Protein 3U4J (pdb70)

B-factor: mean 17.66, std 8.0, range [3.59, 61.53]

Secondary structure (DSSP, 8-state):
--TTEE---TT-GGGG---B---BTTB----TT--EEEEE-TTSTT-EEEEEE---HHHHHHHHHHHHHHHHTSSTT--HHHHHH--HHHHHHHHTHHHHHHHHHHHH---HHHHHHHHHHHHHHHHHHHHHHTT--EEEE--S-TTEEEEEEEEE--EEEEE--SSSHHHHHHHHHHHHHHTT-EEEEE--TT--HHHHHHHHHHHHHTPPTTSEEE---SSTTHHHHHHH-TT---EEES-HHHHHHHHHHHHTTT---EEE----EEEEE-TTS-HHHHHHHHHHHHHGGGG--TT-EEEEEEEGGGTTT--HHHHHHHH--EE-TTSTT-SB----HHHHHHHHHHHHHHHHTT-EEEE--SEE-TTTS-EE--EEEES-----TTTS---SSEEEEEEESSHHHHHHHHH-SS--SEEEEE-SBHHHHHHHHHHS--SEEEES--S---TTS-B--SGGGEES-BSTTHHHHHTEEEEEEEEESS-PPPS--/-TTEE---TT-GGGS--EE---BTTB----TT--EEEEE-TTSSS-EEEEEE---HHHHHHHHHHHHHHHHTSSTT--HHHHHH--HHHHHHHHTHHHHHHHHIIIII--HHHHHHHHHHHHHHHHHHHHHHTT--EEEE--S-TTEEEEEEEEE--EEEEE--SSSHHHHHHHHHHHHHHTT-EEEEE--TT--HHHHHHHHHHHHHTPPTTSEEE--SSHHHHHHHHHH-TT---EEES-HHHHHHHHHHHHTTT---EEE----EEEEE-TTS-HHHHHHHHHHHHHGGGG--TT-EEEEEEETTTTTT--HHHHHHHHS-EE-TTSTT-SB----HHHHHHHHHHHHHHHHTT-EEEE---EE---S-EE--EEEES-----TTTS---SSEEEEEEESSHHHHHHHHH-SS--SEEEEE-SBHHHHHHHHHHS--SEEEES--S---TTS-B--SGGGEES-BSTTHHHHHTEEEEEEEEESS-PPPS--/--TTEE---TT-GGGT---B---BTTB----TT--EEEEE-TTSTT-EEEEEE---HHHHHHHHHHHHHHHHTSSTT--HHHHHH--HHHHHHHHTHHHHHHHHHHHH---HHHHHHHHHHHHHHHHHHHHHHTT--EEEE--S-TTEEEEEEEEE--EEEEE--SSSHHHHHHHHHHHHHHTT-EEEEE--TT--HHHHHHHHHHHHHTPPTTSEEE---SSTTHHHHHHH-TT---EEES-HHHHHHHHHHHHTTT---EEE----EEEEE-TTS-HHHHHHHHHHHHHGGGG--TT-EEEEEEETTTTTT--HHHHHHHH--EE-TT-TT-SB----HHHHHHHHHHHHHHHHHT-EEEE--SEE-TTT--EE--EEEES-----TTTS---SSEEEEEEESSHHHHHHHHH-SS--SEEEEE-SBHHHHHHHHHHS--SEEEES--S---TTS-B--SGGGEES-BSTTHHHHHTEEEEEEEEESS-PPPS--/-TTEE---TT-GGGG--EE---BTTB----TT--EEEEE-TTSTT-EEEEEE---HHHHHHHHHHHHHHHHTSSS---HHHHHH--HHHHHHHHTHHHHHHHHHHHH---HHHHHHHHHHHHHHHHHHHHHHTT--EEEE--S-TTEEEEEEEEE--EEEEE--SSSHHHHHHHHHHHHHHTT-EEEEE--TT--HHHHHHHHHHHHTTPPTTSEEE--S-HHHHHHHHHH-TT---EEES-HHHHHHHHHHHHTTT---EEE----EEEEE-TTS-HHHHHHHHHHHHHGGGG--TT-EEEEEEEGGGTTT--HHHHHHHHS-EE-TTSTT-SB----HHHHHHHHHHHHHHHHHT-EEEE--SEESTTTS-EE--EEEES-----TTTS---SSEEEEEEESSHHHHHHHHHSSS--SEEEEE-SBHHHHHHHHHHS--SEEEES--S---TTS-B--SGGGEES-BSTTHHHHHTEEEEEEEEESS-PPPS--

Foldseek 3Di:
DAPLEDFADPPPCLLVDEEEAAAALRDGHAAPVNAKAWAAFQQFPPRTHYMYHAHDLVNLVRLLVLLLCCQPPNCLQVALLVLLQLLLLLVVLVVCLQVLLSLLCRLQQAASLVSSVLSNQLSQLLNQLSVCLRVDAWDWDCPPDVQWIKTKDKAFLAEEEEEEESLRFSNSCSLALSLQSSRRYAYEYEYALRRCVSVSVSLVSSSVSPPGGSRYHYDYHHCPPNLLSLLAPPSHLYEYEEALVSQVVSVVSNVVVPRDYWYFHAFAAAEEEEPAFPLLLVLVQLQCQQQQSQNLDRQRNQEYEYAPVCVVVVVNNVVCLSNAREGHSHDNRHRHTFHDPVLLVLLLVVLVVCVVVPWAKDWFSDFDPVVGRGGGGQTETEPDDCPDSNADRSSGNYHYYDYDHDLVVVQCSRQPYQWAFEYEYGHPDPCSQVVSQVSHQHFHYYYSHGDDDHLQDWGHTDGSRIDFITGHSRNSVSRIDMDMDIDGNDDDDDPPD/DVLEDAADQVDVLLQDADEAAAALRDGDAAPVNAKAWAAFFQFFRRTRYMYHAHDLVNLVRLLVLQLCCQPPNCQQVALLVLLQLLLLLVVLVVCLQVLLSLLCRQAQAASLVSSVLSNQLSVLLNQLSVCLRVDAWDKDCPPDVQWIKTKGKAFLEEEEEEEESLRFSNSCSQALSLRSSRSYAYEYEYALRRCVSVSVSLVSSSVSPPGGSRYHYDYHHCPPNLVSQLAPPSHLYEYEEALVSQVVSVVSNVVVPRAYWYFHAFQAAEEEEPAFPLLLVLVQLQCQLQQSQNQDRQRNQEYEYAPPCVVVNVNNVVCLVNARDGHSHDSRHRHTFHDPVLLVLLLVVLVVCVVVPWAKDDWSDFDDDTRTHGGQTETEPDDCPDSNADRNSGSYHYYDYDHDLVVSQVSLQSYQWAFEYEYGHPDPCSQVVSQVRHQHFHYYYSHGDDDHLQDWGHTPGSRIDFITGHVRNNVSRIDIDMDIDGNPDDDDPPD/DAPLEDFADLPDPLLVDQDEAAAAQRDGHAAPVNAKFWAAFQQFPPRTRYMYHAHALVNLVRLLVLQLCCQPPNCQQVALLVLLQLLLLLVVLVVCLQVLLSLLCRLLQAASLVSSVLSNQLSVLLNQLSVVLRVDAWDKDCPPDVQWIKTKGKAFLEEEEEEEESLRFSNVCSLALSLQSSRSYAYEYEYALRRCVSVSVSLVSSSVSPPGGSRYHYDYHHCPPNLVSLLAPPSHLYEYEEALVSQVVSVVSNVVVPRAYWYFHAFQAAEEEEPQFPLLLVLVQLQCQQQQSQLLDRQRNQEYEYAPPCVVVVVNNVVCLNNQREGHSHDNSHRHTFHDPVLLVLLLVLLVVCVVVPWAKPDFSDFDPVVGRGHGGQTETEPDDCPDSNADRSSGNYHYYDYDHDLVVVLVSRQSYQWAFEYEYGHPDPCSQVVSQVSHQHFHYYYSHGDDDHLQDWGHTDGSRIDFITGHSRNNVSRIDIDMDIDRNPDDDDPPD/DVQEDQADLPPPLLVQQDEAAAAQLDGHAAPVNAKFWAAFQQFPPRTRYMYHAHFLVNLVRLLVLQLCCQPPNCQQVALLVLLQLLQLLVVLVVCLQVLLSLLCRLQQAQSLVSSVLSNQLSVLLNVLSVVLRVDAWDKDPPPDVQWIKTKGKAFLEEEEEEEERLRFSNSCSQALSLQSSLSYAYEYEYALRRCVSVSVSQVSCVVSPDGGSRYHYDYHHCPSNLLSLLAPPSHLYEYEEALVSQVVSVVSNVVPPRQYWYFHAFAAAEEEEPQFPLLLVLVQLQCQQQQSQNLDRQRNQEYEYAPVCVVVNVNNVVCLVNAREGHSHDNRHRHTFHDPVLLVLLLVLLVVCVVVPWAKDDFSDFDPVVGRGGGGQTETEPDDCPDSNEDRSSGNYHYYDYDHDLVVVLVSSQSYQWAFEYEYGHPDPCSRVVSQVSHQHFHYYYSHGDDDHLQDWGHTPGSRIDFITGHSRNSVSRIDMDIDIGGNPDDDDPPD

CATH classification: 3.40.605.10 (+1 more: 3.40.309.10)

InterPro domains:
  IPR015590 Aldehyde dehydrogenase domain [PF00171] (32-491)
  IPR016161 Aldehyde/histidinol dehydrogenase [SSF53720] (18-495)
  IPR016162 Aldehyde dehydrogenase, N-terminal [G3DSA:3.40.605.10] (35-488)
  IPR016163 Aldehyde dehydrogenase, C-terminal [G3DSA:3.40.309.10] (271-461)

Sequence (1985 aa):
VLSNFIAPDSNDPRLRIKSRYQLVDGKSVDAASGSTIDRVSPGHAGEVVGTWPEASADDVRKAVAAARKAFDAGPWPRSGAERSRLFKVADLILARQEELALIESLEVGKPIAQARGEIGFCADLWSYAAGQARALEGQTHNNIGDDRLGLVLREPVGVVGIITPWNFPFIIASERVPWAIGSGCTVVLKPSEFTSGTSIRLAELAREAGIPDGVFNVVTGYGDPAGQVLAEDPNVDVAFTGSVRVGTKLGEIAARTVKRVGLELGGKGPQIVFADADLDAAADGIAYGVYHNAGQCCISGSRLLVQEGIRDALERLLDISRKVAFGDPLNERTKIGAISEAHAEKVHSYVTAGITSGAELLLGGERIGREAGLYYAPTVFAGVTPDSIAREEIFGPVLSTLTFKTADEAVALANATEFGLSASVWSTNLETALQTIRRIRAGRCWINSVIDGTPELPIGGYKKSGLGRELGRYGFDEYSQFKGVHVTLGRPAPWFTLSNFIAPDSNDPRLRIKSRYQLVDGKSVDAASGSTIDRVSPGHAGEVVGTWPEASADDVRKAVAAARKAFDAGPWPRSGAERSRLFKVADLILARQEELALIESLEVGKPIAQARGEIGFCADLWSYAAGQARALEGQTHNNIGDDRLGLVLREPVGVVGIITPWNFPFIIASERVPWAIGSGCTVVLKPSEFTSGTSIRLAELAREAGIPDGVFNVVTGYGDPAGQVLAEDPNVDVAFTGSVRVGTKLGEIAARTVKRVGLELGGKGPQIVFADADLDAAADGIAYGVYHNAGQCCISGSRLLVQEGIRDALERLLDISRKVAFGDPLNERTKIGAISEAHAEKVHSYVTAGITSGAELLLGGERIGEAGLYYAPTVFAGVTPDSIAREEIFGPVLSTLTFKTADEAVALANATEFGLSASVWSTNLETALQTIRRIRAGRCWINSVIDGTPELPIGGYKKSGLGRELGRYGFDEYSQFKGVHVTLGRPAPWFTVLSNFIAPDSNDPRLRIKSRYQLVDGKSVDAASGSTIDRVSPGHAGEVVGTWPEASADDVRKAVAAARKAFDAGPWPRSGAERSRLFKVADLILARQEELALIESLEVGKPIAQARGEIGFCADLWSYAAGQARALEGQTHNNIGDDRLGLVLREPVGVVGIITPWNFPFIIASERVPWAIGSGCTVVLKPSEFTSGTSIRLAELAREAGIPDGVFNVVTGYGDPAGQVLAEDPNVDVAFTGSVRVGTKLGEIAARTVKRVGLELGGKGPQIVFADADLDAAADGIAYGVYHNAGQCCISGSRLLVQEGIRDALERLLDISRKVAFGDPLNERTKIGAISEAHAEKVHSYVTAGITSGAELLLGGERIGREAGLYYAPTVFAGVTPDSIAREEIFGPVLSTLTFKTADEAVALANATEFGLSASVWSTNLETALQTIRRIRAGRCWINSVIDGTPELPIGGYKKSGLGRELGRYGFDEYSQFKGVHVTLGRPAPWFTLSNFIAPDSNDPRLRIKSRYQLVDGKSVDAASGSTIDRVSPGHAGEVVGTWPEASADDVRKAVAAARKAFDAGPWPRSGAERSRLFKVADLILARQEELALIESLEVGKPIAQARGEIGFCADLWSYAAGQARALEGQTHNNIGDDRLGLVLREPVGVVGIITPWNFPFIIASERVPWAIGSGCTVVLKPSEFTSGTSIRLAELAREAGIPDGVFNVVTGYGDPAGQVLAEDPNVDVAFTGSVRVGTKLGEIAARTVKRVGLELGGKGPQIVFADADLDAAADGIAYGVYHNAGQCCISGSRLLVQEGIRDALERLLDISRKVAFGDPLNERTKIGAISEAHAEKVHSYVTAGITSGAELLLGGERIGREAGLYYAPTVFAGVTPDSIAREEIFGPVLSTLTFKTADEAVALANATEFGLSASVWSTNLETALQTIRRIRAGRCWINSVIDGTPELPIGGYKKSGLGRELGRYGFDEYSQFKGVHVTLGRPAPWFT

Radius of gyration: 36.22 Å; Cα contacts (8 Å, |Δi|>4): 5319; chains: 4; bounding box: 94×92×91 Å

Nearest PDB structures (foldseek):
  3rh9-assembly1_B  TM=9.260E-01  e=1.132E-53  Marinobacter nauticus VT8
  1t90-assembly1_D  TM=9.434E-01  e=5.433E-50  Bacillus subtilis
  8xxq-assembly1_B  TM=9.456E-01  e=5.340E-47  Homo sapiens
  9izv-assembly1_A  TM=9.362E-01  e=1.291E-44  Homo sapiens
  9izx-assembly1_A  TM=9.366E-01  e=1.862E-44  Homo sapiens

Solvent-accessible surface area: 60909 Å² total

Structure (mmCIF, N/CA/C/O backbone):
data_3U4J
#
_entry.id   3U4J
#
_cell.length_a   79.108
_cell.length_b   176.660
_cell.length_c   83.662
_cell.angle_alpha   90.00
_cell.angle_beta   98.49
_cell.angle_gamma   90.00
#
_symmetry.space_group_name_H-M   'P 1 21 1'
#
loop_
_entity.id
_entity.type
_entity.pdbx_description
1 polymer 'NAD-dependent aldehyde dehydrogenase'
2 non-polymer 'CALCIUM ION'
3 water water
#
loop_
_atom_site.group_PDB
_atom_site.id
_atom_site.type_symbol
_atom_site.label_atom_id
_atom_site.label_alt_id
_atom_site.label_comp_id
_atom_site.label_asym_id
_atom_site.label_entity_id
_atom_site.label_seq_id
_atom_site.pdbx_PDB_ins_code
_atom_site.Cartn_x
_atom_site.Cartn_y
_atom_site.Cartn_z
_atom_site.occupancy
_atom_site.B_iso_or_equiv
_atom_site.auth_seq_id
_atom_site.auth_comp_id
_atom_site.auth_asym_id
_atom_site.auth_atom_id
_atom_site.pdbx_PDB_model_num
ATOM 1 N N . VAL A 1 2 ? 39.777 -30.491 25.530 1.00 31.73 0 VAL A N 1
ATOM 2 C CA . VAL A 1 2 ? 40.385 -30.951 24.255 1.00 31.29 0 VAL A CA 1
ATOM 3 C C . VAL A 1 2 ? 41.141 -29.786 23.604 1.00 30.36 0 VAL A C 1
ATOM 4 O O . VAL A 1 2 ? 40.693 -28.629 23.674 1.00 30.96 0 VAL A O 1
ATOM 16 N N . LEU A 1 4 ? 42.138 -28.042 20.175 1.00 20.50 2 LEU A N 1
ATOM 17 C CA . LEU A 1 4 ? 41.789 -27.972 18.767 1.00 18.81 2 LEU A CA 1
ATOM 18 C C . LEU A 1 4 ? 43.003 -27.532 17.968 1.00 18.10 2 LEU A C 1
ATOM 19 O O . LEU A 1 4 ? 43.743 -26.627 18.370 1.00 17.34 2 LEU A O 1
ATOM 24 N N . SER A 1 5 ? 43.221 -28.180 16.834 1.00 17.35 3 SER A N 1
ATOM 25 C CA . SER A 1 5 ? 44.398 -27.867 16.037 1.00 17.24 3 SER A CA 1
ATOM 26 C C . SER A 1 5 ? 44.226 -26.571 15.226 1.00 17.01 3 SER A C 1
ATOM 27 O O . SER A 1 5 ? 45.183 -26.099 14.629 1.00 16.97 3 SER A O 1
ATOM 30 N N . ASN A 1 6 ? 43.009 -26.016 15.196 1.00 16.53 4 ASN A N 1
ATOM 31 C CA . ASN A 1 6 ? 42.773 -24.711 14.565 1.00 15.79 4 ASN A CA 1
ATOM 32 C C . ASN A 1 6 ? 42.924 -23.537 15.549 1.00 16.04 4 ASN A C 1
ATOM 33 O O . ASN A 1 6 ? 42.790 -22.377 15.153 1.00 15.33 4 ASN A O 1
ATOM 38 N N . PHE A 1 7 ? 43.230 -23.853 16.812 1.00 15.48 5 PHE A N 1
ATOM 39 C CA . PHE A 1 7 ? 43.468 -22.852 17.837 1.00 15.54 5 PHE A CA 1
ATOM 40 C C . PHE A 1 7 ? 44.886 -22.302 17.706 1.00 16.02 5 PHE A C 1
ATOM 41 O O . PHE A 1 7 ? 45.835 -23.079 17.651 1.00 15.48 5 PHE A O 1
ATOM 49 N N . ILE A 1 8 ? 45.031 -20.972 17.647 1.00 15.57 6 ILE A N 1
ATOM 50 C CA . ILE A 1 8 ? 46.353 -20.348 17.611 1.00 15.67 6 ILE A CA 1
ATOM 51 C C . ILE A 1 8 ? 46.645 -19.806 19.021 1.00 16.36 6 ILE A C 1
ATOM 52 O O . ILE A 1 8 ? 46.016 -18.833 19.488 1.00 15.51 6 ILE A O 1
ATOM 57 N N . ALA A 1 9 ? 47.562 -20.456 19.726 1.00 16.95 7 ALA A N 1
ATOM 58 C CA . ALA A 1 9 ? 47.797 -20.085 21.125 1.00 17.61 7 ALA A CA 1
ATOM 59 C C . ALA A 1 9 ? 48.433 -18.691 21.150 1.00 18.49 7 ALA A C 1
ATOM 60 O O . ALA A 1 9 ? 49.281 -18.405 20.326 1.00 18.92 7 ALA A O 1
ATOM 62 N N . PRO A 1 10 ? 47.988 -17.814 22.072 1.00 19.58 8 PRO A N 1
ATOM 63 C CA . PRO A 1 10 ? 48.605 -16.501 22.200 1.00 20.28 8 PRO A CA 1
ATOM 64 C C . PRO A 1 10 ? 50.113 -16.646 22.377 1.00 21.51 8 PRO A C 1
ATOM 65 O O . PRO A 1 10 ? 50.579 -17.536 23.093 1.00 21.33 8 PRO A O 1
ATOM 69 N N . ASP A 1 11 ? 50.870 -15.792 21.712 1.00 22.25 9 ASP A N 1
ATOM 70 C CA . ASP A 1 11 ? 52.322 -15.769 21.894 1.00 23.14 9 ASP A CA 1
ATOM 71 C C . ASP A 1 11 ? 52.649 -14.632 22.865 1.00 22.65 9 ASP A C 1
ATOM 72 O O . ASP A 1 11 ? 52.603 -13.461 22.491 1.00 21.79 9 ASP A O 1
ATOM 77 N N . SER A 1 12 ? 52.968 -14.976 24.108 1.00 22.29 10 SER A N 1
ATOM 78 C CA . SER A 1 12 ? 53.292 -13.955 25.110 1.00 23.74 10 SER A CA 1
ATOM 79 C C . SER A 1 12 ? 54.656 -13.259 24.893 1.00 23.02 10 SER A C 1
ATOM 80 O O . SER A 1 12 ? 54.974 -12.271 25.570 1.00 23.62 10 SER A O 1
ATOM 83 N N . ASN A 1 13 ? 55.450 -13.751 23.948 1.00 22.39 11 ASN A N 1
ATOM 84 C CA . ASN A 1 13 ? 56.672 -13.058 23.553 1.00 22.44 11 ASN A CA 1
ATOM 85 C C . ASN A 1 13 ? 56.497 -11.992 22.467 1.00 20.87 11 ASN A C 1
ATOM 86 O O . ASN A 1 13 ? 57.469 -11.354 22.055 1.00 21.01 11 ASN A O 1
ATOM 91 N N . ASP A 1 14 ? 55.273 -11.797 21.995 1.00 18.80 12 ASP A N 1
ATOM 92 C CA . ASP A 1 14 ? 55.046 -10.771 20.990 1.00 16.78 12 ASP A CA 1
ATOM 93 C C . ASP A 1 14 ? 55.394 -9.400 21.589 1.00 15.50 12 ASP A C 1
ATOM 94 O O . ASP A 1 14 ? 54.796 -8.985 22.575 1.00 14.04 12 ASP A O 1
ATOM 99 N N . PRO A 1 15 ? 56.346 -8.687 20.968 1.00 14.77 13 PRO A N 1
ATOM 100 C CA . PRO A 1 15 ? 56.813 -7.386 21.480 1.00 15.12 13 PRO A CA 1
ATOM 101 C C . PRO A 1 15 ? 55.699 -6.331 21.610 1.00 14.88 13 PRO A C 1
ATOM 102 O O . PRO A 1 15 ? 55.817 -5.404 22.424 1.00 15.13 13 PRO A O 1
ATOM 106 N N . ARG A 1 16 ? 54.625 -6.466 20.832 1.00 13.95 14 ARG A N 1
ATOM 107 C CA . ARG A 1 16 ? 53.496 -5.528 20.926 1.00 13.41 14 ARG A CA 1
ATOM 108 C C . ARG A 1 16 ? 52.814 -5.621 22.296 1.00 13.22 14 ARG A C 1
ATOM 109 O O . ARG A 1 16 ? 52.159 -4.673 22.730 1.00 12.53 14 ARG A O 1
ATOM 117 N N . LEU A 1 17 ? 53.005 -6.738 22.995 1.00 12.64 15 LEU A N 1
ATOM 118 C CA . LEU A 1 17 ? 52.471 -6.843 24.357 1.00 13.29 15 LEU A CA 1
ATOM 119 C C . LEU A 1 17 ? 53.284 -6.029 25.393 1.00 13.19 15 LEU A C 1
ATOM 120 O O . LEU A 1 17 ? 52.876 -5.897 26.546 1.00 13.10 15 LEU A O 1
ATOM 125 N N . ARG A 1 18 ? 54.411 -5.457 24.976 1.00 12.68 16 ARG A N 1
ATOM 126 C CA . ARG A 1 18 ? 55.185 -4.559 25.865 1.00 11.98 16 ARG A CA 1
ATOM 127 C C . ARG A 1 18 ? 54.496 -3.213 26.029 1.00 12.51 16 ARG A C 1
ATOM 128 O O . ARG A 1 18 ? 54.690 -2.526 27.033 1.00 12.28 16 ARG A O 1
ATOM 136 N N . ILE A 1 19 ? 53.712 -2.821 25.027 1.00 12.73 17 ILE A N 1
ATOM 137 C CA . ILE A 1 19 ? 53.168 -1.466 24.977 1.00 13.40 17 ILE A CA 1
ATOM 138 C C . ILE A 1 19 ? 52.208 -1.182 26.128 1.00 14.34 17 ILE A C 1
ATOM 139 O O . ILE A 1 19 ? 51.206 -1.864 26.293 1.00 13.57 17 ILE A O 1
ATOM 144 N N . LYS A 1 20 ? 52.513 -0.150 26.913 1.00 14.71 18 LYS A N 1
ATOM 145 C CA . LYS A 1 20 ? 51.552 0.332 27.902 1.00 15.43 18 LYS A CA 1
ATOM 146 C C . LYS A 1 20 ? 50.949 1.599 27.355 1.00 15.02 18 LYS A C 1
ATOM 147 O O . LYS A 1 20 ? 51.664 2.418 26.789 1.00 16.14 18 LYS A O 1
ATOM 153 N N . SER A 1 21 ? 49.639 1.766 27.506 1.00 14.02 19 SER A N 1
ATOM 154 C CA . SER A 1 21 ? 48.959 2.929 26.970 1.00 14.18 19 SER A CA 1
ATOM 155 C C . SER A 1 21 ? 48.077 3.617 28.008 1.00 14.22 19 SER A C 1
ATOM 156 O O . SER A 1 21 ? 47.139 3.019 28.534 1.00 13.91 19 SER A O 1
ATOM 159 N N . ARG A 1 22 ? 48.376 4.876 28.301 1.00 14.10 20 ARG A N 1
ATOM 160 C CA . ARG A 1 22 ? 47.579 5.657 29.259 1.00 15.65 20 ARG A CA 1
ATOM 161 C C . ARG A 1 22 ? 46.900 6.752 28.459 1.00 15.11 20 ARG A C 1
ATOM 162 O O . ARG A 1 22 ? 47.572 7.514 27.762 1.00 15.20 20 ARG A O 1
ATOM 170 N N . TYR A 1 23 ? 45.572 6.803 28.524 1.00 13.07 21 TYR A N 1
ATOM 171 C CA . TYR A 1 23 ? 44.807 7.761 27.730 1.00 11.98 21 TYR A CA 1
ATOM 172 C C . TYR A 1 23 ? 44.102 8.761 28.613 1.00 12.41 21 TYR A C 1
ATOM 173 O O . TYR A 1 23 ? 43.812 8.471 29.772 1.00 12.19 21 TYR A O 1
ATOM 182 N N . GLN A 1 24 ? 43.799 9.925 28.043 1.00 11.70 22 GLN A N 1
ATOM 183 C CA . GLN A 1 24 ? 43.035 10.947 28.737 1.00 11.56 22 GLN A CA 1
ATOM 184 C C . GLN A 1 24 ? 41.719 11.259 28.020 1.00 11.54 22 GLN A C 1
ATOM 185 O O . GLN A 1 24 ? 41.604 11.091 26.785 1.00 11.43 22 GLN A O 1
ATOM 199 N N . LEU A 1 26 ? 38.902 13.872 26.513 1.00 9.40 24 LEU A N 1
ATOM 200 C CA . LEU A 1 26 ? 39.157 15.062 25.731 1.00 10.55 24 LEU A CA 1
ATOM 201 C C . LEU A 1 26 ? 37.926 15.932 25.782 1.00 10.60 24 LEU A C 1
ATOM 202 O O . LEU A 1 26 ? 36.891 15.571 25.270 1.00 10.13 24 LEU A O 1
ATOM 207 N N . VAL A 1 27 ? 38.055 17.092 26.427 1.00 10.02 25 VAL A N 1
ATOM 208 C CA . VAL A 1 27 ? 36.944 17.986 26.671 1.00 9.60 25 VAL A CA 1
ATOM 209 C C . VAL A 1 27 ? 37.340 19.418 26.336 1.00 9.80 25 VAL A C 1
ATOM 210 O O . VAL A 1 27 ? 38.346 19.920 26.844 1.00 9.69 25 VAL A O 1
ATOM 214 N N . ASP A 1 28 ? 36.555 20.064 25.482 1.00 9.69 26 ASP A N 1
ATOM 215 C CA . ASP A 1 28 ? 36.765 21.460 25.074 1.00 11.60 26 ASP A CA 1
ATOM 216 C C . ASP A 1 28 ? 38.169 21.617 24.513 1.00 11.20 26 ASP A C 1
ATOM 217 O O . ASP A 1 28 ? 38.859 22.605 24.791 1.00 10.86 26 ASP A O 1
ATOM 222 N N . GLY A 1 29 ? 38.606 20.600 23.780 1.00 10.68 27 GLY A N 1
ATOM 223 C CA . GLY A 1 29 ? 39.889 20.638 23.096 1.00 10.82 27 GLY A CA 1
ATOM 224 C C . GLY A 1 29 ? 41.085 20.272 23.935 1.00 10.83 27 GLY A C 1
ATOM 225 O O . GLY A 1 29 ? 42.200 20.271 23.399 1.00 10.21 27 GLY A O 1
ATOM 226 N N . LYS A 1 30 ? 40.866 19.965 25.234 1.00 11.08 28 LYS A N 1
ATOM 227 C CA . LYS A 1 30 ? 41.962 19.653 26.192 1.00 12.01 28 LYS A CA 1
ATOM 228 C C . LYS A 1 30 ? 41.931 18.202 26.627 1.00 11.72 28 LYS A C 1
ATOM 229 O O . LYS A 1 30 ? 40.878 17.672 26.942 1.00 11.09 28 LYS A O 1
ATOM 235 N N . SER A 1 31 ? 43.096 17.571 26.684 1.00 12.38 29 SER A N 1
ATOM 236 C CA . SER A 1 31 ? 43.204 16.239 27.260 1.00 13.41 29 SER A CA 1
ATOM 237 C C . SER A 1 31 ? 43.225 16.345 28.797 1.00 13.69 29 SER A C 1
ATOM 238 O O . SER A 1 31 ? 44.033 17.078 29.372 1.00 13.91 29 SER A O 1
ATOM 241 N N . VAL A 1 32 ? 42.321 15.638 29.459 1.00 12.91 30 VAL A N 1
ATOM 242 C CA . VAL A 1 32 ? 42.124 15.834 30.895 1.00 13.06 30 VAL A CA 1
ATOM 243 C C . VAL A 1 32 ? 41.928 14.500 31.607 1.00 13.29 30 VAL A C 1
ATOM 244 O O . VAL A 1 32 ? 41.460 13.532 31.002 1.00 12.56 30 VAL A O 1
ATOM 248 N N . ASP A 1 33 ? 42.290 14.473 32.892 1.00 13.41 31 ASP A N 1
ATOM 249 C CA . ASP A 1 33 ? 42.014 13.343 33.761 1.00 14.08 31 ASP A CA 1
ATOM 250 C C . ASP A 1 33 ? 40.627 13.535 34.348 1.00 13.56 31 ASP A C 1
ATOM 251 O O . ASP A 1 33 ? 40.029 14.597 34.201 1.00 13.26 31 ASP A O 1
ATOM 256 N N . ALA A 1 34 ? 40.104 12.505 35.006 1.00 13.59 32 ALA A N 1
ATOM 257 C CA . ALA A 1 34 ? 38.976 12.716 35.900 1.00 13.82 32 ALA A CA 1
ATOM 258 C C . ALA A 1 34 ? 39.436 13.623 37.035 1.00 13.68 32 ALA A C 1
ATOM 259 O O . ALA A 1 34 ? 40.595 13.554 37.469 1.00 13.03 32 ALA A O 1
ATOM 261 N N . ALA A 1 35 ? 38.534 14.469 37.530 1.00 14.37 33 ALA A N 1
ATOM 262 C CA . ALA A 1 35 ? 38.890 15.346 38.669 1.00 14.75 33 ALA A CA 1
ATOM 263 C C . ALA A 1 35 ? 39.486 14.527 39.819 1.00 14.45 33 ALA A C 1
ATOM 264 O O . ALA A 1 35 ? 40.438 14.980 40.499 1.00 13.67 33 ALA A O 1
ATOM 266 N N . SER A 1 36 ? 38.956 13.317 40.015 1.00 13.33 34 SER A N 1
ATOM 267 C CA . SER A 1 36 ? 39.420 12.433 41.103 1.00 13.21 34 SER A CA 1
ATOM 268 C C . SER A 1 36 ? 40.763 11.751 40.839 1.00 13.11 34 SER A C 1
ATOM 269 O O . SER A 1 36 ? 41.354 11.161 41.762 1.00 12.35 34 SER A O 1
ATOM 272 N N . GLY A 1 37 ? 41.209 11.769 39.579 1.00 11.91 35 GLY A N 1
ATOM 273 C CA . GLY A 1 37 ? 42.390 11.006 39.175 1.00 11.78 35 GLY A CA 1
ATOM 274 C C . GLY A 1 37 ? 42.132 9.516 39.067 1.00 12.11 35 GLY A C 1
ATOM 275 O O . GLY A 1 37 ? 43.066 8.748 38.820 1.00 11.15 35 GLY A O 1
ATOM 276 N N . SER A 1 38 ? 40.880 9.086 39.281 1.00 12.04 36 SER A N 1
ATOM 277 C CA . SER A 1 38 ? 40.594 7.640 39.240 1.00 13.28 36 SER A CA 1
ATOM 278 C C . SER A 1 38 ? 40.653 7.153 37.773 1.00 12.55 36 SER A C 1
ATOM 279 O O . SER A 1 38 ? 40.357 7.916 36.851 1.00 11.82 36 SER A O 1
ATOM 282 N N . THR A 1 39 ? 41.098 5.922 37.577 1.00 12.33 37 THR A N 1
ATOM 283 C CA . THR A 1 39 ? 41.245 5.346 36.236 1.00 13.12 37 THR A CA 1
ATOM 284 C C . THR A 1 39 ? 40.733 3.906 36.212 1.00 13.32 37 THR A C 1
ATOM 285 O O . THR A 1 39 ? 40.449 3.310 37.269 1.00 13.07 37 THR A O 1
ATOM 289 N N . ILE A 1 40 ? 40.601 3.364 35.002 1.00 12.65 38 ILE A N 1
ATOM 290 C CA . ILE A 1 40 ? 40.126 1.995 34.765 1.00 13.26 38 ILE A CA 1
ATOM 291 C C . ILE A 1 40 ? 41.166 1.359 33.882 1.00 12.68 38 ILE A C 1
ATOM 292 O O . ILE A 1 40 ? 41.633 1.991 32.947 1.00 12.28 38 ILE A O 1
ATOM 297 N N . ASP A 1 41 ? 41.556 0.136 34.186 1.00 13.04 39 ASP A N 1
ATOM 298 C CA . ASP A 1 41 ? 42.501 -0.584 33.341 1.00 14.11 39 ASP A CA 1
ATOM 299 C C . ASP A 1 41 ? 41.737 -1.554 32.433 1.00 13.19 39 ASP A C 1
ATOM 300 O O . ASP A 1 41 ? 40.679 -2.071 32.811 1.00 12.14 39 ASP A O 1
ATOM 305 N N . ARG A 1 42 ? 42.309 -1.820 31.265 1.00 11.59 40 ARG A N 1
ATOM 306 C CA . ARG A 1 42 ? 41.839 -2.878 30.376 1.00 11.63 40 ARG A CA 1
ATOM 307 C C . ARG A 1 42 ? 42.928 -3.944 30.228 1.00 11.21 40 ARG A C 1
ATOM 308 O O . ARG A 1 42 ? 44.028 -3.656 29.766 1.00 11.49 40 ARG A O 1
ATOM 316 N N . VAL A 1 43 ? 42.602 -5.173 30.595 1.00 11.19 41 VAL A N 1
ATOM 317 C CA . VAL A 1 43 ? 43.476 -6.310 30.387 1.00 11.08 41 VAL A CA 1
ATOM 318 C C . VAL A 1 43 ? 43.093 -6.896 29.043 1.00 11.29 41 VAL A C 1
ATOM 319 O O . VAL A 1 43 ? 41.902 -7.020 28.739 1.00 11.33 41 VAL A O 1
ATOM 323 N N . SER A 1 44 ? 44.085 -7.247 28.226 1.00 11.66 42 SER A N 1
ATOM 324 C CA . SER A 1 44 ? 43.804 -7.832 26.917 1.00 11.65 42 SER A CA 1
ATOM 325 C C . SER A 1 44 ? 43.033 -9.124 27.099 1.00 11.88 42 SER A C 1
ATOM 326 O O . SER A 1 44 ? 43.447 -9.986 27.888 1.00 12.07 42 SER A O 1
ATOM 329 N N . PRO A 1 45 ? 41.901 -9.270 26.390 1.00 12.06 43 PRO A N 1
ATOM 330 C CA . PRO A 1 45 ? 41.151 -10.514 26.619 1.00 11.98 43 PRO A CA 1
ATOM 331 C C . PRO A 1 45 ? 41.817 -11.691 25.916 1.00 11.98 43 PRO A C 1
ATOM 332 O O . PRO A 1 45 ? 41.568 -12.837 26.276 1.00 12.44 43 PRO A O 1
ATOM 336 N N . GLY A 1 46 ? 42.667 -11.409 24.930 1.00 11.48 44 GLY A N 1
ATOM 337 C CA . GLY A 1 46 ? 43.366 -12.457 24.203 1.00 11.93 44 GLY A CA 1
ATOM 338 C C . GLY A 1 46 ? 44.602 -12.990 24.925 1.00 13.06 44 GLY A C 1
ATOM 339 O O . GLY A 1 46 ? 45.083 -14.081 24.601 1.00 13.09 44 GLY A O 1
ATOM 340 N N . HIS A 1 47 ? 45.084 -12.235 25.922 1.00 13.26 45 HIS A N 1
ATOM 341 C CA . HIS A 1 47 ? 46.404 -12.447 26.518 1.00 14.47 45 HIS A CA 1
ATOM 342 C C . HIS A 1 47 ? 46.361 -12.228 28.039 1.00 15.03 45 HIS A C 1
ATOM 343 O O . HIS A 1 47 ? 46.521 -11.094 28.521 1.00 14.27 45 HIS A O 1
ATOM 350 N N . ALA A 1 48 ? 46.124 -13.290 28.797 1.00 14.93 46 ALA A N 1
ATOM 351 C CA . ALA A 1 48 ? 45.939 -13.131 30.257 1.00 15.79 46 ALA A CA 1
ATOM 352 C C . ALA A 1 48 ? 46.963 -12.207 30.932 1.00 15.14 46 ALA A C 1
ATOM 353 O O . ALA A 1 48 ? 48.142 -12.311 30.676 1.00 13.90 46 ALA A O 1
ATOM 355 N N . GLY A 1 49 ? 46.486 -11.287 31.774 1.00 15.47 47 GLY A N 1
ATOM 356 C CA . GLY A 1 49 ? 47.374 -10.464 32.604 1.00 16.51 47 GLY A CA 1
ATOM 357 C C . GLY A 1 49 ? 48.089 -9.304 31.919 1.00 16.97 47 GLY A C 1
ATOM 358 O O . GLY A 1 49 ? 48.805 -8.544 32.583 1.00 17.22 47 GLY A O 1
ATOM 359 N N . GLU A 1 50 ? 47.923 -9.153 30.602 1.00 15.46 48 GLU A N 1
ATOM 360 C CA . GLU A 1 50 ? 48.547 -8.018 29.908 1.00 14.71 48 GLU A CA 1
ATOM 361 C C . GLU A 1 50 ? 47.651 -6.784 29.994 1.00 13.82 48 GLU A C 1
ATOM 362 O O . GLU A 1 50 ? 46.526 -6.793 29.507 1.00 12.79 48 GLU A O 1
ATOM 368 N N . VAL A 1 51 ? 48.159 -5.721 30.606 1.00 12.87 49 VAL A N 1
ATOM 369 C CA . VAL A 1 51 ? 47.381 -4.493 30.761 1.00 12.60 49 VAL A CA 1
ATOM 370 C C . VAL A 1 51 ? 47.673 -3.623 29.530 1.00 11.60 49 VAL A C 1
ATOM 371 O O . VAL A 1 51 ? 48.812 -3.184 29.330 1.00 10.40 49 VAL A O 1
ATOM 375 N N . VAL A 1 52 ? 46.644 -3.396 28.714 1.00 10.88 50 VAL A N 1
ATOM 376 C CA . VAL A 1 52 ? 46.841 -2.768 27.393 1.00 10.80 50 VAL A CA 1
ATOM 377 C C . VAL A 1 52 ? 46.289 -1.367 27.271 1.00 10.71 50 VAL A C 1
ATOM 378 O O . VAL A 1 52 ? 46.579 -0.676 26.289 1.00 12.54 50 VAL A O 1
ATOM 382 N N . GLY A 1 53 ? 45.480 -0.942 28.233 1.00 10.14 51 GLY A N 1
ATOM 383 C CA . GLY A 1 53 ? 45.036 0.434 28.256 1.00 10.80 51 GLY A CA 1
ATOM 384 C C . GLY A 1 53 ? 44.554 0.875 29.623 1.00 11.06 51 GLY A C 1
ATOM 385 O O . GLY A 1 53 ? 44.092 0.058 30.420 1.00 11.02 51 GLY A O 1
ATOM 386 N N . THR A 1 54 ? 44.663 2.168 29.887 1.00 12.06 52 THR A N 1
ATOM 387 C CA . THR A 1 54 ? 43.988 2.775 31.034 1.00 12.26 52 THR A CA 1
ATOM 388 C C . THR A 1 54 ? 43.495 4.163 30.712 1.00 11.67 52 THR A C 1
ATOM 389 O O . THR A 1 54 ? 44.136 4.914 29.976 1.00 10.61 52 THR A O 1
ATOM 393 N N . TRP A 1 55 ? 42.308 4.469 31.223 1.00 10.47 53 TRP A N 1
ATOM 394 C CA . TRP A 1 55 ? 41.657 5.732 30.952 1.00 10.36 53 TRP A CA 1
ATOM 395 C C . TRP A 1 55 ? 40.907 6.169 32.195 1.00 10.54 53 TRP A C 1
ATOM 396 O O . TRP A 1 55 ? 40.670 5.340 33.087 1.00 9.80 53 TRP A O 1
ATOM 407 N N . PRO A 1 56 ? 40.469 7.438 32.237 1.00 9.77 54 PRO A N 1
ATOM 408 C CA . PRO A 1 56 ? 39.838 7.921 33.448 1.00 10.63 54 PRO A CA 1
ATOM 409 C C . PRO A 1 56 ? 38.529 7.220 33.755 1.00 12.25 54 PRO A C 1
ATOM 410 O O . PRO A 1 56 ? 37.844 6.687 32.842 1.00 10.97 54 PRO A O 1
ATOM 414 N N . GLU A 1 57 ? 38.204 7.207 35.045 1.00 11.46 55 GLU A N 1
ATOM 415 C CA . GLU A 1 57 ? 36.900 6.784 35.486 1.00 12.92 55 GLU A CA 1
ATOM 416 C C . GLU A 1 57 ? 36.149 8.071 35.747 1.00 13.06 55 GLU A C 1
ATOM 417 O O . GLU A 1 57 ? 36.350 8.692 36.796 1.00 12.18 55 GLU A O 1
ATOM 423 N N . ALA A 1 58 ? 35.299 8.493 34.806 1.00 12.05 56 ALA A N 1
ATOM 424 C CA . ALA A 1 58 ? 34.649 9.797 34.945 1.00 12.45 56 ALA A CA 1
ATOM 425 C C . ALA A 1 58 ? 33.600 9.786 36.055 1.00 12.86 56 ALA A C 1
ATOM 426 O O . ALA A 1 58 ? 32.890 8.799 36.241 1.00 12.07 56 ALA A O 1
ATOM 428 N N . SER A 1 59 ? 33.533 10.904 36.770 1.00 12.50 57 SER A N 1
ATOM 429 C CA . SER A 1 59 ? 32.455 11.195 37.698 1.00 12.86 57 SER A CA 1
ATOM 430 C C . SER A 1 59 ? 31.319 11.853 36.904 1.00 12.88 57 SER A C 1
ATOM 431 O O . SER A 1 59 ? 31.535 12.331 35.775 1.00 11.88 57 SER A O 1
ATOM 434 N N . ALA A 1 60 ? 30.129 11.913 37.503 1.00 12.55 58 ALA A N 1
ATOM 435 C CA . ALA A 1 60 ? 28.997 12.643 36.908 1.00 13.49 58 ALA A CA 1
ATOM 436 C C . ALA A 1 60 ? 29.381 14.075 36.554 1.00 14.12 58 ALA A C 1
ATOM 437 O O . ALA A 1 60 ? 29.003 14.587 35.496 1.00 12.97 58 ALA A O 1
ATOM 439 N N . ASP A 1 61 ? 30.148 14.725 37.427 1.00 13.98 59 ASP A N 1
ATOM 440 C CA . ASP A 1 61 ? 30.585 16.091 37.145 1.00 14.17 59 ASP A CA 1
ATOM 441 C C . ASP A 1 61 ? 31.563 16.203 35.969 1.00 13.14 59 ASP A C 1
ATOM 442 O O . ASP A 1 61 ? 31.536 17.195 35.247 1.00 12.41 59 ASP A O 1
ATOM 447 N N . ASP A 1 62 ? 32.452 15.228 35.814 1.00 11.90 60 ASP A N 1
ATOM 448 C CA . ASP A 1 62 ? 33.356 15.198 34.650 1.00 12.53 60 ASP A CA 1
ATOM 449 C C . ASP A 1 62 ? 32.523 15.175 33.350 1.00 12.32 60 ASP A C 1
ATOM 450 O O . ASP A 1 62 ? 32.825 15.907 32.411 1.00 12.73 60 ASP A O 1
ATOM 455 N N . VAL A 1 63 ? 31.459 14.368 33.334 1.00 12.14 61 VAL A N 1
ATOM 456 C CA . VAL A 1 63 ? 30.600 14.230 32.156 1.00 12.09 61 VAL A CA 1
ATOM 457 C C . VAL A 1 63 ? 29.829 15.506 31.865 1.00 12.51 61 VAL A C 1
ATOM 458 O O . VAL A 1 63 ? 29.739 15.916 30.710 1.00 12.07 61 VAL A O 1
ATOM 462 N N . ARG A 1 64 ? 29.324 16.174 32.907 1.00 12.61 62 ARG A N 1
ATOM 463 C CA . ARG A 1 64 ? 28.622 17.444 32.713 1.00 13.08 62 ARG A CA 1
ATOM 464 C C . ARG A 1 64 ? 29.526 18.520 32.134 1.00 12.40 62 ARG A C 1
ATOM 465 O O . ARG A 1 64 ? 29.068 19.328 31.323 1.00 12.63 62 ARG A O 1
ATOM 473 N N . LYS A 1 65 ? 30.800 18.528 32.535 1.00 12.07 63 LYS A N 1
ATOM 474 C CA . LYS A 1 65 ? 31.802 19.409 31.910 1.00 11.71 63 LYS A CA 1
ATOM 475 C C . LYS A 1 65 ? 31.927 19.205 30.387 1.00 10.77 63 LYS A C 1
ATOM 476 O O . LYS A 1 65 ? 32.069 20.168 29.642 1.00 9.91 63 LYS A O 1
ATOM 482 N N . ALA A 1 66 ? 31.959 17.953 29.951 1.00 10.11 64 ALA A N 1
ATOM 483 C CA . ALA A 1 66 ? 31.987 17.634 28.515 1.00 10.25 64 ALA A CA 1
ATOM 484 C C . ALA A 1 66 ? 30.728 18.133 27.798 1.00 9.39 64 ALA A C 1
ATOM 485 O O . ALA A 1 66 ? 30.812 18.742 26.723 1.00 9.78 64 ALA A O 1
ATOM 487 N N . VAL A 1 67 ? 29.570 17.863 28.404 1.00 9.75 65 VAL A N 1
ATOM 488 C CA . VAL A 1 67 ? 28.288 18.386 27.940 1.00 9.56 65 VAL A CA 1
ATOM 489 C C . VAL A 1 67 ? 28.323 19.903 27.849 1.00 9.80 65 VAL A C 1
ATOM 490 O O . VAL A 1 67 ? 27.866 20.483 26.849 1.00 9.47 65 VAL A O 1
ATOM 494 N N . ALA A 1 68 ? 28.875 20.568 28.874 1.00 10.35 66 ALA A N 1
ATOM 495 C CA . ALA A 1 68 ? 28.940 22.029 28.829 1.00 10.69 66 ALA A CA 1
ATOM 496 C C . ALA A 1 68 ? 29.857 22.500 27.686 1.00 10.67 66 ALA A C 1
ATOM 497 O O . ALA A 1 68 ? 29.597 23.530 27.108 1.00 11.77 66 ALA A O 1
ATOM 499 N N . ALA A 1 69 ? 30.909 21.752 27.363 1.00 10.21 67 ALA A N 1
ATOM 500 C CA . ALA A 1 69 ? 31.812 22.144 26.247 1.00 10.45 67 ALA A CA 1
ATOM 501 C C . ALA A 1 69 ? 31.097 21.998 24.893 1.00 10.48 67 ALA A C 1
ATOM 502 O O . ALA A 1 69 ? 31.210 22.861 24.033 1.00 10.34 67 ALA A O 1
ATOM 504 N N . ALA A 1 70 ? 30.331 20.922 24.733 1.00 9.81 68 ALA A N 1
ATOM 505 C CA . ALA A 1 70 ? 29.532 20.717 23.513 1.00 9.81 68 ALA A CA 1
ATOM 506 C C . ALA A 1 70 ? 28.466 21.776 23.395 1.00 9.41 68 ALA A C 1
ATOM 507 O O . ALA A 1 70 ? 28.198 22.266 22.316 1.00 8.99 68 ALA A O 1
ATOM 509 N N . ARG A 1 71 ? 27.830 22.096 24.521 1.00 10.09 69 ARG A N 1
ATOM 510 C CA . ARG A 1 71 ? 26.837 23.176 24.584 1.00 11.01 69 ARG A CA 1
ATOM 511 C C . ARG A 1 71 ? 27.414 24.524 24.106 1.00 10.38 69 ARG A C 1
ATOM 512 O O . ARG A 1 71 ? 26.820 25.219 23.263 1.00 10.76 69 ARG A O 1
ATOM 520 N N . LYS A 1 72 ? 28.569 24.881 24.648 1.00 11.49 70 LYS A N 1
ATOM 521 C CA . LYS A 1 72 ? 29.251 26.121 24.269 1.00 11.84 70 LYS A CA 1
ATOM 522 C C . LYS A 1 72 ? 29.656 26.050 22.799 1.00 11.00 70 LYS A C 1
ATOM 523 O O . LYS A 1 72 ? 29.413 26.996 22.045 1.00 11.61 70 LYS A O 1
ATOM 529 N N . ALA A 1 73 ? 30.211 24.910 22.371 1.00 10.21 71 ALA A N 1
ATOM 530 C CA . ALA A 1 73 ? 30.610 24.753 20.957 1.00 9.78 71 ALA A CA 1
ATOM 531 C C . ALA A 1 73 ? 29.450 24.970 19.998 1.00 8.76 71 ALA A C 1
ATOM 532 O O . ALA A 1 73 ? 29.620 25.593 18.968 1.00 10.02 71 ALA A O 1
ATOM 534 N N . PHE A 1 74 ? 28.275 24.456 20.348 1.00 9.38 72 PHE A N 1
ATOM 535 C CA . PHE A 1 74 ? 27.092 24.604 19.527 1.00 9.91 72 PHE A CA 1
ATOM 536 C C . PHE A 1 74 ? 26.445 26.001 19.588 1.00 11.94 72 PHE A C 1
ATOM 537 O O . PHE A 1 74 ? 26.074 26.574 18.542 1.00 11.01 72 PHE A O 1
ATOM 545 N N . ASP A 1 75 ? 26.291 26.515 20.808 1.00 12.74 73 ASP A N 1
ATOM 546 C CA . ASP A 1 75 ? 25.620 27.810 21.025 1.00 14.50 73 ASP A CA 1
ATOM 547 C C . ASP A 1 75 ? 26.449 29.037 20.646 1.00 14.60 73 ASP A C 1
ATOM 548 O O . ASP A 1 75 ? 25.900 30.029 20.160 1.00 14.62 73 ASP A O 1
ATOM 553 N N . ALA A 1 76 ? 27.758 28.984 20.865 1.00 15.36 74 ALA A N 1
ATOM 554 C CA . ALA A 1 76 ? 28.595 30.169 20.648 1.00 15.11 74 ALA A CA 1
ATOM 555 C C . ALA A 1 76 ? 29.741 29.948 19.666 1.00 15.74 74 ALA A C 1
ATOM 556 O O . ALA A 1 76 ? 30.267 30.923 19.102 1.00 15.11 74 ALA A O 1
ATOM 558 N N . GLY A 1 77 ? 30.130 28.684 19.445 1.00 14.41 75 GLY A N 1
ATOM 559 C CA . GLY A 1 77 ? 31.334 28.410 18.651 1.00 13.79 75 GLY A CA 1
ATOM 560 C C . GLY A 1 77 ? 31.018 28.444 17.165 1.00 13.58 75 GLY A C 1
ATOM 561 O O . GLY A 1 77 ? 29.862 28.575 16.781 1.00 13.68 75 GLY A O 1
ATOM 562 N N . PRO A 1 78 ? 32.048 28.340 16.313 1.00 13.55 76 PRO A N 1
ATOM 563 C CA . PRO A 1 78 ? 31.847 28.510 14.876 1.00 13.69 76 PRO A CA 1
ATOM 564 C C . PRO A 1 78 ? 31.276 27.280 14.113 1.00 13.26 76 PRO A C 1
ATOM 565 O O . PRO A 1 78 ? 30.731 27.447 13.025 1.00 13.00 76 PRO A O 1
ATOM 569 N N . TRP A 1 79 ? 31.374 26.073 14.678 1.00 12.87 77 TRP A N 1
ATOM 570 C CA . TRP A 1 79 ? 31.056 24.836 13.923 1.00 12.44 77 TRP A CA 1
ATOM 571 C C . TRP A 1 79 ? 29.694 24.839 13.226 1.00 13.25 77 TRP A C 1
ATOM 572 O O . TRP A 1 79 ? 29.637 24.648 12.004 1.00 13.48 77 TRP A O 1
ATOM 583 N N . PRO A 1 80 ? 28.588 25.074 13.973 1.00 14.24 78 PRO A N 1
ATOM 584 C CA . PRO A 1 80 ? 27.334 24.992 13.252 1.00 14.72 78 PRO A CA 1
ATOM 585 C C . PRO A 1 80 ? 27.117 26.145 12.301 1.00 14.70 78 PRO A C 1
ATOM 586 O O . PRO A 1 80 ? 26.295 26.011 11.415 1.00 14.34 78 PRO A O 1
ATOM 590 N N . ARG A 1 81 ? 27.854 27.250 12.474 1.00 14.63 79 ARG A N 1
ATOM 591 C CA . ARG A 1 81 ? 27.743 28.431 11.603 1.00 15.56 79 ARG A CA 1
ATOM 592 C C . ARG A 1 81 ? 28.657 28.348 10.354 1.00 15.34 79 ARG A C 1
ATOM 593 O O . ARG A 1 81 ? 28.526 29.148 9.421 1.00 15.48 79 ARG A O 1
ATOM 609 N N . SER A 1 83 ? 30.085 26.711 6.742 1.00 13.31 81 SER A N 1
ATOM 610 C CA . SER A 1 83 ? 29.388 26.101 5.589 1.00 12.68 81 SER A CA 1
ATOM 611 C C . SER A 1 83 ? 29.531 24.585 5.710 1.00 12.59 81 SER A C 1
ATOM 612 O O . SER A 1 83 ? 30.431 24.095 6.425 1.00 12.68 81 SER A O 1
ATOM 615 N N . GLY A 1 84 ? 28.659 23.849 5.032 1.00 11.75 82 GLY A N 1
ATOM 616 C CA . GLY A 1 84 ? 28.828 22.418 4.873 1.00 11.53 82 GLY A CA 1
ATOM 617 C C . GLY A 1 84 ? 30.206 22.093 4.298 1.00 11.47 82 GLY A C 1
ATOM 618 O O . GLY A 1 84 ? 30.888 21.176 4.763 1.00 11.76 82 GLY A O 1
ATOM 619 N N . ALA A 1 85 ? 30.640 22.863 3.312 1.00 10.55 83 ALA A N 1
ATOM 620 C CA . ALA A 1 85 ? 31.960 22.688 2.696 1.00 10.39 83 ALA A CA 1
ATOM 621 C C . ALA A 1 85 ? 33.115 22.795 3.722 1.00 10.32 83 ALA A C 1
ATOM 622 O O . ALA A 1 85 ? 34.087 22.048 3.656 1.00 8.18 83 ALA A O 1
ATOM 624 N N . GLU A 1 86 ? 33.016 23.760 4.639 1.00 9.73 84 GLU A N 1
ATOM 625 C CA . GLU A 1 86 ? 34.026 23.931 5.682 1.00 10.62 84 GLU A CA 1
ATOM 626 C C . GLU A 1 86 ? 34.079 22.730 6.628 1.00 9.74 84 GLU A C 1
ATOM 627 O O . GLU A 1 86 ? 35.154 22.243 6.999 1.00 9.41 84 GLU A O 1
ATOM 633 N N . ARG A 1 87 ? 32.912 22.235 7.000 1.00 8.75 85 ARG A N 1
ATOM 634 C CA . ARG A 1 87 ? 32.855 21.077 7.891 1.00 8.67 85 ARG A CA 1
ATOM 635 C C . ARG A 1 87 ? 33.392 19.860 7.171 1.00 9.39 85 ARG A C 1
ATOM 636 O O . ARG A 1 87 ? 34.121 19.084 7.748 1.00 9.03 85 ARG A O 1
ATOM 644 N N . SER A 1 88 ? 33.025 19.726 5.893 1.00 9.56 86 SER A N 1
ATOM 645 C CA . SER A 1 88 ? 33.449 18.606 5.052 1.00 10.33 86 SER A CA 1
ATOM 646 C C . SER A 1 88 ? 34.982 18.512 4.949 1.00 9.47 86 SER A C 1
ATOM 647 O O . SER A 1 88 ? 35.555 17.430 5.101 1.00 8.39 86 SER A O 1
ATOM 650 N N . ARG A 1 89 ? 35.632 19.632 4.653 1.00 8.66 87 ARG A N 1
ATOM 651 C CA . ARG A 1 89 ? 37.099 19.671 4.556 1.00 9.25 87 ARG A CA 1
ATOM 652 C C . ARG A 1 89 ? 37.771 19.171 5.842 1.00 8.98 87 ARG A C 1
ATOM 653 O O . ARG A 1 89 ? 38.736 18.418 5.781 1.00 9.21 87 ARG A O 1
ATOM 661 N N . LEU A 1 90 ? 37.258 19.585 6.998 1.00 9.54 88 LEU A N 1
ATOM 662 C CA . LEU A 1 90 ? 37.828 19.144 8.260 1.00 9.55 88 LEU A CA 1
ATOM 663 C C . LEU A 1 90 ? 37.611 17.647 8.478 1.00 9.11 88 LEU A C 1
ATOM 664 O O . LEU A 1 90 ? 38.499 16.954 8.966 1.00 9.59 88 LEU A O 1
ATOM 677 N N . PHE A 1 92 ? 37.250 15.402 6.079 1.00 9.75 90 PHE A N 1
ATOM 678 C CA . PHE A 1 92 ? 38.152 14.650 5.153 1.00 9.39 90 PHE A CA 1
ATOM 679 C C . PHE A 1 92 ? 39.558 14.527 5.745 1.00 9.80 90 PHE A C 1
ATOM 680 O O . PHE A 1 92 ? 40.244 13.489 5.580 1.00 9.63 90 PHE A O 1
ATOM 688 N N . LYS A 1 93 ? 39.997 15.587 6.436 1.00 9.52 91 LYS A N 1
ATOM 689 C CA . LYS A 1 93 ? 41.295 15.553 7.122 1.00 9.44 91 LYS A CA 1
ATOM 690 C C . LYS A 1 93 ? 41.341 14.464 8.181 1.00 9.11 91 LYS A C 1
ATOM 691 O O . LYS A 1 93 ? 42.361 13.802 8.330 1.00 9.09 91 LYS A O 1
ATOM 697 N N . VAL A 1 94 ? 40.247 14.290 8.927 1.00 8.74 92 VAL A N 1
ATOM 698 C CA . VAL A 1 94 ? 40.134 13.155 9.860 1.00 7.89 92 VAL A CA 1
ATOM 699 C C . VAL A 1 94 ? 40.228 11.811 9.119 1.00 8.23 92 VAL A C 1
ATOM 700 O O . VAL A 1 94 ? 40.960 10.920 9.541 1.00 8.39 92 VAL A O 1
ATOM 704 N N . ALA A 1 95 ? 39.448 11.637 8.054 1.00 8.68 93 ALA A N 1
ATOM 705 C CA . ALA A 1 95 ? 39.529 10.398 7.263 1.00 8.73 93 ALA A CA 1
ATOM 706 C C . ALA A 1 95 ? 40.963 10.122 6.795 1.00 9.84 93 ALA A C 1
ATOM 707 O O . ALA A 1 95 ? 41.459 8.978 6.916 1.00 10.00 93 ALA A O 1
ATOM 709 N N . ASP A 1 96 ? 41.649 11.162 6.311 1.00 9.29 94 ASP A N 1
ATOM 710 C CA . ASP A 1 96 ? 43.093 11.038 5.965 1.00 10.39 94 ASP A CA 1
ATOM 711 C C . ASP A 1 96 ? 43.964 10.616 7.135 1.00 9.33 94 ASP A C 1
ATOM 712 O O . ASP A 1 96 ? 44.860 9.814 6.959 1.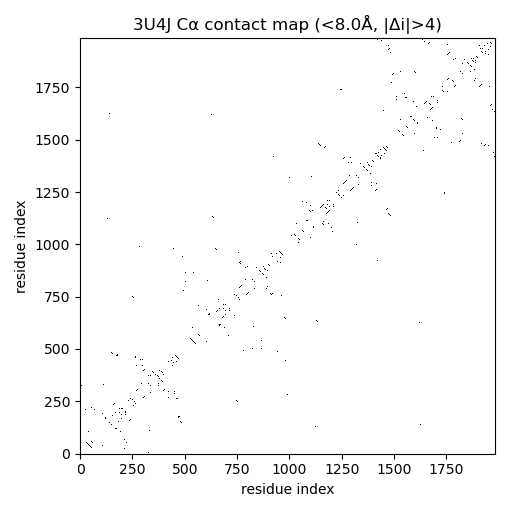00 8.51 94 ASP A O 1
ATOM 717 N N . LEU A 1 97 ? 43.744 11.205 8.309 1.00 8.54 95 LEU A N 1
ATOM 718 C CA . LEU A 1 97 ? 44.507 10.806 9.503 1.00 8.82 95 LEU A CA 1
ATOM 719 C C . LEU A 1 97 ? 44.276 9.367 9.929 1.00 8.95 95 LEU A C 1
ATOM 720 O O . LEU A 1 97 ? 45.208 8.700 10.378 1.00 9.62 95 LEU A O 1
ATOM 725 N N . ILE A 1 98 ? 43.025 8.914 9.841 1.00 8.83 96 ILE A N 1
ATOM 726 C CA . ILE A 1 98 ? 42.688 7.510 10.142 1.00 9.00 96 ILE A CA 1
ATOM 727 C C . ILE A 1 98 ? 43.552 6.543 9.304 1.00 9.95 96 ILE A C 1
ATOM 728 O O . ILE A 1 98 ? 44.161 5.605 9.839 1.00 9.91 96 ILE A O 1
ATOM 733 N N . LEU A 1 99 ? 43.644 6.804 8.002 1.00 9.45 97 LEU A N 1
ATOM 734 C CA . LEU A 1 99 ? 44.542 6.051 7.148 1.00 10.95 97 LEU A CA 1
ATOM 735 C C . LEU A 1 99 ? 46.001 6.185 7.521 1.00 11.71 97 LEU A C 1
ATOM 736 O O . LEU A 1 99 ? 46.714 5.192 7.565 1.00 11.74 97 LEU A O 1
ATOM 741 N N . ALA A 1 100 ? 46.452 7.408 7.795 1.00 12.52 98 ALA A N 1
ATOM 742 C CA . ALA A 1 100 ? 47.850 7.622 8.180 1.00 13.19 98 ALA A CA 1
ATOM 743 C C . ALA A 1 100 ? 48.171 6.849 9.488 1.00 13.33 98 ALA A C 1
ATOM 744 O O . ALA A 1 100 ? 49.295 6.373 9.689 1.00 13.57 98 ALA A O 1
ATOM 746 N N . ARG A 1 101 ? 47.187 6.710 10.371 1.00 12.51 99 ARG A N 1
ATOM 747 C CA . ARG A 1 101 ? 47.416 5.999 11.631 1.00 12.60 99 ARG A CA 1
ATOM 748 C C . ARG A 1 101 ? 46.794 4.598 11.630 1.00 12.52 99 ARG A C 1
ATOM 749 O O . ARG A 1 101 ? 46.461 4.051 12.700 1.00 11.39 99 ARG A O 1
ATOM 757 N N . GLN A 1 102 ? 46.642 4.009 10.444 1.00 11.91 100 GLN A N 1
ATOM 758 C CA . GLN A 1 102 ? 45.871 2.759 10.351 1.00 11.82 100 GLN A CA 1
ATOM 759 C C . GLN A 1 102 ? 46.443 1.621 11.213 1.00 11.62 100 GLN A C 1
ATOM 760 O O . GLN A 1 102 ? 45.686 0.960 11.922 1.00 11.33 100 GLN A O 1
ATOM 766 N N . GLU A 1 103 ? 47.751 1.389 11.134 1.00 11.12 101 GLU A N 1
ATOM 767 C CA . GLU A 1 103 ? 48.369 0.264 11.859 1.00 12.17 101 GLU A CA 1
ATOM 768 C C . GLU A 1 103 ? 48.319 0.458 13.382 1.00 11.54 101 GLU A C 1
ATOM 769 O O . GLU A 1 103 ? 48.037 -0.495 14.126 1.00 10.15 101 GLU A O 1
ATOM 775 N N . GLU A 1 104 ? 48.585 1.691 13.820 1.00 12.11 102 GLU A N 1
ATOM 776 C CA . GLU A 1 104 ? 48.433 2.087 15.228 1.00 12.90 102 GLU A CA 1
ATOM 777 C C . GLU A 1 104 ? 47.008 1.790 15.715 1.00 12.10 102 GLU A C 1
ATOM 778 O O . GLU A 1 104 ? 46.815 1.199 16.782 1.00 12.18 102 GLU A O 1
ATOM 784 N N . LEU A 1 105 ? 46.012 2.231 14.955 1.00 10.38 103 LEU A N 1
ATOM 785 C CA . LEU A 1 105 ? 44.633 2.102 15.427 1.00 9.93 103 LEU A CA 1
ATOM 786 C C . LEU A 1 105 ? 44.175 0.642 15.440 1.00 9.43 103 LEU A C 1
ATOM 787 O O . LEU A 1 105 ? 43.425 0.220 16.326 1.00 9.10 103 LEU A O 1
ATOM 792 N N . ALA A 1 106 ? 44.650 -0.127 14.468 1.00 9.82 104 ALA A N 1
ATOM 793 C CA . ALA A 1 106 ? 44.207 -1.513 14.308 1.00 9.61 104 ALA A CA 1
ATOM 794 C C . ALA A 1 106 ? 44.719 -2.291 15.505 1.00 9.80 104 ALA A C 1
ATOM 795 O O . ALA A 1 106 ? 44.003 -3.153 16.068 1.00 9.17 104 ALA A O 1
ATOM 797 N N . LEU A 1 107 ? 45.968 -1.990 15.882 1.00 9.57 105 LEU A N 1
ATOM 798 C CA . LEU A 1 107 ? 46.591 -2.647 17.038 1.00 10.14 105 LEU A CA 1
ATOM 799 C C . LEU A 1 107 ? 45.853 -2.350 18.361 1.00 10.58 105 LEU A C 1
ATOM 800 O O . LEU A 1 107 ? 45.602 -3.261 19.164 1.00 11.04 105 LEU A O 1
ATOM 805 N N . ILE A 1 108 ? 45.502 -1.086 18.586 1.00 11.21 106 ILE A N 1
ATOM 806 C CA . ILE A 1 108 ? 44.706 -0.714 19.765 1.00 11.90 106 ILE A CA 1
ATOM 807 C C . ILE A 1 108 ? 43.414 -1.569 19.815 1.00 12.37 106 ILE A C 1
ATOM 808 O O . ILE A 1 108 ? 43.141 -2.218 20.824 1.00 11.86 106 ILE A O 1
ATOM 813 N N . GLU A 1 109 ? 42.658 -1.598 18.706 1.00 13.00 107 GLU A N 1
ATOM 814 C CA . GLU A 1 109 ? 41.370 -2.289 18.662 1.00 13.84 107 GLU A CA 1
ATOM 815 C C . GLU A 1 109 ? 41.585 -3.753 18.962 1.00 12.88 107 GLU A C 1
ATOM 816 O O . GLU A 1 109 ? 40.812 -4.353 19.692 1.00 12.69 107 GLU A O 1
ATOM 822 N N . SER A 1 110 ? 42.622 -4.328 18.364 1.00 12.19 108 SER A N 1
ATOM 823 C CA . SER A 1 110 ? 42.922 -5.755 18.532 1.00 12.24 108 SER A CA 1
ATOM 824 C C . SER A 1 110 ? 43.201 -6.091 20.001 1.00 11.87 108 SER A C 1
ATOM 825 O O . SER A 1 110 ? 42.632 -7.045 20.578 1.00 10.88 108 SER A O 1
ATOM 828 N N . LEU A 1 111 ? 44.088 -5.304 20.599 1.00 10.88 109 LEU A N 1
ATOM 829 C CA . LEU A 1 111 ? 44.477 -5.524 21.986 1.00 10.74 109 LEU A CA 1
ATOM 830 C C . LEU A 1 111 ? 43.317 -5.343 22.974 1.00 10.14 109 LEU A C 1
ATOM 831 O O . LEU A 1 111 ? 43.177 -6.119 23.912 1.00 10.10 109 LEU A O 1
ATOM 836 N N . GLU A 1 112 ? 42.507 -4.296 22.783 1.00 9.41 110 GLU A N 1
ATOM 837 C CA . GLU A 1 112 ? 41.460 -3.976 23.741 1.00 9.46 110 GLU A CA 1
ATOM 838 C C . GLU A 1 112 ? 40.221 -4.828 23.528 1.00 9.40 110 GLU A C 1
ATOM 839 O O . GLU A 1 112 ? 39.560 -5.201 24.492 1.00 10.29 110 GLU A O 1
ATOM 845 N N . VAL A 1 113 ? 39.895 -5.113 22.273 1.00 9.15 111 VAL A N 1
ATOM 846 C CA . VAL A 1 113 ? 38.673 -5.841 21.977 1.00 10.07 111 VAL A CA 1
ATOM 847 C C . VAL A 1 113 ? 38.923 -7.366 21.907 1.00 10.19 111 VAL A C 1
ATOM 848 O O . VAL A 1 113 ? 38.011 -8.118 22.152 1.00 11.45 111 VAL A O 1
ATOM 852 N N . GLY A 1 114 ? 40.135 -7.805 21.577 1.00 10.60 112 GLY A N 1
ATOM 853 C CA . GLY A 1 114 ? 40.378 -9.225 21.262 1.00 10.89 112 GLY A CA 1
ATOM 854 C C . GLY A 1 114 ? 40.034 -9.567 19.819 1.00 11.61 112 GLY A C 1
ATOM 855 O O . GLY A 1 114 ? 39.852 -10.722 19.471 1.00 11.74 112 GLY A O 1
ATOM 856 N N . LYS A 1 115 ? 39.953 -8.538 18.986 1.00 10.73 113 LYS A N 1
ATOM 857 C CA . LYS A 1 115 ? 39.602 -8.646 17.582 1.00 11.36 113 LYS A CA 1
ATOM 858 C C . LYS A 1 115 ? 40.843 -9.075 16.816 1.00 10.28 113 LYS A C 1
ATOM 859 O O . LYS A 1 115 ? 41.926 -8.522 17.036 1.00 9.64 113 LYS A O 1
ATOM 865 N N . PRO A 1 116 ? 40.707 -10.070 15.921 1.00 9.68 114 PRO A N 1
ATOM 866 C CA . PRO A 1 116 ? 41.839 -10.457 15.076 1.00 9.84 114 PRO A CA 1
ATOM 867 C C . PRO A 1 116 ? 42.422 -9.237 14.346 1.00 9.83 114 PRO A C 1
ATOM 868 O O . PRO A 1 116 ? 41.666 -8.429 13.809 1.00 9.36 114 PRO A O 1
ATOM 872 N N . ILE A 1 117 ? 43.751 -9.130 14.325 1.00 10.23 115 ILE A N 1
ATOM 873 C CA . ILE A 1 117 ? 44.436 -7.943 13.787 1.00 10.61 115 ILE A CA 1
ATOM 874 C C . ILE A 1 117 ? 44.139 -7.660 12.295 1.00 10.47 115 ILE A C 1
ATOM 875 O O . ILE A 1 117 ? 44.001 -6.502 11.877 1.00 10.92 115 ILE A O 1
ATOM 880 N N . ALA A 1 118 ? 43.993 -8.720 11.514 1.00 10.84 116 ALA A N 1
ATOM 881 C CA . ALA A 1 118 ? 43.650 -8.554 10.107 1.00 10.76 116 ALA A CA 1
ATOM 882 C C . ALA A 1 118 ? 42.236 -7.991 9.977 1.00 10.43 116 ALA A C 1
ATOM 883 O O . ALA A 1 118 ? 41.997 -7.146 9.124 1.00 9.95 116 ALA A O 1
ATOM 885 N N . GLN A 1 119 ? 41.303 -8.458 10.810 1.00 9.83 117 GLN A N 1
ATOM 886 C CA . GLN A 1 119 ? 39.956 -7.888 10.825 1.00 10.02 117 GLN A CA 1
ATOM 887 C C . GLN A 1 119 ? 39.994 -6.428 11.313 1.00 9.95 117 GLN A C 1
ATOM 888 O O . GLN A 1 119 ? 39.366 -5.547 10.714 1.00 10.02 117 GLN A O 1
ATOM 894 N N . ALA A 1 120 ? 40.714 -6.185 12.407 1.00 9.68 118 ALA A N 1
ATOM 895 C CA . ALA A 1 120 ? 40.828 -4.824 12.944 1.00 9.70 118 ALA A CA 1
ATOM 896 C C . ALA A 1 120 ? 41.362 -3.888 11.869 1.00 9.75 118 ALA A C 1
ATOM 897 O O . ALA A 1 120 ? 40.818 -2.824 11.678 1.00 10.67 118 ALA A O 1
ATOM 899 N N . ARG A 1 121 ? 42.394 -4.309 11.148 1.00 9.78 119 ARG A N 1
ATOM 900 C CA . ARG A 1 121 ? 43.004 -3.464 10.122 1.00 10.39 119 ARG A CA 1
ATOM 901 C C . ARG A 1 121 ? 41.975 -3.105 9.045 1.00 10.93 119 ARG A C 1
ATOM 902 O O . ARG A 1 121 ? 41.878 -1.940 8.656 1.00 11.78 119 ARG A O 1
ATOM 910 N N . GLY A 1 122 ? 41.206 -4.101 8.589 1.00 10.48 120 GLY A N 1
ATOM 911 C CA . GLY A 1 122 ? 40.117 -3.864 7.607 1.00 11.51 120 GLY A CA 1
ATOM 912 C C . GLY A 1 122 ? 39.040 -2.924 8.144 1.00 11.17 120 GLY A C 1
ATOM 913 O O . GLY A 1 122 ? 38.517 -2.069 7.408 1.00 10.51 120 GLY A O 1
ATOM 914 N N . GLU A 1 123 ? 38.691 -3.076 9.417 1.00 10.08 121 GLU A N 1
ATOM 915 C CA . GLU A 1 123 ? 37.749 -2.134 10.042 1.00 10.93 121 GLU A CA 1
ATOM 916 C C . GLU A 1 123 ? 38.202 -0.669 10.086 1.00 10.26 121 GLU A C 1
ATOM 917 O O . GLU A 1 123 ? 37.393 0.236 9.862 1.00 11.06 121 GLU A O 1
ATOM 923 N N . ILE A 1 124 ? 39.468 -0.439 10.415 1.00 9.45 122 ILE A N 1
ATOM 924 C CA . ILE A 1 124 ? 39.998 0.928 10.449 1.00 9.18 122 ILE A CA 1
ATOM 925 C C . ILE A 1 124 ? 39.885 1.541 9.055 1.00 9.65 122 ILE A C 1
ATOM 926 O O . ILE A 1 124 ? 39.468 2.676 8.916 1.00 8.82 122 ILE A O 1
ATOM 931 N N . GLY A 1 125 ? 40.262 0.777 8.024 1.00 9.72 123 GLY A N 1
ATOM 932 C CA . GLY A 1 125 ? 40.094 1.220 6.628 1.00 10.12 123 GLY A CA 1
ATOM 933 C C . GLY A 1 125 ? 38.654 1.541 6.277 1.00 10.39 123 GLY A C 1
ATOM 934 O O . GLY A 1 125 ? 38.357 2.548 5.621 1.00 9.26 123 GLY A O 1
ATOM 935 N N . PHE A 1 126 ? 37.744 0.675 6.694 1.00 10.25 124 PHE A N 1
ATOM 936 C CA . PHE A 1 126 ? 36.322 0.943 6.532 1.00 11.26 124 PHE A CA 1
ATOM 937 C C . PHE A 1 126 ? 35.868 2.230 7.254 1.00 10.45 124 PHE A C 1
ATOM 938 O O . PHE A 1 126 ? 35.089 3.017 6.725 1.00 8.75 124 PHE A O 1
ATOM 946 N N . CYS A 1 127 ? 36.381 2.452 8.455 1.00 9.82 125 CYS A N 1
ATOM 947 C CA . CYS A 1 127 ? 36.049 3.678 9.189 1.00 9.23 125 CYS A CA 1
ATOM 948 C C . CYS A 1 127 ? 36.540 4.914 8.464 1.00 9.29 125 CYS A C 1
ATOM 949 O O . CYS A 1 127 ? 35.850 5.939 8.463 1.00 8.27 125 CYS A O 1
ATOM 952 N N . ALA A 1 128 ? 37.733 4.834 7.858 1.00 8.50 126 ALA A N 1
ATOM 953 C CA . ALA A 1 128 ? 38.185 5.969 7.070 1.00 8.16 126 ALA A CA 1
ATOM 954 C C . ALA A 1 128 ? 37.176 6.224 5.932 1.00 8.33 126 ALA A C 1
ATOM 955 O O . ALA A 1 128 ? 36.892 7.381 5.601 1.00 8.11 126 ALA A O 1
ATOM 957 N N . ASP A 1 129 ? 36.628 5.150 5.354 1.00 7.91 127 ASP A N 1
ATOM 958 C CA . ASP A 1 129 ? 35.640 5.283 4.264 1.00 7.78 127 ASP A CA 1
ATOM 959 C C . ASP A 1 129 ? 34.312 5.856 4.775 1.00 7.58 127 ASP A C 1
ATOM 960 O O . ASP A 1 129 ? 33.655 6.641 4.074 1.00 7.57 127 ASP A O 1
ATOM 965 N N . LEU A 1 130 ? 33.913 5.476 5.998 1.00 6.86 128 LEU A N 1
ATOM 966 C CA . LEU A 1 130 ? 32.727 6.065 6.605 1.00 7.24 128 LEU A CA 1
ATOM 967 C C . LEU A 1 130 ? 32.873 7.561 6.767 1.00 7.26 128 LEU A C 1
ATOM 968 O O . LEU A 1 130 ? 31.947 8.308 6.438 1.00 6.68 128 LEU A O 1
ATOM 973 N N . TRP A 1 131 ? 34.028 7.978 7.272 1.00 6.83 129 TRP A N 1
ATOM 974 C CA . TRP A 1 131 ? 34.291 9.398 7.487 1.00 7.39 129 TRP A CA 1
ATOM 975 C C . TRP A 1 131 ? 34.298 10.080 6.114 1.00 8.01 129 TRP A C 1
ATOM 976 O O . TRP A 1 131 ? 33.732 11.153 5.978 1.00 8.86 129 TRP A O 1
ATOM 987 N N . SER A 1 132 ? 34.895 9.453 5.089 1.00 8.29 130 SER A N 1
ATOM 988 C CA . SER A 1 132 ? 34.925 10.087 3.761 1.00 8.70 130 SER A CA 1
ATOM 989 C C . SER A 1 132 ? 33.553 10.216 3.136 1.00 7.66 130 SER A C 1
ATOM 990 O O . SER A 1 132 ? 33.235 11.247 2.568 1.00 6.97 130 SER A O 1
ATOM 993 N N . TYR A 1 133 ? 32.767 9.151 3.197 1.00 7.13 131 TYR A N 1
ATOM 994 C CA . TYR A 1 133 ? 31.398 9.187 2.684 1.00 6.58 131 TYR A CA 1
ATOM 995 C C . TYR A 1 133 ? 30.594 10.318 3.336 1.00 6.98 131 TYR A C 1
ATOM 996 O O . TYR A 1 133 ? 29.887 11.082 2.655 1.00 5.72 131 TYR A O 1
ATOM 1005 N N . ALA A 1 134 ? 30.670 10.401 4.667 1.00 6.91 132 ALA A N 1
ATOM 1006 C CA . ALA A 1 134 ? 29.874 11.393 5.427 1.00 6.51 132 ALA A CA 1
ATOM 1007 C C . ALA A 1 134 ? 30.344 12.799 5.121 1.00 6.50 132 ALA A C 1
ATOM 1008 O O . ALA A 1 134 ? 29.538 13.719 4.952 1.00 6.70 132 ALA A O 1
ATOM 1010 N N . ALA A 1 135 ? 31.663 12.964 5.014 1.00 6.69 133 ALA A N 1
ATOM 1011 C CA . ALA A 1 135 ? 32.223 14.280 4.650 1.00 7.52 133 ALA A CA 1
ATOM 1012 C C . ALA A 1 135 ? 31.708 14.722 3.290 1.00 8.61 133 ALA A C 1
ATOM 1013 O O . ALA A 1 135 ? 31.396 15.891 3.094 1.00 9.95 133 ALA A O 1
ATOM 1015 N N . GLY A 1 136 ? 31.643 13.797 2.339 1.00 8.51 134 GLY A N 1
ATOM 1016 C CA . GLY A 1 136 ? 31.131 14.122 0.984 1.00 9.60 134 GLY A CA 1
ATOM 1017 C C . GLY A 1 136 ? 29.687 14.597 1.044 1.00 10.33 134 GLY A C 1
ATOM 1018 O O . GLY A 1 136 ? 29.334 15.608 0.426 1.00 11.91 134 GLY A O 1
ATOM 1019 N N . GLN A 1 137 ? 28.851 13.881 1.805 1.00 9.10 135 GLN A N 1
ATOM 1020 C CA . GLN A 1 137 ? 27.422 14.181 1.883 1.00 9.33 135 GLN A CA 1
ATOM 1021 C C . GLN A 1 137 ? 27.089 15.401 2.727 1.00 9.04 135 GLN A C 1
ATOM 1022 O O . GLN A 1 137 ? 26.090 16.064 2.452 1.00 9.59 135 GLN A O 1
ATOM 1028 N N . ALA A 1 138 ? 27.917 15.682 3.733 1.00 8.73 136 ALA A N 1
ATOM 1029 C CA . ALA A 1 138 ? 27.667 16.754 4.691 1.00 10.14 136 ALA A CA 1
ATOM 1030 C C . ALA A 1 138 ? 27.474 18.102 4.010 1.00 10.81 136 ALA A C 1
ATOM 1031 O O . ALA A 1 138 ? 26.649 18.893 4.449 1.00 10.73 136 ALA A O 1
ATOM 1033 N N . ARG A 1 139 ? 28.200 18.353 2.926 1.00 10.27 137 ARG A N 1
ATOM 1034 C CA . ARG A 1 139 ? 28.077 19.658 2.263 1.00 11.37 137 ARG A CA 1
ATOM 1035 C C . ARG A 1 139 ? 26.844 19.796 1.344 1.00 11.13 137 ARG A C 1
ATOM 1036 O O . ARG A 1 139 ? 26.458 20.905 0.970 1.00 10.76 137 ARG A O 1
ATOM 1044 N N . ALA A 1 140 ? 26.202 18.682 1.027 1.00 9.90 138 ALA A N 1
ATOM 1045 C CA . ALA A 1 140 ? 25.071 18.720 0.093 1.00 10.63 138 ALA A CA 1
ATOM 1046 C C . ALA A 1 140 ? 23.688 18.573 0.756 1.00 10.41 138 ALA A C 1
ATOM 1047 O O . ALA A 1 140 ? 22.692 18.393 0.064 1.00 10.15 138 ALA A O 1
ATOM 1049 N N . LEU A 1 141 ? 23.637 18.616 2.083 1.00 9.76 139 LEU A N 1
ATOM 1050 C CA . LEU A 1 141 ? 22.398 18.419 2.807 1.00 10.39 139 LEU A CA 1
ATOM 1051 C C . LEU A 1 141 ? 21.433 19.543 2.487 1.00 10.60 139 LEU A C 1
ATOM 1052 O O . LEU A 1 141 ? 21.814 20.715 2.461 1.00 11.80 139 LEU A O 1
ATOM 1057 N N . GLU A 1 142 ? 20.180 19.196 2.258 1.00 9.61 140 GLU A N 1
ATOM 1058 C CA . GLU A 1 142 ? 19.233 20.191 1.786 1.00 10.81 140 GLU A CA 1
ATOM 1059 C C . GLU A 1 142 ? 17.902 20.116 2.532 1.00 10.03 140 GLU A C 1
ATOM 1060 O O . GLU A 1 142 ? 17.638 19.155 3.275 1.00 9.73 140 GLU A O 1
ATOM 1066 N N . GLY A 1 143 ? 17.089 21.150 2.345 1.00 9.54 141 GLY A N 1
ATOM 1067 C CA . GLY A 1 143 ? 15.661 21.118 2.666 1.00 8.62 141 GLY A CA 1
ATOM 1068 C C . GLY A 1 143 ? 14.918 21.413 1.374 1.00 8.98 141 GLY A C 1
ATOM 1069 O O . GLY A 1 143 ? 15.474 21.222 0.282 1.00 8.25 141 GLY A O 1
ATOM 1070 N N . GLN A 1 144 ? 13.686 21.918 1.482 1.00 8.60 142 GLN A N 1
ATOM 1071 C CA . GLN A 1 144 ? 12.847 22.100 0.322 1.00 9.06 142 GLN A CA 1
ATOM 1072 C C . GLN A 1 144 ? 12.296 23.493 0.229 1.00 9.72 142 GLN A C 1
ATOM 1073 O O . GLN A 1 144 ? 12.115 24.174 1.261 1.00 9.86 142 GLN A O 1
ATOM 1079 N N . THR A 1 145 ? 12.003 23.895 -1.011 1.00 10.02 143 THR A N 1
ATOM 1080 C CA . THR A 1 145 ? 11.196 25.092 -1.302 1.00 10.61 143 THR A CA 1
ATOM 1081 C C . THR A 1 145 ? 9.852 24.659 -1.868 1.00 11.03 143 THR A C 1
ATOM 1082 O O . THR A 1 145 ? 9.747 23.663 -2.590 1.00 10.30 143 THR A O 1
ATOM 1086 N N . HIS A 1 146 ? 8.825 25.421 -1.532 1.00 11.08 144 HIS A N 1
ATOM 1087 C CA . HIS A 1 146 ? 7.509 25.186 -2.056 1.00 11.21 144 HIS A CA 1
ATOM 1088 C C . HIS A 1 146 ? 7.089 26.511 -2.680 1.00 11.52 144 HIS A C 1
ATOM 1089 O O . HIS A 1 146 ? 6.720 27.453 -1.985 1.00 12.13 144 HIS A O 1
ATOM 1096 N N . ASN A 1 147 ? 7.230 26.585 -3.993 1.00 12.39 145 ASN A N 1
ATOM 1097 C CA . ASN A 1 147 ? 7.085 27.816 -4.759 1.00 12.73 145 ASN A CA 1
ATOM 1098 C C . ASN A 1 147 ? 5.688 27.879 -5.347 1.00 14.26 145 ASN A C 1
ATOM 1099 O O . ASN A 1 147 ? 5.410 28.730 -6.192 1.00 14.12 145 ASN A O 1
ATOM 1104 N N . ASN A 1 148 ? 4.818 26.962 -4.906 1.00 14.37 146 ASN A N 1
ATOM 1105 C CA . ASN A 1 148 ? 3.499 26.796 -5.494 1.00 15.86 146 ASN A CA 1
ATOM 1106 C C . ASN A 1 148 ? 2.382 26.822 -4.445 1.00 16.02 146 ASN A C 1
ATOM 1107 O O . ASN A 1 148 ? 1.378 26.141 -4.600 1.00 15.57 146 ASN A O 1
ATOM 1112 N N . ILE A 1 149 ? 2.583 27.564 -3.356 1.00 16.21 147 ILE A N 1
ATOM 1113 C CA . ILE A 1 149 ? 1.538 27.705 -2.319 1.00 16.71 147 ILE A CA 1
ATOM 1114 C C . ILE A 1 149 ? 0.920 29.124 -2.267 1.00 18.08 147 ILE A C 1
ATOM 1115 O O . ILE A 1 149 ? 0.570 29.638 -1.173 1.00 18.69 147 ILE A O 1
ATOM 1120 N N . GLY A 1 150 ? 0.779 29.739 -3.437 1.00 18.87 148 GLY A N 1
ATOM 1121 C CA . GLY A 1 150 ? 0.177 31.089 -3.563 1.00 20.67 148 GLY A CA 1
ATOM 1122 C C . GLY A 1 150 ? 1.218 32.120 -3.983 1.00 21.82 148 GLY A C 1
ATOM 1123 O O . GLY A 1 150 ? 2.345 32.100 -3.481 1.00 21.94 148 GLY A O 1
ATOM 1124 N N . ASP A 1 151 ? 0.862 33.022 -4.895 1.00 22.81 149 ASP A N 1
ATOM 1125 C CA . ASP A 1 151 ? 1.824 34.039 -5.371 1.00 24.34 149 ASP A CA 1
ATOM 1126 C C . ASP A 1 151 ? 2.361 34.919 -4.239 1.00 24.12 149 ASP A C 1
ATOM 1127 O O . ASP A 1 151 ? 3.487 35.411 -4.317 1.00 24.61 149 ASP A O 1
ATOM 1132 N N . ASP A 1 152 ? 1.565 35.085 -3.188 1.00 24.26 150 ASP A N 1
ATOM 1133 C CA . ASP A 1 152 ? 1.928 35.924 -2.041 1.00 24.78 150 ASP A CA 1
ATOM 1134 C C . ASP A 1 152 ? 2.760 35.235 -0.967 1.00 22.78 150 ASP A C 1
ATOM 1135 O O . ASP A 1 152 ? 3.202 35.896 -0.021 1.00 22.33 150 ASP A O 1
ATOM 1140 N N . ARG A 1 153 ? 2.958 33.918 -1.102 1.00 20.46 151 ARG A N 1
ATOM 1141 C CA . ARG A 1 153 ? 3.719 33.136 -0.125 1.00 19.30 151 ARG A CA 1
ATOM 1142 C C . ARG A 1 153 ? 4.878 32.322 -0.721 1.00 18.29 151 ARG A C 1
ATOM 1143 O O . ARG A 1 153 ? 4.918 32.030 -1.913 1.00 17.34 151 ARG A O 1
ATOM 1151 N N . LEU A 1 154 ? 5.799 31.930 0.150 1.00 17.14 152 LEU A N 1
ATOM 1152 C CA . LEU A 1 154 ? 6.864 31.011 -0.225 1.00 16.13 152 LEU A CA 1
ATOM 1153 C C . LEU A 1 154 ? 7.025 30.048 0.939 1.00 15.38 152 LEU A C 1
ATOM 1154 O O . LEU A 1 154 ? 7.098 30.469 2.085 1.00 15.90 152 LEU A O 1
ATOM 1159 N N . GLY A 1 155 ? 7.039 28.754 0.662 1.00 13.88 153 GLY A N 1
ATOM 1160 C CA . GLY A 1 155 ? 7.278 27.779 1.722 1.00 12.62 153 GLY A CA 1
ATOM 1161 C C . GLY A 1 155 ? 8.746 27.380 1.735 1.00 12.27 153 GLY A C 1
ATOM 1162 O O . GLY A 1 155 ? 9.344 27.130 0.684 1.00 11.85 153 GLY A O 1
ATOM 1163 N N . LEU A 1 156 ? 9.334 27.358 2.916 1.00 11.98 154 LEU A N 1
ATOM 1164 C CA . LEU A 1 156 ? 10.699 26.903 3.078 1.00 12.88 154 LEU A CA 1
ATOM 1165 C C . LEU A 1 156 ? 10.701 25.828 4.133 1.00 13.46 154 LEU A C 1
ATOM 1166 O O . LEU A 1 156 ? 9.988 25.918 5.138 1.00 15.63 154 LEU A O 1
ATOM 1171 N N . VAL A 1 157 ? 11.469 24.782 3.877 1.00 12.70 155 VAL A N 1
ATOM 1172 C CA . VAL A 1 157 ? 11.791 23.827 4.903 1.00 11.39 155 VAL A CA 1
ATOM 1173 C C . VAL A 1 157 ? 13.301 23.914 5.062 1.00 11.32 155 VAL A C 1
ATOM 1174 O O . VAL A 1 157 ? 14.055 23.601 4.126 1.00 11.17 155 VAL A O 1
ATOM 1178 N N . LEU A 1 158 ? 13.736 24.360 6.247 1.00 10.41 156 LEU A N 1
ATOM 1179 C CA . LEU A 1 158 ? 15.161 24.492 6.531 1.00 9.89 156 LEU A CA 1
ATOM 1180 C C . LEU A 1 158 ? 15.681 23.327 7.382 1.00 9.60 156 LEU A C 1
ATOM 1181 O O . LEU A 1 158 ? 15.083 22.964 8.386 1.00 9.40 156 LEU A O 1
ATOM 1186 N N . ARG A 1 159 ? 16.799 22.754 6.956 1.00 8.81 157 ARG A N 1
ATOM 1187 C CA . ARG A 1 159 ? 17.491 21.752 7.728 1.00 9.05 157 ARG A CA 1
ATOM 1188 C C . ARG A 1 159 ? 18.484 22.406 8.684 1.00 9.41 157 ARG A C 1
ATOM 1189 O O . ARG A 1 159 ? 19.290 23.256 8.281 1.00 10.21 157 ARG A O 1
ATOM 1197 N N . GLU A 1 160 ? 18.411 22.009 9.951 1.00 9.29 158 GLU A N 1
ATOM 1198 C CA . GLU A 1 160 ? 19.248 22.564 11.015 1.00 10.97 158 GLU A CA 1
ATOM 1199 C C . GLU A 1 160 ? 19.737 21.399 11.873 1.00 10.38 158 GLU A C 1
ATOM 1200 O O . GLU A 1 160 ? 19.158 20.300 11.826 1.00 11.11 158 GLU A O 1
ATOM 1206 N N . PRO A 1 161 ? 20.828 21.601 12.622 1.00 10.83 159 PRO A N 1
ATOM 1207 C CA . PRO A 1 161 ? 21.298 20.496 13.449 1.00 10.61 159 PRO A CA 1
ATOM 1208 C C . PRO A 1 161 ? 20.417 20.300 14.684 1.00 11.52 159 PRO A C 1
ATOM 1209 O O . PRO A 1 161 ? 19.817 21.277 15.157 1.00 10.58 159 PRO A O 1
ATOM 1213 N N . VAL A 1 162 ? 20.340 19.066 15.191 1.00 11.41 160 VAL A N 1
ATOM 1214 C CA . VAL A 1 162 ? 19.623 18.801 16.449 1.00 13.56 160 VAL A CA 1
ATOM 1215 C C . VAL A 1 162 ? 20.306 19.515 17.655 1.00 13.10 160 VAL A C 1
ATOM 1216 O O . VAL A 1 162 ? 19.623 19.958 18.561 1.00 13.58 160 VAL A O 1
ATOM 1220 N N . GLY A 1 163 ? 21.633 19.633 17.648 1.00 12.60 161 GLY A N 1
ATOM 1221 C CA . GLY A 1 163 ? 22.366 20.361 18.724 1.00 11.62 161 GLY A CA 1
ATOM 1222 C C . GLY A 1 163 ? 23.407 19.484 19.398 1.00 10.83 161 GLY A C 1
ATOM 1223 O O . GLY A 1 163 ? 24.321 19.007 18.749 1.00 10.79 161 GLY A O 1
ATOM 1224 N N . VAL A 1 164 ? 23.265 19.251 20.703 1.00 10.63 162 VAL A N 1
ATOM 1225 C CA . VAL A 1 164 ? 24.233 18.453 21.453 1.00 9.06 162 VAL A CA 1
ATOM 1226 C C . VAL A 1 164 ? 23.747 17.031 21.533 1.00 9.87 162 VAL A C 1
ATOM 1227 O O . VAL A 1 164 ? 22.650 16.760 22.050 1.00 9.61 162 VAL A O 1
ATOM 1231 N N . VAL A 1 165 ? 24.603 16.112 21.082 1.00 10.16 163 VAL A N 1
ATOM 1232 C CA . VAL A 1 165 ? 24.275 14.718 21.011 1.00 9.14 163 VAL A CA 1
ATOM 1233 C C . VAL A 1 165 ? 25.209 13.910 21.905 1.00 9.75 163 VAL A C 1
ATOM 1234 O O . VAL A 1 165 ? 26.432 13.940 21.733 1.00 9.99 163 VAL A O 1
ATOM 1238 N N . GLY A 1 166 ? 24.642 13.147 22.823 1.00 9.16 164 GLY A N 1
ATOM 1239 C CA . GLY A 1 166 ? 25.433 12.146 23.552 1.00 9.50 164 GLY A CA 1
ATOM 1240 C C . GLY A 1 166 ? 25.463 10.822 22.809 1.00 10.52 164 GLY A C 1
ATOM 1241 O O . GLY A 1 166 ? 24.417 10.250 22.522 1.00 11.84 164 GLY A O 1
ATOM 1242 N N . ILE A 1 167 ? 26.662 10.324 22.523 1.00 10.40 165 ILE A N 1
ATOM 1243 C CA . ILE A 1 167 ? 26.837 9.092 21.765 1.00 9.78 165 ILE A CA 1
ATOM 1244 C C . ILE A 1 167 ? 27.493 8.013 22.633 1.00 9.80 165 ILE A C 1
ATOM 1245 O O . ILE A 1 167 ? 28.616 8.173 23.063 1.00 10.79 165 ILE A O 1
ATOM 1250 N N . ILE A 1 168 ? 26.781 6.924 22.886 1.00 9.69 166 ILE A N 1
ATOM 1251 C CA . ILE A 1 168 ? 27.252 5.830 23.756 1.00 10.13 166 ILE A CA 1
ATOM 1252 C C . ILE A 1 168 ? 27.474 4.618 22.890 1.00 10.03 166 ILE A C 1
ATOM 1253 O O . ILE A 1 168 ? 26.556 4.183 22.167 1.00 11.01 166 ILE A O 1
ATOM 1258 N N . THR A 1 169 ? 28.690 4.084 22.926 1.00 9.97 167 THR A N 1
ATOM 1259 C CA . THR A 1 169 ? 29.077 3.019 22.001 1.00 10.43 167 THR A CA 1
ATOM 1260 C C . THR A 1 169 ? 29.494 1.736 22.733 1.00 10.25 167 THR A C 1
ATOM 1261 O O . THR A 1 169 ? 29.932 1.805 23.886 1.00 10.86 167 THR A O 1
ATOM 1265 N N . PRO A 1 170 ? 29.323 0.563 22.089 1.00 10.53 168 PRO A N 1
ATOM 1266 C CA . PRO A 1 170 ? 29.589 -0.735 22.743 1.00 10.12 168 PRO A CA 1
ATOM 1267 C C . PRO A 1 170 ? 31.004 -1.236 22.543 1.00 10.77 168 PRO A C 1
ATOM 1268 O O . PRO A 1 170 ? 31.780 -0.632 21.785 1.00 10.88 168 PRO A O 1
ATOM 1272 N N . TRP A 1 171 ? 31.335 -2.343 23.216 1.00 10.43 169 TRP A N 1
ATOM 1273 C CA . TRP A 1 171 ? 32.696 -2.887 23.194 1.00 10.04 169 TRP A CA 1
ATOM 1274 C C . TRP A 1 171 ? 32.996 -3.777 21.984 1.00 9.84 169 TRP A C 1
ATOM 1275 O O . TRP A 1 171 ? 34.142 -4.128 21.743 1.00 10.06 169 TRP A O 1
ATOM 1286 N N . ASN A 1 172 ? 31.983 -4.132 21.214 1.00 10.01 170 ASN A N 1
ATOM 1287 C CA . ASN A 1 172 ? 32.224 -5.090 20.139 1.00 9.99 170 ASN A CA 1
ATOM 1288 C C . ASN A 1 172 ? 32.817 -4.489 18.870 1.00 9.87 170 ASN A C 1
ATOM 1289 O O . ASN A 1 172 ? 33.645 -5.134 18.220 1.00 10.10 170 ASN A O 1
ATOM 1294 N N . PHE A 1 173 ? 32.387 -3.281 18.522 1.00 9.05 171 PHE A N 1
ATOM 1295 C CA . PHE A 1 173 ? 32.925 -2.570 17.344 1.00 9.60 171 PHE A CA 1
ATOM 1296 C C . PHE A 1 173 ? 33.133 -1.091 17.688 1.00 9.58 171 PHE A C 1
ATOM 1297 O O . PHE A 1 173 ? 32.422 -0.223 17.175 1.00 9.71 171 PHE A O 1
ATOM 1305 N N . PRO A 1 174 ? 34.085 -0.799 18.569 1.00 9.81 172 PRO A N 1
ATOM 1306 C CA . PRO A 1 174 ? 34.126 0.572 19.086 1.00 9.78 172 PRO A CA 1
ATOM 1307 C C . PRO A 1 174 ? 34.425 1.594 18.008 1.00 9.82 172 PRO A C 1
ATOM 1308 O O . PRO A 1 174 ? 33.733 2.617 17.948 1.00 10.37 172 PRO A O 1
ATOM 1312 N N . PHE A 1 175 ? 35.407 1.324 17.151 1.00 9.36 173 PHE A N 1
ATOM 1313 C CA . PHE A 1 175 ? 35.808 2.344 16.194 1.00 9.89 173 PHE A CA 1
ATOM 1314 C C . PHE A 1 175 ? 34.735 2.492 15.125 1.00 9.42 173 PHE A C 1
ATOM 1315 O O . PHE A 1 175 ? 34.413 3.612 14.676 1.00 9.63 173 PHE A O 1
ATOM 1323 N N . ILE A 1 176 ? 34.189 1.349 14.705 1.00 9.42 174 ILE A N 1
ATOM 1324 C CA . ILE A 1 176 ? 33.152 1.344 13.678 1.00 9.19 174 ILE A CA 1
ATOM 1325 C C . ILE A 1 176 ? 31.945 2.138 14.100 1.00 8.17 174 ILE A C 1
ATOM 1326 O O . ILE A 1 176 ? 31.454 2.992 13.347 1.00 8.88 174 ILE A O 1
ATOM 1331 N N . ILE A 1 177 ? 31.452 1.870 15.305 1.00 7.40 175 ILE A N 1
ATOM 1332 C CA . ILE A 1 177 ? 30.219 2.504 15.743 1.00 7.34 175 ILE A CA 1
ATOM 1333 C C . ILE A 1 177 ? 30.431 4.002 15.941 1.00 7.68 175 ILE A C 1
ATOM 1334 O O . ILE A 1 177 ? 29.560 4.799 15.591 1.00 7.28 175 ILE A O 1
ATOM 1339 N N . ALA A 1 178 ? 31.587 4.389 16.472 1.00 6.91 176 ALA A N 1
ATOM 1340 C CA . ALA A 1 178 ? 31.893 5.830 16.567 1.00 8.12 176 ALA A CA 1
ATOM 1341 C C . ALA A 1 178 ? 31.832 6.465 15.159 1.00 7.85 176 ALA A C 1
ATOM 1342 O O . ALA A 1 178 ? 31.223 7.545 14.964 1.00 7.01 176 ALA A O 1
ATOM 1344 N N . SER A 1 179 ? 32.431 5.759 14.193 1.00 7.96 177 SER A N 1
ATOM 1345 C CA . SER A 1 179 ? 32.530 6.221 12.825 1.00 8.51 177 SER A CA 1
ATOM 1346 C C . SER A 1 179 ? 31.203 6.159 12.044 1.00 9.11 177 SER A C 1
ATOM 1347 O O . SER A 1 179 ? 31.059 6.847 11.033 1.00 9.21 177 SER A O 1
ATOM 1350 N N . GLU A 1 180 ? 30.246 5.344 12.503 1.00 9.68 178 GLU A N 1
ATOM 1351 C CA . GLU A 1 180 ? 28.872 5.348 11.938 1.00 9.63 178 GLU A CA 1
ATOM 1352 C C . GLU A 1 180 ? 27.980 6.422 12.572 1.00 9.42 178 GLU A C 1
ATOM 1353 O O . GLU A 1 180 ? 26.864 6.634 12.125 1.00 10.42 178 GLU A O 1
ATOM 1359 N N . ARG A 1 181 ? 28.433 7.055 13.647 1.00 8.88 179 ARG A N 1
ATOM 1360 C CA . ARG A 1 181 ? 27.575 8.014 14.393 1.00 7.96 179 ARG A CA 1
ATOM 1361 C C . ARG A 1 181 ? 28.157 9.426 14.373 1.00 7.79 179 ARG A C 1
ATOM 1362 O O . ARG A 1 181 ? 27.494 10.355 13.937 1.00 8.47 179 ARG A O 1
ATOM 1370 N N . VAL A 1 182 ? 29.379 9.582 14.877 1.00 7.60 180 VAL A N 1
ATOM 1371 C CA . VAL A 1 182 ? 29.997 10.906 15.002 1.00 6.72 180 VAL A CA 1
ATOM 1372 C C . VAL A 1 182 ? 29.989 11.710 13.684 1.00 7.01 180 VAL A C 1
ATOM 1373 O O . VAL A 1 182 ? 29.560 12.857 13.678 1.00 6.61 180 VAL A O 1
ATOM 1377 N N . PRO A 1 183 ? 30.445 11.110 12.561 1.00 7.85 181 PRO A N 1
ATOM 1378 C CA . PRO A 1 183 ? 30.530 11.952 11.338 1.00 7.93 181 PRO A CA 1
ATOM 1379 C C . PRO A 1 183 ? 29.166 12.445 10.843 1.00 8.06 181 PRO A C 1
ATOM 1380 O O . PRO A 1 183 ? 29.066 13.557 10.346 1.00 8.29 181 PRO A O 1
ATOM 1384 N N . TRP A 1 184 ? 28.121 11.633 10.994 1.00 8.04 182 TRP A N 1
ATOM 1385 C CA . TRP A 1 184 ? 26.793 12.030 10.608 1.00 8.32 182 TRP A CA 1
ATOM 1386 C C . TRP A 1 184 ? 26.247 13.145 11.497 1.00 9.01 182 TRP A C 1
ATOM 1387 O O . TRP A 1 184 ? 25.574 14.078 11.012 1.00 9.51 182 TRP A O 1
ATOM 1398 N N . ALA A 1 185 ? 26.556 13.050 12.785 1.00 8.30 183 ALA A N 1
ATOM 1399 C CA . ALA A 1 185 ? 26.128 14.045 13.763 1.00 8.31 183 ALA A CA 1
ATOM 1400 C C . ALA A 1 185 ? 26.864 15.384 13.576 1.00 7.43 183 ALA A C 1
ATOM 1401 O O . ALA A 1 185 ? 26.246 16.418 13.360 1.00 8.48 183 ALA A O 1
ATOM 1403 N N . ILE A 1 186 ? 28.191 15.382 13.623 1.00 7.46 184 ILE A N 1
ATOM 1404 C CA . ILE A 1 186 ? 28.915 16.671 13.471 1.00 7.06 184 ILE A CA 1
ATOM 1405 C C . ILE A 1 186 ? 28.822 17.190 12.030 1.00 7.82 184 ILE A C 1
ATOM 1406 O O . ILE A 1 186 ? 28.871 18.389 11.796 1.00 7.81 184 ILE A O 1
ATOM 1411 N N . GLY A 1 187 ? 28.669 16.281 11.068 1.00 8.77 185 GLY A N 1
ATOM 1412 C CA . GLY A 1 187 ? 28.411 16.672 9.673 1.00 9.34 185 GLY A CA 1
ATOM 1413 C C . GLY A 1 187 ? 27.088 17.396 9.515 1.00 10.26 185 GLY A C 1
ATOM 1414 O O . GLY A 1 187 ? 26.964 18.275 8.680 1.00 10.76 185 GLY A O 1
ATOM 1415 N N . SER A 1 188 ? 26.110 17.051 10.352 1.00 10.26 186 SER A N 1
ATOM 1416 C CA . SER A 1 188 ? 24.855 17.792 10.434 1.00 10.73 186 SER A CA 1
ATOM 1417 C C . SER A 1 188 ? 24.957 19.139 11.160 1.00 11.04 186 SER A C 1
ATOM 1418 O O . SER A 1 188 ? 23.976 19.901 11.160 1.00 11.60 186 SER A O 1
ATOM 1421 N N . GLY A 1 189 ? 26.119 19.439 11.751 1.00 10.72 187 GLY A N 1
ATOM 1422 C CA . GLY A 1 189 ? 26.327 20.712 12.498 1.00 9.70 187 GLY A CA 1
ATOM 1423 C C . GLY A 1 189 ? 26.210 20.536 14.018 1.00 9.75 187 GLY A C 1
ATOM 1424 O O . GLY A 1 189 ? 26.289 21.518 14.766 1.00 9.08 187 GLY A O 1
ATOM 1425 N N . CYS A 1 190 ? 26.028 19.288 14.485 1.00 8.78 188 CYS A N 1
ATOM 1426 C CA . CYS A 1 190 ? 25.889 19.004 15.920 1.00 8.81 188 CYS A CA 1
ATOM 1427 C C . CYS A 1 190 ? 27.251 19.002 16.568 1.00 8.71 188 CYS A C 1
ATOM 1428 O O . CYS A 1 190 ? 28.257 18.899 15.884 1.00 8.68 188 CYS A O 1
ATOM 1431 N N . THR A 1 191 ? 27.274 19.098 17.899 1.00 8.48 189 THR A N 1
ATOM 1432 C CA . THR A 1 191 ? 28.486 18.848 18.675 1.00 9.08 189 THR A CA 1
ATOM 1433 C C . THR A 1 191 ? 28.165 17.622 19.503 1.00 9.13 189 THR A C 1
ATOM 1434 O O . THR A 1 191 ? 26.984 17.321 19.732 1.00 9.63 189 THR A O 1
ATOM 1438 N N . VAL A 1 192 ? 29.193 16.899 19.937 1.00 9.10 190 VAL A N 1
ATOM 1439 C CA . VAL A 1 192 ? 28.950 15.594 20.536 1.00 8.66 190 VAL A CA 1
ATOM 1440 C C . VAL A 1 192 ? 29.778 15.320 21.791 1.00 8.44 190 VAL A C 1
ATOM 1441 O O . VAL A 1 192 ? 30.879 15.864 21.963 1.00 8.18 190 VAL A O 1
ATOM 1445 N N . VAL A 1 193 ? 29.238 14.460 22.646 1.00 7.68 191 VAL A N 1
ATOM 1446 C CA . VAL A 1 193 ? 30.013 13.841 23.694 1.00 7.58 191 VAL A CA 1
ATOM 1447 C C . VAL A 1 193 ? 29.944 12.345 23.462 1.00 7.39 191 VAL A C 1
ATOM 1448 O O . VAL A 1 193 ? 28.855 11.748 23.480 1.00 7.80 191 VAL A O 1
ATOM 1452 N N . LEU A 1 194 ? 31.110 11.758 23.234 1.00 7.10 192 LEU A N 1
ATOM 1453 C CA . LEU A 1 194 ? 31.248 10.344 22.911 1.00 8.51 192 LEU A CA 1
ATOM 1454 C C . LEU A 1 194 ? 31.632 9.603 24.177 1.00 9.32 192 LEU A C 1
ATOM 1455 O O . LEU A 1 194 ? 32.619 9.962 24.822 1.00 10.10 192 LEU A O 1
ATOM 1460 N N . LYS A 1 195 ? 30.851 8.572 24.513 1.00 9.09 193 LYS A N 1
ATOM 1461 C CA . LYS A 1 195 ? 31.128 7.694 25.641 1.00 10.10 193 LYS A CA 1
ATOM 1462 C C . LYS A 1 195 ? 31.341 6.237 25.183 1.00 9.61 193 LYS A C 1
ATOM 1463 O O . LYS A 1 195 ? 30.366 5.524 24.919 1.00 10.78 193 LYS A O 1
ATOM 1469 N N . PRO A 1 196 ? 32.602 5.800 25.034 1.00 10.24 194 PRO A N 1
ATOM 1470 C CA . PRO A 1 196 ? 32.786 4.403 24.616 1.00 9.47 194 PRO A CA 1
ATOM 1471 C C . PRO A 1 196 ? 32.751 3.456 25.817 1.00 10.16 194 PRO A C 1
ATOM 1472 O O . PRO A 1 196 ? 32.708 3.906 26.980 1.00 9.23 194 PRO A O 1
ATOM 1476 N N . SER A 1 197 ? 32.761 2.157 25.537 1.00 9.52 195 SER A N 1
ATOM 1477 C CA . SER A 1 197 ? 32.741 1.167 26.591 1.00 10.26 195 SER A CA 1
ATOM 1478 C C . SER A 1 197 ? 33.965 1.271 27.503 1.00 9.54 195 SER A C 1
ATOM 1479 O O . SER A 1 197 ? 35.070 1.539 27.053 1.00 9.01 195 SER A O 1
ATOM 1482 N N . GLU A 1 198 ? 33.739 1.017 28.788 1.00 10.17 196 GLU A N 1
ATOM 1483 C CA . GLU A 1 198 ? 34.799 0.866 29.801 1.00 10.73 196 GLU A CA 1
ATOM 1484 C C . GLU A 1 198 ? 35.884 -0.114 29.400 1.00 10.70 196 GLU A C 1
ATOM 1485 O O . GLU A 1 198 ? 37.026 0.005 29.864 1.00 10.93 196 GLU A O 1
ATOM 1491 N N . PHE A 1 199 ? 35.534 -1.123 28.600 1.00 9.40 197 PHE A N 1
ATOM 1492 C CA . PHE A 1 199 ? 36.536 -2.070 28.088 1.00 10.40 197 PHE A CA 1
ATOM 1493 C C . PHE A 1 199 ? 37.398 -1.587 26.913 1.00 9.46 197 PHE A C 1
ATOM 1494 O O . PHE A 1 199 ? 38.448 -2.172 26.657 1.00 9.33 197 PHE A O 1
ATOM 1502 N N . THR A 1 200 ? 36.939 -0.586 26.172 1.00 8.85 198 THR A N 1
ATOM 1503 C CA . THR A 1 200 ? 37.488 -0.348 24.821 1.00 9.45 198 THR A CA 1
ATOM 1504 C C . THR A 1 200 ? 37.481 1.137 24.467 1.00 10.10 198 THR A C 1
ATOM 1505 O O . THR A 1 200 ? 36.836 1.566 23.512 1.00 11.24 198 THR A O 1
ATOM 1509 N N . SER A 1 201 ? 38.196 1.930 25.242 1.00 9.84 199 SER A N 1
ATOM 1510 C CA . SER A 1 201 ? 38.133 3.361 25.041 1.00 9.63 199 SER A CA 1
ATOM 1511 C C . SER A 1 201 ? 39.261 3.929 24.188 1.00 9.71 199 SER A C 1
ATOM 1512 O O . SER A 1 201 ? 39.195 5.069 23.784 1.00 10.16 199 SER A O 1
ATOM 1515 N N . GLY A 1 202 ? 40.279 3.131 23.909 1.00 9.96 200 GLY A N 1
ATOM 1516 C CA . GLY A 1 202 ? 41.504 3.635 23.300 1.00 10.14 200 GLY A CA 1
ATOM 1517 C C . GLY A 1 202 ? 41.295 4.193 21.904 1.00 10.18 200 GLY A C 1
ATOM 1518 O O . GLY A 1 202 ? 41.697 5.329 21.619 1.00 9.93 200 GLY A O 1
ATOM 1519 N N . THR A 1 203 ? 40.659 3.430 21.013 1.00 10.37 201 THR A N 1
ATOM 1520 C CA . THR A 1 203 ? 40.480 3.996 19.651 1.00 11.01 201 THR A CA 1
ATOM 1521 C C . THR A 1 203 ? 39.544 5.212 19.608 1.00 10.26 201 THR A C 1
ATOM 1522 O O . THR A 1 203 ? 39.718 6.087 18.749 1.00 10.65 201 THR A O 1
ATOM 1526 N N . SER A 1 204 ? 38.582 5.296 20.536 1.00 8.88 202 SER A N 1
ATOM 1527 C CA . SER A 1 204 ? 37.649 6.427 20.562 1.00 8.71 202 SER A CA 1
ATOM 1528 C C . SER A 1 204 ? 38.278 7.734 21.039 1.00 8.89 202 SER A C 1
ATOM 1529 O O . SER A 1 204 ? 37.929 8.803 20.571 1.00 9.03 202 SER A O 1
ATOM 1532 N N . ILE A 1 205 ? 39.197 7.634 21.989 1.00 9.55 203 ILE A N 1
ATOM 1533 C CA . ILE A 1 205 ? 39.939 8.783 22.460 1.00 8.66 203 ILE A CA 1
ATOM 1534 C C . ILE A 1 205 ? 40.886 9.191 21.331 1.00 9.10 203 ILE A C 1
ATOM 1535 O O . ILE A 1 205 ? 41.004 10.381 21.006 1.00 8.36 203 ILE A O 1
ATOM 1540 N N . ARG A 1 206 ? 41.545 8.211 20.721 1.00 9.05 204 ARG A N 1
ATOM 1541 C CA . ARG A 1 206 ? 42.386 8.534 19.560 1.00 9.49 204 ARG A CA 1
ATOM 1542 C C . ARG A 1 206 ? 41.585 9.229 18.450 1.00 9.01 204 ARG A C 1
ATOM 1543 O O . ARG A 1 206 ? 42.079 10.171 17.831 1.00 8.48 204 ARG A O 1
ATOM 1551 N N . LEU A 1 207 ? 40.350 8.789 18.212 1.00 9.23 205 LEU A N 1
ATOM 1552 C CA . LEU A 1 207 ? 39.538 9.415 17.147 1.00 8.72 205 LEU A CA 1
ATOM 1553 C C . LEU A 1 207 ? 39.273 10.888 17.474 1.00 8.65 205 LEU A C 1
ATOM 1554 O O . LEU A 1 207 ? 39.358 11.744 16.582 1.00 8.25 205 LEU A O 1
ATOM 1559 N N . ALA A 1 208 ? 38.965 11.180 18.746 1.00 8.05 206 ALA A N 1
ATOM 1560 C CA . ALA A 1 208 ? 38.748 12.574 19.172 1.00 8.28 206 ALA A CA 1
ATOM 1561 C C . ALA A 1 208 ? 40.040 13.382 19.036 1.00 7.81 206 ALA A C 1
ATOM 1562 O O . ALA A 1 208 ? 40.002 14.577 18.724 1.00 8.69 206 ALA A O 1
ATOM 1564 N N . GLU A 1 209 ? 41.165 12.726 19.294 1.00 8.16 207 GLU A N 1
ATOM 1565 C CA . GLU A 1 209 ? 42.473 13.377 19.165 1.00 9.26 207 GLU A CA 1
ATOM 1566 C C . GLU A 1 209 ? 42.791 13.660 17.697 1.00 9.22 207 GLU A C 1
ATOM 1567 O O . GLU A 1 209 ? 43.352 14.705 17.368 1.00 9.75 207 GLU A O 1
ATOM 1573 N N . LEU A 1 210 ? 42.409 12.743 16.813 1.00 9.15 208 LEU A N 1
ATOM 1574 C CA . LEU A 1 210 ? 42.544 13.008 15.359 1.00 9.46 208 LEU A CA 1
ATOM 1575 C C . LEU A 1 210 ? 41.670 14.175 14.900 1.00 8.98 208 LEU A C 1
ATOM 1576 O O . LEU A 1 210 ? 42.118 15.006 14.096 1.00 9.01 208 LEU A O 1
ATOM 1581 N N . ALA A 1 211 ? 40.434 14.254 15.397 1.00 8.44 209 ALA A N 1
ATOM 1582 C CA . ALA A 1 211 ? 39.589 15.419 15.100 1.00 8.87 209 ALA A CA 1
ATOM 1583 C C . ALA A 1 211 ? 40.256 16.724 15.555 1.00 8.71 209 ALA A C 1
ATOM 1584 O O . ALA A 1 211 ? 40.241 17.753 14.834 1.00 9.41 209 ALA A O 1
ATOM 1586 N N . ARG A 1 212 ? 40.854 16.695 16.739 1.00 8.61 210 ARG A N 1
ATOM 1587 C CA . ARG A 1 212 ? 41.582 17.890 17.230 1.00 9.17 210 ARG A CA 1
ATOM 1588 C C . ARG A 1 212 ? 42.764 18.180 16.297 1.00 9.83 210 ARG A C 1
ATOM 1589 O O . ARG A 1 212 ? 42.997 19.321 15.897 1.00 9.20 210 ARG A O 1
ATOM 1597 N N . GLU A 1 213 ? 43.502 17.133 15.936 1.00 10.33 211 GLU A N 1
ATOM 1598 C CA . GLU A 1 213 ? 44.670 17.282 15.034 1.00 11.88 211 GLU A CA 1
ATOM 1599 C C . GLU A 1 213 ? 44.287 17.864 13.646 1.00 11.70 211 GLU A C 1
ATOM 1600 O O . GLU A 1 213 ? 45.043 18.652 13.060 1.00 11.11 211 GLU A O 1
ATOM 1606 N N . ALA A 1 214 ? 43.113 17.483 13.143 1.00 11.33 212 ALA A N 1
ATOM 1607 C CA . ALA A 1 214 ? 42.590 17.977 11.864 1.00 11.90 212 ALA A CA 1
ATOM 1608 C C . ALA A 1 214 ? 42.176 19.447 11.930 1.00 12.87 212 ALA A C 1
ATOM 1609 O O . ALA A 1 214 ? 41.982 20.066 10.888 1.00 13.65 212 ALA A O 1
ATOM 1611 N N . GLY A 1 215 ? 41.987 19.982 13.137 1.00 12.75 213 GLY A N 1
ATOM 1612 C CA . GLY A 1 215 ? 41.578 21.384 13.309 1.00 13.11 213 GLY A CA 1
ATOM 1613 C C . GLY A 1 215 ? 40.092 21.569 13.602 1.00 12.70 213 GLY A C 1
ATOM 1614 O O . GLY A 1 215 ? 39.560 22.661 13.453 1.00 12.09 213 GLY A O 1
ATOM 1615 N N . ILE A 1 216 ? 39.398 20.500 13.981 1.00 12.45 214 ILE A N 1
ATOM 1616 C CA . ILE A 1 216 ? 37.980 20.635 14.344 1.00 12.81 214 ILE A CA 1
ATOM 1617 C C . ILE A 1 216 ? 37.926 21.467 15.615 1.00 13.07 214 ILE A C 1
ATOM 1618 O O . ILE A 1 216 ? 38.710 21.209 16.541 1.00 15.39 214 ILE A O 1
ATOM 1623 N N . PRO A 1 217 ? 37.055 22.498 15.649 1.00 12.54 215 PRO A N 1
ATOM 1624 C CA . PRO A 1 217 ? 36.990 23.444 16.769 1.00 12.71 215 PRO A CA 1
ATOM 1625 C C . PRO A 1 217 ? 36.770 22.753 18.109 1.00 12.05 215 PRO A C 1
ATOM 1626 O O . PRO A 1 217 ? 36.066 21.745 18.192 1.00 12.42 215 PRO A O 1
ATOM 1630 N N . ASP A 1 218 ? 37.428 23.282 19.125 1.00 12.01 216 ASP A N 1
ATOM 1631 C CA . ASP A 1 218 ? 37.321 22.820 20.504 1.00 11.31 216 ASP A CA 1
ATOM 1632 C C . ASP A 1 218 ? 35.846 22.625 20.900 1.00 10.26 216 ASP A C 1
ATOM 1633 O O . ASP A 1 218 ? 34.999 23.482 20.590 1.00 10.21 216 ASP A O 1
ATOM 1638 N N . GLY A 1 219 ? 35.538 21.497 21.541 1.00 9.25 217 GLY A N 1
ATOM 1639 C CA . GLY A 1 219 ? 34.189 21.275 22.092 1.00 8.76 217 GLY A CA 1
ATOM 1640 C C . GLY A 1 219 ? 33.214 20.642 21.110 1.00 8.51 217 GLY A C 1
ATOM 1641 O O . GLY A 1 219 ? 32.128 20.220 21.499 1.00 8.25 217 GLY A O 1
ATOM 1642 N N . VAL A 1 220 ? 33.589 20.579 19.829 1.00 8.92 218 VAL A N 1
ATOM 1643 C CA . VAL A 1 220 ? 32.720 19.907 18.825 1.00 8.34 218 VAL A CA 1
ATOM 1644 C C . VAL A 1 220 ? 32.687 18.401 19.075 1.00 8.60 218 VAL A C 1
ATOM 1645 O O . VAL A 1 220 ? 31.639 17.771 18.967 1.00 8.52 218 VAL A O 1
ATOM 1649 N N . PHE A 1 221 ? 33.836 17.829 19.407 1.00 8.41 219 PHE A N 1
ATOM 1650 C CA . PHE A 1 221 ? 33.957 16.377 19.548 1.00 8.71 219 PHE A CA 1
ATOM 1651 C C . PHE A 1 221 ? 34.717 16.129 20.855 1.00 8.44 219 PHE A C 1
ATOM 1652 O O . PHE A 1 221 ? 35.934 16.324 20.936 1.00 9.62 219 PHE A O 1
ATOM 1660 N N . ASN A 1 222 ? 33.977 15.719 21.884 1.00 8.57 220 ASN A N 1
ATOM 1661 C CA . ASN A 1 222 ? 34.525 15.483 23.222 1.00 8.13 220 ASN A CA 1
ATOM 1662 C C . ASN A 1 222 ? 34.382 13.998 23.508 1.00 8.49 220 ASN A C 1
ATOM 1663 O O . ASN A 1 222 ? 33.452 13.363 22.992 1.00 7.08 220 ASN A O 1
ATOM 1668 N N . VAL A 1 223 ? 35.266 13.449 24.341 1.00 8.24 221 VAL A N 1
ATOM 1669 C CA . VAL A 1 223 ? 35.151 12.043 24.712 1.00 9.55 221 VAL A CA 1
ATOM 1670 C C . VAL A 1 223 ? 35.326 11.907 26.225 1.00 9.61 221 VAL A C 1
ATOM 1671 O O . VAL A 1 223 ? 36.266 12.465 26.783 1.00 8.53 221 VAL A O 1
ATOM 1675 N N . VAL A 1 224 ? 34.447 11.113 26.842 1.00 9.55 222 VAL A N 1
ATOM 1676 C CA . VAL A 1 224 ? 34.522 10.808 28.266 1.00 10.06 222 VAL A CA 1
ATOM 1677 C C . VAL A 1 224 ? 34.552 9.289 28.417 1.00 10.25 222 VAL A C 1
ATOM 1678 O O . VAL A 1 224 ? 34.024 8.559 27.569 1.00 10.47 222 VAL A O 1
ATOM 1682 N N . THR A 1 225 ? 35.195 8.820 29.481 1.00 10.43 223 THR A N 1
ATOM 1683 C CA . THR A 1 225 ? 35.360 7.395 29.715 1.00 10.20 223 THR A CA 1
ATOM 1684 C C . THR A 1 225 ? 34.939 7.062 31.151 1.00 11.10 223 THR A C 1
ATOM 1685 O O . THR A 1 225 ? 34.949 7.929 32.050 1.00 10.02 223 THR A O 1
ATOM 1689 N N . GLY A 1 226 ? 34.577 5.812 31.369 1.00 10.95 224 GLY A N 1
ATOM 1690 C CA . GLY A 1 226 ? 34.077 5.433 32.673 1.00 12.23 224 GLY A CA 1
ATOM 1691 C C . GLY A 1 226 ? 33.178 4.220 32.592 1.00 13.14 224 GLY A C 1
ATOM 1692 O O . GLY A 1 226 ? 33.063 3.568 31.527 1.00 12.20 224 GLY A O 1
ATOM 1693 N N . TYR A 1 227 ? 32.519 3.915 33.709 1.00 13.16 225 TYR A N 1
ATOM 1694 C CA . TYR A 1 227 ? 31.588 2.795 33.695 1.00 14.32 225 TYR A CA 1
ATOM 1695 C C . TYR A 1 227 ? 30.297 3.191 32.986 1.00 13.89 225 TYR A C 1
ATOM 1696 O O . TYR A 1 227 ? 30.164 4.350 32.531 1.00 13.29 225 TYR A O 1
ATOM 1705 N N . GLY A 1 228 ? 29.354 2.251 32.874 1.00 14.59 226 GLY A N 1
ATOM 1706 C CA . GLY A 1 228 ? 28.069 2.545 32.218 1.00 16.36 226 GLY A CA 1
ATOM 1707 C C . GLY A 1 228 ? 27.390 3.763 32.844 1.00 18.19 226 GLY A C 1
ATOM 1708 O O . GLY A 1 228 ? 26.918 4.671 32.149 1.00 18.28 226 GLY A O 1
ATOM 1709 N N . ASP A 1 229 ? 27.342 3.785 34.173 1.00 18.54 227 ASP A N 1
ATOM 1710 C CA . ASP A 1 229 ? 26.892 4.969 34.897 1.00 19.51 227 ASP A CA 1
ATOM 1711 C C . ASP A 1 229 ? 28.082 5.470 35.715 1.00 19.38 227 ASP A C 1
ATOM 1712 O O . ASP A 1 229 ? 28.984 4.690 36.037 1.00 19.51 227 ASP A O 1
ATOM 1717 N N . PRO A 1 230 ? 28.109 6.767 36.048 1.00 18.38 228 PRO A N 1
ATOM 1718 C CA . PRO A 1 230 ? 27.182 7.881 35.794 1.00 17.77 228 PRO A CA 1
ATOM 1719 C C . PRO A 1 230 ? 27.019 8.374 34.341 1.00 16.95 228 PRO A C 1
ATOM 1720 O O . PRO A 1 230 ? 26.020 9.026 34.052 1.00 16.71 228 PRO A O 1
ATOM 1724 N N . ALA A 1 231 ? 27.981 8.112 33.450 1.00 16.34 229 ALA A N 1
ATOM 1725 C CA . ALA A 1 231 ? 27.926 8.710 32.094 1.00 15.49 229 ALA A CA 1
ATOM 1726 C C . ALA A 1 231 ? 26.548 8.573 31.416 1.00 15.02 229 ALA A C 1
ATOM 1727 O O . ALA A 1 231 ? 25.967 9.559 30.953 1.00 14.47 229 ALA A O 1
ATOM 1729 N N . GLY A 1 232 ? 26.031 7.347 31.386 1.00 14.64 230 GLY A N 1
ATOM 1730 C CA . GLY A 1 232 ? 24.776 7.044 30.720 1.00 15.26 230 GLY A CA 1
ATOM 1731 C C . GLY A 1 232 ? 23.589 7.816 31.270 1.00 15.89 230 GLY A C 1
ATOM 1732 O O . GLY A 1 232 ? 22.864 8.452 30.513 1.00 15.46 230 GLY A O 1
ATOM 1733 N N . GLN A 1 233 ? 23.404 7.775 32.583 1.00 16.49 231 GLN A N 1
ATOM 1734 C CA . GLN A 1 233 ? 22.368 8.586 33.249 1.00 18.16 231 GLN A CA 1
ATOM 1735 C C . GLN A 1 233 ? 22.532 10.082 32.995 1.00 17.09 231 GLN A C 1
ATOM 1736 O O . GLN A 1 233 ? 21.556 10.764 32.704 1.00 16.55 231 GLN A O 1
ATOM 1742 N N . VAL A 1 234 ? 23.755 10.595 33.097 1.00 16.76 232 VAL A N 1
ATOM 1743 C CA . VAL A 1 234 ? 23.965 12.024 32.862 1.00 15.55 232 VAL A CA 1
ATOM 1744 C C . VAL A 1 234 ? 23.566 12.414 31.438 1.00 15.20 232 VAL A C 1
ATOM 1745 O O . VAL A 1 234 ? 22.805 13.356 31.259 1.00 15.28 232 VAL A O 1
ATOM 1749 N N . LEU A 1 235 ? 24.058 11.681 30.439 1.00 14.37 233 LEU A N 1
ATOM 1750 C CA . LEU A 1 235 ? 23.714 11.992 29.036 1.00 13.54 233 LEU A CA 1
ATOM 1751 C C . LEU A 1 235 ? 22.205 11.925 28.780 1.00 14.18 233 LEU A C 1
ATOM 1752 O O . LEU A 1 235 ? 21.652 12.775 28.076 1.00 13.17 233 LEU A O 1
ATOM 1757 N N . ALA A 1 236 ? 21.530 10.955 29.405 1.00 14.15 234 ALA A N 1
ATOM 1758 C CA . ALA A 1 236 ? 20.093 10.819 29.196 1.00 14.81 234 ALA A CA 1
ATOM 1759 C C . ALA A 1 236 ? 19.227 11.793 30.023 1.00 16.16 234 ALA A C 1
ATOM 1760 O O . ALA A 1 236 ? 18.073 12.097 29.635 1.00 15.66 234 ALA A O 1
ATOM 1762 N N . GLU A 1 237 ? 19.759 12.305 31.140 1.00 16.37 235 GLU A N 1
ATOM 1763 C CA . GLU A 1 237 ? 18.979 13.310 31.896 1.00 18.08 235 GLU A CA 1
ATOM 1764 C C . GLU A 1 237 ? 19.409 14.780 31.780 1.00 17.64 235 GLU A C 1
ATOM 1765 O O . GLU A 1 237 ? 18.594 15.664 32.026 1.00 17.88 235 GLU A O 1
ATOM 1771 N N . ASP A 1 238 ? 20.643 15.064 31.360 1.00 17.18 236 ASP A N 1
ATOM 1772 C CA . ASP A 1 238 ? 21.118 16.447 31.399 1.00 18.20 236 ASP A CA 1
ATOM 1773 C C . ASP A 1 238 ? 20.285 17.357 30.471 1.00 17.88 236 ASP A C 1
ATOM 1774 O O . ASP A 1 238 ? 20.110 17.034 29.307 1.00 18.61 236 ASP A O 1
ATOM 1779 N N . PRO A 1 239 ? 19.779 18.495 30.978 1.00 17.73 237 PRO A N 1
ATOM 1780 C CA . PRO A 1 239 ? 18.987 19.429 30.152 1.00 17.52 237 PRO A CA 1
ATOM 1781 C C . PRO A 1 239 ? 19.725 20.033 28.952 1.00 16.59 237 PRO A C 1
ATOM 1782 O O . PRO A 1 239 ? 19.071 20.519 28.028 1.00 16.70 237 PRO A O 1
ATOM 1786 N N . ASN A 1 240 ? 21.054 20.032 28.970 1.00 15.30 238 ASN A N 1
ATOM 1787 C CA . ASN A 1 240 ? 21.806 20.608 27.870 1.00 15.01 238 ASN A CA 1
ATOM 1788 C C . ASN A 1 240 ? 22.151 19.567 26.772 1.00 14.03 238 ASN A C 1
ATOM 1789 O O . ASN A 1 240 ? 22.821 19.892 25.810 1.00 13.12 238 ASN A O 1
ATOM 1794 N N . VAL A 1 241 ? 21.707 18.327 26.946 1.00 12.91 239 VAL A N 1
ATOM 1795 C CA . VAL A 1 241 ? 21.792 17.313 25.884 1.00 12.07 239 VAL A CA 1
ATOM 1796 C C . VAL A 1 241 ? 20.476 17.297 25.094 1.00 12.00 239 VAL A C 1
ATOM 1797 O O . VAL A 1 241 ? 19.385 17.311 25.688 1.00 11.87 239 VAL A O 1
ATOM 1801 N N . ASP A 1 242 ? 20.576 17.310 23.764 1.00 11.32 240 ASP A N 1
ATOM 1802 C CA . ASP A 1 242 ? 19.398 17.352 22.879 1.00 12.02 240 ASP A CA 1
ATOM 1803 C C . ASP A 1 242 ? 18.971 15.968 22.381 1.00 11.58 240 ASP A C 1
ATOM 1804 O O . ASP A 1 242 ? 17.825 15.758 22.033 1.00 12.45 240 ASP A O 1
ATOM 1817 N N . VAL A 1 244 ? 20.222 11.498 22.652 1.00 10.53 242 VAL A N 1
ATOM 1818 C CA . VAL A 1 244 ? 21.121 10.383 22.987 1.00 11.33 242 VAL A CA 1
ATOM 1819 C C . VAL A 1 244 ? 21.063 9.346 21.881 1.00 10.84 242 VAL A C 1
ATOM 1820 O O . VAL A 1 244 ? 19.966 8.916 21.477 1.00 10.00 242 VAL A O 1
ATOM 1824 N N . ALA A 1 245 ? 22.233 8.964 21.391 1.00 9.64 243 ALA A N 1
ATOM 1825 C CA . ALA A 1 245 ? 22.361 7.938 20.362 1.00 9.40 243 ALA A CA 1
ATOM 1826 C C . ALA A 1 245 ? 23.090 6.793 21.040 1.00 9.19 243 ALA A C 1
ATOM 1827 O O . ALA A 1 245 ? 24.287 6.899 21.296 1.00 10.28 243 ALA A O 1
ATOM 1829 N N . PHE A 1 246 ? 22.371 5.718 21.328 1.00 8.32 244 PHE A N 1
ATOM 1830 C CA . PHE A 1 246 ? 22.902 4.587 22.090 1.00 8.74 244 PHE A CA 1
ATOM 1831 C C . PHE A 1 246 ? 22.981 3.353 21.209 1.00 9.07 244 PHE A C 1
ATOM 1832 O O . PHE A 1 246 ? 22.049 3.068 20.426 1.00 9.85 244 PHE A O 1
ATOM 1840 N N . THR A 1 247 ? 24.070 2.609 21.346 1.00 9.60 245 THR A N 1
ATOM 1841 C CA . THR A 1 247 ? 24.222 1.340 20.699 1.00 9.93 245 THR A CA 1
ATOM 1842 C C . THR A 1 247 ? 24.674 0.323 21.748 1.00 10.37 245 THR A C 1
ATOM 1843 O O . THR A 1 247 ? 25.680 0.531 22.431 1.00 9.17 245 THR A O 1
ATOM 1847 N N . GLY A 1 248 ? 23.917 -0.759 21.895 1.00 11.02 246 GLY A N 1
ATOM 1848 C CA . GLY A 1 248 ? 24.248 -1.787 22.896 1.00 12.17 246 GLY A CA 1
ATOM 1849 C C . GLY A 1 248 ? 23.069 -2.711 23.114 1.00 13.48 246 GLY A C 1
ATOM 1850 O O . GLY A 1 248 ? 22.287 -2.931 22.193 1.00 12.66 246 GLY A O 1
ATOM 1851 N N . SER A 1 249 ? 22.932 -3.265 24.320 1.00 14.40 247 SER A N 1
ATOM 1852 C CA . SER A 1 249 ? 21.892 -4.261 24.551 1.00 15.63 247 SER A CA 1
ATOM 1853 C C . SER A 1 249 ? 20.526 -3.600 24.676 1.00 16.04 247 SER A C 1
ATOM 1854 O O . SER A 1 249 ? 20.404 -2.467 25.158 1.00 15.89 247 SER A O 1
ATOM 1857 N N . VAL A 1 250 ? 19.492 -4.354 24.305 1.00 17.17 248 VAL A N 1
ATOM 1858 C CA . VAL A 1 250 ? 18.108 -3.939 24.541 1.00 18.71 248 VAL A CA 1
ATOM 1859 C C . VAL A 1 250 ? 17.875 -3.526 26.000 1.00 18.51 248 VAL A C 1
ATOM 1860 O O . VAL A 1 250 ? 17.245 -2.508 26.251 1.00 18.89 248 VAL A O 1
ATOM 1864 N N . ARG A 1 251 ? 18.392 -4.286 26.973 1.00 19.81 249 ARG A N 1
ATOM 1865 C CA . ARG A 1 251 ? 18.108 -3.948 28.393 1.00 20.65 249 ARG A CA 1
ATOM 1866 C C . ARG A 1 251 ? 18.610 -2.564 28.780 1.00 19.33 249 ARG A C 1
ATOM 1867 O O . ARG A 1 251 ? 17.915 -1.833 29.466 1.00 19.73 249 ARG A O 1
ATOM 1875 N N . VAL A 1 252 ? 19.822 -2.219 28.346 1.00 18.40 250 VAL A N 1
ATOM 1876 C CA . VAL A 1 252 ? 20.409 -0.906 28.635 1.00 17.13 250 VAL A CA 1
ATOM 1877 C C . VAL A 1 252 ? 19.746 0.202 27.812 1.00 16.83 250 VAL A C 1
ATOM 1878 O O . VAL A 1 252 ? 19.467 1.291 28.339 1.00 15.82 250 VAL A O 1
ATOM 1882 N N . GLY A 1 253 ? 19.465 -0.070 26.533 1.00 16.40 251 GLY A N 1
ATOM 1883 C CA . GLY A 1 253 ? 18.792 0.923 25.688 1.00 16.95 251 GLY A CA 1
ATOM 1884 C C . GLY A 1 253 ? 17.391 1.306 26.156 1.00 17.44 251 GLY A C 1
ATOM 1885 O O . GLY A 1 253 ? 17.004 2.474 26.112 1.00 18.24 251 GLY A O 1
ATOM 1886 N N . THR A 1 254 ? 16.618 0.319 26.592 1.00 17.54 252 THR A N 1
ATOM 1887 C CA . THR A 1 254 ? 15.271 0.575 27.067 1.00 18.13 252 THR A CA 1
ATOM 1888 C C . THR A 1 254 ? 15.354 1.478 28.312 1.00 18.30 252 THR A C 1
ATOM 1889 O O . THR A 1 254 ? 14.639 2.477 28.403 1.00 18.83 252 THR A O 1
ATOM 1893 N N . LYS A 1 255 ? 16.253 1.152 29.234 1.00 17.57 253 LYS A N 1
ATOM 1894 C CA . LYS A 1 255 ? 16.431 1.976 30.432 1.00 18.57 253 LYS A CA 1
ATOM 1895 C C . LYS A 1 255 ? 16.814 3.415 30.090 1.00 17.55 253 LYS A C 1
ATOM 1896 O O . LYS A 1 255 ? 16.235 4.353 30.632 1.00 16.80 253 LYS A O 1
ATOM 1902 N N . LEU A 1 256 ? 17.793 3.595 29.194 1.00 17.13 254 LEU A N 1
ATOM 1903 C CA . LEU A 1 256 ? 18.170 4.953 28.766 1.00 17.38 254 LEU A CA 1
ATOM 1904 C C . LEU A 1 256 ? 17.069 5.654 28.028 1.00 16.25 254 LEU A C 1
ATOM 1905 O O . LEU A 1 256 ? 16.900 6.846 28.183 1.00 16.34 254 LEU A O 1
ATOM 1910 N N . GLY A 1 257 ? 16.331 4.895 27.222 1.00 16.57 255 GLY A N 1
ATOM 1911 C CA . GLY A 1 257 ? 15.147 5.395 26.540 1.00 16.30 255 GLY A CA 1
ATOM 1912 C C . GLY A 1 257 ? 14.114 5.932 27.529 1.00 16.42 255 GLY A C 1
ATOM 1913 O O . GLY A 1 257 ? 13.623 7.043 27.372 1.00 15.42 255 GLY A O 1
ATOM 1914 N N . GLU A 1 258 ? 13.802 5.170 28.574 1.00 17.09 256 GLU A N 1
ATOM 1915 C CA . GLU A 1 258 ? 12.780 5.653 29.523 1.00 18.02 256 GLU A CA 1
ATOM 1916 C C . GLU A 1 258 ? 13.227 6.950 30.198 1.00 17.96 256 GLU A C 1
ATOM 1917 O O . GLU A 1 258 ? 12.428 7.881 30.363 1.00 18.62 256 GLU A O 1
ATOM 1923 N N . ILE A 1 259 ? 14.501 7.009 30.580 1.00 17.34 257 ILE A N 1
ATOM 1924 C CA . ILE A 1 259 ? 15.035 8.207 31.260 1.00 17.29 257 ILE A CA 1
ATOM 1925 C C . ILE A 1 259 ? 14.955 9.416 30.340 1.00 15.96 257 ILE A C 1
ATOM 1926 O O . ILE A 1 259 ? 14.458 10.486 30.723 1.00 14.97 257 ILE A O 1
ATOM 1931 N N . ALA A 1 260 ? 15.423 9.225 29.101 1.00 15.16 258 ALA A N 1
ATOM 1932 C CA . ALA A 1 260 ? 15.372 10.283 28.083 1.00 14.56 258 ALA A CA 1
ATOM 1933 C C . ALA A 1 260 ? 13.973 10.752 27.786 1.00 13.84 258 ALA A C 1
ATOM 1934 O O . ALA A 1 260 ? 13.756 11.940 27.520 1.00 14.30 258 ALA A O 1
ATOM 1936 N N . ALA A 1 261 ? 13.006 9.845 27.813 1.00 14.74 259 ALA A N 1
ATOM 1937 C CA . ALA A 1 261 ? 11.626 10.264 27.529 1.00 15.04 259 ALA A CA 1
ATOM 1938 C C . ALA A 1 261 ? 11.104 11.248 28.594 1.00 15.88 259 ALA A C 1
ATOM 1939 O O . ALA A 1 261 ? 10.224 12.070 28.317 1.00 15.10 259 ALA A O 1
ATOM 1941 N N . ARG A 1 262 ? 11.669 11.178 29.801 1.00 16.58 260 ARG A N 1
ATOM 1942 C CA . ARG A 1 262 ? 11.242 12.111 30.868 1.00 18.16 260 ARG A CA 1
ATOM 1943 C C . ARG A 1 262 ? 11.442 13.553 30.475 1.00 18.43 260 ARG A C 1
ATOM 1944 O O . ARG A 1 262 ? 10.742 14.430 30.957 1.00 19.35 260 ARG A O 1
ATOM 1952 N N . THR A 1 263 ? 12.367 13.829 29.573 1.00 17.94 261 THR A N 1
ATOM 1953 C CA . THR A 1 263 ? 12.538 15.226 29.202 1.00 18.30 261 THR A CA 1
ATOM 1954 C C . THR A 1 263 ? 12.332 15.491 27.725 1.00 17.45 261 THR A C 1
ATOM 1955 O O . THR A 1 263 ? 12.790 16.509 27.213 1.00 17.57 261 THR A O 1
ATOM 1959 N N . VAL A 1 264 ? 11.596 14.601 27.048 1.00 17.13 262 VAL A N 1
ATOM 1960 C CA . VAL A 1 264 ? 11.346 14.737 25.589 1.00 17.24 262 VAL A CA 1
ATOM 1961 C C . VAL A 1 264 ? 12.674 14.768 24.800 1.00 17.07 262 VAL A C 1
ATOM 1962 O O . VAL A 1 264 ? 12.825 15.477 23.811 1.00 17.30 262 VAL A O 1
ATOM 1966 N N . LYS A 1 265 ? 13.648 13.993 25.255 1.00 17.29 263 LYS A N 1
ATOM 1967 C CA . LYS A 1 265 ? 14.975 14.036 24.653 1.00 17.22 263 LYS A CA 1
ATOM 1968 C C . LYS A 1 265 ? 14.935 13.085 23.469 1.00 17.05 263 LYS A C 1
ATOM 1969 O O . LYS A 1 265 ? 14.443 11.981 23.638 1.00 17.99 263 LYS A O 1
ATOM 1975 N N . ARG A 1 266 ? 15.395 13.493 22.277 1.00 17.20 264 ARG A N 1
ATOM 1976 C CA . ARG A 1 266 ? 15.391 12.563 21.133 1.00 16.96 264 ARG A CA 1
ATOM 1977 C C . ARG A 1 266 ? 16.321 11.370 21.420 1.00 16.38 264 ARG A C 1
ATOM 1978 O O . ARG A 1 266 ? 17.329 11.511 22.091 1.00 15.23 264 ARG A O 1
ATOM 1986 N N . VAL A 1 267 ? 15.966 10.190 20.916 1.00 15.95 265 VAL A N 1
ATOM 1987 C CA . VAL A 1 267 ? 16.784 9.002 21.126 1.00 15.50 265 VAL A CA 1
ATOM 1988 C C . VAL A 1 267 ? 16.942 8.240 19.803 1.00 14.45 265 VAL A C 1
ATOM 1989 O O . VAL A 1 267 ? 15.968 8.029 19.107 1.00 15.29 265 VAL A O 1
ATOM 1993 N N . GLY A 1 268 ? 18.161 7.871 19.446 1.00 12.71 266 GLY A N 1
ATOM 1994 C CA . GLY A 1 268 ? 18.395 6.853 18.412 1.00 12.10 266 GLY A CA 1
ATOM 1995 C C . GLY A 1 268 ? 18.926 5.607 19.129 1.00 11.32 266 GLY A C 1
ATOM 1996 O O . GLY A 1 268 ? 19.813 5.720 19.952 1.00 11.85 266 GLY A O 1
ATOM 1997 N N . LEU A 1 269 ? 18.364 4.438 18.838 1.00 10.43 267 LEU A N 1
ATOM 1998 C CA . LEU A 1 269 ? 18.793 3.188 19.464 1.00 10.00 267 LEU A CA 1
ATOM 1999 C C . LEU A 1 269 ? 19.164 2.147 18.411 1.00 10.18 267 LEU A C 1
ATOM 2000 O O . LEU A 1 269 ? 18.458 1.969 17.399 1.00 9.28 267 LEU A O 1
ATOM 2005 N N . GLU A 1 270 ? 20.291 1.477 18.625 1.00 11.00 268 GLU A N 1
ATOM 2006 C CA . GLU A 1 270 ? 20.727 0.385 17.736 1.00 10.97 268 GLU A CA 1
ATOM 2007 C C . GLU A 1 270 ? 21.073 -0.740 18.667 1.00 10.99 268 GLU A C 1
ATOM 2008 O O . GLU A 1 270 ? 22.050 -0.651 19.422 1.00 10.31 268 GLU A O 1
ATOM 2014 N N . LEU A 1 271 ? 20.220 -1.762 18.675 1.00 10.82 269 LEU A N 1
ATOM 2015 C CA . LEU A 1 271 ? 20.200 -2.741 19.753 1.00 11.83 269 LEU A CA 1
ATOM 2016 C C . LEU A 1 271 ? 20.531 -4.137 19.223 1.00 12.91 269 LEU A C 1
ATOM 2017 O O . LEU A 1 271 ? 20.994 -4.268 18.092 1.00 12.11 269 LEU A O 1
ATOM 2022 N N . GLY A 1 272 ? 20.324 -5.165 20.048 1.00 13.19 270 GLY A N 1
ATOM 2023 C CA . GLY A 1 272 ? 20.721 -6.505 19.684 1.00 13.19 270 GLY A CA 1
ATOM 2024 C C . GLY A 1 272 ? 19.726 -7.131 18.721 1.00 13.61 270 GLY A C 1
ATOM 2025 O O . GLY A 1 272 ? 18.737 -6.507 18.315 1.00 12.56 270 GLY A O 1
ATOM 2026 N N . GLY A 1 273 ? 19.993 -8.380 18.363 1.00 13.68 271 GLY A N 1
ATOM 2027 C CA . GLY A 1 273 ? 19.109 -9.094 17.460 1.00 13.43 271 GLY A CA 1
ATOM 2028 C C . GLY A 1 273 ? 19.223 -10.600 17.610 1.00 12.94 271 GLY A C 1
ATOM 2029 O O . GLY A 1 273 ? 20.036 -11.119 18.395 1.00 12.81 271 GLY A O 1
ATOM 2030 N N . LYS A 1 274 ? 18.387 -11.298 16.850 1.00 11.73 272 LYS A N 1
ATOM 2031 C CA . LYS A 1 274 ? 18.528 -12.730 16.689 1.00 11.46 272 LYS A CA 1
ATOM 2032 C C . LYS A 1 274 ? 18.361 -13.067 15.196 1.00 11.20 272 LYS A C 1
ATOM 2033 O O . LYS A 1 274 ? 17.418 -13.735 14.772 1.00 11.55 272 LYS A O 1
ATOM 2039 N N . GLY A 1 275 ? 19.300 -12.583 14.403 1.00 11.18 273 GLY A N 1
ATOM 2040 C CA . GLY A 1 275 ? 19.122 -12.573 12.973 1.00 11.13 273 GLY A CA 1
ATOM 2041 C C . GLY A 1 275 ? 19.202 -13.966 12.371 1.00 11.37 273 GLY A C 1
ATOM 2042 O O . GLY A 1 275 ? 20.093 -14.752 12.699 1.00 11.71 273 GLY A O 1
ATOM 2043 N N . PRO A 1 276 ? 18.265 -14.276 11.476 1.00 10.97 274 PRO A N 1
ATOM 2044 C CA . PRO A 1 276 ? 18.285 -15.553 10.781 1.00 10.40 274 PRO A CA 1
ATOM 2045 C C . PRO A 1 276 ? 18.987 -15.458 9.430 1.00 10.35 274 PRO A C 1
ATOM 2046 O O . PRO A 1 276 ? 18.924 -14.423 8.770 1.00 11.29 274 PRO A O 1
ATOM 2050 N N . GLN A 1 277 ? 19.677 -16.517 9.023 1.00 9.64 275 GLN A N 1
ATOM 2051 C CA . GLN A 1 277 ? 19.988 -16.722 7.620 1.00 9.95 275 GLN A CA 1
ATOM 2052 C C . GLN A 1 277 ? 19.114 -17.871 7.095 1.00 10.54 275 GLN A C 1
ATOM 2053 O O . GLN A 1 277 ? 19.090 -18.961 7.682 1.00 9.86 275 GLN A O 1
ATOM 2059 N N . ILE A 1 278 ? 18.429 -17.627 5.984 1.00 10.49 276 ILE A N 1
ATOM 2060 C CA . ILE A 1 278 ? 17.508 -18.612 5.408 1.00 10.66 276 ILE A CA 1
ATOM 2061 C C . ILE A 1 278 ? 18.184 -19.120 4.163 1.00 10.57 276 ILE A C 1
ATOM 2062 O O . ILE A 1 278 ? 18.530 -18.322 3.290 1.00 10.05 276 ILE A O 1
ATOM 2067 N N . VAL A 1 279 ? 18.385 -20.439 4.108 1.00 9.55 277 VAL A N 1
ATOM 2068 C CA . VAL A 1 279 ? 19.044 -21.085 3.003 1.00 9.30 277 VAL A CA 1
ATOM 2069 C C . VAL A 1 279 ? 18.052 -22.037 2.332 1.00 9.84 277 VAL A C 1
ATOM 2070 O O . VAL A 1 279 ? 17.621 -23.065 2.905 1.00 8.87 277 VAL A O 1
ATOM 2074 N N . PHE A 1 280 ? 17.672 -21.646 1.119 1.00 10.41 278 PHE A N 1
ATOM 2075 C CA . PHE A 1 280 ? 16.758 -22.434 0.314 1.00 11.66 278 PHE A CA 1
ATOM 2076 C C . PHE A 1 280 ? 17.500 -23.487 -0.441 1.00 12.09 278 PHE A C 1
ATOM 2077 O O . PHE A 1 280 ? 18.698 -23.343 -0.724 1.00 11.88 278 PHE A O 1
ATOM 2085 N N . ALA A 1 281 ? 16.763 -24.546 -0.777 1.00 14.02 279 ALA A N 1
ATOM 2086 C CA . ALA A 1 281 ? 17.302 -25.692 -1.493 1.00 14.77 279 ALA A CA 1
ATOM 2087 C C . ALA A 1 281 ? 18.018 -25.311 -2.785 1.00 15.70 279 ALA A C 1
ATOM 2088 O O . ALA A 1 281 ? 18.954 -25.995 -3.203 1.00 16.13 279 ALA A O 1
ATOM 2090 N N . ASP A 1 282 ? 17.627 -24.200 -3.407 1.00 16.11 280 ASP A N 1
ATOM 2091 C CA . ASP A 1 282 ? 18.256 -23.797 -4.665 1.00 16.47 280 ASP A CA 1
ATOM 2092 C C . ASP A 1 282 ? 19.402 -22.796 -4.485 1.00 16.29 280 ASP A C 1
ATOM 2093 O O . ASP A 1 282 ? 19.829 -22.161 -5.450 1.00 16.59 280 ASP A O 1
ATOM 2098 N N . ALA A 1 283 ? 19.906 -22.647 -3.261 1.00 15.91 281 ALA A N 1
ATOM 2099 C CA . ALA A 1 283 ? 21.048 -21.760 -3.028 1.00 15.57 281 ALA A CA 1
ATOM 2100 C C . ALA A 1 283 ? 22.352 -22.319 -3.633 1.00 15.64 281 ALA A C 1
ATOM 2101 O O . ALA A 1 283 ? 22.453 -23.529 -3.920 1.00 15.58 281 ALA A O 1
ATOM 2103 N N . ASP A 1 284 ? 23.324 -21.441 -3.862 1.00 14.91 282 ASP A N 1
ATOM 2104 C CA . ASP A 1 284 ? 24.695 -21.862 -4.138 1.00 15.84 282 ASP A CA 1
ATOM 2105 C C . ASP A 1 284 ? 25.237 -22.392 -2.800 1.00 16.06 282 ASP A C 1
ATOM 2106 O O . ASP A 1 284 ? 25.486 -21.633 -1.849 1.00 14.96 282 ASP A O 1
ATOM 2111 N N . LEU A 1 285 ? 25.376 -23.708 -2.707 1.00 16.20 283 LEU A N 1
ATOM 2112 C CA . LEU A 1 285 ? 25.680 -24.343 -1.436 1.00 17.07 283 LEU A CA 1
ATOM 2113 C C . LEU A 1 285 ? 27.046 -23.966 -0.854 1.00 15.96 283 LEU A C 1
ATOM 2114 O O . LEU A 1 285 ? 27.148 -23.723 0.346 1.00 15.81 283 LEU A O 1
ATOM 2119 N N . ASP A 1 286 ? 28.083 -23.917 -1.685 1.00 15.03 284 ASP A N 1
ATOM 2120 C CA . ASP A 1 286 ? 29.419 -23.565 -1.177 1.00 15.78 284 ASP A CA 1
ATOM 2121 C C . ASP A 1 286 ? 29.434 -22.136 -0.651 1.00 14.29 284 ASP A C 1
ATOM 2122 O O . ASP A 1 286 ? 30.031 -21.861 0.393 1.00 13.94 284 ASP A O 1
ATOM 2127 N N . ALA A 1 287 ? 28.782 -21.232 -1.383 1.00 12.80 285 ALA A N 1
ATOM 2128 C CA . ALA A 1 287 ? 28.702 -19.834 -0.965 1.00 11.96 285 ALA A CA 1
ATOM 2129 C C . ALA A 1 287 ? 27.879 -19.668 0.318 1.00 11.31 285 ALA A C 1
ATOM 2130 O O . ALA A 1 287 ? 28.276 -18.940 1.235 1.00 10.00 285 ALA A O 1
ATOM 2132 N N . ALA A 1 288 ? 26.726 -20.335 0.368 1.00 11.42 286 ALA A N 1
ATOM 2133 C CA . ALA A 1 288 ? 25.844 -20.299 1.523 1.00 10.98 286 ALA A CA 1
ATOM 2134 C C . ALA A 1 288 ? 26.560 -20.842 2.761 1.00 11.64 286 ALA A C 1
ATOM 2135 O O . ALA A 1 288 ? 26.483 -20.249 3.834 1.00 11.51 286 ALA A O 1
ATOM 2137 N N . ALA A 1 289 ? 27.272 -21.958 2.609 1.00 11.65 287 ALA A N 1
ATOM 2138 C CA . ALA A 1 289 ? 28.004 -22.568 3.732 1.00 11.26 287 ALA A CA 1
ATOM 2139 C C . ALA A 1 289 ? 29.058 -21.606 4.333 1.00 11.29 287 ALA A C 1
ATOM 2140 O O . ALA A 1 289 ? 29.154 -21.466 5.542 1.00 11.21 287 ALA A O 1
ATOM 2142 N N . ASP A 1 290 ? 29.814 -20.938 3.463 1.00 11.42 288 ASP A N 1
ATOM 2143 C CA . ASP A 1 290 ? 30.825 -19.965 3.861 1.00 11.59 288 ASP A CA 1
ATOM 2144 C C . ASP A 1 290 ? 30.166 -18.764 4.549 1.00 11.11 288 ASP A C 1
ATOM 2145 O O . ASP A 1 290 ? 30.641 -18.280 5.579 1.00 10.30 288 ASP A O 1
ATOM 2150 N N . GLY A 1 291 ? 29.057 -18.299 3.982 1.00 10.49 289 GLY A N 1
ATOM 2151 C CA . GLY A 1 291 ? 28.310 -17.181 4.544 1.00 10.08 289 GLY A CA 1
ATOM 2152 C C . GLY A 1 291 ? 27.683 -17.499 5.895 1.00 10.29 289 GLY A C 1
ATOM 2153 O O . GLY A 1 291 ? 27.553 -16.613 6.749 1.00 9.62 289 GLY A O 1
ATOM 2154 N N . ILE A 1 292 ? 27.267 -18.758 6.094 1.00 9.90 290 ILE A N 1
ATOM 2155 C CA . ILE A 1 292 ? 26.781 -19.184 7.403 1.00 10.10 290 ILE A CA 1
ATOM 2156 C C . ILE A 1 292 ? 27.898 -19.116 8.461 1.00 10.17 290 ILE A C 1
ATOM 2157 O O . ILE A 1 292 ? 27.704 -18.561 9.543 1.00 10.31 290 ILE A O 1
ATOM 2162 N N . ALA A 1 293 ? 29.057 -19.683 8.128 1.00 10.79 291 ALA A N 1
ATOM 2163 C CA . ALA A 1 293 ? 30.234 -19.629 8.990 1.00 10.33 291 ALA A CA 1
ATOM 2164 C C . ALA A 1 293 ? 30.580 -18.158 9.308 1.00 11.11 291 ALA A C 1
ATOM 2165 O O . ALA A 1 293 ? 30.741 -17.782 10.467 1.00 11.08 291 ALA A O 1
ATOM 2167 N N . TYR A 1 294 ? 30.731 -17.342 8.262 1.00 10.72 292 TYR A N 1
ATOM 2168 C CA . TYR A 1 294 ? 31.018 -15.914 8.434 1.00 10.49 292 TYR A CA 1
ATOM 2169 C C . TYR A 1 294 ? 29.978 -15.239 9.335 1.00 10.10 292 TYR A C 1
ATOM 2170 O O . TYR A 1 294 ? 30.323 -14.493 10.239 1.00 11.60 292 TYR A O 1
ATOM 2179 N N . GLY A 1 295 ? 28.703 -15.529 9.105 1.00 9.90 293 GLY A N 1
ATOM 2180 C CA . GLY A 1 295 ? 27.614 -14.856 9.814 1.00 9.46 293 GLY A CA 1
ATOM 2181 C C . GLY A 1 295 ? 27.646 -15.073 11.307 1.00 9.83 293 GLY A C 1
ATOM 2182 O O . GLY A 1 295 ? 27.308 -14.164 12.072 1.00 9.87 293 GLY A O 1
ATOM 2183 N N . VAL A 1 296 ? 28.034 -16.279 11.728 1.00 9.37 294 VAL A N 1
ATOM 2184 C CA . VAL A 1 296 ? 28.002 -16.617 13.160 1.00 10.62 294 VAL A CA 1
ATOM 2185 C C . VAL A 1 296 ? 29.358 -16.417 13.850 1.00 10.81 294 VAL A C 1
ATOM 2186 O O . VAL A 1 296 ? 29.409 -16.071 15.038 1.00 12.02 294 VAL A O 1
ATOM 2190 N N . TYR A 1 297 ? 30.442 -16.593 13.097 1.00 10.32 295 TYR A N 1
ATOM 2191 C CA . TYR A 1 297 ? 31.789 -16.471 13.666 1.00 10.36 295 TYR A CA 1
ATOM 2192 C C . TYR A 1 297 ? 32.422 -15.078 13.601 1.00 10.16 295 TYR A C 1
ATOM 2193 O O . TYR A 1 297 ? 33.397 -14.800 14.310 1.00 11.00 295 TYR A O 1
ATOM 2202 N N . HIS A 1 298 ? 31.903 -14.223 12.733 1.00 9.47 296 HIS A N 1
ATOM 2203 C CA . HIS A 1 298 ? 32.408 -12.869 12.618 1.00 9.73 296 HIS A CA 1
ATOM 2204 C C . HIS A 1 298 ? 32.417 -12.223 13.997 1.00 9.21 296 HIS A C 1
ATOM 2205 O O . HIS A 1 298 ? 31.413 -12.257 14.717 1.00 9.43 296 HIS A O 1
ATOM 2212 N N . ASN A 1 299 ? 33.557 -11.644 14.356 1.00 9.41 297 ASN A N 1
ATOM 2213 C CA . ASN A 1 299 ? 33.732 -11.034 15.661 1.00 9.57 297 ASN A CA 1
ATOM 2214 C C . ASN A 1 299 ? 33.456 -11.994 16.810 1.00 10.14 297 ASN A C 1
ATOM 2215 O O . ASN A 1 299 ? 33.039 -11.582 17.892 1.00 10.65 297 ASN A O 1
ATOM 2220 N N . ALA A 1 300 ? 33.664 -13.283 16.559 1.00 10.88 298 ALA A N 1
ATOM 2221 C CA . ALA A 1 300 ? 33.408 -14.327 17.548 1.00 10.11 298 ALA A CA 1
ATOM 2222 C C . ALA A 1 300 ? 31.921 -14.346 17.955 1.00 10.38 298 ALA A C 1
ATOM 2223 O O . ALA A 1 300 ? 31.569 -14.715 19.080 1.00 10.13 298 ALA A O 1
ATOM 2225 N N . GLY A 1 301 ? 31.057 -13.965 17.003 1.00 9.23 299 GLY A N 1
ATOM 2226 C CA . GLY A 1 301 ? 29.619 -13.888 17.218 1.00 8.91 299 GLY A CA 1
ATOM 2227 C C . GLY A 1 301 ? 29.162 -12.777 18.138 1.00 9.56 299 GLY A C 1
ATOM 2228 O O . GLY A 1 301 ? 27.978 -12.719 18.476 1.00 9.25 299 GLY A O 1
ATOM 2229 N N . GLN A 1 302 ? 30.093 -11.905 18.554 1.00 9.13 300 GLN A N 1
ATOM 2230 C CA . GLN A 1 302 ? 29.754 -10.770 19.399 1.00 8.94 300 GLN A CA 1
ATOM 2231 C C . GLN A 1 302 ? 29.347 -9.632 18.442 1.00 10.46 300 GLN A C 1
ATOM 2232 O O . GLN A 1 302 ? 30.118 -8.692 18.183 1.00 9.66 300 GLN A O 1
ATOM 2238 N N . CYS A 1 303 ? 28.130 -9.736 17.918 1.00 9.90 301 CYS A N 1
ATOM 2239 C CA . CYS A 1 303 ? 27.740 -8.920 16.752 1.00 10.84 301 CYS A CA 1
ATOM 2240 C C . CYS A 1 303 ? 26.227 -8.905 16.663 1.00 10.86 301 CYS A C 1
ATOM 2241 O O . CYS A 1 303 ? 25.577 -9.967 16.601 1.00 9.61 301 CYS A O 1
ATOM 2244 N N . CYS A 1 304 ? 25.658 -7.698 16.675 1.00 10.61 302 CYS A N 1
ATOM 2245 C CA . CYS A 1 304 ? 24.208 -7.527 16.632 1.00 11.56 302 CYS A CA 1
ATOM 2246 C C . CYS A 1 304 ? 23.566 -8.037 15.324 1.00 11.26 302 CYS A C 1
ATOM 2247 O O . CYS A 1 304 ? 22.409 -8.459 15.331 1.00 11.33 302 CYS A O 1
ATOM 2250 N N . ILE A 1 305 ? 24.320 -7.979 14.226 1.00 10.40 303 ILE A N 1
ATOM 2251 C CA . ILE A 1 305 ? 23.862 -8.476 12.915 1.00 10.47 303 ILE A CA 1
ATOM 2252 C C . ILE A 1 305 ? 24.363 -9.906 12.610 1.00 11.03 303 ILE A C 1
ATOM 2253 O O . ILE A 1 305 ? 24.392 -10.329 11.464 1.00 10.34 303 ILE A O 1
ATOM 2258 N N . SER A 1 306 ? 24.776 -10.626 13.652 1.00 11.87 304 SER A N 1
ATOM 2259 C CA . SER A 1 306 ? 25.213 -12.010 13.525 1.00 12.78 304 SER A CA 1
ATOM 2260 C C . SER A 1 306 ? 24.070 -12.858 12.967 1.00 12.84 304 SER A C 1
ATOM 2261 O O . SER A 1 306 ? 22.899 -12.644 13.319 1.00 11.83 304 SER A O 1
ATOM 2264 N N . GLY A 1 307 ? 24.412 -13.799 12.089 1.00 13.00 305 GLY A N 1
ATOM 2265 C CA . GLY A 1 307 ? 23.481 -14.846 11.702 1.00 12.72 305 GLY A CA 1
ATOM 2266 C C . GLY A 1 307 ? 23.510 -15.945 12.765 1.00 12.44 305 GLY A C 1
ATOM 2267 O O . GLY A 1 307 ? 24.168 -16.982 12.598 1.00 12.74 305 GLY A O 1
ATOM 2268 N N . SER A 1 308 ? 22.787 -15.718 13.848 1.00 12.11 306 SER A N 1
ATOM 2269 C CA . SER A 1 308 ? 22.815 -16.606 15.001 1.00 12.31 306 SER A CA 1
ATOM 2270 C C . SER A 1 308 ? 21.812 -17.773 14.862 1.00 12.81 306 SER A C 1
ATOM 2271 O O . SER A 1 308 ? 21.916 -18.774 15.576 1.00 12.51 306 SER A O 1
ATOM 2274 N N . ARG A 1 309 ? 20.854 -17.626 13.941 1.00 12.30 307 ARG A N 1
ATOM 2275 C CA . ARG A 1 309 ? 19.939 -18.703 13.561 1.00 12.54 307 ARG A CA 1
ATOM 2276 C C . ARG A 1 309 ? 20.137 -19.084 12.104 1.00 13.04 307 ARG A C 1
ATOM 2277 O O . ARG A 1 309 ? 20.112 -18.222 11.201 1.00 13.79 307 ARG A O 1
ATOM 2285 N N . LEU A 1 310 ? 20.351 -20.371 11.859 1.00 12.80 308 LEU A N 1
ATOM 2286 C CA . LEU A 1 310 ? 20.303 -20.904 10.503 1.00 11.90 308 LEU A CA 1
ATOM 2287 C C . LEU A 1 310 ? 18.935 -21.577 10.299 1.00 12.46 308 LEU A C 1
ATOM 2288 O O . LEU A 1 310 ? 18.574 -22.506 11.043 1.00 12.41 308 LEU A O 1
ATOM 2293 N N . LEU A 1 311 ? 18.173 -21.102 9.310 1.00 12.27 309 LEU A N 1
ATOM 2294 C CA . LEU A 1 311 ? 16.903 -21.739 8.924 1.00 12.65 309 LEU A CA 1
ATOM 2295 C C . LEU A 1 311 ? 17.165 -22.347 7.560 1.00 13.08 309 LEU A C 1
ATOM 2296 O O . LEU A 1 311 ? 17.370 -21.627 6.583 1.00 12.25 309 LEU A O 1
ATOM 2301 N N . VAL A 1 312 ? 17.202 -23.677 7.503 1.00 13.34 310 VAL A N 1
ATOM 2302 C CA . VAL A 1 312 ? 17.638 -24.375 6.295 1.00 13.65 310 VAL A CA 1
ATOM 2303 C C . VAL A 1 312 ? 16.528 -25.273 5.757 1.00 14.44 310 VAL A C 1
ATOM 2304 O O . VAL A 1 312 ? 15.828 -25.952 6.524 1.00 14.53 310 VAL A O 1
ATOM 2308 N N . GLN A 1 313 ? 16.319 -25.208 4.442 1.00 14.49 311 GLN A N 1
ATOM 2309 C CA . GLN A 1 313 ? 15.312 -26.031 3.790 1.00 15.52 311 GLN A CA 1
ATOM 2310 C C . GLN A 1 313 ? 15.720 -27.497 3.897 1.00 15.95 311 GLN A C 1
ATOM 2311 O O . GLN A 1 313 ? 16.901 -27.851 3.744 1.00 15.65 311 GLN A O 1
ATOM 2317 N N . GLU A 1 314 ? 14.730 -28.334 4.189 1.00 17.63 312 GLU A N 1
ATOM 2318 C CA . GLU A 1 314 ? 14.945 -29.741 4.524 1.00 19.43 312 GLU A CA 1
ATOM 2319 C C . GLU A 1 314 ? 15.876 -30.476 3.581 1.00 19.49 312 GLU A C 1
ATOM 2320 O O . GLU A 1 314 ? 16.822 -31.131 4.027 1.00 19.84 312 GLU A O 1
ATOM 2326 N N . GLY A 1 315 ? 15.627 -30.321 2.287 1.00 19.42 313 GLY A N 1
ATOM 2327 C CA . GLY A 1 315 ? 16.378 -31.027 1.248 1.00 20.02 313 GLY A CA 1
ATOM 2328 C C . GLY A 1 315 ? 17.875 -30.807 1.218 1.00 20.12 313 GLY A C 1
ATOM 2329 O O . GLY A 1 315 ? 18.620 -31.663 0.747 1.00 19.70 313 GLY A O 1
ATOM 2330 N N . ILE A 1 316 ? 18.336 -29.666 1.727 1.00 19.86 314 ILE A N 1
ATOM 2331 C CA . ILE A 1 316 ? 19.765 -29.371 1.638 1.00 19.83 314 ILE A CA 1
ATOM 2332 C C . ILE A 1 316 ? 20.423 -29.278 2.990 1.00 18.87 314 ILE A C 1
ATOM 2333 O O . ILE A 1 316 ? 21.593 -28.925 3.078 1.00 19.30 314 ILE A O 1
ATOM 2338 N N . ARG A 1 317 ? 19.673 -29.612 4.033 1.00 18.63 315 ARG A N 1
ATOM 2339 C CA . ARG A 1 317 ? 20.174 -29.561 5.383 1.00 18.26 315 ARG A CA 1
ATOM 2340 C C . ARG A 1 317 ? 21.494 -30.301 5.507 1.00 17.99 315 ARG A C 1
ATOM 2341 O O . ARG A 1 317 ? 22.448 -29.728 5.991 1.00 17.21 315 ARG A O 1
ATOM 2349 N N . ASP A 1 318 ? 21.553 -31.560 5.057 1.00 17.89 316 ASP A N 1
ATOM 2350 C CA . ASP A 1 318 ? 22.750 -32.376 5.278 1.00 17.86 316 ASP A CA 1
ATOM 2351 C C . ASP A 1 318 ? 23.919 -31.882 4.441 1.00 16.85 316 ASP A C 1
ATOM 2352 O O . ASP A 1 318 ? 25.047 -31.817 4.927 1.00 16.18 316 ASP A O 1
ATOM 2357 N N . ALA A 1 319 ? 23.659 -31.498 3.192 1.00 15.83 317 ALA A N 1
ATOM 2358 C CA . ALA A 1 319 ? 24.749 -31.032 2.347 1.00 16.04 317 ALA A CA 1
ATOM 2359 C C . ALA A 1 319 ? 25.354 -29.727 2.888 1.00 15.73 317 ALA A C 1
ATOM 2360 O O . ALA A 1 319 ? 26.572 -29.514 2.799 1.00 15.76 317 ALA A O 1
ATOM 2362 N N . LEU A 1 320 ? 24.505 -28.879 3.471 1.00 14.79 318 LEU A N 1
ATOM 2363 C CA . LEU A 1 320 ? 24.955 -27.570 3.954 1.00 14.61 318 LEU A CA 1
ATOM 2364 C C . LEU A 1 320 ? 25.738 -27.765 5.250 1.00 14.40 318 LEU A C 1
ATOM 2365 O O . LEU A 1 320 ? 26.820 -27.224 5.386 1.00 13.38 318 LEU A O 1
ATOM 2378 N N . GLU A 1 322 ? 27.366 -30.436 6.347 1.00 18.70 320 GLU A N 1
ATOM 2379 C CA . GLU A 1 322 ? 28.667 -31.057 6.017 1.00 20.25 320 GLU A CA 1
ATOM 2380 C C . GLU A 1 322 ? 29.715 -30.003 5.593 1.00 19.18 320 GLU A C 1
ATOM 2381 O O . GLU A 1 322 ? 30.881 -30.057 5.992 1.00 18.80 320 GLU A O 1
ATOM 2387 N N . ARG A 1 323 ? 29.297 -29.042 4.775 1.00 18.57 321 ARG A N 1
ATOM 2388 C CA . ARG A 1 323 ? 30.198 -27.970 4.320 1.00 18.25 321 ARG A CA 1
ATOM 2389 C C . ARG A 1 323 ? 30.513 -26.980 5.456 1.00 16.73 321 ARG A C 1
ATOM 2390 O O . ARG A 1 323 ? 31.668 -26.572 5.636 1.00 16.05 321 ARG A O 1
ATOM 2398 N N . LEU A 1 324 ? 29.483 -26.628 6.222 1.00 15.29 322 LEU A N 1
ATOM 2399 C CA . LEU A 1 324 ? 29.631 -25.711 7.359 1.00 14.85 322 LEU A CA 1
ATOM 2400 C C . LEU A 1 324 ? 30.576 -26.276 8.423 1.00 15.34 322 LEU A C 1
ATOM 2401 O O . LEU A 1 324 ? 31.446 -25.578 8.920 1.00 14.32 322 LEU A O 1
ATOM 2406 N N . LEU A 1 325 ? 30.418 -27.556 8.748 1.00 15.13 323 LEU A N 1
ATOM 2407 C CA . LEU A 1 325 ? 31.275 -28.178 9.754 1.00 16.07 323 LEU A CA 1
ATOM 2408 C C . LEU A 1 325 ? 32.713 -28.330 9.290 1.00 15.72 323 LEU A C 1
ATOM 2409 O O . LEU A 1 325 ? 33.649 -28.183 10.083 1.00 15.63 323 LEU A O 1
ATOM 2414 N N . ASP A 1 326 ? 32.901 -28.585 8.004 1.00 16.10 324 ASP A N 1
ATOM 2415 C CA . ASP A 1 326 ? 34.253 -28.641 7.463 1.00 17.21 324 ASP A CA 1
ATOM 2416 C C . ASP A 1 326 ? 34.977 -27.299 7.623 1.00 16.56 324 ASP A C 1
ATOM 2417 O O . ASP A 1 326 ? 36.151 -27.255 8.025 1.00 16.12 324 ASP A O 1
ATOM 2422 N N . ILE A 1 327 ? 34.284 -26.200 7.317 1.00 15.59 325 ILE A N 1
ATOM 2423 C CA . ILE A 1 327 ? 34.876 -24.870 7.519 1.00 14.91 325 ILE A CA 1
ATOM 2424 C C . ILE A 1 327 ? 35.147 -24.665 9.013 1.00 14.12 325 ILE A C 1
ATOM 2425 O O . ILE A 1 327 ? 36.226 -24.214 9.401 1.00 13.41 325 ILE A O 1
ATOM 2430 N N . SER A 1 328 ? 34.196 -25.066 9.841 1.00 13.52 326 SER A N 1
ATOM 2431 C CA . SER A 1 328 ? 34.270 -24.762 11.250 1.00 15.02 326 SER A CA 1
ATOM 2432 C C . SER A 1 328 ? 35.433 -25.493 11.941 1.00 15.57 326 SER A C 1
ATOM 2433 O O . SER A 1 328 ? 36.018 -24.967 12.893 1.00 15.41 326 SER A O 1
ATOM 2436 N N . ARG A 1 329 ? 35.784 -26.676 11.428 1.00 15.87 327 ARG A N 1
ATOM 2437 C CA . ARG A 1 329 ? 36.918 -27.463 11.969 1.00 17.21 327 ARG A CA 1
ATOM 2438 C C . ARG A 1 329 ? 38.268 -26.845 11.611 1.00 16.71 327 ARG A C 1
ATOM 2439 O O . ARG A 1 329 ? 39.262 -27.097 12.300 1.00 17.00 327 ARG A O 1
ATOM 2447 N N . LYS A 1 330 ? 38.320 -26.120 10.495 1.00 15.91 328 LYS A N 1
ATOM 2448 C CA . LYS A 1 330 ? 39.584 -25.617 9.963 1.00 16.88 328 LYS A CA 1
ATOM 2449 C C . LYS A 1 330 ? 39.841 -24.158 10.324 1.00 16.57 328 LYS A C 1
ATOM 2450 O O . LYS A 1 330 ? 40.990 -23.757 10.474 1.00 17.25 328 LYS A O 1
ATOM 2456 N N . VAL A 1 331 ? 38.780 -23.362 10.434 1.00 15.73 329 VAL A N 1
ATOM 2457 C CA . VAL A 1 331 ? 38.927 -21.914 10.644 1.00 15.16 329 VAL A CA 1
ATOM 2458 C C . VAL A 1 331 ? 39.794 -21.529 11.862 1.00 14.27 329 VAL A C 1
ATOM 2459 O O . VAL A 1 331 ? 39.580 -22.005 12.994 1.00 13.72 329 VAL A O 1
ATOM 2463 N N . ALA A 1 332 ? 40.769 -20.656 11.624 1.00 13.72 330 ALA A N 1
ATOM 2464 C CA . ALA A 1 332 ? 41.751 -20.303 12.658 1.00 14.12 330 ALA A CA 1
ATOM 2465 C C . ALA A 1 332 ? 41.175 -19.328 13.683 1.00 14.03 330 ALA A C 1
ATOM 2466 O O . ALA A 1 332 ? 40.638 -18.259 13.329 1.00 14.02 330 ALA A O 1
ATOM 2468 N N . PHE A 1 333 ? 41.259 -19.719 14.950 1.00 13.15 331 PHE A N 1
ATOM 2469 C CA . PHE A 1 333 ? 40.800 -18.874 16.054 1.00 13.02 331 PHE A CA 1
ATOM 2470 C C . PHE A 1 333 ? 41.853 -18.846 17.145 1.00 13.16 331 PHE A C 1
ATOM 2471 O O . PHE A 1 333 ? 42.669 -19.781 17.254 1.00 13.26 331 PHE A O 1
ATOM 2479 N N . GLY A 1 334 ? 41.866 -17.767 17.920 1.00 13.00 332 GLY A N 1
ATOM 2480 C CA . GLY A 1 334 ? 42.872 -17.603 18.973 1.00 12.94 332 GLY A CA 1
ATOM 2481 C C . GLY A 1 334 ? 43.582 -16.259 18.933 1.00 12.30 332 GLY A C 1
ATOM 2482 O O . GLY A 1 334 ? 42.958 -15.224 18.724 1.00 11.22 332 GLY A O 1
ATOM 2483 N N . ASP A 1 335 ? 44.898 -16.307 19.093 1.00 12.18 333 ASP A N 1
ATOM 2484 C CA . ASP A 1 335 ? 45.730 -15.125 19.242 1.00 12.72 333 ASP A CA 1
ATOM 2485 C C . ASP A 1 335 ? 45.319 -13.963 18.313 1.00 11.92 333 ASP A C 1
ATOM 2486 O O . ASP A 1 335 ? 45.589 -14.017 17.111 1.00 11.83 333 ASP A O 1
ATOM 2491 N N . PRO A 1 336 ? 44.688 -12.912 18.876 1.00 11.31 334 PRO A N 1
ATOM 2492 C CA . PRO A 1 336 ? 44.289 -11.780 18.026 1.00 11.24 334 PRO A CA 1
ATOM 2493 C C . PRO A 1 336 ? 45.444 -11.096 17.298 1.00 10.85 334 PRO A C 1
ATOM 2494 O O . PRO A 1 336 ? 45.211 -10.440 16.289 1.00 10.72 334 PRO A O 1
ATOM 2498 N N . LEU A 1 337 ? 46.679 -11.261 17.776 1.00 10.79 335 LEU A N 1
ATOM 2499 C CA . LEU A 1 337 ? 47.832 -10.589 17.172 1.00 10.35 335 LEU A CA 1
ATOM 2500 C C . LEU A 1 337 ? 48.402 -11.362 16.000 1.00 11.09 335 LEU A C 1
ATOM 2501 O O . LEU A 1 337 ? 49.265 -10.847 15.284 1.00 10.15 335 LEU A O 1
ATOM 2506 N N . ASN A 1 338 ? 47.934 -12.601 15.809 1.00 10.23 336 ASN A N 1
ATOM 2507 C CA . ASN A 1 338 ? 48.388 -13.398 14.660 1.00 11.58 336 ASN A CA 1
ATOM 2508 C C . ASN A 1 338 ? 47.605 -13.040 13.400 1.00 11.12 336 ASN A C 1
ATOM 2509 O O . ASN A 1 338 ? 46.379 -12.998 13.422 1.00 11.24 336 ASN A O 1
ATOM 2514 N N . GLU A 1 339 ? 48.315 -12.795 12.306 1.00 11.89 337 GLU A N 1
ATOM 2515 C CA . GLU A 1 339 ? 47.697 -12.385 11.032 1.00 13.23 337 GLU A CA 1
ATOM 2516 C C . GLU A 1 339 ? 46.790 -13.464 10.427 1.00 13.65 337 GLU A C 1
ATOM 2517 O O . GLU A 1 339 ? 45.905 -13.146 9.650 1.00 13.05 337 GLU A O 1
ATOM 2523 N N . ARG A 1 340 ? 47.017 -14.727 10.797 1.00 13.89 338 ARG A N 1
ATOM 2524 C CA . ARG A 1 340 ? 46.215 -15.857 10.299 1.00 14.49 338 ARG A CA 1
ATOM 2525 C C . ARG A 1 340 ? 44.884 -16.014 11.031 1.00 14.14 338 ARG A C 1
ATOM 2526 O O . ARG A 1 340 ? 43.963 -16.655 10.526 1.00 14.33 338 ARG A O 1
ATOM 2534 N N . THR A 1 341 ? 44.769 -15.424 12.218 1.00 13.19 339 THR A N 1
ATOM 2535 C CA . THR A 1 341 ? 43.569 -15.601 13.044 1.00 12.25 339 THR A CA 1
ATOM 2536 C C . THR A 1 341 ? 42.327 -14.998 12.380 1.00 12.10 339 THR A C 1
ATOM 2537 O O . THR A 1 341 ? 42.369 -13.853 11.901 1.00 11.06 339 THR A O 1
ATOM 2541 N N . LYS A 1 342 ? 41.235 -15.753 12.375 1.00 10.73 340 LYS A N 1
ATOM 2542 C CA . LYS A 1 342 ? 39.979 -15.293 11.773 1.00 11.71 340 LYS A CA 1
ATOM 2543 C C . LYS A 1 342 ? 38.943 -14.987 12.846 1.00 10.73 340 LYS A C 1
ATOM 2544 O O . LYS A 1 342 ? 38.009 -14.235 12.613 1.00 10.67 340 LYS A O 1
ATOM 2550 N N . ILE A 1 343 ? 39.100 -15.611 14.010 1.00 9.96 341 ILE A N 1
ATOM 2551 C CA . ILE A 1 343 ? 38.165 -15.481 15.115 1.00 9.99 341 ILE A CA 1
ATOM 2552 C C . ILE A 1 343 ? 38.985 -15.260 16.392 1.00 10.40 341 ILE A C 1
ATOM 2553 O O . ILE A 1 343 ? 39.899 -16.015 16.672 1.00 9.91 341 ILE A O 1
ATOM 2558 N N . GLY A 1 344 ? 38.663 -14.209 17.142 1.00 10.49 342 GLY A N 1
ATOM 2559 C CA . GLY A 1 344 ? 39.445 -13.843 18.327 1.00 11.40 342 GLY A CA 1
ATOM 2560 C C . GLY A 1 344 ? 38.808 -14.190 19.662 1.00 12.41 342 GLY A C 1
ATOM 2561 O O . GLY A 1 344 ? 38.216 -15.264 19.825 1.00 12.30 342 GLY A O 1
ATOM 2562 N N . ALA A 1 345 ? 38.948 -13.284 20.624 1.00 12.82 343 ALA A N 1
ATOM 2563 C CA . ALA A 1 345 ? 38.673 -13.606 22.022 1.00 13.35 343 ALA A CA 1
ATOM 2564 C C . ALA A 1 345 ? 37.281 -13.155 22.427 1.00 13.25 343 ALA A C 1
ATOM 2565 O O . ALA A 1 345 ? 36.700 -12.274 21.775 1.00 13.15 343 ALA A O 1
ATOM 2575 N N . ILE A 1 347 ? 35.088 -10.970 24.997 1.00 12.92 345 ILE A N 1
ATOM 2576 C CA . ILE A 1 347 ? 35.431 -9.658 25.564 1.00 12.34 345 ILE A CA 1
ATOM 2577 C C . ILE A 1 347 ? 35.817 -9.707 27.070 1.00 12.75 345 ILE A C 1
ATOM 2578 O O . ILE A 1 347 ? 36.685 -8.937 27.525 1.00 11.83 345 ILE A O 1
ATOM 2583 N N . SER A 1 348 ? 35.179 -10.605 27.831 1.00 11.82 346 SER A N 1
ATOM 2584 C CA . SER A 1 348 ? 35.419 -10.650 29.269 1.00 13.16 346 SER A CA 1
ATOM 2585 C C . SER A 1 348 ? 35.117 -12.039 29.825 1.00 13.54 346 SER A C 1
ATOM 2586 O O . SER A 1 348 ? 34.503 -12.870 29.146 1.00 12.49 346 SER A O 1
ATOM 2589 N N . GLU A 1 349 ? 35.581 -12.298 31.044 1.00 13.80 347 GLU A N 1
ATOM 2590 C CA . GLU A 1 349 ? 35.273 -13.583 31.684 1.00 15.21 347 GLU A CA 1
ATOM 2591 C C . GLU A 1 349 ? 33.761 -13.662 31.952 1.00 15.01 347 GLU A C 1
ATOM 2592 O O . GLU A 1 349 ? 33.155 -14.708 31.737 1.00 15.11 347 GLU A O 1
ATOM 2598 N N . ALA A 1 350 ? 33.152 -12.557 32.387 1.00 14.68 348 ALA A N 1
ATOM 2599 C CA . ALA A 1 350 ? 31.692 -12.537 32.623 1.00 15.28 348 ALA A CA 1
ATOM 2600 C C . ALA A 1 350 ? 30.940 -12.854 31.323 1.00 15.30 348 ALA A C 1
ATOM 2601 O O . ALA A 1 350 ? 29.985 -13.652 31.320 1.00 14.96 348 ALA A O 1
ATOM 2603 N N . HIS A 1 351 ? 31.403 -12.290 30.205 1.00 14.41 349 HIS A N 1
ATOM 2604 C CA . HIS A 1 351 ? 30.729 -12.573 28.939 1.00 13.83 349 HIS A CA 1
ATOM 2605 C C . HIS A 1 351 ? 30.902 -14.029 28.508 1.00 13.96 349 HIS A C 1
ATOM 2606 O O . HIS A 1 351 ? 29.935 -14.656 28.090 1.00 13.50 349 HIS A O 1
ATOM 2613 N N . ALA A 1 352 ? 32.129 -14.552 28.608 1.00 13.68 350 ALA A N 1
ATOM 2614 C CA . ALA A 1 352 ? 32.393 -15.958 28.279 1.00 14.76 350 ALA A CA 1
ATOM 2615 C C . ALA A 1 352 ? 31.501 -16.918 29.106 1.00 14.86 350 ALA A C 1
ATOM 2616 O O . ALA A 1 352 ? 30.972 -17.888 28.571 1.00 14.64 350 ALA A O 1
ATOM 2618 N N . GLU A 1 353 ? 31.344 -16.636 30.396 1.00 15.05 351 GLU A N 1
ATOM 2619 C CA . GLU A 1 353 ? 30.482 -17.451 31.275 1.00 16.44 351 GLU A CA 1
ATOM 2620 C C . GLU A 1 353 ? 29.012 -17.403 30.831 1.00 15.54 351 GLU A C 1
ATOM 2621 O O . GLU A 1 353 ? 28.343 -18.432 30.788 1.00 14.80 351 GLU A O 1
ATOM 2627 N N . LYS A 1 354 ? 28.535 -16.215 30.466 1.00 14.57 352 LYS A N 1
ATOM 2628 C CA . LYS A 1 354 ? 27.186 -16.071 29.945 1.00 14.91 352 LYS A CA 1
ATOM 2629 C C . LYS A 1 354 ? 26.993 -16.874 28.652 1.00 13.83 352 LYS A C 1
ATOM 2630 O O . LYS A 1 354 ? 26.006 -17.620 28.526 1.00 13.44 352 LYS A O 1
ATOM 2636 N N . VAL A 1 355 ? 27.944 -16.756 27.719 1.00 12.49 353 VAL A N 1
ATOM 2637 C CA . VAL A 1 355 ? 27.906 -17.574 26.496 1.00 12.44 353 VAL A CA 1
ATOM 2638 C C . VAL A 1 355 ? 27.847 -19.075 26.835 1.00 13.69 353 VAL A C 1
ATOM 2639 O O . VAL A 1 355 ? 27.025 -19.808 26.272 1.00 14.16 353 VAL A O 1
ATOM 2643 N N . HIS A 1 356 ? 28.701 -19.525 27.758 1.00 14.36 354 HIS A N 1
ATOM 2644 C CA . HIS A 1 356 ? 28.682 -20.939 28.171 1.00 15.02 354 HIS A CA 1
ATOM 2645 C C . HIS A 1 356 ? 27.356 -21.332 28.841 1.00 15.73 354 HIS A C 1
ATOM 2646 O O . HIS A 1 356 ? 26.847 -22.429 28.619 1.00 14.94 354 HIS A O 1
ATOM 2653 N N . SER A 1 357 ? 26.800 -20.423 29.643 1.00 15.85 355 SER A N 1
ATOM 2654 C CA . SER A 1 357 ? 25.481 -20.628 30.234 1.00 16.54 355 SER A CA 1
ATOM 2655 C C . SER A 1 357 ? 24.391 -20.903 29.186 1.00 15.79 355 SER A C 1
ATOM 2656 O O . SER A 1 357 ? 23.514 -21.743 29.386 1.00 15.78 355 SER A O 1
ATOM 2659 N N . TYR A 1 358 ? 24.405 -20.164 28.080 1.00 14.72 356 TYR A N 1
ATOM 2660 C CA . TYR A 1 358 ? 23.459 -20.423 27.019 1.00 14.00 356 TYR A CA 1
ATOM 2661 C C . TYR A 1 358 ? 23.681 -21.792 26.340 1.00 13.64 356 TYR A C 1
ATOM 2662 O O . TYR A 1 358 ? 22.719 -22.506 26.022 1.00 12.69 356 TYR A O 1
ATOM 2671 N N . VAL A 1 359 ? 24.941 -22.146 26.103 1.00 13.70 357 VAL A N 1
ATOM 2672 C CA . VAL A 1 359 ? 25.264 -23.458 25.522 1.00 14.90 357 VAL A CA 1
ATOM 2673 C C . VAL A 1 359 ? 24.794 -24.560 26.479 1.00 16.04 357 VAL A C 1
ATOM 2674 O O . VAL A 1 359 ? 24.191 -25.545 26.047 1.00 16.54 357 VAL A O 1
ATOM 2678 N N . THR A 1 360 ? 25.021 -24.386 27.781 1.00 16.61 358 THR A N 1
ATOM 2679 C CA . THR A 1 360 ? 24.548 -25.425 28.698 1.00 17.86 358 THR A CA 1
ATOM 2680 C C . THR A 1 360 ? 23.008 -25.493 28.744 1.00 17.74 358 THR A C 1
ATOM 2681 O O . THR A 1 360 ? 22.433 -26.583 28.761 1.00 17.59 358 THR A O 1
ATOM 2685 N N . ALA A 1 361 ? 22.350 -24.340 28.669 1.00 17.44 359 ALA A N 1
ATOM 2686 C CA . ALA A 1 361 ? 20.896 -24.324 28.512 1.00 17.64 359 ALA A CA 1
ATOM 2687 C C . ALA A 1 361 ? 20.419 -25.040 27.239 1.00 17.51 359 ALA A C 1
ATOM 2688 O O . ALA A 1 361 ? 19.415 -25.776 27.272 1.00 17.59 359 ALA A O 1
ATOM 2690 N N . GLY A 1 362 ? 21.119 -24.826 26.127 1.00 16.89 360 GLY A N 1
ATOM 2691 C CA . GLY A 1 362 ? 20.789 -25.506 24.867 1.00 16.74 360 GLY A CA 1
ATOM 2692 C C . GLY A 1 362 ? 20.838 -27.026 24.977 1.00 16.50 360 GLY A C 1
ATOM 2693 O O . GLY A 1 362 ? 19.966 -27.717 24.473 1.00 16.12 360 GLY A O 1
ATOM 2694 N N . ILE A 1 363 ? 21.871 -27.544 25.622 1.00 16.90 361 ILE A N 1
ATOM 2695 C CA . ILE A 1 363 ? 22.005 -28.993 25.848 1.00 18.02 361 ILE A CA 1
ATOM 2696 C C . ILE A 1 363 ? 20.835 -29.508 26.716 1.00 18.46 361 ILE A C 1
ATOM 2697 O O . ILE A 1 363 ? 20.222 -30.545 26.406 1.00 19.00 361 ILE A O 1
ATOM 2702 N N . THR A 1 364 ? 20.498 -28.777 27.775 1.00 18.59 362 THR A N 1
ATOM 2703 C CA . THR A 1 364 ? 19.426 -29.238 28.666 1.00 19.66 362 THR A CA 1
ATOM 2704 C C . THR A 1 364 ? 18.058 -29.197 27.974 1.00 19.31 362 THR A C 1
ATOM 2705 O O . THR A 1 364 ? 17.171 -29.991 28.298 1.00 18.37 362 THR A O 1
ATOM 2709 N N . SER A 1 365 ? 17.906 -28.294 26.998 1.00 18.60 363 SER A N 1
ATOM 2710 C CA . SER A 1 365 ? 16.693 -28.191 26.203 1.00 18.70 363 SER A CA 1
ATOM 2711 C C . SER A 1 365 ? 16.545 -29.385 25.259 1.00 19.05 363 SER A C 1
ATOM 2712 O O . SER A 1 365 ? 15.479 -29.604 24.731 1.00 19.50 363 SER A O 1
ATOM 2715 N N . GLY A 1 366 ? 17.625 -30.121 25.016 1.00 19.16 364 GLY A N 1
ATOM 2716 C CA . GLY A 1 366 ? 17.591 -31.273 24.101 1.00 19.25 364 GLY A CA 1
ATOM 2717 C C . GLY A 1 366 ? 18.109 -31.006 22.699 1.00 19.03 364 GLY A C 1
ATOM 2718 O O . GLY A 1 366 ? 17.907 -31.808 21.801 1.00 18.12 364 GLY A O 1
ATOM 2719 N N . ALA A 1 367 ? 18.757 -29.859 22.498 1.00 19.11 365 ALA A N 1
ATOM 2720 C CA . ALA A 1 367 ? 19.325 -29.534 21.196 1.00 18.42 365 ALA A CA 1
ATOM 2721 C C . ALA A 1 367 ? 20.570 -30.383 20.981 1.00 18.49 365 ALA A C 1
ATOM 2722 O O . ALA A 1 367 ? 21.245 -30.752 21.923 1.00 17.94 365 ALA A O 1
ATOM 2724 N N . GLU A 1 368 ? 20.892 -30.682 19.738 1.00 18.65 366 GLU A N 1
ATOM 2725 C CA . GLU A 1 368 ? 22.011 -31.586 19.487 1.00 19.77 366 GLU A CA 1
ATOM 2726 C C . GLU A 1 368 ? 23.303 -30.796 19.243 1.00 18.84 366 GLU A C 1
ATOM 2727 O O . GLU A 1 368 ? 23.397 -30.041 18.260 1.00 18.92 366 GLU A O 1
ATOM 2733 N N . LEU A 1 369 ? 24.275 -30.954 20.145 1.00 18.09 367 LEU A N 1
ATOM 2734 C CA . LEU A 1 369 ? 25.546 -30.251 20.056 1.00 17.50 367 LEU A CA 1
ATOM 2735 C C . LEU A 1 369 ? 26.382 -30.951 19.001 1.00 17.34 367 LEU A C 1
ATOM 2736 O O . LEU A 1 369 ? 26.770 -32.109 19.189 1.00 16.71 367 LEU A O 1
ATOM 2741 N N . LEU A 1 370 ? 26.704 -30.248 17.922 1.00 15.78 368 LEU A N 1
ATOM 2742 C CA . LEU A 1 370 ? 27.486 -30.857 16.841 1.00 15.78 368 LEU A CA 1
ATOM 2743 C C . LEU A 1 370 ? 28.970 -30.516 16.909 1.00 15.74 368 LEU A C 1
ATOM 2744 O O . LEU A 1 370 ? 29.807 -31.240 16.363 1.00 15.52 368 LEU A O 1
ATOM 2749 N N . LEU A 1 371 ? 29.299 -29.432 17.616 1.00 15.91 369 LEU A N 1
ATOM 2750 C CA . LEU A 1 371 ? 30.635 -28.853 17.541 1.00 15.67 369 LEU A CA 1
ATOM 2751 C C . LEU A 1 371 ? 30.795 -27.864 18.683 1.00 15.02 369 LEU A C 1
ATOM 2752 O O . LEU A 1 371 ? 29.855 -27.152 19.013 1.00 14.11 369 LEU A O 1
ATOM 2757 N N . GLY A 1 372 ? 31.977 -27.842 19.292 1.00 14.53 370 GLY A N 1
ATOM 2758 C CA . GLY A 1 372 ? 32.342 -26.788 20.226 1.00 14.28 370 GLY A CA 1
ATOM 2759 C C . GLY A 1 372 ? 31.729 -26.923 21.601 1.00 14.30 370 GLY A C 1
ATOM 2760 O O . GLY A 1 372 ? 31.694 -28.006 22.155 1.00 13.95 370 GLY A O 1
ATOM 2761 N N . GLY A 1 373 ? 31.281 -25.810 22.169 1.00 14.08 371 GLY A N 1
ATOM 2762 C CA . GLY A 1 373 ? 30.544 -25.856 23.419 1.00 15.07 371 GLY A CA 1
ATOM 2763 C C . GLY A 1 373 ? 31.416 -25.859 24.673 1.00 16.40 371 GLY A C 1
ATOM 2764 O O . GLY A 1 373 ? 30.946 -26.261 25.745 1.00 15.43 371 GLY A O 1
ATOM 2765 N N . GLU A 1 374 ? 32.676 -25.423 24.552 1.00 17.51 372 GLU A N 1
ATOM 2766 C CA . GLU A 1 374 ? 33.542 -25.188 25.740 1.00 19.73 372 GLU A CA 1
ATOM 2767 C C . GLU A 1 374 ? 34.543 -24.073 25.489 1.00 19.95 372 GLU A C 1
ATOM 2768 O O . GLU A 1 374 ? 34.833 -23.738 24.344 1.00 19.12 372 GLU A O 1
ATOM 2774 N N . ARG A 1 375 ? 35.079 -23.534 26.582 1.00 21.24 373 ARG A N 1
ATOM 2775 C CA . ARG A 1 375 ? 36.247 -22.656 26.564 1.00 22.75 373 ARG A CA 1
ATOM 2776 C C . ARG A 1 375 ? 37.485 -23.380 26.077 1.00 23.65 373 ARG A C 1
ATOM 2777 O O . ARG A 1 375 ? 37.616 -24.584 26.266 1.00 23.87 373 ARG A O 1
ATOM 2785 N N . ILE A 1 376 ? 38.381 -22.650 25.421 1.00 24.26 374 ILE A N 1
ATOM 2786 C CA . ILE A 1 376 ? 39.632 -23.224 24.917 1.00 25.31 374 ILE A CA 1
ATOM 2787 C C . ILE A 1 376 ? 40.775 -22.350 25.441 1.00 25.11 374 ILE A C 1
ATOM 2788 O O . ILE A 1 376 ? 40.594 -21.131 25.600 1.00 25.20 374 ILE A O 1
ATOM 2793 N N . GLY A 1 377 ? 41.927 -22.962 25.734 1.00 25.22 375 GLY A N 1
ATOM 2794 C CA . GLY A 1 377 ? 43.118 -22.221 26.202 1.00 25.33 375 GLY A CA 1
ATOM 2795 C C . GLY A 1 377 ? 42.843 -21.361 27.427 1.00 25.42 375 GLY A C 1
ATOM 2796 O O . GLY A 1 377 ? 43.200 -20.173 27.479 1.00 24.53 375 GLY A O 1
ATOM 2797 N N . ARG A 1 378 ? 42.202 -21.969 28.416 1.00 25.96 376 ARG A N 1
ATOM 2798 C CA . ARG A 1 378 ? 41.772 -21.258 29.624 1.00 27.23 376 ARG A CA 1
ATOM 2799 C C . ARG A 1 378 ? 42.871 -20.475 30.330 1.00 27.36 376 ARG A C 1
ATOM 2800 O O . ARG A 1 378 ? 42.589 -19.423 30.910 1.00 27.45 376 ARG A O 1
ATOM 2808 N N . GLU A 1 379 ? 44.110 -20.974 30.297 1.00 27.95 377 GLU A N 1
ATOM 2809 C CA . GLU A 1 379 ? 45.221 -20.288 30.998 1.00 28.33 377 GLU A CA 1
ATOM 2810 C C . GLU A 1 379 ? 45.750 -19.083 30.218 1.00 27.06 377 GLU A C 1
ATOM 2811 O O . GLU A 1 379 ? 46.246 -18.121 30.817 1.00 27.04 377 GLU A O 1
ATOM 2817 N N . ALA A 1 380 ? 45.620 -19.136 28.891 1.00 25.04 378 ALA A N 1
ATOM 2818 C CA . ALA A 1 380 ? 46.243 -18.148 28.000 1.00 23.46 378 ALA A CA 1
ATOM 2819 C C . ALA A 1 380 ? 45.374 -16.902 27.685 1.00 22.07 378 ALA A C 1
ATOM 2820 O O . ALA A 1 380 ? 45.901 -15.835 27.379 1.00 20.99 378 ALA A O 1
ATOM 2822 N N . GLY A 1 381 ? 44.055 -17.046 27.755 1.00 20.70 379 GLY A N 1
ATOM 2823 C CA . GLY A 1 381 ? 43.146 -15.912 27.569 1.00 19.29 379 GLY A CA 1
ATOM 2824 C C . GLY A 1 381 ? 41.703 -16.361 27.498 1.00 18.66 379 GLY A C 1
ATOM 2825 O O . GLY A 1 381 ? 41.361 -17.470 27.938 1.00 17.69 379 GLY A O 1
ATOM 2826 N N . LEU A 1 382 ? 40.854 -15.508 26.935 1.00 17.60 380 LEU A N 1
ATOM 2827 C CA . LEU A 1 382 ? 39.417 -15.784 26.878 1.00 17.48 380 LEU A CA 1
ATOM 2828 C C . LEU A 1 382 ? 39.003 -16.232 25.476 1.00 17.66 380 LEU A C 1
ATOM 2829 O O . LEU A 1 382 ? 38.887 -15.415 24.545 1.00 17.59 380 LEU A O 1
ATOM 2834 N N . TYR A 1 383 ? 38.815 -17.535 25.312 1.00 16.97 381 TYR A N 1
ATOM 2835 C CA . TYR A 1 383 ? 38.443 -18.068 24.009 1.00 16.62 381 TYR A CA 1
ATOM 2836 C C . TYR A 1 383 ? 37.324 -19.088 24.137 1.00 17.16 381 TYR A C 1
ATOM 2837 O O . TYR A 1 383 ? 37.369 -19.962 25.024 1.00 17.24 381 TYR A O 1
ATOM 2846 N N . TYR A 1 384 ? 36.344 -18.990 23.238 1.00 15.74 382 TYR A N 1
ATOM 2847 C CA . TYR A 1 384 ? 35.234 -19.932 23.215 1.00 13.96 382 TYR A CA 1
ATOM 2848 C C . TYR A 1 384 ? 35.230 -20.658 21.877 1.00 13.58 382 TYR A C 1
ATOM 2849 O O . TYR A 1 384 ? 35.410 -20.038 20.838 1.00 13.22 382 TYR A O 1
ATOM 2858 N N . ALA A 1 385 ? 35.065 -21.980 21.898 1.00 12.41 383 ALA A N 1
ATOM 2859 C CA . ALA A 1 385 ? 35.145 -22.756 20.668 1.00 12.28 383 ALA A CA 1
ATOM 2860 C C . ALA A 1 385 ? 33.980 -22.449 19.711 1.00 11.61 383 ALA A C 1
ATOM 2861 O O . ALA A 1 385 ? 32.875 -22.208 20.159 1.00 12.13 383 ALA A O 1
ATOM 2863 N N . PRO A 1 386 ? 34.234 -22.456 18.390 1.00 12.40 384 PRO A N 1
ATOM 2864 C CA . PRO A 1 386 ? 33.127 -22.393 17.449 1.00 12.40 384 PRO A CA 1
ATOM 2865 C C . PRO A 1 386 ? 32.109 -23.493 17.759 1.00 12.24 384 PRO A C 1
ATOM 2866 O O . PRO A 1 386 ? 32.480 -24.683 17.898 1.00 12.37 384 PRO A O 1
ATOM 2870 N N . THR A 1 387 ? 30.849 -23.090 17.856 1.00 12.27 385 THR A N 1
ATOM 2871 C CA . THR A 1 387 ? 29.796 -23.960 18.365 1.00 12.52 385 THR A CA 1
ATOM 2872 C C . THR A 1 387 ? 28.592 -24.005 17.439 1.00 12.88 385 THR A C 1
ATOM 2873 O O . THR A 1 387 ? 28.113 -22.958 16.971 1.00 12.61 385 THR A O 1
ATOM 2877 N N . VAL A 1 388 ? 28.105 -25.220 17.174 1.00 12.96 386 VAL A N 1
ATOM 2878 C CA . VAL A 1 388 ? 26.917 -25.425 16.341 1.00 12.35 386 VAL A CA 1
ATOM 2879 C C . VAL A 1 388 ? 25.913 -26.364 17.032 1.00 13.51 386 VAL A C 1
ATOM 2880 O O . VAL A 1 388 ? 26.286 -27.450 17.490 1.00 13.47 386 VAL A O 1
ATOM 2884 N N . PHE A 1 389 ? 24.660 -25.920 17.131 1.00 13.78 387 PHE A N 1
ATOM 2885 C CA . PHE A 1 389 ? 23.540 -26.763 17.578 1.00 15.00 387 PHE A CA 1
ATOM 2886 C C . PHE A 1 389 ? 22.619 -27.109 16.413 1.00 16.19 387 PHE A C 1
ATOM 2887 O O . PHE A 1 389 ? 22.312 -26.251 15.564 1.00 16.45 387 PHE A O 1
ATOM 2895 N N . ALA A 1 390 ? 22.175 -28.362 16.379 1.00 16.94 388 ALA A N 1
ATOM 2896 C CA . ALA A 1 390 ? 21.198 -28.814 15.408 1.00 17.90 388 ALA A CA 1
ATOM 2897 C C . ALA A 1 390 ? 19.937 -29.193 16.167 1.00 19.16 388 ALA A C 1
ATOM 2898 O O . ALA A 1 390 ? 19.958 -29.306 17.394 1.00 19.08 388 ALA A O 1
ATOM 2900 N N . GLY A 1 391 ? 18.827 -29.370 15.449 1.00 19.79 389 GLY A N 1
ATOM 2901 C CA . GLY A 1 391 ? 17.578 -29.806 16.101 1.00 20.33 389 GLY A CA 1
ATOM 2902 C C . GLY A 1 391 ? 16.984 -28.760 17.023 1.00 20.41 389 GLY A C 1
ATOM 2903 O O . GLY A 1 391 ? 16.289 -29.076 17.990 1.00 20.70 389 GLY A O 1
ATOM 2904 N N . VAL A 1 392 ? 17.251 -27.495 16.733 1.00 20.74 390 VAL A N 1
ATOM 2905 C CA . VAL A 1 392 ? 16.758 -26.434 17.591 1.00 20.43 390 VAL A CA 1
ATOM 2906 C C . VAL A 1 392 ? 15.291 -26.164 17.216 1.00 21.70 390 VAL A C 1
ATOM 2907 O O . VAL A 1 392 ? 14.923 -26.186 16.039 1.00 22.62 390 VAL A O 1
ATOM 2911 N N . THR A 1 393 ? 14.446 -25.978 18.219 1.00 21.36 391 THR A N 1
ATOM 2912 C CA . THR A 1 393 ? 13.045 -25.686 17.986 1.00 21.99 391 THR A CA 1
ATOM 2913 C C . THR A 1 393 ? 12.800 -24.297 18.592 1.00 22.67 391 THR A C 1
ATOM 2914 O O . THR A 1 393 ? 13.528 -23.895 19.513 1.00 22.56 391 THR A O 1
ATOM 2918 N N . PRO A 1 394 ? 11.797 -23.548 18.075 1.00 23.71 392 PRO A N 1
ATOM 2919 C CA . PRO A 1 394 ? 11.719 -22.105 18.407 1.00 24.59 392 PRO A CA 1
ATOM 2920 C C . PRO A 1 394 ? 11.328 -21.745 19.845 1.00 25.57 392 PRO A C 1
ATOM 2921 O O . PRO A 1 394 ? 11.452 -20.588 20.229 1.00 26.39 392 PRO A O 1
ATOM 2925 N N . ASP A 1 395 ? 10.891 -22.722 20.643 1.00 25.95 393 ASP A N 1
ATOM 2926 C CA . ASP A 1 395 ? 10.601 -22.481 22.064 1.00 26.31 393 ASP A CA 1
ATOM 2927 C C . ASP A 1 395 ? 11.858 -22.460 22.948 1.00 25.60 393 ASP A C 1
ATOM 2928 O O . ASP A 1 395 ? 11.785 -22.069 24.112 1.00 25.82 393 ASP A O 1
ATOM 2941 N N . SER A 1 397 ? 15.334 -21.407 24.664 1.00 20.92 395 SER A N 1
ATOM 2942 C CA . SER A 1 397 ? 16.052 -20.172 24.960 1.00 20.20 395 SER A CA 1
ATOM 2943 C C . SER A 1 397 ? 17.173 -19.877 23.940 1.00 19.68 395 SER A C 1
ATOM 2944 O O . SER A 1 397 ? 17.394 -18.713 23.610 1.00 20.43 395 SER A O 1
ATOM 2947 N N . ILE A 1 398 ? 17.862 -20.902 23.426 1.00 18.71 396 ILE A N 1
ATOM 2948 C CA . ILE A 1 398 ? 18.918 -20.646 22.421 1.00 17.88 396 ILE A CA 1
ATOM 2949 C C . ILE A 1 398 ? 18.395 -20.229 21.025 1.00 17.81 396 ILE A C 1
ATOM 2950 O O . ILE A 1 398 ? 19.156 -19.659 20.228 1.00 18.12 396 ILE A O 1
ATOM 2955 N N . ALA A 1 399 ? 17.130 -20.528 20.721 1.00 16.95 397 ALA A N 1
ATOM 2956 C CA . ALA A 1 399 ? 16.498 -19.989 19.509 1.00 17.36 397 ALA A CA 1
ATOM 2957 C C . ALA A 1 399 ? 16.058 -18.544 19.725 1.00 17.50 397 ALA A C 1
ATOM 2958 O O . ALA A 1 399 ? 15.985 -17.782 18.790 1.00 18.06 397 ALA A O 1
ATOM 2960 N N . ARG A 1 400 ? 15.774 -18.167 20.961 1.00 17.98 398 ARG A N 1
ATOM 2961 C CA . ARG A 1 400 ? 15.098 -16.899 21.210 1.00 18.51 398 ARG A CA 1
ATOM 2962 C C . ARG A 1 400 ? 16.008 -15.748 21.675 1.00 17.72 398 ARG A C 1
ATOM 2963 O O . ARG A 1 400 ? 15.840 -14.592 21.242 1.00 16.96 398 ARG A O 1
ATOM 2971 N N . GLU A 1 401 ? 16.937 -16.050 22.584 1.00 16.23 399 GLU A N 1
ATOM 2972 C CA . GLU A 1 401 ? 17.723 -15.003 23.238 1.00 15.80 399 GLU A CA 1
ATOM 2973 C C . GLU A 1 401 ? 19.056 -14.775 22.526 1.00 14.63 399 GLU A C 1
ATOM 2974 O O . GLU A 1 401 ? 19.626 -15.697 21.940 1.00 12.88 399 GLU A O 1
ATOM 2980 N N . GLU A 1 402 ? 19.546 -13.537 22.594 1.00 14.37 400 GLU A N 1
ATOM 2981 C CA . GLU A 1 402 ? 20.781 -13.180 21.946 1.00 14.16 400 GLU A CA 1
ATOM 2982 C C . GLU A 1 402 ? 21.935 -13.689 22.788 1.00 14.54 400 GLU A C 1
ATOM 2983 O O . GLU A 1 402 ? 22.143 -13.231 23.907 1.00 14.05 400 GLU A O 1
ATOM 2989 N N . ILE A 1 403 ? 22.674 -14.651 22.242 1.00 13.65 401 ILE A N 1
ATOM 2990 C CA . ILE A 1 403 ? 23.788 -15.253 22.956 1.00 13.16 401 ILE A CA 1
ATOM 2991 C C . ILE A 1 403 ? 25.058 -14.398 22.854 1.00 12.69 401 ILE A C 1
ATOM 2992 O O . ILE A 1 403 ? 25.811 -14.276 23.825 1.00 12.52 401 ILE A O 1
ATOM 2997 N N . PHE A 1 404 ? 25.301 -13.799 21.682 1.00 12.69 402 PHE A N 1
ATOM 2998 C CA . PHE A 1 404 ? 26.477 -12.921 21.491 1.00 12.06 402 PHE A CA 1
ATOM 2999 C C . PHE A 1 404 ? 27.837 -13.652 21.651 1.00 11.95 402 PHE A C 1
ATOM 3000 O O . PHE A 1 404 ? 28.831 -13.100 22.160 1.00 12.64 402 PHE A O 1
ATOM 3008 N N . GLY A 1 405 ? 27.873 -14.898 21.209 1.00 12.05 403 GLY A N 1
ATOM 3009 C CA . GLY A 1 405 ? 29.104 -15.701 21.136 1.00 11.40 403 GLY A CA 1
ATOM 3010 C C . GLY A 1 405 ? 29.064 -16.530 19.851 1.00 11.53 403 GLY A C 1
ATOM 3011 O O . GLY A 1 405 ? 28.102 -16.442 19.099 1.00 10.78 403 GLY A O 1
ATOM 3012 N N . PRO A 1 406 ? 30.099 -17.352 19.588 1.00 11.40 404 PRO A N 1
ATOM 3013 C CA . PRO A 1 406 ? 30.148 -18.055 18.306 1.00 11.37 404 PRO A CA 1
ATOM 3014 C C . PRO A 1 406 ? 29.302 -19.329 18.321 1.00 11.65 404 PRO A C 1
ATOM 3015 O O . PRO A 1 406 ? 29.833 -20.431 18.158 1.00 12.95 404 PRO A O 1
ATOM 3019 N N . VAL A 1 407 ? 28.003 -19.158 18.529 1.00 11.94 405 VAL A N 1
ATOM 3020 C CA . VAL A 1 407 ? 27.087 -20.260 18.757 1.00 12.09 405 VAL A CA 1
ATOM 3021 C C . VAL A 1 407 ? 25.927 -20.165 17.765 1.00 12.42 405 VAL A C 1
ATOM 3022 O O . VAL A 1 407 ? 25.105 -19.239 17.847 1.00 11.92 405 VAL A O 1
ATOM 3026 N N . LEU A 1 408 ? 25.859 -21.126 16.849 1.00 12.59 406 LEU A N 1
ATOM 3027 C CA . LEU A 1 408 ? 24.774 -21.210 15.869 1.00 12.11 406 LEU A CA 1
ATOM 3028 C C . LEU A 1 408 ? 23.656 -22.152 16.289 1.00 12.97 406 LEU A C 1
ATOM 3029 O O . LEU A 1 408 ? 23.929 -23.264 16.767 1.00 13.20 406 LEU A O 1
ATOM 3034 N N . SER A 1 409 ? 22.410 -21.704 16.109 1.00 12.19 407 SER A N 1
ATOM 3035 C CA . SER A 1 409 ? 21.223 -22.540 16.276 1.00 12.57 407 SER A CA 1
ATOM 3036 C C . SER A 1 409 ? 20.618 -22.839 14.907 1.00 12.77 407 SER A C 1
ATOM 3037 O O . SER A 1 409 ? 20.278 -21.909 14.145 1.00 11.37 407 SER A O 1
ATOM 3040 N N . THR A 1 410 ? 20.514 -24.135 14.598 1.00 12.75 408 THR A N 1
ATOM 3041 C CA . THR A 1 410 ? 19.974 -24.597 13.316 1.00 13.42 408 THR A CA 1
ATOM 3042 C C . THR A 1 410 ? 18.564 -25.169 13.478 1.00 14.26 408 THR A C 1
ATOM 3043 O O . THR A 1 410 ? 18.299 -25.993 14.388 1.00 14.18 408 THR A O 1
ATOM 3047 N N . LEU A 1 411 ? 17.660 -24.693 12.620 1.00 14.62 409 LEU A N 1
ATOM 3048 C CA . LEU A 1 411 ? 16.288 -25.175 12.516 1.00 16.35 409 LEU A CA 1
ATOM 3049 C C . LEU A 1 411 ? 15.994 -25.427 11.027 1.00 16.86 409 LEU A C 1
ATOM 3050 O O . LEU A 1 411 ? 16.568 -24.756 10.152 1.00 16.26 409 LEU A O 1
ATOM 3055 N N . THR A 1 412 ? 15.127 -26.393 10.724 1.00 16.87 410 THR A N 1
ATOM 3056 C CA . THR A 1 412 ? 14.809 -26.703 9.326 1.00 16.96 410 THR A CA 1
ATOM 3057 C C . THR A 1 412 ? 13.406 -26.208 8.992 1.00 16.61 410 THR A C 1
ATOM 3058 O O . THR A 1 412 ? 12.588 -25.983 9.884 1.00 17.50 410 THR A O 1
ATOM 3062 N N . PHE A 1 413 ? 13.121 -26.037 7.702 1.00 15.65 411 PHE A N 1
ATOM 3063 C CA . PHE A 1 413 ? 11.783 -25.673 7.274 1.00 15.38 411 PHE A CA 1
ATOM 3064 C C . PHE A 1 413 ? 11.525 -26.355 5.941 1.00 15.45 411 PHE A C 1
ATOM 3065 O O . PHE A 1 413 ? 12.453 -26.786 5.265 1.00 15.16 411 PHE A O 1
ATOM 3073 N N . LYS A 1 414 ? 10.260 -26.446 5.563 1.00 16.56 412 LYS A N 1
ATOM 3074 C CA . LYS A 1 414 ? 9.897 -27.023 4.264 1.00 17.55 412 LYS A CA 1
ATOM 3075 C C . LYS A 1 414 ? 9.545 -25.969 3.218 1.00 16.59 412 LYS A C 1
ATOM 3076 O O . LYS A 1 414 ? 9.942 -26.114 2.062 1.00 16.02 412 LYS A O 1
ATOM 3082 N N . THR A 1 415 ? 8.815 -24.913 3.602 1.00 15.93 413 THR A N 1
ATOM 3083 C CA . THR A 1 415 ? 8.319 -23.942 2.590 1.00 16.28 413 THR A CA 1
ATOM 3084 C C . THR A 1 415 ? 8.779 -22.511 2.853 1.00 15.69 413 THR A C 1
ATOM 3085 O O . THR A 1 415 ? 9.079 -22.151 3.978 1.00 15.48 413 THR A O 1
ATOM 3089 N N . ALA A 1 416 ? 8.795 -21.678 1.821 1.00 15.68 414 ALA A N 1
ATOM 3090 C CA . ALA A 1 416 ? 9.119 -20.265 2.046 1.00 15.54 414 ALA A CA 1
ATOM 3091 C C . ALA A 1 416 ? 8.185 -19.640 3.100 1.00 15.76 414 ALA A C 1
ATOM 3092 O O . ALA A 1 416 ? 8.658 -18.920 3.990 1.00 15.49 414 ALA A O 1
ATOM 3094 N N . ASP A 1 417 ? 6.877 -19.917 3.021 1.00 15.50 415 ASP A N 1
ATOM 3095 C CA . ASP A 1 417 ? 5.936 -19.378 4.005 1.00 16.04 415 ASP A CA 1
ATOM 3096 C C . ASP A 1 417 ? 6.357 -19.753 5.440 1.00 16.13 415 ASP A C 1
ATOM 3097 O O . ASP A 1 417 ? 6.320 -18.897 6.334 1.00 16.30 415 ASP A O 1
ATOM 3102 N N . GLU A 1 418 ? 6.781 -21.004 5.655 1.00 15.25 416 GLU A N 1
ATOM 3103 C CA . GLU A 1 418 ? 7.259 -21.424 6.976 1.00 15.66 416 GLU A CA 1
ATOM 3104 C C . GLU A 1 418 ? 8.522 -20.654 7.386 1.00 14.25 416 GLU A C 1
ATOM 3105 O O . GLU A 1 418 ? 8.674 -20.267 8.541 1.00 13.71 416 GLU A O 1
ATOM 3111 N N . ALA A 1 419 ? 9.436 -20.499 6.439 1.00 13.22 417 ALA A N 1
ATOM 3112 C CA . ALA A 1 419 ? 10.711 -19.837 6.691 1.00 13.43 417 ALA A CA 1
ATOM 3113 C C . ALA A 1 419 ? 10.463 -18.409 7.128 1.00 12.80 417 ALA A C 1
ATOM 3114 O O . ALA A 1 419 ? 11.137 -17.907 8.023 1.00 12.81 417 ALA A O 1
ATOM 3116 N N . VAL A 1 420 ? 9.498 -17.752 6.483 1.00 12.76 418 VAL A N 1
ATOM 3117 C CA . VAL A 1 420 ? 9.134 -16.380 6.871 1.00 11.87 418 VAL A CA 1
ATOM 3118 C C . VAL A 1 420 ? 8.576 -16.335 8.295 1.00 12.38 418 VAL A C 1
ATOM 3119 O O . VAL A 1 420 ? 9.009 -15.503 9.125 1.00 12.16 418 VAL A O 1
ATOM 3123 N N . ALA A 1 421 ? 7.636 -17.229 8.601 1.00 12.15 419 ALA A N 1
ATOM 3124 C CA . ALA A 1 421 ? 7.059 -17.249 9.942 1.00 12.70 419 ALA A CA 1
ATOM 3125 C C . ALA A 1 421 ? 8.137 -17.533 11.011 1.00 12.43 419 ALA A C 1
ATOM 3126 O O . ALA A 1 421 ? 8.158 -16.903 12.071 1.00 13.29 419 ALA A O 1
ATOM 3128 N N . LEU A 1 422 ? 9.040 -18.466 10.740 1.00 12.31 420 LEU A N 1
ATOM 3129 C CA . LEU A 1 422 ? 10.141 -18.740 11.692 1.00 12.33 420 LEU A CA 1
ATOM 3130 C C . LEU A 1 422 ? 11.060 -17.526 11.864 1.00 11.84 420 LEU A C 1
ATOM 3131 O O . LEU A 1 422 ? 11.413 -17.139 13.006 1.00 12.06 420 LEU A O 1
ATOM 3136 N N . ALA A 1 423 ? 11.441 -16.920 10.741 1.00 11.13 421 ALA A N 1
ATOM 3137 C CA . ALA A 1 423 ? 12.310 -15.750 10.758 1.00 12.16 421 ALA A CA 1
ATOM 3138 C C . ALA A 1 423 ? 11.710 -14.635 11.603 1.00 12.91 421 ALA A C 1
ATOM 3139 O O . ALA A 1 423 ? 12.422 -14.017 12.399 1.00 14.09 421 ALA A O 1
ATOM 3141 N N . ASN A 1 424 ? 10.401 -14.413 11.454 1.00 12.82 422 ASN A N 1
ATOM 3142 C CA . ASN A 1 424 ? 9.666 -13.345 12.164 1.00 12.80 422 ASN A CA 1
ATOM 3143 C C . ASN A 1 424 ? 9.207 -13.631 13.607 1.00 13.28 422 ASN A C 1
ATOM 3144 O O . ASN A 1 424 ? 8.711 -12.733 14.288 1.00 13.09 422 ASN A O 1
ATOM 3149 N N . ALA A 1 425 ? 9.370 -14.878 14.054 1.00 14.89 423 ALA A N 1
ATOM 3150 C CA . ALA A 1 425 ? 8.923 -15.328 15.372 1.00 15.83 423 ALA A CA 1
ATOM 3151 C C . ALA A 1 425 ? 9.949 -14.892 16.404 1.00 17.02 423 ALA A C 1
ATOM 3152 O O . ALA A 1 425 ? 10.480 -15.709 17.148 1.00 18.02 423 ALA A O 1
ATOM 3154 N N . THR A 1 426 ? 10.224 -13.594 16.447 1.00 17.06 424 THR A N 1
ATOM 3155 C CA . THR A 1 426 ? 11.221 -13.055 17.347 1.00 16.40 424 THR A CA 1
ATOM 3156 C C . THR A 1 426 ? 10.714 -11.694 17.792 1.00 15.99 424 THR A C 1
ATOM 3157 O O . THR A 1 426 ? 9.938 -11.049 17.073 1.00 14.85 424 THR A O 1
ATOM 3161 N N . GLU A 1 427 ? 11.122 -11.244 18.979 1.00 15.62 425 GLU A N 1
ATOM 3162 C CA . GLU A 1 427 ? 10.875 -9.845 19.344 1.00 15.37 425 GLU A CA 1
ATOM 3163 C C . GLU A 1 427 ? 11.869 -8.873 18.670 1.00 14.32 425 GLU A C 1
ATOM 3164 O O . GLU A 1 427 ? 11.671 -7.655 18.691 1.00 13.06 425 GLU A O 1
ATOM 3170 N N . PHE A 1 428 ? 12.929 -9.429 18.083 1.00 13.42 426 PHE A N 1
ATOM 3171 C CA . PHE A 1 428 ? 14.006 -8.655 17.456 1.00 13.53 426 PHE A CA 1
ATOM 3172 C C . PHE A 1 428 ? 13.690 -8.407 15.985 1.00 12.42 426 PHE A C 1
ATOM 3173 O O . PHE A 1 428 ? 12.746 -8.986 15.440 1.00 12.83 426 PHE A O 1
ATOM 3181 N N . GLY A 1 429 ? 14.514 -7.593 15.333 1.00 10.86 427 GLY A N 1
ATOM 3182 C CA . GLY A 1 429 ? 14.247 -7.238 13.940 1.00 9.23 427 GLY A CA 1
ATOM 3183 C C . GLY A 1 429 ? 15.401 -6.477 13.331 1.00 9.39 427 GLY A C 1
ATOM 3184 O O . GLY A 1 429 ? 15.189 -5.524 12.561 1.00 8.13 427 GLY A O 1
ATOM 3185 N N . LEU A 1 430 ? 16.621 -6.890 13.646 1.00 8.53 428 LEU A N 1
ATOM 3186 C CA . LEU A 1 430 ? 17.770 -6.116 13.182 1.00 9.52 428 LEU A CA 1
ATOM 3187 C C . LEU A 1 430 ? 18.214 -6.541 11.785 1.00 10.37 428 LEU A C 1
ATOM 3188 O O . LEU A 1 430 ? 18.245 -5.716 10.865 1.00 10.35 428 LEU A O 1
ATOM 3193 N N . SER A 1 431 ? 18.568 -7.816 11.628 1.00 10.06 429 SER A N 1
ATOM 3194 C CA . SER A 1 431 ? 19.098 -8.267 10.360 1.00 10.53 429 SER A CA 1
ATOM 3195 C C . SER A 1 431 ? 18.516 -9.605 9.888 1.00 10.25 429 SER A C 1
ATOM 3196 O O . SER A 1 431 ? 17.888 -10.328 10.662 1.00 10.84 429 SER A O 1
ATOM 3199 N N . ALA A 1 432 ? 18.767 -9.945 8.623 1.00 10.16 430 ALA A N 1
ATOM 3200 C CA . ALA A 1 432 ? 18.358 -11.241 8.066 1.00 8.69 430 ALA A CA 1
ATOM 3201 C C . ALA A 1 432 ? 19.034 -11.404 6.724 1.00 8.53 430 ALA A C 1
ATOM 3202 O O . ALA A 1 432 ? 19.269 -10.419 6.030 1.00 6.61 430 ALA A O 1
ATOM 3204 N N . SER A 1 433 ? 19.368 -12.644 6.373 1.00 7.89 431 SER A N 1
ATOM 3205 C CA . SER A 1 433 ? 19.860 -12.963 5.050 1.00 8.60 431 SER A CA 1
ATOM 3206 C C . SER A 1 433 ? 19.004 -14.052 4.429 1.00 9.31 431 SER A C 1
ATOM 3207 O O . SER A 1 433 ? 18.589 -14.971 5.126 1.00 9.16 431 SER A O 1
ATOM 3210 N N . VAL A 1 434 ? 18.807 -13.965 3.114 1.00 8.99 432 VAL A N 1
ATOM 3211 C CA . VAL A 1 434 ? 18.163 -15.017 2.317 1.00 9.40 432 VAL A CA 1
ATOM 3212 C C . VAL A 1 434 ? 19.159 -15.491 1.258 1.00 9.17 432 VAL A C 1
ATOM 3213 O O . VAL A 1 434 ? 19.756 -14.667 0.530 1.00 8.69 432 VAL A O 1
ATOM 3217 N N . TRP A 1 435 ? 19.384 -16.808 1.220 1.00 9.20 433 TRP A N 1
ATOM 3218 C CA . TRP A 1 435 ? 20.208 -17.437 0.182 1.00 9.31 433 TRP A CA 1
ATOM 3219 C C . TRP A 1 435 ? 19.344 -18.270 -0.772 1.00 9.63 433 TRP A C 1
ATOM 3220 O O . TRP A 1 435 ? 18.715 -19.239 -0.351 1.00 9.09 433 TRP A O 1
ATOM 3231 N N . SER A 1 436 ? 19.294 -17.870 -2.048 1.00 9.84 434 SER A N 1
ATOM 3232 C CA . SER A 1 436 ? 18.457 -18.526 -3.063 1.00 9.80 434 SER A CA 1
ATOM 3233 C C . SER A 1 436 ? 18.876 -18.009 -4.431 1.00 10.64 434 SER A C 1
ATOM 3234 O O . SER A 1 436 ? 19.338 -16.868 -4.544 1.00 11.12 434 SER A O 1
ATOM 3237 N N . THR A 1 437 ? 18.741 -18.835 -5.474 1.00 10.57 435 THR A N 1
ATOM 3238 C CA . THR A 1 437 ? 19.049 -18.383 -6.842 1.00 10.89 435 THR A CA 1
ATOM 3239 C C . THR A 1 437 ? 17.746 -18.019 -7.563 1.00 11.04 435 THR A C 1
ATOM 3240 O O . THR A 1 437 ? 17.755 -17.670 -8.748 1.00 10.96 435 THR A O 1
ATOM 3244 N N . ASN A 1 438 ? 16.623 -18.093 -6.845 1.00 10.84 436 ASN A N 1
ATOM 3245 C CA . ASN A 1 438 ? 15.299 -17.903 -7.435 1.00 11.51 436 ASN A CA 1
ATOM 3246 C C . ASN A 1 438 ? 14.824 -16.463 -7.245 1.00 11.83 436 ASN A C 1
ATOM 3247 O O . ASN A 1 438 ? 14.721 -16.007 -6.105 1.00 11.46 436 ASN A O 1
ATOM 3252 N N . LEU A 1 439 ? 14.498 -15.768 -8.336 1.00 11.65 437 LEU A N 1
ATOM 3253 C CA . LEU A 1 439 ? 14.059 -14.370 -8.239 1.00 11.84 437 LEU A CA 1
ATOM 3254 C C . LEU A 1 439 ? 12.906 -14.148 -7.246 1.00 12.06 437 LEU A C 1
ATOM 3255 O O . LEU A 1 439 ? 12.977 -13.286 -6.374 1.00 12.20 437 LEU A O 1
ATOM 3260 N N . GLU A 1 440 ? 11.833 -14.908 -7.404 1.00 12.29 438 GLU A N 1
ATOM 3261 C CA . GLU A 1 440 ? 10.642 -14.735 -6.588 1.00 12.65 438 GLU A CA 1
ATOM 3262 C C . GLU A 1 440 ? 10.926 -15.048 -5.133 1.00 13.01 438 GLU A C 1
ATOM 3263 O O . GLU A 1 440 ? 10.572 -14.270 -4.247 1.00 13.14 438 GLU A O 1
ATOM 3269 N N . THR A 1 441 ? 11.543 -16.189 -4.861 1.00 12.71 439 THR A N 1
ATOM 3270 C CA . THR A 1 441 ? 11.689 -16.540 -3.450 1.00 12.79 439 THR A CA 1
ATOM 3271 C C . THR A 1 441 ? 12.705 -15.662 -2.720 1.00 11.98 439 THR A C 1
ATOM 3272 O O . THR A 1 441 ? 12.452 -15.310 -1.590 1.00 11.19 439 THR A O 1
ATOM 3276 N N . ALA A 1 442 ? 13.801 -15.264 -3.378 1.00 11.19 440 ALA A N 1
ATOM 3277 C CA . ALA A 1 442 ? 14.742 -14.317 -2.759 1.00 11.66 440 ALA A CA 1
ATOM 3278 C C . ALA A 1 442 ? 14.095 -12.976 -2.411 1.00 11.35 440 ALA A C 1
ATOM 3279 O O . ALA A 1 442 ? 14.144 -12.542 -1.247 1.00 10.06 440 ALA A O 1
ATOM 3281 N N . LEU A 1 443 ? 13.477 -12.331 -3.406 1.00 11.66 441 LEU A N 1
ATOM 3282 C CA . LEU A 1 443 ? 12.864 -11.013 -3.183 1.00 12.07 441 LEU A CA 1
ATOM 3283 C C . LEU A 1 443 ? 11.580 -11.035 -2.346 1.00 12.58 441 LEU A C 1
ATOM 3284 O O . LEU A 1 443 ? 11.390 -10.144 -1.495 1.00 11.48 441 LEU A O 1
ATOM 3289 N N . GLN A 1 444 ? 10.689 -12.015 -2.573 1.00 12.17 442 GLN A N 1
ATOM 3290 C CA . GLN A 1 444 ? 9.476 -12.088 -1.745 1.00 12.12 442 GLN A CA 1
ATOM 3291 C C . GLN A 1 444 ? 9.790 -12.453 -0.296 1.00 12.13 442 GLN A C 1
ATOM 3292 O O . GLN A 1 444 ? 9.164 -11.927 0.621 1.00 12.08 442 GLN A O 1
ATOM 3298 N N . THR A 1 445 ? 10.789 -13.303 -0.080 1.00 11.73 443 THR A N 1
ATOM 3299 C CA . THR A 1 445 ? 11.158 -13.646 1.288 1.00 10.80 443 THR A CA 1
ATOM 3300 C C . THR A 1 445 ? 11.736 -12.413 1.990 1.00 11.00 443 THR A C 1
ATOM 3301 O O . THR A 1 445 ? 11.342 -12.114 3.096 1.00 10.61 443 THR A O 1
ATOM 3305 N N . ILE A 1 446 ? 12.638 -11.687 1.326 1.00 10.97 444 ILE A N 1
ATOM 3306 C CA . ILE A 1 446 ? 13.252 -10.513 1.937 1.00 11.50 444 ILE A CA 1
ATOM 3307 C C . ILE A 1 446 ? 12.243 -9.366 2.201 1.00 10.81 444 ILE A C 1
ATOM 3308 O O . ILE A 1 446 ? 12.323 -8.688 3.227 1.00 10.10 444 ILE A O 1
ATOM 3313 N N . ARG A 1 447 ? 11.263 -9.189 1.311 1.00 10.71 445 ARG A N 1
ATOM 3314 C CA . ARG A 1 447 ? 10.180 -8.227 1.521 1.00 10.52 445 ARG A CA 1
ATOM 3315 C C . ARG A 1 447 ? 9.265 -8.583 2.686 1.00 10.76 445 ARG A C 1
ATOM 3316 O O . ARG A 1 447 ? 8.639 -7.686 3.274 1.00 10.56 445 ARG A O 1
ATOM 3324 N N . ARG A 1 448 ? 9.173 -9.869 3.009 1.00 9.98 446 ARG A N 1
ATOM 3325 C CA . ARG A 1 448 ? 8.275 -10.315 4.083 1.00 11.32 446 ARG A CA 1
ATOM 3326 C C . ARG A 1 448 ? 8.937 -10.442 5.458 1.00 10.79 446 ARG A C 1
ATOM 3327 O O . ARG A 1 448 ? 8.243 -10.578 6.451 1.00 11.62 446 ARG A O 1
ATOM 3335 N N . ILE A 1 449 ? 10.263 -10.401 5.516 1.00 10.06 447 ILE A N 1
ATOM 3336 C CA . ILE A 1 449 ? 10.960 -10.521 6.815 1.00 9.82 447 ILE A CA 1
ATOM 3337 C C . ILE A 1 449 ? 11.027 -9.134 7.470 1.00 10.62 447 ILE A C 1
ATOM 3338 O O . ILE A 1 449 ? 11.413 -8.158 6.819 1.00 10.22 447 ILE A O 1
ATOM 3343 N N . ARG A 1 450 ? 10.610 -9.051 8.738 1.00 10.58 448 ARG A N 1
ATOM 3344 C CA . ARG A 1 450 ? 10.553 -7.768 9.452 1.00 11.46 448 ARG A CA 1
ATOM 3345 C C . ARG A 1 450 ? 11.882 -7.412 10.111 1.00 11.19 448 ARG A C 1
ATOM 3346 O O . ARG A 1 450 ? 12.048 -7.540 11.322 1.00 11.73 448 ARG A O 1
ATOM 3354 N N . ALA A 1 451 ? 12.841 -7.001 9.287 1.00 11.22 449 ALA A N 1
ATOM 3355 C CA . ALA A 1 451 ? 14.178 -6.651 9.756 1.00 10.94 449 ALA A CA 1
ATOM 3356 C C . ALA A 1 451 ? 14.704 -5.509 8.888 1.00 10.54 449 ALA A C 1
ATOM 3357 O O . ALA A 1 451 ? 14.388 -5.446 7.703 1.00 10.52 449 ALA A O 1
ATOM 3359 N N . GLY A 1 452 ? 15.469 -4.601 9.490 1.00 10.18 450 GLY A N 1
ATOM 3360 C CA . GLY A 1 452 ? 15.933 -3.373 8.801 1.00 9.36 450 GLY A CA 1
ATOM 3361 C C . GLY A 1 452 ? 17.175 -3.510 7.959 1.00 9.05 450 GLY A C 1
ATOM 3362 O O . GLY A 1 452 ? 17.370 -2.737 7.018 1.00 9.14 450 GLY A O 1
ATOM 3363 N N . ARG A 1 453 ? 18.028 -4.483 8.285 1.00 8.67 451 ARG A N 1
ATOM 3364 C CA . ARG A 1 453 ? 19.299 -4.667 7.589 1.00 8.80 451 ARG A CA 1
ATOM 3365 C C . ARG A 1 453 ? 19.225 -6.050 6.957 1.00 9.11 451 ARG A C 1
ATOM 3366 O O . ARG A 1 453 ? 19.309 -7.068 7.667 1.00 8.43 451 ARG A O 1
ATOM 3374 N N . CYS A 1 454 ? 19.009 -6.088 5.640 1.00 8.45 452 CYS A N 1
ATOM 3375 C CA . CYS A 1 454 ? 18.758 -7.350 4.965 1.00 7.84 452 CYS A CA 1
ATOM 3376 C C . CYS A 1 454 ? 19.810 -7.607 3.928 1.00 7.57 452 CYS A C 1
ATOM 3377 O O . CYS A 1 454 ? 20.408 -6.657 3.405 1.00 7.22 452 CYS A O 1
ATOM 3380 N N . TRP A 1 455 ? 20.045 -8.893 3.643 1.00 5.95 453 TRP A N 1
ATOM 3381 C CA . TRP A 1 455 ? 21.019 -9.291 2.650 1.00 7.17 453 TRP A CA 1
ATOM 3382 C C . TRP A 1 455 ? 20.417 -10.434 1.821 1.00 7.41 453 TRP A C 1
ATOM 3383 O O . TRP A 1 455 ? 19.682 -11.275 2.362 1.00 6.47 453 TRP A O 1
ATOM 3394 N N . ILE A 1 456 ? 20.723 -10.445 0.528 1.00 7.47 454 ILE A N 1
ATOM 3395 C CA . ILE A 1 456 ? 20.433 -11.617 -0.302 1.00 7.99 454 ILE A CA 1
ATOM 3396 C C . ILE A 1 456 ? 21.761 -12.208 -0.760 1.00 8.72 454 ILE A C 1
ATOM 3397 O O . ILE A 1 456 ? 22.607 -11.473 -1.283 1.00 8.58 454 ILE A O 1
ATOM 3402 N N . ASN A 1 457 ? 21.966 -13.513 -0.539 1.00 8.63 455 ASN A N 1
ATOM 3403 C CA . ASN A 1 457 ? 23.194 -14.196 -0.998 1.00 9.69 455 ASN A CA 1
ATOM 3404 C C . ASN A 1 457 ? 24.482 -13.559 -0.472 1.00 9.44 455 ASN A C 1
ATOM 3405 O O . ASN A 1 457 ? 25.513 -13.471 -1.173 1.00 10.32 455 ASN A O 1
ATOM 3410 N N . SER A 1 458 ? 24.401 -13.071 0.756 1.00 8.49 456 SER A N 1
ATOM 3411 C CA . SER A 1 458 ? 25.507 -12.370 1.367 1.00 7.34 456 SER A CA 1
ATOM 3412 C C . SER A 1 458 ? 25.169 -12.188 2.846 1.00 7.29 456 SER A C 1
ATOM 3413 O O . SER A 1 458 ? 24.063 -12.509 3.292 1.00 7.06 456 SER A O 1
ATOM 3416 N N . VAL A 1 459 ? 26.125 -11.696 3.623 1.00 7.45 457 VAL A N 1
ATOM 3417 C CA . VAL A 1 459 ? 25.903 -11.484 5.053 1.00 8.13 457 VAL A CA 1
ATOM 3418 C C . VAL A 1 459 ? 27.001 -10.534 5.549 1.00 7.92 457 VAL A C 1
ATOM 3419 O O . VAL A 1 459 ? 28.078 -10.447 4.938 1.00 8.72 457 VAL A O 1
ATOM 3423 N N . ILE A 1 460 ? 26.697 -9.815 6.623 1.00 9.56 458 ILE A N 1
ATOM 3424 C CA . ILE A 1 460 ? 27.638 -8.926 7.349 1.00 9.54 458 ILE A CA 1
ATOM 3425 C C . ILE A 1 460 ? 28.029 -7.658 6.561 1.00 9.60 458 ILE A C 1
ATOM 3426 O O . ILE A 1 460 ? 27.882 -6.532 7.075 1.00 7.59 458 ILE A O 1
ATOM 3431 N N . ASP A 1 461 ? 28.521 -7.842 5.342 1.00 9.37 459 ASP A N 1
ATOM 3432 C CA . ASP A 1 461 ? 29.197 -6.768 4.627 1.00 11.58 459 ASP A CA 1
ATOM 3433 C C . ASP A 1 461 ? 28.215 -5.761 4.000 1.00 12.55 459 ASP A C 1
ATOM 3434 O O . ASP A 1 461 ? 27.369 -6.121 3.172 1.00 12.37 459 ASP A O 1
ATOM 3439 N N . GLY A 1 462 ? 28.321 -4.509 4.441 1.00 12.11 460 GLY A N 1
ATOM 3440 C CA . GLY A 1 462 ? 27.465 -3.445 3.958 1.00 12.29 460 GLY A CA 1
ATOM 3441 C C . GLY A 1 462 ? 28.302 -2.293 3.425 1.00 12.96 460 GLY A C 1
ATOM 3442 O O . GLY A 1 462 ? 29.536 -2.384 3.325 1.00 12.51 460 GLY A O 1
ATOM 3443 N N . THR A 1 463 ? 27.630 -1.186 3.118 1.00 12.73 461 THR A N 1
ATOM 3444 C CA . THR A 1 463 ? 28.264 -0.011 2.511 1.00 12.15 461 THR A CA 1
ATOM 3445 C C . THR A 1 463 ? 27.878 1.263 3.271 1.00 11.64 461 THR A C 1
ATOM 3446 O O . THR A 1 463 ? 26.828 1.300 3.910 1.00 12.75 461 THR A O 1
ATOM 3450 N N . PRO A 1 464 ? 28.711 2.319 3.215 1.00 10.25 462 PRO A N 1
ATOM 3451 C CA . PRO A 1 464 ? 28.252 3.562 3.851 1.00 9.69 462 PRO A CA 1
ATOM 3452 C C . PRO A 1 464 ? 27.017 4.161 3.182 1.00 9.13 462 PRO A C 1
ATOM 3453 O O . PRO A 1 464 ? 26.299 4.961 3.820 1.00 8.52 462 PRO A O 1
ATOM 3457 N N . GLU A 1 465 ? 26.787 3.788 1.909 1.00 7.98 463 GLU A N 1
ATOM 3458 C CA . GLU A 1 465 ? 25.740 4.379 1.045 1.00 8.90 463 GLU A CA 1
ATOM 3459 C C . GLU A 1 465 ? 24.330 4.028 1.482 1.00 8.55 463 GLU A C 1
ATOM 3460 O O . GLU A 1 465 ? 23.394 4.791 1.236 1.00 8.64 463 GLU A O 1
ATOM 3466 N N . LEU A 1 466 ? 24.171 2.879 2.145 1.00 7.60 464 LEU A N 1
ATOM 3467 C CA . LEU A 1 466 ? 22.854 2.422 2.561 1.00 8.12 464 LEU A CA 1
ATOM 3468 C C . LEU A 1 466 ? 22.591 2.601 4.059 1.00 8.45 464 LEU A C 1
ATOM 3469 O O . LEU A 1 466 ? 23.534 2.453 4.862 1.00 9.01 464 LEU A O 1
ATOM 3474 N N . PRO A 1 467 ? 21.311 2.869 4.439 1.00 8.73 465 PRO A N 1
ATOM 3475 C CA . PRO A 1 467 ? 20.883 3.055 5.840 1.00 8.79 465 PRO A CA 1
ATOM 3476 C C . PRO A 1 467 ? 20.879 1.750 6.626 1.00 9.52 465 PRO A C 1
ATOM 3477 O O . PRO A 1 467 ? 20.695 0.664 6.050 1.00 9.01 465 PRO A O 1
ATOM 3481 N N . ILE A 1 468 ? 21.088 1.877 7.936 1.00 8.45 466 ILE A N 1
ATOM 3482 C CA . ILE A 1 468 ? 21.065 0.733 8.840 1.00 8.45 466 ILE A CA 1
ATOM 3483 C C . ILE A 1 468 ? 20.147 1.043 10.027 1.00 8.97 466 ILE A C 1
ATOM 3484 O O . ILE A 1 468 ? 20.059 2.191 10.512 1.00 8.19 466 ILE A O 1
ATOM 3489 N N . GLY A 1 469 ? 19.490 0.006 10.533 1.00 8.93 467 GLY A N 1
ATOM 3490 C CA . GLY A 1 469 ? 18.744 0.160 11.782 1.00 9.09 467 GLY A CA 1
ATOM 3491 C C . GLY A 1 469 ? 17.788 -1.018 11.889 1.00 8.97 467 GLY A C 1
ATOM 3492 O O . GLY A 1 469 ? 17.751 -1.835 10.982 1.00 9.14 467 GLY A O 1
ATOM 3493 N N . GLY A 1 470 ? 17.021 -1.095 12.976 1.00 8.66 468 GLY A N 1
ATOM 3494 C CA . GLY A 1 470 ? 16.156 -2.261 13.211 1.00 8.20 468 GLY A CA 1
ATOM 3495 C C . GLY A 1 470 ? 14.657 -2.017 13.201 1.00 8.39 468 GLY A C 1
ATOM 3496 O O . GLY A 1 470 ? 14.184 -0.872 13.251 1.00 7.78 468 GLY A O 1
ATOM 3497 N N . TYR A 1 471 ? 13.916 -3.111 13.097 1.00 8.43 469 TYR A N 1
ATOM 3498 C CA . TYR A 1 471 ? 12.476 -3.103 13.334 1.00 9.23 469 TYR A CA 1
ATOM 3499 C C . TYR A 1 471 ? 12.310 -3.585 14.756 1.00 9.62 469 TYR A C 1
ATOM 3500 O O . TYR A 1 471 ? 13.275 -4.105 15.343 1.00 9.56 469 TYR A O 1
ATOM 3509 N N . LYS A 1 472 ? 11.093 -3.446 15.294 1.00 9.92 470 LYS A N 1
ATOM 3510 C CA . LYS A 1 472 ? 10.684 -4.087 16.547 1.00 10.75 470 LYS A CA 1
ATOM 3511 C C . LYS A 1 472 ? 11.620 -3.672 17.682 1.00 10.10 470 LYS A C 1
ATOM 3512 O O . LYS A 1 472 ? 11.957 -2.505 17.776 1.00 10.21 470 LYS A O 1
ATOM 3518 N N . LYS A 1 473 ? 12.091 -4.606 18.507 1.00 10.52 471 LYS A N 1
ATOM 3519 C CA . LYS A 1 473 ? 12.928 -4.206 19.641 1.00 11.50 471 LYS A CA 1
ATOM 3520 C C . LYS A 1 473 ? 14.419 -4.011 19.316 1.00 11.69 471 LYS A C 1
ATOM 3521 O O . LYS A 1 473 ? 15.224 -3.780 20.244 1.00 12.50 471 LYS A O 1
ATOM 3527 N N . SER A 1 474 ? 14.784 -4.079 18.032 1.00 10.38 472 SER A N 1
ATOM 3528 C CA . SER A 1 474 ? 16.184 -3.938 17.629 1.00 10.56 472 SER A CA 1
ATOM 3529 C C . SER A 1 474 ? 16.663 -2.513 17.415 1.00 10.55 472 SER A C 1
ATOM 3530 O O . SER A 1 474 ? 17.873 -2.272 17.244 1.00 10.56 472 SER A O 1
ATOM 3533 N N . GLY A 1 475 ? 15.748 -1.550 17.428 1.00 10.03 473 GLY A N 1
ATOM 3534 C CA . GLY A 1 475 ? 16.230 -0.174 17.415 1.00 10.70 473 GLY A CA 1
ATOM 3535 C C . GLY A 1 475 ? 15.176 0.845 17.113 1.00 10.48 473 GLY A C 1
ATOM 3536 O O . GLY A 1 475 ? 14.014 0.485 16.884 1.00 10.62 473 GLY A O 1
ATOM 3537 N N . LEU A 1 476 ? 15.594 2.108 17.147 1.00 9.39 474 LEU A N 1
ATOM 3538 C CA . LEU A 1 476 ? 14.776 3.257 16.773 1.00 10.88 474 LEU A CA 1
ATOM 3539 C C . LEU A 1 476 ? 15.636 4.197 15.963 1.00 10.42 474 LEU A C 1
ATOM 3540 O O . LEU A 1 476 ? 16.724 4.572 16.400 1.00 9.93 474 LEU A O 1
ATOM 3545 N N . GLY A 1 477 ? 15.154 4.586 14.785 1.00 10.52 475 GLY A N 1
ATOM 3546 C CA . GLY A 1 477 ? 15.938 5.498 13.932 1.00 10.85 475 GLY A CA 1
ATOM 3547 C C . GLY A 1 477 ? 16.699 4.761 12.834 1.00 11.43 475 GLY A C 1
ATOM 3548 O O . GLY A 1 477 ? 16.750 3.529 12.814 1.00 10.95 475 GLY A O 1
ATOM 3549 N N . ARG A 1 478 ? 17.303 5.526 11.918 1.00 11.19 476 ARG A N 1
ATOM 3550 C CA . ARG A 1 478 ? 18.183 4.960 10.892 1.00 11.04 476 ARG A CA 1
ATOM 3551 C C . ARG A 1 478 ? 19.489 5.720 10.815 1.00 10.91 476 ARG A C 1
ATOM 3552 O O . ARG A 1 478 ? 19.502 6.945 10.897 1.00 12.75 476 ARG A O 1
ATOM 3560 N N . GLU A 1 479 ? 20.581 4.989 10.659 1.00 10.11 477 GLU A N 1
ATOM 3561 C CA . GLU A 1 479 ? 21.909 5.568 10.580 1.00 9.67 477 GLU A CA 1
ATOM 3562 C C . GLU A 1 479 ? 22.448 5.362 9.164 1.00 8.94 477 GLU A C 1
ATOM 3563 O O . GLU A 1 479 ? 21.871 4.585 8.386 1.00 8.15 477 GLU A O 1
ATOM 3569 N N . LEU A 1 480 ? 23.538 6.065 8.850 1.00 8.32 478 LEU A N 1
ATOM 3570 C CA . LEU A 1 480 ? 24.317 5.874 7.635 1.00 8.63 478 LEU A CA 1
ATOM 3571 C C . LEU A 1 480 ? 23.584 6.394 6.399 1.00 8.58 478 LEU A C 1
ATOM 3572 O O . LEU A 1 480 ? 22.464 6.884 6.501 1.00 7.19 478 LEU A O 1
ATOM 3577 N N . GLY A 1 481 ? 24.240 6.292 5.249 1.00 8.78 479 GLY A N 1
ATOM 3578 C CA . GLY A 1 481 ? 23.714 6.865 4.004 1.00 9.56 479 GLY A CA 1
ATOM 3579 C C . GLY A 1 481 ? 23.284 8.315 4.184 1.00 10.22 479 GLY A C 1
ATOM 3580 O O . GLY A 1 481 ? 23.930 9.064 4.909 1.00 9.24 479 GLY A O 1
ATOM 3581 N N . ARG A 1 482 ? 22.176 8.681 3.539 1.00 10.18 480 ARG A N 1
ATOM 3582 C CA . ARG A 1 482 ? 21.536 9.982 3.727 1.00 11.41 480 ARG A CA 1
ATOM 3583 C C . ARG A 1 482 ? 20.656 9.968 4.974 1.00 10.95 480 ARG A C 1
ATOM 3584 O O . ARG A 1 482 ? 20.323 11.011 5.495 1.00 10.19 480 ARG A O 1
ATOM 3592 N N . TYR A 1 483 ? 20.273 8.779 5.438 1.00 9.75 481 TYR A N 1
ATOM 3593 C CA . TYR A 1 483 ? 19.315 8.687 6.542 1.00 10.05 481 TYR A CA 1
ATOM 3594 C C . TYR A 1 483 ? 19.887 9.203 7.856 1.00 9.85 481 TYR A C 1
ATOM 3595 O O . TYR A 1 483 ? 19.164 9.865 8.635 1.00 9.38 481 TYR A O 1
ATOM 3604 N N . GLY A 1 484 ? 21.173 8.912 8.104 1.00 8.40 482 GLY A N 1
ATOM 3605 C CA . GLY A 1 484 ? 21.767 9.311 9.373 1.00 9.12 482 GLY A CA 1
ATOM 3606 C C . GLY A 1 484 ? 21.757 10.824 9.530 1.00 9.33 482 GLY A C 1
ATOM 3607 O O . GLY A 1 484 ? 21.636 11.333 10.651 1.00 9.55 482 GLY A O 1
ATOM 3608 N N . PHE A 1 485 ? 21.851 11.571 8.429 1.00 8.88 483 PHE A N 1
ATOM 3609 C CA . PHE A 1 485 ? 21.833 13.034 8.582 1.00 10.27 483 PHE A CA 1
ATOM 3610 C C . PHE A 1 485 ? 20.489 13.531 9.076 1.00 11.14 483 PHE A C 1
ATOM 3611 O O . PHE A 1 485 ? 20.432 14.513 9.825 1.00 12.51 483 PHE A O 1
ATOM 3619 N N . ASP A 1 486 ? 19.418 12.849 8.679 1.00 11.99 484 ASP A N 1
ATOM 3620 C CA . ASP A 1 486 ? 18.079 13.196 9.136 1.00 12.92 484 ASP A CA 1
ATOM 3621 C C . ASP A 1 486 ? 17.934 12.884 10.631 1.00 13.14 484 ASP A C 1
ATOM 3622 O O . ASP A 1 486 ? 17.261 13.623 11.353 1.00 13.40 484 ASP A O 1
ATOM 3627 N N . GLU A 1 487 ? 18.579 11.809 11.099 1.00 13.78 485 GLU A N 1
ATOM 3628 C CA . GLU A 1 487 ? 18.604 11.476 12.533 1.00 13.87 485 GLU A CA 1
ATOM 3629 C C . GLU A 1 487 ? 19.171 12.582 13.423 1.00 12.88 485 GLU A C 1
ATOM 3630 O O . GLU A 1 487 ? 18.742 12.718 14.579 1.00 12.59 485 GLU A O 1
ATOM 3636 N N . TYR A 1 488 ? 20.137 13.346 12.900 1.00 11.40 486 TYR A N 1
ATOM 3637 C CA . TYR A 1 488 ? 20.806 14.428 13.659 1.00 11.42 486 TYR A CA 1
ATOM 3638 C C . TYR A 1 488 ? 20.454 15.819 13.175 1.00 11.36 486 TYR A C 1
ATOM 3639 O O . TYR A 1 488 ? 21.160 16.770 13.473 1.00 11.73 486 TYR A O 1
ATOM 3648 N N . SER A 1 489 ? 19.350 15.922 12.445 1.00 10.72 487 SER A N 1
ATOM 3649 C CA . SER A 1 489 ? 18.834 17.195 11.948 1.00 11.45 487 SER A CA 1
ATOM 3650 C C . SER A 1 489 ? 17.467 17.479 12.545 1.00 12.04 487 SER A C 1
ATOM 3651 O O . SER A 1 489 ? 16.757 16.549 12.942 1.00 12.45 487 SER A O 1
ATOM 3654 N N . GLN A 1 490 ? 17.123 18.765 12.646 1.00 12.25 488 GLN A N 1
ATOM 3655 C CA . GLN A 1 490 ? 15.746 19.198 12.855 1.00 12.57 488 GLN A CA 1
ATOM 3656 C C . GLN A 1 490 ? 15.303 19.852 11.555 1.00 12.40 488 GLN A C 1
ATOM 3657 O O . GLN A 1 490 ? 16.111 20.460 10.839 1.00 13.16 488 GLN A O 1
ATOM 3663 N N . PHE A 1 491 ? 14.028 19.742 11.242 1.00 12.48 489 PHE A N 1
ATOM 3664 C CA . PHE A 1 491 ? 13.468 20.428 10.086 1.00 11.71 489 PHE A CA 1
ATOM 3665 C C . PHE A 1 491 ? 12.513 21.540 10.519 1.00 11.70 489 PHE A C 1
ATOM 3666 O O . PHE A 1 491 ? 11.607 21.314 11.324 1.00 12.45 489 PHE A O 1
ATOM 3674 N N . LYS A 1 492 ? 12.737 22.726 9.967 1.00 11.14 490 LYS A N 1
ATOM 3675 C CA . LYS A 1 492 ? 11.966 23.909 10.297 1.00 11.97 490 LYS A CA 1
ATOM 3676 C C . LYS A 1 492 ? 11.113 24.283 9.098 1.00 11.74 490 LYS A C 1
ATOM 3677 O O . LYS A 1 492 ? 11.639 24.631 8.033 1.00 11.18 490 LYS A O 1
ATOM 3683 N N . GLY A 1 493 ? 9.790 24.180 9.269 1.00 11.83 491 GLY A N 1
ATOM 3684 C CA . GLY A 1 493 ? 8.856 24.591 8.244 1.00 12.42 491 GLY A CA 1
ATOM 3685 C C . GLY A 1 493 ? 8.525 26.068 8.348 1.00 13.97 491 GLY A C 1
ATOM 3686 O O . GLY A 1 493 ? 8.017 26.505 9.385 1.00 15.70 491 GLY A O 1
ATOM 3687 N N . VAL A 1 494 ? 8.762 26.840 7.278 1.00 13.84 492 VAL A N 1
ATOM 3688 C CA . VAL A 1 494 ? 8.530 28.289 7.320 1.00 13.11 492 VAL A CA 1
ATOM 3689 C C . VAL A 1 494 ? 7.524 28.669 6.251 1.00 13.56 492 VAL A C 1
ATOM 3690 O O . VAL A 1 494 ? 7.762 28.442 5.063 1.00 14.28 492 VAL A O 1
ATOM 3694 N N . HIS A 1 495 ? 6.399 29.228 6.686 1.00 12.58 493 HIS A N 1
ATOM 3695 C CA . HIS A 1 495 ? 5.459 29.868 5.793 1.00 13.27 493 HIS A CA 1
ATOM 3696 C C . HIS A 1 495 ? 5.786 31.370 5.741 1.00 13.69 493 HIS A C 1
ATOM 3697 O O . HIS A 1 495 ? 5.609 32.086 6.726 1.00 13.48 493 HIS A O 1
ATOM 3704 N N . VAL A 1 496 ? 6.282 31.808 4.594 1.00 14.36 494 VAL A N 1
ATOM 3705 C CA . VAL A 1 496 ? 6.715 33.170 4.376 1.00 15.81 494 VAL A CA 1
ATOM 3706 C C . VAL A 1 496 ? 5.650 33.923 3.614 1.00 16.16 494 VAL A C 1
ATOM 3707 O O . VAL A 1 496 ? 5.372 33.614 2.465 1.00 16.15 494 VAL A O 1
ATOM 3711 N N . THR A 1 497 ? 5.019 34.887 4.266 1.00 17.26 495 THR A N 1
ATOM 3712 C CA . THR A 1 497 ? 4.172 35.820 3.541 1.00 17.46 495 THR A CA 1
ATOM 3713 C C . THR A 1 497 ? 4.971 37.051 3.124 1.00 18.49 495 THR A C 1
ATOM 3714 O O . THR A 1 497 ? 5.604 37.715 3.948 1.00 17.45 495 THR A O 1
ATOM 3718 N N . LEU A 1 498 ? 4.945 37.311 1.824 1.00 20.00 496 LEU A N 1
ATOM 3719 C CA . LEU A 1 498 ? 5.579 38.482 1.244 1.00 22.66 496 LEU A CA 1
ATOM 3720 C C . LEU A 1 498 ? 4.487 39.546 1.129 1.00 23.85 496 LEU A C 1
ATOM 3721 O O . LEU A 1 498 ? 3.484 39.383 0.389 1.00 25.03 496 LEU A O 1
ATOM 3726 N N . GLY A 1 499 ? 4.675 40.607 1.903 1.00 25.10 497 GLY A N 1
ATOM 3727 C CA . GLY A 1 499 ? 3.668 41.640 2.055 1.00 26.33 497 GLY A CA 1
ATOM 3728 C C . GLY A 1 499 ? 2.811 41.324 3.260 1.00 27.06 497 GLY A C 1
ATOM 3729 O O . GLY A 1 499 ? 3.324 40.986 4.336 1.00 27.42 497 GLY A O 1
ATOM 3730 N N . ARG A 1 500 ? 1.500 41.411 3.071 1.00 27.61 498 ARG A N 1
ATOM 3731 C CA . ARG A 1 500 ? 0.552 41.288 4.170 1.00 28.29 498 ARG A CA 1
ATOM 3732 C C . ARG A 1 500 ? -0.400 40.127 3.915 1.00 28.43 498 ARG A C 1
ATOM 3733 O O . ARG A 1 500 ? -0.901 39.977 2.802 1.00 28.47 498 ARG A O 1
ATOM 3735 N N . PRO A 1 501 ? -0.667 39.306 4.943 1.00 29.08 499 PRO A N 1
ATOM 3736 C CA . PRO A 1 501 ? -1.734 38.328 4.758 1.00 29.71 499 PRO A CA 1
ATOM 3737 C C . PRO A 1 501 ? -3.109 39.041 4.765 1.00 31.00 499 PRO A C 1
ATOM 3738 O O . PRO A 1 501 ? -3.171 40.248 5.009 1.00 30.14 499 PRO A O 1
ATOM 3742 N N . ALA A 1 502 ? -4.186 38.311 4.481 1.00 31.78 500 ALA A N 1
ATOM 3743 C CA . ALA A 1 502 ? -5.536 38.867 4.616 1.00 32.42 500 ALA A CA 1
ATOM 3744 C C . ALA A 1 502 ? -5.877 39.007 6.102 1.00 32.59 500 ALA A C 1
ATOM 3745 O O . ALA A 1 502 ? -5.589 38.099 6.883 1.00 32.68 500 ALA A O 1
ATOM 3747 N N . PRO A 1 503 ? -6.490 40.144 6.506 1.00 32.88 501 PRO A N 1
ATOM 3748 C CA . PRO A 1 503 ? -6.763 40.330 7.932 1.00 32.93 501 PRO A CA 1
ATOM 3749 C C . PRO A 1 503 ? -7.746 39.298 8.491 1.00 33.00 501 PRO A C 1
ATOM 3750 O O . PRO A 1 503 ? -8.728 38.938 7.835 1.00 32.77 501 PRO A O 1
ATOM 3754 N N . TRP A 1 504 ? -7.456 38.833 9.691 1.00 32.62 502 TRP A N 1
ATOM 3755 C CA . TRP A 1 504 ? -8.386 38.039 10.467 1.00 34.06 502 TRP A CA 1
ATOM 3756 C C . TRP A 1 504 ? -9.619 38.875 10.896 1.00 34.93 502 TRP A C 1
ATOM 3757 O O . TRP A 1 504 ? -10.763 38.444 10.731 1.00 34.38 502 TRP A O 1
ATOM 3768 N N . PHE A 1 505 ? -9.370 40.069 11.441 1.00 36.13 503 PHE A N 1
ATOM 3769 C CA . PHE A 1 505 ? -10.437 40.920 11.972 1.00 37.55 503 PHE A CA 1
ATOM 3770 C C . PHE A 1 505 ? -11.020 41.836 10.900 1.00 38.42 503 PHE A C 1
ATOM 3771 O O . PHE A 1 505 ? -10.302 42.653 10.309 1.00 38.54 503 PHE A O 1
ATOM 3779 N N . THR A 1 506 ? -12.315 41.686 10.630 1.00 39.44 504 THR A N 1
ATOM 3780 C CA . THR A 1 506 ? -13.011 42.647 9.765 1.00 40.70 504 THR A CA 1
ATOM 3781 C C . THR A 1 506 ? -13.957 43.543 10.587 1.00 40.88 504 THR A C 1
ATOM 3782 O O . THR A 1 506 ? -15.154 43.280 10.702 1.00 41.08 504 THR A O 1
ATOM 3786 N N . LEU B 1 4 ? -19.124 43.679 28.984 1.00 49.26 2 LEU B N 1
ATOM 3787 C CA . LEU B 1 4 ? -18.308 44.086 27.800 1.00 49.17 2 LEU B CA 1
ATOM 3788 C C . LEU B 1 4 ? -19.166 43.952 26.551 1.00 48.95 2 LEU B C 1
ATOM 3789 O O . LEU B 1 4 ? -19.775 42.907 26.322 1.00 49.29 2 LEU B O 1
ATOM 3794 N N . SER B 1 5 ? -19.214 45.013 25.749 1.00 48.50 3 SER B N 1
ATOM 3795 C CA . SER B 1 5 ? -20.118 45.085 24.595 1.00 48.13 3 SER B CA 1
ATOM 3796 C C . SER B 1 5 ? -19.727 44.196 23.395 1.00 47.77 3 SER B C 1
ATOM 3797 O O . SER B 1 5 ? -20.469 44.119 22.410 1.00 47.70 3 SER B O 1
ATOM 3800 N N . ASN B 1 6 ? -18.570 43.541 23.470 1.00 47.14 4 ASN B N 1
ATOM 3801 C CA . ASN B 1 6 ? -18.111 42.664 22.379 1.00 46.45 4 ASN B CA 1
ATOM 3802 C C . ASN B 1 6 ? -18.528 41.210 22.608 1.00 45.99 4 ASN B C 1
ATOM 3803 O O . ASN B 1 6 ? -18.357 40.352 21.732 1.00 45.67 4 ASN B O 1
ATOM 3808 N N . PHE B 1 7 ? -19.072 40.961 23.796 1.00 45.30 5 PHE B N 1
ATOM 3809 C CA . PHE B 1 7 ? -19.540 39.649 24.209 1.00 44.89 5 PHE B CA 1
ATOM 3810 C C . PHE B 1 7 ? -20.854 39.323 23.510 1.00 44.59 5 PHE B C 1
ATOM 3811 O O . PHE B 1 7 ? -21.747 40.171 23.415 1.00 44.36 5 PHE B O 1
ATOM 3819 N N . ILE B 1 8 ? -20.945 38.109 22.979 1.00 43.88 6 ILE B N 1
ATOM 3820 C CA . ILE B 1 8 ? -22.194 37.613 22.434 1.00 43.56 6 ILE B CA 1
ATOM 3821 C C . ILE B 1 8 ? -22.707 36.586 23.442 1.00 43.24 6 ILE B C 1
ATOM 3822 O O . ILE B 1 8 ? -22.145 35.498 23.567 1.00 43.25 6 ILE B O 1
ATOM 3827 N N . ALA B 1 9 ? -23.749 36.966 24.190 1.00 42.58 7 ALA B N 1
ATOM 3828 C CA . ALA B 1 9 ? -24.380 36.097 25.197 1.00 41.84 7 ALA B CA 1
ATOM 3829 C C . ALA B 1 9 ? -24.908 34.793 24.575 1.00 41.41 7 ALA B C 1
ATOM 3830 O O . ALA B 1 9 ? -25.542 34.834 23.524 1.00 40.97 7 ALA B O 1
ATOM 3832 N N . PRO B 1 10 ? -24.648 33.635 25.213 1.00 41.46 8 PRO B N 1
ATOM 3833 C CA . PRO B 1 10 ? -25.163 32.385 24.627 1.00 41.88 8 PRO B CA 1
ATOM 3834 C C . PRO B 1 10 ? -26.685 32.314 24.684 1.00 42.50 8 PRO B C 1
ATOM 3835 O O . PRO B 1 10 ? -27.279 32.652 25.707 1.00 42.72 8 PRO B O 1
ATOM 3839 N N . ASP B 1 11 ? -27.295 31.913 23.571 1.00 43.05 9 ASP B N 1
ATOM 3840 C CA . ASP B 1 11 ? -28.742 31.770 23.460 1.00 43.33 9 ASP B CA 1
ATOM 3841 C C . ASP B 1 11 ? -29.146 30.390 23.994 1.00 43.30 9 ASP B C 1
ATOM 3842 O O . ASP B 1 11 ? -28.916 29.363 23.341 1.00 43.32 9 ASP B O 1
ATOM 3847 N N . SER B 1 12 ? -29.737 30.379 25.186 1.00 42.95 10 SER B N 1
ATOM 3848 C CA . SER B 1 12 ? -30.185 29.152 25.852 1.00 42.68 10 SER B CA 1
ATOM 3849 C C . SER B 1 12 ? -31.192 28.355 25.044 1.00 41.86 10 SER B C 1
ATOM 3850 O O . SER B 1 12 ? -31.319 27.140 25.229 1.00 41.82 10 SER B O 1
ATOM 3853 N N . ASN B 1 13 ? -31.912 29.044 24.164 1.00 40.92 11 ASN B N 1
ATOM 3854 C CA . ASN B 1 13 ? -33.028 28.444 23.430 1.00 40.10 11 ASN B CA 1
ATOM 3855 C C . ASN B 1 13 ? -32.691 27.917 22.051 1.00 38.85 11 ASN B C 1
ATOM 3856 O O . ASN B 1 13 ? -33.556 27.325 21.400 1.00 38.80 11 ASN B O 1
ATOM 3861 N N . ASP B 1 14 ? -31.453 28.127 21.600 1.00 37.11 12 ASP B N 1
ATOM 3862 C CA . ASP B 1 14 ? -31.045 27.632 20.290 1.00 35.59 12 ASP B CA 1
ATOM 3863 C C . ASP B 1 14 ? -31.423 26.152 20.209 1.00 34.21 12 ASP B C 1
ATOM 3864 O O . ASP B 1 14 ? -31.037 25.375 21.074 1.00 33.66 12 ASP B O 1
ATOM 3869 N N . PRO B 1 15 ? -32.211 25.775 19.187 1.00 33.58 13 PRO B N 1
ATOM 3870 C CA . PRO B 1 15 ? -32.735 24.401 19.111 1.00 33.37 13 PRO B CA 1
ATOM 3871 C C . PRO B 1 15 ? -31.646 23.334 18.955 1.00 32.79 13 PRO B C 1
ATOM 3872 O O . PRO B 1 15 ? -31.818 22.207 19.428 1.00 32.30 13 PRO B O 1
ATOM 3876 N N . ARG B 1 16 ? -30.530 23.673 18.309 1.00 31.82 14 ARG B N 1
ATOM 3877 C CA . ARG B 1 16 ? -29.503 22.654 18.087 1.00 31.49 14 ARG B CA 1
ATOM 3878 C C . ARG B 1 16 ? -28.796 22.200 19.372 1.00 30.27 14 ARG B C 1
ATOM 3879 O O . ARG B 1 16 ? -28.138 21.166 19.371 1.00 29.92 14 ARG B O 1
ATOM 3887 N N . LEU B 1 17 ? -28.972 22.938 20.471 1.00 29.34 15 LEU B N 1
ATOM 3888 C CA . LEU B 1 17 ? -28.517 22.465 21.788 1.00 29.12 15 LEU B CA 1
ATOM 3889 C C . LEU B 1 17 ? -29.330 21.292 22.358 1.00 29.00 15 LEU B C 1
ATOM 3890 O O . LEU B 1 17 ? -28.878 20.607 23.280 1.00 28.66 15 LEU B O 1
ATOM 3895 N N . ARG B 1 18 ? -30.540 21.100 21.845 1.00 28.39 16 ARG B N 1
ATOM 3896 C CA . ARG B 1 18 ? -31.454 20.086 22.372 1.00 28.98 16 ARG B CA 1
ATOM 3897 C C . ARG B 1 18 ? -31.265 18.753 21.657 1.00 28.68 16 ARG B C 1
ATOM 3898 O O . ARG B 1 18 ? -31.750 17.719 22.108 1.00 28.41 16 ARG B O 1
ATOM 3906 N N . ILE B 1 19 ? -30.574 18.780 20.525 1.00 29.24 17 ILE B N 1
ATOM 3907 C CA . ILE B 1 19 ? -30.471 17.587 19.683 1.00 29.47 17 ILE B CA 1
ATOM 3908 C C . ILE B 1 19 ? -29.259 16.819 20.144 1.00 29.45 17 ILE B C 1
ATOM 3909 O O . ILE B 1 19 ? -28.161 17.100 19.670 1.00 29.81 17 ILE B O 1
ATOM 3914 N N . LYS B 1 20 ? -29.448 15.863 21.060 1.00 28.62 18 LYS B N 1
ATOM 3915 C CA . LYS B 1 20 ? -28.321 15.095 21.609 1.00 28.22 18 LYS B CA 1
ATOM 3916 C C . LYS B 1 20 ? -27.891 14.055 20.583 1.00 26.86 18 LYS B C 1
ATOM 3917 O O . LYS B 1 20 ? -28.692 13.657 19.739 1.00 26.80 18 LYS B O 1
ATOM 3923 N N . SER B 1 21 ? -26.630 13.636 20.645 1.00 24.16 19 SER B N 1
ATOM 3924 C CA . SER B 1 21 ? -26.152 12.574 19.783 1.00 21.77 19 SER B CA 1
ATOM 3925 C C . SER B 1 21 ? -25.470 11.540 20.645 1.00 19.93 19 SER B C 1
ATOM 3926 O O . SER B 1 21 ? -24.803 11.876 21.620 1.00 19.07 19 SER B O 1
ATOM 3929 N N . ARG B 1 22 ? -25.649 10.276 20.291 1.00 18.24 20 ARG B N 1
ATOM 3930 C CA . ARG B 1 22 ? -24.957 9.203 20.979 1.00 17.76 20 ARG B CA 1
ATOM 3931 C C . ARG B 1 22 ? -24.083 8.488 19.971 1.00 17.01 20 ARG B C 1
ATOM 3932 O O . ARG B 1 22 ? -24.500 8.267 18.822 1.00 16.94 20 ARG B O 1
ATOM 3940 N N . TYR B 1 23 ? -22.887 8.094 20.399 1.00 15.41 21 TYR B N 1
ATOM 3941 C CA . TYR B 1 23 ? -21.936 7.501 19.475 1.00 14.13 21 TYR B CA 1
ATOM 3942 C C . TYR B 1 23 ? -21.494 6.167 20.003 1.00 14.23 21 TYR B C 1
ATOM 3943 O O . TYR B 1 23 ? -21.584 5.925 21.207 1.00 14.94 21 TYR B O 1
ATOM 3952 N N . GLN B 1 24 ? -21.030 5.294 19.115 1.00 13.49 22 GLN B N 1
ATOM 3953 C CA . GLN B 1 24 ? -20.421 4.026 19.545 1.00 13.13 22 GLN B CA 1
ATOM 3954 C C . GLN B 1 24 ? -18.977 3.945 19.030 1.00 13.11 22 GLN B C 1
ATOM 3955 O O . GLN B 1 24 ? -18.607 4.628 18.052 1.00 12.67 22 GLN B O 1
ATOM 3969 N N . LEU B 1 26 ? -15.826 1.927 17.216 1.00 12.88 24 LEU B N 1
ATOM 3970 C CA . LEU B 1 26 ? -15.851 1.195 15.961 1.00 12.60 24 LEU B CA 1
ATOM 3971 C C . LEU B 1 26 ? -14.609 0.331 15.889 1.00 12.51 24 LEU B C 1
ATOM 3972 O O . LEU B 1 26 ? -13.470 0.835 15.917 1.00 11.25 24 LEU B O 1
ATOM 3977 N N . VAL B 1 27 ? -14.835 -0.987 15.848 1.00 11.65 25 VAL B N 1
ATOM 3978 C CA . VAL B 1 27 ? -13.751 -1.949 15.996 1.00 11.48 25 VAL B CA 1
ATOM 3979 C C . VAL B 1 27 ? -14.010 -3.071 15.002 1.00 12.42 25 VAL B C 1
ATOM 3980 O O . VAL B 1 27 ? -15.080 -3.697 15.045 1.00 10.33 25 VAL B O 1
ATOM 3984 N N . ASP B 1 28 ? -13.038 -3.313 14.120 1.00 11.50 26 ASP B N 1
ATOM 3985 C CA . ASP B 1 28 ? -13.123 -4.339 13.077 1.00 13.18 26 ASP B CA 1
ATOM 3986 C C . ASP B 1 28 ? -14.380 -4.130 12.220 1.00 13.57 26 ASP B C 1
ATOM 3987 O O . ASP B 1 28 ? -15.096 -5.086 11.864 1.00 13.12 26 ASP B O 1
ATOM 3992 N N . GLY B 1 29 ? -14.677 -2.861 11.938 1.00 13.85 27 GLY B N 1
ATOM 3993 C CA . GLY B 1 29 ? -15.834 -2.528 11.111 1.00 14.21 27 GLY B CA 1
ATOM 3994 C C . GLY B 1 29 ? -17.160 -2.488 11.854 1.00 13.55 27 GLY B C 1
ATOM 3995 O O . GLY B 1 29 ? -18.147 -2.039 11.297 1.00 13.78 27 GLY B O 1
ATOM 3996 N N . LYS B 1 30 ? -17.191 -2.939 13.111 1.00 13.52 28 LYS B N 1
ATOM 3997 C CA . LYS B 1 30 ? -18.464 -3.018 13.841 1.00 14.16 28 LYS B CA 1
ATOM 3998 C C . LYS B 1 30 ? -18.631 -1.854 14.817 1.00 13.56 28 LYS B C 1
ATOM 3999 O O . LYS B 1 30 ? -17.692 -1.538 15.536 1.00 14.74 28 LYS B O 1
ATOM 4005 N N . SER B 1 31 ? -19.816 -1.255 14.877 1.00 12.96 29 SER B N 1
ATOM 4006 C CA . SER B 1 31 ? -20.111 -0.209 15.884 1.00 12.97 29 SER B CA 1
ATOM 4007 C C . SER B 1 31 ? -20.569 -0.883 17.169 1.00 12.83 29 SER B C 1
ATOM 4008 O O . SER B 1 31 ? -21.555 -1.632 17.178 1.00 12.08 29 SER B O 1
ATOM 4011 N N . VAL B 1 32 ? -19.839 -0.638 18.257 1.00 12.23 30 VAL B N 1
ATOM 4012 C CA . VAL B 1 32 ? -20.077 -1.360 19.497 1.00 12.17 30 VAL B CA 1
ATOM 4013 C C . VAL B 1 32 ? -19.956 -0.430 20.702 1.00 13.07 30 VAL B C 1
ATOM 4014 O O . VAL B 1 32 ? -19.216 0.559 20.660 1.00 12.17 30 VAL B O 1
ATOM 4018 N N . ASP B 1 33 ? -20.710 -0.757 21.755 1.00 13.16 31 ASP B N 1
ATOM 4019 C CA . ASP B 1 33 ? -20.554 -0.156 23.080 1.00 14.08 31 ASP B CA 1
ATOM 4020 C C . ASP B 1 33 ? -19.465 -0.901 23.865 1.00 13.87 31 ASP B C 1
ATOM 4021 O O . ASP B 1 33 ? -18.994 -1.937 23.426 1.00 13.14 31 ASP B O 1
ATOM 4026 N N . ALA B 1 34 ? -19.035 -0.358 25.002 1.00 14.44 32 ALA B N 1
ATOM 4027 C CA . ALA B 1 34 ? -18.070 -1.069 25.862 1.00 15.34 32 ALA B CA 1
ATOM 4028 C C . ALA B 1 34 ? -18.650 -2.405 26.326 1.00 15.26 32 ALA B C 1
ATOM 4029 O O . ALA B 1 34 ? -19.844 -2.526 26.443 1.00 15.36 32 ALA B O 1
ATOM 4031 N N . ALA B 1 35 ? -17.813 -3.401 26.577 1.00 16.07 33 ALA B N 1
ATOM 4032 C CA . ALA B 1 35 ? -18.316 -4.660 27.106 1.00 17.31 33 ALA B CA 1
ATOM 4033 C C . ALA B 1 35 ? -19.177 -4.453 28.365 1.00 17.66 33 ALA B C 1
ATOM 4034 O O . ALA B 1 35 ? -20.138 -5.182 28.574 1.00 18.18 33 ALA B O 1
ATOM 4036 N N . SER B 1 36 ? -18.864 -3.433 29.161 1.00 17.14 34 SER B N 1
ATOM 4037 C CA . SER B 1 36 ? -19.568 -3.168 30.414 1.00 16.88 34 SER B CA 1
ATOM 4038 C C . SER B 1 36 ? -20.840 -2.344 30.244 1.00 17.11 34 SER B C 1
ATOM 4039 O O . SER B 1 36 ? -21.634 -2.226 31.181 1.00 16.72 34 SER B O 1
ATOM 4042 N N . GLY B 1 37 ? -20.999 -1.719 29.075 1.00 16.27 35 GLY B N 1
ATOM 4043 C CA . GLY B 1 37 ? -22.159 -0.890 28.801 1.00 16.20 35 GLY B CA 1
ATOM 4044 C C . GLY B 1 37 ? -22.041 0.518 29.349 1.00 16.41 35 GLY B C 1
ATOM 4045 O O . GLY B 1 37 ? -22.931 1.339 29.171 1.00 16.29 35 GLY B O 1
ATOM 4046 N N . SER B 1 38 ? -20.937 0.802 30.028 1.00 16.64 36 SER B N 1
ATOM 4047 C CA . SER B 1 38 ? -20.732 2.121 30.632 1.00 16.62 36 SER B CA 1
ATOM 4048 C C . SER B 1 38 ? -20.464 3.208 29.576 1.00 16.70 36 SER B C 1
ATOM 4049 O O . SER B 1 38 ? -19.835 2.947 28.549 1.00 15.42 36 SER B O 1
ATOM 4052 N N . THR B 1 39 ? -20.950 4.419 29.832 1.00 17.08 37 THR B N 1
ATOM 4053 C CA . THR B 1 39 ? -20.805 5.534 28.907 1.00 18.49 37 THR B CA 1
ATOM 4054 C C . THR B 1 39 ? -20.389 6.795 29.672 1.00 19.79 37 THR B C 1
ATOM 4055 O O . THR B 1 39 ? -20.524 6.855 30.910 1.00 20.51 37 THR B O 1
ATOM 4059 N N . ILE B 1 40 ? -19.912 7.780 28.918 1.00 20.33 38 ILE B N 1
ATOM 4060 C CA . ILE B 1 40 ? -19.424 9.068 29.402 1.00 21.82 38 ILE B CA 1
ATOM 4061 C C . ILE B 1 40 ? -20.164 10.134 28.626 1.00 21.76 38 ILE B C 1
ATOM 4062 O O . ILE B 1 40 ? -20.280 10.009 27.407 1.00 22.53 38 ILE B O 1
ATOM 4067 N N . ASP B 1 41 ? -20.645 11.183 29.293 1.00 21.59 39 ASP B N 1
ATOM 4068 C CA . ASP B 1 41 ? -21.324 12.289 28.602 1.00 22.51 39 ASP B CA 1
ATOM 4069 C C . ASP B 1 41 ? -20.389 13.483 28.437 1.00 21.79 39 ASP B C 1
ATOM 4070 O O . ASP B 1 41 ? -19.434 13.635 29.174 1.00 21.46 39 ASP B O 1
ATOM 4075 N N . ARG B 1 42 ? -20.709 14.335 27.480 1.00 22.15 40 ARG B N 1
ATOM 4076 C CA . ARG B 1 42 ? -20.039 15.604 27.309 1.00 22.14 40 ARG B CA 1
ATOM 4077 C C . ARG B 1 42 ? -21.054 16.731 27.397 1.00 22.17 40 ARG B C 1
ATOM 4078 O O . ARG B 1 42 ? -22.040 16.746 26.669 1.00 21.93 40 ARG B O 1
ATOM 4086 N N . VAL B 1 43 ? -20.796 17.672 28.295 1.00 23.66 41 VAL B N 1
ATOM 4087 C CA . VAL B 1 43 ? -21.616 18.862 28.455 1.00 25.10 41 VAL B CA 1
ATOM 4088 C C . VAL B 1 43 ? -20.998 19.964 27.607 1.00 26.03 41 VAL B C 1
ATOM 4089 O O . VAL B 1 43 ? -19.783 20.160 27.652 1.00 26.14 41 VAL B O 1
ATOM 4093 N N . SER B 1 44 ? -21.823 20.659 26.823 1.00 27.36 42 SER B N 1
ATOM 4094 C CA . SER B 1 44 ? -21.353 21.707 25.911 1.00 28.95 42 SER B CA 1
ATOM 4095 C C . SER B 1 44 ? -20.929 22.993 26.614 1.00 29.85 42 SER B C 1
ATOM 4096 O O . SER B 1 44 ? -21.795 23.729 27.106 1.00 30.13 42 SER B O 1
ATOM 4099 N N . PRO B 1 45 ? -19.609 23.310 26.590 1.00 30.37 43 PRO B N 1
ATOM 4100 C CA . PRO B 1 45 ? -19.021 24.264 27.537 1.00 30.58 43 PRO B CA 1
ATOM 4101 C C . PRO B 1 45 ? -19.451 25.709 27.342 1.00 31.12 43 PRO B C 1
ATOM 4102 O O . PRO B 1 45 ? -19.250 26.530 28.238 1.00 31.39 43 PRO B O 1
ATOM 4106 N N . GLY B 1 46 ? -20.029 26.033 26.198 1.00 31.38 44 GLY B N 1
ATOM 4107 C CA . GLY B 1 46 ? -20.482 27.396 25.978 1.00 32.71 44 GLY B CA 1
ATOM 4108 C C . GLY B 1 46 ? -21.909 27.650 26.430 1.00 33.35 44 GLY B C 1
ATOM 4109 O O . GLY B 1 46 ? -22.457 28.723 26.188 1.00 33.23 44 GLY B O 1
ATOM 4110 N N . HIS B 1 47 ? -22.502 26.658 27.093 1.00 34.43 45 HIS B N 1
ATOM 4111 C CA . HIS B 1 47 ? -23.942 26.639 27.345 1.00 35.02 45 HIS B CA 1
ATOM 4112 C C . HIS B 1 47 ? -24.325 25.993 28.672 1.00 35.86 45 HIS B C 1
ATOM 4113 O O . HIS B 1 47 ? -23.581 25.177 29.227 1.00 35.58 45 HIS B O 1
ATOM 4120 N N . ALA B 1 48 ? -25.503 26.386 29.169 1.00 37.04 46 ALA B N 1
ATOM 4121 C CA . ALA B 1 48 ? -26.164 25.740 30.311 1.00 37.22 46 ALA B CA 1
ATOM 4122 C C . ALA B 1 48 ? -25.999 24.236 30.197 1.00 36.83 46 ALA B C 1
ATOM 4123 O O . ALA B 1 48 ? -26.132 23.703 29.107 1.00 38.37 46 ALA B O 1
ATOM 4125 N N . GLY B 1 49 ? -25.688 23.562 31.294 1.00 36.09 47 GLY B N 1
ATOM 4126 C CA . GLY B 1 49 ? -25.444 22.112 31.289 1.00 35.25 47 GLY B CA 1
ATOM 4127 C C . GLY B 1 49 ? -26.238 21.244 30.317 1.00 34.19 47 GLY B C 1
ATOM 4128 O O . GLY B 1 49 ? -26.926 20.325 30.743 1.00 34.16 47 GLY B O 1
ATOM 4129 N N . GLU B 1 50 ? -26.131 21.547 29.019 1.00 33.16 48 GLU B N 1
ATOM 4130 C CA . GLU B 1 50 ? -26.748 20.796 27.927 1.00 32.49 48 GLU B CA 1
ATOM 4131 C C . GLU B 1 50 ? -25.810 19.671 27.513 1.00 31.21 48 GLU B C 1
ATOM 4132 O O . GLU B 1 50 ? -24.706 19.956 27.051 1.00 31.08 48 GLU B O 1
ATOM 4138 N N . VAL B 1 51 ? -26.229 18.414 27.674 1.00 29.03 49 VAL B N 1
ATOM 4139 C CA . VAL B 1 51 ? -25.423 17.275 27.220 1.00 27.41 49 VAL B CA 1
ATOM 4140 C C . VAL B 1 51 ? -25.514 17.214 25.701 1.00 26.18 49 VAL B C 1
ATOM 4141 O O . VAL B 1 51 ? -26.617 17.141 25.155 1.00 25.32 49 VAL B O 1
ATOM 4145 N N . VAL B 1 52 ? -24.367 17.242 25.018 1.00 24.75 50 VAL B N 1
ATOM 4146 C CA . VAL B 1 52 ? -24.374 17.170 23.542 1.00 23.42 50 VAL B CA 1
ATOM 4147 C C . VAL B 1 52 ? -23.744 15.886 22.945 1.00 22.17 50 VAL B C 1
ATOM 4148 O O . VAL B 1 52 ? -23.871 15.610 21.742 1.00 22.21 50 VAL B O 1
ATOM 4152 N N . GLY B 1 53 ? -23.106 15.082 23.780 1.00 20.98 51 GLY B N 1
ATOM 4153 C CA . GLY B 1 53 ? -22.548 13.834 23.271 1.00 19.35 51 GLY B CA 1
ATOM 4154 C C . GLY B 1 53 ? -22.472 12.770 24.319 1.00 18.32 51 GLY B C 1
ATOM 4155 O O . GLY B 1 53 ? -22.314 13.069 25.502 1.00 18.32 51 GLY B O 1
ATOM 4156 N N . THR B 1 54 ? -22.594 11.521 23.893 1.00 16.86 52 THR B N 1
ATOM 4157 C CA . THR B 1 54 ? -22.229 10.415 24.758 1.00 16.87 52 THR B CA 1
ATOM 4158 C C . THR B 1 54 ? -21.610 9.267 23.987 1.00 16.25 52 THR B C 1
ATOM 4159 O O . THR B 1 54 ? -21.979 8.978 22.848 1.00 16.52 52 THR B O 1
ATOM 4163 N N . TRP B 1 55 ? -20.620 8.652 24.611 1.00 15.85 53 TRP B N 1
ATOM 4164 C CA . TRP B 1 55 ? -19.844 7.585 23.991 1.00 14.80 53 TRP B CA 1
ATOM 4165 C C . TRP B 1 55 ? -19.396 6.629 25.061 1.00 14.79 53 TRP B C 1
ATOM 4166 O O . TRP B 1 55 ? -19.475 6.954 26.252 1.00 14.47 53 TRP B O 1
ATOM 4177 N N . PRO B 1 56 ? -18.919 5.440 24.656 1.00 14.67 54 PRO B N 1
ATOM 4178 C CA . PRO B 1 56 ? -18.510 4.426 25.623 1.00 14.75 54 PRO B CA 1
ATOM 4179 C C . PRO B 1 56 ? -17.277 4.806 26.460 1.00 15.04 54 PRO B C 1
ATOM 4180 O O . PRO B 1 56 ? -16.435 5.591 26.003 1.00 15.95 54 PRO B O 1
ATOM 4184 N N . GLU B 1 57 ? -17.254 4.303 27.693 1.00 14.51 55 GLU B N 1
ATOM 4185 C CA . GLU B 1 57 ? -16.085 4.215 28.555 1.00 14.94 55 GLU B CA 1
ATOM 4186 C C . GLU B 1 57 ? -15.465 2.832 28.385 1.00 14.09 55 GLU B C 1
ATOM 4187 O O . GLU B 1 57 ? -15.907 1.860 29.012 1.00 13.08 55 GLU B O 1
ATOM 4193 N N . ALA B 1 58 ? -14.419 2.738 27.562 1.00 13.87 56 ALA B N 1
ATOM 4194 C CA . ALA B 1 58 ? -13.792 1.447 27.277 1.00 14.23 56 ALA B CA 1
ATOM 4195 C C . ALA B 1 58 ? -13.051 0.849 28.470 1.00 14.67 56 ALA B C 1
ATOM 4196 O O . ALA B 1 58 ? -12.460 1.575 29.248 1.00 15.36 56 ALA B O 1
ATOM 4198 N N . SER B 1 59 ? -13.063 -0.473 28.578 1.00 15.25 57 SER B N 1
ATOM 4199 C CA . SER B 1 59 ? -12.098 -1.183 29.414 1.00 16.17 57 SER B CA 1
ATOM 4200 C C . SER B 1 59 ? -10.769 -1.421 28.652 1.00 16.72 57 SER B C 1
ATOM 4201 O O . SER B 1 59 ? -10.696 -1.251 27.424 1.00 16.55 57 SER B O 1
ATOM 4204 N N . ALA B 1 60 ? -9.740 -1.852 29.382 1.00 16.53 58 ALA B N 1
ATOM 4205 C CA . ALA B 1 60 ? -8.494 -2.329 28.783 1.00 16.91 58 ALA B CA 1
ATOM 4206 C C . ALA B 1 60 ? -8.754 -3.415 27.740 1.00 17.45 58 ALA B C 1
ATOM 4207 O O . ALA B 1 60 ? -8.167 -3.359 26.642 1.00 15.82 58 ALA B O 1
ATOM 4209 N N . ASP B 1 61 ? -9.635 -4.380 28.051 1.00 17.35 59 ASP B N 1
ATOM 4210 C CA . ASP B 1 61 ? -9.924 -5.445 27.079 1.00 18.98 59 ASP B CA 1
ATOM 4211 C C . ASP B 1 61 ? -10.584 -4.928 25.777 1.00 18.16 59 ASP B C 1
ATOM 4212 O O . ASP B 1 61 ? -10.330 -5.475 24.695 1.00 18.24 59 ASP B O 1
ATOM 4217 N N . ASP B 1 62 ? -11.455 -3.921 25.899 1.00 17.13 60 ASP B N 1
ATOM 4218 C CA . ASP B 1 62 ? -12.070 -3.267 24.749 1.00 16.53 60 ASP B CA 1
ATOM 4219 C C . ASP B 1 62 ? -10.949 -2.695 23.846 1.00 16.15 60 ASP B C 1
ATOM 4220 O O . ASP B 1 62 ? -10.945 -2.922 22.627 1.00 15.92 60 ASP B O 1
ATOM 4225 N N . VAL B 1 63 ? -9.978 -2.001 24.449 1.00 14.55 61 VAL B N 1
ATOM 4226 C CA . VAL B 1 63 ? -8.858 -1.416 23.683 1.00 13.88 61 VAL B CA 1
ATOM 4227 C C . VAL B 1 63 ? -7.943 -2.480 23.058 1.00 13.82 61 VAL B C 1
ATOM 4228 O O . VAL B 1 63 ? -7.560 -2.366 21.892 1.00 12.79 61 VAL B O 1
ATOM 4232 N N . ARG B 1 64 ? -7.635 -3.529 23.807 1.00 14.02 62 ARG B N 1
ATOM 4233 C CA . ARG B 1 64 ? -6.918 -4.685 23.272 1.00 15.60 62 ARG B CA 1
ATOM 4234 C C . ARG B 1 64 ? -7.597 -5.344 22.057 1.00 15.28 62 ARG B C 1
ATOM 4235 O O . ARG B 1 64 ? -6.920 -5.775 21.125 1.00 15.32 62 ARG B O 1
ATOM 4243 N N . LYS B 1 65 ? -8.919 -5.426 22.080 1.00 15.31 63 LYS B N 1
ATOM 4244 C CA . LYS B 1 65 ? -9.689 -5.932 20.935 1.00 15.50 63 LYS B CA 1
ATOM 4245 C C . LYS B 1 65 ? -9.553 -5.030 19.704 1.00 13.65 63 LYS B C 1
ATOM 4246 O O . LYS B 1 65 ? -9.464 -5.529 18.571 1.00 13.22 63 LYS B O 1
ATOM 4252 N N . ALA B 1 66 ? -9.579 -3.719 19.926 1.00 12.08 64 ALA B N 1
ATOM 4253 C CA . ALA B 1 66 ? -9.333 -2.763 18.847 1.00 11.38 64 ALA B CA 1
ATOM 4254 C C . ALA B 1 66 ? -7.906 -2.925 18.279 1.00 10.93 64 ALA B C 1
ATOM 4255 O O . ALA B 1 66 ? -7.704 -2.976 17.059 1.00 10.85 64 ALA B O 1
ATOM 4257 N N . VAL B 1 67 ? -6.928 -3.057 19.168 1.00 10.46 65 VAL B N 1
ATOM 4258 C CA . VAL B 1 67 ? -5.573 -3.390 18.749 1.00 11.11 65 VAL B CA 1
ATOM 4259 C C . VAL B 1 67 ? -5.502 -4.737 17.993 1.00 11.98 65 VAL B C 1
ATOM 4260 O O . VAL B 1 67 ? -4.850 -4.826 16.935 1.00 10.02 65 VAL B O 1
ATOM 4264 N N . ALA B 1 68 ? -6.193 -5.759 18.518 1.00 11.89 66 ALA B N 1
ATOM 4265 C CA . ALA B 1 68 ? -6.221 -7.069 17.859 1.00 13.16 66 ALA B CA 1
ATOM 4266 C C . ALA B 1 68 ? -6.817 -6.922 16.437 1.00 13.55 66 ALA B C 1
ATOM 4267 O O . ALA B 1 68 ? -6.331 -7.555 15.506 1.00 14.62 66 ALA B O 1
ATOM 4269 N N . ALA B 1 69 ? -7.841 -6.084 16.280 1.00 12.71 67 ALA B N 1
ATOM 4270 C CA . ALA B 1 69 ? -8.477 -5.891 14.964 1.00 12.89 67 ALA B CA 1
ATOM 4271 C C . ALA B 1 69 ? -7.487 -5.219 13.991 1.00 12.54 67 ALA B C 1
ATOM 4272 O O . ALA B 1 69 ? -7.335 -5.660 12.868 1.00 11.77 67 ALA B O 1
ATOM 4274 N N . ALA B 1 70 ? -6.814 -4.168 14.451 1.00 12.36 68 ALA B N 1
ATOM 4275 C CA . ALA B 1 70 ? -5.769 -3.502 13.672 1.00 12.12 68 ALA B CA 1
ATOM 4276 C C . ALA B 1 70 ? -4.637 -4.481 13.312 1.00 12.33 68 ALA B C 1
ATOM 4277 O O . ALA B 1 70 ? -4.117 -4.469 12.190 1.00 11.97 68 ALA B O 1
ATOM 4279 N N . ARG B 1 71 ? -4.273 -5.333 14.272 1.00 12.35 69 ARG B N 1
ATOM 4280 C CA . ARG B 1 71 ? -3.177 -6.283 14.108 1.00 13.05 69 ARG B CA 1
ATOM 4281 C C . ARG B 1 71 ? -3.509 -7.284 12.989 1.00 12.72 69 ARG B C 1
ATOM 4282 O O . ARG B 1 71 ? -2.677 -7.550 12.126 1.00 12.46 69 ARG B O 1
ATOM 4290 N N . LYS B 1 72 ? -4.724 -7.828 13.026 1.00 13.20 70 LYS B N 1
ATOM 4291 C CA . LYS B 1 72 ? -5.206 -8.769 12.017 1.00 13.64 70 LYS B CA 1
ATOM 4292 C C . LYS B 1 72 ? -5.340 -8.081 10.643 1.00 12.72 70 LYS B C 1
ATOM 4293 O O . LYS B 1 72 ? -4.922 -8.645 9.628 1.00 11.93 70 LYS B O 1
ATOM 4299 N N . ALA B 1 73 ? -5.914 -6.869 10.629 1.00 11.17 71 ALA B N 1
ATOM 4300 C CA . ALA B 1 73 ? -5.981 -6.061 9.415 1.00 11.89 71 ALA B CA 1
ATOM 4301 C C . ALA B 1 73 ? -4.599 -5.839 8.782 1.00 11.41 71 ALA B C 1
ATOM 4302 O O . ALA B 1 73 ? -4.486 -5.791 7.558 1.00 12.97 71 ALA B O 1
ATOM 4304 N N . PHE B 1 74 ? -3.562 -5.691 9.605 1.00 11.13 72 PHE B N 1
ATOM 4305 C CA . PHE B 1 74 ? -2.216 -5.488 9.076 1.00 11.51 72 PHE B CA 1
ATOM 4306 C C . PHE B 1 74 ? -1.536 -6.796 8.689 1.00 12.11 72 PHE B C 1
ATOM 4307 O O . PHE B 1 74 ? -0.886 -6.883 7.635 1.00 12.31 72 PHE B O 1
ATOM 4315 N N . ASP B 1 75 ? -1.645 -7.796 9.548 1.00 11.93 73 ASP B N 1
ATOM 4316 C CA . ASP B 1 75 ? -0.904 -9.027 9.311 1.00 13.78 73 ASP B CA 1
ATOM 4317 C C . ASP B 1 75 ? -1.545 -9.910 8.241 1.00 13.48 73 ASP B C 1
ATOM 4318 O O . ASP B 1 75 ? -0.845 -10.601 7.523 1.00 14.68 73 ASP B O 1
ATOM 4323 N N . ALA B 1 76 ? -2.874 -9.886 8.156 1.00 14.00 74 ALA B N 1
ATOM 4324 C CA . ALA B 1 76 ? -3.643 -10.829 7.340 1.00 13.72 74 ALA B CA 1
ATOM 4325 C C . ALA B 1 76 ? -4.571 -10.151 6.322 1.00 13.56 74 ALA B C 1
ATOM 4326 O O . ALA B 1 76 ? -5.002 -10.775 5.353 1.00 14.23 74 ALA B O 1
ATOM 4328 N N . GLY B 1 77 ? -4.896 -8.887 6.533 1.00 12.30 75 GLY B N 1
ATOM 4329 C CA . GLY B 1 77 ? -5.909 -8.239 5.706 1.00 12.86 75 GLY B CA 1
ATOM 4330 C C . GLY B 1 77 ? -5.354 -7.599 4.449 1.00 12.45 75 GLY B C 1
ATOM 4331 O O . GLY B 1 77 ? -4.143 -7.516 4.285 1.00 12.49 75 GLY B O 1
ATOM 4332 N N . PRO B 1 78 ? -6.245 -7.113 3.570 1.00 12.98 76 PRO B N 1
ATOM 4333 C CA . PRO B 1 78 ? -5.798 -6.610 2.278 1.00 13.60 76 PRO B CA 1
ATOM 4334 C C . PRO B 1 78 ? -5.078 -5.247 2.328 1.00 13.62 76 PRO B C 1
ATOM 4335 O O . PRO B 1 78 ? -4.288 -4.953 1.422 1.00 13.78 76 PRO B O 1
ATOM 4339 N N . TRP B 1 79 ? -5.285 -4.450 3.375 1.00 12.70 77 TRP B N 1
ATOM 4340 C CA . TRP B 1 79 ? -4.856 -3.021 3.313 1.00 12.84 77 TRP B CA 1
ATOM 4341 C C . TRP B 1 79 ? -3.382 -2.782 2.963 1.00 13.05 77 TRP B C 1
ATOM 4342 O O . TRP B 1 79 ? -3.094 -1.995 2.056 1.00 13.22 77 TRP B O 1
ATOM 4353 N N . PRO B 1 80 ? -2.447 -3.435 3.681 1.00 14.01 78 PRO B N 1
ATOM 4354 C CA . PRO B 1 80 ? -1.055 -3.146 3.333 1.00 14.62 78 PRO B CA 1
ATOM 4355 C C . PRO B 1 80 ? -0.582 -3.770 2.015 1.00 15.63 78 PRO B C 1
ATOM 4356 O O . PRO B 1 80 ? 0.397 -3.301 1.436 1.00 15.84 78 PRO B O 1
ATOM 4360 N N . ARG B 1 81 ? -1.305 -4.770 1.533 1.00 16.09 79 ARG B N 1
ATOM 4361 C CA . ARG B 1 81 ? -0.953 -5.480 0.295 1.00 16.77 79 ARG B CA 1
ATOM 4362 C C . ARG B 1 81 ? -1.561 -4.807 -0.935 1.00 16.58 79 ARG B C 1
ATOM 4363 O O . ARG B 1 81 ? -1.136 -5.058 -2.073 1.00 16.36 79 ARG B O 1
ATOM 4379 N N . SER B 1 83 ? -2.192 -1.787 -3.598 1.00 15.08 81 SER B N 1
ATOM 4380 C CA . SER B 1 83 ? -1.289 -0.820 -4.208 1.00 13.90 81 SER B CA 1
ATOM 4381 C C . SER B 1 83 ? -1.510 0.540 -3.531 1.00 13.79 81 SER B C 1
ATOM 4382 O O . SER B 1 83 ? -2.565 0.793 -2.918 1.00 13.32 81 SER B O 1
ATOM 4385 N N . GLY B 1 84 ? -0.514 1.414 -3.641 1.00 12.63 82 GLY B N 1
ATOM 4386 C CA . GLY B 1 84 ? -0.688 2.812 -3.238 1.00 11.98 82 GLY B CA 1
ATOM 4387 C C . GLY B 1 84 ? -1.938 3.417 -3.855 1.00 11.80 82 GLY B C 1
ATOM 4388 O O . GLY B 1 84 ? -2.716 4.081 -3.165 1.00 11.98 82 GLY B O 1
ATOM 4389 N N . ALA B 1 85 ? -2.138 3.183 -5.154 1.00 11.49 83 ALA B N 1
ATOM 4390 C CA . ALA B 1 85 ? -3.279 3.733 -5.884 1.00 11.35 83 ALA B CA 1
ATOM 4391 C C . ALA B 1 85 ? -4.603 3.296 -5.269 1.00 11.98 83 ALA B C 1
ATOM 4392 O O . ALA B 1 85 ? -5.557 4.067 -5.219 1.00 11.20 83 ALA B O 1
ATOM 4394 N N . GLU B 1 86 ? -4.665 2.049 -4.805 1.00 11.79 84 GLU B N 1
ATOM 4395 C CA . GLU B 1 86 ? -5.914 1.514 -4.283 1.00 12.10 84 GLU B CA 1
ATOM 4396 C C . GLU B 1 86 ? -6.267 2.168 -2.943 1.00 11.32 84 GLU B C 1
ATOM 4397 O O . GLU B 1 86 ? -7.402 2.564 -2.719 1.00 10.82 84 GLU B O 1
ATOM 4403 N N . ARG B 1 87 ? -5.270 2.317 -2.083 1.00 10.53 85 ARG B N 1
ATOM 4404 C CA . ARG B 1 87 ? -5.455 3.021 -0.814 1.00 10.72 85 ARG B CA 1
ATOM 4405 C C . ARG B 1 87 ? -5.876 4.467 -1.059 1.00 10.53 85 ARG B C 1
ATOM 4406 O O . ARG B 1 87 ? -6.770 5.004 -0.390 1.00 10.80 85 ARG B O 1
ATOM 4414 N N . SER B 1 88 ? -5.207 5.087 -2.018 1.00 10.03 86 SER B N 1
ATOM 4415 C CA . SER B 1 88 ? -5.444 6.467 -2.342 1.00 11.12 86 SER B CA 1
ATOM 4416 C C . SER B 1 88 ? -6.905 6.729 -2.782 1.00 10.60 86 SER B C 1
ATOM 4417 O O . SER B 1 88 ? -7.525 7.705 -2.347 1.00 9.22 86 SER B O 1
ATOM 4420 N N . ARG B 1 89 ? -7.464 5.831 -3.605 1.00 10.36 87 ARG B N 1
ATOM 4421 C CA . ARG B 1 89 ? -8.845 5.981 -4.093 1.00 11.45 87 ARG B CA 1
ATOM 4422 C C . ARG B 1 89 ? -9.821 5.966 -2.937 1.00 11.51 87 ARG B C 1
ATOM 4423 O O . ARG B 1 89 ? -10.779 6.740 -2.917 1.00 11.12 87 ARG B O 1
ATOM 4431 N N . LEU B 1 90 ? -9.558 5.100 -1.960 1.00 11.54 88 LEU B N 1
ATOM 4432 C CA . LEU B 1 90 ? -10.436 4.988 -0.786 1.00 12.72 88 LEU B CA 1
ATOM 4433 C C . LEU B 1 90 ? -10.349 6.233 0.099 1.00 12.65 88 LEU B C 1
ATOM 4434 O O . LEU B 1 90 ? -11.362 6.717 0.609 1.00 12.96 88 LEU B O 1
ATOM 4447 N N . PHE B 1 92 ? -9.512 9.284 -0.962 1.00 12.45 90 PHE B N 1
ATOM 4448 C CA . PHE B 1 92 ? -10.217 10.380 -1.612 1.00 12.48 90 PHE B CA 1
ATOM 4449 C C . PHE B 1 92 ? -11.736 10.265 -1.349 1.00 12.48 90 PHE B C 1
ATOM 4450 O O . PHE B 1 92 ? -12.423 11.263 -1.211 1.00 12.87 90 PHE B O 1
ATOM 4458 N N . LYS B 1 93 ? -12.266 9.058 -1.281 1.00 12.85 91 LYS B N 1
ATOM 4459 C CA . LYS B 1 93 ? -13.709 8.923 -0.961 1.00 13.71 91 LYS B CA 1
ATOM 4460 C C . LYS B 1 93 ? -14.033 9.458 0.427 1.00 13.41 91 LYS B C 1
ATOM 4461 O O . LYS B 1 93 ? -15.108 10.018 0.641 1.00 13.56 91 LYS B O 1
ATOM 4467 N N . VAL B 1 94 ? -13.119 9.264 1.376 1.00 13.01 92 VAL B N 1
ATOM 4468 C CA . VAL B 1 94 ? -13.309 9.840 2.717 1.00 12.57 92 VAL B CA 1
ATOM 4469 C C . VAL B 1 94 ? -13.250 11.365 2.620 1.00 12.92 92 VAL B C 1
ATOM 4470 O O . VAL B 1 94 ? -14.054 12.044 3.247 1.00 13.34 92 VAL B O 1
ATOM 4474 N N . ALA B 1 95 ? -12.299 11.896 1.858 1.00 12.77 93 ALA B N 1
ATOM 4475 C CA . ALA B 1 95 ? -12.234 13.351 1.670 1.00 14.46 93 ALA B CA 1
ATOM 4476 C C . ALA B 1 95 ? -13.558 13.905 1.158 1.00 14.82 93 ALA B C 1
ATOM 4477 O O . ALA B 1 95 ? -14.056 14.868 1.712 1.00 15.29 93 ALA B O 1
ATOM 4479 N N . ASP B 1 96 ? -14.110 13.295 0.111 1.00 15.35 94 ASP B N 1
ATOM 4480 C CA . ASP B 1 96 ? -15.427 13.674 -0.409 1.00 17.23 94 ASP B CA 1
ATOM 4481 C C . ASP B 1 96 ? -16.538 13.597 0.636 1.00 17.12 94 ASP B C 1
ATOM 4482 O O . ASP B 1 96 ? -17.378 14.500 0.710 1.00 17.23 94 ASP B O 1
ATOM 4487 N N . LEU B 1 97 ? -16.546 12.527 1.432 1.00 16.73 95 LEU B N 1
ATOM 4488 C CA . LEU B 1 97 ? -17.589 12.358 2.444 1.00 17.24 95 LEU B CA 1
ATOM 4489 C C . LEU B 1 97 ? -17.490 13.460 3.499 1.00 17.12 95 LEU B C 1
ATOM 4490 O O . LEU B 1 97 ? -18.499 13.945 3.997 1.00 17.76 95 LEU B O 1
ATOM 4495 N N . ILE B 1 98 ? -16.270 13.880 3.815 1.00 17.05 96 ILE B N 1
ATOM 4496 C CA . ILE B 1 98 ? -16.080 14.919 4.823 1.00 16.90 96 ILE B CA 1
ATOM 4497 C C . ILE B 1 98 ? -16.774 16.218 4.367 1.00 18.15 96 ILE B C 1
ATOM 4498 O O . ILE B 1 98 ? -17.484 16.880 5.158 1.00 17.58 96 ILE B O 1
ATOM 4503 N N . LEU B 1 99 ? -16.588 16.553 3.090 1.00 18.91 97 LEU B N 1
ATOM 4504 C CA . LEU B 1 99 ? -17.205 17.741 2.498 1.00 20.67 97 LEU B CA 1
ATOM 4505 C C . LEU B 1 99 ? -18.716 17.597 2.426 1.00 21.64 97 LEU B C 1
ATOM 4506 O O . LEU B 1 99 ? -19.441 18.544 2.705 1.00 22.13 97 LEU B O 1
ATOM 4511 N N . ALA B 1 100 ? -19.176 16.411 2.039 1.00 22.32 98 ALA B N 1
ATOM 4512 C CA . ALA B 1 100 ? -20.608 16.125 1.977 1.00 22.90 98 ALA B CA 1
ATOM 4513 C C . ALA B 1 100 ? -21.288 16.320 3.346 1.00 23.24 98 ALA B C 1
ATOM 4514 O O . ALA B 1 100 ? -22.441 16.754 3.412 1.00 23.80 98 ALA B O 1
ATOM 4516 N N . ARG B 1 101 ? -20.569 16.024 4.431 1.00 22.85 99 ARG B N 1
ATOM 4517 C CA . ARG B 1 101 ? -21.117 16.146 5.794 1.00 22.78 99 ARG B CA 1
ATOM 4518 C C . ARG B 1 101 ? -20.565 17.375 6.549 1.00 22.56 99 ARG B C 1
ATOM 4519 O O . ARG B 1 101 ? -20.524 17.392 7.791 1.00 21.37 99 ARG B O 1
ATOM 4527 N N . GLN B 1 102 ? -20.153 18.405 5.807 1.00 22.44 100 GLN B N 1
ATOM 4528 C CA . GLN B 1 102 ? -19.405 19.493 6.432 1.00 22.79 100 GLN B CA 1
ATOM 4529 C C . GLN B 1 102 ? -20.152 20.156 7.593 1.00 22.65 100 GLN B C 1
ATOM 4530 O O . GLN B 1 102 ? -19.567 20.373 8.651 1.00 21.52 100 GLN B O 1
ATOM 4536 N N . GLU B 1 103 ? -21.428 20.476 7.375 1.00 22.90 101 GLU B N 1
ATOM 4537 C CA . GLU B 1 103 ? -22.204 21.211 8.369 1.00 23.66 101 GLU B CA 1
ATOM 4538 C C . GLU B 1 103 ? -22.481 20.349 9.586 1.00 22.97 101 GLU B C 1
ATOM 4539 O O . GLU B 1 103 ? -22.347 20.816 10.703 1.00 22.10 101 GLU B O 1
ATOM 4545 N N . GLU B 1 104 ? -22.822 19.074 9.364 1.00 22.96 102 GLU B N 1
ATOM 4546 C CA . GLU B 1 104 ? -23.019 18.125 10.470 1.00 22.62 102 GLU B CA 1
ATOM 4547 C C . GLU B 1 104 ? -21.765 18.047 11.338 1.00 21.98 102 GLU B C 1
ATOM 4548 O O . GLU B 1 104 ? -21.845 18.079 12.577 1.00 20.62 102 GLU B O 1
ATOM 4554 N N . LEU B 1 105 ? -20.599 17.922 10.683 1.00 20.91 103 LEU B N 1
ATOM 4555 C CA . LEU B 1 105 ? -19.338 17.805 11.428 1.00 19.56 103 LEU B CA 1
ATOM 4556 C C . LEU B 1 105 ? -18.949 19.101 12.140 1.00 19.05 103 LEU B C 1
ATOM 4557 O O . LEU B 1 105 ? -18.453 19.065 13.258 1.00 19.07 103 LEU B O 1
ATOM 4562 N N . ALA B 1 106 ? -19.164 20.242 11.488 1.00 19.43 104 ALA B N 1
ATOM 4563 C CA . ALA B 1 106 ? -18.824 21.541 12.095 1.00 19.64 104 ALA B CA 1
ATOM 4564 C C . ALA B 1 106 ? -19.632 21.794 13.372 1.00 19.81 104 ALA B C 1
ATOM 4565 O O . ALA B 1 106 ? -19.127 22.334 14.354 1.00 18.82 104 ALA B O 1
ATOM 4567 N N . LEU B 1 107 ? -20.890 21.370 13.351 1.00 20.14 105 LEU B N 1
ATOM 4568 C CA . LEU B 1 107 ? -21.767 21.538 14.509 1.00 20.32 105 LEU B CA 1
ATOM 4569 C C . LEU B 1 107 ? -21.314 20.652 15.656 1.00 20.56 105 LEU B C 1
ATOM 4570 O O . LEU B 1 107 ? -21.205 21.124 16.792 1.00 20.92 105 LEU B O 1
ATOM 4575 N N . ILE B 1 108 ? -21.009 19.380 15.379 1.00 20.33 106 ILE B N 1
ATOM 4576 C CA . ILE B 1 108 ? -20.483 18.533 16.440 1.00 20.25 106 ILE B CA 1
ATOM 4577 C C . ILE B 1 108 ? -19.241 19.170 17.092 1.00 20.70 106 ILE B C 1
ATOM 4578 O O . ILE B 1 108 ? -19.197 19.290 18.319 1.00 19.97 106 ILE B O 1
ATOM 4583 N N . GLU B 1 109 ? -18.246 19.586 16.282 1.00 20.88 107 GLU B N 1
ATOM 4584 C CA . GLU B 1 109 ? -17.012 20.218 16.812 1.00 21.64 107 GLU B CA 1
ATOM 4585 C C . GLU B 1 109 ? -17.333 21.460 17.645 1.00 21.20 107 GLU B C 1
ATOM 4586 O O . GLU B 1 109 ? -16.756 21.669 18.719 1.00 20.79 107 GLU B O 1
ATOM 4592 N N . SER B 1 110 ? -18.258 22.278 17.145 1.00 21.59 108 SER B N 1
ATOM 4593 C CA . SER B 1 110 ? -18.658 23.504 17.850 1.00 21.59 108 SER B CA 1
ATOM 4594 C C . SER B 1 110 ? -19.235 23.149 19.219 1.00 21.60 108 SER B C 1
ATOM 4595 O O . SER B 1 110 ? -18.715 23.571 20.253 1.00 21.51 108 SER B O 1
ATOM 4598 N N . LEU B 1 111 ? -20.255 22.296 19.218 1.00 21.33 109 LEU B N 1
ATOM 4599 C CA . LEU B 1 111 ? -20.928 21.876 20.449 1.00 21.53 109 LEU B CA 1
ATOM 4600 C C . LEU B 1 111 ? -20.035 21.225 21.492 1.00 21.23 109 LEU B C 1
ATOM 4601 O O . LEU B 1 111 ? -20.175 21.535 22.667 1.00 21.38 109 LEU B O 1
ATOM 4606 N N . GLU B 1 112 ? -19.119 20.334 21.084 1.00 21.03 110 GLU B N 1
ATOM 4607 C CA . GLU B 1 112 ? -18.291 19.574 22.047 1.00 20.75 110 GLU B CA 1
ATOM 4608 C C . GLU B 1 112 ? -17.060 20.300 22.578 1.00 20.93 110 GLU B C 1
ATOM 4609 O O . GLU B 1 112 ? -16.690 20.132 23.739 1.00 20.67 110 GLU B O 1
ATOM 4615 N N . VAL B 1 113 ? -16.375 21.050 21.719 1.00 22.01 111 VAL B N 1
ATOM 4616 C CA . VAL B 1 113 ? -15.180 21.778 22.190 1.00 22.61 111 VAL B CA 1
ATOM 4617 C C . VAL B 1 113 ? -15.425 23.250 22.574 1.00 22.88 111 VAL B C 1
ATOM 4618 O O . VAL B 1 113 ? -14.638 23.818 23.311 1.00 23.55 111 VAL B O 1
ATOM 4622 N N . GLY B 1 114 ? -16.529 23.835 22.130 1.00 24.03 112 GLY B N 1
ATOM 4623 C CA . GLY B 1 114 ? -16.839 25.247 22.461 1.00 24.98 112 GLY B CA 1
ATOM 4624 C C . GLY B 1 114 ? -16.218 26.198 21.450 1.00 26.03 112 GLY B C 1
ATOM 4625 O O . GLY B 1 114 ? -15.879 27.339 21.757 1.00 26.24 112 GLY B O 1
ATOM 4626 N N . LYS B 1 115 ? -16.090 25.704 20.229 1.00 26.16 113 LYS B N 1
ATOM 4627 C CA . LYS B 1 115 ? -15.360 26.352 19.164 1.00 26.11 113 LYS B CA 1
ATOM 4628 C C . LYS B 1 115 ? -16.370 27.056 18.301 1.00 25.83 113 LYS B C 1
ATOM 4629 O O . LYS B 1 115 ? -17.380 26.453 17.941 1.00 25.48 113 LYS B O 1
ATOM 4635 N N . PRO B 1 116 ? -16.108 28.339 17.948 1.00 25.51 114 PRO B N 1
ATOM 4636 C CA . PRO B 1 116 ? -17.054 29.073 17.126 1.00 25.23 114 PRO B CA 1
ATOM 4637 C C . PRO B 1 116 ? -17.369 28.338 15.835 1.00 25.72 114 PRO B C 1
ATOM 4638 O O . PRO B 1 116 ? -16.461 27.800 15.175 1.00 25.90 114 PRO B O 1
ATOM 4642 N N . ILE B 1 117 ? -18.645 28.329 15.475 1.00 25.25 115 ILE B N 1
ATOM 4643 C CA . ILE B 1 117 ? -19.133 27.539 14.345 1.00 25.29 115 ILE B CA 1
ATOM 4644 C C . ILE B 1 117 ? -18.534 27.929 12.972 1.00 24.88 115 ILE B C 1
ATOM 4645 O O . ILE B 1 117 ? -18.368 27.079 12.098 1.00 24.73 115 ILE B O 1
ATOM 4650 N N . ALA B 1 118 ? -18.251 29.213 12.776 1.00 24.18 116 ALA B N 1
ATOM 4651 C CA . ALA B 1 118 ? -17.565 29.668 11.561 1.00 24.00 116 ALA B CA 1
ATOM 4652 C C . ALA B 1 118 ? -16.127 29.097 11.476 1.00 23.30 116 ALA B C 1
ATOM 4653 O O . ALA B 1 118 ? -15.678 28.655 10.408 1.00 23.75 116 ALA B O 1
ATOM 4655 N N . GLN B 1 119 ? -15.422 29.104 12.598 1.00 22.93 117 GLN B N 1
ATOM 4656 C CA . GLN B 1 119 ? -14.113 28.469 12.696 1.00 23.17 117 GLN B CA 1
ATOM 4657 C C . GLN B 1 119 ? -14.233 26.955 12.441 1.00 23.51 117 GLN B C 1
ATOM 4658 O O . GLN B 1 119 ? -13.533 26.423 11.579 1.00 23.00 117 GLN B O 1
ATOM 4664 N N . ALA B 1 120 ? -15.142 26.281 13.150 1.00 23.04 118 ALA B N 1
ATOM 4665 C CA . ALA B 1 120 ? -15.346 24.851 12.939 1.00 23.54 118 ALA B CA 1
ATOM 4666 C C . ALA B 1 120 ? -15.633 24.511 11.472 1.00 24.31 118 ALA B C 1
ATOM 4667 O O . ALA B 1 120 ? -15.052 23.557 10.946 1.00 24.29 118 ALA B O 1
ATOM 4669 N N . ARG B 1 121 ? -16.480 25.303 10.807 1.00 23.97 119 ARG B N 1
ATOM 4670 C CA . ARG B 1 121 ? -16.795 25.089 9.396 1.00 24.43 119 ARG B CA 1
ATOM 4671 C C . ARG B 1 121 ? -15.525 25.062 8.536 1.00 24.30 119 ARG B C 1
ATOM 4672 O O . ARG B 1 121 ? -15.327 24.140 7.748 1.00 23.51 119 ARG B O 1
ATOM 4680 N N . GLY B 1 122 ? -14.688 26.092 8.704 1.00 23.83 120 GLY B N 1
ATOM 4681 C CA . GLY B 1 122 ? -13.398 26.206 8.011 1.00 22.67 120 GLY B CA 1
ATOM 4682 C C . GLY B 1 122 ? -12.488 25.023 8.323 1.00 21.87 120 GLY B C 1
ATOM 4683 O O . GLY B 1 122 ? -11.943 24.416 7.396 1.00 22.03 120 GLY B O 1
ATOM 4684 N N . GLU B 1 123 ? -12.343 24.696 9.612 1.00 20.72 121 GLU B N 1
ATOM 4685 C CA . GLU B 1 123 ? -11.597 23.515 10.072 1.00 20.34 121 GLU B CA 1
ATOM 4686 C C . GLU B 1 123 ? -11.964 22.216 9.355 1.00 20.02 121 GLU B C 1
ATOM 4687 O O . GLU B 1 123 ? -11.073 21.518 8.869 1.00 19.20 121 GLU B O 1
ATOM 4693 N N . ILE B 1 124 ? -13.262 21.883 9.302 1.00 18.88 122 ILE B N 1
ATOM 4694 C CA . ILE B 1 124 ? -13.708 20.667 8.602 1.00 18.24 122 ILE B CA 1
ATOM 4695 C C . ILE B 1 124 ? -13.325 20.726 7.132 1.00 18.68 122 ILE B C 1
ATOM 4696 O O . ILE B 1 124 ? -12.915 19.706 6.558 1.00 18.62 122 ILE B O 1
ATOM 4701 N N . GLY B 1 125 ? -13.463 21.910 6.534 1.00 18.14 123 GLY B N 1
ATOM 4702 C CA . GLY B 1 125 ? -13.075 22.136 5.149 1.00 18.18 123 GLY B CA 1
ATOM 4703 C C . GLY B 1 125 ? -11.600 21.809 4.969 1.00 18.56 123 GLY B C 1
ATOM 4704 O O . GLY B 1 125 ? -11.206 21.118 4.020 1.00 18.62 123 GLY B O 1
ATOM 4705 N N . PHE B 1 126 ? -10.797 22.285 5.913 1.00 17.88 124 PHE B N 1
ATOM 4706 C CA . PHE B 1 126 ? -9.363 22.060 5.906 1.00 18.08 124 PHE B CA 1
ATOM 4707 C C . PHE B 1 126 ? -9.028 20.561 6.056 1.00 17.35 124 PHE B C 1
ATOM 4708 O O . PHE B 1 126 ? -8.126 20.039 5.403 1.00 16.26 124 PHE B O 1
ATOM 4716 N N . CYS B 1 127 ? -9.771 19.870 6.909 1.00 16.53 125 CYS B N 1
ATOM 4717 C CA . CYS B 1 127 ? -9.591 18.429 7.081 1.00 16.28 125 CYS B CA 1
ATOM 4718 C C . CYS B 1 127 ? -9.838 17.619 5.821 1.00 15.90 125 CYS B C 1
ATOM 4719 O O . CYS B 1 127 ? -9.109 16.641 5.568 1.00 15.49 125 CYS B O 1
ATOM 4722 N N . ALA B 1 128 ? -10.838 18.025 5.028 1.00 15.09 126 ALA B N 1
ATOM 4723 C CA . ALA B 1 128 ? -11.083 17.390 3.737 1.00 15.32 126 ALA B CA 1
ATOM 4724 C C . ALA B 1 128 ? -9.852 17.573 2.857 1.00 15.71 126 ALA B C 1
ATOM 4725 O O . ALA B 1 128 ? -9.500 16.672 2.098 1.00 15.04 126 ALA B O 1
ATOM 4727 N N . ASP B 1 129 ? -9.208 18.739 2.960 1.00 15.38 127 ASP B N 1
ATOM 4728 C CA . ASP B 1 129 ? -8.013 19.016 2.169 1.00 15.27 127 ASP B CA 1
ATOM 4729 C C . ASP B 1 129 ? -6.800 18.223 2.646 1.00 15.02 127 ASP B C 1
ATOM 4730 O O . ASP B 1 129 ? -5.974 17.786 1.824 1.00 14.87 127 ASP B O 1
ATOM 4735 N N . LEU B 1 130 ? -6.665 18.070 3.965 1.00 13.71 128 LEU B N 1
ATOM 4736 C CA . LEU B 1 130 ? -5.621 17.234 4.533 1.00 12.91 128 LEU B CA 1
ATOM 4737 C C . LEU B 1 130 ? -5.736 15.790 4.012 1.00 12.30 128 LEU B C 1
ATOM 4738 O O . LEU B 1 130 ? -4.750 15.223 3.539 1.00 11.03 128 LEU B O 1
ATOM 4743 N N . TRP B 1 131 ? -6.937 15.220 4.085 1.00 11.48 129 TRP B N 1
ATOM 4744 C CA . TRP B 1 131 ? -7.174 13.873 3.531 1.00 11.74 129 TRP B CA 1
ATOM 4745 C C . TRP B 1 131 ? -6.851 13.816 2.023 1.00 11.77 129 TRP B C 1
ATOM 4746 O O . TRP B 1 131 ? -6.245 12.840 1.566 1.00 11.00 129 TRP B O 1
ATOM 4757 N N . SER B 1 132 ? -7.263 14.836 1.258 1.00 11.77 130 SER B N 1
ATOM 4758 C CA . SER B 1 132 ? -6.965 14.861 -0.186 1.00 12.60 130 SER B CA 1
ATOM 4759 C C . SER B 1 132 ? -5.473 14.919 -0.481 1.00 11.56 130 SER B C 1
ATOM 4760 O O . SER B 1 132 ? -4.990 14.203 -1.351 1.00 11.79 130 SER B O 1
ATOM 4763 N N . TYR B 1 133 ? -4.760 15.809 0.207 1.00 11.26 131 TYR B N 1
ATOM 4764 C CA . TYR B 1 133 ? -3.311 15.912 0.033 1.00 10.21 131 TYR B CA 1
ATOM 4765 C C . TYR B 1 133 ? -2.662 14.550 0.316 1.00 10.30 131 TYR B C 1
ATOM 4766 O O . TYR B 1 133 ? -1.919 14.010 -0.514 1.00 8.79 131 TYR B O 1
ATOM 4775 N N . ALA B 1 134 ? -2.956 14.007 1.494 1.00 10.10 132 ALA B N 1
ATOM 4776 C CA . ALA B 1 134 ? -2.407 12.730 1.929 1.00 10.38 132 ALA B CA 1
ATOM 4777 C C . ALA B 1 134 ? -2.715 11.607 0.930 1.00 10.52 132 ALA B C 1
ATOM 4778 O O . ALA B 1 134 ? -1.822 10.817 0.597 1.00 10.80 132 ALA B O 1
ATOM 4780 N N . ALA B 1 135 ? -3.968 11.545 0.463 1.00 10.28 133 ALA B N 1
ATOM 4781 C CA . ALA B 1 135 ? -4.379 10.553 -0.540 1.00 12.08 133 ALA B CA 1
ATOM 4782 C C . ALA B 1 135 ? -3.589 10.649 -1.848 1.00 12.36 133 ALA B C 1
ATOM 4783 O O . ALA B 1 135 ? -3.210 9.642 -2.429 1.00 12.78 133 ALA B O 1
ATOM 4785 N N . GLY B 1 136 ? -3.337 11.876 -2.301 1.00 12.89 134 GLY B N 1
ATOM 4786 C CA . GLY B 1 136 ? -2.499 12.111 -3.476 1.00 13.15 134 GLY B CA 1
ATOM 4787 C C . GLY B 1 136 ? -1.077 11.616 -3.267 1.00 14.15 134 GLY B C 1
ATOM 4788 O O . GLY B 1 136 ? -0.469 11.022 -4.174 1.00 14.37 134 GLY B O 1
ATOM 4789 N N . GLN B 1 137 ? -0.538 11.843 -2.072 1.00 13.39 135 GLN B N 1
ATOM 4790 C CA . GLN B 1 137 ? 0.863 11.528 -1.832 1.00 13.76 135 GLN B CA 1
ATOM 4791 C C . GLN B 1 137 ? 1.126 10.061 -1.534 1.00 13.25 135 GLN B C 1
ATOM 4792 O O . GLN B 1 137 ? 2.207 9.543 -1.850 1.00 13.80 135 GLN B O 1
ATOM 4798 N N . ALA B 1 138 ? 0.123 9.392 -0.970 1.00 12.93 136 ALA B N 1
ATOM 4799 C CA . ALA B 1 138 ? 0.257 7.990 -0.533 1.00 12.91 136 ALA B CA 1
ATOM 4800 C C . ALA B 1 138 ? 0.682 7.066 -1.651 1.00 12.39 136 ALA B C 1
ATOM 4801 O O . ALA B 1 138 ? 1.442 6.131 -1.412 1.00 12.22 136 ALA B O 1
ATOM 4803 N N . ARG B 1 139 ? 0.213 7.317 -2.867 1.00 12.03 137 ARG B N 1
ATOM 4804 C CA . ARG B 1 139 ? 0.570 6.426 -3.978 1.00 11.76 137 ARG B CA 1
ATOM 4805 C C . ARG B 1 139 ? 1.949 6.641 -4.572 1.00 12.03 137 ARG B C 1
ATOM 4806 O O . ARG B 1 139 ? 2.458 5.792 -5.308 1.00 12.53 137 ARG B O 1
ATOM 4814 N N . ALA B 1 140 ? 2.590 7.745 -4.212 1.00 11.65 138 ALA B N 1
ATOM 4815 C CA . ALA B 1 140 ? 3.903 8.074 -4.758 1.00 11.55 138 ALA B CA 1
ATOM 4816 C C . ALA B 1 140 ? 5.086 7.796 -3.809 1.00 11.39 138 ALA B C 1
ATOM 4817 O O . ALA B 1 140 ? 6.238 8.098 -4.157 1.00 12.13 138 ALA B O 1
ATOM 4819 N N . LEU B 1 141 ? 4.823 7.190 -2.648 1.00 11.02 139 LEU B N 1
ATOM 4820 C CA . LEU B 1 141 ? 5.878 6.915 -1.666 1.00 10.27 139 LEU B CA 1
ATOM 4821 C C . LEU B 1 141 ? 6.917 5.940 -2.223 1.00 10.22 139 LEU B C 1
ATOM 4822 O O . LEU B 1 141 ? 6.567 4.901 -2.768 1.00 10.14 139 LEU B O 1
ATOM 4827 N N . GLU B 1 142 ? 8.183 6.287 -2.063 1.00 9.76 140 GLU B N 1
ATOM 4828 C CA . GLU B 1 142 ? 9.279 5.564 -2.694 1.00 10.13 140 GLU B CA 1
ATOM 4829 C C . GLU B 1 142 ? 10.404 5.260 -1.696 1.00 9.47 140 GLU B C 1
ATOM 4830 O O . GLU B 1 142 ? 10.449 5.815 -0.558 1.00 9.13 140 GLU B O 1
ATOM 4836 N N . GLY B 1 143 ? 11.298 4.361 -2.107 1.00 8.25 141 GLY B N 1
ATOM 4837 C CA . GLY B 1 143 ? 12.572 4.155 -1.451 1.00 6.48 141 GLY B CA 1
ATOM 4838 C C . GLY B 1 143 ? 13.632 4.417 -2.516 1.00 6.50 141 GLY B C 1
ATOM 4839 O O . GLY B 1 143 ? 13.355 5.098 -3.496 1.00 5.49 141 GLY B O 1
ATOM 4840 N N . GLN B 1 144 ? 14.824 3.850 -2.346 1.00 6.24 142 GLN B N 1
ATOM 4841 C CA . GLN B 1 144 ? 15.949 4.113 -3.253 1.00 6.36 142 GLN B CA 1
ATOM 4842 C C . GLN B 1 144 ? 16.561 2.846 -3.820 1.00 7.24 142 GLN B C 1
ATOM 4843 O O . GLN B 1 144 ? 16.490 1.778 -3.187 1.00 7.20 142 GLN B O 1
ATOM 4849 N N . THR B 1 145 ? 17.145 2.970 -5.016 1.00 7.41 143 THR B N 1
ATOM 4850 C CA . THR B 1 145 ? 18.030 1.951 -5.580 1.00 7.60 143 THR B CA 1
ATOM 4851 C C . THR B 1 145 ? 19.422 2.522 -5.583 1.00 7.71 143 THR B C 1
ATOM 4852 O O . THR B 1 145 ? 19.604 3.726 -5.798 1.00 7.40 143 THR B O 1
ATOM 4856 N N . HIS B 1 146 ? 20.396 1.653 -5.311 1.00 7.88 144 HIS B N 1
ATOM 4857 C CA . HIS B 1 146 ? 21.810 1.998 -5.419 1.00 9.12 144 HIS B CA 1
ATOM 4858 C C . HIS B 1 146 ? 22.408 1.048 -6.420 1.00 9.57 144 HIS B C 1
ATOM 4859 O O . HIS B 1 146 ? 22.655 -0.099 -6.099 1.00 10.29 144 HIS B O 1
ATOM 4866 N N . ASN B 1 147 ? 22.616 1.546 -7.638 1.00 10.03 145 ASN B N 1
ATOM 4867 C CA . ASN B 1 147 ? 22.968 0.726 -8.795 1.00 10.04 145 ASN B CA 1
ATOM 4868 C C . ASN B 1 147 ? 24.464 0.796 -9.030 1.00 10.49 145 ASN B C 1
ATOM 4869 O O . ASN B 1 147 ? 24.967 0.252 -10.020 1.00 10.42 145 ASN B O 1
ATOM 4874 N N . ASN B 1 148 ? 25.167 1.439 -8.093 1.00 10.51 146 ASN B N 1
ATOM 4875 C CA . ASN B 1 148 ? 26.579 1.742 -8.214 1.00 10.79 146 ASN B CA 1
ATOM 4876 C C . ASN B 1 148 ? 27.407 1.243 -7.012 1.00 10.65 146 ASN B C 1
ATOM 4877 O O . ASN B 1 148 ? 28.390 1.875 -6.598 1.00 9.65 146 ASN B O 1
ATOM 4882 N N . ILE B 1 149 ? 27.030 0.090 -6.459 1.00 10.97 147 ILE B N 1
ATOM 4883 C CA . ILE B 1 149 ? 27.812 -0.463 -5.356 1.00 11.20 147 ILE B CA 1
ATOM 4884 C C . ILE B 1 149 ? 28.551 -1.754 -5.740 1.00 12.05 147 ILE B C 1
ATOM 4885 O O . ILE B 1 149 ? 28.772 -2.637 -4.893 1.00 11.78 147 ILE B O 1
ATOM 4890 N N . GLY B 1 150 ? 28.974 -1.819 -6.995 1.00 13.15 148 GLY B N 1
ATOM 4891 C CA . GLY B 1 150 ? 29.683 -3.001 -7.547 1.00 15.10 148 GLY B CA 1
ATOM 4892 C C . GLY B 1 150 ? 28.818 -3.706 -8.588 1.00 15.81 148 GLY B C 1
ATOM 4893 O O . GLY B 1 150 ? 27.588 -3.760 -8.446 1.00 16.14 148 GLY B O 1
ATOM 4894 N N . ASP B 1 151 ? 29.440 -4.238 -9.642 1.00 15.70 149 ASP B N 1
ATOM 4895 C CA . ASP B 1 151 ? 28.674 -4.918 -10.693 1.00 16.57 149 ASP B CA 1
ATOM 4896 C C . ASP B 1 151 ? 27.916 -6.171 -10.202 1.00 16.31 149 ASP B C 1
ATOM 4897 O O . ASP B 1 151 ? 26.890 -6.536 -10.768 1.00 17.01 149 ASP B O 1
ATOM 4902 N N . ASP B 1 152 ? 28.381 -6.794 -9.129 1.00 15.97 150 ASP B N 1
ATOM 4903 C CA . ASP B 1 152 ? 27.759 -8.025 -8.664 1.00 16.93 150 ASP B CA 1
ATOM 4904 C C . ASP B 1 152 ? 26.710 -7.796 -7.574 1.00 15.21 150 ASP B C 1
ATOM 4905 O O . ASP B 1 152 ? 26.203 -8.744 -6.973 1.00 14.40 150 ASP B O 1
ATOM 4910 N N . ARG B 1 153 ? 26.362 -6.536 -7.339 1.00 13.80 151 ARG B N 1
ATOM 4911 C CA . ARG B 1 153 ? 25.527 -6.189 -6.206 1.00 13.31 151 ARG B CA 1
ATOM 4912 C C . ARG B 1 153 ? 24.506 -5.123 -6.580 1.00 13.01 151 ARG B C 1
ATOM 4913 O O . ARG B 1 153 ? 24.727 -4.338 -7.505 1.00 13.52 151 ARG B O 1
ATOM 4921 N N . LEU B 1 154 ? 23.386 -5.104 -5.875 1.00 12.24 152 LEU B N 1
ATOM 4922 C CA . LEU B 1 154 ? 22.372 -4.077 -6.083 1.00 12.18 152 LEU B CA 1
ATOM 4923 C C . LEU B 1 154 ? 21.868 -3.694 -4.706 1.00 11.43 152 LEU B C 1
ATOM 4924 O O . LEU B 1 154 ? 21.535 -4.565 -3.905 1.00 11.36 152 LEU B O 1
ATOM 4929 N N . GLY B 1 155 ? 21.884 -2.399 -4.405 1.00 10.95 153 GLY B N 1
ATOM 4930 C CA . GLY B 1 155 ? 21.364 -1.931 -3.129 1.00 9.77 153 GLY B CA 1
ATOM 4931 C C . GLY B 1 155 ? 19.932 -1.503 -3.280 1.00 9.24 153 GLY B C 1
ATOM 4932 O O . GLY B 1 155 ? 19.596 -0.771 -4.183 1.00 9.48 153 GLY B O 1
ATOM 4933 N N . LEU B 1 156 ? 19.072 -1.971 -2.392 1.00 10.11 154 LEU B N 1
ATOM 4934 C CA . LEU B 1 156 ? 17.686 -1.535 -2.373 1.00 10.40 154 LEU B CA 1
ATOM 4935 C C . LEU B 1 156 ? 17.370 -0.962 -0.996 1.00 10.56 154 LEU B C 1
ATOM 4936 O O . LEU B 1 156 ? 17.833 -1.475 0.017 1.00 11.23 154 LEU B O 1
ATOM 4941 N N . VAL B 1 157 ? 16.590 0.109 -0.958 1.00 9.24 155 VAL B N 1
ATOM 4942 C CA . VAL B 1 157 ? 16.018 0.582 0.287 1.00 8.37 155 VAL B CA 1
ATOM 4943 C C . VAL B 1 157 ? 14.520 0.561 0.040 1.00 7.71 155 VAL B C 1
ATOM 4944 O O . VAL B 1 157 ? 14.007 1.275 -0.833 1.00 6.73 155 VAL B O 1
ATOM 4948 N N . LEU B 1 158 ? 13.828 -0.299 0.778 1.00 6.85 156 LEU B N 1
ATOM 4949 C CA . LEU B 1 158 ? 12.400 -0.493 0.580 1.00 7.36 156 LEU B CA 1
ATOM 4950 C C . LEU B 1 158 ? 11.624 0.172 1.681 1.00 8.05 156 LEU B C 1
ATOM 4951 O O . LEU B 1 158 ? 11.939 -0.024 2.855 1.00 8.72 156 LEU B O 1
ATOM 4956 N N . ARG B 1 159 ? 10.586 0.907 1.308 1.00 7.70 157 ARG B N 1
ATOM 4957 C CA . ARG B 1 159 ? 9.741 1.595 2.280 1.00 8.60 157 ARG B CA 1
ATOM 4958 C C . ARG B 1 159 ? 8.614 0.630 2.617 1.00 8.77 157 ARG B C 1
ATOM 4959 O O . ARG B 1 159 ? 7.997 0.059 1.718 1.00 9.58 157 ARG B O 1
ATOM 4967 N N . GLU B 1 160 ? 8.353 0.443 3.901 1.00 9.12 158 GLU B N 1
ATOM 4968 C CA . GLU B 1 160 ? 7.255 -0.435 4.360 1.00 10.48 158 GLU B CA 1
ATOM 4969 C C . GLU B 1 160 ? 6.500 0.289 5.457 1.00 10.34 158 GLU B C 1
ATOM 4970 O O . GLU B 1 160 ? 7.067 1.182 6.076 1.00 9.59 158 GLU B O 1
ATOM 4976 N N . PRO B 1 161 ? 5.236 -0.119 5.737 1.00 11.05 159 PRO B N 1
ATOM 4977 C CA . PRO B 1 161 ? 4.515 0.455 6.891 1.00 11.60 159 PRO B CA 1
ATOM 4978 C C . PRO B 1 161 ? 5.138 0.077 8.220 1.00 12.46 159 PRO B C 1
ATOM 4979 O O . PRO B 1 161 ? 5.741 -0.979 8.343 1.00 12.47 159 PRO B O 1
ATOM 4983 N N . VAL B 1 162 ? 4.989 0.939 9.218 1.00 12.31 160 VAL B N 1
ATOM 4984 C CA . VAL B 1 162 ? 5.464 0.592 10.558 1.00 13.44 160 VAL B CA 1
ATOM 4985 C C . VAL B 1 162 ? 4.557 -0.484 11.198 1.00 12.40 160 VAL B C 1
ATOM 4986 O O . VAL B 1 162 ? 5.017 -1.289 11.994 1.00 12.19 160 VAL B O 1
ATOM 4990 N N . GLY B 1 163 ? 3.290 -0.529 10.803 1.00 12.41 161 GLY B N 1
ATOM 4991 C CA . GLY B 1 163 ? 2.370 -1.588 11.294 1.00 10.93 161 GLY B CA 1
ATOM 4992 C C . GLY B 1 163 ? 1.176 -1.001 12.019 1.00 10.52 161 GLY B C 1
ATOM 4993 O O . GLY B 1 163 ? 0.418 -0.220 11.436 1.00 9.69 161 GLY B O 1
ATOM 4994 N N . VAL B 1 164 ? 1.003 -1.359 13.290 1.00 8.89 162 VAL B N 1
ATOM 4995 C CA . VAL B 1 164 ? -0.178 -0.920 14.029 1.00 8.59 162 VAL B CA 1
ATOM 4996 C C . VAL B 1 164 ? 0.192 0.355 14.796 1.00 8.78 162 VAL B C 1
ATOM 4997 O O . VAL B 1 164 ? 1.143 0.357 15.574 1.00 8.36 162 VAL B O 1
ATOM 5001 N N . VAL B 1 165 ? -0.548 1.432 14.565 1.00 9.43 163 VAL B N 1
ATOM 5002 C CA . VAL B 1 165 ? -0.265 2.708 15.235 1.00 9.78 163 VAL B CA 1
ATOM 5003 C C . VAL B 1 165 ? -1.411 3.124 16.161 1.00 9.90 163 VAL B C 1
ATOM 5004 O O . VAL B 1 165 ? -2.557 3.227 15.720 1.00 10.12 163 VAL B O 1
ATOM 5008 N N . GLY B 1 166 ? -1.112 3.356 17.440 1.00 10.34 164 GLY B N 1
ATOM 5009 C CA . GLY B 1 166 ? -2.079 3.990 18.365 1.00 10.88 164 GLY B CA 1
ATOM 5010 C C . GLY B 1 166 ? -1.959 5.504 18.255 1.00 11.74 164 GLY B C 1
ATOM 5011 O O . GLY B 1 166 ? -0.863 6.045 18.378 1.00 12.48 164 GLY B O 1
ATOM 5012 N N . ILE B 1 167 ? -3.072 6.172 17.977 1.00 11.12 165 ILE B N 1
ATOM 5013 C CA . ILE B 1 167 ? -3.123 7.603 17.790 1.00 11.28 165 ILE B CA 1
ATOM 5014 C C . ILE B 1 167 ? -4.040 8.198 18.862 1.00 12.07 165 ILE B C 1
ATOM 5015 O O . ILE B 1 167 ? -5.236 7.879 18.906 1.00 11.79 165 ILE B O 1
ATOM 5020 N N . ILE B 1 168 ? -3.461 9.056 19.715 1.00 11.94 166 ILE B N 1
ATOM 5021 C CA . ILE B 1 168 ? -4.156 9.668 20.852 1.00 12.62 166 ILE B CA 1
ATOM 5022 C C . ILE B 1 168 ? -4.221 11.168 20.586 1.00 12.81 166 ILE B C 1
ATOM 5023 O O . ILE B 1 168 ? -3.176 11.799 20.368 1.00 12.65 166 ILE B O 1
ATOM 5028 N N . THR B 1 169 ? -5.436 11.729 20.577 1.00 12.88 167 THR B N 1
ATOM 5029 C CA . THR B 1 169 ? -5.643 13.114 20.161 1.00 13.85 167 THR B CA 1
ATOM 5030 C C . THR B 1 169 ? -6.266 13.998 21.272 1.00 14.15 167 THR B C 1
ATOM 5031 O O . THR B 1 169 ? -6.895 13.491 22.197 1.00 14.65 167 THR B O 1
ATOM 5035 N N . PRO B 1 170 ? -6.070 15.321 21.181 1.00 14.98 168 PRO B N 1
ATOM 5036 C CA . PRO B 1 170 ? -6.455 16.200 22.295 1.00 14.72 168 PRO B CA 1
ATOM 5037 C C . PRO B 1 170 ? -7.824 16.844 22.097 1.00 15.30 168 PRO B C 1
ATOM 5038 O O . PRO B 1 170 ? -8.399 16.759 21.010 1.00 15.00 168 PRO B O 1
ATOM 5042 N N . TRP B 1 171 ? -8.332 17.502 23.145 1.00 15.90 169 TRP B N 1
ATOM 5043 C CA . TRP B 1 171 ? -9.636 18.175 23.090 1.00 16.33 169 TRP B CA 1
ATOM 5044 C C . TRP B 1 171 ? -9.684 19.483 22.282 1.00 17.28 169 TRP B C 1
ATOM 5045 O O . TRP B 1 171 ? -10.766 19.946 21.863 1.00 16.63 169 TRP B O 1
ATOM 5056 N N . ASN B 1 172 ? -8.529 20.092 22.023 1.00 18.20 170 ASN B N 1
ATOM 5057 C CA . ASN B 1 172 ? -8.560 21.422 21.381 1.00 18.27 170 ASN B CA 1
ATOM 5058 C C . ASN B 1 172 ? -8.790 21.482 19.864 1.00 18.17 170 ASN B C 1
ATOM 5059 O O . ASN B 1 172 ? -9.415 22.424 19.382 1.00 17.72 170 ASN B O 1
ATOM 5064 N N . PHE B 1 173 ? -8.268 20.501 19.113 1.00 17.95 171 PHE B N 1
ATOM 5065 C CA . PHE B 1 173 ? -8.539 20.393 17.676 1.00 16.89 171 PHE B CA 1
ATOM 5066 C C . PHE B 1 173 ? -8.786 18.911 17.285 1.00 17.21 171 PHE B C 1
ATOM 5067 O O . PHE B 1 173 ? -7.977 18.312 16.566 1.00 15.88 171 PHE B O 1
ATOM 5075 N N . PRO B 1 174 ? -9.919 18.333 17.724 1.00 16.18 172 PRO B N 1
ATOM 5076 C CA . PRO B 1 174 ? -10.078 16.868 17.623 1.00 15.94 172 PRO B CA 1
ATOM 5077 C C . PRO B 1 174 ? -10.031 16.359 16.176 1.00 15.49 172 PRO B C 1
ATOM 5078 O O . PRO B 1 174 ? -9.287 15.423 15.890 1.00 15.42 172 PRO B O 1
ATOM 5082 N N . PHE B 1 175 ? -10.776 17.003 15.283 1.00 14.53 173 PHE B N 1
ATOM 5083 C CA . PHE B 1 175 ? -10.914 16.557 13.908 1.00 14.79 173 PHE B CA 1
ATOM 5084 C C . PHE B 1 175 ? -9.649 16.849 13.091 1.00 14.77 173 PHE B C 1
ATOM 5085 O O . PHE B 1 175 ? -9.237 16.025 12.278 1.00 13.79 173 PHE B O 1
ATOM 5093 N N . ILE B 1 176 ? -9.068 18.038 13.295 1.00 15.18 174 ILE B N 1
ATOM 5094 C CA . ILE B 1 176 ? -7.832 18.416 12.588 1.00 15.89 174 ILE B CA 1
ATOM 5095 C C . ILE B 1 176 ? -6.674 17.471 12.880 1.00 15.19 174 ILE B C 1
ATOM 5096 O O . ILE B 1 176 ? -5.984 17.046 11.962 1.00 15.17 174 ILE B O 1
ATOM 5101 N N . ILE B 1 177 ? -6.454 17.177 14.152 1.00 15.45 175 ILE B N 1
ATOM 5102 C CA . ILE B 1 177 ? -5.348 16.316 14.563 1.00 16.01 175 ILE B CA 1
ATOM 5103 C C . ILE B 1 177 ? -5.551 14.847 14.166 1.00 15.43 175 ILE B C 1
ATOM 5104 O O . ILE B 1 177 ? -4.595 14.163 13.764 1.00 15.00 175 ILE B O 1
ATOM 5109 N N . ALA B 1 178 ? -6.788 14.368 14.230 1.00 14.93 176 ALA B N 1
ATOM 5110 C CA . ALA B 1 178 ? -7.060 13.062 13.609 1.00 14.31 176 ALA B CA 1
ATOM 5111 C C . ALA B 1 178 ? -6.731 13.137 12.105 1.00 13.61 176 ALA B C 1
ATOM 5112 O O . ALA B 1 178 ? -6.165 12.199 11.533 1.00 14.12 176 ALA B O 1
ATOM 5114 N N . SER B 1 179 ? -7.098 14.242 11.468 1.00 12.74 177 SER B N 1
ATOM 5115 C CA . SER B 1 179 ? -6.894 14.375 10.027 1.00 12.55 177 SER B CA 1
ATOM 5116 C C . SER B 1 179 ? -5.430 14.676 9.642 1.00 12.06 177 SER B C 1
ATOM 5117 O O . SER B 1 179 ? -5.060 14.533 8.477 1.00 12.61 177 SER B O 1
ATOM 5120 N N . GLU B 1 180 ? -4.625 15.093 10.622 1.00 12.27 178 GLU B N 1
ATOM 5121 C CA . GLU B 1 180 ? -3.174 15.280 10.446 1.00 12.24 178 GLU B CA 1
ATOM 5122 C C . GLU B 1 180 ? -2.386 13.995 10.701 1.00 12.35 178 GLU B C 1
ATOM 5123 O O . GLU B 1 180 ? -1.184 13.969 10.426 1.00 13.40 178 GLU B O 1
ATOM 5129 N N . ARG B 1 181 ? -3.022 12.966 11.278 1.00 12.07 179 ARG B N 1
ATOM 5130 C CA . ARG B 1 181 ? -2.311 11.750 11.679 1.00 11.61 179 ARG B CA 1
ATOM 5131 C C . ARG B 1 181 ? -2.823 10.524 10.925 1.00 12.22 179 ARG B C 1
ATOM 5132 O O . ARG B 1 181 ? -2.051 9.815 10.288 1.00 13.10 179 ARG B O 1
ATOM 5140 N N . VAL B 1 182 ? -4.124 10.265 11.021 1.00 10.96 180 VAL B N 1
ATOM 5141 C CA . VAL B 1 182 ? -4.678 9.065 10.417 1.00 10.62 180 VAL B CA 1
ATOM 5142 C C . VAL B 1 182 ? -4.340 8.919 8.919 1.00 9.45 180 VAL B C 1
ATOM 5143 O O . VAL B 1 182 ? -3.914 7.838 8.504 1.00 9.85 180 VAL B O 1
ATOM 5147 N N . PRO B 1 183 ? -4.541 9.976 8.111 1.00 9.47 181 PRO B N 1
ATOM 5148 C CA . PRO B 1 183 ? -4.316 9.761 6.683 1.00 10.35 181 PRO B CA 1
ATOM 5149 C C . PRO B 1 183 ? -2.863 9.437 6.328 1.00 10.42 181 PRO B C 1
ATOM 5150 O O . PRO B 1 183 ? -2.639 8.630 5.434 1.00 10.82 181 PRO B O 1
ATOM 5154 N N . TRP B 1 184 ? -1.897 10.037 7.035 1.00 10.05 182 TRP B N 1
ATOM 5155 C CA . TRP B 1 184 ? -0.466 9.749 6.812 1.00 9.33 182 TRP B CA 1
ATOM 5156 C C . TRP B 1 184 ? -0.136 8.331 7.294 1.00 9.15 182 TRP B C 1
ATOM 5157 O O . TRP B 1 184 ? 0.643 7.616 6.650 1.00 8.42 182 TRP B O 1
ATOM 5168 N N . ALA B 1 185 ? -0.754 7.896 8.394 1.00 8.54 183 ALA B N 1
ATOM 5169 C CA . ALA B 1 185 ? -0.534 6.504 8.842 1.00 8.49 183 ALA B CA 1
ATOM 5170 C C . ALA B 1 185 ? -1.156 5.442 7.907 1.00 8.14 183 ALA B C 1
ATOM 5171 O O . ALA B 1 185 ? -0.440 4.551 7.394 1.00 9.17 183 ALA B O 1
ATOM 5173 N N . ILE B 1 186 ? -2.472 5.497 7.689 1.00 7.12 184 ILE B N 1
ATOM 5174 C CA . ILE B 1 186 ? -3.089 4.499 6.805 1.00 7.60 184 ILE B CA 1
ATOM 5175 C C . ILE B 1 186 ? -2.566 4.629 5.376 1.00 8.43 184 ILE B C 1
ATOM 5176 O O . ILE B 1 186 ? -2.451 3.631 4.685 1.00 8.79 184 ILE B O 1
ATOM 5181 N N . GLY B 1 187 ? -2.215 5.847 4.956 1.00 8.70 185 GLY B N 1
ATOM 5182 C CA . GLY B 1 187 ? -1.612 6.064 3.635 1.00 10.21 185 GLY B CA 1
ATOM 5183 C C . GLY B 1 187 ? -0.292 5.337 3.476 1.00 11.79 185 GLY B C 1
ATOM 5184 O O . GLY B 1 187 ? 0.049 4.883 2.376 1.00 12.69 185 GLY B O 1
ATOM 5185 N N . SER B 1 188 ? 0.428 5.156 4.586 1.00 12.39 186 SER B N 1
ATOM 5186 C CA . SER B 1 188 ? 1.698 4.440 4.573 1.00 13.26 186 SER B CA 1
ATOM 5187 C C . SER B 1 188 ? 1.493 2.916 4.584 1.00 13.27 186 SER B C 1
ATOM 5188 O O . SER B 1 188 ? 2.461 2.167 4.488 1.00 15.54 186 SER B O 1
ATOM 5191 N N . GLY B 1 189 ? 0.249 2.449 4.682 1.00 12.32 187 GLY B N 1
ATOM 5192 C CA . GLY B 1 189 ? 0.003 1.010 4.747 1.00 10.62 187 GLY B CA 1
ATOM 5193 C C . GLY B 1 189 ? -0.273 0.555 6.183 1.00 10.70 187 GLY B C 1
ATOM 5194 O O . GLY B 1 189 ? -0.461 -0.639 6.417 1.00 9.62 187 GLY B O 1
ATOM 5195 N N . CYS B 1 190 ? -0.305 1.507 7.132 1.00 9.36 188 CYS B N 1
ATOM 5196 C CA . CYS B 1 190 ? -0.514 1.174 8.548 1.00 9.61 188 CYS B CA 1
ATOM 5197 C C . CYS B 1 190 ? -1.977 0.921 8.827 1.00 9.59 188 CYS B C 1
ATOM 5198 O O . CYS B 1 190 ? -2.817 1.253 8.018 1.00 10.12 188 CYS B O 1
ATOM 5201 N N . THR B 1 191 ? -2.258 0.300 9.968 1.00 9.63 189 THR B N 1
ATOM 5202 C CA . THR B 1 191 ? -3.618 0.242 10.517 1.00 9.46 189 THR B CA 1
ATOM 5203 C C . THR B 1 191 ? -3.589 0.973 11.847 1.00 9.93 189 THR B C 1
ATOM 5204 O O . THR B 1 191 ? -2.535 1.106 12.478 1.00 10.64 189 THR B O 1
ATOM 5208 N N . VAL B 1 192 ? -4.749 1.440 12.284 1.00 10.44 190 VAL B N 1
ATOM 5209 C CA . VAL B 1 192 ? -4.786 2.439 13.340 1.00 11.43 190 VAL B CA 1
ATOM 5210 C C . VAL B 1 192 ? -5.824 2.164 14.425 1.00 10.93 190 VAL B C 1
ATOM 5211 O O . VAL B 1 192 ? -6.887 1.667 14.125 1.00 10.76 190 VAL B O 1
ATOM 5215 N N . VAL B 1 193 ? -5.503 2.501 15.681 1.00 12.12 191 VAL B N 1
ATOM 5216 C CA . VAL B 1 193 ? -6.519 2.634 16.736 1.00 11.36 191 VAL B CA 1
ATOM 5217 C C . VAL B 1 193 ? -6.475 4.089 17.202 1.00 11.34 191 VAL B C 1
ATOM 5218 O O . VAL B 1 193 ? -5.474 4.542 17.766 1.00 10.80 191 VAL B O 1
ATOM 5222 N N . LEU B 1 194 ? -7.564 4.806 16.949 1.00 11.54 192 LEU B N 1
ATOM 5223 C CA . LEU B 1 194 ? -7.671 6.207 17.281 1.00 11.83 192 LEU B CA 1
ATOM 5224 C C . LEU B 1 194 ? -8.349 6.344 18.649 1.00 12.48 192 LEU B C 1
ATOM 5225 O O . LEU B 1 194 ? -9.397 5.724 18.907 1.00 11.48 192 LEU B O 1
ATOM 5230 N N . LYS B 1 195 ? -7.730 7.137 19.530 1.00 12.78 193 LYS B N 1
ATOM 5231 C CA . LYS B 1 195 ? -8.300 7.419 20.835 1.00 13.07 193 LYS B CA 1
ATOM 5232 C C . LYS B 1 195 ? -8.422 8.927 21.027 1.00 12.86 193 LYS B C 1
ATOM 5233 O O . LYS B 1 195 ? -7.415 9.608 21.306 1.00 12.54 193 LYS B O 1
ATOM 5239 N N . PRO B 1 196 ? -9.645 9.462 20.867 1.00 12.82 194 PRO B N 1
ATOM 5240 C CA . PRO B 1 196 ? -9.830 10.904 21.043 1.00 13.28 194 PRO B CA 1
ATOM 5241 C C . PRO B 1 196 ? -10.077 11.244 22.513 1.00 13.38 194 PRO B C 1
ATOM 5242 O O . PRO B 1 196 ? -10.292 10.337 23.333 1.00 13.07 194 PRO B O 1
ATOM 5246 N N . SER B 1 197 ? -10.029 12.532 22.852 1.00 13.51 195 SER B N 1
ATOM 5247 C CA . SER B 1 197 ? -10.225 12.928 24.225 1.00 14.17 195 SER B CA 1
ATOM 5248 C C . SER B 1 197 ? -11.644 12.526 24.669 1.00 14.48 195 SER B C 1
ATOM 5249 O O . SER B 1 197 ? -12.575 12.506 23.866 1.00 14.07 195 SER B O 1
ATOM 5252 N N . GLU B 1 198 ? -11.773 12.177 25.941 1.00 15.74 196 GLU B N 1
ATOM 5253 C CA . GLU B 1 198 ? -13.079 11.952 26.597 1.00 17.92 196 GLU B CA 1
ATOM 5254 C C . GLU B 1 198 ? -14.079 13.118 26.418 1.00 18.22 196 GLU B C 1
ATOM 5255 O O . GLU B 1 198 ? -15.305 12.930 26.491 1.00 18.35 196 GLU B O 1
ATOM 5261 N N . PHE B 1 199 ? -13.567 14.327 26.174 1.00 19.41 197 PHE B N 1
ATOM 5262 C CA . PHE B 1 199 ? -14.426 15.484 26.020 1.00 19.52 197 PHE B CA 1
ATOM 5263 C C . PHE B 1 199 ? -14.998 15.625 24.615 1.00 19.67 197 PHE B C 1
ATOM 5264 O O . PHE B 1 199 ? -16.019 16.317 24.420 1.00 19.68 197 PHE B O 1
ATOM 5272 N N . THR B 1 200 ? -14.323 15.030 23.626 1.00 18.59 198 THR B N 1
ATOM 5273 C CA . THR B 1 200 ? -14.520 15.453 22.240 1.00 17.88 198 THR B CA 1
ATOM 5274 C C . THR B 1 200 ? -14.357 14.302 21.247 1.00 18.02 198 THR B C 1
ATOM 5275 O O . THR B 1 200 ? -13.510 14.370 20.326 1.00 18.45 198 THR B O 1
ATOM 5279 N N . SER B 1 201 ? -15.165 13.259 21.425 1.00 17.08 199 SER B N 1
ATOM 5280 C CA . SER B 1 201 ? -15.040 12.020 20.652 1.00 16.03 199 SER B CA 1
ATOM 5281 C C . SER B 1 201 ? -15.956 11.965 19.417 1.00 15.98 199 SER B C 1
ATOM 5282 O O . SER B 1 201 ? -15.774 11.104 18.565 1.00 15.76 199 SER B O 1
ATOM 5285 N N . GLY B 1 202 ? -16.908 12.900 19.315 1.00 15.57 200 GLY B N 1
ATOM 5286 C CA . GLY B 1 202 ? -17.945 12.835 18.300 1.00 15.29 200 GLY B CA 1
ATOM 5287 C C . GLY B 1 202 ? -17.443 12.817 16.863 1.00 15.66 200 GLY B C 1
ATOM 5288 O O . GLY B 1 202 ? -17.780 11.914 16.090 1.00 14.11 200 GLY B O 1
ATOM 5289 N N . THR B 1 203 ? -16.655 13.832 16.494 1.00 15.70 201 THR B N 1
ATOM 5290 C CA . THR B 1 203 ? -16.151 13.928 15.109 1.00 16.12 201 THR B CA 1
ATOM 5291 C C . THR B 1 203 ? -15.174 12.783 14.757 1.00 15.47 201 THR B C 1
ATOM 5292 O O . THR B 1 203 ? -15.122 12.357 13.611 1.00 15.29 201 THR B O 1
ATOM 5296 N N . SER B 1 204 ? -14.425 12.288 15.744 1.00 14.77 202 SER B N 1
ATOM 5297 C CA . SER B 1 204 ? -13.506 11.180 15.504 1.00 14.50 202 SER B CA 1
ATOM 5298 C C . SER B 1 204 ? -14.243 9.872 15.207 1.00 14.10 202 SER B C 1
ATOM 5299 O O . SER B 1 204 ? -13.832 9.086 14.349 1.00 13.20 202 SER B O 1
ATOM 5302 N N . ILE B 1 205 ? -15.342 9.644 15.912 1.00 13.42 203 ILE B N 1
ATOM 5303 C CA . ILE B 1 205 ? -16.138 8.479 15.623 1.00 12.81 203 ILE B CA 1
ATOM 5304 C C . ILE B 1 205 ? -16.742 8.625 14.233 1.00 12.48 203 ILE B C 1
ATOM 5305 O O . ILE B 1 205 ? -16.688 7.683 13.425 1.00 12.91 203 ILE B O 1
ATOM 5310 N N . ARG B 1 206 ? -17.268 9.804 13.932 1.00 12.28 204 ARG B N 1
ATOM 5311 C CA . ARG B 1 206 ? -17.881 10.010 12.620 1.00 13.00 204 ARG B CA 1
ATOM 5312 C C . ARG B 1 206 ? -16.832 9.782 11.533 1.00 12.70 204 ARG B C 1
ATOM 5313 O O . ARG B 1 206 ? -17.143 9.252 10.476 1.00 12.96 204 ARG B O 1
ATOM 5321 N N . LEU B 1 207 ? -15.587 10.160 11.815 1.00 12.66 205 LEU B N 1
ATOM 5322 C CA . LEU B 1 207 ? -14.505 10.024 10.816 1.00 11.65 205 LEU B CA 1
ATOM 5323 C C . LEU B 1 207 ? -14.232 8.555 10.519 1.00 11.12 205 LEU B C 1
ATOM 5324 O O . LEU B 1 207 ? -14.043 8.183 9.366 1.00 11.96 205 LEU B O 1
ATOM 5329 N N . ALA B 1 208 ? -14.206 7.728 11.557 1.00 10.17 206 ALA B N 1
ATOM 5330 C CA . ALA B 1 208 ? -14.048 6.297 11.390 1.00 10.25 206 ALA B CA 1
ATOM 5331 C C . ALA B 1 208 ? -15.238 5.670 10.645 1.00 10.63 206 ALA B C 1
ATOM 5332 O O . ALA B 1 208 ? -15.075 4.690 9.924 1.00 10.58 206 ALA B O 1
ATOM 5334 N N . GLU B 1 209 ? -16.434 6.202 10.860 1.00 10.96 207 GLU B N 1
ATOM 5335 C CA . GLU B 1 209 ? -17.624 5.691 10.167 1.00 11.25 207 GLU B CA 1
ATOM 5336 C C . GLU B 1 209 ? -17.625 6.109 8.685 1.00 11.33 207 GLU B C 1
ATOM 5337 O O . GLU B 1 209 ? -18.104 5.360 7.832 1.00 10.57 207 GLU B O 1
ATOM 5343 N N . LEU B 1 210 ? -17.082 7.287 8.394 1.00 11.62 208 LEU B N 1
ATOM 5344 C CA . LEU B 1 210 ? -16.911 7.731 7.000 1.00 13.48 208 LEU B CA 1
ATOM 5345 C C . LEU B 1 210 ? -15.944 6.829 6.246 1.00 13.86 208 LEU B C 1
ATOM 5346 O O . LEU B 1 210 ? -16.188 6.481 5.080 1.00 15.32 208 LEU B O 1
ATOM 5351 N N . ALA B 1 211 ? -14.852 6.456 6.903 1.00 13.17 209 ALA B N 1
ATOM 5352 C CA . ALA B 1 211 ? -13.886 5.504 6.331 1.00 12.94 209 ALA B CA 1
ATOM 5353 C C . ALA B 1 211 ? -14.565 4.143 6.088 1.00 12.94 209 ALA B C 1
ATOM 5354 O O . ALA B 1 211 ? -14.366 3.500 5.039 1.00 12.39 209 ALA B O 1
ATOM 5356 N N . ARG B 1 212 ? -15.382 3.702 7.044 1.00 12.26 210 ARG B N 1
ATOM 5357 C CA . ARG B 1 212 ? -16.160 2.485 6.803 1.00 12.76 210 ARG B CA 1
ATOM 5358 C C . ARG B 1 212 ? -17.078 2.651 5.585 1.00 12.96 210 ARG B C 1
ATOM 5359 O O . ARG B 1 212 ? -17.131 1.775 4.708 1.00 13.57 210 ARG B O 1
ATOM 5367 N N . GLU B 1 213 ? -17.768 3.781 5.516 1.00 14.29 211 GLU B N 1
ATOM 5368 C CA . GLU B 1 213 ? -18.727 4.073 4.445 1.00 15.84 211 GLU B CA 1
ATOM 5369 C C . GLU B 1 213 ? -18.020 4.174 3.097 1.00 16.04 211 GLU B C 1
ATOM 5370 O O . GLU B 1 213 ? -18.554 3.744 2.071 1.00 16.00 211 GLU B O 1
ATOM 5376 N N . ALA B 1 214 ? -16.809 4.719 3.115 1.00 15.69 212 ALA B N 1
ATOM 5377 C CA . ALA B 1 214 ? -15.984 4.839 1.913 1.00 16.01 212 ALA B CA 1
ATOM 5378 C C . ALA B 1 214 ? -15.522 3.494 1.381 1.00 15.66 212 ALA B C 1
ATOM 5379 O O . ALA B 1 214 ? -15.119 3.391 0.212 1.00 16.06 212 ALA B O 1
ATOM 5381 N N . GLY B 1 215 ? -15.530 2.476 2.245 1.00 15.09 213 GLY B N 1
ATOM 5382 C CA . GLY B 1 215 ? -15.109 1.135 1.852 1.00 14.22 213 GLY B CA 1
ATOM 5383 C C . GLY B 1 215 ? -13.718 0.715 2.328 1.00 14.23 213 GLY B C 1
ATOM 5384 O O . GLY B 1 215 ? -13.171 -0.281 1.851 1.00 13.67 213 GLY B O 1
ATOM 5385 N N . ILE B 1 216 ? -13.132 1.458 3.262 1.00 13.46 214 ILE B N 1
ATOM 5386 C CA . ILE B 1 216 ? -11.850 1.039 3.851 1.00 14.12 214 ILE B CA 1
ATOM 5387 C C . ILE B 1 216 ? -12.041 -0.316 4.594 1.00 14.06 214 ILE B C 1
ATOM 5388 O O . ILE B 1 216 ? -13.032 -0.502 5.310 1.00 14.67 214 ILE B O 1
ATOM 5393 N N . PRO B 1 217 ? -11.128 -1.281 4.381 1.00 13.42 215 PRO B N 1
ATOM 5394 C CA . PRO B 1 217 ? -11.305 -2.598 5.000 1.00 12.56 215 PRO B CA 1
ATOM 5395 C C . PRO B 1 217 ? -11.461 -2.562 6.531 1.00 12.48 215 PRO B C 1
ATOM 5396 O O . PRO B 1 217 ? -10.861 -1.733 7.215 1.00 11.47 215 PRO B O 1
ATOM 5400 N N . ASP B 1 218 ? -12.264 -3.485 7.044 1.00 12.25 216 ASP B N 1
ATOM 5401 C CA . ASP B 1 218 ? -12.483 -3.625 8.468 1.00 12.61 216 ASP B CA 1
ATOM 5402 C C . ASP B 1 218 ? -11.142 -3.728 9.202 1.00 12.46 216 ASP B C 1
ATOM 5403 O O . ASP B 1 218 ? -10.235 -4.446 8.758 1.00 12.99 216 ASP B O 1
ATOM 5408 N N . GLY B 1 219 ? -11.024 -3.022 10.322 1.00 11.86 217 GLY B N 1
ATOM 5409 C CA . GLY B 1 219 ? -9.834 -3.146 11.166 1.00 11.74 217 GLY B CA 1
ATOM 5410 C C . GLY B 1 219 ? -8.698 -2.213 10.788 1.00 11.21 217 GLY B C 1
ATOM 5411 O O . GLY B 1 219 ? -7.742 -2.063 11.543 1.00 11.07 217 GLY B O 1
ATOM 5412 N N . VAL B 1 220 ? -8.779 -1.579 9.615 1.00 11.29 218 VAL B N 1
ATOM 5413 C CA . VAL B 1 220 ? -7.765 -0.565 9.238 1.00 10.31 218 VAL B CA 1
ATOM 5414 C C . VAL B 1 220 ? -7.863 0.702 10.117 1.00 10.79 218 VAL B C 1
ATOM 5415 O O . VAL B 1 220 ? -6.842 1.279 10.520 1.00 10.13 218 VAL B O 1
ATOM 5419 N N . PHE B 1 221 ? -9.086 1.132 10.406 1.00 10.13 219 PHE B N 1
ATOM 5420 C CA . PHE B 1 221 ? -9.277 2.384 11.128 1.00 10.26 219 PHE B CA 1
ATOM 5421 C C . PHE B 1 221 ? -10.312 2.062 12.210 1.00 10.87 219 PHE B C 1
ATOM 5422 O O . PHE B 1 221 ? -11.503 1.940 11.924 1.00 11.00 219 PHE B O 1
ATOM 5430 N N . ASN B 1 222 ? -9.821 1.881 13.440 1.00 10.23 220 ASN B N 1
ATOM 5431 C CA . ASN B 1 222 ? -10.647 1.599 14.599 1.00 10.04 220 ASN B CA 1
ATOM 5432 C C . ASN B 1 222 ? -10.673 2.846 15.492 1.00 10.96 220 ASN B C 1
ATOM 5433 O O . ASN B 1 222 ? -9.736 3.648 15.453 1.00 11.23 220 ASN B O 1
ATOM 5438 N N . VAL B 1 223 ? -11.745 3.026 16.269 1.00 10.44 221 VAL B N 1
ATOM 5439 C CA . VAL B 1 223 ? -11.817 4.147 17.215 1.00 11.51 221 VAL B CA 1
ATOM 5440 C C . VAL B 1 223 ? -12.382 3.648 18.533 1.00 11.47 221 VAL B C 1
ATOM 5441 O O . VAL B 1 223 ? -13.421 2.979 18.555 1.00 10.70 221 VAL B O 1
ATOM 5445 N N . VAL B 1 224 ? -11.680 3.983 19.615 1.00 11.02 222 VAL B N 1
ATOM 5446 C CA . VAL B 1 224 ? -12.083 3.605 20.958 1.00 11.98 222 VAL B CA 1
ATOM 5447 C C . VAL B 1 224 ? -12.212 4.875 21.798 1.00 12.77 222 VAL B C 1
ATOM 5448 O O . VAL B 1 224 ? -11.588 5.901 21.502 1.00 12.39 222 VAL B O 1
ATOM 5452 N N . THR B 1 225 ? -13.038 4.815 22.835 1.00 13.10 223 THR B N 1
ATOM 5453 C CA . THR B 1 225 ? -13.324 6.031 23.618 1.00 13.59 223 THR B CA 1
ATOM 5454 C C . THR B 1 225 ? -13.317 5.742 25.107 1.00 13.43 223 THR B C 1
ATOM 5455 O O . THR B 1 225 ? -13.440 4.591 25.539 1.00 11.99 223 THR B O 1
ATOM 5459 N N . GLY B 1 226 ? -13.169 6.802 25.890 1.00 14.09 224 GLY B N 1
ATOM 5460 C CA . GLY B 1 226 ? -13.035 6.656 27.332 1.00 15.64 224 GLY B CA 1
ATOM 5461 C C . GLY B 1 226 ? -12.110 7.696 27.935 1.00 16.93 224 GLY B C 1
ATOM 5462 O O . GLY B 1 226 ? -11.786 8.712 27.296 1.00 16.19 224 GLY B O 1
ATOM 5463 N N . TYR B 1 227 ? -11.692 7.444 29.173 1.00 18.77 225 TYR B N 1
ATOM 5464 C CA . TYR B 1 227 ? -10.770 8.347 29.859 1.00 20.89 225 TYR B CA 1
ATOM 5465 C C . TYR B 1 227 ? -9.330 8.100 29.388 1.00 22.01 225 TYR B C 1
ATOM 5466 O O . TYR B 1 227 ? -9.085 7.163 28.612 1.00 22.27 225 TYR B O 1
ATOM 5475 N N . GLY B 1 228 ? -8.391 8.932 29.856 1.00 22.57 226 GLY B N 1
ATOM 5476 C CA . GLY B 1 228 ? -6.951 8.760 29.576 1.00 22.61 226 GLY B CA 1
ATOM 5477 C C . GLY B 1 228 ? -6.490 7.327 29.669 1.00 23.13 226 GLY B C 1
ATOM 5478 O O . GLY B 1 228 ? -5.940 6.774 28.703 1.00 23.29 226 GLY B O 1
ATOM 5479 N N . ASP B 1 229 ? -6.712 6.729 30.837 1.00 22.91 227 ASP B N 1
ATOM 5480 C CA . ASP B 1 229 ? -6.467 5.313 31.080 1.00 24.00 227 ASP B CA 1
ATOM 5481 C C . ASP B 1 229 ? -7.807 4.594 31.270 1.00 23.50 227 ASP B C 1
ATOM 5482 O O . ASP B 1 229 ? -8.766 5.190 31.750 1.00 24.06 227 ASP B O 1
ATOM 5487 N N . PRO B 1 230 ? -7.883 3.310 30.911 1.00 23.58 228 PRO B N 1
ATOM 5488 C CA . PRO B 1 230 ? -6.802 2.447 30.478 1.00 22.89 228 PRO B CA 1
ATOM 5489 C C . PRO B 1 230 ? -6.323 2.617 28.996 1.00 22.81 228 PRO B C 1
ATOM 5490 O O . PRO B 1 230 ? -5.256 2.098 28.678 1.00 22.72 228 PRO B O 1
ATOM 5494 N N . ALA B 1 231 ? -7.051 3.319 28.119 1.00 22.25 229 ALA B N 1
ATOM 5495 C CA . ALA B 1 231 ? -6.627 3.337 26.690 1.00 22.61 229 ALA B CA 1
ATOM 5496 C C . ALA B 1 231 ? -5.150 3.738 26.481 1.00 23.30 229 ALA B C 1
ATOM 5497 O O . ALA B 1 231 ? -4.393 3.005 25.835 1.00 23.42 229 ALA B O 1
ATOM 5499 N N . GLY B 1 232 ? -4.763 4.893 27.025 1.00 23.10 230 GLY B N 1
ATOM 5500 C CA . GLY B 1 232 ? -3.372 5.334 27.051 1.00 24.01 230 GLY B CA 1
ATOM 5501 C C . GLY B 1 232 ? -2.364 4.275 27.449 1.00 24.09 230 GLY B C 1
ATOM 5502 O O . GLY B 1 232 ? -1.410 4.011 26.704 1.00 24.36 230 GLY B O 1
ATOM 5503 N N . GLN B 1 233 ? -2.569 3.640 28.605 1.00 24.18 231 GLN B N 1
ATOM 5504 C CA . GLN B 1 233 ? -1.640 2.599 29.046 1.00 24.34 231 GLN B CA 1
ATOM 5505 C C . GLN B 1 233 ? -1.596 1.404 28.093 1.00 22.53 231 GLN B C 1
ATOM 5506 O O . GLN B 1 233 ? -0.521 0.897 27.795 1.00 22.18 231 GLN B O 1
ATOM 5512 N N . VAL B 1 234 ? -2.761 0.960 27.622 1.00 20.50 232 VAL B N 1
ATOM 5513 C CA . VAL B 1 234 ? -2.829 -0.196 26.736 1.00 18.54 232 VAL B CA 1
ATOM 5514 C C . VAL B 1 234 ? -2.041 0.076 25.437 1.00 17.27 232 VAL B C 1
ATOM 5515 O O . VAL B 1 234 ? -1.266 -0.765 24.986 1.00 17.30 232 VAL B O 1
ATOM 5519 N N . LEU B 1 235 ? -2.254 1.247 24.851 1.00 15.78 233 LEU B N 1
ATOM 5520 C CA . LEU B 1 235 ? -1.608 1.604 23.579 1.00 15.79 233 LEU B CA 1
ATOM 5521 C C . LEU B 1 235 ? -0.077 1.697 23.702 1.00 16.38 233 LEU B C 1
ATOM 5522 O O . LEU B 1 235 ? 0.654 1.297 22.774 1.00 16.90 233 LEU B O 1
ATOM 5527 N N . ALA B 1 236 ? 0.395 2.191 24.852 1.00 15.47 234 ALA B N 1
ATOM 5528 C CA . ALA B 1 236 ? 1.821 2.295 25.143 1.00 15.40 234 ALA B CA 1
ATOM 5529 C C . ALA B 1 236 ? 2.475 0.986 25.583 1.00 15.71 234 ALA B C 1
ATOM 5530 O O . ALA B 1 236 ? 3.701 0.847 25.482 1.00 15.61 234 ALA B O 1
ATOM 5532 N N . GLU B 1 237 ? 1.674 0.037 26.063 1.00 16.49 235 GLU B N 1
ATOM 5533 C CA . GLU B 1 237 ? 2.184 -1.227 26.590 1.00 17.53 235 GLU B CA 1
ATOM 5534 C C . GLU B 1 237 ? 1.946 -2.455 25.708 1.00 17.47 235 GLU B C 1
ATOM 5535 O O . GLU B 1 237 ? 2.726 -3.406 25.757 1.00 17.39 235 GLU B O 1
ATOM 5541 N N . ASP B 1 238 ? 0.861 -2.464 24.932 1.00 16.79 236 ASP B N 1
ATOM 5542 C CA . ASP B 1 238 ? 0.477 -3.673 24.178 1.00 16.73 236 ASP B CA 1
ATOM 5543 C C . ASP B 1 238 ? 1.594 -4.046 23.202 1.00 16.24 236 ASP B C 1
ATOM 5544 O O . ASP B 1 238 ? 2.002 -3.206 22.407 1.00 16.48 236 ASP B O 1
ATOM 5549 N N . PRO B 1 239 ? 2.110 -5.295 23.272 1.00 15.97 237 PRO B N 1
ATOM 5550 C CA . PRO B 1 239 ? 3.125 -5.694 22.286 1.00 15.64 237 PRO B CA 1
ATOM 5551 C C . PRO B 1 239 ? 2.620 -5.720 20.830 1.00 15.07 237 PRO B C 1
ATOM 5552 O O . PRO B 1 239 ? 3.435 -5.792 19.921 1.00 15.17 237 PRO B O 1
ATOM 5556 N N . ASN B 1 240 ? 1.306 -5.708 20.614 1.00 14.09 238 ASN B N 1
ATOM 5557 C CA . ASN B 1 240 ? 0.778 -5.695 19.250 1.00 13.89 238 ASN B CA 1
ATOM 5558 C C . ASN B 1 240 ? 0.770 -4.312 18.633 1.00 12.86 238 ASN B C 1
ATOM 5559 O O . ASN B 1 240 ? 0.521 -4.175 17.438 1.00 13.58 238 ASN B O 1
ATOM 5564 N N . VAL B 1 241 ? 1.010 -3.289 19.445 1.00 11.59 239 VAL B N 1
ATOM 5565 C CA . VAL B 1 241 ? 1.118 -1.932 18.922 1.00 10.38 239 VAL B CA 1
ATOM 5566 C C . VAL B 1 241 ? 2.582 -1.633 18.563 1.00 10.65 239 VAL B C 1
ATOM 5567 O O . VAL B 1 241 ? 3.487 -1.934 19.349 1.00 9.28 239 VAL B O 1
ATOM 5571 N N . ASP B 1 242 ? 2.811 -1.068 17.373 1.00 10.27 240 ASP B N 1
ATOM 5572 C CA . ASP B 1 242 ? 4.169 -0.802 16.915 1.00 11.03 240 ASP B CA 1
ATOM 5573 C C . ASP B 1 242 ? 4.623 0.635 17.173 1.00 11.44 240 ASP B C 1
ATOM 5574 O O . ASP B 1 242 ? 5.835 0.917 17.252 1.00 11.63 240 ASP B O 1
ATOM 5587 N N . VAL B 1 244 ? 3.124 4.627 19.048 1.00 12.07 242 VAL B N 1
ATOM 5588 C CA . VAL B 1 244 ? 2.118 5.553 19.607 1.00 13.23 242 VAL B CA 1
ATOM 5589 C C . VAL B 1 244 ? 2.411 6.956 19.083 1.00 13.58 242 VAL B C 1
ATOM 5590 O O . VAL B 1 244 ? 3.543 7.422 19.191 1.00 13.54 242 VAL B O 1
ATOM 5594 N N . ALA B 1 245 ? 1.397 7.604 18.496 1.00 12.87 243 ALA B N 1
ATOM 5595 C CA . ALA B 1 245 ? 1.462 9.000 18.049 1.00 12.98 243 ALA B CA 1
ATOM 5596 C C . ALA B 1 245 ? 0.576 9.808 18.968 1.00 14.09 243 ALA B C 1
ATOM 5597 O O . ALA B 1 245 ? -0.660 9.707 18.893 1.00 14.29 243 ALA B O 1
ATOM 5599 N N . PHE B 1 246 ? 1.192 10.634 19.799 1.00 14.51 244 PHE B N 1
ATOM 5600 C CA . PHE B 1 246 ? 0.458 11.362 20.834 1.00 14.52 244 PHE B CA 1
ATOM 5601 C C . PHE B 1 246 ? 0.493 12.861 20.575 1.00 14.83 244 PHE B C 1
ATOM 5602 O O . PHE B 1 246 ? 1.531 13.421 20.196 1.00 14.88 244 PHE B O 1
ATOM 5610 N N . THR B 1 247 ? -0.646 13.508 20.788 1.00 14.70 245 THR B N 1
ATOM 5611 C CA . THR B 1 247 ? -0.722 14.956 20.773 1.00 15.15 245 THR B CA 1
ATOM 5612 C C . THR B 1 247 ? -1.486 15.455 22.000 1.00 16.03 245 THR B C 1
ATOM 5613 O O . THR B 1 247 ? -2.554 14.934 22.345 1.00 14.54 245 THR B O 1
ATOM 5617 N N . GLY B 1 248 ? -0.925 16.469 22.651 1.00 16.90 246 GLY B N 1
ATOM 5618 C CA . GLY B 1 248 ? -1.495 16.986 23.906 1.00 17.99 246 GLY B CA 1
ATOM 5619 C C . GLY B 1 248 ? -0.392 17.633 24.724 1.00 18.28 246 GLY B C 1
ATOM 5620 O O . GLY B 1 248 ? 0.505 18.265 24.162 1.00 17.49 246 GLY B O 1
ATOM 5621 N N . SER B 1 249 ? -0.427 17.445 26.040 1.00 18.94 247 SER B N 1
ATOM 5622 C CA . SER B 1 249 ? 0.477 18.205 26.907 1.00 20.39 247 SER B CA 1
ATOM 5623 C C . SER B 1 249 ? 1.810 17.492 27.150 1.00 20.54 247 SER B C 1
ATOM 5624 O O . SER B 1 249 ? 1.896 16.248 27.124 1.00 20.90 247 SER B O 1
ATOM 5627 N N . VAL B 1 250 ? 2.836 18.289 27.432 1.00 21.08 248 VAL B N 1
ATOM 5628 C CA . VAL B 1 250 ? 4.161 17.769 27.733 1.00 20.84 248 VAL B CA 1
ATOM 5629 C C . VAL B 1 250 ? 4.059 16.756 28.863 1.00 21.26 248 VAL B C 1
ATOM 5630 O O . VAL B 1 250 ? 4.647 15.679 28.781 1.00 20.71 248 VAL B O 1
ATOM 5634 N N . ARG B 1 251 ? 3.266 17.070 29.896 1.00 21.59 249 ARG B N 1
ATOM 5635 C CA . ARG B 1 251 ? 3.154 16.185 31.069 1.00 21.98 249 ARG B CA 1
ATOM 5636 C C . ARG B 1 251 ? 2.646 14.773 30.715 1.00 21.46 249 ARG B C 1
ATOM 5637 O O . ARG B 1 251 ? 3.149 13.759 31.220 1.00 21.36 249 ARG B O 1
ATOM 5645 N N . VAL B 1 252 ? 1.620 14.718 29.873 1.00 21.23 250 VAL B N 1
ATOM 5646 C CA . VAL B 1 252 ? 1.013 13.431 29.498 1.00 21.67 250 VAL B CA 1
ATOM 5647 C C . VAL B 1 252 ? 1.908 12.746 28.445 1.00 20.94 250 VAL B C 1
ATOM 5648 O O . VAL B 1 252 ? 2.168 11.544 28.524 1.00 21.12 250 VAL B O 1
ATOM 5652 N N . GLY B 1 253 ? 2.414 13.548 27.517 1.00 21.31 251 GLY B N 1
ATOM 5653 C CA . GLY B 1 253 ? 3.361 13.086 26.503 1.00 21.93 251 GLY B CA 1
ATOM 5654 C C . GLY B 1 253 ? 4.593 12.419 27.078 1.00 22.25 251 GLY B C 1
ATOM 5655 O O . GLY B 1 253 ? 4.970 11.319 26.638 1.00 22.41 251 GLY B O 1
ATOM 5656 N N . THR B 1 254 ? 5.233 13.055 28.067 1.00 21.91 252 THR B N 1
ATOM 5657 C CA . THR B 1 254 ? 6.465 12.462 28.637 1.00 21.96 252 THR B CA 1
ATOM 5658 C C . THR B 1 254 ? 6.180 11.141 29.330 1.00 21.24 252 THR B C 1
ATOM 5659 O O . THR B 1 254 ? 6.966 10.193 29.200 1.00 20.56 252 THR B O 1
ATOM 5663 N N . LYS B 1 255 ? 5.055 11.063 30.048 1.00 20.41 253 LYS B N 1
ATOM 5664 C CA . LYS B 1 255 ? 4.684 9.806 30.712 1.00 20.65 253 LYS B CA 1
ATOM 5665 C C . LYS B 1 255 ? 4.451 8.654 29.707 1.00 18.80 253 LYS B C 1
ATOM 5666 O O . LYS B 1 255 ? 4.923 7.551 29.905 1.00 19.09 253 LYS B O 1
ATOM 5672 N N . LEU B 1 256 ? 3.749 8.928 28.621 1.00 18.41 254 LEU B N 1
ATOM 5673 C CA . LEU B 1 256 ? 3.494 7.903 27.607 1.00 18.60 254 LEU B CA 1
ATOM 5674 C C . LEU B 1 256 ? 4.774 7.478 26.928 1.00 17.21 254 LEU B C 1
ATOM 5675 O O . LEU B 1 256 ? 4.973 6.292 26.668 1.00 16.60 254 LEU B O 1
ATOM 5680 N N . GLY B 1 257 ? 5.634 8.458 26.658 1.00 17.04 255 GLY B N 1
ATOM 5681 C CA . GLY B 1 257 ? 6.971 8.227 26.108 1.00 16.33 255 GLY B CA 1
ATOM 5682 C C . GLY B 1 257 ? 7.796 7.328 26.997 1.00 16.39 255 GLY B C 1
ATOM 5683 O O . GLY B 1 257 ? 8.496 6.456 26.514 1.00 16.26 255 GLY B O 1
ATOM 5684 N N . GLU B 1 258 ? 7.716 7.515 28.310 1.00 16.95 256 GLU B N 1
ATOM 5685 C CA . GLU B 1 258 ? 8.453 6.633 29.217 1.00 17.85 256 GLU B CA 1
ATOM 5686 C C . GLU B 1 258 ? 7.950 5.211 29.195 1.00 17.48 256 GLU B C 1
ATOM 5687 O O . GLU B 1 258 ? 8.745 4.266 29.154 1.00 17.37 256 GLU B O 1
ATOM 5693 N N . ILE B 1 259 ? 6.632 5.053 29.274 1.00 17.01 257 ILE B N 1
ATOM 5694 C CA . ILE B 1 259 ? 6.029 3.727 29.175 1.00 16.76 257 ILE B CA 1
ATOM 5695 C C . ILE B 1 259 ? 6.397 3.054 27.836 1.00 16.19 257 ILE B C 1
ATOM 5696 O O . ILE B 1 259 ? 6.820 1.898 27.818 1.00 15.49 257 ILE B O 1
ATOM 5701 N N . ALA B 1 260 ? 6.249 3.799 26.732 1.00 15.62 258 ALA B N 1
ATOM 5702 C CA . ALA B 1 260 ? 6.568 3.283 25.397 1.00 15.77 258 ALA B CA 1
ATOM 5703 C C . ALA B 1 260 ? 8.034 2.810 25.290 1.00 15.28 258 ALA B C 1
ATOM 5704 O O . ALA B 1 260 ? 8.316 1.769 24.694 1.00 15.53 258 ALA B O 1
ATOM 5706 N N . ALA B 1 261 ? 8.955 3.575 25.874 1.00 15.41 259 ALA B N 1
ATOM 5707 C CA . ALA B 1 261 ? 10.392 3.219 25.867 1.00 15.71 259 ALA B CA 1
ATOM 5708 C C . ALA B 1 261 ? 10.668 1.855 26.478 1.00 16.40 259 ALA B C 1
ATOM 5709 O O . ALA B 1 261 ? 11.605 1.171 26.070 1.00 16.01 259 ALA B O 1
ATOM 5711 N N . ARG B 1 262 ? 9.849 1.418 27.428 1.00 16.92 260 ARG B N 1
ATOM 5712 C CA . ARG B 1 262 ? 10.132 0.123 28.077 1.00 17.89 260 ARG B CA 1
ATOM 5713 C C . ARG B 1 262 ? 10.106 -1.058 27.123 1.00 17.39 260 ARG B C 1
ATOM 5714 O O . ARG B 1 262 ? 10.706 -2.099 27.403 1.00 17.77 260 ARG B O 1
ATOM 5722 N N . THR B 1 263 ? 9.379 -0.925 26.017 1.00 16.42 261 THR B N 1
ATOM 5723 C CA . THR B 1 263 ? 9.351 -1.993 25.041 1.00 15.43 261 THR B CA 1
ATOM 5724 C C . THR B 1 263 ? 9.835 -1.524 23.676 1.00 15.05 261 THR B C 1
ATOM 5725 O O . THR B 1 263 ? 9.502 -2.119 22.645 1.00 14.61 261 THR B O 1
ATOM 5729 N N . VAL B 1 264 ? 10.642 -0.465 23.678 1.00 15.24 262 VAL B N 1
ATOM 5730 C CA . VAL B 1 264 ? 11.267 0.063 22.456 1.00 15.23 262 VAL B CA 1
ATOM 5731 C C . VAL B 1 264 ? 10.194 0.441 21.440 1.00 15.37 262 VAL B C 1
ATOM 5732 O O . VAL B 1 264 ? 10.348 0.201 20.256 1.00 15.68 262 VAL B O 1
ATOM 5736 N N . LYS B 1 265 ? 9.097 1.023 21.904 1.00 15.57 263 LYS B N 1
ATOM 5737 C CA . LYS B 1 265 ? 7.978 1.316 21.030 1.00 16.27 263 LYS B CA 1
ATOM 5738 C C . LYS B 1 265 ? 8.245 2.678 20.400 1.00 16.49 263 LYS B C 1
ATOM 5739 O O . LYS B 1 265 ? 8.540 3.635 21.118 1.00 17.47 263 LYS B O 1
ATOM 5745 N N . ARG B 1 266 ? 8.165 2.768 19.073 1.00 16.26 264 ARG B N 1
ATOM 5746 C CA . ARG B 1 266 ? 8.314 4.048 18.381 1.00 16.67 264 ARG B CA 1
ATOM 5747 C C . ARG B 1 266 ? 7.269 5.007 18.920 1.00 15.95 264 ARG B C 1
ATOM 5748 O O . ARG B 1 266 ? 6.148 4.613 19.218 1.00 14.99 264 ARG B O 1
ATOM 5756 N N . VAL B 1 267 ? 7.646 6.269 19.047 1.00 16.47 265 VAL B N 1
ATOM 5757 C CA . VAL B 1 267 ? 6.772 7.287 19.597 1.00 16.92 265 VAL B CA 1
ATOM 5758 C C . VAL B 1 267 ? 6.884 8.541 18.745 1.00 16.62 265 VAL B C 1
ATOM 5759 O O . VAL B 1 267 ? 7.982 8.922 18.373 1.00 17.43 265 VAL B O 1
ATOM 5763 N N . GLY B 1 268 ? 5.750 9.157 18.404 1.00 15.78 266 GLY B N 1
ATOM 5764 C CA . GLY B 1 268 ? 5.742 10.485 17.812 1.00 15.85 266 GLY B CA 1
ATOM 5765 C C . GLY B 1 268 ? 4.991 11.381 18.789 1.00 16.64 266 GLY B C 1
ATOM 5766 O O . GLY B 1 268 ? 3.954 10.980 19.320 1.00 17.38 266 GLY B O 1
ATOM 5767 N N . LEU B 1 269 ? 5.520 12.569 19.051 1.00 15.65 267 LEU B N 1
ATOM 5768 C CA . LEU B 1 269 ? 4.967 13.449 20.082 1.00 16.12 267 LEU B CA 1
ATOM 5769 C C . LEU B 1 269 ? 4.775 14.841 19.516 1.00 16.01 267 LEU B C 1
ATOM 5770 O O . LEU B 1 269 ? 5.664 15.383 18.887 1.00 15.83 267 LEU B O 1
ATOM 5775 N N . GLU B 1 270 ? 3.587 15.403 19.716 1.00 16.72 268 GLU B N 1
ATOM 5776 C CA . GLU B 1 270 ? 3.302 16.781 19.329 1.00 17.43 268 GLU B CA 1
ATOM 5777 C C . GLU B 1 270 ? 2.698 17.465 20.545 1.00 17.86 268 GLU B C 1
ATOM 5778 O O . GLU B 1 270 ? 1.546 17.203 20.901 1.00 17.54 268 GLU B O 1
ATOM 5784 N N . LEU B 1 271 ? 3.487 18.328 21.179 1.00 17.81 269 LEU B N 1
ATOM 5785 C CA . LEU B 1 271 ? 3.193 18.776 22.538 1.00 18.12 269 LEU B CA 1
ATOM 5786 C C . LEU B 1 271 ? 2.946 20.277 22.612 1.00 18.96 269 LEU B C 1
ATOM 5787 O O . LEU B 1 271 ? 2.714 20.925 21.592 1.00 18.87 269 LEU B O 1
ATOM 5792 N N . GLY B 1 272 ? 2.995 20.832 23.818 1.00 19.59 270 GLY B N 1
ATOM 5793 C CA . GLY B 1 272 ? 2.721 22.251 23.981 1.00 20.71 270 GLY B CA 1
ATOM 5794 C C . GLY B 1 272 ? 3.841 23.174 23.506 1.00 21.03 270 GLY B C 1
ATOM 5795 O O . GLY B 1 272 ? 4.907 22.723 23.074 1.00 20.26 270 GLY B O 1
ATOM 5796 N N . GLY B 1 273 ? 3.584 24.479 23.603 1.00 21.32 271 GLY B N 1
ATOM 5797 C CA . GLY B 1 273 ? 4.567 25.490 23.257 1.00 21.48 271 GLY B CA 1
ATOM 5798 C C . GLY B 1 273 ? 4.369 26.790 24.021 1.00 22.13 271 GLY B C 1
ATOM 5799 O O . GLY B 1 273 ? 3.393 26.948 24.778 1.00 21.77 271 GLY B O 1
ATOM 5800 N N . LYS B 1 274 ? 5.323 27.705 23.843 1.00 21.67 272 LYS B N 1
ATOM 5801 C CA . LYS B 1 274 ? 5.167 29.096 24.287 1.00 21.46 272 LYS B CA 1
ATOM 5802 C C . LYS B 1 274 ? 5.650 29.960 23.123 1.00 20.92 272 LYS B C 1
ATOM 5803 O O . LYS B 1 274 ? 6.703 30.610 23.207 1.00 21.58 272 LYS B O 1
ATOM 5809 N N . GLY B 1 275 ? 4.887 29.937 22.032 1.00 19.91 273 GLY B N 1
ATOM 5810 C CA . GLY B 1 275 ? 5.275 30.597 20.779 1.00 19.63 273 GLY B CA 1
ATOM 5811 C C . GLY B 1 275 ? 5.393 32.117 20.847 1.00 19.61 273 GLY B C 1
ATOM 5812 O O . GLY B 1 275 ? 4.465 32.795 21.295 1.00 19.22 273 GLY B O 1
ATOM 5813 N N . PRO B 1 276 ? 6.545 32.665 20.413 1.00 19.55 274 PRO B N 1
ATOM 5814 C CA . PRO B 1 276 ? 6.640 34.119 20.373 1.00 19.18 274 PRO B CA 1
ATOM 5815 C C . PRO B 1 276 ? 6.355 34.660 18.996 1.00 19.52 274 PRO B C 1
ATOM 5816 O O . PRO B 1 276 ? 6.642 33.993 17.994 1.00 19.83 274 PRO B O 1
ATOM 5820 N N . GLN B 1 277 ? 5.767 35.844 18.932 1.00 19.64 275 GLN B N 1
ATOM 5821 C CA . GLN B 1 277 ? 5.716 36.603 17.692 1.00 19.90 275 GLN B CA 1
ATOM 5822 C C . GLN B 1 277 ? 6.629 37.803 17.892 1.00 20.09 275 GLN B C 1
ATOM 5823 O O . GLN B 1 277 ? 6.535 38.480 18.919 1.00 20.75 275 GLN B O 1
ATOM 5829 N N . ILE B 1 278 ? 7.510 38.044 16.924 1.00 19.61 276 ILE B N 1
ATOM 5830 C CA . ILE B 1 278 ? 8.533 39.076 17.049 1.00 19.28 276 ILE B CA 1
ATOM 5831 C C . ILE B 1 278 ? 8.146 40.162 16.066 1.00 19.13 276 ILE B C 1
ATOM 5832 O O . ILE B 1 278 ? 8.000 39.904 14.869 1.00 17.70 276 ILE B O 1
ATOM 5837 N N . VAL B 1 279 ? 7.933 41.374 16.579 1.00 18.92 277 VAL B N 1
ATOM 5838 C CA . VAL B 1 279 ? 7.519 42.462 15.719 1.00 19.54 277 VAL B CA 1
ATOM 5839 C C . VAL B 1 279 ? 8.605 43.549 15.702 1.00 19.81 277 VAL B C 1
ATOM 5840 O O . VAL B 1 279 ? 8.895 44.171 16.740 1.00 19.37 277 VAL B O 1
ATOM 5844 N N . PHE B 1 280 ? 9.204 43.758 14.529 1.00 19.93 278 PHE B N 1
ATOM 5845 C CA . PHE B 1 280 ? 10.249 44.781 14.362 1.00 20.34 278 PHE B CA 1
ATOM 5846 C C . PHE B 1 280 ? 9.675 46.118 13.895 1.00 20.81 278 PHE B C 1
ATOM 5847 O O . PHE B 1 280 ? 8.566 46.186 13.346 1.00 20.81 278 PHE B O 1
ATOM 5855 N N . ALA B 1 281 ? 10.466 47.178 14.066 1.00 21.85 279 ALA B N 1
ATOM 5856 C CA . ALA B 1 281 ? 9.982 48.541 13.853 1.00 22.20 279 ALA B CA 1
ATOM 5857 C C . ALA B 1 281 ? 9.592 48.796 12.420 1.00 22.57 279 ALA B C 1
ATOM 5858 O O . ALA B 1 281 ? 8.781 49.664 12.150 1.00 22.89 279 ALA B O 1
ATOM 5860 N N . ASP B 1 282 ? 10.154 48.021 11.494 1.00 22.80 280 ASP B N 1
ATOM 5861 C CA . ASP B 1 282 ? 9.840 48.181 10.087 1.00 23.26 280 ASP B CA 1
ATOM 5862 C C . ASP B 1 282 ? 8.705 47.278 9.574 1.00 23.53 280 ASP B C 1
ATOM 5863 O O . ASP B 1 282 ? 8.493 47.194 8.370 1.00 23.50 280 ASP B O 1
ATOM 5868 N N . ALA B 1 283 ? 8.005 46.595 10.478 1.00 23.62 281 ALA B N 1
ATOM 5869 C CA . ALA B 1 283 ? 6.896 45.710 10.100 1.00 24.01 281 ALA B CA 1
ATOM 5870 C C . ALA B 1 283 ? 5.679 46.497 9.601 1.00 25.02 281 ALA B C 1
ATOM 5871 O O . ALA B 1 283 ? 5.521 47.688 9.905 1.00 23.86 281 ALA B O 1
ATOM 5873 N N . ASP B 1 284 ? 4.822 45.841 8.825 1.00 25.59 282 ASP B N 1
ATOM 5874 C CA . ASP B 1 284 ? 3.524 46.431 8.503 1.00 27.45 282 ASP B CA 1
ATOM 5875 C C . ASP B 1 284 ? 2.692 46.462 9.788 1.00 27.44 282 ASP B C 1
ATOM 5876 O O . ASP B 1 284 ? 2.307 45.420 10.343 1.00 27.50 282 ASP B O 1
ATOM 5881 N N . LEU B 1 285 ? 2.446 47.671 10.285 1.00 27.22 283 LEU B N 1
ATOM 5882 C CA . LEU B 1 285 ? 1.907 47.835 11.626 1.00 27.28 283 LEU B CA 1
ATOM 5883 C C . LEU B 1 285 ? 0.487 47.278 11.750 1.00 26.34 283 LEU B C 1
ATOM 5884 O O . LEU B 1 285 ? 0.151 46.606 12.738 1.00 25.58 283 LEU B O 1
ATOM 5889 N N . ASP B 1 286 ? -0.336 47.560 10.746 1.00 25.64 284 ASP B N 1
ATOM 5890 C CA . ASP B 1 286 ? -1.727 47.107 10.726 1.00 25.84 284 ASP B CA 1
ATOM 5891 C C . ASP B 1 286 ? -1.830 45.584 10.613 1.00 25.70 284 ASP B C 1
ATOM 5892 O O . ASP B 1 286 ? -2.479 44.949 11.441 1.00 25.27 284 ASP B O 1
ATOM 5897 N N . ALA B 1 287 ? -1.160 45.001 9.611 1.00 25.68 285 ALA B N 1
ATOM 5898 C CA . ALA B 1 287 ? -1.113 43.538 9.484 1.00 24.94 285 ALA B CA 1
ATOM 5899 C C . ALA B 1 287 ? -0.565 42.874 10.743 1.00 24.31 285 ALA B C 1
ATOM 5900 O O . ALA B 1 287 ? -1.163 41.938 11.255 1.00 24.12 285 ALA B O 1
ATOM 5902 N N . ALA B 1 288 ? 0.530 43.387 11.300 1.00 24.27 286 ALA B N 1
ATOM 5903 C CA . ALA B 1 288 ? 1.100 42.771 12.506 1.00 23.33 286 ALA B CA 1
ATOM 5904 C C . ALA B 1 288 ? 0.177 42.820 13.722 1.00 23.47 286 ALA B C 1
ATOM 5905 O O . ALA B 1 288 ? 0.088 41.845 14.495 1.00 21.87 286 ALA B O 1
ATOM 5907 N N . ALA B 1 289 ? -0.475 43.968 13.915 1.00 23.05 287 ALA B N 1
ATOM 5908 C CA . ALA B 1 289 ? -1.413 44.117 15.022 1.00 23.72 287 ALA B CA 1
ATOM 5909 C C . ALA B 1 289 ? -2.532 43.075 14.907 1.00 23.28 287 ALA B C 1
ATOM 5910 O O . ALA B 1 289 ? -2.826 42.379 15.868 1.00 22.61 287 ALA B O 1
ATOM 5912 N N . ASP B 1 290 ? -3.128 42.980 13.717 1.00 23.89 288 ASP B N 1
ATOM 5913 C CA . ASP B 1 290 ? -4.142 41.975 13.412 1.00 24.69 288 ASP B CA 1
ATOM 5914 C C . ASP B 1 290 ? -3.591 40.546 13.608 1.00 24.62 288 ASP B C 1
ATOM 5915 O O . ASP B 1 290 ? -4.285 39.655 14.120 1.00 24.08 288 ASP B O 1
ATOM 5920 N N . GLY B 1 291 ? -2.341 40.340 13.187 1.00 23.91 289 GLY B N 1
ATOM 5921 C CA . GLY B 1 291 ? -1.659 39.075 13.398 1.00 23.60 289 GLY B CA 1
ATOM 5922 C C . GLY B 1 291 ? -1.462 38.738 14.868 1.00 22.52 289 GLY B C 1
ATOM 5923 O O . GLY B 1 291 ? -1.638 37.599 15.266 1.00 22.86 289 GLY B O 1
ATOM 5924 N N . ILE B 1 292 ? -1.132 39.719 15.700 1.00 21.70 290 ILE B N 1
ATOM 5925 C CA . ILE B 1 292 ? -0.952 39.426 17.140 1.00 21.08 290 ILE B CA 1
ATOM 5926 C C . ILE B 1 292 ? -2.262 38.966 17.820 1.00 21.22 290 ILE B C 1
ATOM 5927 O O . ILE B 1 292 ? -2.261 38.033 18.645 1.00 20.83 290 ILE B O 1
ATOM 5932 N N . ALA B 1 293 ? -3.360 39.641 17.487 1.00 20.73 291 ALA B N 1
ATOM 5933 C CA . ALA B 1 293 ? -4.679 39.300 18.024 1.00 21.03 291 ALA B CA 1
ATOM 5934 C C . ALA B 1 293 ? -5.073 37.878 17.595 1.00 20.93 291 ALA B C 1
ATOM 5935 O O . ALA B 1 293 ? -5.405 37.053 18.442 1.00 21.76 291 ALA B O 1
ATOM 5937 N N . TYR B 1 294 ? -5.022 37.618 16.287 1.00 21.42 292 TYR B N 1
ATOM 5938 C CA . TYR B 1 294 ? -5.195 36.253 15.727 1.00 21.83 292 TYR B CA 1
ATOM 5939 C C . TYR B 1 294 ? -4.375 35.220 16.481 1.00 21.41 292 TYR B C 1
ATOM 5940 O O . TYR B 1 294 ? -4.903 34.240 17.022 1.00 21.51 292 TYR B O 1
ATOM 5949 N N . GLY B 1 295 ? -3.072 35.464 16.524 1.00 21.92 293 GLY B N 1
ATOM 5950 C CA . GLY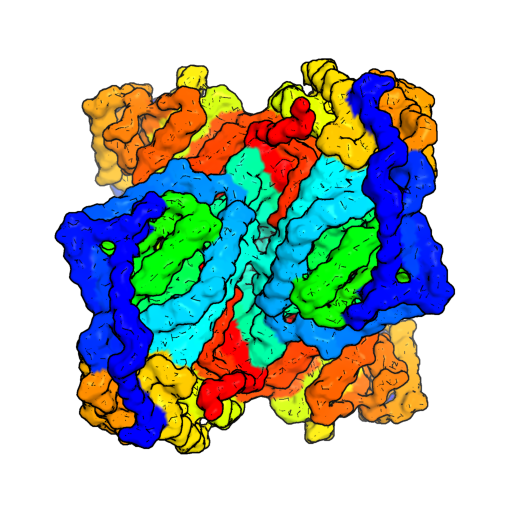 B 1 295 ? -2.118 34.580 17.176 1.00 21.83 293 GLY B CA 1
ATOM 5951 C C . GLY B 1 295 ? -2.500 34.134 18.562 1.00 21.91 293 GLY B C 1
ATOM 5952 O O . GLY B 1 295 ? -2.412 32.933 18.866 1.00 22.54 293 GLY B O 1
ATOM 5953 N N . VAL B 1 296 ? -2.946 35.071 19.403 1.00 21.65 294 VAL B N 1
ATOM 5954 C CA . VAL B 1 296 ? -3.245 34.749 20.807 1.00 21.71 294 VAL B CA 1
ATOM 5955 C C . VAL B 1 296 ? -4.700 34.305 21.088 1.00 21.77 294 VAL B C 1
ATOM 5956 O O . VAL B 1 296 ? -4.945 33.552 22.046 1.00 21.50 294 VAL B O 1
ATOM 5960 N N . TYR B 1 297 ? -5.632 34.765 20.249 1.00 22.75 295 TYR B N 1
ATOM 5961 C CA . TYR B 1 297 ? -7.093 34.563 20.419 1.00 23.12 295 TYR B CA 1
ATOM 5962 C C . TYR B 1 297 ? -7.701 33.401 19.600 1.00 23.86 295 TYR B C 1
ATOM 5963 O O . TYR B 1 297 ? -8.782 32.895 19.942 1.00 24.46 295 TYR B O 1
ATOM 5972 N N . HIS B 1 298 ? -7.053 33.012 18.499 1.00 23.51 296 HIS B N 1
ATOM 5973 C CA . HIS B 1 298 ? -7.457 31.795 17.767 1.00 23.46 296 HIS B CA 1
ATOM 5974 C C . HIS B 1 298 ? -7.699 30.655 18.750 1.00 22.31 296 HIS B C 1
ATOM 5975 O O . HIS B 1 298 ? -6.849 30.355 19.571 1.00 22.16 296 HIS B O 1
ATOM 5982 N N . ASN B 1 299 ? -8.873 30.037 18.659 1.00 22.58 297 ASN B N 1
ATOM 5983 C CA . ASN B 1 299 ? -9.274 28.927 19.534 1.00 21.97 297 ASN B CA 1
ATOM 5984 C C . ASN B 1 299 ? -9.241 29.301 21.008 1.00 22.26 297 ASN B C 1
ATOM 5985 O O . ASN B 1 299 ? -8.930 28.476 21.868 1.00 21.62 297 ASN B O 1
ATOM 5990 N N . ALA B 1 300 ? -9.569 30.558 21.300 1.00 22.90 298 ALA B N 1
ATOM 5991 C CA . ALA B 1 300 ? -9.528 31.073 22.685 1.00 23.33 298 ALA B CA 1
ATOM 5992 C C . ALA B 1 300 ? -8.166 30.871 23.355 1.00 23.09 298 ALA B C 1
ATOM 5993 O O . ALA B 1 300 ? -8.079 30.686 24.573 1.00 23.17 298 ALA B O 1
ATOM 5995 N N . GLY B 1 301 ? -7.092 30.882 22.564 1.00 23.07 299 GLY B N 1
ATOM 5996 C CA . GLY B 1 301 ? -5.765 30.679 23.146 1.00 23.05 299 GLY B CA 1
ATOM 5997 C C . GLY B 1 301 ? -5.445 29.245 23.494 1.00 23.15 299 GLY B C 1
ATOM 5998 O O . GLY B 1 301 ? -4.339 28.962 23.958 1.00 23.84 299 GLY B O 1
ATOM 5999 N N . GLN B 1 302 ? -6.397 28.336 23.263 1.00 22.67 300 GLN B N 1
ATOM 6000 C CA . GLN B 1 302 ? -6.213 26.920 23.576 1.00 22.60 300 GLN B CA 1
ATOM 6001 C C . GLN B 1 302 ? -5.550 26.242 22.380 1.00 22.41 300 GLN B C 1
ATOM 6002 O O . GLN B 1 302 ? -6.159 25.394 21.692 1.00 21.32 300 GLN B O 1
ATOM 6008 N N . CYS B 1 303 ? -4.293 26.617 22.139 1.00 21.60 301 CYS B N 1
ATOM 6009 C CA . CYS B 1 303 ? -3.616 26.245 20.893 1.00 21.58 301 CYS B CA 1
ATOM 6010 C C . CYS B 1 303 ? -2.112 26.145 21.133 1.00 21.46 301 CYS B C 1
ATOM 6011 O O . CYS B 1 303 ? -1.511 27.048 21.722 1.00 19.85 301 CYS B O 1
ATOM 6014 N N . CYS B 1 304 ? -1.508 25.032 20.711 1.00 21.22 302 CYS B N 1
ATOM 6015 C CA . CYS B 1 304 ? -0.081 24.808 20.987 1.00 21.79 302 CYS B CA 1
ATOM 6016 C C . CYS B 1 304 ? 0.792 25.771 20.188 1.00 20.53 302 CYS B C 1
ATOM 6017 O O . CYS B 1 304 ? 1.874 26.130 20.643 1.00 20.88 302 CYS B O 1
ATOM 6020 N N . ILE B 1 305 ? 0.300 26.179 19.019 1.00 19.82 303 ILE B N 1
ATOM 6021 C CA . ILE B 1 305 ? 0.994 27.142 18.146 1.00 19.96 303 ILE B CA 1
ATOM 6022 C C . ILE B 1 305 ? 0.532 28.604 18.365 1.00 20.29 303 ILE B C 1
ATOM 6023 O O . ILE B 1 305 ? 0.743 29.462 17.524 1.00 19.71 303 ILE B O 1
ATOM 6028 N N . SER B 1 306 ? -0.096 28.869 19.515 1.00 21.17 304 SER B N 1
ATOM 6029 C CA . SER B 1 306 ? -0.527 30.221 19.870 1.00 21.86 304 SER B CA 1
ATOM 6030 C C . SER B 1 306 ? 0.671 31.172 19.937 1.00 21.91 304 SER B C 1
ATOM 6031 O O . SER B 1 306 ? 1.716 30.809 20.458 1.00 21.31 304 SER B O 1
ATOM 6034 N N . GLY B 1 307 ? 0.521 32.384 19.416 1.00 22.59 305 GLY B N 1
ATOM 6035 C CA . GLY B 1 307 ? 1.481 33.445 19.735 1.00 23.05 305 GL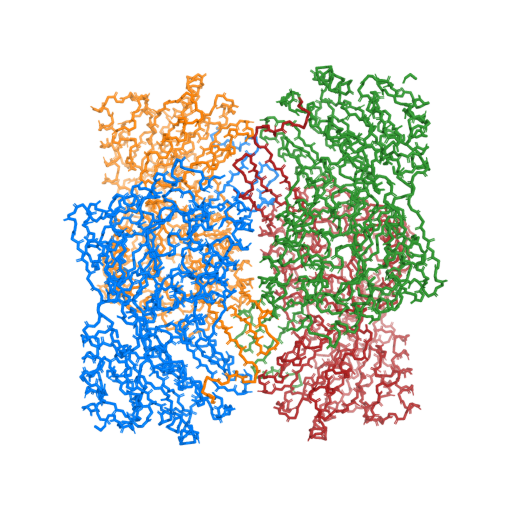Y B CA 1
ATOM 6036 C C . GLY B 1 307 ? 1.226 33.959 21.157 1.00 23.66 305 GLY B C 1
ATOM 6037 O O . GLY B 1 307 ? 0.633 35.024 21.330 1.00 24.46 305 GLY B O 1
ATOM 6038 N N . SER B 1 308 ? 1.688 33.221 22.164 1.00 23.29 306 SER B N 1
ATOM 6039 C CA . SER B 1 308 ? 1.405 33.537 23.563 1.00 23.53 306 SER B CA 1
ATOM 6040 C C . SER B 1 308 ? 2.345 34.609 24.163 1.00 23.87 306 SER B C 1
ATOM 6041 O O . SER B 1 308 ? 2.021 35.238 25.189 1.00 24.18 306 SER B O 1
ATOM 6044 N N . ARG B 1 309 ? 3.497 34.810 23.523 1.00 23.12 307 ARG B N 1
ATOM 6045 C CA . ARG B 1 309 ? 4.422 35.906 23.862 1.00 22.71 307 ARG B CA 1
ATOM 6046 C C . ARG B 1 309 ? 4.538 36.891 22.706 1.00 22.68 307 ARG B C 1
ATOM 6047 O O . ARG B 1 309 ? 4.760 36.488 21.558 1.00 23.00 307 ARG B O 1
ATOM 6055 N N . LEU B 1 310 ? 4.363 38.177 22.989 1.00 22.12 308 LEU B N 1
ATOM 6056 C CA . LEU B 1 310 ? 4.635 39.211 22.003 1.00 21.99 308 LEU B CA 1
ATOM 6057 C C . LEU B 1 310 ? 5.989 39.838 22.307 1.00 22.52 308 LEU B C 1
ATOM 6058 O O . LEU B 1 310 ? 6.227 40.307 23.437 1.00 22.56 308 LEU B O 1
ATOM 6063 N N . LEU B 1 311 ? 6.871 39.833 21.312 1.00 21.91 309 LEU B N 1
ATOM 6064 C CA . LEU B 1 311 ? 8.187 40.448 21.446 1.00 21.90 309 LEU B CA 1
ATOM 6065 C C . LEU B 1 311 ? 8.212 41.624 20.500 1.00 21.66 309 LEU B C 1
ATOM 6066 O O . LEU B 1 311 ? 8.214 41.459 19.280 1.00 20.97 309 LEU B O 1
ATOM 6071 N N . VAL B 1 312 ? 8.147 42.826 21.064 1.00 21.90 310 VAL B N 1
ATOM 6072 C CA . VAL B 1 312 ? 7.974 44.032 20.249 1.00 22.41 310 VAL B CA 1
ATOM 6073 C C . VAL B 1 312 ? 9.178 44.965 20.374 1.00 22.99 310 VAL B C 1
ATOM 6074 O O . VAL B 1 312 ? 9.694 45.165 21.476 1.00 22.63 310 VAL B O 1
ATOM 6078 N N . GLN B 1 313 ? 9.626 45.514 19.243 1.00 23.75 311 GLN B N 1
ATOM 6079 C CA . GLN B 1 313 ? 10.799 46.393 19.245 1.00 24.94 311 GLN B CA 1
ATOM 6080 C C . GLN B 1 313 ? 10.371 47.732 19.867 1.00 26.08 311 GLN B C 1
ATOM 6081 O O . GLN B 1 313 ? 9.339 48.292 19.479 1.00 24.94 311 GLN B O 1
ATOM 6087 N N . GLU B 1 314 ? 11.138 48.198 20.856 1.00 28.09 312 GLU B N 1
ATOM 6088 C CA . GLU B 1 314 ? 10.948 49.534 21.456 1.00 30.40 312 GLU B CA 1
ATOM 6089 C C . GLU B 1 314 ? 10.752 50.561 20.353 1.00 31.31 312 GLU B C 1
ATOM 6090 O O . GLU B 1 314 ? 11.609 50.709 19.484 1.00 32.90 312 GLU B O 1
ATOM 6096 N N . GLY B 1 315 ? 9.643 51.277 20.351 1.00 32.19 313 GLY B N 1
ATOM 6097 C CA . GLY B 1 315 ? 9.537 52.361 19.369 1.00 32.65 313 GLY B CA 1
ATOM 6098 C C . GLY B 1 315 ? 8.500 52.134 18.294 1.00 32.70 313 GLY B C 1
ATOM 6099 O O . GLY B 1 315 ? 8.177 53.043 17.532 1.00 32.51 313 GLY B O 1
ATOM 6100 N N . ILE B 1 316 ? 7.997 50.907 18.214 1.00 32.67 314 ILE B N 1
ATOM 6101 C CA . ILE B 1 316 ? 6.712 50.687 17.578 1.00 32.87 314 ILE B CA 1
ATOM 6102 C C . ILE B 1 316 ? 5.787 50.064 18.607 1.00 32.75 314 ILE B C 1
ATOM 6103 O O . ILE B 1 316 ? 4.634 49.763 18.319 1.00 32.95 314 ILE B O 1
ATOM 6108 N N . ARG B 1 317 ? 6.312 49.896 19.812 1.00 32.50 315 ARG B N 1
ATOM 6109 C CA . ARG B 1 317 ? 5.572 49.328 20.913 1.00 32.77 315 ARG B CA 1
ATOM 6110 C C . ARG B 1 317 ? 4.209 50.008 21.107 1.00 32.81 315 ARG B C 1
ATOM 6111 O O . ARG B 1 317 ? 3.183 49.331 21.165 1.00 32.18 315 ARG B O 1
ATOM 6119 N N . ASP B 1 318 ? 4.213 51.339 21.191 1.00 32.73 316 ASP B N 1
ATOM 6120 C CA . ASP B 1 318 ? 3.014 52.103 21.512 1.00 32.89 316 ASP B CA 1
ATOM 6121 C C . ASP B 1 318 ? 2.033 52.151 20.351 1.00 32.97 316 ASP B C 1
ATOM 6122 O O . ASP B 1 318 ? 0.818 52.002 20.557 1.00 32.83 316 ASP B O 1
ATOM 6127 N N . ALA B 1 319 ? 2.543 52.339 19.134 1.00 32.80 317 ALA B N 1
ATOM 6128 C CA . ALA B 1 319 ? 1.680 52.286 17.965 1.00 33.58 317 ALA B CA 1
ATOM 6129 C C . ALA B 1 319 ? 1.081 50.883 17.772 1.00 33.89 317 ALA B C 1
ATOM 6130 O O . ALA B 1 319 ? -0.055 50.754 17.320 1.00 33.36 317 ALA B O 1
ATOM 6132 N N . LEU B 1 320 ? 1.833 49.845 18.143 1.00 34.36 318 LEU B N 1
ATOM 6133 C CA . LEU B 1 320 ? 1.332 48.461 18.042 1.00 35.10 318 LEU B CA 1
ATOM 6134 C C . LEU B 1 320 ? 0.286 48.160 19.105 1.00 35.83 318 LEU B C 1
ATOM 6135 O O . LEU B 1 320 ? -0.795 47.662 18.788 1.00 35.26 318 LEU B O 1
ATOM 6148 N N . GLU B 1 322 ? -1.636 50.090 20.712 1.00 39.48 320 GLU B N 1
ATOM 6149 C CA . GLU B 1 322 ? -2.856 50.852 20.462 1.00 39.91 320 GLU B CA 1
ATOM 6150 C C . GLU B 1 322 ? -3.772 50.111 19.496 1.00 39.58 320 GLU B C 1
ATOM 6151 O O . GLU B 1 322 ? -4.993 50.031 19.697 1.00 39.17 320 GLU B O 1
ATOM 6157 N N . ARG B 1 323 ? -3.162 49.600 18.430 1.00 39.00 321 ARG B N 1
ATOM 6158 C CA . ARG B 1 323 ? -3.873 48.903 17.386 1.00 38.76 321 ARG B CA 1
ATOM 6159 C C . ARG B 1 323 ? -4.416 47.597 17.933 1.00 37.86 321 ARG B C 1
ATOM 6160 O O . ARG B 1 323 ? -5.535 47.203 17.611 1.00 37.64 321 ARG B O 1
ATOM 6168 N N . LEU B 1 324 ? -3.620 46.949 18.779 1.00 37.13 322 LEU B N 1
ATOM 6169 C CA . LEU B 1 324 ? -3.964 45.651 19.326 1.00 36.39 322 LEU B CA 1
ATOM 6170 C C . LEU B 1 324 ? -5.145 45.765 20.279 1.00 36.10 322 LEU B C 1
ATOM 6171 O O . LEU B 1 324 ? -6.050 44.932 20.245 1.00 35.32 322 LEU B O 1
ATOM 6176 N N . LEU B 1 325 ? -5.130 46.802 21.116 1.00 35.74 323 LEU B N 1
ATOM 6177 C CA . LEU B 1 325 ? -6.207 47.030 22.080 1.00 35.38 323 LEU B CA 1
ATOM 6178 C C . LEU B 1 325 ? -7.514 47.405 21.391 1.00 35.18 323 LEU B C 1
ATOM 6179 O O . LEU B 1 325 ? -8.557 46.839 21.688 1.00 35.32 323 LEU B O 1
ATOM 6184 N N . ASP B 1 326 ? -7.455 48.325 20.440 1.00 35.39 324 ASP B N 1
ATOM 6185 C CA . ASP B 1 326 ? -8.603 48.580 19.582 1.00 35.73 324 ASP B CA 1
ATOM 6186 C C . ASP B 1 326 ? -9.226 47.255 19.073 1.00 35.63 324 ASP B C 1
ATOM 6187 O O . ASP B 1 326 ? -10.424 47.017 19.266 1.00 35.31 324 ASP B O 1
ATOM 6192 N N . ILE B 1 327 ? -8.413 46.382 18.462 1.00 34.80 325 ILE B N 1
ATOM 6193 C CA . ILE B 1 327 ? -8.895 45.062 18.015 1.00 34.51 325 ILE B CA 1
ATOM 6194 C C . ILE B 1 327 ? -9.428 44.210 19.179 1.00 34.12 325 ILE B C 1
ATOM 6195 O O . ILE B 1 327 ? -10.534 43.674 19.093 1.00 33.85 325 ILE B O 1
ATOM 6200 N N . SER B 1 328 ? -8.652 44.112 20.259 1.00 34.15 326 SER B N 1
ATOM 6201 C CA . SER B 1 328 ? -8.999 43.290 21.415 1.00 34.64 326 SER B CA 1
ATOM 6202 C C . SER B 1 328 ? -10.370 43.635 22.015 1.00 35.05 326 SER B C 1
ATOM 6203 O O . SER B 1 328 ? -11.069 42.768 22.563 1.00 34.63 326 SER B O 1
ATOM 6206 N N . ARG B 1 329 ? -10.745 44.903 21.904 1.00 34.98 327 ARG B N 1
ATOM 6207 C CA . ARG B 1 329 ? -11.975 45.383 22.507 1.00 35.47 327 ARG B CA 1
ATOM 6208 C C . ARG B 1 329 ? -13.168 45.193 21.574 1.00 34.97 327 ARG B C 1
ATOM 6209 O O . ARG B 1 329 ? -14.290 45.086 22.043 1.00 35.34 327 ARG B O 1
ATOM 6217 N N . LYS B 1 330 ? -12.928 45.149 20.262 1.00 34.35 328 LYS B N 1
ATOM 6218 C CA . LYS B 1 330 ? -14.010 45.027 19.276 1.00 34.11 328 LYS B CA 1
ATOM 6219 C C . LYS B 1 330 ? -14.329 43.576 18.861 1.00 33.55 328 LYS B C 1
ATOM 6220 O O . LYS B 1 330 ? -15.390 43.313 18.271 1.00 33.16 328 LYS B O 1
ATOM 6226 N N . VAL B 1 331 ? -13.416 42.649 19.160 1.00 32.29 329 VAL B N 1
ATOM 6227 C CA . VAL B 1 331 ? -13.532 41.280 18.644 1.00 31.35 329 VAL B CA 1
ATOM 6228 C C . VAL B 1 331 ? -14.667 40.511 19.327 1.00 30.95 329 VAL B C 1
ATOM 6229 O O . VAL B 1 331 ? -14.708 40.371 20.551 1.00 30.14 329 VAL B O 1
ATOM 6233 N N . ALA B 1 332 ? -15.584 40.018 18.504 1.00 31.50 330 ALA B N 1
ATOM 6234 C CA . ALA B 1 332 ? -16.756 39.321 19.008 1.00 31.53 330 ALA B CA 1
ATOM 6235 C C . ALA B 1 332 ? -16.332 38.004 19.626 1.00 31.65 330 ALA B C 1
ATOM 6236 O O . ALA B 1 332 ? -15.742 37.138 18.956 1.00 32.10 330 ALA B O 1
ATOM 6238 N N . PHE B 1 333 ? -16.585 37.874 20.918 1.00 31.05 331 PHE B N 1
ATOM 6239 C CA . PHE B 1 333 ? -16.425 36.601 21.569 1.00 31.46 331 PHE B CA 1
ATOM 6240 C C . PHE B 1 333 ? -17.710 36.161 22.257 1.00 32.10 331 PHE B C 1
ATOM 6241 O O . PHE B 1 333 ? -18.559 36.993 22.592 1.00 32.49 331 PHE B O 1
ATOM 6249 N N . GLY B 1 334 ? -17.860 34.852 22.441 1.00 32.17 332 GLY B N 1
ATOM 6250 C CA . GLY B 1 334 ? -18.987 34.316 23.201 1.00 31.92 332 GLY B CA 1
ATOM 6251 C C . GLY B 1 334 ? -19.594 33.091 22.555 1.00 31.79 332 GLY B C 1
ATOM 6252 O O . GLY B 1 334 ? -18.888 32.095 22.283 1.00 31.55 332 GLY B O 1
ATOM 6253 N N . ASP B 1 335 ? -20.900 33.182 22.305 1.00 30.58 333 ASP B N 1
ATOM 6254 C CA . ASP B 1 335 ? -21.718 32.071 21.812 1.00 30.06 333 ASP B CA 1
ATOM 6255 C C . ASP B 1 335 ? -21.098 31.342 20.620 1.00 28.65 333 ASP B C 1
ATOM 6256 O O . ASP B 1 335 ? -21.113 31.860 19.503 1.00 28.14 333 ASP B O 1
ATOM 6261 N N . PRO B 1 336 ? -20.591 30.116 20.846 1.00 28.05 334 PRO B N 1
ATOM 6262 C CA . PRO B 1 336 ? -19.989 29.384 19.728 1.00 28.08 334 PRO B CA 1
ATOM 6263 C C . PRO B 1 336 ? -20.966 29.155 18.579 1.00 27.96 334 PRO B C 1
ATOM 6264 O O . PRO B 1 336 ? -20.544 29.081 17.415 1.00 28.24 334 PRO B O 1
ATOM 6268 N N . LEU B 1 337 ? -22.263 29.084 18.885 1.00 27.72 335 LEU B N 1
ATOM 6269 C CA . LEU B 1 337 ? -23.265 28.856 17.831 1.00 27.53 335 LEU B CA 1
ATOM 6270 C C . LEU B 1 337 ? -23.596 30.077 16.984 1.00 27.72 335 LEU B C 1
ATOM 6271 O O . LEU B 1 337 ? -24.297 29.959 15.981 1.00 27.78 335 LEU B O 1
ATOM 6276 N N . ASN B 1 338 ? -23.082 31.247 17.359 1.00 28.36 336 ASN B N 1
ATOM 6277 C CA . ASN B 1 338 ? -23.333 32.451 16.566 1.00 28.96 336 ASN B CA 1
ATOM 6278 C C . ASN B 1 338 ? -22.346 32.594 15.405 1.00 29.65 336 ASN B C 1
ATOM 6279 O O . ASN B 1 338 ? -21.143 32.505 15.610 1.00 29.07 336 ASN B O 1
ATOM 6284 N N . GLU B 1 339 ? -22.858 32.846 14.199 1.00 31.14 337 GLU B N 1
ATOM 6285 C CA . GLU B 1 339 ? -22.020 32.934 12.990 1.00 32.84 337 GLU B CA 1
ATOM 6286 C C . GLU B 1 339 ? -21.023 34.092 13.037 1.00 33.68 337 GLU B C 1
ATOM 6287 O O . GLU B 1 339 ? -20.091 34.172 12.209 1.00 33.67 337 GLU B O 1
ATOM 6293 N N . ARG B 1 340 ? -21.233 34.983 14.005 1.00 34.00 338 ARG B N 1
ATOM 6294 C CA . ARG B 1 340 ? -20.447 36.195 14.135 1.00 34.14 338 ARG B CA 1
ATOM 6295 C C . ARG B 1 340 ? -19.311 36.036 15.132 1.00 33.30 338 ARG B C 1
ATOM 6296 O O . ARG B 1 340 ? -18.361 36.807 15.090 1.00 33.34 338 ARG B O 1
ATOM 6304 N N . THR B 1 341 ? -19.404 35.036 16.013 1.00 32.59 339 THR B N 1
ATOM 6305 C CA . THR B 1 341 ? -18.403 34.824 17.062 1.00 31.96 339 THR B CA 1
ATOM 6306 C C . THR B 1 341 ? -17.021 34.513 16.450 1.00 31.92 339 THR B C 1
ATOM 6307 O O . THR B 1 341 ? -16.926 33.757 15.474 1.00 31.12 339 THR B O 1
ATOM 6311 N N . LYS B 1 342 ? -15.977 35.130 17.012 1.00 31.44 340 LYS B N 1
ATOM 6312 C CA . LYS B 1 342 ? -14.597 34.891 16.579 1.00 31.52 340 LYS B CA 1
ATOM 6313 C C . LYS B 1 342 ? -13.852 34.113 17.648 1.00 30.56 340 LYS B C 1
ATOM 6314 O O . LYS B 1 342 ? -12.914 33.375 17.344 1.00 30.47 340 LYS B O 1
ATOM 6320 N N . ILE B 1 343 ? -14.261 34.292 18.902 1.00 30.17 341 ILE B N 1
ATOM 6321 C CA . ILE B 1 343 ? -13.641 33.619 20.030 1.00 29.49 341 ILE B CA 1
ATOM 6322 C C . ILE B 1 343 ? -14.682 32.852 20.855 1.00 30.53 341 ILE B C 1
ATOM 6323 O O . ILE B 1 343 ? -15.606 33.446 21.433 1.00 30.84 341 ILE B O 1
ATOM 6328 N N . GLY B 1 344 ? -14.518 31.534 20.926 1.00 30.46 342 GLY B N 1
ATOM 6329 C CA . GLY B 1 344 ? -15.472 30.670 21.620 1.00 30.60 342 GLY B CA 1
ATOM 6330 C C . GLY B 1 344 ? -15.292 30.555 23.118 1.00 30.66 342 GLY B C 1
ATOM 6331 O O . GLY B 1 344 ? -14.828 31.470 23.774 1.00 30.78 342 GLY B O 1
ATOM 6332 N N . ALA B 1 345 ? -15.660 29.401 23.653 1.00 31.01 343 ALA B N 1
ATOM 6333 C CA . ALA B 1 345 ? -15.670 29.168 25.083 1.00 31.15 343 ALA B CA 1
ATOM 6334 C C . ALA B 1 345 ? -14.442 28.398 25.516 1.00 31.38 343 ALA B C 1
ATOM 6335 O O . ALA B 1 345 ? -13.744 27.820 24.677 1.00 31.55 343 ALA B O 1
ATOM 6345 N N . ILE B 1 347 ? -12.638 25.181 27.584 1.00 31.86 345 ILE B N 1
ATOM 6346 C CA . ILE B 1 347 ? -12.969 23.743 27.429 1.00 31.68 345 ILE B CA 1
ATOM 6347 C C . ILE B 1 347 ? -13.704 23.123 28.619 1.00 32.51 345 ILE B C 1
ATOM 6348 O O . ILE B 1 347 ? -14.637 22.333 28.434 1.00 32.49 345 ILE B O 1
ATOM 6353 N N . SER B 1 348 ? -13.240 23.455 29.822 1.00 33.32 346 SER B N 1
ATOM 6354 C CA . SER B 1 348 ? -13.797 22.946 31.063 1.00 34.02 346 SER B CA 1
ATOM 6355 C C . SER B 1 348 ? -13.676 24.011 32.141 1.00 34.97 346 SER B C 1
ATOM 6356 O O . SER B 1 348 ? -13.001 25.038 31.949 1.00 34.50 346 SER B O 1
ATOM 6359 N N . GLU B 1 349 ? -14.330 23.744 33.271 1.00 35.57 347 GLU B N 1
ATOM 6360 C CA . GLU B 1 349 ? -14.326 24.613 34.450 1.00 36.79 347 GLU B CA 1
ATOM 6361 C C . GLU B 1 349 ? -12.939 24.578 35.070 1.00 36.63 347 GLU B C 1
ATOM 6362 O O . GLU B 1 349 ? -12.426 25.600 35.533 1.00 36.85 347 GLU B O 1
ATOM 6368 N N . ALA B 1 350 ? -12.344 23.386 35.071 1.00 36.51 348 ALA B N 1
ATOM 6369 C CA . ALA B 1 350 ? -11.010 23.175 35.600 1.00 36.41 348 ALA B CA 1
ATOM 6370 C C . ALA B 1 350 ? -9.957 23.885 34.745 1.00 36.66 348 ALA B C 1
ATOM 6371 O O . ALA B 1 350 ? -8.960 24.371 35.275 1.00 37.05 348 ALA B O 1
ATOM 6373 N N . HIS B 1 351 ? -10.189 23.960 33.434 1.00 36.59 349 HIS B N 1
ATOM 6374 C CA . HIS B 1 351 ? -9.262 24.654 32.543 1.00 36.83 349 HIS B CA 1
ATOM 6375 C C . HIS B 1 351 ? -9.444 26.172 32.568 1.00 36.94 349 HIS B C 1
ATOM 6376 O O . HIS B 1 351 ? -8.454 26.904 32.600 1.00 37.07 349 HIS B O 1
ATOM 6383 N N . ALA B 1 352 ? -10.694 26.634 32.528 1.00 36.64 350 ALA B N 1
ATOM 6384 C CA . ALA B 1 352 ? -11.011 28.060 32.624 1.00 36.86 350 ALA B CA 1
ATOM 6385 C C . ALA B 1 352 ? -10.415 28.684 33.874 1.00 37.20 350 ALA B C 1
ATOM 6386 O O . ALA B 1 352 ? -9.992 29.847 33.858 1.00 37.45 350 ALA B O 1
ATOM 6388 N N . GLU B 1 353 ? -10.379 27.895 34.945 1.00 37.41 351 GLU B N 1
ATOM 6389 C CA . GLU B 1 353 ? -9.835 28.318 36.224 1.00 37.81 351 GLU B CA 1
ATOM 6390 C C . GLU B 1 353 ? -8.313 28.339 36.211 1.00 38.06 351 GLU B C 1
ATOM 6391 O O . GLU B 1 353 ? -7.706 29.222 36.817 1.00 38.13 351 GLU B O 1
ATOM 6397 N N . LYS B 1 354 ? -7.708 27.363 35.532 1.00 37.77 352 LYS B N 1
ATOM 6398 C CA . LYS B 1 354 ? -6.254 27.305 35.346 1.00 37.84 352 LYS B CA 1
ATOM 6399 C C . LYS B 1 354 ? -5.738 28.567 34.640 1.00 37.05 352 LYS B C 1
ATOM 6400 O O . LYS B 1 354 ? -4.694 29.099 35.000 1.00 37.35 352 LYS B O 1
ATOM 6406 N N . VAL B 1 355 ? -6.487 29.035 33.645 1.00 37.11 353 VAL B N 1
ATOM 6407 C CA . VAL B 1 355 ? -6.169 30.254 32.903 1.00 37.02 353 VAL B CA 1
ATOM 6408 C C . VAL B 1 355 ? -6.220 31.495 33.792 1.00 37.72 353 VAL B C 1
ATOM 6409 O O . VAL B 1 355 ? -5.313 32.336 33.749 1.00 37.47 353 VAL B O 1
ATOM 6413 N N . HIS B 1 356 ? -7.271 31.601 34.603 1.00 37.88 354 HIS B N 1
ATOM 6414 C CA . HIS B 1 356 ? -7.429 32.757 35.485 1.00 38.01 354 HIS B CA 1
ATOM 6415 C C . HIS B 1 356 ? -6.380 32.771 36.586 1.00 37.75 354 HIS B C 1
ATOM 6416 O O . HIS B 1 356 ? -5.899 33.837 36.972 1.00 37.68 354 HIS B O 1
ATOM 6423 N N . SER B 1 357 ? -6.021 31.585 37.068 1.00 37.38 355 SER B N 1
ATOM 6424 C CA . SER B 1 357 ? -4.957 31.435 38.047 1.00 37.24 355 SER B CA 1
ATOM 6425 C C . SER B 1 357 ? -3.617 31.978 37.537 1.00 37.59 355 SER B C 1
ATOM 6426 O O . SER B 1 357 ? -2.862 32.599 38.299 1.00 37.32 355 SER B O 1
ATOM 6429 N N . TYR B 1 358 ? -3.317 31.734 36.259 1.00 37.27 356 TYR B N 1
ATOM 6430 C CA . TYR B 1 358 ? -2.103 32.289 35.663 1.00 37.23 356 TYR B CA 1
ATOM 6431 C C . TYR B 1 358 ? -2.207 33.805 35.575 1.00 37.01 356 TYR B C 1
ATOM 6432 O O . TYR B 1 358 ? -1.231 34.496 35.816 1.00 36.73 356 TYR B O 1
ATOM 6441 N N . VAL B 1 359 ? -3.395 34.303 35.237 1.00 37.59 357 VAL B N 1
ATOM 6442 C CA . VAL B 1 359 ? -3.648 35.744 35.154 1.00 38.36 357 VAL B CA 1
ATOM 6443 C C . VAL B 1 359 ? -3.424 36.434 36.509 1.00 38.86 357 VAL B C 1
ATOM 6444 O O . VAL B 1 359 ? -2.812 37.508 36.561 1.00 38.20 357 VAL B O 1
ATOM 6448 N N . THR B 1 360 ? -3.894 35.814 37.594 1.00 39.17 358 THR B N 1
ATOM 6449 C CA . THR B 1 360 ? -3.715 36.426 38.904 1.00 39.71 358 THR B CA 1
ATOM 6450 C C . THR B 1 360 ? -2.251 36.313 39.312 1.00 39.81 358 THR B C 1
ATOM 6451 O O . THR B 1 360 ? -1.718 37.241 39.903 1.00 39.29 358 THR B O 1
ATOM 6455 N N . ALA B 1 361 ? -1.600 35.200 38.959 1.00 40.02 359 ALA B N 1
ATOM 6456 C CA . ALA B 1 361 ? -0.162 35.034 39.233 1.00 40.16 359 ALA B CA 1
ATOM 6457 C C . ALA B 1 361 ? 0.715 36.013 38.433 1.00 40.31 359 ALA B C 1
ATOM 6458 O O . ALA B 1 361 ? 1.790 36.408 38.892 1.00 41.05 359 ALA B O 1
ATOM 6460 N N . GLY B 1 362 ? 0.248 36.403 37.250 1.00 40.26 360 GLY B N 1
ATOM 6461 C CA . GLY B 1 362 ? 0.896 37.442 36.461 1.00 40.16 360 GLY B CA 1
ATOM 6462 C C . GLY B 1 362 ? 0.752 38.824 37.079 1.00 40.18 360 GLY B C 1
ATOM 6463 O O . GLY B 1 362 ? 1.653 39.654 36.966 1.00 40.02 360 GLY B O 1
ATOM 6464 N N . ILE B 1 363 ? -0.388 39.072 37.723 1.00 40.25 361 ILE B N 1
ATOM 6465 C CA . ILE B 1 363 ? -0.635 40.337 38.430 1.00 40.25 361 ILE B CA 1
ATOM 6466 C C . ILE B 1 363 ? 0.284 40.465 39.643 1.00 40.32 361 ILE B C 1
ATOM 6467 O O . ILE B 1 363 ? 0.907 41.514 39.832 1.00 40.14 361 ILE B O 1
ATOM 6472 N N . THR B 1 364 ? 0.398 39.396 40.434 1.00 40.50 362 THR B N 1
ATOM 6473 C CA . THR B 1 364 ? 1.189 39.452 41.670 1.00 40.94 362 THR B CA 1
ATOM 6474 C C . THR B 1 364 ? 2.695 39.397 41.403 1.00 41.01 362 THR B C 1
ATOM 6475 O O . THR B 1 364 ? 3.502 39.667 42.299 1.00 40.87 362 THR B O 1
ATOM 6479 N N . SER B 1 365 ? 3.057 39.034 40.172 1.00 40.97 363 SER B N 1
ATOM 6480 C CA . SER B 1 365 ? 4.442 39.058 39.717 1.00 40.90 363 SER B CA 1
ATOM 6481 C C . SER B 1 365 ? 4.885 40.474 39.385 1.00 40.73 363 SER B C 1
ATOM 6482 O O . SER B 1 365 ? 6.085 40.750 39.309 1.00 40.69 363 SER B O 1
ATOM 6485 N N . GLY B 1 366 ? 3.912 41.351 39.155 1.00 40.63 364 GLY B N 1
ATOM 6486 C CA . GLY B 1 366 ? 4.183 42.753 38.884 1.00 40.58 364 GLY B CA 1
ATOM 6487 C C . GLY B 1 366 ? 3.797 43.191 37.490 1.00 40.74 364 GLY B C 1
ATOM 6488 O O . GLY B 1 366 ? 3.950 44.363 37.153 1.00 41.07 364 GLY B O 1
ATOM 6489 N N . ALA B 1 367 ? 3.286 42.267 36.675 1.00 40.61 365 ALA B N 1
ATOM 6490 C CA . ALA B 1 367 ? 2.934 42.579 35.284 1.00 40.53 365 ALA B CA 1
ATOM 6491 C C . ALA B 1 367 ? 1.741 43.537 35.166 1.00 40.41 365 ALA B C 1
ATOM 6492 O O . ALA B 1 367 ? 0.869 43.549 36.018 1.00 40.95 365 ALA B O 1
ATOM 6494 N N . GLU B 1 368 ? 1.715 44.337 34.107 1.00 40.53 366 GLU B N 1
ATOM 6495 C CA . GLU B 1 368 ? 0.699 45.371 33.908 1.00 40.75 366 GLU B CA 1
ATOM 6496 C C . GLU B 1 368 ? -0.497 44.856 33.091 1.00 40.68 366 GLU B C 1
ATOM 6497 O O . GLU B 1 368 ? -0.372 44.621 31.883 1.00 40.35 366 GLU B O 1
ATOM 6503 N N . LEU B 1 369 ? -1.657 44.709 33.736 1.00 40.44 367 LEU B N 1
ATOM 6504 C CA . LEU B 1 369 ? -2.858 44.201 33.059 1.00 40.01 367 LEU B CA 1
ATOM 6505 C C . LEU B 1 369 ? -3.548 45.301 32.276 1.00 39.87 367 LEU B C 1
ATOM 6506 O O . LEU B 1 369 ? -4.120 46.214 32.854 1.00 39.81 367 LEU B O 1
ATOM 6511 N N . LEU B 1 370 ? -3.516 45.213 30.959 1.00 39.52 368 LEU B N 1
ATOM 6512 C CA . LEU B 1 370 ? -4.069 46.279 30.142 1.00 39.81 368 LEU B CA 1
ATOM 6513 C C . LEU B 1 370 ? -5.523 46.069 29.715 1.00 39.95 368 LEU B C 1
ATOM 6514 O O . LEU B 1 370 ? -6.198 47.028 29.335 1.00 39.66 368 LEU B O 1
ATOM 6519 N N . LEU B 1 371 ? -5.992 44.822 29.777 1.00 40.19 369 LEU B N 1
ATOM 6520 C CA . LEU B 1 371 ? -7.310 44.443 29.261 1.00 40.45 369 LEU B CA 1
ATOM 6521 C C . LEU B 1 371 ? -7.633 43.044 29.741 1.00 40.61 369 LEU B C 1
ATOM 6522 O O . LEU B 1 371 ? -6.734 42.220 29.875 1.00 40.38 369 LEU B O 1
ATOM 6527 N N . GLY B 1 372 ? -8.911 42.787 30.016 1.00 40.71 370 GLY B N 1
ATOM 6528 C CA . GLY B 1 372 ? -9.373 41.450 30.386 1.00 40.70 370 GLY B CA 1
ATOM 6529 C C . GLY B 1 372 ? -8.977 41.011 31.778 1.00 40.75 370 GLY B C 1
ATOM 6530 O O . GLY B 1 372 ? -9.037 41.792 32.713 1.00 41.06 370 GLY B O 1
ATOM 6531 N N . GLY B 1 373 ? -8.586 39.752 31.924 1.00 40.80 371 GLY B N 1
ATOM 6532 C CA . GLY B 1 373 ? -8.243 39.208 33.238 1.00 41.65 371 GLY B CA 1
ATOM 6533 C C . GLY B 1 373 ? -9.422 38.693 34.063 1.00 42.48 371 GLY B C 1
ATOM 6534 O O . GLY B 1 373 ? -9.239 38.268 35.206 1.00 42.05 371 GLY B O 1
ATOM 6535 N N . GLU B 1 374 ? -10.623 38.718 33.478 1.00 43.42 372 GLU B N 1
ATOM 6536 C CA . GLU B 1 374 ? -11.850 38.247 34.152 1.00 44.76 372 GLU B CA 1
ATOM 6537 C C . GLU B 1 374 ? -12.566 37.069 33.467 1.00 44.49 372 GLU B C 1
ATOM 6538 O O . GLU B 1 374 ? -12.663 37.023 32.238 1.00 44.04 372 GLU B O 1
ATOM 6544 N N . ARG B 1 375 ? -13.063 36.132 34.284 1.00 44.99 373 ARG B N 1
ATOM 6545 C CA . ARG B 1 375 ? -14.083 35.167 33.858 1.00 45.10 373 ARG B CA 1
ATOM 6546 C C . ARG B 1 375 ? -15.352 35.922 33.485 1.00 45.39 373 ARG B C 1
ATOM 6547 O O . ARG B 1 375 ? -15.680 36.930 34.108 1.00 45.47 373 ARG B O 1
ATOM 6555 N N . ILE B 1 376 ? -16.066 35.437 32.473 1.00 45.68 374 ILE B N 1
ATOM 6556 C CA . ILE B 1 376 ? -17.338 36.036 32.061 1.00 46.03 374 ILE B CA 1
ATOM 6557 C C . ILE B 1 376 ? -18.463 34.981 31.967 1.00 46.22 374 ILE B C 1
ATOM 6558 O O . ILE B 1 376 ? -18.241 33.861 31.499 1.00 45.91 374 ILE B O 1
ATOM 6563 N N . GLY B 1 377 ? -19.662 35.353 32.423 1.00 46.64 375 GLY B N 1
ATOM 6564 C CA . GLY B 1 377 ? -20.795 34.433 32.496 1.00 46.46 375 GLY B CA 1
ATOM 6565 C C . GLY B 1 377 ? -21.019 34.037 33.941 1.00 46.90 375 GLY B C 1
ATOM 6566 O O . GLY B 1 377 ? -20.570 32.981 34.394 1.00 46.90 375 GLY B O 1
ATOM 6567 N N . GLU B 1 379 ? -24.143 33.756 33.561 1.00 56.92 377 GLU B N 1
ATOM 6568 C CA . GLU B 1 379 ? -23.851 32.627 34.450 1.00 57.04 377 GLU B CA 1
ATOM 6569 C C . GLU B 1 379 ? -23.816 31.260 33.757 1.00 56.75 377 GLU B C 1
ATOM 6570 O O . GLU B 1 379 ? -23.322 30.290 34.339 1.00 57.15 377 GLU B O 1
ATOM 6576 N N . ALA B 1 380 ? -24.320 31.195 32.522 1.00 55.88 378 ALA B N 1
ATOM 6577 C CA . ALA B 1 380 ? -24.485 29.932 31.798 1.00 54.98 378 ALA B CA 1
ATOM 6578 C C . ALA B 1 380 ? -23.464 29.718 30.666 1.00 54.30 378 ALA B C 1
ATOM 6579 O O . ALA B 1 380 ? -23.790 29.872 29.479 1.00 54.65 378 ALA B O 1
ATOM 6581 N N . GLY B 1 381 ? -22.238 29.353 31.040 1.00 52.98 379 GLY B N 1
ATOM 6582 C CA . GLY B 1 381 ? -21.164 29.093 30.077 1.00 51.45 379 GLY B CA 1
ATOM 6583 C C . GLY B 1 381 ? -19.779 29.476 30.578 1.00 50.40 379 GLY B C 1
ATOM 6584 O O . GLY B 1 381 ? -19.628 30.428 31.358 1.00 50.46 379 GLY B O 1
ATOM 6585 N N . LEU B 1 382 ? -18.763 28.742 30.117 1.00 48.76 380 LEU B N 1
ATOM 6586 C CA . LEU B 1 382 ? -17.380 28.991 30.529 1.00 46.96 380 LEU B CA 1
ATOM 6587 C C . LEU B 1 382 ? -16.672 29.887 29.511 1.00 45.77 380 LEU B C 1
ATOM 6588 O O . LEU B 1 382 ? -16.469 29.513 28.351 1.00 45.68 380 LEU B O 1
ATOM 6593 N N . TYR B 1 383 ? -16.311 31.084 29.951 1.00 44.10 381 TYR B N 1
ATOM 6594 C CA . TYR B 1 383 ? -15.735 32.090 29.064 1.00 42.52 381 TYR B CA 1
ATOM 6595 C C . TYR B 1 383 ? -14.612 32.874 29.734 1.00 41.62 381 TYR B C 1
ATOM 6596 O O . TYR B 1 383 ? -14.519 32.933 30.969 1.00 41.00 381 TYR B O 1
ATOM 6605 N N . TYR B 1 384 ? -13.752 33.462 28.904 1.00 40.17 382 TYR B N 1
ATOM 6606 C CA . TYR B 1 384 ? -12.688 34.323 29.400 1.00 38.57 382 TYR B CA 1
ATOM 6607 C C . TYR B 1 384 ? -12.483 35.495 28.476 1.00 37.76 382 TYR B C 1
ATOM 6608 O O . TYR B 1 384 ? -12.467 35.334 27.258 1.00 37.72 382 TYR B O 1
ATOM 6617 N N . ALA B 1 385 ? -12.347 36.680 29.065 1.00 36.49 383 ALA B N 1
ATOM 6618 C CA . ALA B 1 385 ? -12.163 37.909 28.293 1.00 35.63 383 ALA B CA 1
ATOM 6619 C C . ALA B 1 385 ? -10.782 37.948 27.638 1.00 34.60 383 ALA B C 1
ATOM 6620 O O . ALA B 1 385 ? -9.811 37.472 28.223 1.00 33.71 383 ALA B O 1
ATOM 6622 N N . PRO B 1 386 ? -10.700 38.520 26.427 1.00 34.51 384 PRO B N 1
ATOM 6623 C CA . PRO B 1 386 ? -9.413 38.810 25.797 1.00 34.51 384 PRO B CA 1
ATOM 6624 C C . PRO B 1 386 ? -8.528 39.565 26.774 1.00 34.43 384 PRO B C 1
ATOM 6625 O O . PRO B 1 386 ? -8.936 40.601 27.295 1.00 34.45 384 PRO B O 1
ATOM 6629 N N . THR B 1 387 ? -7.340 39.025 27.024 1.00 34.16 385 THR B N 1
ATOM 6630 C CA . THR B 1 387 ? -6.461 39.466 28.100 1.00 34.10 385 THR B CA 1
ATOM 6631 C C . THR B 1 387 ? -5.069 39.841 27.557 1.00 34.23 385 THR B C 1
ATOM 6632 O O . THR B 1 387 ? -4.426 39.028 26.869 1.00 33.65 385 THR B O 1
ATOM 6636 N N . VAL B 1 388 ? -4.620 41.065 27.861 1.00 33.76 386 VAL B N 1
ATOM 6637 C CA . VAL B 1 388 ? -3.299 41.557 27.439 1.00 33.31 386 VAL B CA 1
ATOM 6638 C C . VAL B 1 388 ? -2.505 42.082 28.638 1.00 34.08 386 VAL B C 1
ATOM 6639 O O . VAL B 1 388 ? -2.967 42.971 29.363 1.00 34.50 386 VAL B O 1
ATOM 6643 N N . PHE B 1 389 ? -1.323 41.511 28.849 1.00 34.23 387 PHE B N 1
ATOM 6644 C CA . PHE B 1 389 ? -0.368 41.971 29.854 1.00 34.36 387 PHE B CA 1
ATOM 6645 C C . PHE B 1 389 ? 0.773 42.754 29.187 1.00 34.97 387 PHE B C 1
ATOM 6646 O O . PHE B 1 389 ? 1.209 42.416 28.072 1.00 35.07 387 PHE B O 1
ATOM 6654 N N . ALA B 1 390 ? 1.266 43.779 29.879 1.00 34.90 388 ALA B N 1
ATOM 6655 C CA . ALA B 1 390 ? 2.467 44.506 29.467 1.00 34.83 388 ALA B CA 1
ATOM 6656 C C . ALA B 1 390 ? 3.530 44.378 30.556 1.00 34.89 388 ALA B C 1
ATOM 6657 O O . ALA B 1 390 ? 3.235 43.936 31.665 1.00 34.41 388 ALA B O 1
ATOM 6659 N N . GLY B 1 391 ? 4.771 44.747 30.240 1.00 34.84 389 GLY B N 1
ATOM 6660 C CA . GLY B 1 391 ? 5.836 44.764 31.243 1.00 34.92 389 GLY B CA 1
ATOM 6661 C C . GLY B 1 391 ? 6.261 43.406 31.770 1.00 34.94 389 GLY B C 1
ATOM 6662 O O . GLY B 1 391 ? 6.849 43.302 32.842 1.00 34.70 389 GLY B O 1
ATOM 6663 N N . VAL B 1 392 ? 5.981 42.355 31.009 1.00 35.21 390 VAL B N 1
ATOM 6664 C CA . VAL B 1 392 ? 6.340 41.004 31.422 1.00 34.99 390 VAL B CA 1
ATOM 6665 C C . VAL B 1 392 ? 7.860 40.842 31.282 1.00 35.52 390 VAL B C 1
ATOM 6666 O O . VAL B 1 392 ? 8.460 41.407 30.369 1.00 35.43 390 VAL B O 1
ATOM 6670 N N . THR B 1 393 ? 8.474 40.110 32.210 1.00 35.73 391 THR B N 1
ATOM 6671 C CA . THR B 1 393 ? 9.912 39.869 32.198 1.00 36.13 391 THR B CA 1
ATOM 6672 C C . THR B 1 393 ? 10.169 38.356 32.124 1.00 36.59 391 THR B C 1
ATOM 6673 O O . THR B 1 393 ? 9.392 37.574 32.693 1.00 36.35 391 THR B O 1
ATOM 6677 N N . PRO B 1 394 ? 11.259 37.940 31.435 1.00 37.05 392 PRO B N 1
ATOM 6678 C CA . PRO B 1 394 ? 11.553 36.519 31.160 1.00 37.51 392 PRO B CA 1
ATOM 6679 C C . PRO B 1 394 ? 11.284 35.568 32.323 1.00 38.11 392 PRO B C 1
ATOM 6680 O O . PRO B 1 394 ? 10.843 34.437 32.110 1.00 38.49 392 PRO B O 1
ATOM 6684 N N . ASP B 1 395 ? 11.538 36.018 33.544 1.00 38.58 393 ASP B N 1
ATOM 6685 C CA . ASP B 1 395 ? 11.453 35.128 34.695 1.00 38.86 393 ASP B CA 1
ATOM 6686 C C . ASP B 1 395 ? 10.025 34.866 35.214 1.00 38.44 393 ASP B C 1
ATOM 6687 O O . ASP B 1 395 ? 9.808 33.916 35.961 1.00 37.95 393 ASP B O 1
ATOM 6700 N N . SER B 1 397 ? 6.174 33.689 35.626 1.00 36.69 395 SER B N 1
ATOM 6701 C CA . SER B 1 397 ? 5.529 32.426 35.264 1.00 35.67 395 SER B CA 1
ATOM 6702 C C . SER B 1 397 ? 4.737 32.556 33.962 1.00 35.11 395 SER B C 1
ATOM 6703 O O . SER B 1 397 ? 4.822 31.667 33.111 1.00 35.45 395 SER B O 1
ATOM 6706 N N . ILE B 1 398 ? 4.022 33.670 33.778 1.00 34.07 396 ILE B N 1
ATOM 6707 C CA . ILE B 1 398 ? 3.254 33.884 32.550 1.00 33.47 396 ILE B CA 1
ATOM 6708 C C . ILE B 1 398 ? 4.123 34.022 31.286 1.00 33.18 396 ILE B C 1
ATOM 6709 O O . ILE B 1 398 ? 3.596 34.001 30.166 1.00 33.26 396 ILE B O 1
ATOM 6714 N N . ALA B 1 399 ? 5.434 34.187 31.476 1.00 32.96 397 ALA B N 1
ATOM 6715 C CA . ALA B 1 399 ? 6.395 34.264 30.361 1.00 32.81 397 ALA B CA 1
ATOM 6716 C C . ALA B 1 399 ? 6.960 32.887 29.986 1.00 32.30 397 ALA B C 1
ATOM 6717 O O . ALA B 1 399 ? 7.315 32.660 28.834 1.00 32.43 397 ALA B O 1
ATOM 6719 N N . ARG B 1 400 ? 7.057 32.000 30.975 1.00 32.36 398 ARG B N 1
ATOM 6720 C CA . ARG B 1 400 ? 7.644 30.667 30.829 1.00 33.01 398 ARG B CA 1
ATOM 6721 C C . ARG B 1 400 ? 6.612 29.576 30.502 1.00 32.71 398 ARG B C 1
ATOM 6722 O O . ARG B 1 400 ? 6.889 28.665 29.701 1.00 32.07 398 ARG B O 1
ATOM 6730 N N . GLU B 1 401 ? 5.447 29.652 31.151 1.00 31.69 399 GLU B N 1
ATOM 6731 C CA . GLU B 1 401 ? 4.508 28.521 31.185 1.00 31.28 399 GLU B CA 1
ATOM 6732 C C . GLU B 1 401 ? 3.348 28.662 30.202 1.00 30.21 399 GLU B C 1
ATOM 6733 O O . GLU B 1 401 ? 2.912 29.776 29.880 1.00 29.62 399 GLU B O 1
ATOM 6739 N N . GLU B 1 402 ? 2.875 27.516 29.710 1.00 29.15 400 GLU B N 1
ATOM 6740 C CA . GLU B 1 402 ? 1.817 27.486 28.712 1.00 28.52 400 GLU B CA 1
ATOM 6741 C C . GLU B 1 402 ? 0.472 27.752 29.407 1.00 29.05 400 GLU B C 1
ATOM 6742 O O . GLU B 1 402 ? 0.037 26.958 30.242 1.00 29.36 400 GLU B O 1
ATOM 6748 N N . ILE B 1 403 ? -0.168 28.867 29.065 1.00 29.15 401 ILE B N 1
ATOM 6749 C CA . ILE B 1 403 ? -1.431 29.261 29.696 1.00 29.62 401 ILE B CA 1
ATOM 6750 C C . ILE B 1 403 ? -2.633 28.601 29.006 1.00 29.85 401 ILE B C 1
ATOM 6751 O O . ILE B 1 403 ? -3.546 28.111 29.678 1.00 30.28 401 ILE B O 1
ATOM 6756 N N . PHE B 1 404 ? -2.626 28.594 27.675 1.00 29.41 402 PHE B N 1
ATOM 6757 C CA . PHE B 1 404 ? -3.655 27.910 26.891 1.00 29.63 402 PHE B CA 1
ATOM 6758 C C . PHE B 1 404 ? -5.007 28.636 27.057 1.00 29.83 402 PHE B C 1
ATOM 6759 O O . PHE B 1 404 ? -6.060 28.029 26.961 1.00 29.65 402 PHE B O 1
ATOM 6767 N N . GLY B 1 405 ? -4.952 29.943 27.310 1.00 29.95 403 GLY B N 1
ATOM 6768 C CA . GLY B 1 405 ? -6.131 30.805 27.333 1.00 29.86 403 GLY B CA 1
ATOM 6769 C C . GLY B 1 405 ? -5.823 32.052 26.537 1.00 29.60 403 GLY B C 1
ATOM 6770 O O . GLY B 1 405 ? -4.701 32.210 26.088 1.00 29.96 403 GLY B O 1
ATOM 6771 N N . PRO B 1 406 ? -6.805 32.955 26.358 1.00 29.24 404 PRO B N 1
ATOM 6772 C CA . PRO B 1 406 ? -6.596 34.090 25.470 1.00 28.83 404 PRO B CA 1
ATOM 6773 C C . PRO B 1 406 ? -5.803 35.198 26.161 1.00 28.95 404 PRO B C 1
ATOM 6774 O O . PRO B 1 406 ? -6.287 36.343 26.308 1.00 29.15 404 PRO B O 1
ATOM 6778 N N . VAL B 1 407 ? -4.586 34.849 26.568 1.00 28.67 405 VAL B N 1
ATOM 6779 C CA . VAL B 1 407 ? -3.761 35.680 27.441 1.00 28.55 405 VAL B CA 1
ATOM 6780 C C . VAL B 1 407 ? -2.381 35.959 26.812 1.00 28.70 405 VAL B C 1
ATOM 6781 O O . VAL B 1 407 ? -1.534 35.056 26.723 1.00 27.98 405 VAL B O 1
ATOM 6785 N N . LEU B 1 408 ? -2.177 37.211 26.395 1.00 28.32 406 LEU B N 1
ATOM 6786 C CA . LEU B 1 408 ? -0.906 37.681 25.825 1.00 28.77 406 LEU B CA 1
ATOM 6787 C C . LEU B 1 408 ? 0.096 38.267 26.821 1.00 29.20 406 LEU B C 1
ATOM 6788 O O . LEU B 1 408 ? -0.245 39.162 27.614 1.00 30.03 406 LEU B O 1
ATOM 6793 N N . SER B 1 409 ? 1.332 37.772 26.766 1.00 29.22 407 SER B N 1
ATOM 6794 C CA . SER B 1 409 ? 2.453 38.333 27.528 1.00 29.30 407 SER B CA 1
ATOM 6795 C C . SER B 1 409 ? 3.327 39.183 26.606 1.00 29.70 407 SER B C 1
ATOM 6796 O O . SER B 1 409 ? 3.941 38.653 25.662 1.00 29.11 407 SER B O 1
ATOM 6799 N N . THR B 1 410 ? 3.392 40.489 26.884 1.00 29.74 408 THR B N 1
ATOM 6800 C CA . THR B 1 410 ? 4.163 41.431 26.070 1.00 30.20 408 THR B CA 1
ATOM 6801 C C . THR B 1 410 ? 5.511 41.788 26.716 1.00 30.20 408 THR B C 1
ATOM 6802 O O . THR B 1 410 ? 5.567 42.196 27.875 1.00 30.45 408 THR B O 1
ATOM 6806 N N . LEU B 1 411 ? 6.586 41.619 25.951 1.00 30.02 409 LEU B N 1
ATOM 6807 C CA . LEU B 1 411 ? 7.958 41.964 26.360 1.00 29.76 409 LEU B CA 1
ATOM 6808 C C . LEU B 1 411 ? 8.584 42.831 25.252 1.00 29.08 409 LEU B C 1
ATOM 6809 O O . LEU B 1 411 ? 8.251 42.675 24.067 1.00 28.99 409 LEU B O 1
ATOM 6814 N N . THR B 1 412 ? 9.462 43.764 25.616 1.00 28.24 410 THR B N 1
ATOM 6815 C CA . THR B 1 412 ? 10.093 44.633 24.598 1.00 26.68 410 THR B CA 1
ATOM 6816 C C . THR B 1 412 ? 11.546 44.234 24.349 1.00 24.83 410 THR B C 1
ATOM 6817 O O . THR B 1 412 ? 12.146 43.518 25.147 1.00 24.10 410 THR B O 1
ATOM 6821 N N . PHE B 1 413 ? 12.097 44.676 23.221 1.00 23.78 411 PHE B N 1
ATOM 6822 C CA . PHE B 1 413 ? 13.509 44.419 22.924 1.00 22.89 411 PHE B CA 1
ATOM 6823 C C . PHE B 1 413 ? 14.068 45.581 22.114 1.00 22.64 411 PHE B C 1
ATOM 6824 O O . PHE B 1 413 ? 13.316 46.343 21.501 1.00 22.36 411 PHE B O 1
ATOM 6832 N N . LYS B 1 414 ? 15.389 45.683 22.085 1.00 22.67 412 LYS B N 1
ATOM 6833 C CA . LYS B 1 414 ? 16.051 46.735 21.332 1.00 23.25 412 LYS B CA 1
ATOM 6834 C C . LYS B 1 414 ? 16.591 46.260 19.978 1.00 22.23 412 LYS B C 1
ATOM 6835 O O . LYS B 1 414 ? 16.405 46.926 18.966 1.00 22.04 412 LYS B O 1
ATOM 6841 N N . THR B 1 415 ? 17.286 45.125 19.978 1.00 21.58 413 THR B N 1
ATOM 6842 C CA . THR B 1 415 ? 17.979 44.649 18.777 1.00 21.85 413 THR B CA 1
ATOM 6843 C C . THR B 1 415 ? 17.448 43.285 18.347 1.00 21.48 413 THR B C 1
ATOM 6844 O O . THR B 1 415 ? 16.911 42.533 19.169 1.00 20.29 413 THR B O 1
ATOM 6848 N N . ALA B 1 416 ? 17.629 42.975 17.065 1.00 21.08 414 ALA B N 1
ATOM 6849 C CA . ALA B 1 416 ? 17.384 41.613 16.562 1.00 20.86 414 ALA B CA 1
ATOM 6850 C C . ALA B 1 416 ? 18.074 40.533 17.402 1.00 20.44 414 ALA B C 1
ATOM 6851 O O . ALA B 1 416 ? 17.468 39.495 17.672 1.00 20.50 414 ALA B O 1
ATOM 6853 N N . ASP B 1 417 ? 19.321 40.770 17.826 1.00 20.24 415 ASP B N 1
ATOM 6854 C CA . ASP B 1 417 ? 20.045 39.794 18.664 1.00 19.70 415 ASP B CA 1
ATOM 6855 C C . ASP B 1 417 ? 19.324 39.521 20.001 1.00 19.43 415 ASP B C 1
ATOM 6856 O O . ASP B 1 417 ? 19.276 38.376 20.465 1.00 18.24 415 ASP B O 1
ATOM 6861 N N . GLU B 1 418 ? 18.772 40.560 20.625 1.00 18.53 416 GLU B N 1
ATOM 6862 C CA . GLU B 1 418 ? 18.012 40.350 21.861 1.00 19.54 416 GLU B CA 1
ATOM 6863 C C . GLU B 1 418 ? 16.682 39.652 21.579 1.00 18.39 416 GLU B C 1
ATOM 6864 O O . GLU B 1 418 ? 16.242 38.844 22.372 1.00 18.38 416 GLU B O 1
ATOM 6870 N N . ALA B 1 419 ? 16.032 40.008 20.474 1.00 18.67 417 ALA B N 1
ATOM 6871 C CA . ALA B 1 419 ? 14.765 39.371 20.096 1.00 19.03 417 ALA B CA 1
ATOM 6872 C C . ALA B 1 419 ? 14.931 37.841 20.012 1.00 18.86 417 ALA B C 1
ATOM 6873 O O . ALA B 1 419 ? 14.061 37.075 20.477 1.00 19.01 417 ALA B O 1
ATOM 6875 N N . VAL B 1 420 ? 16.062 37.408 19.445 1.00 18.39 418 VAL B N 1
ATOM 6876 C CA . VAL B 1 420 ? 16.369 35.979 19.290 1.00 17.66 418 VAL B CA 1
ATOM 6877 C C . VAL B 1 420 ? 16.593 35.292 20.631 1.00 17.83 418 VAL B C 1
ATOM 6878 O O . VAL B 1 420 ? 16.017 34.217 20.887 1.00 16.60 418 VAL B O 1
ATOM 6882 N N . ALA B 1 421 ? 17.446 35.892 21.478 1.00 17.52 419 ALA B N 1
ATOM 6883 C CA . ALA B 1 421 ? 17.743 35.346 22.801 1.00 18.01 419 ALA B CA 1
ATOM 6884 C C . ALA B 1 421 ? 16.446 35.235 23.621 1.00 18.10 419 ALA B C 1
ATOM 6885 O O . ALA B 1 421 ? 16.208 34.221 24.276 1.00 17.75 419 ALA B O 1
ATOM 6887 N N . LEU B 1 422 ? 15.608 36.272 23.570 1.00 18.81 420 LEU B N 1
ATOM 6888 C CA . LEU B 1 422 ? 14.305 36.241 24.258 1.00 19.73 420 LEU B CA 1
ATOM 6889 C C . LEU B 1 422 ? 13.390 35.134 23.682 1.00 19.52 420 LEU B C 1
ATOM 6890 O O . LEU B 1 422 ? 12.771 34.394 24.439 1.00 19.79 420 LEU B O 1
ATOM 6895 N N . ALA B 1 423 ? 13.333 35.011 22.359 1.00 18.52 421 ALA B N 1
ATOM 6896 C CA . ALA B 1 423 ? 12.521 33.972 21.712 1.00 18.10 421 ALA B CA 1
ATOM 6897 C C . ALA B 1 423 ? 12.959 32.570 22.093 1.00 18.27 421 ALA B C 1
ATOM 6898 O O . ALA B 1 423 ? 12.112 31.712 22.345 1.00 18.75 421 ALA B O 1
ATOM 6900 N N . ASN B 1 424 ? 14.269 32.354 22.193 1.00 17.78 422 ASN B N 1
ATOM 6901 C CA . ASN B 1 424 ? 14.835 31.053 22.562 1.00 18.53 422 ASN B CA 1
ATOM 6902 C C . ASN B 1 424 ? 14.929 30.733 24.051 1.00 19.28 422 ASN B C 1
ATOM 6903 O O . ASN B 1 424 ? 15.243 29.604 24.403 1.00 18.16 422 ASN B O 1
ATOM 6908 N N . ALA B 1 425 ? 14.652 31.705 24.926 1.00 20.59 423 ALA B N 1
ATOM 6909 C CA . ALA B 1 425 ? 14.736 31.451 26.380 1.00 22.18 423 ALA B CA 1
ATOM 6910 C C . ALA B 1 425 ? 13.472 30.733 26.910 1.00 23.08 423 ALA B C 1
ATOM 6911 O O . ALA B 1 425 ? 12.716 31.276 27.722 1.00 23.35 423 ALA B O 1
ATOM 6913 N N . THR B 1 426 ? 13.260 29.513 26.415 1.00 23.25 424 THR B N 1
ATOM 6914 C CA . THR B 1 426 ? 12.095 28.687 26.729 1.00 22.96 424 THR B CA 1
ATOM 6915 C C . THR B 1 426 ? 12.524 27.228 26.642 1.00 23.26 424 THR B C 1
ATOM 6916 O O . THR B 1 426 ? 13.515 26.908 25.960 1.00 22.53 424 THR B O 1
ATOM 6920 N N . GLU B 1 427 ? 11.820 26.339 27.343 1.00 22.82 425 GLU B N 1
ATOM 6921 C CA . GLU B 1 427 ? 12.079 24.915 27.169 1.00 23.17 425 GLU B CA 1
ATOM 6922 C C . GLU B 1 427 ? 11.337 24.383 25.938 1.00 21.81 425 GLU B C 1
ATOM 6923 O O . GLU B 1 427 ? 11.584 23.261 25.506 1.00 21.15 425 GLU B O 1
ATOM 6929 N N . PHE B 1 428 ? 10.411 25.187 25.417 1.00 20.81 426 PHE B N 1
ATOM 6930 C CA . PHE B 1 428 ? 9.579 24.806 24.285 1.00 21.16 426 PHE B CA 1
ATOM 6931 C C . PHE B 1 428 ? 10.254 25.228 22.979 1.00 20.83 426 PHE B C 1
ATOM 6932 O O . PHE B 1 428 ? 11.241 25.980 22.987 1.00 20.83 426 PHE B O 1
ATOM 6940 N N . GLY B 1 429 ? 9.696 24.773 21.865 1.00 19.86 427 GLY B N 1
ATOM 6941 C CA . GLY B 1 429 ? 10.191 25.166 20.552 1.00 19.27 427 GLY B CA 1
ATOM 6942 C C . GLY B 1 429 ? 9.242 24.720 19.472 1.00 19.06 427 GLY B C 1
ATOM 6943 O O . GLY B 1 429 ? 9.659 24.131 18.485 1.00 18.01 427 GLY B O 1
ATOM 6944 N N . LEU B 1 430 ? 7.952 24.998 19.659 1.00 19.42 428 LEU B N 1
ATOM 6945 C CA . LEU B 1 430 ? 6.963 24.598 18.674 1.00 19.21 428 LEU B CA 1
ATOM 6946 C C . LEU B 1 430 ? 6.804 25.575 17.531 1.00 19.30 428 LEU B C 1
ATOM 6947 O O . LEU B 1 430 ? 6.930 25.183 16.384 1.00 19.78 428 LEU B O 1
ATOM 6952 N N . SER B 1 431 ? 6.499 26.834 17.830 1.00 18.92 429 SER B N 1
ATOM 6953 C CA . SER B 1 431 ? 6.242 27.825 16.787 1.00 18.17 429 SER B CA 1
ATOM 6954 C C . SER B 1 431 ? 6.913 29.173 17.048 1.00 17.50 429 SER B C 1
ATOM 6955 O O . SER B 1 431 ? 7.368 29.433 18.166 1.00 17.85 429 SER B O 1
ATOM 6958 N N . ALA B 1 432 ? 6.939 30.018 16.016 1.00 16.60 430 ALA B N 1
ATOM 6959 C CA . ALA B 1 432 ? 7.434 31.407 16.129 1.00 16.33 430 ALA B CA 1
ATOM 6960 C C . ALA B 1 432 ? 7.033 32.155 14.878 1.00 16.35 430 ALA B C 1
ATOM 6961 O O . ALA B 1 432 ? 6.982 31.559 13.808 1.00 16.87 430 ALA B O 1
ATOM 6963 N N . SER B 1 433 ? 6.696 33.440 15.002 1.00 16.00 431 SER B N 1
ATOM 6964 C CA . SER B 1 433 ? 6.473 34.304 13.839 1.00 15.99 431 SER B CA 1
ATOM 6965 C C . SER B 1 433 ? 7.394 35.505 13.911 1.00 15.74 431 SER B C 1
ATOM 6966 O O . SER B 1 433 ? 7.678 35.992 14.997 1.00 14.98 431 SER B O 1
ATOM 6969 N N . VAL B 1 434 ? 7.847 35.967 12.745 1.00 15.86 432 VAL B N 1
ATOM 6970 C CA . VAL B 1 434 ? 8.603 37.222 12.636 1.00 16.01 432 VAL B CA 1
ATOM 6971 C C . VAL B 1 434 ? 7.886 38.162 11.682 1.00 16.08 432 VAL B C 1
ATOM 6972 O O . VAL B 1 434 ? 7.565 37.783 10.554 1.00 16.29 432 VAL B O 1
ATOM 6976 N N . TRP B 1 435 ? 7.640 39.382 12.156 1.00 15.69 433 TRP B N 1
ATOM 6977 C CA . TRP B 1 435 ? 7.053 40.446 11.349 1.00 16.81 433 TRP B CA 1
ATOM 6978 C C . TRP B 1 435 ? 8.107 41.526 11.053 1.00 16.75 433 TRP B C 1
ATOM 6979 O O . TRP B 1 435 ? 8.627 42.140 11.970 1.00 17.55 433 TRP B O 1
ATOM 6990 N N . SER B 1 436 ? 8.407 41.729 9.773 1.00 17.43 434 SER B N 1
ATOM 6991 C CA . SER B 1 436 ? 9.420 42.683 9.300 1.00 17.00 434 SER B CA 1
ATOM 6992 C C . SER B 1 436 ? 9.347 42.768 7.792 1.00 17.36 434 SER B C 1
ATOM 6993 O O . SER B 1 436 ? 8.975 41.796 7.114 1.00 17.72 434 SER B O 1
ATOM 6996 N N . THR B 1 437 ? 9.676 43.938 7.253 1.00 16.69 435 THR B N 1
ATOM 6997 C CA . THR B 1 437 ? 9.718 44.115 5.829 1.00 16.88 435 THR B CA 1
ATOM 6998 C C . THR B 1 437 ? 11.163 44.038 5.364 1.00 15.74 435 THR B C 1
ATOM 6999 O O . THR B 1 437 ? 11.430 44.202 4.190 1.00 16.20 435 THR B O 1
ATOM 7003 N N . ASN B 1 438 ? 12.077 43.782 6.286 1.00 15.49 436 ASN B N 1
ATOM 7004 C CA . ASN B 1 438 ? 13.512 43.722 5.998 1.00 15.89 436 ASN B CA 1
ATOM 7005 C C . ASN B 1 438 ? 13.966 42.290 5.641 1.00 15.65 436 ASN B C 1
ATOM 7006 O O . ASN B 1 438 ? 13.812 41.382 6.438 1.00 15.48 436 ASN B O 1
ATOM 7011 N N . LEU B 1 439 ? 14.543 42.115 4.454 1.00 15.53 437 LEU B N 1
ATOM 7012 C CA . LEU B 1 439 ? 15.004 40.786 4.004 1.00 15.11 437 LEU B CA 1
ATOM 7013 C C . LEU B 1 439 ? 15.891 40.067 5.026 1.00 14.97 437 LEU B C 1
ATOM 7014 O O . LEU B 1 439 ? 15.587 38.933 5.439 1.00 14.90 437 LEU B O 1
ATOM 7019 N N . GLU B 1 440 ? 16.966 40.743 5.440 1.00 14.42 438 GLU B N 1
ATOM 7020 C CA . GLU B 1 440 ? 17.940 40.214 6.374 1.00 15.37 438 GLU B CA 1
ATOM 7021 C C . GLU B 1 440 ? 17.361 39.978 7.757 1.00 15.30 438 GLU B C 1
ATOM 7022 O O . GLU B 1 440 ? 17.611 38.926 8.359 1.00 15.12 438 GLU B O 1
ATOM 7028 N N . THR B 1 441 ? 16.588 40.944 8.264 1.00 14.96 439 THR B N 1
ATOM 7029 C CA . THR B 1 441 ? 15.958 40.785 9.569 1.00 14.94 439 THR B CA 1
ATOM 7030 C C . THR B 1 441 ? 14.972 39.640 9.593 1.00 13.67 439 THR B C 1
ATOM 7031 O O . THR B 1 441 ? 15.034 38.821 10.473 1.00 14.26 439 THR B O 1
ATOM 7035 N N . ALA B 1 442 ? 14.074 39.579 8.617 1.00 14.25 440 ALA B N 1
ATOM 7036 C CA . ALA B 1 442 ? 13.045 38.540 8.602 1.00 14.50 440 ALA B CA 1
ATOM 7037 C C . ALA B 1 442 ? 13.689 37.162 8.520 1.00 14.85 440 ALA B C 1
ATOM 7038 O O . ALA B 1 442 ? 13.419 36.296 9.345 1.00 15.25 440 ALA B O 1
ATOM 7040 N N . LEU B 1 443 ? 14.560 36.971 7.537 1.00 14.76 441 LEU B N 1
ATOM 7041 C CA . LEU B 1 443 ? 15.177 35.658 7.334 1.00 15.24 441 LEU B CA 1
ATOM 7042 C C . LEU B 1 443 ? 16.213 35.234 8.375 1.00 15.11 441 LEU B C 1
ATOM 7043 O O . LEU B 1 443 ? 16.187 34.076 8.793 1.00 15.68 441 LEU B O 1
ATOM 7048 N N . GLN B 1 444 ? 17.122 36.129 8.790 1.00 15.26 442 GLN B N 1
ATOM 7049 C CA . GLN B 1 444 ? 18.117 35.754 9.812 1.00 14.94 442 GLN B CA 1
ATOM 7050 C C . GLN B 1 444 ? 17.461 35.491 11.147 1.00 14.59 442 GLN B C 1
ATOM 7051 O O . GLN B 1 444 ? 17.821 34.524 11.825 1.00 14.55 442 GLN B O 1
ATOM 7057 N N . THR B 1 445 ? 16.462 36.300 11.504 1.00 13.68 443 THR B N 1
ATOM 7058 C CA . THR B 1 445 ? 15.773 36.066 12.759 1.00 13.82 443 THR B CA 1
ATOM 7059 C C . THR B 1 445 ? 15.031 34.716 12.730 1.00 13.67 443 THR B C 1
ATOM 7060 O O . THR B 1 445 ? 15.105 33.977 13.674 1.00 13.20 443 THR B O 1
ATOM 7064 N N . ILE B 1 446 ? 14.355 34.389 11.635 1.00 14.33 444 ILE B N 1
ATOM 7065 C CA . ILE B 1 446 ? 13.650 33.100 11.569 1.00 14.87 444 ILE B CA 1
ATOM 7066 C C . ILE B 1 446 ? 14.634 31.918 11.589 1.00 15.13 444 ILE B C 1
ATOM 7067 O O . ILE B 1 446 ? 14.381 30.908 12.263 1.00 15.97 444 ILE B O 1
ATOM 7072 N N . ARG B 1 447 ? 15.763 32.056 10.889 1.00 14.96 445 ARG B N 1
ATOM 7073 C CA . ARG B 1 447 ? 16.803 31.001 10.879 1.00 15.37 445 ARG B CA 1
ATOM 7074 C C . ARG B 1 447 ? 17.396 30.774 12.258 1.00 15.17 445 ARG B C 1
ATOM 7075 O O . ARG B 1 447 ? 17.855 29.681 12.563 1.00 15.25 445 ARG B O 1
ATOM 7083 N N . ARG B 1 448 ? 17.382 31.801 13.108 1.00 14.25 446 ARG B N 1
ATOM 7084 C CA . ARG B 1 448 ? 18.026 31.655 14.410 1.00 14.67 446 ARG B CA 1
ATOM 7085 C C . ARG B 1 448 ? 17.116 31.209 15.566 1.00 14.28 446 ARG B C 1
ATOM 7086 O O . ARG B 1 448 ? 17.588 30.907 16.643 1.00 13.69 446 ARG B O 1
ATOM 7094 N N . ILE B 1 449 ? 15.814 31.164 15.331 1.00 14.46 447 ILE B N 1
ATOM 7095 C CA . ILE B 1 449 ? 14.890 30.737 16.380 1.00 13.94 447 ILE B CA 1
ATOM 7096 C C . ILE B 1 449 ? 14.759 29.229 16.359 1.00 14.39 447 ILE B C 1
ATOM 7097 O O . ILE B 1 449 ? 14.522 28.644 15.298 1.00 14.68 447 ILE B O 1
ATOM 7102 N N . ARG B 1 450 ? 14.906 28.605 17.523 1.00 13.97 448 ARG B N 1
ATOM 7103 C CA . ARG B 1 450 ? 14.812 27.169 17.601 1.00 15.07 448 ARG B CA 1
ATOM 7104 C C . ARG B 1 450 ? 13.361 26.743 17.785 1.00 13.97 448 ARG B C 1
ATOM 7105 O O . ARG B 1 450 ? 12.928 26.414 18.881 1.00 13.95 448 ARG B O 1
ATOM 7113 N N . ALA B 1 451 ? 12.615 26.798 16.686 1.00 13.71 449 ALA B N 1
ATOM 7114 C CA . ALA B 1 451 ? 11.203 26.403 16.655 1.00 14.51 449 ALA B CA 1
ATOM 7115 C C . ALA B 1 451 ? 10.894 25.664 15.337 1.00 14.41 449 ALA B C 1
ATOM 7116 O O . ALA B 1 451 ? 11.480 25.970 14.310 1.00 14.53 449 ALA B O 1
ATOM 7118 N N . GLY B 1 452 ? 9.980 24.696 15.376 1.00 14.59 450 GLY B N 1
ATOM 7119 C CA . GLY B 1 452 ? 9.734 23.818 14.220 1.00 14.01 450 GLY B CA 1
ATOM 7120 C C . GLY B 1 452 ? 8.741 24.344 13.214 1.00 14.15 450 GLY B C 1
ATOM 7121 O O . GLY B 1 452 ? 8.810 24.011 12.029 1.00 13.71 450 GLY B O 1
ATOM 7122 N N . ARG B 1 453 ? 7.795 25.157 13.682 1.00 13.76 451 ARG B N 1
ATOM 7123 C CA . ARG B 1 453 ? 6.758 25.685 12.829 1.00 14.16 451 ARG B CA 1
ATOM 7124 C C . ARG B 1 453 ? 6.869 27.208 12.850 1.00 14.35 451 ARG B C 1
ATOM 7125 O O . ARG B 1 453 ? 6.516 27.838 13.836 1.00 14.14 451 ARG B O 1
ATOM 7133 N N . CYS B 1 454 ? 7.380 27.789 11.772 1.00 14.29 452 CYS B N 1
ATOM 7134 C CA . CYS B 1 454 ? 7.709 29.213 11.729 1.00 14.02 452 CYS B CA 1
ATOM 7135 C C . CYS B 1 454 ? 6.939 29.956 10.648 1.00 13.79 452 CYS B C 1
ATOM 7136 O O . CYS B 1 454 ? 6.529 29.368 9.659 1.00 13.49 452 CYS B O 1
ATOM 7139 N N . TRP B 1 455 ? 6.774 31.259 10.854 1.00 13.32 453 TRP B N 1
ATOM 7140 C CA . TRP B 1 455 ? 6.030 32.123 9.982 1.00 13.34 453 TRP B CA 1
ATOM 7141 C C . TRP B 1 455 ? 6.756 33.443 9.836 1.00 14.12 453 TRP B C 1
ATOM 7142 O O . TRP B 1 455 ? 7.327 33.976 10.802 1.00 14.61 453 TRP B O 1
ATOM 7153 N N . ILE B 1 456 ? 6.694 34.001 8.640 1.00 14.50 454 ILE B N 1
ATOM 7154 C CA . ILE B 1 456 ? 7.132 35.374 8.446 1.00 14.55 454 ILE B CA 1
ATOM 7155 C C . ILE B 1 456 ? 5.901 36.170 8.007 1.00 14.50 454 ILE B C 1
ATOM 7156 O O . ILE B 1 456 ? 5.191 35.751 7.107 1.00 14.15 454 ILE B O 1
ATOM 7161 N N . ASN B 1 457 ? 5.653 37.307 8.666 1.00 15.23 455 ASN B N 1
ATOM 7162 C CA . ASN B 1 457 ? 4.528 38.183 8.343 1.00 15.23 455 ASN B CA 1
ATOM 7163 C C . ASN B 1 457 ? 3.190 37.415 8.259 1.00 15.99 455 ASN B C 1
ATOM 7164 O O . ASN B 1 457 ? 2.362 37.677 7.407 1.00 16.49 455 ASN B O 1
ATOM 7169 N N . SER B 1 458 ? 3.010 36.468 9.162 1.00 16.67 456 SER B N 1
ATOM 7170 C CA . SER B 1 458 ? 1.815 35.644 9.200 1.00 16.79 456 SER B CA 1
ATOM 7171 C C . SER B 1 458 ? 1.862 34.888 10.498 1.00 16.64 456 SER B C 1
ATOM 7172 O O . SER B 1 458 ? 2.849 34.964 11.225 1.00 17.06 456 SER B O 1
ATOM 7175 N N . VAL B 1 459 ? 0.789 34.152 10.795 1.00 16.74 457 VAL B N 1
ATOM 7176 C CA . VAL B 1 459 ? 0.663 33.386 12.030 1.00 16.07 457 VAL B CA 1
ATOM 7177 C C . VAL B 1 459 ? -0.454 32.355 11.779 1.00 15.62 457 VAL B C 1
ATOM 7178 O O . VAL B 1 459 ? -1.272 32.545 10.880 1.00 14.76 457 VAL B O 1
ATOM 7182 N N . ILE B 1 460 ? -0.431 31.261 12.536 1.00 15.62 458 ILE B N 1
ATOM 7183 C CA . ILE B 1 460 ? -1.469 30.204 12.524 1.00 16.30 458 ILE B CA 1
ATOM 7184 C C . ILE B 1 460 ? -1.654 29.397 11.225 1.00 16.89 458 ILE B C 1
ATOM 7185 O O . ILE B 1 460 ? -1.609 28.172 11.269 1.00 16.65 458 ILE B O 1
ATOM 7190 N N . ASP B 1 461 ? -1.879 30.071 10.099 1.00 17.39 459 ASP B N 1
ATOM 7191 C CA . ASP B 1 461 ? -2.331 29.413 8.874 1.00 18.52 459 ASP B CA 1
ATOM 7192 C C . ASP B 1 461 ? -1.204 28.692 8.132 1.00 18.58 459 ASP B C 1
ATOM 7193 O O . ASP B 1 461 ? -0.242 29.306 7.718 1.00 17.36 459 ASP B O 1
ATOM 7198 N N . GLY B 1 462 ? -1.326 27.372 8.020 1.00 19.05 460 GLY B N 1
ATOM 7199 C CA . GLY B 1 462 ? -0.327 26.568 7.331 1.00 19.40 460 GLY B CA 1
ATOM 7200 C C . GLY B 1 462 ? -0.955 25.809 6.183 1.00 19.81 460 GLY B C 1
ATOM 7201 O O . GLY B 1 462 ? -2.112 26.061 5.806 1.00 20.08 460 GLY B O 1
ATOM 7202 N N . THR B 1 463 ? -0.195 24.871 5.630 1.00 18.91 461 THR B N 1
ATOM 7203 C CA . THR B 1 463 ? -0.600 24.118 4.447 1.00 18.50 461 THR B CA 1
ATOM 7204 C C . THR B 1 463 ? -0.357 22.631 4.701 1.00 17.91 461 THR B C 1
ATOM 7205 O O . THR B 1 463 ? 0.529 22.272 5.491 1.00 18.16 461 THR B O 1
ATOM 7209 N N . PRO B 1 464 ? -1.132 21.750 4.038 1.00 17.11 462 PRO B N 1
ATOM 7210 C CA . PRO B 1 464 ? -0.796 20.323 4.113 1.00 16.15 462 PRO B CA 1
ATOM 7211 C C . PRO B 1 464 ? 0.573 20.002 3.498 1.00 15.74 462 PRO B C 1
ATOM 7212 O O . PRO B 1 464 ? 1.182 19.012 3.884 1.00 15.42 462 PRO B O 1
ATOM 7216 N N . GLU B 1 465 ? 1.050 20.850 2.581 1.00 14.81 463 GLU B N 1
ATOM 7217 C CA . GLU B 1 465 ? 2.274 20.595 1.812 1.00 14.72 463 GLU B CA 1
ATOM 7218 C C . GLU B 1 465 ? 3.537 20.627 2.666 1.00 14.52 463 GLU B C 1
ATOM 7219 O O . GLU B 1 465 ? 4.535 19.988 2.316 1.00 13.65 463 GLU B O 1
ATOM 7225 N N . LEU B 1 466 ? 3.487 21.377 3.774 1.00 13.67 464 LEU B N 1
ATOM 7226 C CA . LEU B 1 466 ? 4.658 21.594 4.627 1.00 14.03 464 LEU B CA 1
ATOM 7227 C C . LEU B 1 466 ? 4.622 20.826 5.962 1.00 13.91 464 LEU B C 1
ATOM 7228 O O . LEU B 1 466 ? 3.556 20.704 6.580 1.00 13.92 464 LEU B O 1
ATOM 7233 N N . PRO B 1 467 ? 5.793 20.314 6.411 1.00 13.56 465 PRO B N 1
ATOM 7234 C CA . PRO B 1 467 ? 5.876 19.525 7.646 1.00 13.53 465 PRO B CA 1
ATOM 7235 C C . PRO B 1 467 ? 5.703 20.374 8.913 1.00 13.77 465 PRO B C 1
ATOM 7236 O O . PRO B 1 467 ? 5.972 21.573 8.894 1.00 12.84 465 PRO B O 1
ATOM 7240 N N . ILE B 1 468 ? 5.271 19.734 9.996 1.00 13.56 466 ILE B N 1
ATOM 7241 C CA . ILE B 1 468 ? 5.053 20.412 11.257 1.00 13.86 466 ILE B CA 1
ATOM 7242 C C . ILE B 1 468 ? 5.662 19.574 12.342 1.00 14.06 466 ILE B C 1
ATOM 7243 O O . ILE B 1 468 ? 5.705 18.338 12.252 1.00 15.16 466 ILE B O 1
ATOM 7248 N N . GLY B 1 469 ? 6.113 20.235 13.396 1.00 14.15 467 GLY B N 1
ATOM 7249 C CA . GLY B 1 469 ? 6.537 19.535 14.599 1.00 13.73 467 GLY B CA 1
ATOM 7250 C C . GLY B 1 469 ? 7.409 20.483 15.398 1.00 13.99 467 GLY B C 1
ATOM 7251 O O . GLY B 1 469 ? 7.622 21.612 14.988 1.00 14.46 467 GLY B O 1
ATOM 7252 N N . GLY B 1 470 ? 7.904 20.019 16.533 1.00 14.11 468 GLY B N 1
ATOM 7253 C CA . GLY B 1 470 ? 8.591 20.887 17.464 1.00 14.63 468 GLY B CA 1
ATOM 7254 C C . GLY B 1 470 ? 10.067 20.620 17.648 1.00 15.13 468 GLY B C 1
ATOM 7255 O O . GLY B 1 470 ? 10.572 19.516 17.355 1.00 14.34 468 GLY B O 1
ATOM 7256 N N . TYR B 1 471 ? 10.757 21.656 18.119 1.00 14.52 469 TYR B N 1
ATOM 7257 C CA . TYR B 1 471 ? 12.070 21.501 18.721 1.00 15.59 469 TYR B CA 1
ATOM 7258 C C . TYR B 1 471 ? 11.890 21.349 20.223 1.00 15.72 469 TYR B C 1
ATOM 7259 O O . TYR B 1 471 ? 10.790 21.601 20.748 1.00 16.21 469 TYR B O 1
ATOM 7268 N N . LYS B 1 472 ? 12.983 20.964 20.892 1.00 15.39 470 LYS B N 1
ATOM 7269 C CA . LYS B 1 472 ? 13.128 20.925 22.343 1.00 16.13 470 LYS B CA 1
ATOM 7270 C C . LYS B 1 472 ? 11.987 20.129 22.993 1.00 16.05 470 LYS B C 1
ATOM 7271 O O . LYS B 1 472 ? 11.718 19.004 22.555 1.00 15.28 470 LYS B O 1
ATOM 7277 N N . LYS B 1 473 ? 11.299 20.672 23.999 1.00 15.38 471 LYS B N 1
ATOM 7278 C CA . LYS B 1 473 ? 10.237 19.852 24.619 1.00 15.76 471 LYS B CA 1
ATOM 7279 C C . LYS B 1 473 ? 8.885 19.881 23.902 1.00 15.39 471 LYS B C 1
ATOM 7280 O O . LYS B 1 473 ? 7.906 19.344 24.417 1.00 16.78 471 LYS B O 1
ATOM 7286 N N . SER B 1 474 ? 8.810 20.512 22.734 1.00 13.91 472 SER B N 1
ATOM 7287 C CA . SER B 1 474 ? 7.537 20.638 22.025 1.00 13.38 472 SER B CA 1
ATOM 7288 C C . SER B 1 474 ? 7.207 19.451 21.108 1.00 13.59 472 SER B C 1
ATOM 7289 O O . SER B 1 474 ? 6.109 19.364 20.558 1.00 13.24 472 SER B O 1
ATOM 7292 N N . GLY B 1 475 ? 8.139 18.540 20.928 1.00 14.42 473 GLY B N 1
ATOM 7293 C CA . GLY B 1 475 ? 7.748 17.292 20.295 1.00 14.91 473 GLY B CA 1
ATOM 7294 C C . GLY B 1 475 ? 8.890 16.465 19.783 1.00 14.97 473 GLY B C 1
ATOM 7295 O O . GLY B 1 475 ? 10.063 16.832 19.965 1.00 13.78 473 GLY B O 1
ATOM 7296 N N . LEU B 1 476 ? 8.515 15.329 19.186 1.00 14.98 474 LEU B N 1
ATOM 7297 C CA . LEU B 1 476 ? 9.447 14.400 18.554 1.00 15.35 474 LEU B CA 1
ATOM 7298 C C . LEU B 1 476 ? 8.799 13.933 17.254 1.00 15.63 474 LEU B C 1
ATOM 7299 O O . LEU B 1 476 ? 7.620 13.499 17.242 1.00 14.13 474 LEU B O 1
ATOM 7304 N N . GLY B 1 477 ? 9.547 14.083 16.158 1.00 14.37 475 GLY B N 1
ATOM 7305 C CA . GLY B 1 477 ? 9.084 13.655 14.833 1.00 14.24 475 GLY B CA 1
ATOM 7306 C C . GLY B 1 477 ? 8.517 14.804 14.027 1.00 14.30 475 GLY B C 1
ATOM 7307 O O . GLY B 1 477 ? 8.414 15.947 14.525 1.00 14.16 475 GLY B O 1
ATOM 7308 N N . ARG B 1 478 ? 8.150 14.513 12.781 1.00 13.94 476 ARG B N 1
ATOM 7309 C CA . ARG B 1 478 ? 7.545 15.507 11.892 1.00 13.87 476 ARG B CA 1
ATOM 7310 C C . ARG B 1 478 ? 6.320 14.945 11.209 1.00 14.38 476 ARG B C 1
ATOM 7311 O O . ARG B 1 478 ? 6.377 13.859 10.625 1.00 15.29 476 ARG B O 1
ATOM 7319 N N . GLU B 1 479 ? 5.217 15.678 11.284 1.00 13.46 477 GLU B N 1
ATOM 7320 C CA . GLU B 1 479 ? 3.981 15.286 10.603 1.00 13.45 477 GLU B CA 1
ATOM 7321 C C . GLU B 1 479 ? 3.766 16.081 9.316 1.00 12.83 477 GLU B C 1
ATOM 7322 O O . GLU B 1 479 ? 4.476 17.047 9.052 1.00 12.57 477 GLU B O 1
ATOM 7328 N N . LEU B 1 480 ? 2.755 15.684 8.544 1.00 12.79 478 LEU B N 1
ATOM 7329 C CA . LEU B 1 480 ? 2.324 16.388 7.316 1.00 13.08 478 LEU B CA 1
ATOM 7330 C C . LEU B 1 480 ? 3.364 16.401 6.202 1.00 12.90 478 LEU B C 1
ATOM 7331 O O . LEU B 1 480 ? 4.493 15.895 6.352 1.00 12.48 478 LEU B O 1
ATOM 7336 N N . GLY B 1 481 ? 2.971 17.016 5.093 1.00 12.62 479 GLY B N 1
ATOM 7337 C CA . GLY B 1 481 ? 3.791 17.043 3.886 1.00 12.57 479 GLY B CA 1
ATOM 7338 C C . GLY B 1 481 ? 4.215 15.638 3.472 1.00 13.18 479 GLY B C 1
ATOM 7339 O O . GLY B 1 481 ? 3.453 14.674 3.633 1.00 12.84 479 GLY B O 1
ATOM 7340 N N . ARG B 1 482 ? 5.433 15.535 2.943 1.00 12.65 480 ARG B N 1
ATOM 7341 C CA . ARG B 1 482 ? 6.069 14.247 2.725 1.00 13.35 480 ARG B CA 1
ATOM 7342 C C . ARG B 1 482 ? 6.662 13.659 3.998 1.00 12.94 480 ARG B C 1
ATOM 7343 O O . ARG B 1 482 ? 6.896 12.449 4.071 1.00 12.44 480 ARG B O 1
ATOM 7351 N N . TYR B 1 483 ? 6.874 14.497 5.019 1.00 11.73 481 TYR B N 1
ATOM 7352 C CA . TYR B 1 483 ? 7.536 14.043 6.228 1.00 11.08 481 TYR B CA 1
ATOM 7353 C C . TYR B 1 483 ? 6.700 13.081 7.034 1.00 9.97 481 TYR B C 1
ATOM 7354 O O . TYR B 1 483 ? 7.239 12.186 7.651 1.00 10.13 481 TYR B O 1
ATOM 7363 N N . GLY B 1 484 ? 5.393 13.266 7.037 1.00 9.63 482 GLY B N 1
ATOM 7364 C CA . GLY B 1 484 ? 4.544 12.476 7.917 1.00 9.49 482 GLY B CA 1
ATOM 7365 C C . GLY B 1 484 ? 4.538 11.023 7.478 1.00 9.99 482 GLY B C 1
ATOM 7366 O O . GLY B 1 484 ? 4.362 10.127 8.291 1.00 10.88 482 GLY B O 1
ATOM 7367 N N . PHE B 1 485 ? 4.719 10.770 6.187 1.00 9.54 483 PHE B N 1
ATOM 7368 C CA . PHE B 1 485 ? 4.778 9.370 5.733 1.00 10.82 483 PHE B CA 1
ATOM 7369 C C . PHE B 1 485 ? 5.997 8.629 6.254 1.00 11.33 483 PHE B C 1
ATOM 7370 O O . PHE B 1 485 ? 5.907 7.449 6.571 1.00 11.93 483 PHE B O 1
ATOM 7378 N N . ASP B 1 486 ? 7.120 9.338 6.397 1.00 12.41 484 ASP B N 1
ATOM 7379 C CA . ASP B 1 486 ? 8.318 8.740 6.958 1.00 13.11 484 ASP B CA 1
ATOM 7380 C C . ASP B 1 486 ? 8.110 8.387 8.445 1.00 13.18 484 ASP B C 1
ATOM 7381 O O . ASP B 1 486 ? 8.591 7.353 8.919 1.00 13.36 484 ASP B O 1
ATOM 7386 N N . GLU B 1 487 ? 7.400 9.245 9.175 1.00 13.11 485 GLU B N 1
ATOM 7387 C CA . GLU B 1 487 ? 6.998 8.933 10.562 1.00 13.38 485 GLU B CA 1
ATOM 7388 C C . GLU B 1 487 ? 6.312 7.574 10.725 1.00 12.01 485 GLU B C 1
ATOM 7389 O O . GLU B 1 487 ? 6.461 6.965 11.785 1.00 11.49 485 GLU B O 1
ATOM 7395 N N . TYR B 1 488 ? 5.524 7.149 9.716 1.00 9.70 486 TYR B N 1
ATOM 7396 C CA . TYR B 1 488 ? 4.747 5.893 9.774 1.00 9.92 486 TYR B CA 1
ATOM 7397 C C . TYR B 1 488 ? 5.324 4.796 8.859 1.00 10.03 486 TYR B C 1
ATOM 7398 O O . TYR B 1 488 ? 4.668 3.799 8.611 1.00 9.88 486 TYR B O 1
ATOM 7407 N N . SER B 1 489 ? 6.551 4.998 8.376 1.00 10.00 487 SER B N 1
ATOM 7408 C CA . SER B 1 489 ? 7.245 3.987 7.566 1.00 10.53 487 SER B CA 1
ATOM 7409 C C . SER B 1 489 ? 8.461 3.389 8.273 1.00 10.63 487 SER B C 1
ATOM 7410 O O . SER B 1 489 ? 9.043 4.005 9.165 1.00 11.43 487 SER B O 1
ATOM 7413 N N . GLN B 1 490 ? 8.803 2.155 7.911 1.00 10.02 488 GLN B N 1
ATOM 7414 C CA . GLN B 1 490 ? 10.079 1.566 8.256 1.00 10.22 488 GLN B CA 1
ATOM 7415 C C . GLN B 1 490 ? 10.823 1.502 6.937 1.00 10.65 488 GLN B C 1
ATOM 7416 O O . GLN B 1 490 ? 10.200 1.280 5.879 1.00 10.36 488 GLN B O 1
ATOM 7422 N N . PHE B 1 491 ? 12.143 1.668 7.003 1.00 10.10 489 PHE B N 1
ATOM 7423 C CA . PHE B 1 491 ? 13.011 1.542 5.842 1.00 10.00 489 PHE B CA 1
ATOM 7424 C C . PHE B 1 491 ? 13.916 0.338 5.990 1.00 10.08 489 PHE B C 1
ATOM 7425 O O . PHE B 1 491 ? 14.541 0.113 7.047 1.00 10.26 489 PHE B O 1
ATOM 7433 N N . LYS B 1 492 ? 13.951 -0.464 4.937 1.00 9.03 490 LYS B N 1
ATOM 7434 C CA . LYS B 1 492 ? 14.680 -1.716 4.975 1.00 9.28 490 LYS B CA 1
ATOM 7435 C C . LYS B 1 492 ? 15.800 -1.617 3.956 1.00 9.28 490 LYS B C 1
ATOM 7436 O O . LYS B 1 492 ? 15.531 -1.424 2.763 1.00 8.31 490 LYS B O 1
ATOM 7442 N N . GLY B 1 493 ? 17.053 -1.651 4.426 1.00 8.92 491 GLY B N 1
ATOM 7443 C CA . GLY B 1 493 ? 18.189 -1.601 3.492 1.00 9.17 491 GLY B CA 1
ATOM 7444 C C . GLY B 1 493 ? 18.510 -3.011 3.049 1.00 9.55 491 GLY B C 1
ATOM 7445 O O . GLY B 1 493 ? 18.654 -3.885 3.899 1.00 11.43 491 GLY B O 1
ATOM 7446 N N . VAL B 1 494 ? 18.607 -3.261 1.740 1.00 8.55 492 VAL B N 1
ATOM 7447 C CA . VAL B 1 494 ? 18.941 -4.617 1.256 1.00 7.18 492 VAL B CA 1
ATOM 7448 C C . VAL B 1 494 ? 20.189 -4.577 0.388 1.00 7.85 492 VAL B C 1
ATOM 7449 O O . VAL B 1 494 ? 20.203 -3.896 -0.652 1.00 7.37 492 VAL B O 1
ATOM 7453 N N . HIS B 1 495 ? 21.233 -5.297 0.799 1.00 7.16 493 HIS B N 1
ATOM 7454 C CA . HIS B 1 495 ? 22.388 -5.504 -0.075 1.00 8.30 493 HIS B CA 1
ATOM 7455 C C . HIS B 1 495 ? 22.128 -6.819 -0.764 1.00 9.16 493 HIS B C 1
ATOM 7456 O O . HIS B 1 495 ? 22.108 -7.887 -0.109 1.00 7.98 493 HIS B O 1
ATOM 7463 N N . VAL B 1 496 ? 21.881 -6.729 -2.067 1.00 8.95 494 VAL B N 1
ATOM 7464 C CA . VAL B 1 496 ? 21.558 -7.908 -2.861 1.00 8.52 494 VAL B CA 1
ATOM 7465 C C . VAL B 1 496 ? 22.820 -8.291 -3.624 1.00 9.59 494 VAL B C 1
ATOM 7466 O O . VAL B 1 496 ? 23.339 -7.499 -4.425 1.00 9.12 494 VAL B O 1
ATOM 7470 N N . THR B 1 497 ? 23.324 -9.497 -3.388 1.00 8.80 495 THR B N 1
ATOM 7471 C CA . THR B 1 497 ? 24.389 -10.031 -4.224 1.00 10.17 495 THR B CA 1
ATOM 7472 C C . THR B 1 497 ? 23.764 -10.939 -5.289 1.00 11.93 495 THR B C 1
ATOM 7473 O O . THR B 1 497 ? 22.978 -11.835 -4.958 1.00 11.99 495 THR B O 1
ATOM 7477 N N . LEU B 1 498 ? 24.125 -10.687 -6.544 1.00 12.15 496 LEU B N 1
ATOM 7478 C CA . LEU B 1 498 ? 23.679 -11.475 -7.696 1.00 15.24 496 LEU B CA 1
ATOM 7479 C C . LEU B 1 498 ? 24.793 -12.473 -8.053 1.00 15.60 496 LEU B C 1
ATOM 7480 O O . LEU B 1 498 ? 25.902 -12.082 -8.488 1.00 17.76 496 LEU B O 1
ATOM 7485 N N . GLY B 1 499 ? 24.506 -13.748 -7.856 1.00 15.56 497 GLY B N 1
ATOM 7486 C CA . GLY B 1 499 ? 25.543 -14.769 -7.898 1.00 16.25 497 GLY B CA 1
ATOM 7487 C C . GLY B 1 499 ? 26.045 -14.982 -6.479 1.00 16.50 497 GLY B C 1
ATOM 7488 O O . GLY B 1 499 ? 25.246 -15.165 -5.554 1.00 16.20 497 GLY B O 1
ATOM 7489 N N . ARG B 1 500 ? 27.353 -14.903 -6.290 1.00 17.00 498 ARG B N 1
ATOM 7490 C CA . ARG B 1 500 ? 27.918 -15.235 -4.983 1.00 19.18 498 ARG B CA 1
ATOM 7491 C C . ARG B 1 500 ? 28.966 -14.222 -4.501 1.00 18.40 498 ARG B C 1
ATOM 7492 O O . ARG B 1 500 ? 29.722 -13.679 -5.303 1.00 17.42 498 ARG B O 1
ATOM 7500 N N . PRO B 1 501 ? 29.035 -13.993 -3.179 1.00 18.36 499 PRO B N 1
ATOM 7501 C CA . PRO B 1 501 ? 30.073 -13.092 -2.684 1.00 18.37 499 PRO B CA 1
ATOM 7502 C C . PRO B 1 501 ? 31.461 -13.782 -2.708 1.00 18.15 499 PRO B C 1
ATOM 7503 O O . PRO B 1 501 ? 31.542 -15.016 -2.844 1.00 16.90 499 PRO B O 1
ATOM 7507 N N . ALA B 1 502 ? 32.532 -13.001 -2.578 1.00 18.23 500 ALA B N 1
ATOM 7508 C CA . ALA B 1 502 ? 33.871 -13.569 -2.352 1.00 19.13 500 ALA B CA 1
ATOM 7509 C C . ALA B 1 502 ? 33.865 -14.322 -0.994 1.00 19.04 500 ALA B C 1
ATOM 7510 O O . ALA B 1 502 ? 33.241 -13.849 -0.040 1.00 18.88 500 ALA B O 1
ATOM 7512 N N . PRO B 1 503 ? 34.493 -15.524 -0.920 1.00 19.18 501 PRO B N 1
ATOM 7513 C CA . PRO B 1 503 ? 34.359 -16.299 0.333 1.00 18.72 501 PRO B CA 1
ATOM 7514 C C . PRO B 1 503 ? 35.115 -15.659 1.492 1.00 18.44 501 PRO B C 1
ATOM 7515 O O . PRO B 1 503 ? 36.155 -15.060 1.273 1.00 16.99 501 PRO B O 1
ATOM 7519 N N . TRP B 1 504 ? 34.569 -15.781 2.706 1.00 18.27 502 TRP B N 1
ATOM 7520 C CA . TRP B 1 504 ? 35.251 -15.364 3.923 1.00 18.83 502 TRP B CA 1
ATOM 7521 C C . TRP B 1 504 ? 36.383 -16.340 4.230 1.00 19.84 502 TRP B C 1
ATOM 7522 O O . TRP B 1 504 ? 37.509 -15.927 4.495 1.00 20.08 502 TRP B O 1
ATOM 7533 N N . PHE B 1 505 ? 36.086 -17.632 4.169 1.00 20.74 503 PHE B N 1
ATOM 7534 C CA . PHE B 1 505 ? 37.085 -18.659 4.444 1.00 22.68 503 PHE B CA 1
ATOM 7535 C C . PHE B 1 505 ? 37.836 -19.038 3.173 1.00 24.33 503 PHE B C 1
ATOM 7536 O O . PHE B 1 505 ? 37.246 -19.581 2.233 1.00 22.59 503 PHE B O 1
ATOM 7544 N N . THR B 1 506 ? 39.134 -18.739 3.149 1.00 26.54 504 THR B N 1
ATOM 7545 C CA . THR B 1 506 ? 39.953 -19.033 1.962 1.00 29.77 504 THR B CA 1
ATOM 7546 C C . THR B 1 506 ? 41.047 -20.045 2.278 1.00 30.85 504 THR B C 1
ATOM 7547 O O . THR B 1 506 ? 42.163 -19.911 1.761 1.00 32.60 504 THR B O 1
ATOM 7551 N N . VAL C 1 2 ? 44.675 57.867 -25.056 1.00 28.86 0 VAL C N 1
ATOM 7552 C CA . VAL C 1 2 ? 44.777 58.455 -23.694 1.00 28.04 0 VAL C CA 1
ATOM 7553 C C . VAL C 1 2 ? 45.248 57.369 -22.722 1.00 27.56 0 VAL C C 1
ATOM 7554 O O . VAL C 1 2 ? 44.615 56.315 -22.638 1.00 29.12 0 VA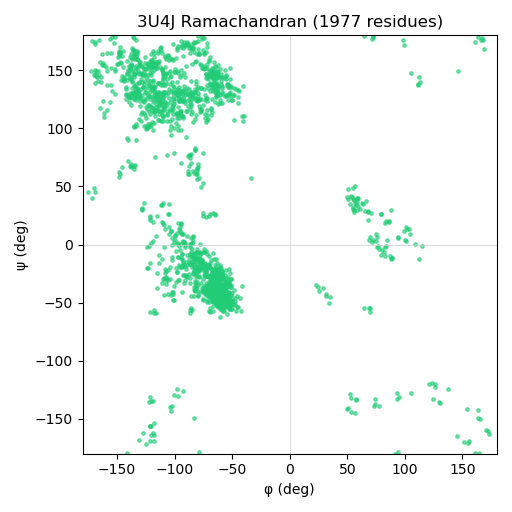L C O 1
ATOM 7566 N N . LEU C 1 4 ? 45.623 55.697 -19.079 1.00 18.84 2 LEU C N 1
ATOM 7567 C CA . LEU C 1 4 ? 44.931 55.695 -17.793 1.00 17.50 2 LEU C CA 1
ATOM 7568 C C . LEU C 1 4 ? 45.889 55.257 -16.706 1.00 16.72 2 LEU C C 1
ATOM 7569 O O . LEU C 1 4 ? 46.648 54.290 -16.886 1.00 16.62 2 LEU C O 1
ATOM 7574 N N . SER C 1 5 ? 45.843 55.939 -15.572 1.00 16.18 3 SER C N 1
ATOM 7575 C CA . SER C 1 5 ? 46.792 55.655 -14.499 1.00 16.25 3 SER C CA 1
ATOM 7576 C C . SER C 1 5 ? 46.497 54.320 -13.787 1.00 16.67 3 SER C C 1
ATOM 7577 O O . SER C 1 5 ? 47.380 53.770 -13.115 1.00 17.10 3 SER C O 1
ATOM 7580 N N . ASN C 1 6 ? 45.276 53.794 -13.934 1.00 15.51 4 ASN C N 1
ATOM 7581 C CA . ASN C 1 6 ? 44.972 52.466 -13.377 1.00 15.35 4 ASN C CA 1
ATOM 7582 C C . ASN C 1 6 ? 45.372 51.312 -14.316 1.00 15.49 4 ASN C C 1
ATOM 7583 O O . ASN C 1 6 ? 45.172 50.138 -13.981 1.00 15.34 4 ASN C O 1
ATOM 7588 N N . PHE C 1 7 ? 45.947 51.644 -15.478 1.00 15.30 5 PHE C N 1
ATOM 7589 C CA . PHE C 1 7 ? 46.461 50.633 -16.396 1.00 15.44 5 PHE C CA 1
ATOM 7590 C C . PHE C 1 7 ? 47.830 50.138 -15.931 1.00 16.03 5 PHE C C 1
ATOM 7591 O O . PHE C 1 7 ? 48.752 50.928 -15.728 1.00 15.57 5 PHE C O 1
ATOM 7599 N N . ILE C 1 8 ? 47.965 48.823 -15.752 1.00 15.41 6 ILE C N 1
ATOM 7600 C CA . ILE C 1 8 ? 49.261 48.239 -15.399 1.00 16.00 6 ILE C CA 1
ATOM 7601 C C . ILE C 1 8 ? 49.939 47.708 -16.655 1.00 16.97 6 ILE C C 1
ATOM 7602 O O . ILE C 1 8 ? 49.493 46.725 -17.261 1.00 16.18 6 ILE C O 1
ATOM 7607 N N . ALA C 1 9 ? 50.992 48.389 -17.080 1.00 17.54 7 ALA C N 1
ATOM 7608 C CA . ALA C 1 9 ? 51.633 48.035 -18.329 1.00 19.09 7 ALA C CA 1
ATOM 7609 C C . ALA C 1 9 ? 52.259 46.658 -18.191 1.00 19.52 7 ALA C C 1
ATOM 7610 O O . ALA C 1 9 ? 52.809 46.329 -17.136 1.00 19.37 7 ALA C O 1
ATOM 7612 N N . PRO C 1 10 ? 52.134 45.823 -19.233 1.00 20.99 8 PRO C N 1
ATOM 7613 C CA . PRO C 1 10 ? 52.796 44.518 -19.162 1.00 22.21 8 PRO C CA 1
ATOM 7614 C C . PRO C 1 10 ? 54.303 44.633 -19.355 1.00 23.83 8 PRO C C 1
ATOM 7615 O O . PRO C 1 10 ? 54.783 45.547 -20.041 1.00 24.08 8 PRO C O 1
ATOM 7619 N N . ASP C 1 11 ? 55.032 43.708 -18.750 1.00 25.39 9 ASP C N 1
ATOM 7620 C CA . ASP C 1 11 ? 56.478 43.657 -18.870 1.00 27.19 9 ASP C CA 1
ATOM 7621 C C . ASP C 1 11 ? 56.876 42.528 -19.815 1.00 27.83 9 ASP C C 1
ATOM 7622 O O . ASP C 1 11 ? 56.784 41.346 -19.451 1.00 26.77 9 ASP C O 1
ATOM 7627 N N . SER C 1 12 ? 57.312 42.908 -21.021 1.00 29.09 10 SER C N 1
ATOM 7628 C CA . SER C 1 12 ? 57.872 41.983 -22.023 1.00 31.06 10 SER C CA 1
ATOM 7629 C C . SER C 1 12 ? 58.976 41.082 -21.458 1.00 31.10 10 SER C C 1
ATOM 7630 O O . SER C 1 12 ? 59.165 39.963 -21.947 1.00 31.91 10 SER C O 1
ATOM 7633 N N . ASN C 1 13 ? 59.696 41.590 -20.454 1.00 31.33 11 ASN C N 1
ATOM 7634 C CA . ASN C 1 13 ? 60.861 40.925 -19.819 1.00 31.50 11 ASN C CA 1
ATOM 7635 C C . ASN C 1 13 ? 60.565 39.704 -18.953 1.00 30.25 11 ASN C C 1
ATOM 7636 O O . ASN C 1 13 ? 61.472 38.922 -18.658 1.00 29.85 11 ASN C O 1
ATOM 7641 N N . ASP C 1 14 ? 59.320 39.575 -18.497 1.00 28.35 12 ASP C N 1
ATOM 7642 C CA . ASP C 1 14 ? 59.002 38.601 -17.465 1.00 27.19 12 ASP C CA 1
ATOM 7643 C C . ASP C 1 14 ? 59.531 37.222 -17.859 1.00 26.71 12 ASP C C 1
ATOM 7644 O O . ASP C 1 14 ? 59.241 36.747 -18.951 1.00 26.03 12 ASP C O 1
ATOM 7649 N N . PRO C 1 15 ? 60.306 36.579 -16.960 1.00 26.60 13 PRO C N 1
ATOM 7650 C CA . PRO C 1 15 ? 60.900 35.278 -17.235 1.00 26.40 13 PRO C CA 1
ATOM 7651 C C . PRO C 1 15 ? 59.867 34.236 -17.639 1.00 25.86 13 PRO C C 1
ATOM 7652 O O . PRO C 1 15 ? 60.180 33.383 -18.457 1.00 25.64 13 PRO C O 1
ATOM 7656 N N . ARG C 1 16 ? 58.649 34.333 -17.088 1.00 25.23 14 ARG C N 1
ATOM 7657 C CA . ARG C 1 16 ? 57.602 33.330 -17.309 1.00 24.99 14 ARG C CA 1
ATOM 7658 C C . ARG C 1 16 ? 57.147 33.237 -18.777 1.00 25.62 14 ARG C C 1
ATOM 7659 O O . ARG C 1 16 ? 56.599 32.212 -19.175 1.00 25.13 14 ARG C O 1
ATOM 7667 N N . LEU C 1 17 ? 57.391 34.299 -19.553 1.00 25.70 15 LEU C N 1
ATOM 7668 C CA . LEU C 1 17 ? 57.115 34.349 -20.995 1.00 27.23 15 LEU C CA 1
ATOM 7669 C C . LEU C 1 17 ? 58.147 33.612 -21.858 1.00 28.73 15 LEU C C 1
ATOM 7670 O O . LEU C 1 17 ? 57.893 33.336 -23.036 1.00 29.13 15 LEU C O 1
ATOM 7675 N N . ARG C 1 18 ? 59.299 33.303 -21.269 1.00 30.58 16 ARG C N 1
ATOM 7676 C CA . ARG C 1 18 ? 60.414 32.686 -21.984 1.00 32.22 16 ARG C CA 1
ATOM 7677 C C . ARG C 1 18 ? 60.099 31.228 -22.304 1.00 32.70 16 ARG C C 1
ATOM 7678 O O . ARG C 1 18 ? 60.514 30.712 -23.349 1.00 32.94 16 ARG C O 1
ATOM 7686 N N . ILE C 1 19 ? 59.387 30.578 -21.376 1.00 33.16 17 ILE C N 1
ATOM 7687 C CA . ILE C 1 19 ? 58.942 29.186 -21.516 1.00 33.48 17 ILE C CA 1
ATOM 7688 C C . ILE C 1 19 ? 57.893 29.079 -22.622 1.00 32.42 17 ILE C C 1
ATOM 7689 O O . ILE C 1 19 ? 56.792 29.653 -22.534 1.00 33.11 17 ILE C O 1
ATOM 7694 N N . LYS C 1 20 ? 58.253 28.377 -23.688 1.00 30.61 18 LYS C N 1
ATOM 7695 C CA . LYS C 1 20 ? 57.319 28.176 -24.792 1.00 28.30 18 LYS C CA 1
ATOM 7696 C C . LYS C 1 20 ? 56.704 26.776 -24.676 1.00 26.26 18 LYS C C 1
ATOM 7697 O O . LYS C 1 20 ? 57.111 25.856 -25.387 1.00 25.85 18 LYS C O 1
ATOM 7703 N N . SER C 1 21 ? 55.724 26.633 -23.786 1.00 23.38 19 SER C N 1
ATOM 7704 C CA . SER C 1 21 ? 55.180 25.326 -23.427 1.00 21.53 19 SER C CA 1
ATOM 7705 C C . SER C 1 21 ? 54.531 24.636 -24.622 1.00 19.93 19 SER C C 1
ATOM 7706 O O . SER C 1 21 ? 53.729 25.243 -25.340 1.00 18.01 19 SER C O 1
ATOM 7709 N N . ARG C 1 22 ? 54.909 23.375 -24.829 1.00 18.21 20 ARG C N 1
ATOM 7710 C CA . ARG C 1 22 ? 54.332 22.545 -25.897 1.00 18.12 20 ARG C CA 1
ATOM 7711 C C . ARG C 1 22 ? 53.479 21.444 -25.280 1.00 16.46 20 ARG C C 1
ATOM 7712 O O . ARG C 1 22 ? 53.852 20.864 -24.252 1.00 15.37 20 ARG C O 1
ATOM 7720 N N . TYR C 1 23 ? 52.334 21.167 -25.896 1.00 13.95 21 TYR C N 1
ATOM 7721 C CA . TYR C 1 23 ? 51.380 20.203 -25.339 1.00 12.92 21 TYR C CA 1
ATOM 7722 C C . TYR C 1 23 ? 50.956 19.192 -26.377 1.00 12.17 21 TYR C C 1
ATOM 7723 O O . TYR C 1 23 ? 50.960 19.485 -27.562 1.00 10.98 21 TYR C O 1
ATOM 7732 N N . GLN C 1 24 ? 50.545 18.017 -25.917 1.00 12.10 22 GLN C N 1
ATOM 7733 C CA . GLN C 1 24 ? 50.025 16.983 -26.824 1.00 12.23 22 GLN C CA 1
ATOM 7734 C C . GLN C 1 24 ? 48.596 16.597 -26.434 1.00 12.31 22 GLN C C 1
ATOM 7735 O O . GLN C 1 24 ? 48.209 16.714 -25.272 1.00 10.90 22 GLN C O 1
ATOM 7749 N N . LEU C 1 26 ? 45.563 13.845 -25.569 1.00 10.93 24 LEU C N 1
ATOM 7750 C CA . LEU C 1 26 ? 45.614 12.678 -24.730 1.00 11.12 24 LEU C CA 1
ATOM 7751 C C . LEU C 1 26 ? 44.450 11.789 -25.106 1.00 11.89 24 LEU C C 1
ATOM 7752 O O . LEU C 1 26 ? 43.300 12.130 -24.872 1.00 11.26 24 LEU C O 1
ATOM 7757 N N . VAL C 1 27 ? 44.773 10.653 -25.731 1.00 11.87 25 VAL C N 1
ATOM 7758 C CA . VAL C 1 27 ? 43.767 9.745 -26.255 1.00 12.41 25 VAL C CA 1
ATOM 7759 C C . VAL C 1 27 ? 44.126 8.336 -25.834 1.00 12.61 25 VAL C C 1
ATOM 7760 O O . VAL C 1 27 ? 45.265 7.876 -26.075 1.00 11.46 25 VAL C O 1
ATOM 7764 N N . ASP C 1 28 ? 43.185 7.663 -25.169 1.00 12.80 26 ASP C N 1
ATOM 7765 C CA . ASP C 1 28 ? 43.418 6.304 -24.655 1.00 14.19 26 ASP C CA 1
ATOM 7766 C C . ASP C 1 28 ? 44.675 6.161 -23.783 1.00 14.44 26 ASP C C 1
ATOM 7767 O O . ASP C 1 28 ? 45.417 5.171 -23.892 1.00 13.85 26 ASP C O 1
ATOM 7772 N N . GLY C 1 29 ? 44.904 7.136 -22.912 1.00 12.71 27 GLY C N 1
ATOM 7773 C CA . GLY C 1 29 ? 46.054 7.093 -22.029 1.00 12.11 27 GLY C CA 1
ATOM 7774 C C . GLY C 1 29 ? 47.355 7.560 -22.664 1.00 12.02 27 GLY C C 1
ATOM 7775 O O . GLY C 1 29 ? 48.358 7.665 -21.976 1.00 11.77 27 GLY C O 1
ATOM 7776 N N . LYS C 1 30 ? 47.357 7.838 -23.970 1.00 11.89 28 LYS C N 1
ATOM 7777 C CA . LYS C 1 30 ? 48.615 8.182 -24.641 1.00 12.16 28 LYS C CA 1
ATOM 7778 C C . LYS C 1 30 ? 48.667 9.647 -25.011 1.00 11.92 28 LYS C C 1
ATOM 7779 O O . LYS C 1 30 ? 47.701 10.175 -25.529 1.00 12.06 28 LYS C O 1
ATOM 7785 N N . SER C 1 31 ? 49.809 10.294 -24.803 1.00 11.89 29 SER C N 1
ATOM 7786 C CA . SER C 1 31 ? 49.989 11.656 -25.31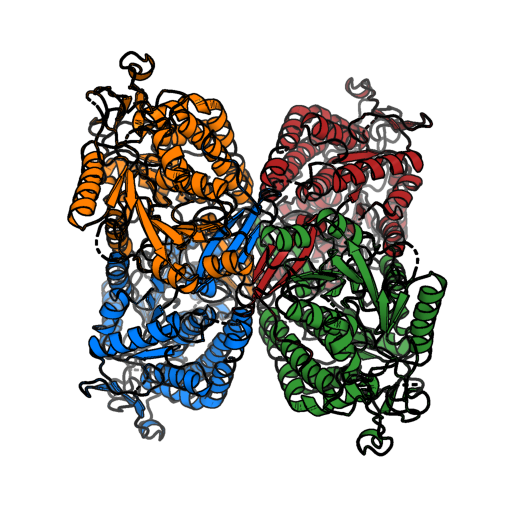4 1.00 12.61 29 SER C CA 1
ATOM 7787 C C . SER C 1 31 ? 50.391 11.563 -26.781 1.00 12.69 29 SER C C 1
ATOM 7788 O O . SER C 1 31 ? 51.376 10.897 -27.106 1.00 12.10 29 SER C O 1
ATOM 7791 N N . VAL C 1 32 ? 49.658 12.257 -27.649 1.00 12.11 30 VAL C N 1
ATOM 7792 C CA . VAL C 1 32 ? 49.774 12.065 -29.096 1.00 13.05 30 VAL C CA 1
ATOM 7793 C C . VAL C 1 32 ? 49.673 13.403 -29.829 1.00 13.39 30 VAL C C 1
ATOM 7794 O O . VAL C 1 32 ? 48.967 14.332 -29.375 1.00 12.18 30 VAL C O 1
ATOM 7798 N N . ASP C 1 33 ? 50.388 13.500 -30.951 1.00 13.40 31 ASP C N 1
ATOM 7799 C CA . ASP C 1 33 ? 50.256 14.639 -31.867 1.00 13.85 31 ASP C CA 1
ATOM 7800 C C . ASP C 1 33 ? 49.069 14.340 -32.772 1.00 13.91 31 ASP C C 1
ATOM 7801 O O . ASP C 1 33 ? 48.540 13.218 -32.759 1.00 13.65 31 ASP C O 1
ATOM 7806 N N . ALA C 1 34 ? 48.623 15.333 -33.531 1.00 12.78 32 ALA C N 1
ATOM 7807 C CA . ALA C 1 34 ? 47.715 15.068 -34.628 1.00 13.52 32 ALA C CA 1
ATOM 7808 C C . ALA C 1 34 ? 48.415 14.178 -35.653 1.00 13.71 32 ALA C C 1
ATOM 7809 O O . ALA C 1 34 ? 49.624 14.259 -35.799 1.00 13.59 32 ALA C O 1
ATOM 7811 N N . ALA C 1 35 ? 47.660 13.326 -36.358 1.00 14.36 33 ALA C N 1
ATOM 7812 C CA . ALA C 1 35 ? 48.258 12.488 -37.410 1.00 15.13 33 ALA C CA 1
ATOM 7813 C C . ALA C 1 35 ? 49.144 13.340 -38.337 1.00 15.39 33 ALA C C 1
ATOM 7814 O O . ALA C 1 35 ? 50.236 12.922 -38.737 1.00 15.63 33 ALA C O 1
ATOM 7816 N N . SER C 1 36 ? 48.686 14.553 -38.627 1.00 15.68 34 SER C N 1
ATOM 7817 C CA . SER C 1 36 ? 49.359 15.430 -39.590 1.00 16.33 34 SER C CA 1
ATOM 7818 C C . SER C 1 36 ? 50.620 16.059 -39.016 1.00 16.45 34 SER C C 1
ATOM 7819 O O . SER C 1 36 ? 51.456 16.545 -39.761 1.00 16.96 34 SER C O 1
ATOM 7822 N N . GLY C 1 37 ? 50.743 16.073 -37.689 1.00 16.11 35 GLY C N 1
ATOM 7823 C CA . GLY C 1 37 ? 51.783 16.855 -37.032 1.00 15.46 35 GLY C CA 1
ATOM 7824 C C . GLY C 1 37 ? 51.508 18.358 -36.975 1.00 15.08 35 GLY C C 1
ATOM 7825 O O . GLY C 1 37 ? 52.316 19.100 -36.408 1.00 14.51 35 GLY C O 1
ATOM 7826 N N . SER C 1 38 ? 50.396 18.822 -37.557 1.00 14.96 36 SER C N 1
ATOM 7827 C CA . SER C 1 38 ? 50.055 20.255 -37.494 1.00 15.52 36 SER C CA 1
ATOM 7828 C C . SER C 1 38 ? 49.725 20.751 -36.090 1.00 15.21 36 SER C C 1
ATOM 7829 O O . SER C 1 38 ? 49.129 20.042 -35.263 1.00 14.85 36 SER C O 1
ATOM 7832 N N . THR C 1 39 ? 50.101 21.990 -35.840 1.00 14.99 37 THR C N 1
ATOM 7833 C CA . THR C 1 39 ? 49.925 22.574 -34.521 1.00 14.55 37 THR C CA 1
ATOM 7834 C C . THR C 1 39 ? 49.328 23.964 -34.628 1.00 14.10 37 THR C C 1
ATOM 7835 O O . THR C 1 39 ? 49.383 24.595 -35.676 1.00 13.29 37 THR C O 1
ATOM 7839 N N . ILE C 1 40 ? 48.784 24.435 -33.510 1.00 13.74 38 ILE C N 1
ATOM 7840 C CA . ILE C 1 40 ? 48.279 25.795 -33.356 1.00 13.77 38 ILE C CA 1
ATOM 7841 C C . ILE C 1 40 ? 49.111 26.461 -32.265 1.00 14.11 38 ILE C C 1
ATOM 7842 O O . ILE C 1 40 ? 49.347 25.844 -31.206 1.00 14.65 38 ILE C O 1
ATOM 7847 N N . ASP C 1 41 ? 49.534 27.700 -32.490 1.00 13.85 39 ASP C N 1
ATOM 7848 C CA . ASP C 1 41 ? 50.208 28.474 -31.429 1.00 14.67 39 ASP C CA 1
ATOM 7849 C C . ASP C 1 41 ? 49.207 29.401 -30.760 1.00 14.23 39 ASP C C 1
ATOM 7850 O O . ASP C 1 41 ? 48.254 29.857 -31.390 1.00 14.25 39 ASP C O 1
ATOM 7855 N N . ARG C 1 42 ? 49.433 29.659 -29.481 1.00 13.79 40 ARG C N 1
ATOM 7856 C CA . ARG C 1 42 ? 48.704 30.702 -28.753 1.00 13.39 40 ARG C CA 1
ATOM 7857 C C . ARG C 1 42 ? 49.653 31.820 -28.354 1.00 13.29 40 ARG C C 1
ATOM 7858 O O . ARG C 1 42 ? 50.587 31.591 -27.597 1.00 13.85 40 ARG C O 1
ATOM 7866 N N . VAL C 1 43 ? 49.387 33.028 -28.829 1.00 13.86 41 VAL C N 1
ATOM 7867 C CA . VAL C 1 43 ? 50.133 34.207 -28.398 1.00 14.30 41 VAL C CA 1
ATOM 7868 C C . VAL C 1 43 ? 49.401 34.760 -27.180 1.00 14.11 41 VAL C C 1
ATOM 7869 O O . VAL C 1 43 ? 48.179 34.831 -27.175 1.00 13.47 41 VAL C O 1
ATOM 7873 N N . SER C 1 44 ? 50.144 35.105 -26.133 1.00 13.96 42 SER C N 1
ATOM 7874 C CA . SER C 1 44 ? 49.560 35.695 -24.949 1.00 14.29 42 SER C CA 1
ATOM 7875 C C . SER C 1 44 ? 48.847 36.981 -25.323 1.00 14.17 42 SER C C 1
ATOM 7876 O O . SER C 1 44 ? 49.476 37.887 -25.871 1.00 13.84 42 SER C O 1
ATOM 7879 N N . PRO C 1 45 ? 47.539 37.072 -25.033 1.00 14.34 43 PRO C N 1
ATOM 7880 C CA . PRO C 1 45 ? 46.841 38.330 -25.358 1.00 14.40 43 PRO C CA 1
ATOM 7881 C C . PRO C 1 45 ? 47.370 39.517 -24.557 1.00 14.43 43 PRO C C 1
ATOM 7882 O O . PRO C 1 45 ? 47.302 40.656 -25.019 1.00 14.43 43 PRO C O 1
ATOM 7886 N N . GLY C 1 46 ? 47.932 39.247 -23.388 1.00 14.79 44 GLY C N 1
ATOM 7887 C CA . GLY C 1 46 ? 48.448 40.312 -22.532 1.00 16.12 44 GLY C CA 1
ATOM 7888 C C . GLY C 1 46 ? 49.807 40.866 -22.970 1.00 17.28 44 GLY C C 1
ATOM 7889 O O . GLY C 1 46 ? 50.185 41.972 -22.561 1.00 16.93 44 GLY C O 1
ATOM 7890 N N . HIS C 1 47 ? 50.522 40.108 -23.810 1.00 17.56 45 HIS C N 1
ATOM 7891 C CA . HIS C 1 47 ? 51.929 40.372 -24.109 1.00 19.01 45 HIS C CA 1
ATOM 7892 C C . HIS C 1 47 ? 52.197 40.138 -25.595 1.00 19.69 45 HIS C C 1
ATOM 7893 O O . HIS C 1 47 ? 52.549 39.008 -26.016 1.00 20.21 45 HIS C O 1
ATOM 7900 N N . ALA C 1 48 ? 52.040 41.195 -26.384 1.00 20.39 46 ALA C N 1
ATOM 7901 C CA . ALA C 1 48 ? 52.151 41.100 -27.854 1.00 20.87 46 ALA C CA 1
ATOM 7902 C C . ALA C 1 48 ? 53.350 40.258 -28.332 1.00 20.58 46 ALA C C 1
ATOM 7903 O O . ALA C 1 48 ? 54.474 40.402 -27.846 1.00 20.43 46 ALA C O 1
ATOM 7905 N N . GLY C 1 49 ? 53.066 39.361 -29.271 1.00 20.62 47 GLY C N 1
ATOM 7906 C CA . GLY C 1 49 ? 54.063 38.518 -29.910 1.00 20.12 47 GLY C CA 1
ATOM 7907 C C . GLY C 1 49 ? 54.694 37.392 -29.116 1.00 19.86 47 GLY C C 1
ATOM 7908 O O . GLY C 1 49 ? 55.578 36.723 -29.633 1.00 20.45 47 GLY C O 1
ATOM 7909 N N . GLU C 1 50 ? 54.285 37.168 -27.869 1.00 18.71 48 GLU C N 1
ATOM 7910 C CA . GLU C 1 50 ? 54.905 36.083 -27.101 1.00 17.77 48 GLU C CA 1
ATOM 7911 C C . GLU C 1 50 ? 54.052 34.818 -27.216 1.00 16.59 48 GLU C C 1
ATOM 7912 O O . GLU C 1 50 ? 52.915 34.779 -26.719 1.00 14.84 48 GLU C O 1
ATOM 7918 N N . VAL C 1 51 ? 54.604 33.796 -27.871 1.00 15.37 49 VAL C N 1
ATOM 7919 C CA . VAL C 1 51 ? 53.960 32.488 -27.945 1.00 13.87 49 VAL C CA 1
ATOM 7920 C C . VAL C 1 51 ? 54.080 31.846 -26.569 1.00 13.50 49 VAL C C 1
ATOM 7921 O O . VAL C 1 51 ? 55.176 31.775 -26.010 1.00 14.15 49 VAL C O 1
ATOM 7925 N N . VAL C 1 52 ? 52.959 31.419 -25.996 1.00 12.20 50 VAL C N 1
ATOM 7926 C CA . VAL C 1 52 ? 52.976 30.831 -24.648 1.00 11.76 50 VAL C CA 1
ATOM 7927 C C . VAL C 1 52 ? 52.406 29.412 -24.619 1.00 12.72 50 VAL C C 1
ATOM 7928 O O . VAL C 1 52 ? 52.357 28.775 -23.557 1.00 13.90 50 VAL C O 1
ATOM 7932 N N . GLY C 1 53 ? 51.962 28.919 -25.769 1.00 12.26 51 GLY C N 1
ATOM 7933 C CA . GLY C 1 53 ? 51.389 27.576 -25.828 1.00 12.94 51 GLY C CA 1
ATOM 7934 C C . GLY C 1 53 ? 51.313 27.064 -27.253 1.00 12.27 51 GLY C C 1
ATOM 7935 O O . GLY C 1 53 ? 51.034 27.823 -28.191 1.00 12.54 51 GLY C O 1
ATOM 7936 N N . THR C 1 54 ? 51.620 25.793 -27.434 1.00 12.60 52 THR C N 1
ATOM 7937 C CA . THR C 1 54 ? 51.331 25.154 -28.718 1.00 12.76 52 THR C CA 1
ATOM 7938 C C . THR C 1 54 ? 50.736 23.767 -28.519 1.00 11.87 52 THR C C 1
ATOM 7939 O O . THR C 1 54 ? 51.144 23.031 -27.615 1.00 11.07 52 THR C O 1
ATOM 7943 N N . TRP C 1 55 ? 49.745 23.434 -29.339 1.00 10.29 53 TRP C N 1
ATOM 7944 C CA . TRP C 1 55 ? 49.082 22.130 -29.254 1.00 10.51 53 TRP C CA 1
ATOM 7945 C C . TRP C 1 55 ? 48.609 21.693 -30.649 1.00 9.88 53 TRP C C 1
ATOM 7946 O O . TRP C 1 55 ? 48.515 22.527 -31.555 1.00 9.08 53 TRP C O 1
ATOM 7957 N N . PRO C 1 56 ? 48.268 20.409 -30.797 1.00 9.92 54 PRO C N 1
ATOM 7958 C CA . PRO C 1 56 ? 47.905 19.852 -32.104 1.00 10.79 54 PRO C CA 1
ATOM 7959 C C . PRO C 1 56 ? 46.663 20.488 -32.724 1.00 11.73 54 PRO C C 1
ATOM 7960 O O . PRO C 1 56 ? 45.746 20.939 -32.014 1.00 11.91 54 PRO C O 1
ATOM 7964 N N . GLU C 1 57 ? 46.657 20.544 -34.051 1.00 12.16 55 GLU C N 1
ATOM 7965 C CA . GLU C 1 57 ? 45.461 20.868 -34.811 1.00 12.51 55 GLU C CA 1
ATOM 7966 C C . GLU C 1 57 ? 44.871 19.534 -35.239 1.00 12.46 55 GLU C C 1
ATOM 7967 O O . GLU C 1 57 ? 45.318 18.953 -36.236 1.00 13.11 55 GLU C O 1
ATOM 7973 N N . ALA C 1 58 ? 43.871 19.037 -34.511 1.00 12.19 56 ALA C N 1
ATOM 7974 C CA . ALA C 1 58 ? 43.292 17.700 -34.810 1.00 13.22 56 ALA C CA 1
ATOM 7975 C C . ALA C 1 58 ? 42.563 17.688 -36.153 1.00 13.21 56 ALA C C 1
ATOM 7976 O O . ALA C 1 58 ? 41.937 18.668 -36.499 1.00 12.82 56 ALA C O 1
ATOM 7978 N N . SER C 1 59 ? 42.638 16.577 -36.887 1.00 13.32 57 SER C N 1
ATOM 7979 C CA . SER C 1 59 ? 41.730 16.359 -38.029 1.00 14.23 57 SER C CA 1
ATOM 7980 C C . SER C 1 59 ? 40.472 15.665 -37.529 1.00 14.20 57 SER C C 1
ATOM 7981 O O . SER C 1 59 ? 40.415 15.224 -36.370 1.00 14.72 57 SER C O 1
ATOM 7984 N N . ALA C 1 60 ? 39.482 15.526 -38.411 1.00 14.17 58 ALA C N 1
ATOM 7985 C CA . ALA C 1 60 ? 38.282 14.767 -38.103 1.00 14.15 58 ALA C CA 1
ATOM 7986 C C . ALA C 1 60 ? 38.603 13.343 -37.622 1.00 14.50 58 ALA C C 1
ATOM 7987 O O . ALA C 1 60 ? 38.042 12.852 -36.633 1.00 13.87 58 ALA C O 1
ATOM 7989 N N . ASP C 1 61 ? 39.503 12.669 -38.328 1.00 14.58 59 ASP C N 1
ATOM 7990 C CA . ASP C 1 61 ? 39.918 11.309 -37.945 1.00 14.88 59 ASP C CA 1
ATOM 7991 C C . ASP C 1 61 ? 40.591 11.255 -36.560 1.00 13.88 59 ASP C C 1
ATOM 7992 O O . ASP C 1 61 ? 40.343 10.312 -35.814 1.00 12.77 59 ASP C O 1
ATOM 7997 N N . ASP C 1 62 ? 41.453 12.232 -36.237 1.00 13.07 60 ASP C N 1
ATOM 7998 C CA . ASP C 1 62 ? 42.038 12.336 -34.862 1.00 13.65 60 ASP C CA 1
ATOM 7999 C C . ASP C 1 62 ? 40.914 12.343 -33.812 1.00 12.13 60 ASP C C 1
ATOM 8000 O O . ASP C 1 62 ? 40.996 11.660 -32.789 1.00 12.75 60 ASP C O 1
ATOM 8005 N N . VAL C 1 63 ? 39.845 13.078 -34.099 1.00 11.98 61 VAL C N 1
ATOM 8006 C CA . VAL C 1 63 ? 38.732 13.197 -33.143 1.00 12.22 61 VAL C CA 1
ATOM 8007 C C . VAL C 1 63 ? 37.948 11.896 -33.024 1.00 12.81 61 VAL C C 1
ATOM 8008 O O . VAL C 1 63 ? 37.622 11.463 -31.923 1.00 12.75 61 VAL C O 1
ATOM 8012 N N . ARG C 1 64 ? 37.697 11.254 -34.165 1.00 13.19 62 ARG C N 1
ATOM 8013 C CA . ARG C 1 64 ? 37.027 9.955 -34.205 1.00 13.67 62 ARG C CA 1
ATOM 8014 C C . ARG C 1 64 ? 37.810 8.893 -33.433 1.00 13.19 62 ARG C C 1
ATOM 8015 O O . ARG C 1 64 ? 37.204 8.009 -32.820 1.00 13.39 62 ARG C O 1
ATOM 8023 N N . LYS C 1 65 ? 39.143 8.967 -33.472 1.00 12.36 63 LYS C N 1
ATOM 8024 C CA . LYS C 1 65 ? 39.981 8.086 -32.666 1.00 12.96 63 LYS C CA 1
ATOM 8025 C C . LYS C 1 65 ? 39.806 8.302 -31.150 1.00 11.80 63 LYS C C 1
ATOM 8026 O O . LYS C 1 65 ? 39.876 7.355 -30.373 1.00 10.51 63 LYS C O 1
ATOM 8032 N N . ALA C 1 66 ? 39.666 9.562 -30.741 1.00 10.27 64 ALA C N 1
ATOM 8033 C CA . ALA C 1 66 ? 39.370 9.894 -29.350 1.00 10.57 64 ALA C CA 1
ATOM 8034 C C . ALA C 1 66 ? 37.974 9.370 -28.963 1.00 10.66 64 ALA C C 1
ATOM 8035 O O . ALA C 1 66 ? 37.789 8.853 -27.871 1.00 10.45 64 ALA C O 1
ATOM 8037 N N . VAL C 1 67 ? 36.993 9.546 -29.855 1.00 10.10 65 VAL C N 1
ATOM 8038 C CA . VAL C 1 67 ? 35.664 8.967 -29.650 1.00 10.48 65 VAL C CA 1
ATOM 8039 C C . VAL C 1 67 ? 35.719 7.442 -29.510 1.00 10.83 65 VAL C C 1
ATOM 8040 O O . VAL C 1 67 ? 35.076 6.861 -28.621 1.00 11.81 65 VAL C O 1
ATOM 8044 N N . ALA C 1 68 ? 36.486 6.791 -30.376 1.00 11.41 66 ALA C N 1
ATOM 8045 C CA . ALA C 1 68 ? 36.681 5.340 -30.305 1.00 11.13 66 ALA C CA 1
ATOM 8046 C C . ALA C 1 68 ? 37.269 4.888 -28.950 1.00 11.97 66 ALA C C 1
ATOM 8047 O O . ALA C 1 68 ? 36.872 3.852 -28.415 1.00 11.24 66 ALA C O 1
ATOM 8049 N N . ALA C 1 69 ? 38.267 5.617 -28.445 1.00 11.25 67 ALA C N 1
ATOM 8050 C CA . ALA C 1 69 ? 38.862 5.300 -27.136 1.00 11.58 67 ALA C CA 1
ATOM 8051 C C . ALA C 1 69 ? 37.811 5.399 -26.002 1.00 11.71 67 ALA C C 1
ATOM 8052 O O . ALA C 1 69 ? 37.728 4.514 -25.158 1.00 11.07 67 ALA C O 1
ATOM 8054 N N . ALA C 1 70 ? 37.021 6.476 -26.009 1.00 11.34 68 ALA C N 1
ATOM 8055 C CA . ALA C 1 70 ? 35.951 6.667 -25.011 1.00 11.63 68 ALA C CA 1
ATOM 8056 C C . ALA C 1 70 ? 34.898 5.569 -25.134 1.00 11.27 68 ALA C C 1
ATOM 8057 O O . ALA C 1 70 ? 34.395 5.052 -24.124 1.00 10.02 68 ALA C O 1
ATOM 8059 N N . ARG C 1 71 ? 34.564 5.225 -26.381 1.00 11.44 69 ARG C N 1
ATOM 8060 C CA . ARG C 1 71 ? 33.592 4.157 -26.674 1.00 11.29 69 ARG C CA 1
ATOM 8061 C C . ARG C 1 71 ? 34.049 2.829 -26.059 1.00 11.73 69 ARG C C 1
ATOM 8062 O O . ARG C 1 71 ? 33.290 2.140 -25.334 1.00 11.88 69 ARG C O 1
ATOM 8070 N N . LYS C 1 72 ? 35.296 2.472 -26.335 1.00 11.64 70 LYS C N 1
ATOM 8071 C CA . LYS C 1 72 ? 35.877 1.257 -25.779 1.00 12.15 70 LYS C CA 1
ATOM 8072 C C . LYS C 1 72 ? 35.943 1.284 -24.246 1.00 11.73 70 LYS C C 1
ATOM 8073 O O . LYS C 1 72 ? 35.579 0.290 -23.568 1.00 11.37 70 LYS C O 1
ATOM 8079 N N . ALA C 1 73 ? 36.370 2.415 -23.690 1.00 10.56 71 ALA C N 1
ATOM 8080 C CA . ALA C 1 73 ? 36.430 2.521 -22.218 1.00 10.82 71 ALA C CA 1
ATOM 8081 C C . ALA C 1 73 ? 35.031 2.385 -21.623 1.00 10.65 71 ALA C C 1
ATOM 8082 O O . ALA C 1 73 ? 34.867 1.835 -20.547 1.00 11.97 71 ALA C O 1
ATOM 8084 N N . PHE C 1 74 ? 34.010 2.862 -22.323 1.00 10.99 72 PHE C N 1
ATOM 8085 C CA . PHE C 1 74 ? 32.656 2.683 -21.810 1.00 10.73 72 PHE C CA 1
ATOM 8086 C C . PHE C 1 74 ? 32.104 1.259 -21.998 1.00 12.12 72 PHE C C 1
ATOM 8087 O O . PHE C 1 74 ? 31.439 0.738 -21.100 1.00 11.50 72 PHE C O 1
ATOM 8095 N N . ASP C 1 75 ? 32.385 0.636 -23.147 1.00 12.31 73 ASP C N 1
ATOM 8096 C CA . ASP C 1 75 ? 31.732 -0.631 -23.502 1.00 13.91 73 ASP C CA 1
ATOM 8097 C C . ASP C 1 75 ? 32.459 -1.839 -22.948 1.00 13.57 73 ASP C C 1
ATOM 8098 O O . ASP C 1 75 ? 31.834 -2.829 -22.588 1.00 13.73 73 ASP C O 1
ATOM 8103 N N . ALA C 1 76 ? 33.777 -1.749 -22.859 1.00 14.23 74 ALA C N 1
ATOM 8104 C CA . ALA C 1 76 ? 34.596 -2.879 -22.423 1.00 14.80 74 ALA C CA 1
ATOM 8105 C C . ALA C 1 76 ? 35.439 -2.576 -21.195 1.00 14.25 74 ALA C C 1
ATOM 8106 O O . ALA C 1 76 ? 35.920 -3.484 -20.543 1.00 14.74 74 ALA C O 1
ATOM 8108 N N . GLY C 1 77 ? 35.599 -1.304 -20.863 1.00 13.58 75 GLY C N 1
ATOM 8109 C CA . GLY C 1 77 ? 36.502 -0.928 -19.787 1.00 13.35 75 GLY C CA 1
ATOM 8110 C C . GLY C 1 77 ? 35.914 -0.982 -18.388 1.00 13.11 75 GLY C C 1
ATOM 8111 O O . GLY C 1 77 ? 34.705 -1.127 -18.215 1.00 14.01 75 GLY C O 1
ATOM 8112 N N . PRO C 1 78 ? 36.775 -0.853 -17.373 1.00 13.29 76 PRO C N 1
ATOM 8113 C CA . PRO C 1 78 ? 36.322 -1.010 -15.987 1.00 13.22 76 PRO C CA 1
ATOM 8114 C C . PRO C 1 78 ? 35.495 0.167 -15.446 1.00 12.83 76 PRO C C 1
ATOM 8115 O O . PRO C 1 78 ? 34.684 -0.038 -14.551 1.00 12.19 76 PRO C O 1
ATOM 8119 N N . TRP C 1 79 ? 35.655 1.367 -16.021 1.00 11.54 77 TRP C N 1
ATOM 8120 C CA . TRP C 1 79 ? 35.117 2.584 -15.386 1.00 11.26 77 TRP C CA 1
ATOM 8121 C C . TRP C 1 79 ? 33.608 2.539 -15.056 1.00 11.17 77 TRP C C 1
ATOM 8122 O O . TRP C 1 79 ? 33.250 2.782 -13.901 1.00 10.57 77 TRP C O 1
ATOM 8133 N N . PRO C 1 80 ? 32.728 2.220 -16.040 1.00 12.16 78 PRO C N 1
ATOM 8134 C CA . PRO C 1 80 ? 31.308 2.239 -15.649 1.00 12.09 78 PRO C CA 1
ATOM 8135 C C . PRO C 1 80 ? 30.886 1.069 -14.770 1.00 12.81 78 PRO C C 1
ATOM 8136 O O . PRO C 1 80 ? 29.858 1.163 -14.115 1.00 12.01 78 PRO C O 1
ATOM 8140 N N . ARG C 1 81 ? 31.704 0.014 -14.718 1.00 13.35 79 ARG C N 1
ATOM 8141 C CA . ARG C 1 81 ? 31.446 -1.137 -13.827 1.00 15.02 79 ARG C CA 1
ATOM 8142 C C . ARG C 1 81 ? 32.037 -1.019 -12.413 1.00 14.77 79 ARG C C 1
ATOM 8143 O O . ARG C 1 81 ? 31.683 -1.801 -11.521 1.00 15.23 79 ARG C O 1
ATOM 8159 N N . SER C 1 83 ? 32.470 0.633 -8.651 1.00 12.95 81 SER C N 1
ATOM 8160 C CA . SER C 1 83 ? 31.492 1.191 -7.707 1.00 11.77 81 SER C CA 1
ATOM 8161 C C . SER C 1 83 ? 31.609 2.724 -7.753 1.00 11.65 81 SER C C 1
ATOM 8162 O O . SER C 1 83 ? 32.631 3.268 -8.200 1.00 11.80 81 SER C O 1
ATOM 8165 N N . GLY C 1 84 ? 30.575 3.413 -7.286 1.00 11.42 82 GLY C N 1
ATOM 8166 C CA . GLY C 1 84 ? 30.650 4.866 -7.136 1.00 11.12 82 GLY C CA 1
ATOM 8167 C C . GLY C 1 84 ? 31.822 5.252 -6.244 1.00 10.58 82 GLY C C 1
ATOM 8168 O O . GLY C 1 84 ? 32.532 6.242 -6.511 1.00 10.21 82 GLY C O 1
ATOM 8169 N N . ALA C 1 85 ? 32.035 4.474 -5.190 1.00 9.30 83 ALA C N 1
ATOM 8170 C CA . ALA C 1 85 ? 33.151 4.742 -4.259 1.00 8.76 83 ALA C CA 1
ATOM 8171 C C . ALA C 1 85 ? 34.505 4.712 -4.979 1.00 8.72 83 ALA C C 1
ATOM 8172 O O . ALA C 1 85 ? 35.383 5.542 -4.720 1.00 7.33 83 ALA C O 1
ATOM 8174 N N . GLU C 1 86 ? 34.681 3.735 -5.872 1.00 8.73 84 GLU C N 1
ATOM 8175 C CA . GLU C 1 86 ? 35.952 3.566 -6.588 1.00 9.80 84 GLU C CA 1
ATOM 8176 C C . GLU C 1 86 ? 36.197 4.760 -7.495 1.00 9.81 84 GLU C C 1
ATOM 8177 O O . GLU C 1 86 ? 37.308 5.325 -7.522 1.00 10.84 84 GLU C O 1
ATOM 8183 N N . ARG C 1 87 ? 35.150 5.155 -8.218 1.00 9.68 85 ARG C N 1
ATOM 8184 C CA . ARG C 1 87 ? 35.227 6.339 -9.123 1.00 9.04 85 ARG C CA 1
ATOM 8185 C C . ARG C 1 87 ? 35.519 7.578 -8.281 1.00 8.64 85 ARG C C 1
ATOM 8186 O O . ARG C 1 87 ? 36.392 8.374 -8.609 1.00 7.22 85 ARG C O 1
ATOM 8194 N N . SER C 1 88 ? 34.801 7.706 -7.157 1.00 8.19 86 SER C N 1
ATOM 8195 C CA . SER C 1 88 ? 34.999 8.831 -6.245 1.00 9.28 86 SER C CA 1
ATOM 8196 C C . SER C 1 88 ? 36.456 9.001 -5.719 1.00 9.03 86 SER C C 1
ATOM 8197 O O . SER C 1 88 ? 37.009 10.107 -5.750 1.00 8.38 86 SER C O 1
ATOM 8200 N N . ARG C 1 89 ? 37.085 7.917 -5.262 1.00 8.85 87 ARG C N 1
ATOM 8201 C CA . ARG C 1 89 ? 38.478 7.967 -4.804 1.00 9.19 87 ARG C CA 1
ATOM 8202 C C . ARG C 1 89 ? 39.457 8.482 -5.871 1.00 9.45 87 ARG C C 1
ATOM 8203 O O . ARG C 1 89 ? 40.360 9.262 -5.561 1.00 8.19 87 ARG C O 1
ATOM 8211 N N . LEU C 1 90 ? 39.283 8.018 -7.107 1.00 9.34 88 LEU C N 1
ATOM 8212 C CA . LEU C 1 90 ? 40.123 8.463 -8.208 1.00 10.32 88 LEU C CA 1
ATOM 8213 C C . LEU C 1 90 ? 39.902 9.960 -8.492 1.00 9.20 88 LEU C C 1
ATOM 8214 O O . LEU C 1 90 ? 40.847 10.672 -8.730 1.00 8.47 88 LEU C O 1
ATOM 8227 N N . PHE C 1 92 ? 38.812 12.257 -6.233 1.00 9.24 90 PHE C N 1
ATOM 8228 C CA . PHE C 1 92 ? 39.534 12.962 -5.145 1.00 9.65 90 PHE C CA 1
ATOM 8229 C C . PHE C 1 92 ? 41.035 13.093 -5.382 1.00 9.22 90 PHE C C 1
ATOM 8230 O O . PHE C 1 92 ? 41.657 14.129 -5.069 1.00 9.46 90 PHE C O 1
ATOM 8238 N N . LYS C 1 93 ? 41.648 12.042 -5.917 1.00 9.01 91 LYS C N 1
ATOM 8239 C CA . LYS C 1 93 ? 43.073 12.129 -6.248 1.00 8.87 91 LYS C CA 1
ATOM 8240 C C . LYS C 1 93 ? 43.357 13.234 -7.276 1.00 8.15 91 LYS C C 1
ATOM 8241 O O . LYS C 1 93 ? 44.363 13.928 -7.175 1.00 8.27 91 LYS C O 1
ATOM 8247 N N . VAL C 1 94 ? 42.462 13.405 -8.255 1.00 8.36 92 VAL C N 1
ATOM 8248 C CA . VAL C 1 94 ? 42.596 14.532 -9.225 1.00 7.37 92 VAL C CA 1
ATOM 8249 C C . VAL C 1 94 ? 42.482 15.889 -8.502 1.00 8.54 92 VAL C C 1
ATOM 8250 O O . VAL C 1 94 ? 43.267 16.802 -8.755 1.00 8.91 92 VAL C O 1
ATOM 8254 N N . ALA C 1 95 ? 41.498 16.019 -7.607 1.00 8.99 93 ALA C N 1
ATOM 8255 C CA . ALA C 1 95 ? 41.342 17.253 -6.827 1.00 9.70 93 ALA C CA 1
ATOM 8256 C C . ALA C 1 95 ? 42.640 17.600 -6.072 1.00 10.54 93 ALA C C 1
ATOM 8257 O O . ALA C 1 95 ? 43.114 18.733 -6.108 1.00 9.22 93 ALA C O 1
ATOM 8259 N N . ASP C 1 96 ? 43.221 16.600 -5.420 1.00 10.66 94 ASP C N 1
ATOM 8260 C CA . ASP C 1 96 ? 44.454 16.780 -4.710 1.00 12.42 94 ASP C CA 1
ATOM 8261 C C . ASP C 1 96 ? 45.584 17.145 -5.660 1.00 11.74 94 ASP C C 1
ATOM 8262 O O . ASP C 1 96 ? 46.445 17.938 -5.300 1.00 12.07 94 ASP C O 1
ATOM 8267 N N . LEU C 1 97 ? 45.619 16.556 -6.848 1.00 10.62 95 LEU C N 1
ATOM 8268 C CA . LEU C 1 97 ? 46.652 16.948 -7.794 1.00 10.94 95 LEU C CA 1
ATOM 8269 C C . LEU C 1 97 ? 46.491 18.383 -8.276 1.00 11.44 95 LEU C C 1
ATOM 8270 O O . LEU C 1 97 ? 47.493 19.055 -8.525 1.00 13.06 95 LEU C O 1
ATOM 8275 N N . ILE C 1 98 ? 45.249 18.837 -8.435 1.00 10.60 96 ILE C N 1
ATOM 8276 C CA . ILE C 1 98 ? 44.985 20.236 -8.845 1.00 10.46 96 ILE C CA 1
ATOM 8277 C C . ILE C 1 98 ? 45.601 21.207 -7.822 1.00 11.35 96 ILE C C 1
ATOM 8278 O O . ILE C 1 98 ? 46.365 22.113 -8.202 1.00 10.98 96 ILE C O 1
ATOM 8283 N N . LEU C 1 99 ? 45.318 20.984 -6.541 1.00 11.47 97 LEU C N 1
ATOM 8284 C CA . LEU C 1 99 ? 45.901 21.790 -5.464 1.00 13.85 97 LEU C CA 1
ATOM 8285 C C . LEU C 1 99 ? 47.428 21.752 -5.483 1.00 14.72 97 LEU C C 1
ATOM 8286 O O . LEU C 1 99 ? 48.079 22.806 -5.369 1.00 15.13 97 LEU C O 1
ATOM 8291 N N . ALA C 1 100 ? 47.980 20.550 -5.680 1.00 15.05 98 ALA C N 1
ATOM 8292 C CA . ALA C 1 100 ? 49.426 20.337 -5.740 1.00 15.80 98 ALA C CA 1
ATOM 8293 C C . ALA C 1 100 ? 50.084 21.104 -6.879 1.00 16.02 98 ALA C C 1
ATOM 8294 O O . ALA C 1 100 ? 51.258 21.471 -6.789 1.00 16.37 98 ALA C O 1
ATOM 8296 N N . ARG C 1 101 ? 49.337 21.331 -7.956 1.00 14.98 99 ARG C N 1
ATOM 8297 C CA . ARG C 1 101 ? 49.873 22.025 -9.128 1.00 14.12 99 ARG C CA 1
ATOM 8298 C C . ARG C 1 101 ? 49.254 23.408 -9.301 1.00 13.44 99 ARG C C 1
ATOM 8299 O O . ARG C 1 101 ? 49.305 23.974 -10.396 1.00 11.90 99 ARG C O 1
ATOM 8307 N N . GLN C 1 102 ? 48.660 23.948 -8.233 1.00 12.75 100 GLN C N 1
ATOM 8308 C CA . GLN C 1 102 ? 47.904 25.200 -8.350 1.00 13.38 100 GLN C CA 1
ATOM 8309 C C . GLN C 1 102 ? 48.650 26.334 -9.053 1.00 13.40 100 GLN C C 1
ATOM 8310 O O . GLN C 1 102 ? 48.083 26.952 -9.945 1.00 13.78 100 GLN C O 1
ATOM 8316 N N . GLU C 1 103 ? 49.896 26.607 -8.673 1.00 13.10 101 GLU C N 1
ATOM 8317 C CA . GLU C 1 103 ? 50.618 27.763 -9.248 1.00 14.56 101 GLU C CA 1
ATOM 8318 C C . GLU C 1 103 ? 50.951 27.549 -10.711 1.00 13.75 101 GLU C C 1
ATOM 8319 O O . GLU C 1 103 ? 50.844 28.458 -11.527 1.00 12.00 101 GLU C O 1
ATOM 8325 N N . GLU C 1 104 ? 51.356 26.325 -11.043 1.00 13.64 102 GLU C N 1
ATOM 8326 C CA . GLU C 1 104 ? 51.592 25.969 -12.435 1.00 13.66 102 GLU C CA 1
ATOM 8327 C C . GLU C 1 104 ? 50.323 26.162 -13.253 1.00 13.04 102 GLU C C 1
ATOM 8328 O O . GLU C 1 104 ? 50.375 26.732 -14.349 1.00 11.71 102 GLU C O 1
ATOM 8334 N N . LEU C 1 105 ? 49.187 25.658 -12.737 1.00 11.28 103 LEU C N 1
ATOM 8335 C CA . LEU C 1 105 ? 47.933 25.719 -13.490 1.00 10.43 103 LEU C CA 1
ATOM 8336 C C . LEU C 1 105 ? 47.454 27.154 -13.632 1.00 10.73 103 LEU C C 1
ATOM 8337 O O . LEU C 1 105 ? 46.943 27.542 -14.703 1.00 9.14 103 LEU C O 1
ATOM 8342 N N . ALA C 1 106 ? 47.637 27.944 -12.564 1.00 9.84 104 ALA C N 1
ATOM 8343 C CA . ALA C 1 106 ? 47.157 29.319 -12.565 1.00 10.04 104 ALA C CA 1
ATOM 8344 C C . ALA C 1 106 ? 47.951 30.123 -13.579 1.00 10.27 104 ALA C C 1
ATOM 8345 O O . ALA C 1 106 ? 47.388 30.971 -14.261 1.00 10.97 104 ALA C O 1
ATOM 8347 N N . LEU C 1 107 ? 49.253 29.853 -13.677 1.00 10.13 105 LEU C N 1
ATOM 8348 C CA . LEU C 1 107 ? 50.090 30.563 -14.638 1.00 10.14 105 LEU C CA 1
ATOM 8349 C C . LEU C 1 107 ? 49.683 30.256 -16.074 1.00 10.12 105 LEU C C 1
ATOM 8350 O O . LEU C 1 107 ? 49.606 31.155 -16.897 1.00 10.14 105 LEU C O 1
ATOM 8355 N N . ILE C 1 108 ? 49.396 28.990 -16.376 1.00 10.10 106 ILE C N 1
ATOM 8356 C CA . ILE C 1 108 ? 48.995 28.620 -17.727 1.00 10.16 106 ILE C CA 1
ATOM 8357 C C . ILE C 1 108 ? 47.715 29.378 -18.105 1.00 10.63 106 ILE C C 1
ATOM 8358 O O . ILE C 1 108 ? 47.660 29.964 -19.194 1.00 10.05 106 ILE C O 1
ATOM 8363 N N . GLU C 1 109 ? 46.725 29.388 -17.199 1.00 11.35 107 GLU C N 1
ATOM 8364 C CA . GLU C 1 109 ? 45.407 29.993 -17.450 1.00 13.16 107 GLU C CA 1
ATOM 8365 C C . GLU C 1 109 ? 45.596 31.478 -17.663 1.00 13.17 107 GLU C C 1
ATOM 8366 O O . GLU C 1 109 ? 45.009 32.061 -18.576 1.00 13.87 107 GLU C O 1
ATOM 8372 N N . SER C 1 110 ? 46.416 32.106 -16.815 1.00 12.85 108 SER C N 1
ATOM 8373 C CA . SER C 1 110 ? 46.713 33.538 -16.982 1.00 11.79 108 SER C CA 1
ATOM 8374 C C . SER C 1 110 ? 47.341 33.861 -18.351 1.00 11.57 108 SER C C 1
ATOM 8375 O O . SER C 1 110 ? 46.909 34.790 -19.034 1.00 11.08 108 SER C O 1
ATOM 8378 N N . LEU C 1 111 ? 48.360 33.099 -18.747 1.00 10.80 109 LEU C N 1
ATOM 8379 C CA . LEU C 1 111 ? 49.087 33.372 -19.981 1.00 11.19 109 LEU C CA 1
ATOM 8380 C C . LEU C 1 111 ? 48.221 33.143 -21.214 1.00 10.74 109 LEU C C 1
ATOM 8381 O O . LEU C 1 111 ? 48.292 33.918 -22.174 1.00 10.94 109 LEU C O 1
ATOM 8386 N N . GLU C 1 112 ? 47.388 32.099 -21.175 1.00 9.59 110 GLU C N 1
ATOM 8387 C CA . GLU C 1 112 ? 46.590 31.727 -22.344 1.00 10.40 110 GLU C CA 1
ATOM 8388 C C . GLU C 1 112 ? 45.300 32.524 -22.479 1.00 10.31 110 GLU C C 1
ATOM 8389 O O . GLU C 1 112 ? 44.903 32.889 -23.595 1.00 12.04 110 GLU C O 1
ATOM 8395 N N . VAL C 1 113 ? 44.643 32.792 -21.361 1.00 10.95 111 VAL C N 1
ATOM 8396 C CA . VAL C 1 113 ? 43.371 33.533 -21.391 1.00 10.77 111 VAL C CA 1
ATOM 8397 C C . VAL C 1 113 ? 43.576 35.059 -21.292 1.00 11.41 111 VAL C C 1
ATOM 8398 O O . VAL C 1 113 ? 42.753 35.833 -21.794 1.00 11.53 111 VAL C O 1
ATOM 8402 N N . GLY C 1 114 ? 44.665 35.482 -20.655 1.00 12.34 112 GLY C N 1
ATOM 8403 C CA . GLY C 1 114 ? 44.893 36.920 -20.328 1.00 12.50 112 GLY C CA 1
ATOM 8404 C C . GLY C 1 114 ? 44.218 37.269 -19.001 1.00 12.88 112 GLY C C 1
ATOM 8405 O O . GLY C 1 114 ? 43.927 38.429 -18.708 1.00 13.86 112 GLY C O 1
ATOM 8406 N N . LYS C 1 115 ? 43.951 36.238 -18.213 1.00 12.45 113 LYS C N 1
ATOM 8407 C CA . LYS C 1 115 ? 43.265 36.331 -16.929 1.00 13.11 113 LYS C CA 1
ATOM 8408 C C . LYS C 1 115 ? 44.247 36.854 -15.874 1.00 12.77 113 LYS C C 1
ATOM 8409 O O . LYS C 1 115 ? 45.361 36.361 -15.820 1.00 12.61 113 LYS C O 1
ATOM 8415 N N . PRO C 1 116 ? 43.847 37.832 -15.023 1.00 12.45 114 PRO C N 1
ATOM 8416 C CA . PRO C 1 116 ? 44.720 38.262 -13.922 1.00 12.23 114 PRO C CA 1
ATOM 8417 C C . PRO C 1 116 ? 45.183 37.039 -13.141 1.00 12.59 114 PRO C C 1
ATOM 8418 O O . PRO C 1 116 ? 44.361 36.168 -12.840 1.00 12.30 114 PRO C O 1
ATOM 8422 N N . ILE C 1 117 ? 46.467 36.976 -12.804 1.00 11.46 115 ILE C N 1
ATOM 8423 C CA . ILE C 1 117 ? 46.999 35.799 -12.127 1.00 12.27 115 ILE C CA 1
ATOM 8424 C C . ILE C 1 117 ? 46.335 35.499 -10.769 1.00 12.29 115 ILE C C 1
ATOM 8425 O O . ILE C 1 117 ? 46.095 34.320 -10.432 1.00 12.54 115 ILE C O 1
ATOM 8430 N N . ALA C 1 118 ? 46.011 36.540 -9.998 1.00 12.10 116 ALA C N 1
ATOM 8431 C CA . ALA C 1 118 ? 45.310 36.346 -8.716 1.00 11.27 116 ALA C CA 1
ATOM 8432 C C . ALA C 1 118 ? 43.916 35.743 -8.903 1.00 11.30 116 ALA C C 1
ATOM 8433 O O . ALA C 1 118 ? 43.495 34.897 -8.111 1.00 11.65 116 ALA C O 1
ATOM 8435 N N . GLN C 1 119 ? 43.203 36.170 -9.948 1.00 10.46 117 GLN C N 1
ATOM 8436 C CA . GLN C 1 119 ? 41.916 35.565 -10.297 1.00 10.31 117 GLN C CA 1
ATOM 8437 C C . GLN C 1 119 ? 42.102 34.095 -10.773 1.00 10.58 117 GLN C C 1
ATOM 8438 O O . GLN C 1 119 ? 41.379 33.198 -10.330 1.00 10.19 117 GLN C O 1
ATOM 8444 N N . ALA C 1 120 ? 43.062 33.864 -11.666 1.00 9.88 118 ALA C N 1
ATOM 8445 C CA . ALA C 1 120 ? 43.360 32.504 -12.102 1.00 10.13 118 ALA C CA 1
ATOM 8446 C C . ALA C 1 120 ? 43.719 31.601 -10.901 1.00 10.68 118 ALA C C 1
ATOM 8447 O O . ALA C 1 120 ? 43.194 30.483 -10.780 1.00 10.22 118 ALA C O 1
ATOM 8449 N N . ARG C 1 121 ? 44.582 32.083 -10.002 1.00 10.58 119 ARG C N 1
ATOM 8450 C CA . ARG C 1 121 ? 44.930 31.305 -8.813 1.00 11.38 119 ARG C CA 1
ATOM 8451 C C . ARG C 1 121 ? 43.657 30.848 -8.068 1.00 11.33 119 ARG C C 1
ATOM 8452 O O . ARG C 1 121 ? 43.539 29.665 -7.724 1.00 10.75 119 ARG C O 1
ATOM 8460 N N . GLY C 1 122 ? 42.731 31.789 -7.824 1.00 11.27 120 GLY C N 1
ATOM 8461 C CA . GLY C 1 122 ? 41.471 31.520 -7.099 1.00 10.83 120 GLY C CA 1
ATOM 8462 C C . GLY C 1 122 ? 40.595 30.537 -7.883 1.00 11.41 120 GLY C C 1
ATOM 8463 O O . GLY C 1 122 ? 40.023 29.600 -7.306 1.00 9.74 120 GLY C O 1
ATOM 8464 N N . GLU C 1 123 ? 40.501 30.742 -9.195 1.00 10.65 121 GLU C N 1
ATOM 8465 C CA . GLU C 1 123 ? 39.787 29.779 -10.044 1.00 12.07 121 GLU C CA 1
ATOM 8466 C C . GLU C 1 123 ? 40.306 28.347 -9.964 1.00 11.19 121 GLU C C 1
ATOM 8467 O O . GLU C 1 123 ? 39.511 27.426 -9.914 1.00 12.30 121 GLU C O 1
ATOM 8473 N N . ILE C 1 124 ? 41.621 28.163 -9.949 1.00 10.93 122 ILE C N 1
ATOM 8474 C CA . ILE C 1 124 ? 42.185 26.806 -9.865 1.00 10.87 122 ILE C CA 1
ATOM 8475 C C . ILE C 1 124 ? 41.775 26.159 -8.532 1.00 11.41 122 ILE C C 1
ATOM 8476 O O . ILE C 1 124 ? 41.461 24.965 -8.470 1.00 9.94 122 ILE C O 1
ATOM 8481 N N . GLY C 1 125 ? 41.808 26.953 -7.457 1.00 11.73 123 GLY C N 1
ATOM 8482 C CA . GLY C 1 125 ? 41.353 26.498 -6.127 1.00 11.63 123 GLY C CA 1
ATOM 8483 C C . GLY C 1 125 ? 39.886 26.106 -6.175 1.00 12.15 123 GLY C C 1
ATOM 8484 O O . GLY C 1 125 ? 39.488 25.058 -5.640 1.00 11.67 123 GLY C O 1
ATOM 8485 N N . PHE C 1 126 ? 39.070 26.938 -6.823 1.00 11.44 124 PHE C N 1
ATOM 8486 C CA . PHE C 1 126 ? 37.667 26.604 -7.000 1.00 12.32 124 PHE C CA 1
ATOM 8487 C C . PHE C 1 126 ? 37.455 25.297 -7.771 1.00 11.05 124 PHE C C 1
ATOM 8488 O O . PHE C 1 126 ? 36.525 24.554 -7.486 1.00 9.72 124 PHE C O 1
ATOM 8496 N N . CYS C 1 127 ? 38.283 25.053 -8.777 1.00 10.30 125 CYS C N 1
ATOM 8497 C CA . CYS C 1 127 ? 38.158 23.846 -9.589 1.00 10.73 125 CYS C CA 1
ATOM 8498 C C . CYS C 1 127 ? 38.470 22.597 -8.770 1.00 9.78 125 CYS C C 1
ATOM 8499 O O . CYS C 1 127 ? 37.834 21.572 -8.943 1.00 9.20 125 CYS C O 1
ATOM 8502 N N . ALA C 1 128 ? 39.454 22.681 -7.887 1.00 9.49 126 ALA C N 1
ATOM 8503 C CA . ALA C 1 128 ? 39.753 21.545 -7.002 1.00 9.45 126 ALA C CA 1
ATOM 8504 C C . ALA C 1 128 ? 38.529 21.293 -6.148 1.00 9.37 126 ALA C C 1
ATOM 8505 O O . ALA C 1 128 ? 38.189 20.147 -5.868 1.00 9.83 126 ALA C O 1
ATOM 8507 N N . ASP C 1 129 ? 37.828 22.367 -5.783 1.00 9.46 127 ASP C N 1
ATOM 8508 C CA . ASP C 1 129 ? 36.619 22.229 -4.991 1.00 9.61 127 ASP C CA 1
ATOM 8509 C C . ASP C 1 129 ? 35.463 21.631 -5.801 1.00 9.43 127 ASP C C 1
ATOM 8510 O O . ASP C 1 129 ? 34.670 20.859 -5.257 1.00 8.44 127 ASP C O 1
ATOM 8515 N N . LEU C 1 130 ? 35.360 22.005 -7.083 1.00 8.12 128 LEU C N 1
ATOM 8516 C CA . LEU C 1 130 ? 34.345 21.421 -7.962 1.00 7.92 128 LEU C CA 1
ATOM 8517 C C . LEU C 1 130 ? 34.544 19.926 -8.078 1.00 7.59 128 LEU C C 1
ATOM 8518 O O . LEU C 1 130 ? 33.593 19.168 -7.874 1.00 6.29 128 LEU C O 1
ATOM 8523 N N . TRP C 1 131 ? 35.787 19.513 -8.393 1.00 7.63 129 TRP C N 1
ATOM 8524 C CA . TRP C 1 131 ? 36.169 18.097 -8.380 1.00 6.99 129 TRP C CA 1
ATOM 8525 C C . TRP C 1 131 ? 35.851 17.389 -7.034 1.00 7.25 129 TRP C C 1
ATOM 8526 O O . TRP C 1 131 ? 35.280 16.300 -7.059 1.00 6.51 129 TRP C O 1
ATOM 8537 N N . SER C 1 132 ? 36.236 17.976 -5.891 1.00 7.17 130 SER C N 1
ATOM 8538 C CA . SER C 1 132 ? 35.890 17.384 -4.561 1.00 8.15 130 SER C CA 1
ATOM 8539 C C . SER C 1 132 ? 34.403 17.256 -4.319 1.00 6.86 130 SER C C 1
ATOM 8540 O O . SER C 1 132 ? 33.948 16.208 -3.849 1.00 7.30 130 SER C O 1
ATOM 8543 N N . TYR C 1 133 ? 33.636 18.299 -4.645 1.00 6.22 131 TYR C N 1
ATOM 8544 C CA . TYR C 1 133 ? 32.184 18.225 -4.482 1.00 5.28 131 TYR C CA 1
ATOM 8545 C C . TYR C 1 133 ? 31.612 17.045 -5.296 1.00 5.65 131 TYR C C 1
ATOM 8546 O O . TYR C 1 133 ? 30.861 16.196 -4.795 1.00 5.77 131 TYR C O 1
ATOM 8555 N N . ALA C 1 134 ? 32.003 16.986 -6.559 1.00 5.28 132 ALA C N 1
ATOM 8556 C CA . ALA C 1 134 ? 31.465 15.985 -7.481 1.00 6.14 132 ALA C CA 1
ATOM 8557 C C . ALA C 1 134 ? 31.861 14.569 -7.047 1.00 6.06 132 ALA C C 1
ATOM 8558 O O . ALA C 1 134 ? 31.048 13.667 -7.096 1.00 7.03 132 ALA C O 1
ATOM 8560 N N . ALA C 1 135 ? 33.112 14.402 -6.617 1.00 6.84 133 ALA C N 1
ATOM 8561 C CA . ALA C 1 135 ? 33.623 13.115 -6.154 1.00 8.09 133 ALA C CA 1
ATOM 8562 C C . ALA C 1 135 ? 32.800 12.601 -4.958 1.00 8.87 133 ALA C C 1
ATOM 8563 O O . ALA C 1 135 ? 32.438 11.429 -4.887 1.00 8.76 133 ALA C O 1
ATOM 8565 N N . GLY C 1 136 ? 32.477 13.501 -4.034 1.00 9.15 134 GLY C N 1
ATOM 8566 C CA . GLY C 1 136 ? 31.682 13.153 -2.849 1.00 9.57 134 GLY C CA 1
ATOM 8567 C C . GLY C 1 136 ? 30.249 12.778 -3.190 1.00 10.45 134 GLY C C 1
ATOM 8568 O O . GLY C 1 136 ? 29.684 11.890 -2.558 1.00 12.20 134 GLY C O 1
ATOM 8569 N N . GLN C 1 137 ? 29.658 13.432 -4.189 1.00 9.38 135 GLN C N 1
ATOM 8570 C CA . GLN C 1 137 ? 28.295 13.106 -4.635 1.00 10.39 135 GLN C CA 1
ATOM 8571 C C . GLN C 1 137 ? 28.202 11.906 -5.554 1.00 10.02 135 GLN C C 1
ATOM 8572 O O . GLN C 1 137 ? 27.204 11.205 -5.535 1.00 9.97 135 GLN C O 1
ATOM 8578 N N . ALA C 1 138 ? 29.233 11.675 -6.366 1.00 10.60 136 ALA C N 1
ATOM 8579 C CA . ALA C 1 138 ? 29.205 10.561 -7.338 1.00 10.56 136 ALA C CA 1
ATOM 8580 C C . ALA C 1 138 ? 28.904 9.207 -6.679 1.00 11.64 136 ALA C C 1
ATOM 8581 O O . ALA C 1 138 ? 28.256 8.353 -7.282 1.00 11.01 136 ALA C O 1
ATOM 8583 N N . ARG C 1 139 ? 29.375 8.989 -5.453 1.00 10.88 137 ARG C N 1
ATOM 8584 C CA . ARG C 1 139 ? 29.151 7.665 -4.849 1.00 10.74 137 ARG C CA 1
ATOM 8585 C C . ARG C 1 139 ? 27.765 7.497 -4.236 1.00 10.50 137 ARG C C 1
ATOM 8586 O O . ARG C 1 139 ? 27.383 6.394 -3.866 1.00 10.58 137 ARG C O 1
ATOM 8594 N N . ALA C 1 140 ? 27.024 8.595 -4.111 1.00 9.69 138 ALA C N 1
ATOM 8595 C CA . ALA C 1 140 ? 25.719 8.559 -3.464 1.00 9.65 138 ALA C CA 1
ATOM 8596 C C . ALA C 1 140 ? 24.580 8.565 -4.449 1.00 9.58 138 ALA C C 1
ATOM 8597 O O . ALA C 1 140 ? 23.413 8.579 -4.028 1.00 9.33 138 ALA C O 1
ATOM 8599 N N . LEU C 1 141 ? 24.893 8.614 -5.746 1.00 8.64 139 LEU C N 1
ATOM 8600 C CA . LEU C 1 141 ? 23.842 8.698 -6.778 1.00 9.62 139 LEU C CA 1
ATOM 8601 C C . LEU C 1 141 ? 22.876 7.517 -6.713 1.00 9.71 139 LEU C C 1
ATOM 8602 O O . LEU C 1 141 ? 23.299 6.361 -6.653 1.00 10.77 139 LEU C O 1
ATOM 8607 N N . GLU C 1 142 ? 21.587 7.811 -6.726 1.00 9.29 140 GLU C N 1
ATOM 8608 C CA . GLU C 1 142 ? 20.560 6.798 -6.467 1.00 10.37 140 GLU C CA 1
ATOM 8609 C C . GLU C 1 142 ? 19.423 6.852 -7.509 1.00 9.07 140 GLU C C 1
ATOM 8610 O O . GLU C 1 142 ? 19.294 7.833 -8.275 1.00 9.46 140 GLU C O 1
ATOM 8616 N N . GLY C 1 143 ? 18.631 5.781 -7.553 1.00 8.04 141 GLY C N 1
ATOM 8617 C CA . GLY C 1 143 ? 17.311 5.810 -8.184 1.00 6.28 141 GLY C CA 1
ATOM 8618 C C . GLY C 1 143 ? 16.236 5.510 -7.159 1.00 6.50 141 GLY C C 1
ATOM 8619 O O . GLY C 1 143 ? 16.443 5.752 -5.977 1.00 6.03 141 GLY C O 1
ATOM 8620 N N . GLN C 1 144 ? 15.084 4.968 -7.589 1.00 5.66 142 GLN C N 1
ATOM 8621 C CA . GLN C 1 144 ? 13.967 4.782 -6.667 1.00 6.53 142 GLN C CA 1
ATOM 8622 C C . GLN C 1 144 ? 13.489 3.353 -6.667 1.00 7.17 142 GLN C C 1
ATOM 8623 O O . GLN C 1 144 ? 13.648 2.653 -7.669 1.00 7.30 142 GLN C O 1
ATOM 8629 N N . THR C 1 145 ? 12.948 2.916 -5.530 1.00 7.10 143 THR C N 1
ATOM 8630 C CA . THR C 1 145 ? 12.097 1.731 -5.444 1.00 7.98 143 THR C CA 1
ATOM 8631 C C . THR C 1 145 ? 10.650 2.145 -5.217 1.00 8.32 143 THR C C 1
ATOM 8632 O O . THR C 1 145 ? 10.381 3.161 -4.534 1.00 8.23 143 THR C O 1
ATOM 8636 N N . HIS C 1 146 ? 9.736 1.343 -5.773 1.00 7.91 144 HIS C N 1
ATOM 8637 C CA . HIS C 1 146 ? 8.292 1.499 -5.600 1.00 8.14 144 HIS C CA 1
ATOM 8638 C C . HIS C 1 146 ? 7.782 0.161 -5.120 1.00 8.23 144 HIS C C 1
ATOM 8639 O O . HIS C 1 146 ? 7.639 -0.790 -5.892 1.00 7.37 144 HIS C O 1
ATOM 8646 N N . ASN C 1 147 ? 7.533 0.100 -3.821 1.00 8.18 145 ASN C N 1
ATOM 8647 C CA . ASN C 1 147 ? 7.272 -1.147 -3.117 1.00 8.92 145 ASN C CA 1
ATOM 8648 C C . ASN C 1 147 ? 5.786 -1.253 -2.853 1.00 9.75 145 ASN C C 1
ATOM 8649 O O . ASN C 1 147 ? 5.340 -2.118 -2.092 1.00 9.44 145 ASN C O 1
ATOM 8654 N N . ASN C 1 148 ? 5.017 -0.371 -3.501 1.00 9.72 146 ASN C N 1
ATOM 8655 C CA . ASN C 1 148 ? 3.584 -0.231 -3.217 1.00 11.67 146 ASN C CA 1
ATOM 8656 C C . ASN C 1 148 ? 2.771 -0.306 -4.500 1.00 11.52 146 ASN C C 1
ATOM 8657 O O . ASN C 1 148 ? 1.746 0.365 -4.633 1.00 11.39 146 ASN C O 1
ATOM 8662 N N . ILE C 1 149 ? 3.280 -1.044 -5.476 1.00 12.29 147 ILE C N 1
ATOM 8663 C CA . ILE C 1 149 ? 2.549 -1.167 -6.741 1.00 14.09 147 ILE C CA 1
ATOM 8664 C C . ILE C 1 149 ? 1.985 -2.569 -6.945 1.00 15.61 147 ILE C C 1
ATOM 8665 O O . ILE C 1 149 ? 1.898 -3.020 -8.073 1.00 17.01 147 ILE C O 1
ATOM 8670 N N . GLY C 1 150 ? 1.576 -3.225 -5.855 1.00 16.85 148 GLY C N 1
ATOM 8671 C CA . GLY C 1 150 ? 1.039 -4.603 -5.894 1.00 18.27 148 GLY C CA 1
ATOM 8672 C C . GLY C 1 150 ? 2.003 -5.595 -5.220 1.00 19.47 148 GLY C C 1
ATOM 8673 O O . GLY C 1 150 ? 3.222 -5.539 -5.432 1.00 19.20 148 GLY C O 1
ATOM 8674 N N . ASP C 1 151 ? 1.474 -6.512 -4.416 1.00 19.54 149 ASP C N 1
ATOM 8675 C CA . ASP C 1 151 ? 2.324 -7.490 -3.709 1.00 20.58 149 ASP C CA 1
ATOM 8676 C C . ASP C 1 151 ? 3.168 -8.370 -4.650 1.00 20.01 149 ASP C C 1
ATOM 8677 O O . ASP C 1 151 ? 4.245 -8.862 -4.276 1.00 20.01 149 ASP C O 1
ATOM 8682 N N . ASP C 1 152 ? 2.683 -8.541 -5.870 1.00 19.37 150 ASP C N 1
ATOM 8683 C CA . ASP C 1 152 ? 3.302 -9.434 -6.841 1.00 19.66 150 ASP C CA 1
ATOM 8684 C C . ASP C 1 152 ? 4.334 -8.696 -7.696 1.00 18.10 150 ASP C C 1
ATOM 8685 O O . ASP C 1 152 ? 5.002 -9.294 -8.532 1.00 18.09 150 ASP C O 1
ATOM 8690 N N . ARG C 1 153 ? 4.482 -7.397 -7.470 1.00 16.37 151 ARG C N 1
ATOM 8691 C CA . ARG C 1 153 ? 5.284 -6.577 -8.347 1.00 15.37 151 ARG C CA 1
ATOM 8692 C C . ARG C 1 153 ? 6.216 -5.672 -7.531 1.00 14.17 151 ARG C C 1
ATOM 8693 O O . ARG C 1 153 ? 5.917 -5.334 -6.384 1.00 13.46 151 ARG C O 1
ATOM 8701 N N . LEU C 1 154 ? 7.348 -5.307 -8.110 1.00 12.01 152 LEU C N 1
ATOM 8702 C CA . LEU C 1 154 ? 8.249 -4.346 -7.475 1.00 11.07 152 LEU C CA 1
ATOM 8703 C C . LEU C 1 154 ? 8.708 -3.370 -8.563 1.00 9.94 152 LEU C C 1
ATOM 8704 O O . LEU C 1 154 ? 9.153 -3.795 -9.637 1.00 10.55 152 LEU C O 1
ATOM 8709 N N . GLY C 1 155 ? 8.611 -2.073 -8.288 1.00 8.77 153 GLY C N 1
ATOM 8710 C CA . GLY C 1 155 ? 9.085 -1.089 -9.240 1.00 8.16 153 GLY C CA 1
ATOM 8711 C C . GLY C 1 155 ? 10.495 -0.634 -8.925 1.00 8.13 153 GLY C C 1
ATOM 8712 O O . GLY C 1 155 ? 10.795 -0.347 -7.790 1.00 8.97 153 GLY C O 1
ATOM 8713 N N . LEU C 1 156 ? 11.364 -0.603 -9.933 1.00 8.28 154 LEU C N 1
ATOM 8714 C CA . LEU C 1 156 ? 12.733 -0.109 -9.779 1.00 8.99 154 LEU C CA 1
ATOM 8715 C C . LEU C 1 156 ? 12.966 1.014 -10.778 1.00 9.29 154 LEU C C 1
ATOM 8716 O O . LEU C 1 156 ? 12.553 0.923 -11.932 1.00 10.38 154 LEU C O 1
ATOM 8721 N N . VAL C 1 157 ? 13.607 2.083 -10.356 1.00 8.96 155 VAL C N 1
ATOM 8722 C CA . VAL C 1 157 ? 14.156 3.027 -11.318 1.00 8.45 155 VAL C CA 1
ATOM 8723 C C . VAL C 1 157 ? 15.653 3.009 -11.111 1.00 8.24 155 VAL C C 1
ATOM 8724 O O . VAL C 1 157 ? 16.136 3.314 -10.020 1.00 7.55 155 VAL C O 1
ATOM 8728 N N . LEU C 1 158 ? 16.389 2.557 -12.122 1.00 7.94 156 LEU C N 1
ATOM 8729 C CA . LEU C 1 158 ? 17.839 2.424 -12.007 1.00 8.48 156 LEU C CA 1
ATOM 8730 C C . LEU C 1 158 ? 18.542 3.571 -12.735 1.00 8.69 156 LEU C C 1
ATOM 8731 O O . LEU C 1 158 ? 18.210 3.885 -13.872 1.00 9.09 156 LEU C O 1
ATOM 8736 N N . ARG C 1 159 ? 19.506 4.190 -12.066 1.00 8.24 157 ARG C N 1
ATOM 8737 C CA . ARG C 1 159 ? 20.297 5.251 -12.655 1.00 7.99 157 ARG C CA 1
ATOM 8738 C C . ARG C 1 159 ? 21.506 4.615 -13.351 1.00 8.38 157 ARG C C 1
ATOM 8739 O O . ARG C 1 159 ? 22.204 3.800 -12.754 1.00 8.39 157 ARG C O 1
ATOM 8747 N N . GLU C 1 160 ? 21.740 4.989 -14.612 1.00 7.98 158 GLU C N 1
ATOM 8748 C CA . GLU C 1 160 ? 22.890 4.481 -15.372 1.00 8.73 158 GLU C CA 1
ATOM 8749 C C . GLU C 1 160 ? 23.561 5.633 -16.108 1.00 8.24 158 GLU C C 1
ATOM 8750 O O . GLU C 1 160 ? 22.955 6.675 -16.294 1.00 8.58 158 GLU C O 1
ATOM 8756 N N . PRO C 1 161 ? 24.805 5.445 -16.566 1.00 9.15 159 PRO C N 1
ATOM 8757 C CA . PRO C 1 161 ? 25.451 6.509 -17.337 1.00 9.28 159 PRO C CA 1
ATOM 8758 C C . PRO C 1 161 ? 24.831 6.713 -18.718 1.00 9.99 159 PRO C C 1
ATOM 8759 O O . PRO C 1 161 ? 24.335 5.777 -19.320 1.00 9.30 159 PRO C O 1
ATOM 8763 N N . VAL C 1 162 ? 24.868 7.955 -19.186 1.00 10.69 160 VAL C N 1
ATOM 8764 C CA . VAL C 1 162 ? 24.555 8.327 -20.566 1.00 10.80 160 VAL C CA 1
ATOM 8765 C C . VAL C 1 162 ? 25.458 7.607 -21.569 1.00 10.64 160 VAL C C 1
ATOM 8766 O O . VAL C 1 162 ? 24.982 7.115 -22.594 1.00 10.51 160 VAL C O 1
ATOM 8770 N N . GLY C 1 163 ? 26.754 7.532 -21.283 1.00 10.58 161 GLY C N 1
ATOM 8771 C CA . GLY C 1 163 ? 27.683 6.809 -22.152 1.00 10.35 161 GLY C CA 1
ATOM 8772 C C . GLY C 1 163 ? 28.843 7.692 -22.559 1.00 10.90 161 GLY C C 1
ATOM 8773 O O . GLY C 1 163 ? 29.582 8.167 -21.700 1.00 11.05 161 GLY C O 1
ATOM 8774 N N . VAL C 1 164 ? 29.015 7.915 -23.862 1.00 9.40 162 VAL C N 1
ATOM 8775 C CA . VAL C 1 164 ? 30.153 8.699 -24.333 1.00 9.44 162 VAL C CA 1
ATOM 8776 C C . VAL C 1 164 ? 29.689 10.139 -24.523 1.00 8.79 162 VAL C C 1
ATOM 8777 O O . VAL C 1 164 ? 28.715 10.391 -25.230 1.00 8.52 162 VAL C O 1
ATOM 8781 N N . VAL C 1 165 ? 30.370 11.070 -23.868 1.00 8.57 163 VAL C N 1
ATOM 8782 C CA . VAL C 1 165 ? 29.938 12.460 -23.864 1.00 8.46 163 VAL C CA 1
ATOM 8783 C C . VAL C 1 165 ? 31.018 13.289 -24.504 1.00 8.81 163 VAL C C 1
ATOM 8784 O O . VAL C 1 165 ? 32.173 13.226 -24.094 1.00 9.63 163 VAL C O 1
ATOM 8788 N N . GLY C 1 166 ? 30.647 14.086 -25.497 1.00 8.14 164 GLY C N 1
ATOM 8789 C CA . GLY C 1 166 ? 31.581 15.072 -26.051 1.00 9.00 164 GLY C CA 1
ATOM 8790 C C . GLY C 1 166 ? 31.398 16.396 -25.332 1.00 9.06 164 GLY C C 1
ATOM 8791 O O . GLY C 1 166 ? 30.284 16.889 -25.211 1.00 10.27 164 GLY C O 1
ATOM 8792 N N . ILE C 1 167 ? 32.482 16.995 -24.860 1.00 9.14 165 ILE C N 1
ATOM 8793 C CA . ILE C 1 167 ? 32.356 18.201 -24.050 1.00 9.06 165 ILE C CA 1
ATOM 8794 C C . ILE C 1 167 ? 33.185 19.291 -24.712 1.00 9.75 165 ILE C C 1
ATOM 8795 O O . ILE C 1 167 ? 34.399 19.154 -24.804 1.00 10.98 165 ILE C O 1
ATOM 8800 N N . ILE C 1 168 ? 32.534 20.359 -25.169 1.00 8.96 166 ILE C N 1
ATOM 8801 C CA . ILE C 1 168 ? 33.221 21.453 -25.870 1.00 9.08 166 ILE C CA 1
ATOM 8802 C C . ILE C 1 168 ? 33.196 22.674 -24.937 1.00 8.70 166 ILE C C 1
ATOM 8803 O O . ILE C 1 168 ? 32.117 23.074 -24.468 1.00 9.87 166 ILE C O 1
ATOM 8808 N N . THR C 1 169 ? 34.367 23.215 -24.617 1.00 8.57 167 THR C N 1
ATOM 8809 C CA . THR C 1 169 ? 34.463 24.313 -23.634 1.00 8.68 167 THR C CA 1
ATOM 8810 C C . THR C 1 169 ? 34.985 25.578 -24.278 1.00 9.16 167 THR C C 1
ATOM 8811 O O . THR C 1 169 ? 35.666 25.516 -25.287 1.00 10.68 167 THR C O 1
ATOM 8815 N N . PRO C 1 170 ? 34.666 26.738 -23.704 1.00 10.13 168 PRO C N 1
ATOM 8816 C CA . PRO C 1 170 ? 35.042 28.024 -24.327 1.00 9.79 168 PRO C CA 1
ATOM 8817 C C . PRO C 1 170 ? 36.357 28.612 -23.802 1.00 10.47 168 PRO C C 1
ATOM 8818 O O . PRO C 1 170 ? 36.965 28.083 -22.849 1.00 9.91 168 PRO C O 1
ATOM 8822 N N . TRP C 1 171 ? 36.783 29.720 -24.413 1.00 10.08 169 TRP C N 1
ATOM 8823 C CA . TRP C 1 171 ? 38.058 30.338 -24.070 1.00 9.46 169 TRP C CA 1
ATOM 8824 C C . TRP C 1 171 ? 38.041 31.190 -22.804 1.00 9.22 169 TRP C C 1
ATOM 8825 O O . TRP C 1 171 ? 39.115 31.527 -22.321 1.00 8.43 169 TRP C O 1
ATOM 8836 N N . ASN C 1 172 ? 36.860 31.525 -22.272 1.00 9.28 170 ASN C N 1
ATOM 8837 C CA . ASN C 1 172 ? 36.783 32.523 -21.185 1.00 10.38 170 ASN C CA 1
ATOM 8838 C C . ASN C 1 172 ? 37.044 31.982 -19.783 1.00 10.77 170 ASN C C 1
ATOM 8839 O O . ASN C 1 172 ? 37.647 32.677 -18.964 1.00 10.70 170 ASN C O 1
ATOM 8844 N N . PHE C 1 173 ? 36.589 30.746 -19.528 1.00 10.27 171 PHE C N 1
ATOM 8845 C CA . PHE C 1 173 ? 36.873 30.027 -18.284 1.00 10.03 171 PHE C CA 1
ATOM 8846 C C . PHE C 1 173 ? 37.208 28.547 -18.603 1.00 10.05 171 PHE C C 1
ATOM 8847 O O . PHE C 1 173 ? 36.471 27.643 -18.225 1.00 11.16 171 PHE C O 1
ATOM 8855 N N . PRO C 1 174 ? 38.335 28.296 -19.282 1.00 9.79 172 PRO C N 1
ATOM 8856 C CA . PRO C 1 174 ? 38.704 26.957 -19.699 1.00 9.74 172 PRO C CA 1
ATOM 8857 C C . PRO C 1 174 ? 38.706 25.898 -18.590 1.00 9.92 172 PRO C C 1
ATOM 8858 O O . PRO C 1 174 ? 38.072 24.845 -18.741 1.00 10.97 172 PRO C O 1
ATOM 8862 N N . PHE C 1 175 ? 39.420 26.149 -17.511 1.00 8.81 173 PHE C N 1
ATOM 8863 C CA . PHE C 1 175 ? 39.622 25.138 -16.480 1.00 9.58 173 PHE C CA 1
ATOM 8864 C C . PHE C 1 175 ? 38.337 24.970 -15.672 1.00 9.30 173 PHE C C 1
ATOM 8865 O O . PHE C 1 175 ? 37.941 23.859 -15.313 1.00 8.70 173 PHE C O 1
ATOM 8873 N N . ILE C 1 176 ? 37.667 26.092 -15.428 1.00 8.81 174 ILE C N 1
ATOM 8874 C CA . ILE C 1 176 ? 36.434 26.098 -14.664 1.00 9.14 174 ILE C CA 1
ATOM 8875 C C . ILE C 1 176 ? 35.352 25.305 -15.368 1.00 8.76 174 ILE C C 1
ATOM 8876 O O . ILE C 1 176 ? 34.673 24.526 -14.739 1.00 8.49 174 ILE C O 1
ATOM 8881 N N . ILE C 1 177 ? 35.162 25.532 -16.667 1.00 8.68 175 ILE C N 1
ATOM 8882 C CA . ILE C 1 177 ? 34.059 24.885 -17.360 1.00 9.04 175 ILE C CA 1
ATOM 8883 C C . ILE C 1 177 ? 34.356 23.404 -17.529 1.00 8.89 175 ILE C C 1
ATOM 8884 O O . ILE C 1 177 ? 33.449 22.570 -17.382 1.00 8.10 175 ILE C O 1
ATOM 8889 N N . ALA C 1 178 ? 35.626 23.067 -17.771 1.00 7.47 176 ALA C N 1
ATOM 8890 C CA . ALA C 1 178 ? 36.010 21.649 -17.820 1.00 7.46 176 ALA C CA 1
ATOM 8891 C C . ALA C 1 178 ? 35.692 21.012 -16.456 1.00 8.24 176 ALA C C 1
ATOM 8892 O O . ALA C 1 178 ? 35.177 19.901 -16.407 1.00 7.39 176 ALA C O 1
ATOM 8894 N N . SER C 1 179 ? 35.983 21.723 -15.362 1.00 7.71 177 SER C N 1
ATOM 8895 C CA . SER C 1 179 ? 35.723 21.189 -14.014 1.00 8.75 177 SER C CA 1
ATOM 8896 C C . SER C 1 179 ? 34.231 21.206 -13.605 1.00 9.13 177 SER C C 1
ATOM 8897 O O . SER C 1 179 ? 33.850 20.527 -12.645 1.00 9.00 177 SER C O 1
ATOM 8900 N N . GLU C 1 180 ? 33.403 22.003 -14.298 1.00 9.35 178 GLU C N 1
ATOM 8901 C CA . GLU C 1 180 ? 31.945 21.965 -14.118 1.00 9.65 178 GLU C CA 1
ATOM 8902 C C . GLU C 1 180 ? 31.263 20.847 -14.926 1.00 9.79 178 GLU C C 1
ATOM 8903 O O . GLU C 1 180 ? 30.079 20.582 -14.726 1.00 10.98 178 GLU C O 1
ATOM 8909 N N . ARG C 1 181 ? 31.979 20.231 -15.869 1.00 9.56 179 ARG C N 1
ATOM 8910 C CA . ARG C 1 181 ? 31.359 19.261 -16.755 1.00 8.86 179 ARG C CA 1
ATOM 8911 C C . ARG C 1 181 ? 31.976 17.881 -16.535 1.00 9.03 179 ARG C C 1
ATOM 8912 O O . ARG C 1 181 ? 31.258 16.931 -16.213 1.00 8.99 179 ARG C O 1
ATOM 8920 N N . VAL C 1 182 ? 33.292 17.779 -16.725 1.00 8.71 180 VAL C N 1
ATOM 8921 C CA . VAL C 1 182 ? 33.964 16.474 -16.669 1.00 8.62 180 VAL C CA 1
ATOM 8922 C C . VAL C 1 182 ? 33.628 15.667 -15.382 1.00 8.13 180 VAL C C 1
ATOM 8923 O O . VAL C 1 182 ? 33.272 14.503 -15.504 1.00 8.88 180 VAL C O 1
ATOM 8927 N N . PRO C 1 183 ? 33.725 16.269 -14.167 1.00 8.28 181 PRO C N 1
ATOM 8928 C CA . PRO C 1 183 ? 33.549 15.416 -12.961 1.00 8.79 181 PRO C CA 1
ATOM 8929 C C . PRO C 1 183 ? 32.134 14.876 -12.834 1.00 8.44 181 PRO C C 1
ATOM 8930 O O . PRO C 1 183 ? 31.957 13.736 -12.408 1.00 8.40 181 PRO C O 1
ATOM 8934 N N . TRP C 1 184 ? 31.142 15.657 -13.278 1.00 7.88 182 TRP C N 1
ATOM 8935 C CA . TRP C 1 184 ? 29.764 15.211 -13.229 1.00 8.21 182 TRP C CA 1
ATOM 8936 C C . TRP C 1 184 ? 29.569 14.105 -14.252 1.00 8.14 182 TRP C C 1
ATOM 8937 O O . TRP C 1 184 ? 28.893 13.106 -13.964 1.00 9.08 182 TRP C O 1
ATOM 8948 N N . ALA C 1 185 ? 30.168 14.256 -15.434 1.00 7.28 183 ALA C N 1
ATOM 8949 C CA . ALA C 1 185 ? 30.004 13.209 -16.454 1.00 6.70 183 ALA C CA 1
ATOM 8950 C C . ALA C 1 185 ? 30.733 11.927 -16.051 1.00 6.21 183 ALA C C 1
ATOM 8951 O O . ALA C 1 185 ? 30.116 10.873 -16.052 1.00 7.32 183 ALA C O 1
ATOM 8953 N N . ILE C 1 186 ? 32.035 11.988 -15.752 1.00 5.76 184 ILE C N 1
ATOM 8954 C CA . ILE C 1 186 ? 32.733 10.755 -15.385 1.00 6.59 184 ILE C CA 1
ATOM 8955 C C . ILE C 1 186 ? 32.230 10.177 -14.035 1.00 7.21 184 ILE C C 1
ATOM 8956 O O . ILE C 1 186 ? 32.163 8.969 -13.884 1.00 7.51 184 ILE C O 1
ATOM 8961 N N . GLY C 1 187 ? 31.849 11.039 -13.094 1.00 8.08 185 GLY C N 1
ATOM 8962 C CA . GLY C 1 187 ? 31.270 10.573 -11.809 1.00 8.41 185 GLY C CA 1
ATOM 8963 C C . GLY C 1 187 ? 29.992 9.776 -12.019 1.00 9.73 185 GLY C C 1
ATOM 8964 O O . GLY C 1 187 ? 29.713 8.839 -11.268 1.00 10.46 185 GLY C O 1
ATOM 8965 N N . SER C 1 188 ? 29.236 10.105 -13.077 1.00 9.73 186 SER C N 1
ATOM 8966 C CA . SER C 1 188 ? 28.025 9.374 -13.431 1.00 9.21 186 SER C CA 1
ATOM 8967 C C . SER C 1 188 ? 28.346 8.057 -14.149 1.00 9.73 186 SER C C 1
ATOM 8968 O O . SER C 1 188 ? 27.423 7.323 -14.535 1.00 10.35 186 SER C O 1
ATOM 8971 N N . GLY C 1 189 ? 29.633 7.765 -14.333 1.00 9.18 187 GLY C N 1
ATOM 8972 C CA . GLY C 1 189 ? 30.063 6.543 -15.029 1.00 7.95 187 GLY C CA 1
ATOM 8973 C C . GLY C 1 189 ? 30.306 6.759 -16.531 1.00 7.88 187 GLY C C 1
ATOM 8974 O O . GLY C 1 189 ? 30.545 5.802 -17.263 1.00 8.02 187 GLY C O 1
ATOM 8975 N N . CYS C 1 190 ? 30.235 8.003 -16.999 1.00 8.04 188 CYS C N 1
ATOM 8976 C CA . CYS C 1 190 ? 30.408 8.268 -18.435 1.00 8.52 188 CYS C CA 1
ATOM 8977 C C . CYS C 1 190 ? 31.895 8.291 -18.800 1.00 8.18 188 CYS C C 1
ATOM 8978 O O . CYS C 1 190 ? 32.760 8.408 -17.931 1.00 7.33 188 CYS C O 1
ATOM 8981 N N . THR C 1 191 ? 32.186 8.196 -20.101 1.00 8.24 189 THR C N 1
ATOM 8982 C CA . THR C 1 191 ? 33.531 8.512 -20.591 1.00 8.17 189 THR C CA 1
ATOM 8983 C C . THR C 1 191 ? 33.395 9.705 -21.542 1.00 8.11 189 THR C C 1
ATOM 8984 O O . THR C 1 191 ? 32.317 9.955 -22.083 1.00 6.59 189 THR C O 1
ATOM 8988 N N . VAL C 1 192 ? 34.514 10.387 -21.787 1.00 8.77 190 VAL C N 1
ATOM 8989 C CA . VAL C 1 192 ? 34.484 11.760 -22.205 1.00 9.16 190 VAL C CA 1
ATOM 8990 C C . VAL C 1 192 ? 35.559 12.092 -23.262 1.00 8.52 190 VAL C C 1
ATOM 8991 O O . VAL C 1 192 ? 36.654 11.601 -23.202 1.00 8.99 190 VAL C O 1
ATOM 8995 N N . VAL C 1 193 ? 35.209 12.917 -24.234 1.00 7.93 191 VAL C N 1
ATOM 8996 C CA . VAL C 1 193 ? 36.198 13.560 -25.085 1.00 7.70 191 VAL C CA 1
ATOM 8997 C C . VAL C 1 193 ? 35.991 15.042 -24.896 1.00 7.15 191 VAL C C 1
ATOM 8998 O O . VAL C 1 193 ? 34.947 15.573 -25.237 1.00 7.76 191 VAL C O 1
ATOM 9002 N N . LEU C 1 194 ? 37.006 15.695 -24.344 1.00 7.40 192 LEU C N 1
ATOM 9003 C CA . LEU C 1 194 ? 36.953 17.091 -24.010 1.00 7.35 192 LEU C CA 1
ATOM 9004 C C . LEU C 1 194 ? 37.651 17.854 -25.148 1.00 7.94 192 LEU C C 1
ATOM 9005 O O . LEU C 1 194 ? 38.766 17.505 -25.535 1.00 6.74 192 LEU C O 1
ATOM 9010 N N . LYS C 1 195 ? 36.995 18.892 -25.661 1.00 7.78 193 LYS C N 1
ATOM 9011 C CA . LYS C 1 195 ? 37.563 19.709 -26.714 1.00 8.83 193 LYS C CA 1
ATOM 9012 C C . LYS C 1 195 ? 37.590 21.158 -26.229 1.00 8.85 193 LYS C C 1
ATOM 9013 O O . LYS C 1 195 ? 36.552 21.819 -26.182 1.00 9.44 193 LYS C O 1
ATOM 9019 N N . PRO C 1 196 ? 38.781 21.657 -25.840 1.00 9.30 194 PRO C N 1
ATOM 9020 C CA . PRO C 1 196 ? 38.803 23.030 -25.350 1.00 8.30 194 PRO C CA 1
ATOM 9021 C C . PRO C 1 196 ? 39.015 24.005 -26.496 1.00 8.98 194 PRO C C 1
ATOM 9022 O O . PRO C 1 196 ? 39.264 23.576 -27.625 1.00 8.23 194 PRO C O 1
ATOM 9026 N N . SER C 1 197 ? 38.888 25.302 -26.209 1.00 8.76 195 SER C N 1
ATOM 9027 C CA . SER C 1 197 ? 39.093 26.319 -27.245 1.00 9.67 195 SER C CA 1
ATOM 9028 C C . SER C 1 197 ? 40.518 26.243 -27.835 1.00 9.40 195 SER C C 1
ATOM 9029 O O . SER C 1 197 ? 41.496 25.986 -27.126 1.00 8.55 195 SER C O 1
ATOM 9032 N N . GLU C 1 198 ? 40.616 26.503 -29.133 1.00 10.31 196 GLU C N 1
ATOM 9033 C CA . GLU C 1 198 ? 41.915 26.655 -29.838 1.00 11.06 196 GLU C CA 1
ATOM 9034 C C . GLU C 1 198 ? 42.821 27.730 -29.206 1.00 10.84 196 GLU C C 1
ATOM 9035 O O . GLU C 1 198 ? 44.039 27.736 -29.431 1.00 10.70 196 GLU C O 1
ATOM 9041 N N . PHE C 1 199 ? 42.236 28.663 -28.464 1.00 9.96 197 PHE C N 1
ATOM 9042 C CA . PHE C 1 199 ? 43.048 29.691 -27.804 1.00 10.75 197 PHE C CA 1
ATOM 9043 C C . PHE C 1 199 ? 43.616 29.223 -26.466 1.00 10.80 197 PHE C C 1
ATOM 9044 O O . PHE C 1 199 ? 44.564 29.800 -25.992 1.00 10.57 197 PHE C O 1
ATOM 9052 N N . THR C 1 200 ? 42.977 28.248 -25.820 1.00 10.71 198 THR C N 1
ATOM 9053 C CA . THR C 1 200 ? 43.212 28.022 -24.397 1.00 11.82 198 THR C CA 1
ATOM 9054 C C . THR C 1 200 ? 43.121 26.528 -24.043 1.00 11.85 198 THR C C 1
ATOM 9055 O O . THR C 1 200 ? 42.198 26.105 -23.335 1.00 12.59 198 THR C O 1
ATOM 9059 N N . SER C 1 201 ? 44.064 25.737 -24.540 1.00 11.47 199 SER C N 1
ATOM 9060 C CA . SER C 1 201 ? 43.998 24.293 -24.373 1.00 11.24 199 SER C CA 1
ATOM 9061 C C . SER C 1 201 ? 44.926 23.779 -23.284 1.00 10.75 199 SER C C 1
ATOM 9062 O O . SER C 1 201 ? 44.819 22.616 -22.896 1.00 10.13 199 SER C O 1
ATOM 9065 N N . GLY C 1 202 ? 45.818 24.641 -22.785 1.00 10.61 200 GLY C N 1
ATOM 9066 C CA . GLY C 1 202 ? 46.899 24.187 -21.880 1.00 9.78 200 GLY C CA 1
ATOM 9067 C C . GLY C 1 202 ? 46.387 23.517 -20.604 1.00 10.40 200 GLY C C 1
ATOM 9068 O O . GLY C 1 202 ? 46.771 22.368 -20.267 1.00 10.62 200 GLY C O 1
ATOM 9069 N N . THR C 1 203 ? 45.523 24.217 -19.863 1.00 10.12 201 THR C N 1
ATOM 9070 C CA . THR C 1 203 ? 45.044 23.649 -18.589 1.00 10.56 201 THR C CA 1
ATOM 9071 C C . THR C 1 203 ? 44.149 22.446 -18.795 1.00 10.74 201 THR C C 1
ATOM 9072 O O . THR C 1 203 ? 44.081 21.577 -17.926 1.00 10.72 201 THR C O 1
ATOM 9076 N N . SER C 1 204 ? 43.466 22.380 -19.934 1.00 9.83 202 SER C N 1
ATOM 9077 C CA . SER C 1 204 ? 42.598 21.229 -20.185 1.00 9.82 202 SER C CA 1
ATOM 9078 C C . SER C 1 204 ? 43.414 19.983 -20.502 1.00 8.91 202 SER C C 1
ATOM 9079 O O . SER C 1 204 ? 43.059 18.912 -20.060 1.00 7.78 202 SER C O 1
ATOM 9082 N N . ILE C 1 205 ? 44.490 20.135 -21.283 1.00 8.76 203 ILE C N 1
ATOM 9083 C CA . ILE C 1 205 ? 45.449 19.026 -21.482 1.00 8.34 203 ILE C CA 1
ATOM 9084 C C . ILE C 1 205 ? 46.089 18.604 -20.136 1.00 8.23 203 ILE C C 1
ATOM 9085 O O . ILE C 1 205 ? 46.143 17.411 -19.801 1.00 7.29 203 ILE C O 1
ATOM 9090 N N . ARG C 1 206 ? 46.554 19.578 -19.359 1.00 7.54 204 ARG C N 1
ATOM 9091 C CA . ARG C 1 206 ? 47.081 19.259 -18.008 1.00 8.65 204 ARG C CA 1
ATOM 9092 C C . ARG C 1 206 ? 46.059 18.530 -17.124 1.00 8.65 204 ARG C C 1
ATOM 9093 O O . ARG C 1 206 ? 46.437 17.600 -16.397 1.00 8.95 204 ARG C O 1
ATOM 9101 N N . LEU C 1 207 ? 44.775 18.890 -17.229 1.00 7.69 205 LEU C N 1
ATOM 9102 C CA . LEU C 1 207 ? 43.744 18.224 -16.410 1.00 8.55 205 LEU C CA 1
ATOM 9103 C C . LEU C 1 207 ? 43.590 16.741 -16.777 1.00 8.18 205 LEU C C 1
ATOM 9104 O O . LEU C 1 207 ? 43.479 15.870 -15.890 1.00 8.19 205 LEU C O 1
ATOM 9109 N N . ALA C 1 208 ? 43.587 16.461 -18.075 1.00 7.17 206 ALA C N 1
ATOM 9110 C CA . ALA C 1 208 ? 43.570 15.069 -18.556 1.00 7.87 206 ALA C CA 1
ATOM 9111 C C . ALA C 1 208 ? 44.802 14.279 -18.114 1.00 7.57 206 ALA C C 1
ATOM 9112 O O . ALA C 1 208 ? 44.696 13.105 -17.755 1.00 7.94 206 ALA C O 1
ATOM 9114 N N . GLU C 1 209 ? 45.968 14.918 -18.165 1.00 8.83 207 GLU C N 1
ATOM 9115 C CA . GLU C 1 209 ? 47.218 14.315 -17.671 1.00 8.45 207 GLU C CA 1
ATOM 9116 C C . GLU C 1 209 ? 47.170 14.071 -16.142 1.00 8.73 207 GLU C C 1
ATOM 9117 O O . GLU C 1 209 ? 47.719 13.094 -15.628 1.00 7.54 207 GLU C O 1
ATOM 9123 N N . LEU C 1 210 ? 46.496 14.948 -15.408 1.00 8.55 208 LEU C N 1
ATOM 9124 C CA . LEU C 1 210 ? 46.299 14.687 -13.948 1.00 9.16 208 LEU C CA 1
ATOM 9125 C C . LEU C 1 210 ? 45.423 13.482 -13.714 1.00 8.45 208 LEU C C 1
ATOM 9126 O O . LEU C 1 210 ? 45.707 12.687 -12.836 1.00 9.31 208 LEU C O 1
ATOM 9131 N N . ALA C 1 211 ? 44.371 13.321 -14.506 1.00 9.06 209 ALA C N 1
ATOM 9132 C CA . ALA C 1 211 ? 43.501 12.141 -14.346 1.00 9.38 209 ALA C CA 1
ATOM 9133 C C . ALA C 1 211 ? 44.270 10.858 -14.652 1.00 9.64 209 ALA C C 1
ATOM 9134 O O . ALA C 1 211 ? 44.103 9.840 -13.956 1.00 10.58 209 ALA C O 1
ATOM 9136 N N . ARG C 1 212 ? 45.126 10.902 -15.673 1.00 10.12 210 ARG C N 1
ATOM 9137 C CA . ARG C 1 212 ? 45.995 9.754 -15.982 1.00 10.79 210 ARG C CA 1
ATOM 9138 C C . ARG C 1 212 ? 46.963 9.507 -14.827 1.00 10.76 210 ARG C C 1
ATOM 9139 O O . ARG C 1 212 ? 47.149 8.363 -14.429 1.00 10.35 210 ARG C O 1
ATOM 9147 N N . GLU C 1 213 ? 47.544 10.580 -14.296 1.00 10.36 211 GLU C N 1
ATOM 9148 C CA . GLU C 1 213 ? 48.456 10.504 -13.143 1.00 13.25 211 GLU C CA 1
ATOM 9149 C C . GLU C 1 213 ? 47.744 9.915 -11.898 1.00 13.46 211 GLU C C 1
ATOM 9150 O O . GLU C 1 213 ? 48.314 9.121 -11.155 1.00 13.69 211 GLU C O 1
ATOM 9156 N N . ALA C 1 214 ? 46.475 10.259 -11.722 1.00 12.90 212 ALA C N 1
ATOM 9157 C CA . ALA C 1 214 ? 45.699 9.736 -10.614 1.00 13.54 212 ALA C CA 1
ATOM 9158 C C . ALA C 1 214 ? 45.345 8.241 -10.736 1.00 14.24 212 ALA C C 1
ATOM 9159 O O . ALA C 1 214 ? 44.958 7.619 -9.741 1.00 13.77 212 ALA C O 1
ATOM 9161 N N . GLY C 1 215 ? 45.429 7.684 -11.950 1.00 13.58 213 GLY C N 1
ATOM 9162 C CA . GLY C 1 215 ? 45.092 6.277 -12.179 1.00 13.17 213 GLY C CA 1
ATOM 9163 C C . GLY C 1 215 ? 43.715 6.054 -12.795 1.00 13.00 213 GLY C C 1
ATOM 9164 O O . GLY C 1 215 ? 43.225 4.931 -12.825 1.00 13.14 213 GLY C O 1
ATOM 9165 N N . ILE C 1 216 ? 43.086 7.102 -13.312 1.00 12.15 214 ILE C N 1
ATOM 9166 C CA . ILE C 1 216 ? 41.819 6.929 -14.009 1.00 12.22 214 ILE C CA 1
ATOM 9167 C C . ILE C 1 216 ? 42.081 6.088 -15.278 1.00 13.02 214 ILE C C 1
ATOM 9168 O O . ILE C 1 216 ? 43.017 6.373 -16.018 1.00 14.22 214 ILE C O 1
ATOM 9173 N N . PRO C 1 217 ? 41.275 5.034 -15.510 1.00 12.78 215 PRO C N 1
ATOM 9174 C CA . PRO C 1 217 ? 41.571 4.119 -16.625 1.00 12.76 215 PRO C CA 1
ATOM 9175 C C . PRO C 1 217 ? 41.678 4.817 -17.986 1.00 12.36 215 PRO C C 1
ATOM 9176 O O . PRO C 1 217 ? 41.053 5.848 -18.214 1.00 11.47 215 PRO C O 1
ATOM 9180 N N . ASP C 1 218 ? 42.491 4.248 -18.868 1.00 12.50 216 ASP C N 1
ATOM 9181 C CA . ASP C 1 218 ? 42.667 4.767 -20.232 1.00 12.36 216 ASP C CA 1
ATOM 9182 C C . ASP C 1 218 ? 41.335 4.924 -20.985 1.00 11.73 216 ASP C C 1
ATOM 9183 O O . ASP C 1 218 ? 40.473 4.040 -20.946 1.00 11.85 216 ASP C O 1
ATOM 9188 N N . GLY C 1 219 ? 41.162 6.052 -21.676 1.00 10.66 217 GLY C N 1
ATOM 9189 C CA . GLY C 1 219 ? 39.977 6.245 -22.521 1.00 9.60 217 GLY C CA 1
ATOM 9190 C C . GLY C 1 219 ? 38.782 6.868 -21.798 1.00 9.25 217 GLY C C 1
ATOM 9191 O O . GLY C 1 219 ? 37.815 7.273 -22.432 1.00 8.13 217 GLY C O 1
ATOM 9192 N N . VAL C 1 220 ? 38.847 6.951 -20.467 1.00 8.24 218 VAL C N 1
ATOM 9193 C CA . VAL C 1 220 ? 37.761 7.609 -19.702 1.00 8.62 218 VAL C CA 1
ATOM 9194 C C . VAL C 1 220 ? 37.743 9.131 -19.956 1.00 8.90 218 VAL C C 1
ATOM 9195 O O . VAL C 1 220 ? 36.690 9.720 -20.096 1.00 8.78 218 VAL C O 1
ATOM 9199 N N . PHE C 1 221 ? 38.919 9.743 -20.020 1.00 8.33 219 PHE C N 1
ATOM 9200 C CA . PHE C 1 221 ? 39.038 11.199 -20.103 1.00 8.38 219 PHE C CA 1
ATOM 9201 C C . PHE C 1 221 ? 40.092 11.450 -21.182 1.00 8.18 219 PHE C C 1
ATOM 9202 O O . PHE C 1 221 ? 41.307 11.291 -20.977 1.00 8.19 219 PHE C O 1
ATOM 9210 N N . ASN C 1 222 ? 39.599 11.785 -22.362 1.00 7.80 220 ASN C N 1
ATOM 9211 C CA . ASN C 1 222 ? 40.449 12.072 -23.507 1.00 7.83 220 ASN C CA 1
ATOM 9212 C C . ASN C 1 222 ? 40.331 13.544 -23.809 1.00 8.36 220 ASN C C 1
ATOM 9213 O O . ASN C 1 222 ? 39.282 14.153 -23.533 1.00 8.92 220 ASN C O 1
ATOM 9218 N N . VAL C 1 223 ? 41.379 14.131 -24.374 1.00 7.81 221 VAL C N 1
ATOM 9219 C CA . VAL C 1 223 ? 41.282 15.537 -24.789 1.00 8.14 221 VAL C CA 1
ATOM 9220 C C . VAL C 1 223 ? 41.832 15.665 -26.190 1.00 7.94 221 VAL C C 1
ATOM 9221 O O . VAL C 1 223 ? 42.891 15.121 -26.478 1.00 7.90 221 VAL C O 1
ATOM 9225 N N . VAL C 1 224 ? 41.116 16.400 -27.042 1.00 8.20 222 VAL C N 1
ATOM 9226 C CA . VAL C 1 224 ? 41.596 16.727 -28.381 1.00 9.47 222 VAL C CA 1
ATOM 9227 C C . VAL C 1 224 ? 41.613 18.246 -28.544 1.00 10.36 222 VAL C C 1
ATOM 9228 O O . VAL C 1 224 ? 40.872 18.967 -27.857 1.00 9.89 222 VAL C O 1
ATOM 9232 N N . THR C 1 225 ? 42.470 18.730 -29.442 1.00 10.52 223 THR C N 1
ATOM 9233 C CA . THR C 1 225 ? 42.629 20.164 -29.614 1.00 9.87 223 THR C CA 1
ATOM 9234 C C . THR C 1 225 ? 42.542 20.512 -31.090 1.00 10.44 223 THR C C 1
ATOM 9235 O O . THR C 1 225 ? 42.758 19.656 -31.949 1.00 9.65 223 THR C O 1
ATOM 9239 N N . GLY C 1 226 ? 42.207 21.766 -31.378 1.00 10.45 224 GLY C N 1
ATOM 9240 C CA . GLY C 1 226 ? 42.030 22.188 -32.750 1.00 11.64 224 GLY C CA 1
ATOM 9241 C C . GLY C 1 226 ? 41.121 23.393 -32.864 1.00 11.89 224 GLY C C 1
ATOM 9242 O O . GLY C 1 226 ? 40.792 24.033 -31.857 1.00 12.07 224 GLY C O 1
ATOM 9243 N N . TYR C 1 227 ? 40.726 23.712 -34.096 1.00 12.94 225 TYR C N 1
ATOM 9244 C CA . TYR C 1 227 ? 39.763 24.783 -34.350 1.00 13.80 225 TYR C CA 1
ATOM 9245 C C . TYR C 1 227 ? 38.362 24.296 -34.008 1.00 14.53 225 TYR C C 1
ATOM 9246 O O . TYR C 1 227 ? 38.178 23.116 -33.671 1.00 14.18 225 TYR C O 1
ATOM 9255 N N . GLY C 1 228 ? 37.370 25.175 -34.130 1.00 15.10 226 GLY C N 1
ATOM 9256 C CA . GLY C 1 228 ? 35.991 24.825 -33.794 1.00 16.63 226 GLY C CA 1
ATOM 9257 C C . GLY C 1 228 ? 35.505 23.584 -34.518 1.00 17.66 226 GLY C C 1
ATOM 9258 O O . GLY C 1 228 ? 34.900 22.682 -33.912 1.00 17.18 226 GLY C O 1
ATOM 9259 N N . ASP C 1 229 ? 35.757 23.549 -35.828 1.00 17.66 227 ASP C N 1
ATOM 9260 C CA . ASP C 1 229 ? 35.520 22.366 -36.651 1.00 18.26 227 ASP C CA 1
ATOM 9261 C C . ASP C 1 229 ? 36.871 21.877 -37.193 1.00 17.38 227 ASP C C 1
ATOM 9262 O O . ASP C 1 229 ? 37.784 22.689 -37.359 1.00 17.26 227 ASP C O 1
ATOM 9267 N N . PRO C 1 230 ? 37.025 20.568 -37.463 1.00 17.02 228 PRO C N 1
ATOM 9268 C CA . PRO C 1 230 ? 36.012 19.501 -37.492 1.00 17.41 228 PRO C CA 1
ATOM 9269 C C . PRO C 1 230 ? 35.541 18.930 -36.141 1.00 17.54 228 PRO C C 1
ATOM 9270 O O . PRO C 1 230 ? 34.523 18.224 -36.132 1.00 18.16 228 PRO C O 1
ATOM 9274 N N . ALA C 1 231 ? 36.250 19.188 -35.035 1.00 16.49 229 ALA C N 1
ATOM 9275 C CA . ALA C 1 231 ? 35.878 18.561 -33.756 1.00 16.25 229 ALA C CA 1
ATOM 9276 C C . ALA C 1 231 ? 34.395 18.734 -33.412 1.00 16.26 229 ALA C C 1
ATOM 9277 O O . ALA C 1 231 ? 33.729 17.757 -33.034 1.00 15.44 229 ALA C O 1
ATOM 9279 N N . GLY C 1 232 ? 33.896 19.969 -33.522 1.00 15.69 230 GLY C N 1
ATOM 9280 C CA . GLY C 1 232 ? 32.491 20.292 -33.225 1.00 16.47 230 GLY C CA 1
ATOM 9281 C C . GLY C 1 232 ? 31.511 19.416 -34.009 1.00 17.69 230 GLY C C 1
ATOM 9282 O O . GLY C 1 232 ? 30.708 18.670 -33.424 1.00 17.10 230 GLY C O 1
ATOM 9283 N N . GLN C 1 233 ? 31.591 19.483 -35.339 1.00 17.86 231 GLN C N 1
ATOM 9284 C CA . GLN C 1 233 ? 30.823 18.591 -36.204 1.00 18.46 231 GLN C CA 1
ATOM 9285 C C . GLN C 1 233 ? 30.973 17.135 -35.895 1.00 17.23 231 GLN C C 1
ATOM 9286 O O . GLN C 1 233 ? 29.970 16.422 -35.859 1.00 17.56 231 GLN C O 1
ATOM 9292 N N . VAL C 1 234 ? 32.210 16.677 -35.697 1.00 16.11 232 VAL C N 1
ATOM 9293 C CA . VAL C 1 234 ? 32.444 15.248 -35.501 1.00 15.26 232 VAL C CA 1
ATOM 9294 C C . VAL C 1 234 ? 31.720 14.756 -34.252 1.00 15.15 232 VAL C C 1
ATOM 9295 O O . VAL C 1 234 ? 31.088 13.705 -34.279 1.00 15.14 232 VAL C O 1
ATOM 9299 N N . LEU C 1 235 ? 31.818 15.520 -33.163 1.00 14.33 233 LEU C N 1
ATOM 9300 C CA . LEU C 1 235 ? 31.230 15.110 -31.882 1.00 13.89 233 LEU C CA 1
ATOM 9301 C C . LEU C 1 235 ? 29.717 15.120 -31.977 1.00 14.95 233 LEU C C 1
ATOM 9302 O O . LEU C 1 235 ? 29.057 14.250 -31.410 1.00 15.53 233 LEU C O 1
ATOM 9307 N N . ALA C 1 236 ? 29.175 16.106 -32.705 1.00 14.80 234 ALA C N 1
ATOM 9308 C CA . ALA C 1 236 ? 27.756 16.226 -32.908 1.00 15.50 234 ALA C CA 1
ATOM 9309 C C . ALA C 1 236 ? 27.197 15.151 -33.864 1.00 16.02 234 ALA C C 1
ATOM 9310 O O . ALA C 1 236 ? 26.024 14.813 -33.793 1.00 16.43 234 ALA C O 1
ATOM 9312 N N . GLU C 1 237 ? 28.025 14.612 -34.751 1.00 16.99 235 GLU C N 1
ATOM 9313 C CA . GLU C 1 237 ? 27.509 13.650 -35.741 1.00 17.61 235 GLU C CA 1
ATOM 9314 C C . GLU C 1 237 ? 27.917 12.188 -35.509 1.00 17.05 235 GLU C C 1
ATOM 9315 O O . GLU C 1 237 ? 27.247 11.274 -35.996 1.00 16.10 235 GLU C O 1
ATOM 9321 N N . ASP C 1 238 ? 29.012 11.964 -34.788 1.00 16.48 236 ASP C N 1
ATOM 9322 C CA . ASP C 1 238 ? 29.549 10.616 -34.682 1.00 16.65 236 ASP C CA 1
ATOM 9323 C C . ASP C 1 238 ? 28.504 9.737 -34.003 1.00 16.49 236 ASP C C 1
ATOM 9324 O O . ASP C 1 238 ? 27.992 10.094 -32.945 1.00 16.97 236 ASP C O 1
ATOM 9329 N N . PRO C 1 239 ? 28.179 8.589 -34.613 1.00 16.44 237 PRO C N 1
ATOM 9330 C CA . PRO C 1 239 ? 27.228 7.639 -34.005 1.00 16.09 237 PRO C CA 1
ATOM 9331 C C . PRO C 1 239 ? 27.695 7.063 -32.666 1.00 14.98 237 PRO C C 1
ATOM 9332 O O . PRO C 1 239 ? 26.867 6.572 -31.908 1.00 14.23 237 PRO C O 1
ATOM 9336 N N . ASN C 1 240 ? 28.997 7.105 -32.390 1.00 14.08 238 ASN C N 1
ATOM 9337 C CA . ASN C 1 240 ? 29.539 6.566 -31.118 1.00 14.31 238 ASN C CA 1
ATOM 9338 C C . ASN C 1 240 ? 29.491 7.535 -29.923 1.00 12.99 238 ASN C C 1
ATOM 9339 O O . ASN C 1 240 ? 29.865 7.176 -28.817 1.00 13.37 238 ASN C O 1
ATOM 9344 N N . VAL C 1 241 ? 29.054 8.763 -30.174 1.00 12.52 239 VAL C N 1
ATOM 9345 C CA . VAL C 1 241 ? 28.858 9.785 -29.139 1.00 11.69 239 VAL C CA 1
ATOM 9346 C C . VAL C 1 241 ? 27.390 9.780 -28.735 1.00 11.14 239 VAL C C 1
ATOM 9347 O O . VAL C 1 241 ? 26.501 9.838 -29.586 1.00 11.42 239 VAL C O 1
ATOM 9351 N N . ASP C 1 242 ? 27.131 9.713 -27.440 1.00 10.06 240 ASP C N 1
ATOM 9352 C CA . ASP C 1 242 ? 25.766 9.646 -26.948 1.00 10.39 240 ASP C CA 1
ATOM 9353 C C . ASP C 1 242 ? 25.197 11.000 -26.585 1.00 9.94 240 ASP C C 1
ATOM 9354 O O . ASP C 1 242 ? 23.996 11.173 -26.551 1.00 9.13 240 ASP C O 1
ATOM 9367 N N . VAL C 1 244 ? 26.229 15.539 -26.472 1.00 10.01 242 VAL C N 1
ATOM 9368 C CA . VAL C 1 244 ? 27.168 16.652 -26.591 1.00 10.87 242 VAL C CA 1
ATOM 9369 C C . VAL C 1 244 ? 26.814 17.688 -25.544 1.00 10.63 242 VAL C C 1
ATOM 9370 O O . VAL C 1 244 ? 25.653 18.045 -25.407 1.00 10.22 242 VAL C O 1
ATOM 9374 N N . ALA C 1 245 ? 27.820 18.096 -24.771 1.00 10.57 243 ALA C N 1
ATOM 9375 C CA . ALA C 1 245 ? 27.694 19.128 -23.750 1.00 9.84 243 ALA C CA 1
ATOM 9376 C C . ALA C 1 245 ? 28.503 20.324 -24.257 1.00 10.05 243 ALA C C 1
ATOM 9377 O O . ALA C 1 245 ? 29.739 20.304 -24.236 1.00 10.06 243 ALA C O 1
ATOM 9379 N N . PHE C 1 246 ? 27.814 21.360 -24.696 1.00 9.53 244 PHE C N 1
ATOM 9380 C CA . PHE C 1 246 ? 28.470 22.495 -25.315 1.00 10.08 244 PHE C CA 1
ATOM 9381 C C . PHE C 1 246 ? 28.308 23.736 -24.462 1.00 10.62 244 PHE C C 1
ATOM 9382 O O . PHE C 1 246 ? 27.228 23.995 -23.924 1.00 10.34 244 PHE C O 1
ATOM 9390 N N . THR C 1 247 ? 29.385 24.506 -24.360 1.00 11.29 245 THR C N 1
ATOM 9391 C CA . THR C 1 247 ? 29.350 25.806 -23.691 1.00 11.57 245 THR C CA 1
ATOM 9392 C C . THR C 1 247 ? 30.007 26.816 -24.629 1.00 12.41 245 THR C C 1
ATOM 9393 O O . THR C 1 247 ? 31.124 26.599 -25.080 1.00 11.56 245 THR C O 1
ATOM 9397 N N . GLY C 1 248 ? 29.297 27.900 -24.934 1.00 13.17 246 GLY C N 1
ATOM 9398 C CA . GLY C 1 248 ? 29.826 28.916 -25.829 1.00 14.96 246 GLY C CA 1
ATOM 9399 C C . GLY C 1 248 ? 28.716 29.803 -26.329 1.00 16.37 246 GLY C C 1
ATOM 9400 O O . GLY C 1 248 ? 27.732 30.011 -25.628 1.00 16.90 246 GLY C O 1
ATOM 9401 N N . SER C 1 249 ? 28.859 30.320 -27.549 1.00 17.75 247 SER C N 1
ATOM 9402 C CA . SER C 1 249 ? 27.878 31.254 -28.084 1.00 18.72 247 SER C CA 1
ATOM 9403 C C . SER C 1 249 ? 26.572 30.594 -28.519 1.00 19.70 247 SER C C 1
ATOM 9404 O O . SER C 1 249 ? 26.545 29.411 -28.916 1.00 19.72 247 SER C O 1
ATOM 9407 N N . VAL C 1 250 ? 25.503 31.389 -28.478 1.00 20.19 248 VAL C N 1
ATOM 9408 C CA . VAL C 1 250 ? 24.204 30.940 -28.957 1.00 21.60 248 VAL C CA 1
ATOM 9409 C C . VAL C 1 250 ? 24.338 30.457 -30.398 1.00 21.94 248 VAL C C 1
ATOM 9410 O O . VAL C 1 250 ? 23.847 29.374 -30.735 1.00 21.98 248 VAL C O 1
ATOM 9414 N N . ARG C 1 251 ? 25.073 31.220 -31.223 1.00 23.18 249 ARG C N 1
ATOM 9415 C CA . ARG C 1 251 ? 25.261 30.916 -32.650 1.00 24.04 249 ARG C CA 1
ATOM 9416 C C . ARG C 1 251 ? 25.819 29.520 -32.915 1.00 22.93 249 ARG C C 1
ATOM 9417 O O . ARG C 1 251 ? 25.292 28.765 -33.741 1.00 22.19 249 ARG C O 1
ATOM 9425 N N . VAL C 1 252 ? 26.907 29.188 -32.234 1.00 21.92 250 VAL C N 1
ATOM 9426 C CA . VAL C 1 252 ? 27.538 27.879 -32.402 1.00 21.28 250 VAL C CA 1
ATOM 9427 C C . VAL C 1 252 ? 26.678 26.792 -31.735 1.00 20.59 250 VAL C C 1
ATOM 9428 O O . VAL C 1 252 ? 26.479 25.721 -32.297 1.00 20.87 250 VAL C O 1
ATOM 9432 N N . GLY C 1 253 ? 26.178 27.084 -30.543 1.00 20.61 251 GLY C N 1
ATOM 9433 C CA . GLY C 1 253 ? 25.321 26.146 -29.795 1.00 21.33 251 GLY C CA 1
ATOM 9434 C C . GLY C 1 253 ? 24.085 25.701 -30.565 1.00 21.50 251 GLY C C 1
ATOM 9435 O O . GLY C 1 253 ? 23.770 24.505 -30.605 1.00 21.64 251 GLY C O 1
ATOM 9436 N N . THR C 1 254 ? 23.392 26.650 -31.193 1.00 21.68 252 THR C N 1
ATOM 9437 C CA . THR C 1 254 ? 22.212 26.291 -31.985 1.00 22.21 252 THR C CA 1
ATOM 9438 C C . THR C 1 254 ? 22.619 25.390 -33.141 1.00 22.21 252 THR C C 1
ATOM 9439 O O . THR C 1 254 ? 21.956 24.381 -33.376 1.00 22.30 252 THR C O 1
ATOM 9443 N N . LYS C 1 255 ? 23.717 25.719 -33.839 1.00 21.91 253 LYS C N 1
ATOM 9444 C CA . LYS C 1 255 ? 24.181 24.898 -34.961 1.00 21.81 253 LYS C CA 1
ATOM 9445 C C . LYS C 1 255 ? 24.565 23.464 -34.575 1.00 21.33 253 LYS C C 1
ATOM 9446 O O . LYS C 1 255 ? 24.252 22.506 -35.288 1.00 20.79 253 LYS C O 1
ATOM 9452 N N . LEU C 1 256 ? 25.253 23.304 -33.453 1.00 20.69 254 LEU C N 1
ATOM 9453 C CA . LEU C 1 256 ? 25.601 21.953 -32.993 1.00 20.36 254 LEU C CA 1
ATOM 9454 C C . LEU C 1 256 ? 24.363 21.186 -32.520 1.00 19.56 254 LEU C C 1
ATOM 9455 O O . LEU C 1 256 ? 24.252 19.983 -32.718 1.00 19.96 254 LEU C O 1
ATOM 9460 N N . GLY C 1 257 ? 23.436 21.905 -31.903 1.00 19.57 255 GLY C N 1
ATOM 9461 C CA . GLY C 1 257 ? 22.159 21.343 -31.486 1.00 19.60 255 GLY C CA 1
ATOM 9462 C C . GLY C 1 257 ? 21.388 20.808 -32.678 1.00 19.48 255 GLY C C 1
ATOM 9463 O O . GLY C 1 257 ? 20.849 19.690 -32.630 1.00 18.72 255 GLY C O 1
ATOM 9464 N N . GLU C 1 258 ? 21.355 21.594 -33.755 1.00 19.46 256 GLU C N 1
ATOM 9465 C CA . GLU C 1 258 ? 20.687 21.170 -34.986 1.00 20.16 256 GLU C CA 1
ATOM 9466 C C . GLU C 1 258 ? 21.280 19.898 -35.534 1.00 19.54 256 GLU C C 1
ATOM 9467 O O . GLU C 1 258 ? 20.552 18.965 -35.905 1.00 19.74 256 GLU C O 1
ATOM 9473 N N . ILE C 1 259 ? 22.608 19.848 -35.590 1.00 18.86 257 ILE C N 1
ATOM 9474 C CA . ILE C 1 259 ? 23.292 18.678 -36.118 1.00 18.09 257 ILE C CA 1
ATOM 9475 C C . ILE C 1 259 ? 22.991 17.442 -35.269 1.00 17.67 257 ILE C C 1
ATOM 9476 O O . ILE C 1 259 ? 22.643 16.366 -35.792 1.00 17.22 257 ILE C O 1
ATOM 9481 N N . ALA C 1 260 ? 23.149 17.601 -33.958 1.00 17.07 258 ALA C N 1
ATOM 9482 C CA . ALA C 1 260 ? 22.925 16.516 -32.989 1.00 16.68 258 ALA C CA 1
ATOM 9483 C C . ALA C 1 260 ? 21.502 15.942 -33.063 1.00 16.51 258 ALA C C 1
ATOM 9484 O O . ALA C 1 260 ? 21.314 14.731 -32.966 1.00 16.88 258 ALA C O 1
ATOM 9486 N N . ALA C 1 261 ? 20.513 16.805 -33.256 1.00 17.28 259 ALA C N 1
ATOM 9487 C CA . ALA C 1 261 ? 19.102 16.376 -33.352 1.00 17.50 259 ALA C CA 1
ATOM 9488 C C . ALA C 1 261 ? 18.865 15.385 -34.489 1.00 18.05 259 ALA C C 1
ATOM 9489 O O . ALA C 1 261 ? 17.910 14.618 -34.449 1.00 17.97 259 ALA C O 1
ATOM 9491 N N . ARG C 1 262 ? 19.747 15.398 -35.491 1.00 18.15 260 ARG C N 1
ATOM 9492 C CA . ARG C 1 262 ? 19.622 14.500 -36.633 1.00 18.83 260 ARG C CA 1
ATOM 9493 C C . ARG C 1 262 ? 19.743 13.045 -36.251 1.00 18.59 260 ARG C C 1
ATOM 9494 O O . ARG C 1 262 ? 19.238 12.197 -36.964 1.00 18.20 260 ARG C O 1
ATOM 9502 N N . THR C 1 263 ? 20.446 12.754 -35.157 1.00 18.16 261 THR C N 1
ATOM 9503 C CA . THR C 1 263 ? 20.603 11.373 -34.705 1.00 17.50 261 THR C CA 1
ATOM 9504 C C . THR C 1 263 ? 20.072 11.168 -33.276 1.00 16.76 261 THR C C 1
ATOM 9505 O O . THR C 1 263 ? 20.435 10.199 -32.596 1.00 16.51 261 THR C O 1
ATOM 9509 N N . VAL C 1 264 ? 19.192 12.074 -32.850 1.00 16.86 262 VAL C N 1
ATOM 9510 C CA . VAL C 1 264 ? 18.531 12.013 -31.540 1.00 16.74 262 VAL C CA 1
ATOM 9511 C C . VAL C 1 264 ? 19.613 12.028 -30.443 1.00 17.05 262 VAL C C 1
ATOM 9512 O O . VAL C 1 264 ? 19.525 11.315 -29.449 1.00 15.83 262 VAL C O 1
ATOM 9516 N N . LYS C 1 265 ? 20.648 12.843 -30.639 1.00 16.06 263 LYS C N 1
ATOM 9517 C CA . LYS C 1 265 ? 21.745 12.876 -29.686 1.00 16.17 263 LYS C CA 1
ATOM 9518 C C . LYS C 1 265 ? 21.320 13.741 -28.483 1.00 15.77 263 LYS C C 1
ATOM 9519 O O . LYS C 1 265 ? 20.715 14.784 -28.674 1.00 17.11 263 LYS C O 1
ATOM 9525 N N . ARG C 1 266 ? 21.576 13.313 -27.251 1.00 15.75 264 ARG C N 1
ATOM 9526 C CA . ARG C 1 266 ? 21.315 14.231 -26.140 1.00 16.11 264 ARG C CA 1
ATOM 9527 C C . ARG C 1 266 ? 22.222 15.462 -26.247 1.00 15.54 264 ARG C C 1
ATOM 9528 O O . ARG C 1 266 ? 23.359 15.353 -26.672 1.00 14.48 264 ARG C O 1
ATOM 9536 N N . VAL C 1 267 ? 21.696 16.623 -25.877 1.00 15.83 265 VAL C N 1
ATOM 9537 C CA . VAL C 1 267 ? 22.449 17.860 -25.907 1.00 16.40 265 VAL C CA 1
ATOM 9538 C C . VAL C 1 267 ? 22.297 18.620 -24.578 1.00 15.72 265 VAL C C 1
ATOM 9539 O O . VAL C 1 267 ? 21.190 18.776 -24.075 1.00 16.85 265 VAL C O 1
ATOM 9543 N N . GLY C 1 268 ? 23.413 19.045 -23.993 1.00 14.31 266 GLY C N 1
ATOM 9544 C CA . GLY C 1 268 ? 23.409 20.076 -22.950 1.00 13.16 266 GLY C CA 1
ATOM 9545 C C . GLY C 1 268 ? 24.033 21.360 -23.499 1.00 12.77 266 GLY C C 1
ATOM 9546 O O . GLY C 1 268 ? 25.115 21.315 -24.103 1.00 13.04 266 GLY C O 1
ATOM 9547 N N . LEU C 1 269 ? 23.351 22.494 -23.332 1.00 11.33 267 LEU C N 1
ATOM 9548 C CA . LEU C 1 269 ? 23.879 23.781 -23.809 1.00 11.49 267 LEU C CA 1
ATOM 9549 C C . LEU C 1 269 ? 23.955 24.802 -22.705 1.00 12.34 267 LEU C C 1
ATOM 9550 O O . LEU C 1 269 ? 22.976 25.008 -21.953 1.00 11.59 267 LEU C O 1
ATOM 9555 N N . GLU C 1 270 ? 25.117 25.452 -22.603 1.00 12.25 268 GLU C N 1
ATOM 9556 C CA . GLU C 1 270 ? 25.273 26.583 -21.717 1.00 13.38 268 GLU C CA 1
ATOM 9557 C C . GLU C 1 270 ? 25.797 27.747 -22.540 1.00 13.16 268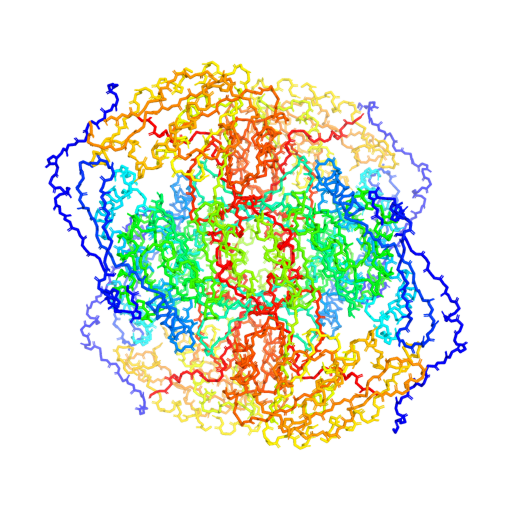 GLU C C 1
ATOM 9558 O O . GLU C 1 270 ? 26.927 27.733 -23.023 1.00 12.92 268 GLU C O 1
ATOM 9564 N N . LEU C 1 271 ? 24.954 28.750 -22.721 1.00 13.57 269 LEU C N 1
ATOM 9565 C CA . LEU C 1 271 ? 25.210 29.757 -23.746 1.00 13.73 269 LEU C CA 1
ATOM 9566 C C . LEU C 1 271 ? 25.332 31.172 -23.171 1.00 14.77 269 LEU C C 1
ATOM 9567 O O . LEU C 1 271 ? 25.563 31.345 -21.963 1.00 15.31 269 LEU C O 1
ATOM 9572 N N . GLY C 1 272 ? 25.232 32.183 -24.037 1.00 14.81 270 GLY C N 1
ATOM 9573 C CA . GLY C 1 272 ? 25.436 33.542 -23.590 1.00 14.83 270 GLY C CA 1
ATOM 9574 C C . GLY C 1 272 ? 24.215 34.116 -22.902 1.00 15.46 270 GLY C C 1
ATOM 9575 O O . GLY C 1 272 ? 23.164 33.442 -22.779 1.00 15.50 270 GLY C O 1
ATOM 9576 N N . GLY C 1 273 ? 24.341 35.366 -22.462 1.00 14.51 271 GLY C N 1
ATOM 9577 C CA . GLY C 1 273 ? 23.247 36.068 -21.860 1.00 15.59 271 GLY C CA 1
ATOM 9578 C C . GLY C 1 273 ? 23.362 37.580 -21.983 1.00 16.32 271 GLY C C 1
ATOM 9579 O O . GLY C 1 273 ? 24.312 38.114 -22.554 1.00 16.64 271 GLY C O 1
ATOM 9580 N N . LYS C 1 274 ? 22.365 38.275 -21.466 1.00 16.04 272 LYS C N 1
ATOM 9581 C CA . LYS C 1 274 ? 22.477 39.718 -21.310 1.00 15.46 272 LYS C CA 1
ATOM 9582 C C . LYS C 1 274 ? 21.907 39.998 -19.957 1.00 15.27 272 LYS C C 1
ATOM 9583 O O . LYS C 1 274 ? 20.836 40.597 -19.839 1.00 15.39 272 LYS C O 1
ATOM 9589 N N . GLY C 1 275 ? 22.620 39.523 -18.936 1.00 15.00 273 GLY C N 1
ATOM 9590 C CA . GLY C 1 275 ? 22.167 39.571 -17.547 1.00 15.46 273 GLY C CA 1
ATOM 9591 C C . GLY C 1 275 ? 22.006 40.979 -16.997 1.00 15.91 273 GLY C C 1
ATOM 9592 O O . GLY C 1 275 ? 22.913 41.822 -17.135 1.00 15.93 273 GLY C O 1
ATOM 9593 N N . PRO C 1 276 ? 20.839 41.254 -16.376 1.00 15.78 274 PRO C N 1
ATOM 9594 C CA . PRO C 1 276 ? 20.607 42.539 -15.717 1.00 15.33 274 PRO C CA 1
ATOM 9595 C C . PRO C 1 276 ? 20.907 42.455 -14.224 1.00 15.87 274 PRO C C 1
ATOM 9596 O O . PRO C 1 276 ? 20.683 41.398 -13.605 1.00 15.66 274 PRO C O 1
ATOM 9600 N N . GLN C 1 277 ? 21.444 43.537 -13.650 1.00 15.34 275 GLN C N 1
ATOM 9601 C CA . GLN C 1 277 ? 21.445 43.702 -12.205 1.00 14.96 275 GLN C CA 1
ATOM 9602 C C . GLN C 1 277 ? 20.481 44.829 -11.915 1.00 15.40 275 GLN C C 1
ATOM 9603 O O . GLN C 1 277 ? 20.599 45.924 -12.490 1.00 14.56 275 GLN C O 1
ATOM 9609 N N . ILE C 1 278 ? 19.540 44.556 -11.017 1.00 15.54 276 ILE C N 1
ATOM 9610 C CA . ILE C 1 278 ? 18.460 45.491 -10.704 1.00 15.73 276 ILE C CA 1
ATOM 9611 C C . ILE C 1 278 ? 18.787 46.060 -9.353 1.00 15.85 276 ILE C C 1
ATOM 9612 O O . ILE C 1 278 ? 18.902 45.317 -8.359 1.00 14.57 276 ILE C O 1
ATOM 9617 N N . VAL C 1 279 ? 18.940 47.379 -9.299 1.00 15.83 277 VAL C N 1
ATOM 9618 C CA . VAL C 1 279 ? 19.206 48.036 -8.020 1.00 15.68 277 VAL C CA 1
ATOM 9619 C C . VAL C 1 279 ? 18.016 48.935 -7.604 1.00 16.49 277 VAL C C 1
ATOM 9620 O O . VAL C 1 279 ? 17.718 49.940 -8.271 1.00 16.42 277 VAL C O 1
ATOM 9624 N N . PHE C 1 280 ? 17.361 48.559 -6.503 1.00 16.92 278 PHE C N 1
ATOM 9625 C CA . PHE C 1 280 ? 16.277 49.340 -5.904 1.00 17.13 278 PHE C CA 1
ATOM 9626 C C . PHE C 1 280 ? 16.810 50.468 -5.010 1.00 17.12 278 PHE C C 1
ATOM 9627 O O . PHE C 1 280 ? 17.934 50.408 -4.525 1.00 15.76 278 PHE C O 1
ATOM 9635 N N . ALA C 1 281 ? 15.983 51.491 -4.810 1.00 17.58 279 ALA C N 1
ATOM 9636 C CA . ALA C 1 281 ? 16.323 52.644 -3.963 1.00 18.02 279 ALA C CA 1
ATOM 9637 C C . ALA C 1 281 ? 16.727 52.290 -2.542 1.00 18.45 279 ALA C C 1
ATOM 9638 O O . ALA C 1 281 ? 17.517 53.009 -1.926 1.00 18.73 279 ALA C O 1
ATOM 9640 N N . ASP C 1 282 ? 16.209 51.177 -2.020 1.00 18.88 280 ASP C N 1
ATOM 9641 C CA . ASP C 1 282 ? 16.502 50.764 -0.649 1.00 19.45 280 ASP C CA 1
ATOM 9642 C C . ASP C 1 282 ? 17.705 49.802 -0.528 1.00 19.88 280 ASP C C 1
ATOM 9643 O O . ASP C 1 282 ? 17.957 49.271 0.560 1.00 19.69 280 ASP C O 1
ATOM 9648 N N . ALA C 1 283 ? 18.439 49.610 -1.630 1.00 19.26 281 ALA C N 1
ATOM 9649 C CA . ALA C 1 283 ? 19.645 48.774 -1.640 1.00 19.32 281 ALA C CA 1
ATOM 9650 C C . ALA C 1 283 ? 20.778 49.343 -0.784 1.00 19.98 281 ALA C C 1
ATOM 9651 O O . ALA C 1 283 ? 20.818 50.550 -0.513 1.00 18.88 281 ALA C O 1
ATOM 9653 N N . ASP C 1 284 ? 21.695 48.473 -0.353 1.00 19.72 282 ASP C N 1
ATOM 9654 C CA . ASP C 1 284 ? 22.941 48.928 0.263 1.00 20.36 282 ASP C CA 1
ATOM 9655 C C . ASP C 1 284 ? 23.795 49.493 -0.877 1.00 20.47 282 ASP C C 1
ATOM 9656 O O . ASP C 1 284 ? 24.356 48.746 -1.703 1.00 18.93 282 ASP C O 1
ATOM 9661 N N . LEU C 1 285 ? 23.869 50.829 -0.917 1.00 20.12 283 LEU C N 1
ATOM 9662 C CA . LEU C 1 285 ? 24.447 51.556 -2.044 1.00 20.20 283 LEU C CA 1
ATOM 9663 C C . LEU C 1 285 ? 25.922 51.242 -2.316 1.00 19.04 283 LEU C C 1
ATOM 9664 O O . LEU C 1 285 ? 26.312 51.070 -3.470 1.00 18.59 283 LEU C O 1
ATOM 9669 N N . ASP C 1 286 ? 26.736 51.171 -1.267 1.00 18.37 284 ASP C N 1
ATOM 9670 C CA . ASP C 1 286 ? 28.161 50.875 -1.448 1.00 18.35 284 ASP C CA 1
ATOM 9671 C C . ASP C 1 286 ? 28.359 49.428 -1.871 1.00 17.30 284 ASP C C 1
ATOM 9672 O O . ASP C 1 286 ? 29.211 49.147 -2.709 1.00 16.62 284 ASP C O 1
ATOM 9677 N N . ALA C 1 287 ? 27.588 48.510 -1.284 1.00 16.68 285 ALA C N 1
ATOM 9678 C CA . ALA C 1 287 ? 27.667 47.099 -1.712 1.00 16.32 285 AL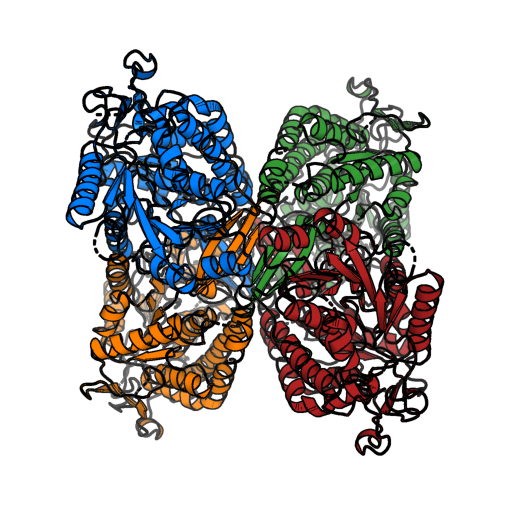A C CA 1
ATOM 9679 C C . ALA C 1 287 ? 27.182 46.943 -3.150 1.00 15.56 285 ALA C C 1
ATOM 9680 O O . ALA C 1 287 ? 27.820 46.245 -3.955 1.00 15.35 285 ALA C O 1
ATOM 9682 N N . ALA C 1 288 ? 26.068 47.603 -3.489 1.00 14.95 286 ALA C N 1
ATOM 9683 C CA . ALA C 1 288 ? 25.532 47.535 -4.849 1.00 14.36 286 ALA C CA 1
ATOM 9684 C C . ALA C 1 288 ? 26.518 48.046 -5.885 1.00 14.53 286 ALA C C 1
ATOM 9685 O O . ALA C 1 288 ? 26.690 47.421 -6.940 1.00 14.93 286 ALA C O 1
ATOM 9687 N N . ALA C 1 289 ? 27.183 49.163 -5.576 1.00 13.96 287 ALA C N 1
ATOM 9688 C CA . ALA C 1 289 ? 28.071 49.809 -6.550 1.00 14.08 287 ALA C CA 1
ATOM 9689 C C . ALA C 1 289 ? 29.258 48.905 -6.822 1.00 13.08 287 ALA C C 1
ATOM 9690 O O . ALA C 1 289 ? 29.684 48.758 -7.954 1.00 13.25 287 ALA C O 1
ATOM 9692 N N . ASP C 1 290 ? 29.777 48.307 -5.761 1.00 14.10 288 ASP C N 1
ATOM 9693 C CA . ASP C 1 290 ? 30.860 47.322 -5.861 1.00 14.54 288 ASP C CA 1
ATOM 9694 C C . ASP C 1 290 ? 30.412 46.117 -6.673 1.00 14.37 288 ASP C C 1
ATOM 9695 O O . ASP C 1 290 ? 31.140 45.659 -7.575 1.00 14.80 288 ASP C O 1
ATOM 9700 N N . GLY C 1 291 ? 29.190 45.646 -6.413 1.00 14.46 289 GLY C N 1
ATOM 9701 C CA . GLY C 1 291 ? 28.616 44.515 -7.162 1.00 13.37 289 GLY C CA 1
ATOM 9702 C C . GLY C 1 291 ? 28.433 44.843 -8.639 1.00 13.97 289 GLY C C 1
ATOM 9703 O O . GLY C 1 291 ? 28.684 43.989 -9.503 1.00 13.23 289 GLY C O 1
ATOM 9704 N N . ILE C 1 292 ? 28.027 46.084 -8.949 1.00 13.01 290 ILE C N 1
ATOM 9705 C CA . ILE C 1 292 ? 27.899 46.475 -10.356 1.00 13.08 290 ILE C CA 1
ATOM 9706 C C . ILE C 1 292 ? 29.252 46.429 -11.091 1.00 12.70 290 ILE C C 1
ATOM 9707 O O . ILE C 1 292 ? 29.348 45.897 -12.212 1.00 12.45 290 ILE C O 1
ATOM 9712 N N . ALA C 1 293 ? 30.285 46.962 -10.454 1.00 12.63 291 ALA C N 1
ATOM 9713 C CA . ALA C 1 293 ? 31.633 46.946 -11.032 1.00 12.56 291 ALA C CA 1
ATOM 9714 C C . ALA C 1 293 ? 32.124 45.504 -11.198 1.00 12.42 291 ALA C C 1
ATOM 9715 O O . ALA C 1 293 ? 32.643 45.107 -12.263 1.00 12.81 291 ALA C O 1
ATOM 9717 N N . TYR C 1 294 ? 31.961 44.720 -10.141 1.00 12.60 292 TYR C N 1
ATOM 9718 C CA . TYR C 1 294 ? 32.327 43.316 -10.202 1.00 12.74 292 TYR C CA 1
ATOM 9719 C C . TYR C 1 294 ? 31.567 42.643 -11.344 1.00 12.34 292 TYR C C 1
ATOM 9720 O O . TYR C 1 294 ? 32.159 41.962 -12.178 1.00 11.47 292 TYR C O 1
ATOM 9729 N N . GLY C 1 295 ? 30.259 42.880 -11.397 1.00 12.40 293 GLY C N 1
ATOM 9730 C CA . GLY C 1 295 ? 29.385 42.197 -12.328 1.00 12.62 293 GLY C CA 1
ATOM 9731 C C . GLY C 1 295 ? 29.817 42.397 -13.768 1.00 13.05 293 GLY C C 1
ATOM 9732 O O . GLY C 1 295 ? 29.794 41.446 -14.552 1.00 13.55 293 GLY C O 1
ATOM 9733 N N . VAL C 1 296 ? 30.222 43.621 -14.126 1.00 12.14 294 VAL C N 1
ATOM 9734 C CA . VAL C 1 296 ? 30.559 43.911 -15.528 1.00 12.38 294 VAL C CA 1
ATOM 9735 C C . VAL C 1 296 ? 32.050 43.704 -15.883 1.00 12.09 294 VAL C C 1
ATOM 9736 O O . VAL C 1 296 ? 32.373 43.327 -16.999 1.00 12.74 294 VAL C O 1
ATOM 9740 N N . TYR C 1 297 ? 32.947 43.954 -14.932 1.00 11.91 295 TYR C N 1
ATOM 9741 C CA . TYR C 1 297 ? 34.390 43.900 -15.211 1.00 11.85 295 TYR C CA 1
ATOM 9742 C C . TYR C 1 297 ? 35.035 42.538 -14.919 1.00 11.80 295 TYR C C 1
ATOM 9743 O O . TYR C 1 297 ? 36.151 42.262 -15.399 1.00 13.30 295 TYR C O 1
ATOM 9752 N N . HIS C 1 298 ? 34.370 41.693 -14.133 1.00 11.03 296 HIS C N 1
ATOM 9753 C CA . HIS C 1 298 ? 34.879 40.333 -13.898 1.00 10.82 296 HIS C CA 1
ATOM 9754 C C . HIS C 1 298 ? 35.219 39.690 -15.220 1.00 10.08 296 HIS C C 1
ATOM 9755 O O . HIS C 1 298 ? 34.382 39.666 -16.141 1.00 9.59 296 HIS C O 1
ATOM 9762 N N . ASN C 1 299 ? 36.437 39.167 -15.311 1.00 10.69 297 ASN C N 1
ATOM 9763 C CA . ASN C 1 299 ? 36.939 38.539 -16.527 1.00 10.83 297 ASN C CA 1
ATOM 9764 C C . ASN C 1 299 ? 36.918 39.497 -17.722 1.00 11.64 297 ASN C C 1
ATOM 9765 O O . ASN C 1 299 ? 36.809 39.061 -18.866 1.00 10.91 297 ASN C O 1
ATOM 9770 N N . ALA C 1 300 ? 37.060 40.802 -17.454 1.00 12.00 298 ALA C N 1
ATOM 9771 C CA . ALA C 1 300 ? 36.976 41.845 -18.503 1.00 11.53 298 ALA C CA 1
ATOM 9772 C C . ALA C 1 300 ? 35.624 41.820 -19.224 1.00 12.28 298 ALA C C 1
ATOM 9773 O O . ALA C 1 300 ? 35.543 42.102 -20.411 1.00 12.71 298 ALA C O 1
ATOM 9775 N N . GLY C 1 301 ? 34.553 41.473 -18.499 1.00 12.54 299 GLY C N 1
ATOM 9776 C CA . GLY C 1 301 ? 33.239 41.303 -19.122 1.00 12.22 299 GLY C CA 1
ATOM 9777 C C . GLY C 1 301 ? 33.068 40.117 -20.067 1.00 12.86 299 GLY C C 1
ATOM 9778 O O . GLY C 1 301 ? 32.019 39.976 -20.680 1.00 12.77 299 GLY C O 1
ATOM 9779 N N . GLN C 1 302 ? 34.096 39.277 -20.205 1.00 12.65 300 GLN C N 1
ATOM 9780 C CA . GLN C 1 302 ? 34.026 38.120 -21.094 1.00 12.57 300 GLN C CA 1
ATOM 9781 C C . GLN C 1 302 ? 33.400 36.956 -20.327 1.00 12.59 300 GLN C C 1
ATOM 9782 O O . GLN C 1 302 ? 34.089 35.995 -19.952 1.00 12.34 300 GLN C O 1
ATOM 9788 N N . CYS C 1 303 ? 32.103 37.084 -20.060 1.00 12.20 301 CYS C N 1
ATOM 9789 C CA . CYS C 1 303 ? 31.460 36.293 -19.020 1.00 12.60 301 CYS C CA 1
ATOM 9790 C C . CYS C 1 303 ? 29.967 36.163 -19.289 1.00 13.11 301 CYS C C 1
ATOM 9791 O O . CYS C 1 303 ? 29.267 37.174 -19.412 1.00 11.56 301 CYS C O 1
ATOM 9794 N N . CYS C 1 304 ? 29.486 34.922 -19.393 1.00 13.26 302 CYS C N 1
ATOM 9795 C CA . CYS C 1 304 ? 28.102 34.668 -19.766 1.00 15.17 302 CYS C CA 1
ATOM 9796 C C . CYS C 1 304 ? 27.126 35.164 -18.690 1.00 14.30 302 CYS C C 1
ATOM 9797 O O . CYS C 1 304 ? 26.016 35.608 -19.020 1.00 13.69 302 CYS C O 1
ATOM 9800 N N . ILE C 1 305 ? 27.583 35.144 -17.434 1.00 13.59 303 ILE C N 1
ATOM 9801 C CA . ILE C 1 305 ? 26.805 35.621 -16.284 1.00 13.85 303 ILE C CA 1
ATOM 9802 C C . ILE C 1 305 ? 27.134 37.073 -15.873 1.00 14.44 303 ILE C C 1
ATOM 9803 O O . ILE C 1 305 ? 26.760 37.524 -14.790 1.00 13.54 303 ILE C O 1
ATOM 9808 N N . SER C 1 306 ? 27.843 37.784 -16.744 1.00 14.61 304 SER C N 1
ATOM 9809 C CA . SER C 1 306 ? 28.172 39.181 -16.504 1.00 16.18 304 SER C CA 1
ATOM 9810 C C . SER C 1 306 ? 26.905 39.985 -16.247 1.00 15.93 304 SER C C 1
ATOM 9811 O O . SER C 1 306 ? 25.850 39.690 -16.827 1.00 15.64 304 SER C O 1
ATOM 9814 N N . GLY C 1 307 ? 27.008 40.975 -15.359 1.00 15.95 305 GLY C N 1
ATOM 9815 C CA . GLY C 1 307 ? 25.974 41.993 -15.233 1.00 16.00 305 GLY C CA 1
ATOM 9816 C C . GLY C 1 307 ? 26.170 43.070 -16.304 1.00 16.89 305 GLY C C 1
ATOM 9817 O O . GLY C 1 307 ? 26.753 44.134 -16.033 1.00 17.22 305 GLY C O 1
ATOM 9818 N N . SER C 1 308 ? 25.669 42.814 -17.513 1.00 16.39 306 SER C N 1
ATOM 9819 C CA . SER C 1 308 ? 25.938 43.704 -18.658 1.00 16.28 306 SER C CA 1
ATOM 9820 C C . SER C 1 308 ? 24.891 44.822 -18.768 1.00 16.55 306 SER C C 1
ATOM 9821 O O . SER C 1 308 ? 25.128 45.846 -19.423 1.00 17.16 306 SER C O 1
ATOM 9824 N N . ARG C 1 309 ? 23.746 44.638 -18.114 1.00 16.59 307 ARG C N 1
ATOM 9825 C CA . ARG C 1 309 ? 22.745 45.705 -18.016 1.00 16.11 307 ARG C CA 1
ATOM 9826 C C . ARG C 1 309 ? 22.535 46.084 -16.573 1.00 16.26 307 ARG C C 1
ATOM 9827 O O . ARG C 1 309 ? 22.307 45.220 -15.719 1.00 16.40 307 ARG C O 1
ATOM 9835 N N . LEU C 1 310 ? 22.629 47.378 -16.292 1.00 15.23 308 LEU C N 1
ATOM 9836 C CA . LEU C 1 310 ? 22.231 47.893 -15.000 1.00 15.54 308 LEU C CA 1
ATOM 9837 C C . LEU C 1 310 ? 20.835 48.517 -15.128 1.00 16.17 308 LEU C C 1
ATOM 9838 O O . LEU C 1 310 ? 20.611 49.415 -15.957 1.00 16.20 308 LEU C O 1
ATOM 9843 N N . LEU C 1 311 ? 19.901 48.034 -14.312 1.00 16.48 309 LEU C N 1
ATOM 9844 C CA . LEU C 1 311 ? 18.577 48.628 -14.210 1.00 17.28 309 LEU C CA 1
ATOM 9845 C C . LEU C 1 311 ? 18.528 49.246 -12.839 1.00 17.30 309 LEU C C 1
ATOM 9846 O O . LEU C 1 311 ? 18.559 48.536 -11.842 1.00 16.34 309 LEU C O 1
ATOM 9851 N N . VAL C 1 312 ? 18.500 50.585 -12.785 1.00 17.82 310 VAL C N 1
ATOM 9852 C CA . VAL C 1 312 ? 18.621 51.300 -11.510 1.00 18.40 310 VAL C CA 1
ATOM 9853 C C . VAL C 1 312 ? 17.395 52.156 -11.248 1.00 19.32 310 VAL C C 1
ATOM 9854 O O . VAL C 1 312 ? 16.904 52.838 -12.148 1.00 19.17 310 VAL C O 1
ATOM 9858 N N . GLN C 1 313 ? 16.894 52.103 -10.020 1.00 20.13 311 GLN C N 1
ATOM 9859 C CA . GLN C 1 313 ? 15.681 52.824 -9.687 1.00 21.47 311 GLN C CA 1
ATOM 9860 C C . GLN C 1 313 ? 16.012 54.332 -9.708 1.00 22.78 311 GLN C C 1
ATOM 9861 O O . GLN C 1 313 ? 17.035 54.767 -9.164 1.00 22.19 311 GLN C O 1
ATOM 9867 N N . GLU C 1 314 ? 15.157 55.102 -10.372 1.00 24.36 312 GLU C N 1
ATOM 9868 C CA . GLU C 1 314 ? 15.352 56.542 -10.547 1.00 26.23 312 GLU C CA 1
ATOM 9869 C C . GLU C 1 314 ? 15.697 57.203 -9.231 1.00 26.58 312 GLU C C 1
ATOM 9870 O O . GLU C 1 314 ? 15.072 56.925 -8.219 1.00 28.13 312 GLU C O 1
ATOM 9876 N N . GLY C 1 315 ? 16.689 58.071 -9.188 1.00 26.92 313 GLY C N 1
ATOM 9877 C CA . GLY C 1 315 ? 16.894 58.730 -7.895 1.00 27.64 313 GLY C CA 1
ATOM 9878 C C . GLY C 1 315 ? 17.556 57.923 -6.777 1.00 27.10 313 GLY C C 1
ATOM 9879 O O . GLY C 1 315 ? 17.638 58.385 -5.640 1.00 26.36 313 GLY C O 1
ATOM 9880 N N . ILE C 1 316 ? 18.021 56.712 -7.083 1.00 26.08 314 ILE C N 1
ATOM 9881 C CA . ILE C 1 316 ? 19.311 56.316 -6.508 1.00 25.61 314 ILE C CA 1
ATOM 9882 C C . ILE C 1 316 ? 20.325 56.283 -7.640 1.00 24.50 314 ILE C C 1
ATOM 9883 O O . ILE C 1 316 ? 21.499 56.022 -7.436 1.00 24.33 314 ILE C O 1
ATOM 9888 N N . ARG C 1 317 ? 19.836 56.567 -8.838 1.00 24.09 315 ARG C N 1
ATOM 9889 C CA . ARG C 1 317 ? 20.640 56.560 -10.030 1.00 24.42 315 ARG C CA 1
ATOM 9890 C C . ARG C 1 317 ? 21.942 57.376 -9.857 1.00 24.75 315 ARG C C 1
ATOM 9891 O O . ARG C 1 317 ? 23.034 56.848 -10.065 1.00 24.33 315 ARG C O 1
ATOM 9899 N N . ASP C 1 318 ? 21.830 58.649 -9.473 1.00 24.31 316 ASP C N 1
ATOM 9900 C CA . ASP C 1 318 ? 23.016 59.507 -9.369 1.00 24.46 316 ASP C CA 1
ATOM 9901 C C . ASP C 1 318 ? 23.960 59.034 -8.266 1.00 23.41 316 ASP C C 1
ATOM 9902 O O . ASP C 1 318 ? 25.172 58.993 -8.449 1.00 23.27 316 ASP C O 1
ATOM 9907 N N . ALA C 1 319 ? 23.408 58.673 -7.118 1.00 22.28 317 ALA C N 1
ATOM 9908 C CA . ALA C 1 319 ? 24.251 58.236 -6.030 1.00 21.72 317 ALA C CA 1
ATOM 9909 C C . ALA C 1 319 ? 24.980 56.890 -6.330 1.00 21.65 317 ALA C C 1
ATOM 9910 O O . ALA C 1 319 ? 26.148 56.705 -5.946 1.00 21.12 317 ALA C O 1
ATOM 9912 N N . LEU C 1 320 ? 24.306 55.979 -7.039 1.00 20.98 318 LEU C N 1
ATOM 9913 C CA . LEU C 1 320 ? 24.944 54.723 -7.478 1.00 20.67 318 LEU C CA 1
ATOM 9914 C C . LEU C 1 320 ? 25.990 54.984 -8.560 1.00 20.36 318 LEU C C 1
ATOM 9915 O O . LEU C 1 320 ? 27.078 54.449 -8.498 1.00 19.62 318 LEU C O 1
ATOM 9928 N N . GLU C 1 322 ? 27.746 57.647 -9.261 1.00 21.82 320 GLU C N 1
ATOM 9929 C CA . GLU C 1 322 ? 28.906 58.293 -8.654 1.00 22.47 320 GLU C CA 1
ATOM 9930 C C . GLU C 1 322 ? 29.878 57.264 -8.038 1.00 21.49 320 GLU C C 1
ATOM 9931 O O . GLU C 1 322 ? 31.070 57.283 -8.337 1.00 19.64 320 GLU C O 1
ATOM 9937 N N . ARG C 1 323 ? 29.352 56.353 -7.212 1.00 20.99 321 ARG C N 1
ATOM 9938 C CA . ARG C 1 323 ? 30.181 55.299 -6.588 1.00 21.17 321 ARG C CA 1
ATOM 9939 C C . ARG C 1 323 ? 30.795 54.346 -7.626 1.00 19.93 321 ARG C C 1
ATOM 9940 O O . ARG C 1 323 ? 31.976 53.988 -7.526 1.00 19.54 321 ARG C O 1
ATOM 9948 N N . LEU C 1 324 ? 29.986 53.942 -8.608 1.00 18.60 322 LEU C N 1
ATOM 9949 C CA . LEU C 1 324 ? 30.447 53.048 -9.679 1.00 18.26 322 LEU C CA 1
ATOM 9950 C C . LEU C 1 324 ? 31.610 53.649 -10.467 1.00 18.20 322 LEU C C 1
ATOM 9951 O O . LEU C 1 324 ? 32.612 52.976 -10.727 1.00 18.25 322 LEU C O 1
ATOM 9956 N N . LEU C 1 325 ? 31.477 54.925 -10.825 1.00 17.74 323 LEU C N 1
ATOM 9957 C CA . LEU C 1 325 ? 32.510 55.635 -11.560 1.00 17.62 323 LEU C CA 1
ATOM 9958 C C . LEU C 1 325 ? 33.789 55.827 -10.730 1.00 17.39 323 LEU C C 1
ATOM 9959 O O . LEU C 1 325 ? 34.894 55.726 -11.264 1.00 17.39 323 LEU C O 1
ATOM 9964 N N . ASP C 1 326 ? 33.644 56.052 -9.428 1.00 17.59 324 ASP C N 1
ATOM 9965 C CA . ASP C 1 326 ? 34.810 56.143 -8.527 1.00 18.48 324 ASP C CA 1
ATOM 9966 C C . ASP C 1 326 ? 35.632 54.844 -8.516 1.00 17.53 324 ASP C C 1
ATOM 9967 O O . ASP C 1 326 ? 36.867 54.859 -8.620 1.00 16.34 324 ASP C O 1
ATOM 9972 N N . ILE C 1 327 ? 34.939 53.719 -8.394 1.00 16.28 325 ILE C N 1
ATOM 9973 C CA . ILE C 1 327 ? 35.591 52.422 -8.428 1.00 14.90 325 ILE C CA 1
ATOM 9974 C C . ILE C 1 327 ? 36.212 52.205 -9.810 1.00 14.95 325 ILE C C 1
ATOM 9975 O O . ILE C 1 327 ? 37.355 51.775 -9.906 1.00 14.64 325 ILE C O 1
ATOM 9980 N N . SER C 1 328 ? 35.462 52.506 -10.868 1.00 14.30 326 SER C N 1
ATOM 9981 C CA . SER C 1 328 ? 35.922 52.229 -12.227 1.00 15.24 326 SER C CA 1
ATOM 9982 C C . SER C 1 328 ? 37.191 52.987 -12.632 1.00 15.66 326 SER C C 1
ATOM 9983 O O . SER C 1 328 ? 37.976 52.503 -13.475 1.00 15.26 326 SER C O 1
ATOM 9986 N N . ARG C 1 329 ? 37.393 54.159 -12.023 1.00 15.96 327 ARG C N 1
ATOM 9987 C CA . ARG C 1 329 ? 38.580 55.000 -12.269 1.00 16.92 327 ARG C CA 1
ATOM 9988 C C . ARG C 1 329 ? 39.840 54.447 -11.625 1.00 17.00 327 ARG C C 1
ATOM 9989 O O . ARG C 1 329 ? 40.955 54.767 -12.060 1.00 16.95 327 ARG C O 1
ATOM 9997 N N . LYS C 1 330 ? 39.663 53.671 -10.561 1.00 16.62 328 LYS C N 1
ATOM 9998 C CA . LYS C 1 330 ? 40.775 53.240 -9.720 1.00 17.80 328 LYS C CA 1
ATOM 9999 C C . LYS C 1 330 ? 41.136 51.772 -9.993 1.00 17.09 328 LYS C C 1
ATOM 10000 O O . LYS C 1 330 ? 42.273 51.373 -9.806 1.00 17.07 328 LYS C O 1
ATOM 10006 N N . VAL C 1 331 ? 40.151 50.966 -10.393 1.00 16.19 329 VAL C N 1
ATOM 10007 C CA . VAL C 1 331 ? 40.358 49.510 -10.502 1.00 15.49 329 VAL C CA 1
ATOM 10008 C C . VAL C 1 331 ? 41.509 49.161 -11.459 1.00 14.86 329 VAL C C 1
ATOM 10009 O O . VAL C 1 331 ? 41.583 49.666 -12.573 1.00 14.76 329 VAL C O 1
ATOM 10013 N N . ALA C 1 332 ? 42.423 48.318 -10.986 1.00 14.20 330 ALA C N 1
ATOM 10014 C CA . ALA C 1 332 ? 43.643 47.984 -11.728 1.00 13.65 330 ALA C CA 1
ATOM 10015 C C . ALA C 1 332 ? 43.314 47.023 -12.862 1.00 13.92 330 ALA C C 1
ATOM 10016 O O . ALA C 1 332 ? 42.786 45.930 -12.616 1.00 13.28 330 ALA C O 1
ATOM 10018 N N . PHE C 1 333 ? 43.605 47.438 -14.093 1.00 13.62 331 PHE C N 1
ATOM 10019 C CA . PHE C 1 333 ? 43.437 46.568 -15.251 1.00 13.82 331 PHE C CA 1
ATOM 10020 C C . PHE C 1 333 ? 44.715 46.575 -16.053 1.00 13.79 331 PHE C C 1
ATOM 10021 O O . PHE C 1 333 ? 45.485 47.550 -15.992 1.00 13.91 331 PHE C O 1
ATOM 10029 N N . GLY C 1 334 ? 44.954 45.495 -16.792 1.00 13.03 332 GLY C N 1
ATOM 10030 C CA . GLY C 1 334 ? 46.188 45.377 -17.558 1.00 12.98 332 GLY C CA 1
ATOM 10031 C C . GLY C 1 334 ? 46.916 44.058 -17.346 1.00 13.04 332 GLY C C 1
ATOM 10032 O O . GLY C 1 334 ? 46.299 42.990 -17.364 1.00 12.45 332 GLY C O 1
ATOM 10033 N N . ASP C 1 335 ? 48.232 44.162 -17.198 1.00 13.36 333 ASP C N 1
ATOM 10034 C CA . ASP C 1 335 ? 49.179 43.052 -17.166 1.00 14.53 333 ASP C CA 1
ATOM 10035 C C . ASP C 1 335 ? 48.617 41.891 -16.349 1.00 14.03 333 ASP C C 1
ATOM 10036 O O . ASP C 1 335 ? 48.505 42.007 -15.131 1.00 13.79 333 ASP C O 1
ATOM 10041 N N . PRO C 1 336 ? 48.282 40.778 -17.020 1.00 13.49 334 PRO C N 1
ATOM 10042 C CA . PRO C 1 336 ? 47.760 39.591 -16.347 1.00 13.31 334 PRO C CA 1
ATOM 10043 C C . PRO C 1 336 ? 48.728 39.031 -15.299 1.00 13.64 334 PRO C C 1
ATOM 10044 O O . PRO C 1 336 ? 48.275 38.449 -14.312 1.00 12.44 334 PRO C O 1
ATOM 10048 N N . LEU C 1 337 ? 50.039 39.204 -15.499 1.00 13.22 335 LEU C N 1
ATOM 10049 C CA . LEU C 1 337 ? 51.008 38.599 -14.566 1.00 13.60 335 LEU C CA 1
ATOM 10050 C C . LEU C 1 337 ? 51.211 39.403 -13.281 1.00 13.97 335 LEU C C 1
ATOM 10051 O O . LEU C 1 337 ? 51.898 38.963 -12.362 1.00 13.97 335 LEU C O 1
ATOM 10056 N N . ASN C 1 338 ? 50.613 40.584 -13.217 1.00 13.80 336 ASN C N 1
ATOM 10057 C CA . ASN C 1 338 ? 50.751 41.418 -12.033 1.00 14.16 336 ASN C CA 1
ATOM 10058 C C . ASN C 1 338 ? 49.713 41.018 -10.985 1.00 14.31 336 ASN C C 1
ATOM 10059 O O . ASN C 1 338 ? 48.515 40.909 -11.295 1.00 13.50 336 ASN C O 1
ATOM 10064 N N . GLU C 1 339 ? 50.174 40.777 -9.749 1.00 14.58 337 GLU C N 1
ATOM 10065 C CA . GLU C 1 339 ? 49.305 40.292 -8.659 1.00 14.99 337 GLU C CA 1
ATOM 10066 C C . GLU C 1 339 ? 48.239 41.330 -8.294 1.00 15.01 337 GLU C C 1
ATOM 10067 O O . GLU C 1 339 ? 47.203 40.990 -7.726 1.00 13.99 337 GLU C O 1
ATOM 10073 N N . ARG C 1 340 ? 48.502 42.599 -8.625 1.00 15.54 338 ARG C N 1
ATOM 10074 C CA . ARG C 1 340 ? 47.565 43.674 -8.314 1.00 16.40 338 ARG C CA 1
ATOM 10075 C C . ARG C 1 340 ? 46.478 43.814 -9.389 1.00 15.94 338 ARG C C 1
ATOM 10076 O O . ARG C 1 340 ? 45.439 44.431 -9.156 1.00 16.16 338 ARG C O 1
ATOM 10084 N N . THR C 1 341 ? 46.702 43.233 -10.566 1.00 15.52 339 THR C N 1
ATOM 10085 C CA . THR C 1 341 ? 45.720 43.365 -11.653 1.00 14.52 339 THR C CA 1
ATOM 10086 C C . THR C 1 341 ? 44.364 42.725 -11.307 1.00 13.82 339 THR C C 1
ATOM 10087 O O . THR C 1 341 ? 44.327 41.594 -10.853 1.00 12.25 339 THR C O 1
ATOM 10091 N N . LYS C 1 342 ? 43.268 43.456 -11.535 1.00 13.28 340 LYS C N 1
ATOM 10092 C CA . LYS C 1 342 ? 41.911 42.949 -11.243 1.00 14.16 340 LYS C CA 1
ATOM 10093 C C . LYS C 1 342 ? 41.123 42.634 -12.508 1.00 13.80 340 LYS C C 1
ATOM 10094 O O . LYS C 1 342 ? 40.132 41.899 -12.443 1.00 13.40 340 LYS C O 1
ATOM 10100 N N . ILE C 1 343 ? 41.534 43.225 -13.635 1.00 13.13 341 ILE C N 1
ATOM 10101 C CA . ILE C 1 343 ? 40.864 43.052 -14.923 1.00 13.05 341 ILE C CA 1
ATOM 10102 C C . ILE C 1 343 ? 41.948 42.867 -15.966 1.00 13.51 341 ILE C C 1
ATOM 10103 O O . ILE C 1 343 ? 42.870 43.675 -16.051 1.00 13.44 341 ILE C O 1
ATOM 10108 N N . GLY C 1 344 ? 41.866 41.791 -16.743 1.00 13.26 342 GLY C N 1
ATOM 10109 C CA . GLY C 1 344 ? 42.942 41.472 -17.676 1.00 13.66 342 GLY C CA 1
ATOM 10110 C C . GLY C 1 344 ? 42.696 41.802 -19.137 1.00 14.38 342 GLY C C 1
ATOM 10111 O O . GLY C 1 344 ? 42.059 42.805 -19.459 1.00 14.96 342 GLY C O 1
ATOM 10112 N N . ALA C 1 345 ? 43.186 40.945 -20.025 1.00 14.32 343 ALA C N 1
ATOM 10113 C CA . ALA C 1 345 ? 43.228 41.246 -21.452 1.00 14.04 343 ALA C CA 1
ATOM 10114 C C . ALA C 1 345 ? 41.988 40.743 -22.196 1.00 15.27 343 ALA C C 1
ATOM 10115 O O . ALA C 1 345 ? 41.275 39.869 -21.688 1.00 14.74 343 ALA C O 1
ATOM 10125 N N . ILE C 1 347 ? 40.580 38.506 -25.325 1.00 14.31 345 ILE C N 1
ATOM 10126 C CA . ILE C 1 347 ? 41.097 37.191 -25.746 1.00 13.26 345 ILE C CA 1
ATOM 10127 C C . ILE C 1 347 ? 41.848 37.240 -27.094 1.00 13.44 345 ILE C C 1
ATOM 10128 O O . ILE C 1 347 ? 42.759 36.444 -27.336 1.00 13.03 345 ILE C O 1
ATOM 10133 N N . SER C 1 348 ? 41.454 38.170 -27.958 1.00 12.99 346 SER C N 1
ATOM 10134 C CA . SER C 1 348 ? 41.992 38.222 -29.315 1.00 13.85 346 SER C CA 1
ATOM 10135 C C . SER C 1 348 ? 41.712 39.573 -29.943 1.00 13.91 346 SER C C 1
ATOM 10136 O O . SER C 1 348 ? 40.868 40.328 -29.470 1.00 13.71 346 SER C O 1
ATOM 10139 N N . GLU C 1 349 ? 42.430 39.864 -31.022 1.00 15.32 347 GLU C N 1
ATOM 10140 C CA . GLU C 1 349 ? 42.239 41.104 -31.749 1.00 17.02 347 GLU C CA 1
ATOM 10141 C C . GLU C 1 349 ? 40.814 41.164 -32.352 1.00 16.95 347 GLU C C 1
ATOM 10142 O O . GLU C 1 349 ? 40.123 42.179 -32.203 1.00 15.88 347 GLU C O 1
ATOM 10148 N N . ALA C 1 350 ? 40.363 40.064 -32.969 1.00 16.72 348 ALA C N 1
ATOM 10149 C CA . ALA C 1 350 ? 39.003 39.991 -33.535 1.00 17.07 348 ALA C CA 1
ATOM 10150 C C . ALA C 1 350 ? 37.955 40.292 -32.470 1.00 16.74 348 ALA C C 1
ATOM 10151 O O . ALA C 1 350 ? 36.996 41.056 -32.694 1.00 15.99 348 ALA C O 1
ATOM 10153 N N . HIS C 1 351 ? 38.146 39.719 -31.287 1.00 16.15 349 HIS C N 1
ATOM 10154 C CA . HIS C 1 351 ? 37.203 39.967 -30.213 1.00 15.91 349 HIS C CA 1
ATOM 10155 C C . HIS C 1 351 ? 37.222 41.419 -29.748 1.00 16.02 349 HIS C C 1
ATOM 10156 O O . HIS C 1 351 ? 36.167 42.018 -29.555 1.00 15.49 349 HIS C O 1
ATOM 10163 N N . ALA C 1 352 ? 38.420 41.974 -29.561 1.00 15.98 350 ALA C N 1
ATOM 10164 C CA . ALA C 1 352 ? 38.553 43.367 -29.144 1.00 16.25 350 ALA C CA 1
ATOM 10165 C C . ALA C 1 352 ? 37.892 44.350 -30.143 1.00 16.53 350 ALA C C 1
ATOM 10166 O O . ALA C 1 352 ? 37.260 45.320 -29.725 1.00 15.79 350 ALA C O 1
ATOM 10168 N N . GLU C 1 353 ? 38.056 44.089 -31.443 1.00 17.88 351 GLU C N 1
ATOM 10169 C CA . GLU C 1 353 ? 37.422 44.884 -32.502 1.00 19.22 351 GLU C CA 1
ATOM 10170 C C . GLU C 1 353 ? 35.892 44.748 -32.416 1.00 19.14 351 GLU C C 1
ATOM 10171 O O . GLU C 1 353 ? 35.160 45.725 -32.580 1.00 18.83 351 GLU C O 1
ATOM 10177 N N . LYS C 1 354 ? 35.406 43.539 -32.131 1.00 18.42 352 LYS C N 1
ATOM 10178 C CA . LYS C 1 354 ? 33.967 43.337 -31.963 1.00 18.91 352 LYS C CA 1
ATOM 10179 C C . LYS C 1 354 ? 33.392 44.122 -30.789 1.00 17.54 352 LYS C C 1
ATOM 10180 O O . LYS C 1 354 ? 32.319 44.736 -30.895 1.00 17.31 352 LYS C O 1
ATOM 10186 N N . VAL C 1 355 ? 34.100 44.099 -29.666 1.00 16.42 353 VAL C N 1
ATOM 10187 C CA . VAL C 1 355 ? 33.675 44.865 -28.516 1.00 15.72 353 VAL C CA 1
ATOM 10188 C C . VAL C 1 355 ? 33.631 46.358 -28.882 1.00 16.31 353 VAL C C 1
ATOM 10189 O O . VAL C 1 355 ? 32.627 47.014 -28.635 1.00 15.91 353 VAL C O 1
ATOM 10193 N N . HIS C 1 356 ? 34.707 46.856 -29.488 1.00 16.71 354 HIS C N 1
ATOM 10194 C CA . HIS C 1 356 ? 34.776 48.261 -29.880 1.00 17.56 354 HIS C CA 1
ATOM 10195 C C . HIS C 1 356 ? 33.695 48.623 -30.902 1.00 18.26 354 HIS C C 1
ATOM 10196 O O . HIS C 1 356 ? 33.155 49.736 -30.884 1.00 17.91 354 HIS C O 1
ATOM 10203 N N . SER C 1 357 ? 33.355 47.676 -31.778 1.00 18.82 355 SER C N 1
ATOM 10204 C CA . SER C 1 357 ? 32.258 47.895 -32.717 1.00 19.60 355 SER C CA 1
ATOM 10205 C C . SER C 1 357 ? 30.911 48.105 -32.005 1.00 19.21 355 SER C C 1
ATOM 10206 O O . SER C 1 357 ? 30.114 48.953 -32.413 1.00 19.14 355 SER C O 1
ATOM 10209 N N . TYR C 1 358 ? 30.653 47.337 -30.944 1.00 18.53 356 TYR C N 1
ATOM 10210 C CA . TYR C 1 358 ? 29.472 47.563 -30.119 1.00 17.88 356 TYR C CA 1
ATOM 10211 C C . TYR C 1 358 ? 29.524 48.919 -29.425 1.00 17.56 356 TYR C C 1
ATOM 10212 O O . TYR C 1 358 ? 28.512 49.602 -29.349 1.00 17.15 356 TYR C O 1
ATOM 10221 N N . VAL C 1 359 ? 30.698 49.306 -28.931 1.00 17.00 357 VAL C N 1
ATOM 10222 C CA . VAL C 1 359 ? 30.830 50.633 -28.306 1.00 17.55 357 VAL C CA 1
ATOM 10223 C C . VAL C 1 359 ? 30.463 51.739 -29.306 1.00 18.05 357 VAL C C 1
ATOM 10224 O O . VAL C 1 359 ? 29.716 52.648 -28.970 1.00 17.72 357 VAL C O 1
ATOM 10228 N N . THR C 1 360 ? 30.952 51.621 -30.537 1.00 19.60 358 THR C N 1
ATOM 10229 C CA . THR C 1 360 ? 30.741 52.665 -31.534 1.00 21.04 358 THR C CA 1
ATOM 10230 C C . THR C 1 360 ? 29.266 52.703 -31.926 1.00 21.46 358 THR C C 1
ATOM 10231 O O . THR C 1 360 ? 28.703 53.781 -32.128 1.00 21.16 358 THR C O 1
ATOM 10235 N N . ALA C 1 361 ? 28.643 51.524 -31.985 1.00 21.48 359 ALA C N 1
ATOM 10236 C CA . ALA C 1 361 ? 27.212 51.409 -32.260 1.00 21.81 359 ALA C CA 1
ATOM 10237 C C . ALA C 1 361 ? 26.373 52.071 -31.165 1.00 21.97 359 ALA C C 1
ATOM 10238 O O . ALA C 1 361 ? 25.370 52.744 -31.467 1.00 22.37 359 ALA C O 1
ATOM 10240 N N . GLY C 1 362 ? 26.774 51.888 -29.904 1.00 21.48 360 GLY C N 1
ATOM 10241 C CA . GLY C 1 362 ? 26.119 52.552 -28.772 1.00 21.88 360 GLY C CA 1
ATOM 10242 C C . GLY C 1 362 ? 26.183 54.077 -28.893 1.00 22.55 360 GLY C C 1
ATOM 10243 O O . GLY C 1 362 ? 25.197 54.777 -28.627 1.00 22.08 360 GLY C O 1
ATOM 10244 N N . ILE C 1 363 ? 27.347 54.587 -29.303 1.00 22.95 361 ILE C N 1
ATOM 10245 C CA . ILE C 1 363 ? 27.517 56.023 -29.520 1.00 23.64 361 ILE C CA 1
ATOM 10246 C C . ILE C 1 363 ? 26.550 56.506 -30.608 1.00 23.94 361 ILE C C 1
ATOM 10247 O O . ILE C 1 363 ? 25.794 57.460 -30.385 1.00 23.61 361 ILE C O 1
ATOM 10252 N N . THR C 1 364 ? 26.533 55.813 -31.748 1.00 24.92 362 THR C N 1
ATOM 10253 C CA . THR C 1 364 ? 25.706 56.241 -32.881 1.00 26.07 362 THR C CA 1
ATOM 10254 C C . THR C 1 364 ? 24.206 56.126 -32.559 1.00 26.43 362 THR C C 1
ATOM 10255 O O . THR C 1 364 ? 23.377 56.825 -33.159 1.00 26.51 362 THR C O 1
ATOM 10259 N N . SER C 1 365 ? 23.872 55.254 -31.604 1.00 25.82 363 SER C N 1
ATOM 10260 C CA . SER C 1 365 ? 22.514 55.081 -31.127 1.00 25.61 363 SER C CA 1
ATOM 10261 C C . SER C 1 365 ? 22.050 56.232 -30.266 1.00 25.42 363 SER C C 1
ATOM 10262 O O . SER C 1 365 ? 20.848 56.439 -30.118 1.00 24.99 363 SER C O 1
ATOM 10265 N N . GLY C 1 366 ? 22.997 56.962 -29.678 1.00 25.04 364 GLY C N 1
ATOM 10266 C CA . GLY C 1 366 ? 22.676 58.119 -28.862 1.00 24.27 364 GLY C CA 1
ATOM 10267 C C . GLY C 1 366 ? 22.804 57.866 -27.370 1.00 24.24 364 GLY C C 1
ATOM 10268 O O . GLY C 1 366 ? 22.387 58.687 -26.564 1.00 23.67 364 GLY C O 1
ATOM 10269 N N . ALA C 1 367 ? 23.366 56.713 -27.002 1.00 24.55 365 ALA C N 1
ATOM 10270 C CA . ALA C 1 367 ? 23.690 56.420 -25.602 1.00 24.03 365 ALA C CA 1
ATOM 10271 C C . ALA C 1 367 ? 24.813 57.341 -25.130 1.00 23.64 365 ALA C C 1
ATOM 10272 O O . ALA C 1 367 ? 25.721 57.647 -25.890 1.00 23.45 365 ALA C O 1
ATOM 10274 N N . GLU C 1 368 ? 24.750 57.751 -23.868 1.00 22.97 366 GLU C N 1
ATOM 10275 C CA . GLU C 1 368 ? 25.764 58.602 -23.285 1.00 23.19 366 GLU C CA 1
ATOM 10276 C C . GLU C 1 368 ? 26.967 57.827 -22.718 1.00 22.24 366 GLU C C 1
ATOM 10277 O O . GLU C 1 368 ? 26.851 57.142 -21.697 1.00 21.37 366 GLU C O 1
ATOM 10283 N N . LEU C 1 369 ? 28.112 57.998 -23.375 1.00 21.60 367 LEU C N 1
ATOM 10284 C CA . LEU C 1 369 ? 29.399 57.419 -22.960 1.00 21.48 367 LEU C CA 1
ATOM 10285 C C . LEU C 1 369 ? 29.912 58.174 -21.747 1.00 20.49 367 LEU C C 1
ATOM 10286 O O . LEU C 1 369 ? 30.333 59.321 -21.866 1.00 19.25 367 LEU C O 1
ATOM 10291 N N . LEU C 1 370 ? 29.894 57.532 -20.584 1.00 19.16 368 LEU C N 1
ATOM 10292 C CA . LEU C 1 370 ? 30.413 58.158 -19.366 1.00 18.75 368 LEU C CA 1
ATOM 10293 C C . LEU C 1 370 ? 31.876 57.869 -19.057 1.00 18.25 368 LEU C C 1
ATOM 10294 O O . LEU C 1 370 ? 32.500 58.590 -18.276 1.00 17.50 368 LEU C O 1
ATOM 10299 N N . LEU C 1 371 ? 32.426 56.816 -19.669 1.00 18.45 369 LEU C N 1
ATOM 10300 C CA . LEU C 1 371 ? 33.735 56.283 -19.287 1.00 17.63 369 LEU C CA 1
ATOM 10301 C C . LEU C 1 371 ? 34.242 55.273 -20.306 1.00 17.57 369 LEU C C 1
ATOM 10302 O O . LEU C 1 371 ? 33.466 54.450 -20.789 1.00 17.31 369 LEU C O 1
ATOM 10307 N N . GLY C 1 372 ? 35.539 55.339 -20.619 1.00 17.87 370 GLY C N 1
ATOM 10308 C CA . GLY C 1 372 ? 36.223 54.341 -21.443 1.00 18.62 370 GLY C CA 1
ATOM 10309 C C . GLY C 1 372 ? 35.924 54.391 -22.934 1.00 19.75 370 GLY C C 1
ATOM 10310 O O . GLY C 1 372 ? 35.979 55.456 -23.559 1.00 19.96 370 GLY C O 1
ATOM 10311 N N . GLY C 1 373 ? 35.638 53.230 -23.515 1.00 19.43 371 GLY C N 1
ATOM 10312 C CA . GLY C 1 373 ? 35.259 53.143 -24.920 1.00 19.90 371 GLY C CA 1
ATOM 10313 C C . GLY C 1 373 ? 36.421 53.213 -25.893 1.00 20.92 371 GLY C C 1
ATOM 10314 O O . GLY C 1 373 ? 36.254 53.656 -27.032 1.00 21.08 371 GLY C O 1
ATOM 10315 N N . GLU C 1 374 ? 37.604 52.804 -25.451 1.00 21.56 372 GLU C N 1
ATOM 10316 C CA . GLU C 1 374 ? 38.763 52.692 -26.343 1.00 23.20 372 GLU C CA 1
ATOM 10317 C C . GLU C 1 374 ? 39.670 51.547 -25.916 1.00 22.09 372 GLU C C 1
ATOM 10318 O O . GLU C 1 374 ? 39.697 51.159 -24.746 1.00 21.82 372 GLU C O 1
ATOM 10324 N N . ARG C 1 375 ? 40.450 51.051 -26.865 1.00 22.25 373 ARG C N 1
ATOM 10325 C CA . ARG C 1 375 ? 41.617 50.230 -26.552 1.00 22.45 373 ARG C CA 1
ATOM 10326 C C . ARG C 1 375 ? 42.666 51.039 -25.763 1.00 23.10 373 ARG C C 1
ATOM 10327 O O . ARG C 1 375 ? 42.735 52.286 -25.867 1.00 21.95 373 ARG C O 1
ATOM 10335 N N . ILE C 1 376 ? 43.448 50.320 -24.957 1.00 22.97 374 ILE C N 1
ATOM 10336 C CA . ILE C 1 376 ? 44.519 50.877 -24.141 1.00 22.98 374 ILE C CA 1
ATOM 10337 C C . ILE C 1 376 ? 45.767 50.016 -24.387 1.00 23.48 374 ILE C C 1
ATOM 10338 O O . ILE C 1 376 ? 45.669 48.783 -24.507 1.00 22.86 374 ILE C O 1
ATOM 10343 N N . GLY C 1 377 ? 46.929 50.675 -24.478 1.00 23.99 375 GLY C N 1
ATOM 10344 C CA . GLY C 1 377 ? 48.221 49.993 -24.634 1.00 24.79 375 GLY C CA 1
ATOM 10345 C C . GLY C 1 377 ? 48.251 49.100 -25.854 1.00 25.76 375 GLY C C 1
ATOM 10346 O O . GLY C 1 377 ? 48.611 47.901 -25.769 1.00 24.78 375 GLY C O 1
ATOM 10347 N N . ARG C 1 378 ? 47.855 49.683 -26.990 1.00 26.50 376 ARG C N 1
ATOM 10348 C CA . ARG C 1 378 ? 47.731 48.943 -28.246 1.00 28.06 376 ARG C CA 1
ATOM 10349 C C . ARG C 1 378 ? 48.993 48.168 -28.570 1.00 28.23 376 ARG C C 1
ATOM 10350 O O . ARG C 1 378 ? 48.915 47.009 -28.958 1.00 28.70 376 ARG C O 1
ATOM 10358 N N . GLU C 1 379 ? 50.147 48.804 -28.373 1.00 27.80 377 GLU C N 1
ATOM 10359 C CA . GLU C 1 379 ? 51.438 48.187 -28.664 1.00 28.32 377 GLU C CA 1
ATOM 10360 C C . GLU C 1 379 ? 51.800 47.048 -27.700 1.00 26.77 377 GLU C C 1
ATOM 10361 O O . GLU C 1 379 ? 52.468 46.081 -28.092 1.00 27.35 377 GLU C O 1
ATOM 10367 N N . ALA C 1 380 ? 51.337 47.159 -26.457 1.00 24.69 378 ALA C N 1
ATOM 10368 C CA . ALA C 1 380 ? 51.709 46.225 -25.390 1.00 22.84 378 ALA C CA 1
ATOM 10369 C C . ALA C 1 380 ? 50.896 44.918 -25.408 1.00 21.34 378 ALA C C 1
ATOM 10370 O O . ALA C 1 380 ? 51.416 43.856 -25.061 1.00 20.23 378 ALA C O 1
ATOM 10372 N N . GLY C 1 381 ? 49.628 44.998 -25.801 1.00 20.39 379 GLY C N 1
ATOM 10373 C CA . GLY C 1 381 ? 48.772 43.811 -25.845 1.00 19.62 379 GLY C CA 1
ATOM 10374 C C . GLY C 1 381 ? 47.343 44.203 -26.097 1.00 18.98 379 GLY C C 1
ATOM 10375 O O . GLY C 1 381 ? 47.078 45.325 -26.573 1.00 19.00 379 GLY C O 1
ATOM 10376 N N . LEU C 1 382 ? 46.425 43.296 -25.754 1.00 17.43 380 LEU C N 1
ATOM 10377 C CA . LEU C 1 382 ? 45.006 43.433 -26.077 1.00 16.43 380 LEU C CA 1
ATOM 10378 C C . LEU C 1 382 ? 44.199 43.864 -24.863 1.00 16.69 380 LEU C C 1
ATOM 10379 O O . LEU C 1 382 ? 43.774 43.022 -24.045 1.00 16.72 380 LEU C O 1
ATOM 10384 N N . TYR C 1 383 ? 43.984 45.165 -24.718 1.00 15.49 381 TYR C N 1
ATOM 10385 C CA . TYR C 1 383 ? 43.321 45.659 -23.522 1.00 15.92 381 TYR C CA 1
ATOM 10386 C C . TYR C 1 383 ? 42.242 46.641 -23.906 1.00 16.62 381 TYR C C 1
ATOM 10387 O O . TYR C 1 383 ? 42.465 47.498 -24.799 1.00 17.93 381 TYR C O 1
ATOM 10396 N N . TYR C 1 384 ? 41.088 46.542 -23.247 1.00 16.13 382 TYR C N 1
ATOM 10397 C CA . TYR C 1 384 ? 39.965 47.469 -23.514 1.00 15.97 382 TYR C CA 1
ATOM 10398 C C . TYR C 1 384 ? 39.600 48.178 -22.232 1.00 16.04 382 TYR C C 1
ATOM 10399 O O . TYR C 1 384 ? 39.450 47.532 -21.203 1.00 16.11 382 TYR C O 1
ATOM 10408 N N . ALA C 1 385 ? 39.461 49.507 -22.269 1.00 15.15 383 ALA C N 1
ATOM 10409 C CA . ALA C 1 385 ? 39.193 50.254 -21.040 1.00 14.91 383 ALA C CA 1
ATOM 10410 C C . ALA C 1 385 ? 37.818 49.927 -20.451 1.00 14.19 383 ALA C C 1
ATOM 10411 O O . ALA C 1 385 ? 36.877 49.653 -21.207 1.00 14.77 383 ALA C O 1
ATOM 10413 N N . PRO C 1 386 ? 37.693 49.949 -19.108 1.00 13.62 384 PRO C N 1
ATOM 10414 C CA . PRO C 1 386 ? 36.375 49.858 -18.468 1.00 13.75 384 PRO C CA 1
ATOM 10415 C C . PRO C 1 386 ? 35.432 50.945 -19.004 1.00 13.88 384 PRO C C 1
ATOM 10416 O O . PRO C 1 386 ? 35.804 52.118 -19.029 1.00 13.71 384 PRO C O 1
ATOM 10420 N N . THR C 1 387 ? 34.237 50.537 -19.438 1.00 14.61 385 THR C N 1
ATOM 10421 C CA . THR C 1 387 ? 33.347 51.389 -20.246 1.00 14.11 385 THR C CA 1
ATOM 10422 C C . THR C 1 387 ? 31.943 51.371 -19.687 1.00 15.37 385 THR C C 1
ATOM 10423 O O . THR C 1 387 ? 31.395 50.294 -19.382 1.00 14.97 385 THR C O 1
ATOM 10427 N N . VAL C 1 388 ? 31.360 52.557 -19.540 1.00 15.54 386 VAL C N 1
ATOM 10428 C CA . VAL C 1 388 ? 30.013 52.689 -18.977 1.00 16.24 386 VAL C CA 1
ATOM 10429 C C . VAL C 1 388 ? 29.214 53.612 -19.891 1.00 17.64 386 VAL C C 1
ATOM 10430 O O . VAL C 1 388 ? 29.698 54.714 -20.241 1.00 18.14 386 VAL C O 1
ATOM 10434 N N . PHE C 1 389 ? 28.032 53.132 -20.304 1.00 17.65 387 PHE C N 1
ATOM 10435 C CA . PHE C 1 389 ? 27.035 53.910 -21.045 1.00 18.26 387 PHE C CA 1
ATOM 10436 C C . PHE C 1 389 ? 25.836 54.185 -20.163 1.00 19.69 387 PHE C C 1
ATOM 10437 O O . PHE C 1 389 ? 25.398 53.325 -19.387 1.00 19.73 387 PHE C O 1
ATOM 10445 N N . ALA C 1 390 ? 25.276 55.378 -20.316 1.00 20.97 388 ALA C N 1
ATOM 10446 C CA . ALA C 1 390 ? 24.071 55.764 -19.618 1.00 21.44 388 ALA C CA 1
ATOM 10447 C C . ALA C 1 390 ? 23.009 56.099 -20.663 1.00 22.58 388 ALA C C 1
ATOM 10448 O O . ALA C 1 390 ? 23.338 56.275 -21.847 1.00 22.01 388 ALA C O 1
ATOM 10450 N N . GLY C 1 391 ? 21.742 56.165 -20.244 1.00 22.85 389 GLY C N 1
ATOM 10451 C CA . GLY C 1 391 ? 20.675 56.597 -21.151 1.00 23.95 389 GLY C CA 1
ATOM 10452 C C . GLY C 1 391 ? 20.493 55.578 -22.254 1.00 24.39 389 GLY C C 1
ATOM 10453 O O . GLY C 1 391 ? 20.247 55.907 -23.410 1.00 24.51 389 GLY C O 1
ATOM 10454 N N . VAL C 1 392 ? 20.635 54.316 -21.891 1.00 24.61 390 VAL C N 1
ATOM 10455 C CA . VAL C 1 392 ? 20.408 53.249 -22.839 1.00 24.72 390 VAL C CA 1
ATOM 10456 C C . VAL C 1 392 ? 18.908 52.961 -22.793 1.00 25.17 390 VAL C C 1
ATOM 10457 O O . VAL C 1 392 ? 18.272 53.074 -21.734 1.00 25.69 390 VAL C O 1
ATOM 10461 N N . THR C 1 393 ? 18.331 52.696 -23.956 1.00 25.35 391 THR C N 1
ATOM 10462 C CA . THR C 1 393 ? 16.921 52.344 -24.062 1.00 25.77 391 THR C CA 1
ATOM 10463 C C . THR C 1 393 ? 16.862 50.950 -24.681 1.00 26.00 391 THR C C 1
ATOM 10464 O O . THR C 1 393 ? 17.721 50.612 -25.497 1.00 25.23 391 THR C O 1
ATOM 10468 N N . PRO C 1 394 ? 15.840 50.151 -24.317 1.00 26.82 392 PRO C N 1
ATOM 10469 C CA . PRO C 1 394 ? 15.740 48.720 -24.685 1.00 27.76 392 PRO C CA 1
ATOM 10470 C C . PRO C 1 394 ? 15.874 48.384 -26.170 1.00 28.55 392 PRO C C 1
ATOM 10471 O O . PRO C 1 394 ? 16.194 47.245 -26.502 1.00 29.16 392 PRO C O 1
ATOM 10475 N N . ASP C 1 395 ? 15.642 49.351 -27.052 1.00 29.23 393 ASP C N 1
ATOM 10476 C CA . ASP C 1 395 ? 15.725 49.108 -28.494 1.00 29.69 393 ASP C CA 1
ATOM 10477 C C . ASP C 1 395 ? 17.156 49.091 -29.055 1.00 29.60 393 ASP C C 1
ATOM 10478 O O . ASP C 1 395 ? 17.383 48.576 -30.156 1.00 28.97 393 ASP C O 1
ATOM 10491 N N . SER C 1 397 ? 21.049 48.295 -29.824 1.00 26.48 395 SER C N 1
ATOM 10492 C CA . SER C 1 397 ? 21.799 47.057 -29.961 1.00 26.13 395 SER C CA 1
ATOM 10493 C C . SER C 1 397 ? 22.692 46.761 -28.740 1.00 25.57 395 SER C C 1
ATOM 10494 O O . SER C 1 397 ? 22.901 45.588 -28.393 1.00 25.79 395 SER C O 1
ATOM 10497 N N . ILE C 1 398 ? 23.187 47.798 -28.064 1.00 24.11 396 ILE C N 1
ATOM 10498 C CA . ILE C 1 398 ? 23.958 47.562 -26.832 1.00 23.37 396 ILE C CA 1
ATOM 10499 C C . ILE C 1 398 ? 23.100 47.116 -25.642 1.00 23.21 396 ILE C C 1
ATOM 10500 O O . ILE C 1 398 ? 23.627 46.515 -24.715 1.00 23.04 396 ILE C O 1
ATOM 10505 N N . ALA C 1 399 ? 21.796 47.407 -25.666 1.00 22.51 397 ALA C N 1
ATOM 10506 C CA . ALA C 1 399 ? 20.899 46.890 -24.637 1.00 22.82 397 ALA C CA 1
ATOM 10507 C C . ALA C 1 399 ? 20.483 45.440 -24.879 1.00 22.45 397 ALA C C 1
ATOM 10508 O O . ALA C 1 399 ? 20.079 44.758 -23.940 1.00 22.29 397 ALA C O 1
ATOM 10510 N N . ARG C 1 400 ? 20.574 44.979 -26.123 1.00 22.80 398 ARG C N 1
ATOM 10511 C CA . ARG C 1 400 ? 20.029 43.662 -26.504 1.00 23.47 398 ARG C CA 1
ATOM 10512 C C . ARG C 1 400 ? 21.080 42.570 -26.737 1.00 22.28 398 ARG C C 1
ATOM 10513 O O . ARG C 1 400 ? 20.866 41.416 -26.360 1.00 21.87 398 ARG C O 1
ATOM 10521 N N . GLU C 1 401 ? 22.171 42.928 -27.417 1.00 20.88 399 GLU C N 1
ATOM 10522 C CA . GLU C 1 401 ? 23.175 41.971 -27.882 1.00 20.42 399 GLU C CA 1
ATOM 10523 C C . GLU C 1 401 ? 24.287 41.768 -26.845 1.00 19.04 399 GLU C C 1
ATOM 10524 O O . GLU C 1 401 ? 24.678 42.702 -26.122 1.00 17.77 399 GLU C O 1
ATOM 10530 N N . GLU C 1 402 ? 24.776 40.539 -26.767 1.00 17.45 400 GLU C N 1
ATOM 10531 C CA . GLU C 1 402 ? 25.878 40.225 -25.872 1.00 17.27 400 GLU C CA 1
ATOM 10532 C C . GLU C 1 402 ? 27.213 40.815 -26.370 1.00 16.34 400 GLU C C 1
ATOM 10533 O O . GLU C 1 402 ? 27.754 40.379 -27.370 1.00 17.18 400 GLU C O 1
ATOM 10539 N N . ILE C 1 403 ? 27.737 41.803 -25.659 1.00 16.01 401 ILE C N 1
ATOM 10540 C CA . ILE C 1 403 ? 29.000 42.441 -26.056 1.00 14.96 401 ILE C CA 1
ATOM 10541 C C . ILE C 1 403 ? 30.221 41.607 -25.628 1.00 14.60 401 ILE C C 1
ATOM 10542 O O . ILE C 1 403 ? 31.189 41.504 -26.372 1.00 13.82 401 ILE C O 1
ATOM 10547 N N . PHE C 1 404 ? 30.167 41.019 -24.428 1.00 14.99 402 PHE C N 1
ATOM 10548 C CA . PHE C 1 404 ? 31.239 40.145 -23.923 1.00 15.02 402 PHE C CA 1
ATOM 10549 C C . PHE C 1 404 ? 32.546 40.949 -23.757 1.00 15.14 402 PHE C C 1
ATOM 10550 O O . PHE C 1 404 ? 33.646 40.437 -23.999 1.00 14.80 402 PHE C O 1
ATOM 10558 N N . GLY C 1 405 ? 32.399 42.220 -23.367 1.00 14.51 403 GLY C N 1
ATOM 10559 C CA . GLY C 1 405 ? 33.519 43.100 -23.063 1.00 13.73 403 GLY C CA 1
ATOM 10560 C C . GLY C 1 405 ? 33.226 43.885 -21.796 1.00 13.85 403 GLY C C 1
ATOM 10561 O O . GLY C 1 405 ? 32.145 43.739 -21.217 1.00 13.41 403 GLY C O 1
ATOM 10562 N N . PRO C 1 406 ? 34.180 44.732 -21.340 1.00 13.46 404 PRO C N 1
ATOM 10563 C CA . PRO C 1 406 ? 33.932 45.403 -20.052 1.00 13.43 404 PRO C CA 1
ATOM 10564 C C . PRO C 1 406 ? 33.019 46.630 -20.229 1.00 14.04 404 PRO C C 1
ATOM 10565 O O . PRO C 1 406 ? 33.414 47.749 -19.907 1.00 14.98 404 PRO C O 1
ATOM 10569 N N . VAL C 1 407 ? 31.798 46.399 -20.715 1.00 13.63 405 VAL C N 1
ATOM 10570 C CA . VAL C 1 407 ? 30.933 47.468 -21.173 1.00 14.44 405 VAL C CA 1
ATOM 10571 C C . VAL C 1 407 ? 29.546 47.357 -20.546 1.00 14.95 405 VAL C C 1
ATOM 10572 O O . VAL C 1 407 ? 28.785 46.426 -20.864 1.00 14.95 405 VAL C O 1
ATOM 10576 N N . LEU C 1 408 ? 29.217 48.320 -19.685 1.00 15.09 406 LEU C N 1
ATOM 10577 C CA . LEU C 1 408 ? 27.941 48.360 -18.997 1.00 15.39 406 LEU C CA 1
ATOM 10578 C C . LEU C 1 408 ? 26.964 49.287 -19.702 1.00 16.58 406 LEU C C 1
ATOM 10579 O O . LEU C 1 408 ? 27.345 50.383 -20.149 1.00 17.46 406 LEU C O 1
ATOM 10584 N N . SER C 1 409 ? 25.711 48.840 -19.761 1.00 16.71 407 SER C N 1
ATOM 10585 C CA . SER C 1 409 ? 24.600 49.617 -20.278 1.00 17.22 407 SER C CA 1
ATOM 10586 C C . SER C 1 409 ? 23.656 49.896 -19.134 1.00 17.43 407 SER C C 1
ATOM 10587 O O . SER C 1 409 ? 23.175 48.972 -18.488 1.00 16.70 407 SER C O 1
ATOM 10590 N N . THR C 1 410 ? 23.412 51.182 -18.883 1.00 17.66 408 THR C N 1
ATOM 10591 C CA . THR C 1 410 ? 22.581 51.627 -17.758 1.00 18.57 408 THR C CA 1
ATOM 10592 C C . THR C 1 410 ? 21.223 52.144 -18.252 1.00 19.04 408 THR C C 1
ATOM 10593 O O . THR C 1 410 ? 21.159 52.959 -19.172 1.00 17.98 408 THR C O 1
ATOM 10597 N N . LEU C 1 411 ? 20.160 51.658 -17.613 1.00 19.79 409 LEU C N 1
ATOM 10598 C CA . LEU C 1 411 ? 18.771 52.049 -17.877 1.00 21.17 409 LEU C CA 1
ATOM 10599 C C . LEU C 1 411 ? 18.093 52.296 -16.525 1.00 21.14 409 LEU C C 1
ATOM 10600 O O . LEU C 1 411 ? 18.424 51.631 -15.542 1.00 21.02 409 LEU C O 1
ATOM 10605 N N . THR C 1 412 ? 17.153 53.240 -16.458 1.00 21.45 410 THR C N 1
ATOM 10606 C CA . THR C 1 412 ? 16.473 53.530 -15.184 1.00 21.59 410 THR C CA 1
ATOM 10607 C C . THR C 1 412 ? 15.055 52.973 -15.225 1.00 20.89 410 THR C C 1
ATOM 10608 O O . THR C 1 412 ? 14.541 52.660 -16.285 1.00 20.40 410 THR C O 1
ATOM 10612 N N . PHE C 1 413 ? 14.442 52.849 -14.051 1.00 21.22 411 PHE C N 1
ATOM 10613 C CA . PHE C 1 413 ? 13.048 52.423 -13.928 1.00 21.38 411 PHE C CA 1
ATOM 10614 C C . PHE C 1 413 ? 12.426 53.099 -12.712 1.00 21.53 411 PHE C C 1
ATOM 10615 O O . PHE C 1 413 ? 13.136 53.615 -11.855 1.00 21.77 411 PHE C O 1
ATOM 10623 N N . LYS C 1 414 ? 11.102 53.080 -12.632 1.00 22.09 412 LYS C N 1
ATOM 10624 C CA . LYS C 1 414 ? 10.419 53.661 -11.490 1.00 22.69 412 LYS C CA 1
ATOM 10625 C C . LYS C 1 414 ? 9.950 52.621 -10.498 1.00 21.62 412 LYS C C 1
ATOM 10626 O O . LYS C 1 414 ? 10.171 52.773 -9.307 1.00 20.78 412 LYS C O 1
ATOM 10632 N N . THR C 1 415 ? 9.295 51.577 -11.008 1.00 21.07 413 THR C N 1
ATOM 10633 C CA . THR C 1 415 ? 8.615 50.571 -10.182 1.00 21.00 413 THR C CA 1
ATOM 10634 C C . THR C 1 415 ? 9.216 49.160 -10.371 1.00 20.66 413 THR C C 1
ATOM 10635 O O . THR C 1 415 ? 9.793 48.859 -11.422 1.00 19.83 413 THR C O 1
ATOM 10639 N N . ALA C 1 416 ? 9.041 48.307 -9.354 1.00 20.99 414 ALA C N 1
ATOM 10640 C CA . ALA C 1 416 ? 9.415 46.888 -9.422 1.00 20.98 414 ALA C CA 1
ATOM 10641 C C . ALA C 1 416 ? 8.869 46.210 -10.680 1.00 21.85 414 ALA C C 1
ATOM 10642 O O . ALA C 1 416 ? 9.618 45.555 -11.421 1.00 20.75 414 ALA C O 1
ATOM 10644 N N . ASP C 1 417 ? 7.571 46.411 -10.941 1.00 21.98 415 ASP C N 1
ATOM 10645 C CA . ASP C 1 417 ? 6.928 45.858 -12.122 1.00 22.66 415 ASP C CA 1
ATOM 10646 C C . ASP C 1 417 ? 7.653 46.252 -13.412 1.00 22.70 415 ASP C C 1
ATOM 10647 O O . ASP C 1 417 ? 7.805 45.428 -14.315 1.00 22.92 415 ASP C O 1
ATOM 10652 N N . GLU C 1 418 ? 8.078 47.511 -13.515 1.00 21.85 416 GLU C N 1
ATOM 10653 C CA . GLU C 1 418 ? 8.826 47.964 -14.695 1.00 21.36 416 GLU C CA 1
ATOM 10654 C C . GLU C 1 418 ? 10.204 47.284 -14.780 1.00 19.41 416 GLU C C 1
ATOM 10655 O O . GLU C 1 418 ? 10.692 46.992 -15.861 1.00 18.51 416 GLU C O 1
ATOM 10661 N N . ALA C 1 419 ? 10.829 47.098 -13.621 1.00 18.87 417 ALA C N 1
ATOM 10662 C CA . ALA C 1 419 ? 12.152 46.467 -13.538 1.00 18.40 417 ALA C CA 1
ATOM 10663 C C . ALA C 1 419 ? 12.063 45.048 -14.069 1.00 17.86 417 ALA C C 1
ATOM 10664 O O . ALA C 1 419 ? 12.880 44.648 -14.870 1.00 17.99 417 ALA C O 1
ATOM 10666 N N . VAL C 1 420 ? 11.025 44.322 -13.657 1.00 17.77 418 VAL C N 1
ATOM 10667 C CA . VAL C 1 420 ? 10.770 42.970 -14.148 1.00 17.64 418 VAL C CA 1
ATOM 10668 C C . VAL C 1 420 ? 10.545 42.921 -15.649 1.00 17.94 418 VAL C C 1
ATOM 10669 O O . VAL C 1 420 ? 11.158 42.092 -16.342 1.00 18.01 418 VAL C O 1
ATOM 10673 N N . ALA C 1 421 ? 9.693 43.811 -16.167 1.00 18.08 419 ALA C N 1
ATOM 10674 C CA . ALA C 1 421 ? 9.416 43.834 -17.604 1.00 18.24 419 ALA C CA 1
ATOM 10675 C C . ALA C 1 421 ? 10.707 44.085 -18.371 1.00 18.46 419 ALA C C 1
ATOM 10676 O O . ALA C 1 421 ? 10.999 43.386 -19.333 1.00 18.80 419 ALA C O 1
ATOM 10678 N N . LEU C 1 422 ? 11.482 45.080 -17.952 1.00 18.95 420 LEU C N 1
ATOM 10679 C CA . LEU C 1 422 ? 12.730 45.397 -18.656 1.00 19.98 420 LEU C CA 1
ATOM 10680 C C . LEU C 1 422 ? 13.712 44.223 -18.604 1.00 19.56 420 LEU C C 1
ATOM 10681 O O . LEU C 1 422 ? 14.314 43.873 -19.619 1.00 20.77 420 LEU C O 1
ATOM 10686 N N . ALA C 1 423 ? 13.857 43.625 -17.426 1.00 19.00 421 ALA C N 1
ATOM 10687 C CA . ALA C 1 423 ? 14.753 42.475 -17.235 1.00 18.81 421 ALA C CA 1
ATOM 10688 C C . ALA C 1 423 ? 14.430 41.309 -18.174 1.00 18.32 4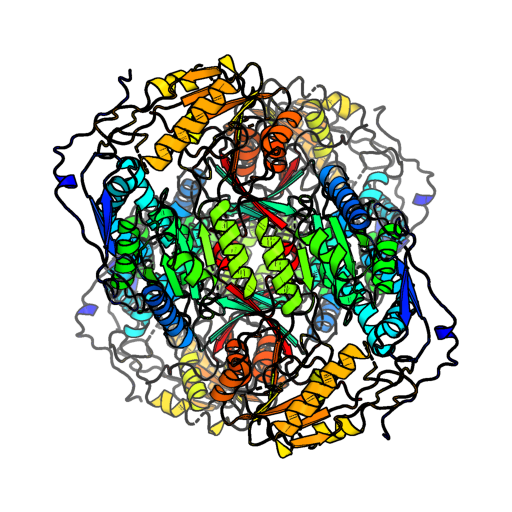21 ALA C C 1
ATOM 10689 O O . ALA C 1 423 ? 15.326 40.751 -18.790 1.00 17.84 421 ALA C O 1
ATOM 10691 N N . ASN C 1 424 ? 13.145 40.979 -18.301 1.00 18.53 422 ASN C N 1
ATOM 10692 C CA . ASN C 1 424 ? 12.691 39.889 -19.154 1.00 19.25 422 ASN C CA 1
ATOM 10693 C C . ASN C 1 424 ? 12.617 40.208 -20.633 1.00 20.14 422 ASN C C 1
ATOM 10694 O O . ASN C 1 424 ? 12.374 39.315 -21.438 1.00 19.96 422 ASN C O 1
ATOM 10699 N N . ALA C 1 425 ? 12.817 41.480 -20.998 1.00 21.68 423 ALA C N 1
ATOM 10700 C CA . ALA C 1 425 ? 12.741 41.910 -22.404 1.00 22.32 423 ALA C CA 1
ATOM 10701 C C . ALA C 1 425 ? 14.044 41.572 -23.120 1.00 22.86 423 ALA C C 1
ATOM 10702 O O . ALA C 1 425 ? 14.811 42.451 -23.532 1.00 23.28 423 ALA C O 1
ATOM 10704 N N . THR C 1 426 ? 14.300 40.277 -23.244 1.00 22.41 424 THR C N 1
ATOM 10705 C CA . THR C 1 426 ? 15.515 39.762 -23.872 1.00 21.51 424 THR C CA 1
ATOM 10706 C C . THR C 1 426 ? 15.160 38.354 -24.372 1.00 21.07 424 THR C C 1
ATOM 10707 O O . THR C 1 426 ? 14.283 37.714 -23.801 1.00 20.76 424 THR C O 1
ATOM 10711 N N . GLU C 1 427 ? 15.808 37.874 -25.432 1.00 21.04 425 GLU C N 1
ATOM 10712 C CA . GLU C 1 427 ? 15.704 36.454 -25.773 1.00 21.24 425 GLU C CA 1
ATOM 10713 C C . GLU C 1 427 ? 16.611 35.590 -24.863 1.00 20.18 425 GLU C C 1
ATOM 10714 O O . GLU C 1 427 ? 16.573 34.362 -24.933 1.00 19.25 425 GLU C O 1
ATOM 10720 N N . PHE C 1 428 ? 17.424 36.236 -24.028 1.00 18.61 426 PHE C N 1
ATOM 10721 C CA . PHE C 1 428 ? 18.324 35.510 -23.115 1.00 18.17 426 PHE C CA 1
ATOM 10722 C C . PHE C 1 428 ? 17.661 35.269 -21.774 1.00 16.79 426 PHE C C 1
ATOM 10723 O O . PHE C 1 428 ? 16.576 35.801 -21.493 1.00 16.96 426 PHE C O 1
ATOM 10731 N N . GLY C 1 429 ? 18.317 34.476 -20.938 1.00 15.37 427 GLY C N 1
ATOM 10732 C CA . GLY C 1 429 ? 17.781 34.167 -19.613 1.00 13.76 427 GLY C CA 1
ATOM 10733 C C . GLY C 1 429 ? 18.741 33.345 -18.787 1.00 13.64 427 GLY C C 1
ATOM 10734 O O . GLY C 1 429 ? 18.341 32.377 -18.127 1.00 12.43 427 GLY C O 1
ATOM 10735 N N . LEU C 1 430 ? 20.012 33.740 -18.791 1.00 13.76 428 LEU C N 1
ATOM 10736 C CA . LEU C 1 430 ? 21.011 32.998 -18.026 1.00 13.42 428 LEU C CA 1
ATOM 10737 C C . LEU C 1 430 ? 21.084 33.449 -16.558 1.00 13.73 428 LEU C C 1
ATOM 10738 O O . LEU C 1 430 ? 20.975 32.616 -15.657 1.00 12.68 428 LEU C O 1
ATOM 10743 N N . SER C 1 431 ? 21.291 34.751 -16.329 1.00 12.71 429 SER C N 1
ATOM 10744 C CA . SER C 1 431 ? 21.567 35.276 -14.991 1.00 13.44 429 SER C CA 1
ATOM 10745 C C . SER C 1 431 ? 20.815 36.578 -14.682 1.00 13.38 429 SER C C 1
ATOM 10746 O O . SER C 1 431 ? 20.472 37.327 -15.596 1.00 13.16 429 SER C O 1
ATOM 10749 N N . ALA C 1 432 ? 20.584 36.832 -13.390 1.00 13.42 430 ALA C N 1
ATOM 10750 C CA . ALA C 1 432 ? 20.066 38.118 -12.913 1.00 13.26 430 ALA C CA 1
ATOM 10751 C C . ALA C 1 432 ? 20.401 38.292 -11.449 1.00 13.61 430 ALA C C 1
ATOM 10752 O O . ALA C 1 432 ? 20.493 37.304 -10.710 1.00 12.41 430 ALA C O 1
ATOM 10754 N N . SER C 1 433 ? 20.592 39.554 -11.045 1.00 13.21 431 SER C N 1
ATOM 10755 C CA . SER C 1 433 ? 20.823 39.941 -9.662 1.00 13.54 431 SER C CA 1
ATOM 10756 C C . SER C 1 433 ? 19.812 40.989 -9.253 1.00 13.86 431 SER C C 1
ATOM 10757 O O . SER C 1 433 ? 19.503 41.885 -10.046 1.00 13.57 431 SER C O 1
ATOM 10760 N N . VAL C 1 434 ? 19.314 40.887 -8.024 1.00 13.73 432 VAL C N 1
ATOM 10761 C CA . VAL C 1 434 ? 18.466 41.939 -7.431 1.00 14.59 432 VAL C CA 1
ATOM 10762 C C . VAL C 1 434 ? 19.100 42.422 -6.135 1.00 13.49 432 VAL C C 1
ATOM 10763 O O . VAL C 1 434 ? 19.434 41.617 -5.271 1.00 13.49 432 VAL C O 1
ATOM 10767 N N . TRP C 1 435 ? 19.270 43.739 -6.019 1.00 13.46 433 TRP C N 1
ATOM 10768 C CA . TRP C 1 435 ? 19.816 44.382 -4.837 1.00 13.44 433 TRP C CA 1
ATOM 10769 C C . TRP C 1 435 ? 18.693 45.150 -4.145 1.00 14.20 433 TRP C C 1
ATOM 10770 O O . TRP C 1 435 ? 18.147 46.081 -4.720 1.00 14.21 433 TRP C O 1
ATOM 10781 N N . SER C 1 436 ? 18.355 44.755 -2.920 1.00 14.34 434 SER C N 1
ATOM 10782 C CA . SER C 1 436 ? 17.304 45.400 -2.141 1.00 14.78 434 SER C CA 1
ATOM 10783 C C . SER C 1 436 ? 17.401 44.930 -0.708 1.00 15.60 434 SER C C 1
ATOM 10784 O O . SER C 1 436 ? 17.864 43.807 -0.446 1.00 16.13 434 SER C O 1
ATOM 10787 N N . THR C 1 437 ? 17.009 45.782 0.241 1.00 15.73 435 THR C N 1
ATOM 10788 C CA . THR C 1 437 ? 16.998 45.366 1.643 1.00 15.96 435 THR C CA 1
ATOM 10789 C C . THR C 1 437 ? 15.585 44.949 2.043 1.00 15.64 435 THR C C 1
ATOM 10790 O O . THR C 1 437 ? 15.358 44.598 3.176 1.00 15.39 435 THR C O 1
ATOM 10794 N N . ASN C 1 438 ? 14.651 45.020 1.103 1.00 15.69 436 ASN C N 1
ATOM 10795 C CA . ASN C 1 438 ? 13.237 44.737 1.362 1.00 15.86 436 ASN C CA 1
ATOM 10796 C C . ASN C 1 438 ? 12.902 43.261 1.029 1.00 15.29 436 ASN C C 1
ATOM 10797 O O . ASN C 1 438 ? 13.130 42.817 -0.091 1.00 14.59 436 ASN C O 1
ATOM 10802 N N . LEU C 1 439 ? 12.321 42.550 1.994 1.00 15.57 437 LEU C N 1
ATOM 10803 C CA . LEU C 1 439 ? 11.916 41.136 1.832 1.00 16.10 437 LEU C CA 1
ATOM 10804 C C . LEU C 1 439 ? 11.037 40.883 0.622 1.00 16.73 437 LEU C C 1
ATOM 10805 O O . LEU C 1 439 ? 11.343 40.048 -0.228 1.00 16.74 437 LEU C O 1
ATOM 10810 N N . GLU C 1 440 ? 9.924 41.608 0.541 1.00 17.24 438 GLU C N 1
ATOM 10811 C CA . GLU C 1 440 ? 8.990 41.434 -0.550 1.00 16.82 438 GLU C CA 1
ATOM 10812 C C . GLU C 1 440 ? 9.557 41.801 -1.921 1.00 16.37 438 GLU C C 1
ATOM 10813 O O . GLU C 1 440 ? 9.384 41.060 -2.901 1.00 15.48 438 GLU C O 1
ATOM 10819 N N . THR C 1 441 ? 10.229 42.951 -2.009 1.00 15.34 439 THR C N 1
ATOM 10820 C CA . THR C 1 441 ? 10.802 43.355 -3.282 1.00 15.02 439 THR C CA 1
ATOM 10821 C C . THR C 1 441 ? 11.911 42.389 -3.815 1.00 14.76 439 THR C C 1
ATOM 10822 O O . THR C 1 441 ? 11.944 42.052 -5.011 1.00 14.82 439 THR C O 1
ATOM 10826 N N . ALA C 1 442 ? 12.829 41.993 -2.940 1.00 14.57 440 ALA C N 1
ATOM 10827 C CA . ALA C 1 442 ? 13.938 41.138 -3.350 1.00 14.86 440 ALA C CA 1
ATOM 10828 C C . ALA C 1 442 ? 13.392 39.806 -3.837 1.00 14.60 440 ALA C C 1
ATOM 10829 O O . ALA C 1 442 ? 13.699 39.382 -4.947 1.00 14.76 440 ALA C O 1
ATOM 10831 N N . LEU C 1 443 ? 12.555 39.176 -3.023 1.00 14.68 441 LEU C N 1
ATOM 10832 C CA . LEU C 1 443 ? 12.064 37.831 -3.374 1.00 15.89 441 LEU C CA 1
ATOM 10833 C C . LEU C 1 443 ? 11.028 37.777 -4.487 1.00 15.98 441 LEU C C 1
ATOM 10834 O O . LEU C 1 443 ? 11.087 36.882 -5.314 1.00 17.11 441 LEU C O 1
ATOM 10839 N N . GLN C 1 444 ? 10.075 38.707 -4.526 1.00 16.78 442 GLN C N 1
ATOM 10840 C CA . GLN C 1 444 ? 9.092 38.689 -5.612 1.00 16.58 442 GLN C CA 1
ATOM 10841 C C . GLN C 1 444 ? 9.740 39.078 -6.908 1.00 16.78 442 GLN C C 1
ATOM 10842 O O . GLN C 1 444 ? 9.423 38.504 -7.955 1.00 16.31 442 GLN C O 1
ATOM 10848 N N . THR C 1 445 ? 10.672 40.032 -6.860 1.00 16.12 443 THR C N 1
ATOM 10849 C CA . THR C 1 445 ? 11.351 40.385 -8.094 1.00 15.74 443 THR C CA 1
ATOM 10850 C C . THR C 1 445 ? 12.159 39.190 -8.606 1.00 15.61 443 THR C C 1
ATOM 10851 O O . THR C 1 445 ? 12.101 38.879 -9.774 1.00 15.33 443 THR C O 1
ATOM 10855 N N . ILE C 1 446 ? 12.893 38.508 -7.733 1.00 15.82 444 ILE C N 1
ATOM 10856 C CA . ILE C 1 446 ? 13.712 37.389 -8.210 1.00 16.17 444 ILE C CA 1
ATOM 10857 C C . ILE C 1 446 ? 12.839 36.236 -8.745 1.00 15.86 444 ILE C C 1
ATOM 10858 O O . ILE C 1 446 ? 13.205 35.575 -9.718 1.00 15.87 444 ILE C O 1
ATOM 10863 N N . ARG C 1 447 ? 11.661 36.048 -8.146 1.00 15.89 445 ARG C N 1
ATOM 10864 C CA . ARG C 1 447 ? 10.710 35.014 -8.565 1.00 15.58 445 ARG C CA 1
ATOM 10865 C C . ARG C 1 447 ? 10.125 35.269 -9.943 1.00 16.23 445 ARG C C 1
ATOM 10866 O O . ARG C 1 447 ? 9.799 34.320 -10.665 1.00 15.77 445 ARG C O 1
ATOM 10874 N N . ARG C 1 448 ? 10.044 36.549 -10.318 1.00 14.93 446 ARG C N 1
ATOM 10875 C CA . ARG C 1 448 ? 9.427 36.954 -11.561 1.00 14.32 446 ARG C CA 1
ATOM 10876 C C . ARG C 1 448 ? 10.367 37.093 -12.746 1.00 13.51 446 ARG C C 1
ATOM 10877 O O . ARG C 1 448 ? 9.902 37.173 -13.870 1.00 12.74 446 ARG C O 1
ATOM 10885 N N . ILE C 1 449 ? 11.676 37.127 -12.498 1.00 13.58 447 ILE C N 1
ATOM 10886 C CA . ILE C 1 449 ? 12.666 37.206 -13.583 1.00 13.64 447 ILE C CA 1
ATOM 10887 C C . ILE C 1 449 ? 12.869 35.812 -14.198 1.00 14.37 447 ILE C C 1
ATOM 10888 O O . ILE C 1 449 ? 13.061 34.813 -13.466 1.00 14.28 447 ILE C O 1
ATOM 10893 N N . ARG C 1 450 ? 12.797 35.730 -15.526 1.00 13.22 448 ARG C N 1
ATOM 10894 C CA . ARG C 1 450 ? 13.003 34.442 -16.207 1.00 13.99 448 ARG C CA 1
ATOM 10895 C C . ARG C 1 450 ? 14.497 34.206 -16.517 1.00 13.68 448 ARG C C 1
ATOM 10896 O O . ARG C 1 450 ? 14.960 34.393 -17.657 1.00 13.22 448 ARG C O 1
ATOM 10904 N N . ALA C 1 451 ? 15.245 33.843 -15.470 1.00 12.60 449 ALA C N 1
ATOM 10905 C CA . ALA C 1 451 ? 16.678 33.535 -15.603 1.00 12.40 449 ALA C CA 1
ATOM 10906 C C . ALA C 1 451 ? 17.043 32.392 -14.661 1.00 11.39 449 ALA C C 1
ATOM 10907 O O . ALA C 1 451 ? 16.499 32.297 -13.568 1.00 10.34 449 ALA C O 1
ATOM 10909 N N . GLY C 1 452 ? 17.951 31.522 -15.103 1.00 12.35 450 GLY C N 1
ATOM 10910 C CA . GLY C 1 452 ? 18.274 30.273 -14.361 1.00 11.62 450 GLY C CA 1
ATOM 10911 C C . GLY C 1 452 ? 19.237 30.415 -13.205 1.00 11.88 450 GLY C C 1
ATOM 10912 O O . GLY C 1 452 ? 19.275 29.570 -12.286 1.00 12.43 450 GLY C O 1
ATOM 10913 N N . ARG C 1 453 ? 20.064 31.455 -13.264 1.00 11.04 451 ARG C N 1
ATOM 10914 C CA . ARG C 1 453 ? 21.128 31.670 -12.303 1.00 10.86 451 ARG C CA 1
ATOM 10915 C C . ARG C 1 453 ? 20.918 33.051 -11.697 1.00 10.66 451 ARG C C 1
ATOM 10916 O O . ARG C 1 453 ? 21.242 34.053 -12.313 1.00 10.82 451 ARG C O 1
ATOM 10924 N N . CYS C 1 454 ? 20.364 33.088 -10.493 1.00 11.58 452 CYS C N 1
ATOM 10925 C CA . CYS C 1 454 ? 19.945 34.340 -9.851 1.00 11.71 452 CYS C CA 1
ATOM 10926 C C . CYS C 1 454 ? 20.675 34.591 -8.554 1.00 11.73 452 CYS C C 1
ATOM 10927 O O . CYS C 1 454 ? 21.123 33.654 -7.884 1.00 11.30 452 CYS C O 1
ATOM 10930 N N . TRP C 1 455 ? 20.775 35.874 -8.215 1.00 10.40 453 TRP C N 1
ATOM 10931 C CA . TRP C 1 455 ? 21.449 36.344 -7.039 1.00 11.36 453 TRP C CA 1
ATOM 10932 C C . TRP C 1 455 ? 20.638 37.448 -6.371 1.00 11.18 453 TRP C C 1
ATOM 10933 O O . TRP C 1 455 ? 20.054 38.322 -7.049 1.00 10.64 453 TRP C O 1
ATOM 10944 N N . ILE C 1 456 ? 20.647 37.440 -5.052 1.00 11.15 454 ILE C N 1
ATOM 10945 C CA . ILE C 1 456 ? 20.159 38.568 -4.309 1.00 12.02 454 ILE C CA 1
ATOM 10946 C C . ILE C 1 456 ? 21.326 39.209 -3.565 1.00 11.67 454 ILE C C 1
ATOM 10947 O O . ILE C 1 456 ? 22.086 38.517 -2.883 1.00 11.05 454 ILE C O 1
ATOM 10952 N N . ASN C 1 457 ? 21.461 40.531 -3.698 1.00 11.15 455 ASN C N 1
ATOM 10953 C CA . ASN C 1 457 ? 22.496 41.286 -2.973 1.00 11.84 455 ASN C CA 1
ATOM 10954 C C . ASN C 1 457 ? 23.875 40.699 -3.180 1.00 11.28 455 ASN C C 1
ATOM 10955 O O . ASN C 1 457 ? 24.709 40.713 -2.276 1.00 11.45 455 ASN C O 1
ATOM 10960 N N . SER C 1 458 ? 24.097 40.180 -4.382 1.00 11.72 456 SER C N 1
ATOM 10961 C CA . SER C 1 458 ? 25.362 39.553 -4.746 1.00 11.45 456 SER C CA 1
ATOM 10962 C C . SER C 1 458 ? 25.410 39.392 -6.263 1.00 11.34 456 SER C C 1
ATOM 10963 O O . SER C 1 458 ? 24.435 39.688 -6.967 1.00 12.57 456 SER C O 1
ATOM 10966 N N . VAL C 1 459 ? 26.529 38.912 -6.782 1.00 10.85 457 VAL C N 1
ATOM 10967 C CA . VAL C 1 459 ? 26.644 38.672 -8.221 1.00 11.09 457 VAL C CA 1
ATOM 10968 C C . VAL C 1 459 ? 27.866 37.795 -8.398 1.00 10.61 457 VAL C C 1
ATOM 10969 O O . VAL C 1 459 ? 28.748 37.788 -7.544 1.00 10.18 457 VAL C O 1
ATOM 10973 N N . ILE C 1 460 ? 27.894 37.078 -9.518 1.00 12.30 458 ILE C N 1
ATOM 10974 C CA . ILE C 1 460 ? 29.022 36.236 -9.958 1.00 12.76 458 ILE C CA 1
ATOM 10975 C C . ILE C 1 460 ? 29.245 34.973 -9.114 1.00 13.47 458 ILE C C 1
ATOM 10976 O O . ILE C 1 460 ? 29.225 33.876 -9.658 1.00 12.78 458 ILE C O 1
ATOM 10981 N N . ASP C 1 461 ? 29.462 35.134 -7.811 1.00 13.68 459 ASP C N 1
ATOM 10982 C CA . ASP C 1 461 ? 30.005 34.040 -7.008 1.00 14.85 459 ASP C CA 1
ATOM 10983 C C . ASP C 1 461 ? 28.910 33.058 -6.626 1.00 15.14 459 ASP C C 1
ATOM 10984 O O . ASP C 1 461 ? 27.896 33.435 -6.034 1.00 15.28 459 ASP C O 1
ATOM 10989 N N . GLY C 1 462 ? 29.116 31.795 -6.990 1.00 15.07 460 GLY C N 1
ATOM 10990 C CA . GLY C 1 462 ? 28.225 30.729 -6.602 1.00 14.80 460 GLY C CA 1
ATOM 10991 C C . GLY C 1 462 ? 28.980 29.595 -5.943 1.00 15.10 460 GLY C C 1
ATOM 10992 O O . GLY C 1 462 ? 30.131 29.754 -5.511 1.00 15.09 460 GLY C O 1
ATOM 10993 N N . THR C 1 463 ? 28.325 28.436 -5.892 1.00 14.40 461 THR C N 1
ATOM 10994 C CA . THR C 1 463 ? 28.788 27.280 -5.144 1.00 13.68 461 THR C CA 1
ATOM 10995 C C . THR C 1 463 ? 28.599 26.025 -6.001 1.00 12.54 461 THR C C 1
ATOM 10996 O O . THR C 1 463 ? 27.677 25.956 -6.794 1.00 13.11 461 THR C O 1
ATOM 11000 N N . PRO C 1 464 ? 29.456 25.019 -5.826 1.00 11.36 462 PRO C N 1
ATOM 11001 C CA . PRO C 1 464 ? 29.212 23.732 -6.485 1.00 10.91 462 PRO C CA 1
ATOM 11002 C C . PRO C 1 464 ? 27.861 23.131 -6.066 1.00 10.56 462 PRO C C 1
ATOM 11003 O O . PRO C 1 464 ? 27.297 22.325 -6.811 1.00 10.28 462 PRO C O 1
ATOM 11007 N N . GLU C 1 465 ? 27.331 23.541 -4.904 1.00 10.28 463 GLU C N 1
ATOM 11008 C CA . GLU C 1 465 ? 26.132 22.890 -4.324 1.00 11.29 463 GLU C CA 1
ATOM 11009 C C . GLU C 1 465 ? 24.842 23.127 -5.115 1.00 11.20 463 GLU C C 1
ATOM 11010 O O . GLU C 1 465 ? 23.916 22.316 -5.061 1.00 11.07 463 GLU C O 1
ATOM 11016 N N . LEU C 1 466 ? 24.775 24.244 -5.841 1.00 10.69 464 LEU C N 1
ATOM 11017 C CA . LEU C 1 466 ? 23.546 24.660 -6.510 1.00 11.47 464 LEU C CA 1
ATOM 11018 C C . LEU C 1 466 ? 23.651 24.498 -8.014 1.00 11.29 464 LEU C C 1
ATOM 11019 O O . LEU C 1 466 ? 24.718 24.723 -8.575 1.00 11.46 464 LEU C O 1
ATOM 11024 N N . PRO C 1 467 ? 22.533 24.142 -8.668 1.00 11.66 465 PRO C N 1
ATOM 11025 C CA . PRO C 1 467 ? 22.473 23.981 -10.133 1.00 11.47 465 PRO C CA 1
ATOM 11026 C C . PRO C 1 467 ? 22.644 25.308 -10.864 1.00 11.69 465 PRO C C 1
ATOM 11027 O O . PRO C 1 467 ? 22.287 26.363 -10.345 1.00 11.24 465 PRO C O 1
ATOM 11031 N N . ILE C 1 468 ? 23.167 25.227 -12.074 1.00 11.48 466 ILE C N 1
ATOM 11032 C CA . ILE C 1 468 ? 23.348 26.380 -12.918 1.00 11.36 466 ILE C CA 1
ATOM 11033 C C . ILE C 1 468 ? 22.785 26.017 -14.281 1.00 11.95 466 ILE C C 1
ATOM 11034 O O . ILE C 1 468 ? 22.848 24.844 -14.713 1.00 12.39 466 ILE C O 1
ATOM 11039 N N . GLY C 1 469 ? 22.236 27.009 -14.974 1.00 11.08 467 GLY C N 1
ATOM 11040 C CA . GLY C 1 469 ? 21.742 26.772 -16.329 1.00 10.79 467 GLY C CA 1
ATOM 11041 C C . GLY C 1 469 ? 20.890 27.951 -16.733 1.00 10.99 467 GLY C C 1
ATOM 11042 O O . GLY C 1 469 ? 20.666 28.837 -15.933 1.00 10.78 467 GLY C O 1
ATOM 11043 N N . GLY C 1 470 ? 20.411 27.961 -17.968 1.00 11.93 468 GLY C N 1
ATOM 11044 C CA . GLY C 1 470 ? 19.620 29.107 -18.430 1.00 12.79 468 GLY C CA 1
ATOM 11045 C C . GLY C 1 470 ? 18.189 28.774 -18.808 1.00 13.45 468 GLY C C 1
ATOM 11046 O O . GLY C 1 470 ? 17.824 27.590 -18.979 1.00 12.41 468 GLY C O 1
ATOM 11047 N N . TYR C 1 471 ? 17.386 29.838 -18.911 1.00 13.27 469 TYR C N 1
ATOM 11048 C CA . TYR C 1 471 ? 16.056 29.838 -19.506 1.00 13.59 469 TYR C CA 1
ATOM 11049 C C . TYR C 1 471 ? 16.196 30.354 -20.941 1.00 14.12 469 TYR C C 1
ATOM 11050 O O . TYR C 1 471 ? 17.242 30.926 -21.317 1.00 13.42 469 TYR C O 1
ATOM 11059 N N . LYS C 1 472 ? 15.128 30.186 -21.719 1.00 13.54 470 LYS C N 1
ATOM 11060 C CA . LYS C 1 472 ? 15.016 30.766 -23.066 1.00 13.89 470 LYS C CA 1
ATOM 11061 C C . LYS C 1 472 ? 16.229 30.380 -23.933 1.00 13.81 470 LYS C C 1
ATOM 11062 O O . LYS C 1 472 ? 16.591 29.202 -23.980 1.00 12.92 470 LYS C O 1
ATOM 11068 N N . LYS C 1 473 ? 16.857 31.342 -24.623 1.00 13.45 471 LYS C N 1
ATOM 11069 C CA . LYS C 1 473 ? 17.944 30.980 -25.535 1.00 14.01 471 LYS C CA 1
ATOM 11070 C C . LYS C 1 473 ? 19.341 30.810 -24.877 1.00 13.65 471 LYS C C 1
ATOM 11071 O O . LYS C 1 473 ? 20.317 30.550 -25.567 1.00 12.83 471 LYS C O 1
ATOM 11077 N N . SER C 1 474 ? 19.417 30.939 -23.561 1.00 12.47 472 SER C N 1
ATOM 11078 C CA . SER C 1 474 ? 20.694 30.871 -22.870 1.00 12.59 472 SER C CA 1
ATOM 11079 C C . SER C 1 474 ? 21.142 29.438 -22.537 1.00 12.67 472 SER C C 1
ATOM 11080 O O . SER C 1 474 ? 22.281 29.230 -22.119 1.00 12.84 472 SER C O 1
ATOM 11083 N N . GLY C 1 475 ? 20.269 28.447 -22.699 1.00 13.01 473 GLY C N 1
ATOM 11084 C CA . GLY C 1 475 ? 20.731 27.073 -22.451 1.00 12.90 473 GLY C CA 1
ATOM 11085 C C . GLY C 1 475 ? 19.706 25.974 -22.380 1.00 12.78 473 GLY C C 1
ATOM 11086 O O . GLY C 1 475 ? 18.508 26.245 -22.317 1.00 12.71 473 GLY C O 1
ATOM 11087 N N . LEU C 1 476 ? 20.196 24.728 -22.406 1.00 12.21 474 LEU C N 1
ATOM 11088 C CA . LEU C 1 476 ? 19.354 23.540 -22.259 1.00 12.64 474 LEU C CA 1
ATOM 11089 C C . LEU C 1 476 ? 19.974 22.632 -21.197 1.00 12.79 474 LEU C C 1
ATOM 11090 O O . LEU C 1 476 ? 21.171 22.300 -21.269 1.00 12.67 474 LEU C O 1
ATOM 11095 N N . GLY C 1 477 ? 19.169 22.272 -20.197 1.00 12.54 475 GLY C N 1
ATOM 11096 C CA . GLY C 1 477 ? 19.635 21.418 -19.087 1.00 12.13 475 GLY C CA 1
ATOM 11097 C C . GLY C 1 477 ? 20.177 22.197 -17.898 1.00 12.00 475 GLY C C 1
ATOM 11098 O O . GLY C 1 477 ? 20.214 23.430 -17.895 1.00 11.45 475 GLY C O 1
ATOM 11099 N N . ARG C 1 478 ? 20.610 21.463 -16.879 1.00 12.01 476 ARG C N 1
ATOM 11100 C CA . ARG C 1 478 ? 21.140 22.042 -15.646 1.00 11.74 476 ARG C CA 1
ATOM 11101 C C . ARG C 1 478 ? 22.430 21.307 -15.270 1.00 12.17 476 ARG C C 1
ATOM 11102 O O . ARG C 1 478 ? 22.472 20.068 -15.345 1.00 12.52 476 ARG C O 1
ATOM 11110 N N . GLU C 1 479 ? 23.456 22.057 -14.866 1.00 10.60 477 GLU C N 1
ATOM 11111 C CA . GLU C 1 479 ? 24.754 21.476 -14.462 1.00 11.17 477 GLU C CA 1
ATOM 11112 C C . GLU C 1 479 ? 24.942 21.709 -12.984 1.00 10.25 477 GLU C C 1
ATOM 11113 O O . GLU C 1 479 ? 24.169 22.434 -12.392 1.00 10.68 477 GLU C O 1
ATOM 11119 N N . LEU C 1 480 ? 25.948 21.059 -12.390 1.00 10.18 478 LEU C N 1
ATOM 11120 C CA . LEU C 1 480 ? 26.345 21.288 -10.999 1.00 9.65 478 LEU C CA 1
ATOM 11121 C C . LEU C 1 480 ? 25.371 20.758 -9.994 1.00 9.50 478 LEU C C 1
ATOM 11122 O O . LEU C 1 480 ? 24.300 20.244 -10.339 1.00 8.74 478 LEU C O 1
ATOM 11127 N N . GLY C 1 481 ? 25.750 20.898 -8.721 1.00 9.55 479 GLY C N 1
ATOM 11128 C CA . GLY C 1 481 ? 24.962 20.360 -7.634 1.00 10.10 479 GLY C CA 1
ATOM 11129 C C . GLY C 1 481 ? 24.634 18.899 -7.885 1.00 10.55 479 GLY C C 1
ATOM 11130 O O . GLY C 1 481 ? 25.468 18.132 -8.402 1.00 10.94 479 GLY C O 1
ATOM 11131 N N . ARG C 1 482 ? 23.409 18.521 -7.542 1.00 10.78 480 ARG C N 1
ATOM 11132 C CA . ARG C 1 482 ? 22.917 17.164 -7.827 1.00 12.15 480 ARG C CA 1
ATOM 11133 C C . ARG C 1 482 ? 22.322 17.072 -9.228 1.00 10.90 480 ARG C C 1
ATOM 11134 O O . ARG C 1 482 ? 22.204 15.997 -9.806 1.00 10.35 480 ARG C O 1
ATOM 11142 N N . TYR C 1 483 ? 22.023 18.230 -9.802 1.00 11.01 481 TYR C N 1
ATOM 11143 C CA . TYR C 1 483 ? 21.386 18.307 -11.105 1.00 10.38 481 TYR C CA 1
ATOM 11144 C C . TYR C 1 483 ? 22.274 17.826 -12.244 1.00 11.17 481 TYR C C 1
ATOM 11145 O O . TYR C 1 483 ? 21.786 17.166 -13.194 1.00 10.47 481 TYR C O 1
ATOM 11154 N N . GLY C 1 484 ? 23.567 18.150 -12.160 1.00 10.67 482 GLY C N 1
ATOM 11155 C CA . GLY C 1 484 ? 24.490 17.835 -13.250 1.00 10.57 482 GLY C CA 1
ATOM 11156 C C . GLY C 1 484 ? 24.581 16.328 -13.451 1.00 10.77 482 GLY C C 1
ATOM 11157 O O . GLY C 1 484 ? 24.776 15.857 -14.586 1.00 10.36 482 GLY C O 1
ATOM 11158 N N . PHE C 1 485 ? 24.417 15.561 -12.368 1.00 9.29 483 PHE C N 1
ATOM 11159 C CA . PHE C 1 485 ? 24.490 14.100 -12.488 1.00 10.21 483 PHE C CA 1
ATOM 11160 C C . PHE C 1 485 ? 23.317 13.516 -13.275 1.00 10.63 483 PHE C C 1
ATOM 11161 O O . PHE C 1 485 ? 23.476 12.512 -14.002 1.00 10.93 483 PHE C O 1
ATOM 11169 N N . ASP C 1 486 ? 22.151 14.145 -13.132 1.00 11.13 484 ASP C N 1
ATOM 11170 C CA . ASP C 1 486 ? 20.986 13.782 -13.929 1.00 12.48 484 ASP C CA 1
ATOM 11171 C C . ASP C 1 486 ? 21.206 14.076 -15.423 1.00 12.60 484 ASP C C 1
ATOM 11172 O O . ASP C 1 486 ? 20.741 13.323 -16.265 1.00 12.46 484 ASP C O 1
ATOM 11177 N N . GLU C 1 487 ? 21.933 15.148 -15.741 1.00 13.29 485 GLU C N 1
ATOM 11178 C CA . GLU C 1 487 ? 22.284 15.454 -17.149 1.00 13.93 485 GLU C CA 1
ATOM 11179 C C . GLU C 1 487 ? 23.101 14.375 -17.864 1.00 12.65 485 GLU C C 1
ATOM 11180 O O . GLU C 1 487 ? 23.021 14.243 -19.099 1.00 11.87 485 GLU C O 1
ATOM 11186 N N . TYR C 1 488 ? 23.911 13.642 -17.100 1.00 11.01 486 TYR C N 1
ATOM 11187 C CA . TYR C 1 488 ? 24.808 12.639 -17.648 1.00 10.06 486 TYR C CA 1
ATOM 11188 C C . TYR C 1 488 ? 24.348 11.222 -17.289 1.00 9.69 486 TYR C C 1
ATOM 11189 O O . TYR C 1 488 ? 25.104 10.265 -17.446 1.00 9.70 486 TYR C O 1
ATOM 11198 N N . SER C 1 489 ? 23.095 11.095 -16.871 1.00 9.40 487 SER C N 1
ATOM 11199 C CA . SER C 1 489 ? 22.519 9.790 -16.521 1.00 9.49 487 SER C CA 1
ATOM 11200 C C . SER C 1 489 ? 21.355 9.456 -17.448 1.00 10.51 487 SER C C 1
ATOM 11201 O O . SER C 1 489 ? 20.686 10.352 -17.980 1.00 11.42 487 SER C O 1
ATOM 11204 N N . GLN C 1 490 ? 21.101 8.160 -17.606 1.00 10.82 488 GLN C N 1
ATOM 11205 C CA . GLN C 1 490 ? 19.850 7.658 -18.142 1.00 11.20 488 GLN C CA 1
ATOM 11206 C C . GLN C 1 490 ? 19.128 6.997 -16.987 1.00 11.32 488 GLN C C 1
ATOM 11207 O O . GLN C 1 490 ? 19.764 6.400 -16.104 1.00 11.96 488 GLN C O 1
ATOM 11213 N N . PHE C 1 491 ? 17.809 7.057 -17.007 1.00 10.34 489 PHE C N 1
ATOM 11214 C CA . PHE C 1 491 ? 17.002 6.383 -15.992 1.00 10.69 489 PHE C CA 1
ATOM 11215 C C . PHE C 1 491 ? 16.189 5.266 -16.633 1.00 10.78 489 PHE C C 1
ATOM 11216 O O . PHE C 1 491 ? 15.500 5.485 -17.633 1.00 10.92 489 PHE C O 1
ATOM 11224 N N . LYS C 1 492 ? 16.306 4.078 -16.063 1.00 9.81 490 LYS C N 1
ATOM 11225 C CA . LYS C 1 492 ? 15.649 2.885 -16.548 1.00 9.85 490 LYS C CA 1
ATOM 11226 C C . LYS C 1 492 ? 14.534 2.497 -15.584 1.00 10.42 490 LYS C C 1
ATOM 11227 O O . LYS C 1 492 ? 14.784 2.216 -14.405 1.00 9.15 490 LYS C O 1
ATOM 11233 N N . GLY C 1 493 ? 13.301 2.496 -16.080 1.00 10.77 491 GLY C N 1
ATOM 11234 C CA . GLY C 1 493 ? 12.171 2.101 -15.256 1.00 11.76 491 GLY C CA 1
ATOM 11235 C C . GLY C 1 493 ? 11.908 0.618 -15.451 1.00 12.43 491 GLY C C 1
ATOM 11236 O O . GLY C 1 493 ? 11.687 0.172 -16.574 1.00 13.26 491 GLY C O 1
ATOM 11237 N N . VAL C 1 494 ? 11.924 -0.148 -14.365 1.00 11.59 492 VAL C N 1
ATOM 11238 C CA . VAL C 1 494 ? 11.713 -1.587 -14.437 1.00 10.16 492 VAL C CA 1
ATOM 11239 C C . VAL C 1 494 ? 10.467 -1.990 -13.629 1.00 10.98 492 VAL C C 1
ATOM 11240 O O . VAL C 1 494 ? 10.365 -1.717 -12.411 1.00 9.55 492 VAL C O 1
ATOM 11244 N N . HIS C 1 495 ? 9.527 -2.639 -14.314 1.00 9.58 493 HIS C N 1
ATOM 11245 C CA . HIS C 1 495 ? 8.388 -3.244 -13.643 1.00 9.78 493 HIS C CA 1
ATOM 11246 C C . HIS C 1 495 ? 8.749 -4.726 -13.475 1.00 10.10 493 HIS C C 1
ATOM 11247 O O . HIS C 1 495 ? 8.890 -5.453 -14.473 1.00 9.60 493 HIS C O 1
ATOM 11254 N N . VAL C 1 496 ? 8.935 -5.155 -12.226 1.00 9.02 494 VAL C N 1
ATOM 11255 C CA . VAL C 1 496 ? 9.392 -6.521 -11.957 1.00 10.13 494 VAL C CA 1
ATOM 11256 C C . VAL C 1 496 ? 8.210 -7.298 -11.421 1.00 10.51 494 VAL C C 1
ATOM 11257 O O . VAL C 1 496 ? 7.687 -6.965 -10.361 1.00 10.06 494 VAL C O 1
ATOM 11261 N N . THR C 1 497 ? 7.761 -8.299 -12.176 1.00 10.97 495 THR C N 1
ATOM 11262 C CA . THR C 1 497 ? 6.797 -9.247 -11.671 1.00 11.11 495 THR C CA 1
ATOM 11263 C C . THR C 1 497 ? 7.549 -10.414 -11.093 1.00 12.41 495 THR C C 1
ATOM 11264 O O . THR C 1 497 ? 8.402 -11.029 -11.752 1.00 11.21 495 THR C O 1
ATOM 11268 N N . LEU C 1 498 ? 7.219 -10.684 -9.841 1.00 13.78 496 LEU C N 1
ATOM 11269 C CA . LEU C 1 498 ? 7.749 -11.800 -9.123 1.00 16.77 496 LEU C CA 1
ATOM 11270 C C . LEU C 1 498 ? 6.674 -12.865 -9.254 1.00 18.12 496 LEU C C 1
ATOM 11271 O O . LEU C 1 498 ? 5.546 -12.714 -8.723 1.00 20.21 496 LEU C O 1
ATOM 11276 N N . GLY C 1 499 ? 7.010 -13.899 -10.003 1.00 17.88 497 GLY C N 1
ATOM 11277 C CA . GLY C 1 499 ? 6.081 -14.971 -10.288 1.00 19.15 497 GLY C CA 1
ATOM 11278 C C . GLY C 1 499 ? 5.632 -14.779 -11.718 1.00 19.34 497 GLY C C 1
ATOM 11279 O O . GLY C 1 499 ? 6.454 -14.615 -12.613 1.00 18.98 497 GLY C O 1
ATOM 11280 N N . ARG C 1 500 ? 4.324 -14.756 -11.916 1.00 19.77 498 ARG C N 1
ATOM 11281 C CA . ARG C 1 500 ? 3.788 -14.590 -13.256 1.00 20.96 498 ARG C CA 1
ATOM 11282 C C . ARG C 1 500 ? 2.641 -13.589 -13.290 1.00 20.01 498 ARG C C 1
ATOM 11283 O O . ARG C 1 500 ? 1.879 -13.476 -12.327 1.00 18.80 498 ARG C O 1
ATOM 11291 N N . PRO C 1 501 ? 2.521 -12.853 -14.406 1.00 19.24 499 PRO C N 1
ATOM 11292 C CA . PRO C 1 501 ? 1.375 -11.977 -14.528 1.00 19.44 499 PRO C CA 1
ATOM 11293 C C . PRO C 1 501 ? 0.109 -12.788 -14.834 1.00 19.72 499 PRO C C 1
ATOM 11294 O O . PRO C 1 501 ? 0.203 -13.973 -15.206 1.00 19.29 499 PRO C O 1
ATOM 11298 N N . ALA C 1 502 ? -1.055 -12.164 -14.645 1.00 20.09 500 ALA C N 1
ATOM 11299 C CA . ALA C 1 502 ? -2.345 -12.733 -15.071 1.00 20.81 500 ALA C CA 1
ATOM 11300 C C . ALA C 1 502 ? -2.292 -12.844 -16.589 1.00 20.68 500 ALA C C 1
ATOM 11301 O O . ALA C 1 502 ? -1.807 -11.919 -17.244 1.00 19.91 500 ALA C O 1
ATOM 11303 N N . PRO C 1 503 ? -2.769 -13.972 -17.149 1.00 21.07 501 PRO C N 1
ATOM 11304 C CA . PRO C 1 503 ? -2.653 -14.160 -18.613 1.00 21.24 501 PRO C CA 1
ATOM 11305 C C . PRO C 1 503 ? -3.490 -13.163 -19.437 1.00 21.40 501 PRO C C 1
ATOM 11306 O O . PRO C 1 503 ? -4.584 -12.767 -19.023 1.00 21.00 501 PRO C O 1
ATOM 11310 N N . TRP C 1 504 ? -2.932 -12.716 -20.559 1.00 21.37 502 TRP C N 1
ATOM 11311 C CA . TRP C 1 504 ? -3.671 -11.944 -21.551 1.00 22.06 502 TRP C CA 1
ATOM 11312 C C . TRP C 1 504 ? -4.687 -12.829 -22.318 1.00 23.30 502 TRP C C 1
ATOM 11313 O O . TRP C 1 504 ? -5.854 -12.453 -22.464 1.00 22.51 502 TRP C O 1
ATOM 11324 N N . PHE C 1 505 ? -4.228 -13.980 -22.815 1.00 24.74 503 PHE C N 1
ATOM 11325 C CA . PHE C 1 505 ? -5.099 -14.913 -23.529 1.00 27.00 503 PHE C CA 1
ATOM 11326 C C . PHE C 1 505 ? -5.870 -15.760 -22.520 1.00 28.09 503 PHE C C 1
ATOM 11327 O O . PHE C 1 505 ? -5.290 -16.428 -21.668 1.00 27.81 503 PHE C O 1
ATOM 11335 N N . THR C 1 506 ? -7.186 -15.736 -22.629 1.00 30.06 504 THR C N 1
ATOM 11336 C CA . THR C 1 506 ? -8.009 -16.077 -21.481 1.00 32.35 504 THR C CA 1
ATOM 11337 C C . THR C 1 506 ? -9.325 -16.804 -21.815 1.00 33.11 504 THR C C 1
ATOM 11338 O O . THR C 1 506 ? -9.504 -17.344 -22.923 1.00 34.22 504 THR C O 1
ATOM 11342 N N . LEU D 1 4 ? -10.125 -17.306 -41.860 1.00 35.74 2 LEU D N 1
ATOM 11343 C CA . LEU D 1 4 ? -9.487 -17.778 -40.584 1.00 35.20 2 LEU D CA 1
ATOM 11344 C C . LEU D 1 4 ? -10.495 -17.972 -39.459 1.00 34.36 2 LEU D C 1
ATOM 11345 O O . LEU D 1 4 ? -11.358 -17.128 -39.211 1.00 34.19 2 LEU D O 1
ATOM 11350 N N . SER D 1 5 ? -10.353 -19.092 -38.765 1.00 33.21 3 SER D N 1
ATOM 11351 C CA . SER D 1 5 ? -11.257 -19.481 -37.690 1.00 31.79 3 SER D CA 1
ATOM 11352 C C . SER D 1 5 ? -11.404 -18.439 -36.559 1.00 30.32 3 SER D C 1
ATOM 11353 O O . SER D 1 5 ? -12.492 -18.269 -35.975 1.00 29.63 3 SER D O 1
ATOM 11356 N N . ASN D 1 6 ? -10.307 -17.753 -36.247 1.00 28.21 4 ASN D N 1
ATOM 11357 C CA . ASN D 1 6 ? -10.297 -16.799 -35.138 1.00 26.37 4 ASN D CA 1
ATOM 11358 C C . ASN D 1 6 ? -10.639 -15.369 -35.554 1.00 24.83 4 ASN D C 1
ATOM 11359 O O . ASN D 1 6 ? -10.610 -14.466 -34.721 1.00 23.56 4 ASN D O 1
ATOM 11364 N N . PHE D 1 7 ? -10.948 -15.172 -36.838 1.00 23.31 5 PHE D N 1
ATOM 11365 C CA . PHE D 1 7 ? -11.310 -13.842 -37.347 1.00 22.36 5 PHE D CA 1
ATOM 11366 C C . PHE D 1 7 ? -12.767 -13.551 -37.063 1.00 21.88 5 PHE D C 1
ATOM 11367 O O . PHE D 1 7 ? -13.639 -14.367 -37.344 1.00 21.88 5 PHE D O 1
ATOM 11375 N N . ILE D 1 8 ? -13.023 -12.381 -36.487 1.00 21.74 6 ILE D N 1
ATOM 11376 C CA . ILE D 1 8 ? -14.383 -11.936 -36.207 1.00 20.67 6 ILE D CA 1
ATOM 11377 C C . ILE D 1 8 ? -14.692 -10.834 -37.216 1.00 20.72 6 ILE D C 1
ATOM 11378 O O . ILE D 1 8 ? -14.086 -9.748 -37.162 1.00 19.90 6 ILE D O 1
ATOM 11383 N N . ALA D 1 9 ? -15.603 -11.126 -38.150 1.00 20.21 7 ALA D N 1
ATOM 11384 C CA . ALA D 1 9 ? -16.014 -10.149 -39.166 1.00 20.69 7 ALA D CA 1
ATOM 11385 C C . ALA D 1 9 ? -16.811 -8.984 -38.547 1.00 20.70 7 ALA D C 1
ATOM 11386 O O . ALA D 1 9 ? -17.662 -9.199 -37.687 1.00 20.63 7 ALA D O 1
ATOM 11388 N N . PRO D 1 10 ? -16.549 -7.747 -38.990 1.00 20.61 8 PRO D N 1
ATOM 11389 C CA . PRO D 1 10 ? -17.356 -6.648 -38.464 1.00 21.59 8 PRO D CA 1
ATOM 11390 C C . PRO D 1 10 ? -18.794 -6.633 -38.976 1.00 22.05 8 PRO D C 1
ATOM 11391 O O . PRO D 1 10 ? -19.147 -7.350 -39.929 1.00 21.11 8 PRO D O 1
ATOM 11395 N N . ASP D 1 11 ? -19.606 -5.782 -38.363 1.00 22.74 9 ASP D N 1
ATOM 11396 C CA . ASP D 1 11 ? -20.978 -5.602 -38.799 1.00 23.54 9 ASP D CA 1
ATOM 11397 C C . ASP D 1 11 ? -21.203 -4.135 -39.101 1.00 23.68 9 ASP D C 1
ATOM 11398 O O . ASP D 1 11 ? -21.432 -3.337 -38.186 1.00 23.04 9 ASP D O 1
ATOM 11403 N N . SER D 1 12 ? -21.164 -3.766 -40.384 1.00 23.45 10 SER D N 1
ATOM 11404 C CA . SER D 1 12 ? -21.336 -2.352 -40.741 1.00 23.79 10 SER D CA 1
ATOM 11405 C C . SER D 1 12 ? -22.740 -1.830 -40.429 1.00 23.73 10 SER D C 1
ATOM 11406 O O . SER D 1 12 ? -22.994 -0.627 -40.531 1.00 24.28 10 SER D O 1
ATOM 11409 N N . ASN D 1 13 ? -23.648 -2.723 -40.038 1.00 23.88 11 ASN D N 1
ATOM 11410 C CA . ASN D 1 13 ? -24.994 -2.307 -39.652 1.00 24.19 11 ASN D CA 1
ATOM 11411 C C . ASN D 1 13 ? -25.094 -1.883 -38.179 1.00 23.41 11 ASN D C 1
ATOM 11412 O O . ASN D 1 13 ? -26.184 -1.525 -37.713 1.00 22.44 11 ASN D O 1
ATOM 11417 N N . ASP D 1 14 ? -23.973 -1.937 -37.439 1.00 22.31 12 ASP D N 1
ATOM 11418 C CA . ASP D 1 14 ? -23.996 -1.500 -36.027 1.00 20.80 12 ASP D CA 1
ATOM 11419 C C . ASP D 1 14 ? -24.527 -0.085 -35.919 1.00 20.69 12 ASP D C 1
ATOM 11420 O O . ASP D 1 14 ? -24.031 0.815 -36.602 1.00 20.64 12 ASP D O 1
ATOM 11425 N N . PRO D 1 15 ? -25.536 0.130 -35.050 1.00 20.52 13 PRO D N 1
ATOM 11426 C CA . PRO D 1 15 ? -26.110 1.459 -34.836 1.00 20.05 13 PRO D CA 1
ATOM 11427 C C . PRO D 1 15 ? -25.063 2.514 -34.488 1.00 19.56 13 PRO D C 1
ATOM 11428 O O . PRO D 1 15 ? -25.232 3.678 -34.838 1.00 18.57 13 PRO D O 1
ATOM 11432 N N . ARG D 1 16 ? -23.985 2.106 -33.817 1.00 19.27 14 ARG D N 1
ATOM 11433 C CA . ARG D 1 16 ? -22.981 3.088 -33.337 1.00 18.96 14 ARG D CA 1
ATOM 11434 C C . ARG D 1 16 ? -22.240 3.741 -34.491 1.00 18.88 14 ARG D C 1
ATOM 11435 O O . ARG D 1 16 ? -21.704 4.836 -34.347 1.00 17.85 14 ARG D O 1
ATOM 11443 N N . LEU D 1 17 ? -22.263 3.082 -35.644 1.00 19.27 15 LEU D N 1
ATOM 11444 C CA . LEU D 1 17 ? -21.662 3.640 -36.856 1.00 19.97 15 LEU D CA 1
ATOM 11445 C C . LEU D 1 17 ? -22.496 4.787 -37.452 1.00 21.39 15 LEU D C 1
ATOM 11446 O O . LEU D 1 17 ? -21.963 5.623 -38.182 1.00 21.60 15 LEU D O 1
ATOM 11451 N N . ARG D 1 18 ? -23.782 4.858 -37.100 1.00 22.39 16 ARG D N 1
ATOM 11452 C CA . ARG D 1 18 ? -24.666 5.926 -37.583 1.00 23.33 16 ARG D CA 1
ATOM 11453 C C . ARG D 1 18 ? -24.419 7.276 -36.900 1.00 23.72 16 ARG D C 1
ATOM 11454 O O . ARG D 1 18 ? -24.776 8.326 -37.443 1.00 23.41 16 ARG D O 1
ATOM 11462 N N . ILE D 1 19 ? -23.812 7.260 -35.714 1.00 24.32 17 ILE D N 1
ATOM 11463 C CA . ILE D 1 19 ? -23.398 8.500 -35.056 1.00 25.33 17 ILE D CA 1
ATOM 11464 C C . ILE D 1 19 ? -22.222 9.000 -35.868 1.00 25.89 17 ILE D C 1
ATOM 11465 O O . ILE D 1 19 ? -21.183 8.333 -35.963 1.00 27.48 17 ILE D O 1
ATOM 11470 N N . LYS D 1 20 ? -22.372 10.141 -36.499 1.00 25.55 18 LYS D N 1
ATOM 11471 C CA . LYS D 1 20 ? -21.265 10.590 -37.348 1.00 25.10 18 LYS D CA 1
ATOM 11472 C C . LYS D 1 20 ? -20.745 11.887 -36.765 1.00 23.83 18 LYS D C 1
ATOM 11473 O O . LYS D 1 20 ? -21.032 12.970 -37.276 1.00 23.81 18 LYS D O 1
ATOM 11479 N N . SER D 1 21 ? -20.006 11.762 -35.670 1.00 22.37 19 SER D N 1
ATOM 11480 C CA . SER D 1 21 ? -19.620 12.912 -34.865 1.00 21.61 19 SER D CA 1
ATOM 11481 C C . SER D 1 21 ? -18.823 13.945 -35.649 1.00 20.62 19 SER D C 1
ATOM 11482 O O . SER D 1 21 ? -17.956 13.598 -36.460 1.00 19.47 19 SER D O 1
ATOM 11485 N N . ARG D 1 22 ? -19.165 15.210 -35.436 1.00 19.98 20 ARG D N 1
ATOM 11486 C CA . ARG D 1 22 ? -18.413 16.325 -35.999 1.00 20.96 20 ARG D CA 1
ATOM 11487 C C . ARG D 1 22 ? -17.838 17.181 -34.863 1.00 20.01 20 ARG D C 1
ATOM 11488 O O . ARG D 1 22 ? -18.538 17.525 -33.904 1.00 18.42 20 ARG D O 1
ATOM 11496 N N . TYR D 1 23 ? -16.551 17.498 -34.975 1.00 19.46 21 TYR D N 1
ATOM 11497 C CA . TYR D 1 23 ? -15.822 18.168 -33.888 1.00 19.18 21 TYR D CA 1
ATOM 11498 C C . TYR D 1 23 ? -15.271 19.500 -34.348 1.00 19.12 21 TYR D C 1
ATOM 11499 O O . TYR D 1 23 ? -15.085 19.716 -35.533 1.00 19.70 21 TYR D O 1
ATOM 11508 N N . GLN D 1 24 ? -14.986 20.366 -33.386 1.00 19.68 22 GLN D N 1
ATOM 11509 C CA . GLN D 1 24 ? -14.346 21.637 -33.621 1.00 20.29 22 GLN D CA 1
ATOM 11510 C C . GLN D 1 24 ? -13.064 21.677 -32.784 1.00 20.93 22 GLN D C 1
ATOM 11511 O O . GLN D 1 24 ? -12.972 20.993 -31.765 1.00 20.60 22 GLN D O 1
ATOM 11525 N N . LEU D 1 26 ? -10.433 23.667 -30.188 1.00 19.46 24 LEU D N 1
ATOM 11526 C CA . LEU D 1 26 ? -10.730 24.467 -29.008 1.00 19.72 24 LEU D CA 1
ATOM 11527 C C . LEU D 1 26 ? -9.555 25.382 -28.731 1.00 20.23 24 LEU D C 1
ATOM 11528 O O . LEU D 1 26 ? -8.471 24.917 -28.421 1.00 20.57 24 LEU D O 1
ATOM 11533 N N . VAL D 1 27 ? -9.776 26.683 -28.840 1.00 19.85 25 VAL D N 1
ATOM 11534 C CA . VAL D 1 27 ? -8.691 27.653 -28.810 1.00 20.37 25 VAL D CA 1
ATOM 11535 C C . VAL D 1 27 ? -9.168 28.809 -27.950 1.00 20.95 25 VAL D C 1
ATOM 11536 O O . VAL D 1 27 ? -10.202 29.429 -28.252 1.00 20.46 25 VAL D O 1
ATOM 11540 N N . ASP D 1 28 ? -8.440 29.073 -26.868 1.00 21.30 26 ASP D N 1
ATOM 11541 C CA . ASP D 1 28 ? -8.802 30.106 -25.889 1.00 21.92 26 ASP D CA 1
ATOM 11542 C C . ASP D 1 28 ? -10.210 29.969 -25.340 1.00 21.78 26 ASP D C 1
ATOM 11543 O O . ASP D 1 28 ? -10.928 30.971 -25.178 1.00 21.09 26 ASP D O 1
ATOM 11548 N N . GLY D 1 29 ? -10.618 28.735 -25.063 1.00 21.66 27 GLY D N 1
ATOM 11549 C CA . GLY D 1 29 ? -11.926 28.495 -24.465 1.00 21.74 27 GLY D CA 1
ATOM 11550 C C . GLY D 1 29 ? -13.060 28.359 -25.474 1.00 21.96 27 GLY D C 1
ATOM 11551 O O . GLY D 1 29 ? -14.145 27.941 -25.108 1.00 21.60 27 GLY D O 1
ATOM 11552 N N . LYS D 1 30 ? -12.804 28.670 -26.750 1.00 22.82 28 LYS D N 1
ATOM 11553 C CA . LYS D 1 30 ? -13.864 28.670 -27.778 1.00 22.93 28 LYS D CA 1
ATOM 11554 C C . LYS D 1 30 ? -13.708 27.531 -28.764 1.00 22.29 28 LYS D C 1
ATOM 11555 O O . LYS D 1 30 ? -12.596 27.259 -29.256 1.00 21.51 28 LYS D O 1
ATOM 11561 N N . SER D 1 31 ? -14.834 26.892 -29.093 1.00 21.55 29 SER D N 1
ATOM 11562 C CA . SER D 1 31 ? -14.865 25.855 -30.117 1.00 20.58 29 SER D CA 1
ATOM 11563 C C . SER D 1 31 ? -14.920 26.508 -31.496 1.00 20.81 29 SER D C 1
ATOM 11564 O O . SER D 1 31 ? -15.808 27.309 -31.773 1.00 19.57 29 SER D O 1
ATOM 11567 N N . VAL D 1 32 ? -13.971 26.173 -32.366 1.00 20.61 30 VAL D N 1
ATOM 11568 C CA . VAL D 1 32 ? -13.804 26.947 -33.596 1.00 21.33 30 VAL D CA 1
ATOM 11569 C C . VAL D 1 32 ? -13.521 26.079 -34.797 1.00 22.09 30 VAL D C 1
ATOM 11570 O O . VAL D 1 32 ? -12.939 24.991 -34.673 1.00 22.05 30 VAL D O 1
ATOM 11574 N N . ASP D 1 33 ? -13.945 26.551 -35.963 1.00 22.27 31 ASP D N 1
ATOM 11575 C CA . ASP D 1 33 ? -13.550 25.917 -37.206 1.00 22.90 31 ASP D CA 1
ATOM 11576 C C . ASP D 1 33 ? -12.231 26.524 -37.676 1.00 22.99 31 ASP D C 1
ATOM 11577 O O . ASP D 1 33 ? -11.782 27.537 -37.129 1.00 22.19 31 ASP D O 1
ATOM 11582 N N . ALA D 1 34 ? -11.621 25.889 -38.681 1.00 23.56 32 ALA D N 1
ATOM 11583 C CA . ALA D 1 34 ? -10.500 26.478 -39.408 1.00 24.18 32 ALA D CA 1
ATOM 11584 C C . ALA D 1 34 ? -11.021 27.688 -40.166 1.00 24.91 32 ALA D C 1
ATOM 11585 O O . ALA D 1 34 ? -12.157 27.682 -40.654 1.00 24.56 32 ALA D O 1
ATOM 11587 N N . ALA D 1 35 ? -10.192 28.720 -40.264 1.00 25.60 33 ALA D N 1
ATOM 11588 C CA . ALA D 1 35 ? -10.565 29.933 -40.985 1.00 26.15 33 ALA D CA 1
ATOM 11589 C C . ALA D 1 35 ? -11.094 29.616 -42.385 1.00 26.72 33 ALA D C 1
ATOM 11590 O O . ALA D 1 35 ? -12.030 30.261 -42.862 1.00 27.21 33 ALA D O 1
ATOM 11592 N N . SER D 1 36 ? -10.503 28.609 -43.027 1.00 26.69 34 SER D N 1
ATOM 11593 C CA . SER D 1 36 ? -10.861 28.204 -44.377 1.00 26.54 34 SER D CA 1
ATOM 11594 C C . SER D 1 36 ? -12.169 27.402 -44.426 1.00 27.10 34 SER D C 1
ATOM 11595 O O . SER D 1 36 ? -12.746 27.207 -45.505 1.00 26.98 34 SER D O 1
ATOM 11598 N N . GLY D 1 37 ? -12.610 26.917 -43.262 1.00 26.65 35 GLY D N 1
ATOM 11599 C CA . GLY D 1 37 ? -13.724 25.982 -43.169 1.00 26.22 35 GLY D CA 1
ATOM 11600 C C . GLY D 1 37 ? -13.413 24.569 -43.654 1.00 25.92 35 GLY D C 1
ATOM 11601 O O . GLY D 1 37 ? -14.313 23.715 -43.694 1.00 25.99 35 GLY D O 1
ATOM 11602 N N . SER D 1 38 ? -12.161 24.302 -44.038 1.00 24.42 36 SER D N 1
ATOM 11603 C CA . SER D 1 38 ? -11.804 22.959 -44.483 1.00 24.05 36 SER D CA 1
ATOM 11604 C C . SER D 1 38 ? -11.866 21.927 -43.334 1.00 22.52 36 SER D C 1
ATOM 11605 O O . SER D 1 38 ? -11.647 22.257 -42.173 1.00 21.41 36 SER D O 1
ATOM 11608 N N . THR D 1 39 ? -12.195 20.689 -43.680 1.00 21.68 37 THR D N 1
ATOM 11609 C CA . THR D 1 39 ? -12.294 19.613 -42.696 1.00 21.46 37 THR D CA 1
ATOM 11610 C C . THR D 1 39 ? -11.597 18.373 -43.231 1.00 21.35 37 THR D C 1
ATOM 11611 O O . THR D 1 39 ? -11.285 18.283 -44.432 1.00 20.32 37 THR D O 1
ATOM 11615 N N . ILE D 1 40 ? -11.332 17.444 -42.312 1.00 20.73 38 ILE D N 1
ATOM 11616 C CA . ILE D 1 40 ? -10.761 16.133 -42.587 1.00 21.06 38 ILE D CA 1
ATOM 11617 C C . ILE D 1 40 ? -11.810 15.162 -42.059 1.00 20.48 38 ILE D C 1
ATOM 11618 O O . ILE D 1 40 ? -12.407 15.414 -41.014 1.00 19.81 38 ILE D O 1
ATOM 11623 N N . ASP D 1 41 ? -12.031 14.074 -42.783 1.00 20.01 39 ASP D N 1
ATOM 11624 C CA . ASP D 1 41 ? -12.905 13.000 -42.323 1.00 20.71 39 ASP D CA 1
ATOM 11625 C C . ASP D 1 41 ? -12.029 11.854 -41.856 1.00 19.15 39 ASP D C 1
ATOM 11626 O O . ASP D 1 41 ? -10.951 11.630 -42.403 1.00 19.02 39 ASP D O 1
ATOM 11631 N N . ARG D 1 42 ? -12.515 11.100 -40.884 1.00 17.94 40 ARG D N 1
ATOM 11632 C CA . ARG D 1 42 ? -11.898 9.834 -40.534 1.00 16.79 40 ARG D CA 1
ATOM 11633 C C . ARG D 1 42 ? -12.859 8.722 -40.891 1.00 16.87 40 ARG D C 1
ATOM 11634 O O . ARG D 1 42 ? -13.996 8.707 -40.410 1.00 17.94 40 ARG D O 1
ATOM 11642 N N . VAL D 1 43 ? -12.402 7.794 -41.727 1.00 17.06 41 VAL D N 1
ATOM 11643 C CA . VAL D 1 43 ? -13.134 6.590 -42.029 1.00 17.33 41 VAL D CA 1
ATOM 11644 C C . VAL D 1 43 ? -12.662 5.494 -41.070 1.00 17.59 41 VAL D C 1
ATOM 11645 O O . VAL D 1 43 ? -11.461 5.347 -40.831 1.00 17.51 41 VAL D O 1
ATOM 11649 N N . SER D 1 44 ? -13.616 4.776 -40.476 1.00 17.46 42 SER D N 1
ATOM 11650 C CA . SER D 1 44 ? -13.315 3.712 -39.521 1.00 16.94 42 SER D CA 1
ATOM 11651 C C . SER D 1 44 ? -12.488 2.647 -40.205 1.00 16.78 42 SER D C 1
ATOM 11652 O O . SER D 1 44 ? -12.946 2.093 -41.222 1.00 16.59 42 SER D O 1
ATOM 11655 N N . PRO D 1 45 ? -11.268 2.364 -39.674 1.00 15.76 43 PRO D N 1
ATOM 11656 C CA . PRO D 1 45 ? -10.387 1.380 -40.298 1.00 15.96 43 PRO D CA 1
ATOM 11657 C C . PRO D 1 45 ? -10.946 -0.020 -40.197 1.00 15.80 43 PRO D C 1
ATOM 11658 O O . PRO D 1 45 ? -10.614 -0.880 -41.006 1.00 15.93 43 PRO D O 1
ATOM 11662 N N . GLY D 1 46 ? -11.773 -0.266 -39.189 1.00 15.71 44 GLY D N 1
ATOM 11663 C CA . GLY D 1 46 ? -12.364 -1.583 -39.029 1.00 15.91 44 GLY D CA 1
ATOM 11664 C C . GLY D 1 46 ? -13.620 -1.817 -39.862 1.00 16.27 44 GLY D C 1
ATOM 11665 O O . GLY D 1 46 ? -14.057 -2.960 -40.000 1.00 16.08 44 GLY D O 1
ATOM 11666 N N . HIS D 1 47 ? -14.196 -0.737 -40.391 1.00 16.55 45 HIS D N 1
ATOM 11667 C CA . HIS D 1 47 ? -15.498 -0.763 -41.085 1.00 17.20 45 HIS D CA 1
ATOM 11668 C C . HIS D 1 47 ? -15.377 0.034 -42.395 1.00 17.12 45 HIS D C 1
ATOM 11669 O O . HIS D 1 47 ? -15.595 1.253 -42.409 1.00 15.97 45 HIS D O 1
ATOM 11676 N N . ALA D 1 48 ? -14.997 -0.645 -43.479 1.00 17.13 46 ALA D N 1
ATOM 11677 C CA . ALA D 1 48 ? -14.688 0.046 -44.763 1.00 17.87 46 ALA D CA 1
ATOM 11678 C C . ALA D 1 48 ? -15.754 1.056 -45.181 1.00 18.17 46 ALA D C 1
ATOM 11679 O O . ALA D 1 48 ? -16.947 0.733 -45.219 1.00 17.92 46 ALA D O 1
ATOM 11681 N N . GLY D 1 49 ? -15.313 2.279 -45.483 1.00 18.76 47 GLY D N 1
ATOM 11682 C CA . GLY D 1 49 ? -16.198 3.350 -45.967 1.00 18.55 47 GLY D CA 1
ATOM 11683 C C . GLY D 1 49 ? -17.050 4.110 -44.951 1.00 19.42 47 GLY D C 1
ATOM 11684 O O . GLY D 1 49 ? -17.666 5.137 -45.297 1.00 18.96 47 GLY D O 1
ATOM 11685 N N . GLU D 1 50 ? -17.086 3.640 -43.696 1.00 18.60 48 GLU D N 1
ATOM 11686 C CA . GLU D 1 50 ? -17.895 4.297 -42.664 1.00 18.19 48 GLU D CA 1
ATOM 11687 C C . GLU D 1 50 ? -17.199 5.516 -42.033 1.00 17.57 48 GLU D C 1
ATOM 11688 O O . GLU D 1 50 ? -16.234 5.348 -41.248 1.00 16.49 48 GLU D O 1
ATOM 11694 N N . VAL D 1 51 ? -17.681 6.723 -42.362 1.00 16.13 49 VAL D N 1
ATOM 11695 C CA . VAL D 1 51 ? -17.147 7.957 -41.787 1.00 16.67 49 VAL D CA 1
ATOM 11696 C C . VAL D 1 51 ? -17.595 8.029 -40.307 1.00 16.94 49 VAL D C 1
ATOM 11697 O O . VAL D 1 51 ? -18.783 7.935 -40.032 1.00 17.03 49 VAL D O 1
ATOM 11701 N N . VAL D 1 52 ? -16.643 8.195 -39.373 1.00 16.31 50 VAL D N 1
ATOM 11702 C CA . VAL D 1 52 ? -16.942 8.186 -37.917 1.00 15.38 50 VAL D CA 1
ATOM 11703 C C . VAL D 1 52 ? -16.476 9.470 -37.211 1.00 15.34 50 VAL D C 1
ATOM 11704 O O . VAL D 1 52 ? -16.680 9.651 -36.012 1.00 15.21 50 VAL D O 1
ATOM 11708 N N . GLY D 1 53 ? -15.851 10.374 -37.958 1.00 14.83 51 GLY D N 1
ATOM 11709 C CA . GLY D 1 53 ? -15.435 11.627 -37.365 1.00 14.46 51 GLY D CA 1
ATOM 11710 C C . GLY D 1 53 ? -14.996 12.621 -38.411 1.00 15.51 51 GLY D C 1
ATOM 11711 O O . GLY D 1 53 ? -14.513 12.249 -39.494 1.00 14.60 51 GLY D O 1
ATOM 11712 N N . THR D 1 54 ? -15.186 13.888 -38.088 1.00 16.01 52 THR D N 1
ATOM 11713 C CA . THR D 1 54 ? -14.700 14.968 -38.922 1.00 17.24 52 THR D CA 1
ATOM 11714 C C . THR D 1 54 ? -14.272 16.098 -38.000 1.00 16.82 52 THR D C 1
ATOM 11715 O O . THR D 1 54 ? -14.910 16.364 -36.961 1.00 16.74 52 THR D O 1
ATOM 11719 N N . TRP D 1 55 ? -13.175 16.743 -38.369 1.00 15.76 53 TRP D N 1
ATOM 11720 C CA . TRP D 1 55 ? -12.637 17.864 -37.602 1.00 15.93 53 TRP D CA 1
ATOM 11721 C C . TRP D 1 55 ? -11.974 18.862 -38.559 1.00 15.85 53 TRP D C 1
ATOM 11722 O O . TRP D 1 55 ? -11.697 18.516 -39.691 1.00 16.40 53 TRP D O 1
ATOM 11733 N N . PRO D 1 56 ? -11.676 20.084 -38.103 1.00 16.68 54 PRO D N 1
ATOM 11734 C CA . PRO D 1 56 ? -11.028 21.048 -39.000 1.00 17.41 54 PRO D CA 1
ATOM 11735 C C . PRO D 1 56 ? -9.641 20.620 -39.501 1.00 18.70 54 PRO D C 1
ATOM 11736 O O . PRO D 1 56 ? -8.947 19.815 -38.846 1.00 18.62 54 PRO D O 1
ATOM 11740 N N . GLU D 1 57 ? -9.262 21.144 -40.668 1.00 19.54 55 GLU D N 1
ATOM 11741 C CA . GLU D 1 57 ? -7.901 21.064 -41.174 1.00 20.78 55 GLU D CA 1
ATOM 11742 C C . GLU D 1 57 ? -7.303 22.444 -40.966 1.00 20.68 55 GLU D C 1
ATOM 11743 O O . GLU D 1 57 ? -7.566 23.350 -41.745 1.00 20.68 55 GLU D O 1
ATOM 11749 N N . ALA D 1 58 ? -6.539 22.621 -39.892 1.00 20.52 56 ALA D N 1
ATOM 11750 C CA . ALA D 1 58 ? -6.005 23.931 -39.529 1.00 20.07 56 ALA D CA 1
ATOM 11751 C C . ALA D 1 58 ? -4.980 24.466 -40.546 1.00 20.29 56 ALA D C 1
ATOM 11752 O O . ALA D 1 58 ? -4.178 23.702 -41.097 1.00 19.58 56 ALA D O 1
ATOM 11754 N N . SER D 1 59 ? -5.009 25.772 -40.785 1.00 19.95 57 SER D N 1
ATOM 11755 C CA . SER D 1 59 ? -3.891 26.440 -41.454 1.00 20.91 57 SER D CA 1
ATOM 11756 C C . SER D 1 59 ? -2.791 26.789 -40.434 1.00 21.14 57 SER D C 1
ATOM 11757 O O . SER D 1 59 ? -3.035 26.786 -39.216 1.00 21.38 57 SER D O 1
ATOM 11760 N N . ALA D 1 60 ? -1.602 27.126 -40.935 1.00 21.11 58 ALA D N 1
ATOM 11761 C CA . ALA D 1 60 ? -0.559 27.725 -40.099 1.00 21.95 58 ALA D CA 1
ATOM 11762 C C . ALA D 1 60 ? -1.077 28.845 -39.190 1.00 21.77 58 ALA D C 1
ATOM 11763 O O . ALA D 1 60 ? -0.750 28.885 -37.996 1.00 21.21 58 ALA D O 1
ATOM 11765 N N . ASP D 1 61 ? -1.910 29.734 -39.730 1.00 22.47 59 ASP D N 1
ATOM 11766 C CA . ASP D 1 61 ? -2.427 30.872 -38.939 1.00 23.30 59 ASP D CA 1
ATOM 11767 C C . ASP D 1 61 ? -3.391 30.438 -37.817 1.00 22.65 59 ASP D C 1
ATOM 11768 O O . ASP D 1 61 ? -3.469 31.092 -36.776 1.00 21.90 59 ASP D O 1
ATOM 11773 N N . ASP D 1 62 ? -4.132 29.350 -38.051 1.00 22.22 60 ASP D N 1
ATOM 11774 C CA . ASP D 1 62 ? -5.063 28.804 -37.057 1.00 22.06 60 ASP D CA 1
ATOM 11775 C C . ASP D 1 62 ? -4.257 28.314 -35.839 1.00 22.02 60 ASP D C 1
ATOM 11776 O O . ASP D 1 62 ? -4.630 28.561 -34.694 1.00 21.88 60 ASP D O 1
ATOM 11781 N N . VAL D 1 63 ? -3.136 27.640 -36.122 1.00 21.76 61 VAL D N 1
ATOM 11782 C CA . VAL D 1 63 ? -2.258 27.084 -35.107 1.00 21.45 61 VAL D CA 1
ATOM 11783 C C . VAL D 1 63 ? -1.567 28.192 -34.330 1.00 21.87 61 VAL D C 1
ATOM 11784 O O . VAL D 1 63 ? -1.467 28.120 -33.107 1.00 21.72 61 VAL D O 1
ATOM 11788 N N . ARG D 1 64 ? -1.121 29.246 -35.026 1.00 22.43 62 ARG D N 1
ATOM 11789 C CA . ARG D 1 64 ? -0.512 30.396 -34.336 1.00 21.85 62 ARG D CA 1
ATOM 11790 C C . ARG D 1 64 ? -1.476 31.086 -33.388 1.00 21.03 62 ARG D C 1
ATOM 11791 O O . ARG D 1 64 ? -1.050 31.582 -32.348 1.00 21.23 62 ARG D O 1
ATOM 11799 N N . LYS D 1 65 ? -2.775 31.095 -33.713 1.00 20.36 63 LYS D N 1
ATOM 11800 C CA . LYS D 1 65 ? -3.781 31.658 -32.794 1.00 19.23 63 LYS D CA 1
ATOM 11801 C C . LYS D 1 65 ? -3.883 30.801 -31.516 1.00 18.00 63 LYS D C 1
ATOM 11802 O O . LYS D 1 65 ? -4.058 31.323 -30.424 1.00 15.64 63 LYS D O 1
ATOM 11808 N N . ALA D 1 66 ? -3.797 29.482 -31.674 1.00 17.23 64 ALA D N 1
ATOM 11809 C CA . ALA D 1 66 ? -3.756 28.603 -30.505 1.00 17.45 64 ALA D CA 1
ATOM 11810 C C . ALA D 1 66 ? -2.517 28.913 -29.653 1.00 17.20 64 ALA D C 1
ATOM 11811 O O . ALA D 1 66 ? -2.608 29.023 -28.423 1.00 17.91 64 ALA D O 1
ATOM 11813 N N . VAL D 1 67 ? -1.378 29.114 -30.306 1.00 17.42 65 VAL D N 1
ATOM 11814 C CA . VAL D 1 67 ? -0.152 29.500 -29.580 1.00 17.60 65 VAL D CA 1
ATOM 11815 C C . VAL D 1 67 ? -0.317 30.811 -28.805 1.00 17.55 65 VAL D C 1
ATOM 11816 O O . VAL D 1 67 ? 0.063 30.873 -27.639 1.00 17.30 65 VAL D O 1
ATOM 11820 N N . ALA D 1 68 ? -0.931 31.833 -29.425 1.00 17.86 66 ALA D N 1
ATOM 11821 C CA . ALA D 1 68 ? -1.164 33.118 -28.739 1.00 17.13 66 ALA D CA 1
ATOM 11822 C C . ALA D 1 68 ? -2.081 32.985 -27.559 1.00 16.65 66 ALA D C 1
ATOM 11823 O O . ALA D 1 68 ? -1.889 33.659 -26.552 1.00 15.70 66 ALA D O 1
ATOM 11825 N N . ALA D 1 69 ? -3.081 32.114 -27.674 1.00 16.36 67 ALA D N 1
ATOM 11826 C CA . ALA D 1 69 ? -3.970 31.872 -26.542 1.00 16.30 67 ALA D CA 1
ATOM 11827 C C . ALA D 1 69 ? -3.179 31.242 -25.367 1.00 15.78 67 ALA D C 1
ATOM 11828 O O . ALA D 1 69 ? -3.312 31.689 -24.228 1.00 15.41 67 ALA D O 1
ATOM 11830 N N . ALA D 1 70 ? -2.358 30.228 -25.665 1.00 15.18 68 ALA D N 1
ATOM 11831 C CA . ALA D 1 70 ? -1.471 29.600 -24.635 1.00 15.83 68 ALA D CA 1
ATOM 11832 C C . ALA D 1 70 ? -0.479 30.608 -24.021 1.00 15.84 68 ALA D C 1
ATOM 11833 O O . ALA D 1 70 ? -0.269 30.639 -22.813 1.00 16.87 68 ALA D O 1
ATOM 11835 N N . ARG D 1 71 ? 0.109 31.439 -24.877 1.00 16.80 69 ARG D N 1
ATOM 11836 C CA . ARG D 1 71 ? 1.006 32.526 -24.455 1.00 16.50 69 ARG D CA 1
ATOM 11837 C C . ARG D 1 71 ? 0.341 33.525 -23.500 1.00 17.00 69 ARG D C 1
ATOM 11838 O O . ARG D 1 71 ? 0.892 33.853 -22.432 1.00 16.02 69 ARG D O 1
ATOM 11846 N N . LYS D 1 72 ? -0.839 34.015 -23.867 1.00 17.51 70 LYS D N 1
ATOM 11847 C CA . LYS D 1 72 ? -1.543 34.952 -22.989 1.00 18.20 70 LYS D CA 1
ATOM 11848 C C . LYS D 1 72 ? -1.977 34.274 -21.703 1.00 17.44 70 LYS D C 1
ATOM 11849 O O . LYS D 1 72 ? -1.887 34.860 -20.626 1.00 17.92 70 LYS D O 1
ATOM 11855 N N . ALA D 1 73 ? -2.452 33.035 -21.811 1.00 16.87 71 ALA D N 1
ATOM 11856 C CA . ALA D 1 73 ? -2.783 32.270 -20.618 1.00 16.91 71 ALA D CA 1
ATOM 11857 C C . ALA D 1 73 ? -1.581 32.125 -19.660 1.00 16.40 71 ALA D C 1
ATOM 11858 O O . ALA D 1 73 ? -1.737 32.157 -18.438 1.00 16.31 71 ALA D O 1
ATOM 11860 N N . PHE D 1 74 ? -0.388 31.953 -20.212 1.00 17.41 72 PHE D N 1
ATOM 11861 C CA . PHE D 1 74 ? 0.811 31.820 -19.359 1.00 17.34 72 PHE D CA 1
ATOM 11862 C C . PHE D 1 74 ? 1.332 33.162 -18.836 1.00 18.45 72 PHE D C 1
ATOM 11863 O O . PHE D 1 74 ? 1.648 33.284 -17.665 1.00 18.04 72 PHE D O 1
ATOM 11871 N N . ASP D 1 75 ? 1.389 34.172 -19.699 1.00 19.51 73 ASP D N 1
ATOM 11872 C CA . ASP D 1 75 ? 1.924 35.487 -19.317 1.00 21.03 73 ASP D CA 1
ATOM 11873 C C . ASP D 1 75 ? 0.993 36.339 -18.449 1.00 21.45 73 ASP D C 1
ATOM 11874 O O . ASP D 1 75 ? 1.430 36.981 -17.499 1.00 21.60 73 ASP D O 1
ATOM 11879 N N . ALA D 1 76 ? -0.293 36.316 -18.765 1.00 22.68 74 ALA D N 1
ATOM 11880 C CA . ALA D 1 76 ? -1.278 37.192 -18.127 1.00 23.20 74 ALA D CA 1
ATOM 11881 C C . ALA D 1 76 ? -2.330 36.435 -17.309 1.00 23.26 74 ALA D C 1
ATOM 11882 O O . ALA D 1 76 ? -2.895 36.982 -16.369 1.00 23.63 74 ALA D O 1
ATOM 11884 N N . GLY D 1 77 ? -2.569 35.166 -17.649 1.00 23.21 75 GLY D N 1
ATOM 11885 C CA . GLY D 1 77 ? -3.663 34.407 -17.037 1.00 21.63 75 GLY D CA 1
ATOM 11886 C C . GLY D 1 77 ? -3.360 33.883 -15.649 1.00 20.86 75 GLY D C 1
ATOM 11887 O O . GLY D 1 77 ? -2.199 33.853 -15.237 1.00 20.73 75 GLY D O 1
ATOM 11888 N N . PRO D 1 78 ? -4.401 33.461 -14.920 1.00 19.89 76 PRO D N 1
ATOM 11889 C CA . PRO D 1 78 ? -4.254 32.977 -13.543 1.00 19.35 76 PRO D CA 1
ATOM 11890 C C . PRO D 1 78 ? -3.525 31.619 -13.361 1.00 18.54 76 PRO D C 1
ATOM 11891 O O . PRO D 1 78 ? -3.029 31.338 -12.262 1.00 19.09 76 PRO D O 1
ATOM 11895 N N . TRP D 1 79 ? -3.433 30.801 -14.403 1.00 17.80 77 TRP D N 1
ATOM 11896 C CA . TRP D 1 79 ? -3.076 29.381 -14.204 1.00 17.81 77 TRP D CA 1
ATOM 11897 C C . TRP D 1 79 ? -1.708 29.175 -13.553 1.00 18.31 77 TRP D C 1
ATOM 11898 O O . TRP D 1 79 ? -1.622 28.479 -12.542 1.00 18.39 77 TRP D O 1
ATOM 11909 N N . PRO D 1 80 ? -0.645 29.793 -14.110 1.00 19.17 78 PRO D N 1
ATOM 11910 C CA . PRO D 1 80 ? 0.645 29.635 -13.405 1.00 19.81 78 PRO D CA 1
ATOM 11911 C C . PRO D 1 80 ? 0.717 30.311 -12.037 1.00 20.43 78 PRO D C 1
ATOM 11912 O O . PRO D 1 80 ? 1.516 29.895 -11.196 1.00 20.09 78 PRO D O 1
ATOM 11916 N N . ARG D 1 81 ? -0.116 31.328 -11.822 1.00 21.55 79 ARG D N 1
ATOM 11917 C CA . ARG D 1 81 ? -0.167 32.079 -10.551 1.00 22.10 79 ARG D CA 1
ATOM 11918 C C . ARG D 1 81 ? -0.896 31.333 -9.431 1.00 21.96 79 ARG D C 1
ATOM 11919 O O . ARG D 1 81 ? -0.696 31.630 -8.255 1.00 21.32 79 ARG D O 1
ATOM 11935 N N . SER D 1 83 ? -2.102 28.369 -6.760 1.00 20.75 81 SER D N 1
ATOM 11936 C CA . SER D 1 83 ? -1.380 27.381 -5.971 1.00 19.71 81 SER D CA 1
ATOM 11937 C C . SER D 1 83 ? -1.389 26.005 -6.658 1.00 19.06 81 SER D C 1
ATOM 11938 O O . SER D 1 83 ? -2.226 25.720 -7.521 1.00 17.62 81 SER D O 1
ATOM 11941 N N . GLY D 1 84 ? -0.459 25.148 -6.254 1.00 17.85 82 GLY D N 1
ATOM 11942 C CA . GLY D 1 84 ? -0.478 23.773 -6.722 1.00 17.46 82 GLY D CA 1
ATOM 11943 C C . GLY D 1 84 ? -1.810 23.143 -6.372 1.00 16.83 82 GLY D C 1
ATOM 11944 O O . GLY D 1 84 ? -2.369 22.407 -7.172 1.00 16.77 82 GLY D O 1
ATOM 11945 N N . ALA D 1 85 ? -2.329 23.429 -5.174 1.00 16.63 83 ALA D N 1
ATOM 11946 C CA . ALA D 1 85 ? -3.593 22.830 -4.733 1.00 16.37 83 ALA D CA 1
ATOM 11947 C C . ALA D 1 85 ? -4.787 23.226 -5.637 1.00 16.92 83 ALA D C 1
ATOM 11948 O O . ALA D 1 85 ? -5.679 22.399 -5.925 1.00 16.77 83 ALA D O 1
ATOM 11950 N N . GLU D 1 86 ? -4.800 24.476 -6.095 1.00 16.52 84 GLU D N 1
ATOM 11951 C CA . GLU D 1 86 ? -5.905 24.968 -6.915 1.00 16.79 84 GLU D CA 1
ATOM 11952 C C . GLU D 1 86 ? -5.843 24.285 -8.276 1.00 15.97 84 GLU D C 1
ATOM 11953 O O . GLU D 1 86 ? -6.863 23.861 -8.813 1.00 15.60 84 GLU D O 1
ATOM 11959 N N . ARG D 1 87 ? -4.630 24.151 -8.813 1.00 14.87 85 ARG D N 1
ATOM 11960 C CA . ARG D 1 87 ? -4.439 23.474 -10.081 1.00 14.30 85 ARG D CA 1
ATOM 11961 C C . ARG D 1 87 ? -4.868 22.014 -9.953 1.00 14.32 85 ARG D C 1
ATOM 11962 O O . ARG D 1 87 ? -5.574 21.483 -10.808 1.00 13.17 85 ARG D O 1
ATOM 11970 N N . SER D 1 88 ? -4.474 21.397 -8.841 1.00 13.93 86 SER D N 1
ATOM 11971 C CA . SER D 1 88 ? -4.807 20.005 -8.538 1.00 14.47 86 SER D CA 1
ATOM 11972 C C . SER D 1 88 ? -6.319 19.720 -8.540 1.00 13.88 86 SER D C 1
ATOM 11973 O O . SER D 1 88 ? -6.772 18.768 -9.178 1.00 13.51 86 SER D O 1
ATOM 11976 N N . ARG D 1 89 ? -7.093 20.562 -7.857 1.00 13.94 87 ARG D N 1
ATOM 11977 C CA . ARG D 1 89 ? -8.547 20.391 -7.770 1.00 14.64 87 ARG D CA 1
ATOM 11978 C C . ARG D 1 89 ? -9.240 20.412 -9.129 1.00 14.46 87 ARG D C 1
ATOM 11979 O O . ARG D 1 89 ? -10.143 19.607 -9.384 1.00 13.52 87 ARG D O 1
ATOM 11987 N N . LEU D 1 90 ? -8.816 21.328 -9.999 1.00 14.43 88 LEU D N 1
ATOM 11988 C CA . LEU D 1 90 ? -9.358 21.366 -11.362 1.00 14.91 88 LEU D CA 1
ATOM 11989 C C . LEU D 1 90 ? -8.997 20.098 -12.150 1.00 14.44 88 LEU D C 1
ATOM 11990 O O . LEU D 1 90 ? -9.836 19.534 -12.854 1.00 13.85 88 LEU D O 1
ATOM 12003 N N . PHE D 1 92 ? -8.366 17.110 -10.933 1.00 13.62 90 PHE D N 1
ATOM 12004 C CA . PHE D 1 92 ? -9.187 16.021 -10.388 1.00 13.34 90 PHE D CA 1
ATOM 12005 C C . PHE D 1 92 ? -10.572 16.017 -11.008 1.00 13.22 90 PHE D C 1
ATOM 12006 O O . PHE D 1 92 ? -11.125 14.950 -11.282 1.00 12.60 90 PHE D O 1
ATOM 12014 N N . LYS D 1 93 ? -11.124 17.207 -11.252 1.00 13.54 91 LYS D N 1
ATOM 12015 C CA . LYS D 1 93 ? -12.439 17.295 -11.904 1.00 14.90 91 LYS D CA 1
ATOM 12016 C C . LYS D 1 93 ? -12.422 16.711 -13.304 1.00 14.30 91 LYS D C 1
ATOM 12017 O O . LYS D 1 93 ? -13.395 16.083 -13.715 1.00 14.37 91 LYS D O 1
ATOM 12023 N N . VAL D 1 94 ? -11.320 16.911 -14.034 1.00 14.03 92 VAL D N 1
ATOM 12024 C CA . VAL D 1 94 ? -11.149 16.307 -15.361 1.00 13.30 92 VAL D CA 1
ATOM 12025 C C . VAL D 1 94 ? -11.122 14.780 -15.238 1.00 13.31 92 VAL D C 1
ATOM 12026 O O . VAL D 1 94 ? -11.797 14.091 -16.012 1.00 13.50 92 VAL D O 1
ATOM 12030 N N . ALA D 1 95 ? -10.336 14.250 -14.292 1.00 12.73 93 ALA D N 1
ATOM 12031 C CA . ALA D 1 95 ? -10.305 12.795 -14.058 1.00 13.27 93 ALA D CA 1
ATOM 12032 C C . ALA D 1 95 ? -11.706 12.230 -13.818 1.00 13.85 93 ALA D C 1
ATOM 12033 O O . ALA D 1 95 ? -12.042 11.141 -14.307 1.00 13.57 93 ALA D O 1
ATOM 12035 N N . ASP D 1 96 ? -12.511 12.963 -13.041 1.00 14.51 94 ASP D N 1
ATOM 12036 C CA . ASP D 1 96 ? -13.892 12.556 -12.718 1.00 15.49 94 ASP D CA 1
ATOM 12037 C C . ASP D 1 96 ? -14.774 12.549 -13.979 1.00 14.99 94 ASP D C 1
ATOM 12038 O O . ASP D 1 96 ? -15.571 11.640 -14.168 1.00 14.52 94 ASP D O 1
ATOM 12043 N N . LEU D 1 97 ? -14.611 13.564 -14.827 1.00 14.50 95 LEU D N 1
ATOM 12044 C CA . LEU D 1 97 ? -15.380 13.671 -16.063 1.00 15.41 95 LEU D CA 1
ATOM 12045 C C . LEU D 1 97 ? -14.995 12.588 -17.030 1.00 15.13 95 LEU D C 1
ATOM 12046 O O . LEU D 1 97 ? -15.847 12.100 -17.762 1.00 15.93 95 LEU D O 1
ATOM 12051 N N . ILE D 1 98 ? -13.722 12.204 -17.037 1.00 14.88 96 ILE D N 1
ATOM 12052 C CA . ILE D 1 98 ? -13.291 11.124 -17.918 1.00 15.01 96 ILE D CA 1
ATOM 12053 C C . ILE D 1 98 ? -14.052 9.835 -17.587 1.00 15.52 96 ILE D C 1
ATOM 12054 O O . ILE D 1 98 ? -14.567 9.170 -18.495 1.00 14.18 96 ILE D O 1
ATOM 12059 N N . LEU D 1 99 ? -14.140 9.510 -16.291 1.00 16.07 97 LEU D N 1
ATOM 12060 C CA . LEU D 1 99 ? -14.945 8.358 -15.838 1.00 17.11 97 LEU D CA 1
ATOM 12061 C C . LEU D 1 99 ? -16.419 8.555 -16.118 1.00 17.70 97 LEU D C 1
ATOM 12062 O O . LEU D 1 99 ? -17.083 7.629 -16.574 1.00 17.53 97 LEU D O 1
ATOM 12067 N N . ALA D 1 100 ? -16.944 9.754 -15.856 1.00 17.71 98 ALA D N 1
ATOM 12068 C CA . ALA D 1 100 ? -18.359 10.002 -16.164 1.00 18.50 98 ALA D CA 1
ATOM 12069 C C . ALA D 1 100 ? -18.699 9.725 -17.650 1.00 19.04 98 ALA D C 1
ATOM 12070 O O . ALA D 1 100 ? -19.839 9.392 -17.968 1.00 19.28 98 ALA D O 1
ATOM 12072 N N . ARG D 1 101 ? -17.713 9.842 -18.544 1.00 19.10 99 ARG D N 1
ATOM 12073 C CA . ARG D 1 101 ? -17.947 9.680 -20.001 1.00 18.74 99 ARG D CA 1
ATOM 12074 C C . ARG D 1 101 ? -17.211 8.473 -20.591 1.00 18.47 99 ARG D C 1
ATOM 12075 O O . ARG D 1 101 ? -16.916 8.430 -21.809 1.00 17.64 99 ARG D O 1
ATOM 12083 N N . GLN D 1 102 ? -16.911 7.494 -19.748 1.00 17.46 100 GLN D N 1
ATOM 12084 C CA . GLN D 1 102 ? -16.039 6.426 -20.157 1.00 17.30 100 GLN D CA 1
ATOM 12085 C C . GLN D 1 102 ? -16.519 5.738 -21.427 1.00 17.51 100 GLN D C 1
ATOM 12086 O O . GLN D 1 102 ? -15.718 5.515 -22.331 1.00 15.47 100 GLN D O 1
ATOM 12092 N N . GLU D 1 103 ? -17.805 5.358 -21.461 1.00 17.24 101 GLU D N 1
ATOM 12093 C CA . GLU D 1 103 ? -18.372 4.653 -22.627 1.00 18.20 101 GLU D CA 1
ATOM 12094 C C . GLU D 1 103 ? -18.308 5.460 -23.914 1.00 17.66 101 GLU D C 1
ATOM 12095 O O . GLU D 1 103 ? -17.950 4.923 -24.971 1.00 17.90 101 GLU D O 1
ATOM 12101 N N . GLU D 1 104 ? -18.659 6.734 -23.830 1.00 17.23 102 GLU D N 1
ATOM 12102 C CA . GLU D 1 104 ? -18.621 7.609 -24.989 1.00 17.60 102 GLU D CA 1
ATOM 12103 C C . GLU D 1 104 ? -17.196 7.706 -25.517 1.00 16.57 102 GLU D C 1
ATOM 12104 O O . GLU D 1 104 ? -16.963 7.541 -26.724 1.00 16.39 102 GLU D O 1
ATOM 12110 N N . LEU D 1 105 ? -16.250 7.963 -24.613 1.00 15.08 103 LEU D N 1
ATOM 12111 C CA . LEU D 1 105 ? -14.834 8.100 -24.971 1.00 14.59 103 LEU D CA 1
ATOM 12112 C C . LEU D 1 105 ? -14.210 6.806 -25.535 1.00 14.59 103 LEU D C 1
ATOM 12113 O O . LEU D 1 105 ? -13.452 6.845 -26.511 1.00 13.26 103 LEU D O 1
ATOM 12118 N N . ALA D 1 106 ? -14.513 5.667 -24.914 1.00 12.74 104 ALA D N 1
ATOM 12119 C CA . ALA D 1 106 ? -13.998 4.396 -25.412 1.00 13.16 104 ALA D CA 1
ATOM 12120 C C . ALA D 1 106 ? -14.487 4.127 -26.837 1.00 13.21 104 ALA D C 1
ATOM 12121 O O . ALA D 1 106 ? -13.733 3.608 -27.656 1.00 13.38 104 ALA D O 1
ATOM 12123 N N . LEU D 1 107 ? -15.749 4.472 -27.114 1.00 13.48 105 LEU D N 1
ATOM 12124 C CA . LEU D 1 107 ? -16.345 4.274 -28.438 1.00 15.06 105 LEU D CA 1
ATOM 12125 C C . LEU D 1 107 ? -15.628 5.090 -29.520 1.00 15.08 105 LEU D C 1
ATOM 12126 O O . LEU D 1 107 ? -15.332 4.568 -30.617 1.00 15.80 105 LEU D O 1
ATOM 12131 N N . ILE D 1 108 ? -15.361 6.354 -29.211 1.00 14.96 106 ILE D N 1
ATOM 12132 C CA . ILE D 1 108 ? -14.617 7.221 -30.104 1.00 16.13 106 ILE D CA 1
ATOM 12133 C C . ILE D 1 108 ? -13.267 6.591 -30.463 1.00 16.35 106 ILE D C 1
ATOM 12134 O O . ILE D 1 108 ? -12.949 6.440 -31.659 1.00 15.45 106 ILE D O 1
ATOM 12139 N N . GLU D 1 109 ? -12.500 6.187 -29.445 1.00 17.24 107 GLU D N 1
ATOM 12140 C CA . GLU D 1 109 ? -11.151 5.633 -29.659 1.00 18.72 107 GLU D CA 1
ATOM 12141 C C . GLU D 1 109 ? -11.214 4.390 -30.523 1.00 18.40 107 GLU D C 1
ATOM 12142 O O . GLU D 1 109 ? -10.454 4.255 -31.481 1.00 18.58 107 GLU D O 1
ATOM 12148 N N . SER D 1 110 ? -12.126 3.485 -30.170 1.00 17.76 108 SER D N 1
ATOM 12149 C CA . SER D 1 110 ? -12.339 2.264 -30.927 1.00 16.95 108 SER D CA 1
ATOM 12150 C C . SER D 1 110 ? -12.615 2.562 -32.408 1.00 17.22 108 SER D C 1
ATOM 12151 O O . SER D 1 110 ? -11.989 1.975 -33.293 1.00 17.01 108 SER D O 1
ATOM 12154 N N . LEU D 1 111 ? -13.541 3.485 -32.664 1.00 16.90 109 LEU D N 1
ATOM 12155 C CA . LEU D 1 111 ? -13.978 3.798 -34.025 1.00 16.85 109 LEU D CA 1
ATOM 12156 C C . LEU D 1 111 ? -12.896 4.512 -34.842 1.00 16.27 109 LEU D C 1
ATOM 12157 O O . LEU D 1 111 ? -12.675 4.172 -36.010 1.00 17.27 109 LEU D O 1
ATOM 12162 N N . GLU D 1 112 ? -12.212 5.482 -34.237 1.00 14.53 110 GLU D N 1
ATOM 12163 C CA . GLU D 1 112 ? -11.171 6.195 -34.957 1.00 13.85 110 GLU D CA 1
ATOM 12164 C C . GLU D 1 112 ? -9.876 5.394 -35.124 1.00 13.90 110 GLU D C 1
ATOM 12165 O O . GLU D 1 112 ? -9.217 5.463 -36.189 1.00 13.53 110 GLU D O 1
ATOM 12171 N N . VAL D 1 113 ? -9.510 4.630 -34.093 1.00 13.11 111 VAL D N 1
ATOM 12172 C CA . VAL D 1 113 ? -8.217 3.939 -34.095 1.00 13.16 111 VAL D CA 1
ATOM 12173 C C . VAL D 1 113 ? -8.312 2.519 -34.642 1.00 13.47 111 VAL D C 1
ATOM 12174 O O . VAL D 1 113 ? -7.319 2.015 -35.167 1.00 13.77 111 VAL D O 1
ATOM 12178 N N . GLY D 1 114 ? -9.493 1.890 -34.530 1.00 13.05 112 GLY D N 1
ATOM 12179 C CA . GLY D 1 114 ? -9.651 0.438 -34.804 1.00 13.25 112 GLY D CA 1
ATOM 12180 C C . GLY D 1 114 ? -9.280 -0.444 -33.622 1.00 13.42 112 GLY D C 1
ATOM 12181 O O . GLY D 1 114 ? -9.005 -1.650 -33.787 1.00 13.22 112 GLY D O 1
ATOM 12182 N N . LYS D 1 115 ? -9.278 0.168 -32.432 1.00 13.33 113 LYS D N 1
ATOM 12183 C CA . LYS D 1 115 ? -8.887 -0.471 -31.172 1.00 14.24 113 LYS D CA 1
ATOM 12184 C C . LYS D 1 115 ? -10.027 -1.369 -30.706 1.00 13.75 113 LYS D C 1
ATOM 12185 O O . LYS D 1 115 ? -11.168 -0.940 -30.737 1.00 14.31 113 LYS D O 1
ATOM 12191 N N . PRO D 1 116 ? -9.744 -2.613 -30.272 1.00 13.38 114 PRO D N 1
ATOM 12192 C CA . PRO D 1 116 ? -10.867 -3.354 -29.699 1.00 13.44 114 PRO D CA 1
ATOM 12193 C C . PRO D 1 116 ? -11.519 -2.520 -28.590 1.00 13.62 114 PRO D C 1
ATOM 12194 O O . PRO D 1 116 ? -10.816 -1.871 -27.801 1.00 13.18 114 PRO D O 1
ATOM 12198 N N . ILE D 1 117 ? -12.847 -2.505 -28.579 1.00 13.10 115 ILE D N 1
ATOM 12199 C CA . ILE D 1 117 ? -13.621 -1.721 -27.639 1.00 13.26 115 ILE D CA 1
ATOM 12200 C C . ILE D 1 117 ? -13.321 -2.042 -26.154 1.00 13.47 115 ILE D C 1
ATOM 12201 O O . ILE D 1 117 ? -13.303 -1.132 -25.323 1.00 13.83 115 ILE D O 1
ATOM 12206 N N . ALA D 1 118 ? -13.093 -3.313 -25.836 1.00 13.24 116 ALA D N 1
ATOM 12207 C CA . ALA D 1 118 ? -12.731 -3.723 -24.467 1.00 14.10 116 ALA D CA 1
ATOM 12208 C C . ALA D 1 118 ? -11.364 -3.138 -24.107 1.00 14.13 116 ALA D C 1
ATOM 12209 O O . ALA D 1 118 ? -11.175 -2.590 -23.025 1.00 13.54 116 ALA D O 1
ATOM 12211 N N . GLN D 1 119 ? -10.413 -3.235 -25.028 1.00 13.76 117 GLN D N 1
ATOM 12212 C CA . GLN D 1 119 ? -9.143 -2.565 -24.807 1.00 14.00 117 GLN D CA 1
ATOM 12213 C C . GLN D 1 119 ? -9.310 -1.040 -24.677 1.00 13.26 117 GLN D C 1
ATOM 12214 O O . GLN D 1 119 ? -8.755 -0.459 -23.744 1.00 13.24 117 GLN D O 1
ATOM 12220 N N . ALA D 1 120 ? -10.105 -0.405 -25.552 1.00 12.20 118 ALA D N 1
ATOM 12221 C CA . ALA D 1 120 ? -10.339 1.041 -25.467 1.00 12.17 118 ALA D CA 1
ATOM 12222 C C . ALA D 1 120 ? -10.940 1.469 -24.116 1.00 12.94 118 ALA D C 1
ATOM 12223 O O . ALA D 1 120 ? -10.573 2.504 -23.551 1.00 12.60 118 ALA D O 1
ATOM 12225 N N . ARG D 1 121 ? -11.897 0.682 -23.632 1.00 13.35 119 ARG D N 1
ATOM 12226 C CA . ARG D 1 121 ? -12.565 0.930 -22.351 1.00 13.96 119 ARG D CA 1
ATOM 12227 C C . ARG D 1 121 ? -11.566 0.930 -21.182 1.00 13.29 119 ARG D C 1
ATOM 12228 O O . ARG D 1 121 ? -11.608 1.810 -20.357 1.00 14.34 119 ARG D O 1
ATOM 12236 N N . GLY D 1 122 ? -10.713 -0.089 -21.120 1.00 13.58 120 GLY D N 1
ATOM 12237 C CA . GLY D 1 122 ? -9.601 -0.151 -20.171 1.00 13.26 120 GLY D CA 1
ATOM 12238 C C . GLY D 1 122 ? -8.646 1.042 -20.287 1.00 13.06 120 GLY D C 1
ATOM 12239 O O . GLY D 1 122 ? -8.224 1.599 -19.261 1.00 12.64 120 GLY D O 1
ATOM 12240 N N . GLU D 1 123 ? -8.308 1.450 -21.515 1.00 12.26 121 GLU D N 1
ATOM 12241 C CA . GLU D 1 123 ? -7.416 2.610 -21.705 1.00 12.16 121 GLU D CA 1
ATOM 12242 C C . GLU D 1 123 ? -8.026 3.905 -21.187 1.00 12.02 121 GLU D C 1
ATOM 12243 O O . GLU D 1 123 ? -7.294 4.736 -20.642 1.00 11.72 121 GLU D O 1
ATOM 12249 N N . ILE D 1 124 ? -9.339 4.096 -21.391 1.00 11.72 122 ILE D N 1
ATOM 12250 C CA . ILE D 1 124 ? -10.037 5.286 -20.843 1.00 12.29 122 ILE D CA 1
ATOM 12251 C C . ILE D 1 124 ? -9.925 5.344 -19.321 1.00 12.12 122 ILE D C 1
ATOM 12252 O O . ILE D 1 124 ? -9.591 6.389 -18.771 1.00 12.54 122 ILE D O 1
ATOM 12257 N N . GLY D 1 125 ? -10.190 4.229 -18.646 1.00 12.74 123 GLY D N 1
ATOM 12258 C CA . GLY D 1 125 ? -10.026 4.189 -17.184 1.00 12.96 123 GLY D CA 1
ATOM 12259 C C . GLY D 1 125 ? -8.573 4.451 -16.740 1.00 13.65 123 GLY D C 1
ATOM 12260 O O . GLY D 1 125 ? -8.330 5.124 -15.730 1.00 13.10 123 GLY D O 1
ATOM 12261 N N . PHE D 1 126 ? -7.600 3.916 -17.482 1.00 13.25 124 PHE D N 1
ATOM 12262 C CA . PHE D 1 126 ? -6.185 4.168 -17.173 1.00 14.44 124 PHE D CA 1
ATOM 12263 C C . PHE D 1 126 ? -5.841 5.676 -17.323 1.00 13.53 124 PHE D C 1
ATOM 12264 O O . PHE D 1 126 ? -5.081 6.243 -16.531 1.00 12.69 124 PHE D O 1
ATOM 12272 N N . CYS D 1 127 ? -6.443 6.324 -18.319 1.00 12.67 125 CYS D N 1
ATOM 12273 C CA . CYS D 1 127 ? -6.278 7.773 -18.508 1.00 11.80 125 CYS D CA 1
ATOM 12274 C C . CYS D 1 127 ? -6.854 8.591 -17.371 1.00 10.97 125 CYS D C 1
ATOM 12275 O O . CYS D 1 127 ? -6.270 9.571 -16.976 1.00 11.75 125 CYS D O 1
ATOM 12278 N N . ALA D 1 128 ? -8.014 8.205 -16.852 1.00 10.07 126 ALA D N 1
ATOM 12279 C CA . ALA D 1 128 ? -8.544 8.861 -15.662 1.00 10.02 126 ALA D CA 1
ATOM 12280 C C . ALA D 1 128 ? -7.566 8.699 -14.488 1.00 8.97 126 ALA D C 1
ATOM 12281 O O . ALA D 1 128 ? -7.361 9.635 -13.748 1.00 9.46 126 ALA D O 1
ATOM 12283 N N . ASP D 1 129 ? -6.946 7.533 -14.353 1.00 8.87 127 ASP D N 1
ATOM 12284 C CA . ASP D 1 129 ? -5.937 7.316 -13.309 1.00 9.04 127 ASP D CA 1
ATOM 12285 C C . ASP D 1 129 ? -4.689 8.159 -13.540 1.00 9.26 127 ASP D C 1
ATOM 12286 O O . ASP D 1 129 ? -4.084 8.610 -12.571 1.00 9.69 127 ASP D O 1
ATOM 12291 N N . LEU D 1 130 ? -4.275 8.341 -14.801 1.00 9.13 128 LEU D N 1
ATOM 12292 C CA . LEU D 1 130 ? -3.110 9.205 -15.101 1.00 9.74 128 LEU D CA 1
ATOM 12293 C C . LEU D 1 130 ? -3.369 10.628 -14.645 1.00 9.91 128 LEU D C 1
ATOM 12294 O O . LEU D 1 130 ? -2.520 11.236 -14.000 1.00 9.97 128 LEU D O 1
ATOM 12299 N N . TRP D 1 131 ? -4.540 11.166 -15.016 1.00 10.24 129 TRP D N 1
ATOM 12300 C CA . TRP D 1 131 ? -4.936 12.506 -14.574 1.00 9.96 129 TRP D CA 1
ATOM 12301 C C . TRP D 1 131 ? -4.970 12.604 -13.040 1.00 9.92 129 TRP D C 1
ATOM 12302 O O . TRP D 1 131 ? -4.495 13.605 -12.468 1.00 10.11 129 TRP D O 1
ATOM 12313 N N . SER D 1 132 ? -5.520 11.581 -12.385 1.00 9.83 130 SER D N 1
ATOM 12314 C CA . SER D 1 132 ? -5.551 11.557 -10.916 1.00 10.96 130 SER D CA 1
ATOM 12315 C C . SER D 1 132 ? -4.165 11.529 -10.309 1.00 10.45 130 SER D C 1
ATOM 12316 O O . SER D 1 132 ? -3.893 12.256 -9.371 1.00 11.31 130 SER D O 1
ATOM 12319 N N . TYR D 1 133 ? -3.299 10.663 -10.825 1.00 10.55 131 TYR D N 1
ATOM 12320 C CA . TYR D 1 133 ? -1.947 10.594 -10.296 1.00 10.42 131 TYR D CA 1
ATOM 12321 C C . TYR D 1 133 ? -1.302 11.971 -10.401 1.00 10.44 131 TYR D C 1
ATOM 12322 O O . TYR D 1 133 ? -0.724 12.479 -9.428 1.00 10.21 131 TYR D O 1
ATOM 12331 N N . ALA D 1 134 ? -1.385 12.554 -11.594 1.00 10.45 132 ALA D N 1
ATOM 12332 C CA . ALA D 1 134 ? -0.707 13.815 -11.848 1.00 10.72 132 ALA D CA 1
ATOM 12333 C C . ALA D 1 134 ? -1.298 14.939 -11.025 1.00 10.18 132 ALA D C 1
ATOM 12334 O O . ALA D 1 134 ? -0.567 15.786 -10.519 1.00 11.78 132 ALA D O 1
ATOM 12336 N N . ALA D 1 135 ? -2.608 14.936 -10.867 1.00 10.84 133 ALA D N 1
ATOM 12337 C CA . ALA D 1 135 ? -3.273 15.907 -10.003 1.00 11.57 133 ALA D CA 1
ATOM 12338 C C . ALA D 1 135 ? -2.762 15.845 -8.560 1.00 12.61 133 ALA D C 1
ATOM 12339 O O . ALA D 1 135 ? -2.536 16.876 -7.922 1.00 12.91 133 ALA D O 1
ATOM 12341 N N . GLY D 1 136 ? -2.583 14.635 -8.043 1.00 12.96 134 GLY D N 1
ATOM 12342 C CA . GLY D 1 136 ? -2.091 14.469 -6.681 1.00 13.17 134 GLY D CA 1
ATOM 12343 C C . GLY D 1 136 ? -0.651 14.941 -6.515 1.00 13.66 134 GLY D C 1
ATOM 12344 O O . GLY D 1 136 ? -0.291 15.486 -5.477 1.00 14.83 134 GLY D O 1
ATOM 12345 N N . GLN D 1 137 ? 0.177 14.721 -7.526 1.00 13.43 135 GLN D N 1
ATOM 12346 C CA . GLN D 1 137 ? 1.601 15.088 -7.464 1.00 13.90 135 GLN D CA 1
ATOM 12347 C C . GLN D 1 137 ? 1.842 16.569 -7.756 1.00 13.54 135 GLN D C 1
ATOM 12348 O O . GLN D 1 137 ? 2.817 17.155 -7.266 1.00 13.43 135 GLN D O 1
ATOM 12354 N N . ALA D 1 138 ? 0.936 17.173 -8.517 1.00 13.47 136 ALA D N 1
ATOM 12355 C CA . ALA D 1 138 ? 1.078 18.574 -8.932 1.00 13.89 136 ALA D CA 1
ATOM 12356 C C . ALA D 1 138 ? 1.193 19.524 -7.758 1.00 14.27 136 ALA D C 1
ATOM 12357 O O . ALA D 1 138 ? 1.924 20.515 -7.832 1.00 14.09 136 ALA D O 1
ATOM 12359 N N . ARG D 1 139 ? 0.483 19.242 -6.671 1.00 13.98 137 ARG D N 1
ATOM 12360 C CA . ARG D 1 139 ? 0.512 20.148 -5.531 1.00 13.95 137 ARG D CA 1
ATOM 12361 C C . ARG D 1 139 ? 1.725 19.971 -4.624 1.00 14.13 137 ARG D C 1
ATOM 12362 O O . ARG D 1 139 ? 2.001 20.817 -3.779 1.00 14.32 137 ARG D O 1
ATOM 12370 N N . ALA D 1 140 ? 2.439 18.866 -4.768 1.00 13.18 138 ALA D N 1
ATOM 12371 C CA . ALA D 1 140 ? 3.575 18.650 -3.892 1.00 14.01 138 ALA D CA 1
ATOM 12372 C C . ALA D 1 140 ? 4.921 18.929 -4.570 1.00 13.83 138 ALA D C 1
ATOM 12373 O O . ALA D 1 140 ? 5.970 18.598 -4.015 1.00 14.25 138 ALA D O 1
ATOM 12375 N N . LEU D 1 141 ? 4.894 19.553 -5.747 1.00 13.81 139 LEU D N 1
ATOM 12376 C CA . LEU D 1 141 ? 6.138 19.802 -6.474 1.00 14.11 139 LEU D CA 1
ATOM 12377 C C . LEU D 1 141 ? 7.041 20.777 -5.702 1.00 13.79 139 LEU D C 1
ATOM 12378 O O . LEU D 1 141 ? 6.585 21.816 -5.219 1.00 14.02 139 LEU D O 1
ATOM 12383 N N . GLU D 1 142 ? 8.318 20.443 -5.601 1.00 13.59 140 GLU D N 1
ATOM 12384 C CA . GLU D 1 142 ? 9.214 21.186 -4.721 1.00 14.04 140 GLU D CA 1
ATOM 12385 C C . GLU D 1 142 ? 10.544 21.554 -5.408 1.00 12.95 140 GLU D C 1
ATOM 12386 O O . GLU D 1 142 ? 10.879 21.040 -6.477 1.00 12.93 140 GLU D O 1
ATOM 12392 N N . GLY D 1 143 ? 11.276 22.461 -4.773 1.00 11.80 141 GLY D N 1
ATOM 12393 C CA . GLY D 1 143 ? 12.687 22.696 -5.069 1.00 10.79 141 GLY D CA 1
ATOM 12394 C C . GLY D 1 143 ? 13.452 22.439 -3.775 1.00 10.40 141 GLY D C 1
ATOM 12395 O O . GLY D 1 143 ? 12.966 21.719 -2.880 1.00 9.86 141 GLY D O 1
ATOM 12396 N N . GLN D 1 144 ? 14.632 23.039 -3.654 1.00 9.05 142 GLN D N 1
ATOM 12397 C CA . GLN D 1 144 ? 15.515 22.784 -2.510 1.00 8.41 142 GLN D CA 1
ATOM 12398 C C . GLN D 1 144 ? 15.923 24.077 -1.824 1.00 8.52 142 GLN D C 1
ATOM 12399 O O . GLN D 1 144 ? 16.017 25.131 -2.482 1.00 7.49 142 GLN D O 1
ATOM 12405 N N . THR D 1 145 ? 16.186 23.976 -0.521 1.00 7.74 143 THR D N 1
ATOM 12406 C CA . THR D 1 145 ? 16.925 24.994 0.226 1.00 9.28 143 THR D CA 1
ATOM 12407 C C . THR D 1 145 ? 18.312 24.451 0.597 1.00 9.60 143 THR D C 1
ATOM 12408 O O . THR D 1 145 ? 18.466 23.252 0.906 1.00 9.66 143 THR D O 1
ATOM 12412 N N . HIS D 1 146 ? 19.292 25.342 0.580 1.00 8.77 144 HIS D N 1
ATOM 12413 C CA . HIS D 1 146 ? 20.625 25.023 1.044 1.00 9.77 144 HIS D CA 1
ATOM 12414 C C . HIS D 1 146 ? 20.922 26.000 2.151 1.00 9.91 144 HIS D C 1
ATOM 12415 O O . HIS D 1 146 ? 21.181 27.187 1.892 1.00 10.53 144 HIS D O 1
ATOM 12422 N N . ASN D 1 147 ? 20.845 25.503 3.391 1.00 11.17 145 ASN D N 1
ATOM 12423 C CA . ASN D 1 147 ? 20.868 26.343 4.603 1.00 11.10 145 ASN D CA 1
ATOM 12424 C C . ASN D 1 147 ? 22.267 26.293 5.162 1.00 11.68 145 ASN D C 1
ATOM 12425 O O . ASN D 1 147 ? 22.541 26.803 6.250 1.00 11.63 145 ASN D O 1
ATOM 12430 N N . ASN D 1 148 ? 23.171 25.694 4.387 1.00 11.95 146 ASN D N 1
ATOM 12431 C CA . ASN D 1 148 ? 24.531 25.443 4.844 1.00 12.87 146 ASN D CA 1
ATOM 12432 C C . ASN D 1 148 ? 25.601 25.962 3.872 1.00 12.93 146 ASN D C 1
ATOM 12433 O O . ASN D 1 148 ? 26.678 25.372 3.759 1.00 12.59 146 ASN D O 1
ATOM 12438 N N . ILE D 1 149 ? 25.311 27.047 3.161 1.00 12.89 147 ILE D N 1
ATOM 12439 C CA . ILE D 1 149 ? 26.349 27.694 2.347 1.00 13.98 147 ILE D CA 1
ATOM 12440 C C . ILE D 1 149 ? 26.884 29.008 2.957 1.00 15.19 147 ILE D C 1
ATOM 12441 O O . ILE D 1 149 ? 27.219 29.980 2.235 1.00 15.71 147 ILE D O 1
ATOM 12446 N N . GLY D 1 150 ? 26.955 29.052 4.278 1.00 15.56 148 GLY D N 1
ATOM 12447 C CA . GLY D 1 150 ? 27.557 30.216 4.949 1.00 17.22 148 GLY D CA 1
ATOM 12448 C C . GLY D 1 150 ? 26.484 30.961 5.725 1.00 18.10 148 GLY D C 1
ATOM 12449 O O . GLY D 1 150 ? 25.355 31.117 5.236 1.00 18.20 148 GLY D O 1
ATOM 12450 N N . ASP D 1 151 ? 26.812 31.429 6.927 1.00 18.45 149 ASP D N 1
ATOM 12451 C CA . ASP D 1 151 ? 25.789 32.094 7.767 1.00 19.22 149 ASP D CA 1
ATOM 12452 C C . ASP D 1 151 ? 25.112 33.296 7.082 1.00 19.38 149 ASP D C 1
ATOM 12453 O O . ASP D 1 151 ? 23.932 33.582 7.323 1.00 19.40 149 ASP D O 1
ATOM 12458 N N . ASP D 1 152 ? 25.860 33.991 6.229 1.00 18.75 150 ASP D N 1
ATOM 12459 C CA . ASP D 1 152 ? 25.365 35.200 5.543 1.00 19.01 150 ASP D CA 1
ATOM 12460 C C . ASP D 1 152 ? 24.567 34.950 4.247 1.00 17.36 150 ASP D C 1
ATOM 12461 O O . ASP D 1 152 ? 24.117 35.899 3.575 1.00 15.88 150 ASP D O 1
ATOM 12466 N N . ARG D 1 153 ? 24.389 33.679 3.894 1.00 15.70 151 ARG D N 1
ATOM 12467 C CA . ARG D 1 153 ? 23.779 33.333 2.634 1.00 15.24 151 ARG D CA 1
ATOM 12468 C C . ARG D 1 153 ? 22.704 32.267 2.798 1.00 14.95 151 ARG D C 1
ATOM 12469 O O . ARG D 1 153 ? 22.676 31.549 3.800 1.00 13.74 151 ARG D O 1
ATOM 12477 N N . LEU D 1 154 ? 21.815 32.184 1.804 1.00 14.02 152 LEU D N 1
ATOM 12478 C CA . LEU D 1 154 ? 20.818 31.128 1.750 1.00 14.51 152 LEU D CA 1
ATOM 12479 C C . LEU D 1 154 ? 20.675 30.743 0.297 1.00 14.05 152 LEU D C 1
ATOM 12480 O O . LEU D 1 154 ? 20.497 31.610 -0.574 1.00 13.71 152 LEU D O 1
ATOM 12485 N N . GLY D 1 155 ? 20.762 29.446 0.020 1.00 13.29 153 GLY D N 1
ATOM 12486 C CA . GLY D 1 155 ? 20.634 28.986 -1.345 1.00 12.00 153 GLY D CA 1
ATOM 12487 C C . GLY D 1 155 ? 19.208 28.518 -1.537 1.00 12.07 153 GLY D C 1
ATOM 12488 O O . GLY D 1 155 ? 18.685 27.796 -0.710 1.00 11.96 153 GLY D O 1
ATOM 12489 N N . LEU D 1 156 ? 18.573 28.965 -2.610 1.00 12.77 154 LEU D N 1
ATOM 12490 C CA . LEU D 1 156 ? 17.241 28.482 -2.983 1.00 13.49 154 LEU D CA 1
ATOM 12491 C C . LEU D 1 156 ? 17.307 27.914 -4.389 1.00 13.81 154 LEU D C 1
ATOM 12492 O O . LEU D 1 156 ? 17.967 28.479 -5.252 1.00 16.01 154 LEU D O 1
ATOM 12497 N N . VAL D 1 157 ? 16.650 26.791 -4.616 1.00 13.09 155 VAL D N 1
ATOM 12498 C CA . VAL D 1 157 ? 16.389 26.340 -5.965 1.00 12.07 155 VAL D CA 1
ATOM 12499 C C . VAL D 1 157 ? 14.878 26.326 -6.072 1.00 11.75 155 VAL D C 1
ATOM 12500 O O . VAL D 1 157 ? 14.213 25.553 -5.389 1.00 12.43 155 VAL D O 1
ATOM 12504 N N . LEU D 1 158 ? 14.341 27.193 -6.926 1.00 10.84 156 LEU D N 1
ATOM 12505 C CA . LEU D 1 158 ? 12.899 27.305 -7.117 1.00 10.57 156 LEU D CA 1
ATOM 12506 C C . LEU D 1 158 ? 12.469 26.574 -8.385 1.00 10.75 156 LEU D C 1
ATOM 12507 O O . LEU D 1 158 ? 13.112 26.705 -9.419 1.00 10.16 156 LEU D O 1
ATOM 12512 N N . ARG D 1 159 ? 11.381 25.813 -8.295 1.00 10.59 157 ARG D N 1
ATOM 12513 C CA . ARG D 1 159 ? 10.773 25.172 -9.467 1.00 11.22 157 ARG D CA 1
ATOM 12514 C C . ARG D 1 159 ? 9.781 26.123 -10.127 1.00 11.27 157 ARG D C 1
ATOM 12515 O O . ARG D 1 159 ? 8.975 26.724 -9.446 1.00 12.01 157 ARG D O 1
ATOM 12523 N N . GLU D 1 160 ? 9.835 26.245 -11.449 1.00 12.36 158 GLU D N 1
ATOM 12524 C CA . GLU D 1 160 ? 8.884 27.098 -12.207 1.00 13.55 158 GLU D CA 1
ATOM 12525 C C . GLU D 1 160 ? 8.471 26.360 -13.486 1.00 13.50 158 GLU D C 1
ATOM 12526 O O . GLU D 1 160 ? 9.179 25.456 -13.900 1.00 13.83 158 GLU D O 1
ATOM 12532 N N . PRO D 1 161 ? 7.343 26.752 -14.129 1.00 14.44 159 PRO D N 1
ATOM 12533 C CA . PRO D 1 161 ? 6.905 26.121 -15.392 1.00 14.44 159 PRO D CA 1
ATOM 12534 C C . PRO D 1 161 ? 7.818 26.514 -16.530 1.00 15.55 159 PRO D C 1
ATOM 12535 O O . PRO D 1 161 ? 8.327 27.643 -16.542 1.00 14.92 159 PRO D O 1
ATOM 12539 N N . VAL D 1 162 ? 8.057 25.595 -17.457 1.00 15.34 160 VAL D N 1
ATOM 12540 C CA . VAL D 1 162 ? 8.794 25.943 -18.679 1.00 17.40 160 VAL D CA 1
ATOM 12541 C C . VAL D 1 162 ? 8.036 27.020 -19.494 1.00 16.80 160 VAL D C 1
ATOM 12542 O O . VAL D 1 162 ? 8.657 27.847 -20.122 1.00 16.88 160 VAL D O 1
ATOM 12546 N N . GLY D 1 163 ? 6.699 27.008 -19.475 1.00 16.68 161 GLY D N 1
ATOM 12547 C CA . GLY D 1 163 ? 5.925 27.986 -20.265 1.00 15.80 161 GLY D CA 1
ATOM 12548 C C . GLY D 1 163 ? 4.898 27.357 -21.188 1.00 15.48 161 GLY D C 1
ATOM 12549 O O . GLY D 1 163 ? 4.021 26.614 -20.729 1.00 15.03 161 GLY D O 1
ATOM 12550 N N . VAL D 1 164 ? 5.021 27.654 -22.484 1.00 14.52 162 VAL D N 1
ATOM 12551 C CA . VAL D 1 164 ? 4.094 27.191 -23.515 1.00 14.14 162 VAL D CA 1
ATOM 12552 C C . VAL D 1 164 ? 4.667 25.944 -24.178 1.00 13.84 162 VAL D C 1
ATOM 12553 O O . VAL D 1 164 ? 5.742 25.982 -24.783 1.00 13.43 162 VAL D O 1
ATOM 12557 N N . VAL D 1 165 ? 3.929 24.842 -24.052 1.00 13.49 163 VAL D N 1
ATOM 12558 C CA . VAL D 1 165 ? 4.355 23.553 -24.567 1.00 12.93 163 VAL D CA 1
ATOM 12559 C C . VAL D 1 165 ? 3.442 23.117 -25.704 1.00 13.31 163 VAL D C 1
ATOM 12560 O O . VAL D 1 165 ? 2.217 23.055 -25.541 1.00 13.46 163 VAL D O 1
ATOM 12564 N N . GLY D 1 166 ? 4.036 22.828 -26.850 1.00 13.16 164 GLY D N 1
ATOM 12565 C CA . GLY D 1 166 ? 3.298 22.224 -27.950 1.00 14.41 164 GLY D CA 1
ATOM 12566 C C . GLY D 1 166 ? 3.424 20.726 -27.821 1.00 14.79 164 GLY D C 1
ATOM 12567 O O . GLY D 1 166 ? 4.538 20.204 -27.769 1.00 14.62 164 GLY D O 1
ATOM 12568 N N . ILE D 1 167 ? 2.285 20.036 -27.757 1.00 14.46 165 ILE D N 1
ATOM 12569 C CA . ILE D 1 167 ? 2.287 18.592 -27.586 1.00 13.75 165 ILE D CA 1
ATOM 12570 C C . ILE D 1 167 ? 1.732 17.933 -28.834 1.00 14.13 165 ILE D C 1
ATOM 12571 O O . ILE D 1 167 ? 0.574 18.170 -29.196 1.00 14.56 165 ILE D O 1
ATOM 12576 N N . ILE D 1 168 ? 2.536 17.098 -29.487 1.00 13.91 166 ILE D N 1
ATOM 12577 C CA . ILE D 1 168 ? 2.084 16.400 -30.684 1.00 14.66 166 ILE D CA 1
ATOM 12578 C C . ILE D 1 168 ? 1.951 14.881 -30.428 1.00 14.09 166 ILE D C 1
ATOM 12579 O O . ILE D 1 168 ? 2.899 14.244 -30.005 1.00 14.17 166 ILE D O 1
ATOM 12584 N N . THR D 1 169 ? 0.789 14.300 -30.709 1.00 13.84 167 THR D N 1
ATOM 12585 C CA . THR D 1 169 ? 0.534 12.913 -30.317 1.00 13.60 167 THR D CA 1
ATOM 12586 C C . THR D 1 169 ? 0.177 12.012 -31.505 1.00 14.51 167 THR D C 1
ATOM 12587 O O . THR D 1 169 ? -0.405 12.488 -32.478 1.00 15.32 167 THR D O 1
ATOM 12591 N N . PRO D 1 170 ? 0.502 10.703 -31.420 1.00 14.20 168 PRO D N 1
ATOM 12592 C CA . PRO D 1 170 ? 0.356 9.819 -32.559 1.00 13.38 168 PRO D CA 1
ATOM 12593 C C . PRO D 1 170 ? -1.020 9.159 -32.635 1.00 13.65 168 PRO D C 1
ATOM 12594 O O . PRO D 1 170 ? -1.837 9.297 -31.710 1.00 12.32 168 PRO D O 1
ATOM 12598 N N . TRP D 1 171 ? -1.255 8.430 -33.730 1.00 13.38 169 TRP D N 1
ATOM 12599 C CA . TRP D 1 171 ? -2.552 7.772 -33.939 1.00 13.02 169 TRP D CA 1
ATOM 12600 C C . TRP D 1 171 ? -2.764 6.454 -33.166 1.00 12.52 169 TRP D C 1
ATOM 12601 O O . TRP D 1 171 ? -3.868 5.969 -33.110 1.00 12.43 169 TRP D O 1
ATOM 12612 N N . ASN D 1 172 ? -1.721 5.866 -32.589 1.00 12.74 170 ASN D N 1
ATOM 12613 C CA . ASN D 1 172 ? -1.888 4.517 -31.999 1.00 12.36 170 ASN D CA 1
ATOM 12614 C C . ASN D 1 172 ? -2.488 4.463 -30.593 1.00 12.58 170 ASN D C 1
ATOM 12615 O O . ASN D 1 172 ? -3.190 3.501 -30.244 1.00 12.18 170 ASN D O 1
ATOM 12620 N N . PHE D 1 173 ? -2.186 5.484 -29.799 1.00 11.63 171 PHE D N 1
ATOM 12621 C CA . PHE D 1 173 ? -2.752 5.629 -28.459 1.00 12.75 171 PHE D CA 1
ATOM 12622 C C . PHE D 1 173 ? -3.064 7.090 -28.232 1.00 12.67 171 PHE D C 1
ATOM 12623 O O . PHE D 1 173 ? -2.374 7.748 -27.459 1.00 13.16 171 PHE D O 1
ATOM 12631 N N . PRO D 1 174 ? -4.099 7.617 -28.899 1.00 12.98 172 PRO D N 1
ATOM 12632 C CA . PRO D 1 174 ? -4.317 9.077 -28.841 1.00 13.58 172 PRO D CA 1
ATOM 12633 C C . PRO D 1 174 ? -4.609 9.627 -27.449 1.00 13.51 172 PRO D C 1
ATOM 12634 O O . PRO D 1 174 ? -3.977 10.614 -27.016 1.00 13.61 172 PRO D O 1
ATOM 12638 N N . PHE D 1 175 ? -5.578 9.020 -26.772 1.00 13.18 173 PHE D N 1
ATOM 12639 C CA . PHE D 1 175 ? -6.044 9.520 -25.494 1.00 13.19 173 PHE D CA 1
ATOM 12640 C C . PHE D 1 175 ? -4.974 9.294 -24.420 1.00 12.58 173 PHE D C 1
ATOM 12641 O O . PHE D 1 175 ? -4.693 10.163 -23.599 1.00 13.70 173 PHE D O 1
ATOM 12649 N N . ILE D 1 176 ? -4.376 8.108 -24.443 1.00 12.97 174 ILE D N 1
ATOM 12650 C CA . ILE D 1 176 ? -3.358 7.725 -23.479 1.00 12.35 174 ILE D CA 1
ATOM 12651 C C . ILE D 1 176 ? -2.185 8.687 -23.568 1.00 12.05 174 ILE D C 1
ATOM 12652 O O . ILE D 1 176 ? -1.732 9.186 -22.537 1.00 11.01 174 ILE D O 1
ATOM 12657 N N . ILE D 1 177 ? -1.720 8.961 -24.790 1.00 10.99 175 ILE D N 1
ATOM 12658 C CA . ILE D 1 177 ? -0.559 9.855 -24.938 1.00 11.70 175 ILE D CA 1
ATOM 12659 C C . ILE D 1 177 ? -0.875 11.283 -24.521 1.00 11.42 175 ILE D C 1
ATOM 12660 O O . ILE D 1 177 ? -0.098 11.900 -23.770 1.00 11.44 175 ILE D O 1
ATOM 12665 N N . ALA D 1 178 ? -2.044 11.792 -24.904 1.00 10.92 176 ALA D N 1
ATOM 12666 C CA . ALA D 1 178 ? -2.461 13.081 -24.337 1.00 11.27 176 ALA D CA 1
ATOM 12667 C C . ALA D 1 178 ? -2.466 13.034 -22.791 1.00 11.10 176 ALA D C 1
ATOM 12668 O O . ALA D 1 178 ? -2.038 13.972 -22.137 1.00 11.23 176 ALA D O 1
ATOM 12670 N N . SER D 1 179 ? -2.951 11.940 -22.209 1.00 11.25 177 SER D N 1
ATOM 12671 C CA . SER D 1 179 ? -3.055 11.868 -20.755 1.00 10.37 177 SER D CA 1
ATOM 12672 C C . SER D 1 179 ? -1.710 11.613 -20.057 1.00 10.86 177 SER D C 1
ATOM 12673 O O . SER D 1 179 ? -1.602 11.761 -18.845 1.00 10.35 177 SER D O 1
ATOM 12676 N N . GLU D 1 180 ? -0.700 11.217 -20.829 1.00 11.08 178 GLU D N 1
ATOM 12677 C CA . GLU D 1 180 ? 0.644 11.007 -20.310 1.00 11.03 178 GLU D CA 1
ATOM 12678 C C . GLU D 1 180 ? 1.454 12.291 -20.387 1.00 11.36 178 GLU D C 1
ATOM 12679 O O . GLU D 1 180 ? 2.592 12.338 -19.871 1.00 10.84 178 GLU D O 1
ATOM 12685 N N . ARG D 1 181 ? 0.908 13.308 -21.061 1.00 10.89 179 ARG D N 1
ATOM 12686 C CA . ARG D 1 181 ? 1.689 14.524 -21.344 1.00 11.19 179 ARG D CA 1
ATOM 12687 C C . ARG D 1 181 ? 1.014 15.748 -20.755 1.00 11.11 179 ARG D C 1
ATOM 12688 O O . ARG D 1 181 ? 1.604 16.462 -19.933 1.00 12.58 179 ARG D O 1
ATOM 12696 N N . VAL D 1 182 ? -0.234 15.995 -21.174 1.00 10.81 180 VAL D N 1
ATOM 12697 C CA . VAL D 1 182 ? -0.972 17.203 -20.774 1.00 10.41 180 VAL D CA 1
ATOM 12698 C C . VAL D 1 182 ? -1.023 17.411 -19.246 1.00 10.44 180 VAL D C 1
ATOM 12699 O O . VAL D 1 182 ? -0.700 18.504 -18.767 1.00 11.14 180 VAL D O 1
ATOM 12703 N N . PRO D 1 183 ? -1.381 16.365 -18.464 1.00 10.67 181 PRO D N 1
ATOM 12704 C CA . PRO D 1 183 ? -1.512 16.615 -17.033 1.00 10.88 181 PRO D CA 1
ATOM 12705 C C . PRO D 1 183 ? -0.199 16.967 -16.337 1.00 11.24 181 PRO D C 1
ATOM 12706 O O . PRO D 1 183 ? -0.214 17.753 -15.381 1.00 11.64 181 PRO D O 1
ATOM 12710 N N . TRP D 1 184 ? 0.908 16.393 -16.792 1.00 10.59 182 TRP D N 1
ATOM 12711 C CA . TRP D 1 184 ? 2.204 16.743 -16.234 1.00 11.51 182 TRP D CA 1
ATOM 12712 C C . TRP D 1 184 ? 2.617 18.172 -16.658 1.00 12.03 182 TRP D C 1
ATOM 12713 O O . TRP D 1 184 ? 3.165 18.936 -15.865 1.00 12.45 182 TRP D O 1
ATOM 12724 N N . ALA D 1 185 ? 2.299 18.538 -17.892 1.00 12.23 183 ALA D N 1
ATOM 12725 C CA . ALA D 1 185 ? 2.628 19.880 -18.373 1.00 12.56 183 ALA D CA 1
ATOM 12726 C C . ALA D 1 185 ? 1.816 20.955 -17.630 1.00 13.08 183 ALA D C 1
ATOM 12727 O O . ALA D 1 185 ? 2.387 21.847 -17.002 1.00 14.20 183 ALA D O 1
ATOM 12729 N N . ILE D 1 186 ? 0.490 20.865 -17.661 1.00 12.76 184 ILE D N 1
ATOM 12730 C CA . ILE D 1 186 ? -0.318 21.892 -17.007 1.00 11.99 184 ILE D CA 1
ATOM 12731 C C . ILE D 1 186 ? -0.239 21.833 -15.482 1.00 11.59 184 ILE D C 1
ATOM 12732 O O . ILE D 1 186 ? -0.404 22.853 -14.790 1.00 10.20 184 ILE D O 1
ATOM 12737 N N . GLY D 1 187 ? 0.020 20.640 -14.959 1.00 11.32 185 GLY D N 1
ATOM 12738 C CA . GLY D 1 187 ? 0.186 20.471 -13.537 1.00 12.71 185 GLY D CA 1
ATOM 12739 C C . GLY D 1 187 ? 1.453 21.175 -13.083 1.00 13.69 185 GLY D C 1
ATOM 12740 O O . GLY D 1 187 ? 1.514 21.649 -11.954 1.00 14.64 185 GLY D O 1
ATOM 12741 N N . SER D 1 188 ? 2.449 21.254 -13.965 1.00 13.87 186 SER D N 1
ATOM 12742 C CA . SER D 1 188 ? 3.683 22.012 -13.707 1.00 14.71 186 SER D CA 1
ATOM 12743 C C . SER D 1 188 ? 3.480 23.528 -13.812 1.00 15.66 186 SER D C 1
ATOM 12744 O O . SER D 1 188 ? 4.422 24.287 -13.563 1.00 16.92 186 SER D O 1
ATOM 12747 N N . GLY D 1 189 ? 2.264 23.952 -14.186 1.00 15.74 187 GLY D N 1
ATOM 12748 C CA . GLY D 1 189 ? 1.914 25.365 -14.365 1.00 15.30 187 GLY D CA 1
ATOM 12749 C C . GLY D 1 189 ? 2.065 25.853 -15.796 1.00 15.04 187 GLY D C 1
ATOM 12750 O O . GLY D 1 189 ? 1.904 27.049 -16.072 1.00 14.76 187 GLY D O 1
ATOM 12751 N N . CYS D 1 190 ? 2.368 24.938 -16.706 1.00 14.06 188 CYS D N 1
ATOM 12752 C CA . CYS D 1 190 ? 2.499 25.272 -18.118 1.00 13.76 188 CYS D CA 1
ATOM 12753 C C . CYS D 1 190 ? 1.129 25.484 -18.781 1.00 14.19 188 CYS D C 1
ATOM 12754 O O . CYS D 1 190 ? 0.091 25.138 -18.203 1.00 12.73 188 CYS D O 1
ATOM 12757 N N . THR D 1 191 ? 1.153 26.042 -19.995 1.00 13.86 189 THR D N 1
ATOM 12758 C CA . THR D 1 191 ? -0.020 26.074 -20.852 1.00 14.47 189 THR D CA 1
ATOM 12759 C C . THR D 1 191 ? 0.349 25.327 -22.114 1.00 14.59 189 THR D C 1
ATOM 12760 O O . THR D 1 191 ? 1.531 25.181 -22.450 1.00 14.59 189 THR D O 1
ATOM 12764 N N . VAL D 1 192 ? -0.671 24.841 -22.803 1.00 14.82 190 VAL D N 1
ATOM 12765 C CA . VAL D 1 192 ? -0.494 23.804 -23.773 1.00 15.12 190 VAL D CA 1
ATOM 12766 C C . VAL D 1 192 ? -1.291 24.032 -25.080 1.00 15.51 190 VAL D C 1
ATOM 12767 O O . VAL D 1 192 ? -2.442 24.499 -25.045 1.00 14.77 190 VAL D O 1
ATOM 12771 N N . VAL D 1 193 ? -0.660 23.706 -26.215 1.00 14.72 191 VAL D N 1
ATOM 12772 C CA . VAL D 1 193 ? -1.366 23.424 -27.458 1.00 14.86 191 VAL D CA 1
ATOM 12773 C C . VAL D 1 193 ? -1.143 21.974 -27.873 1.00 14.85 191 VAL D C 1
ATOM 12774 O O . VAL D 1 193 ? -0.014 21.568 -28.154 1.00 14.89 191 VAL D O 1
ATOM 12778 N N . LEU D 1 194 ? -2.239 21.213 -27.938 1.00 14.97 192 LEU D N 1
ATOM 12779 C CA . LEU D 1 194 ? -2.217 19.799 -28.265 1.00 14.71 192 LEU D CA 1
ATOM 12780 C C . LEU D 1 194 ? -2.585 19.616 -29.719 1.00 15.20 192 LEU D C 1
ATOM 12781 O O . LEU D 1 194 ? -3.612 20.146 -30.181 1.00 15.42 192 LEU D O 1
ATOM 12786 N N . LYS D 1 195 ? -1.771 18.856 -30.434 1.00 14.92 193 LYS D N 1
ATOM 12787 C CA . LYS D 1 195 ? -2.052 18.512 -31.808 1.00 16.06 193 LYS D CA 1
ATOM 12788 C C . LYS D 1 195 ? -2.093 16.991 -31.988 1.00 15.59 193 LYS D C 1
ATOM 12789 O O . LYS D 1 195 ? -1.051 16.332 -32.082 1.00 15.96 193 LYS D O 1
ATOM 12795 N N . PRO D 1 196 ? -3.301 16.421 -32.045 1.00 15.47 194 PRO D N 1
ATOM 12796 C CA . PRO D 1 196 ? -3.426 14.984 -32.254 1.00 15.38 194 PRO D CA 1
ATOM 12797 C C . PRO D 1 196 ? -3.253 14.579 -33.723 1.00 15.87 194 PRO D C 1
ATOM 12798 O O . PRO D 1 196 ? -3.214 15.454 -34.608 1.00 15.49 194 PRO D O 1
ATOM 12802 N N . SER D 1 197 ? -3.118 13.277 -33.977 1.00 15.16 195 SER D N 1
ATOM 12803 C CA . SER D 1 197 ? -3.040 12.777 -35.358 1.00 15.92 195 SER D CA 1
ATOM 12804 C C . SER D 1 197 ? -4.300 13.135 -36.157 1.00 16.26 195 SER D C 1
ATOM 12805 O O . SER D 1 197 ? -5.416 13.196 -35.616 1.00 15.18 195 SER D O 1
ATOM 12808 N N . GLU D 1 198 ? -4.097 13.371 -37.450 1.00 16.55 196 GLU D N 1
ATOM 12809 C CA . GLU D 1 198 ? -5.181 13.685 -38.372 1.00 18.01 196 GLU D CA 1
ATOM 12810 C C . GLU D 1 198 ? -6.195 12.519 -38.430 1.00 17.33 196 GLU D C 1
ATOM 12811 O O . GLU D 1 198 ? -7.300 12.692 -38.927 1.00 17.44 196 GLU D O 1
ATOM 12817 N N . PHE D 1 199 ? -5.791 11.328 -37.981 1.00 16.88 197 PHE D N 1
ATOM 12818 C CA . PHE D 1 199 ? -6.645 10.140 -38.062 1.00 16.78 197 PHE D CA 1
ATOM 12819 C C . PHE D 1 199 ? -7.514 9.994 -36.809 1.00 15.97 197 PHE D C 1
ATOM 12820 O O . PHE D 1 199 ? -8.522 9.292 -36.827 1.00 15.82 197 PHE D O 1
ATOM 12828 N N . THR D 1 200 ? -7.101 10.620 -35.713 1.00 16.02 198 THR D N 1
ATOM 12829 C CA . THR D 1 200 ? -7.629 10.265 -34.404 1.00 15.48 198 THR D CA 1
ATOM 12830 C C . THR D 1 200 ? -7.677 11.459 -33.476 1.00 15.47 198 THR D C 1
ATOM 12831 O O . THR D 1 200 ? -7.015 11.468 -32.444 1.00 16.27 198 THR D O 1
ATOM 12835 N N . SER D 1 201 ? -8.450 12.472 -33.833 1.00 14.93 199 SER D N 1
ATOM 12836 C CA . SER D 1 201 ? -8.494 13.707 -33.052 1.00 14.48 199 SER D CA 1
ATOM 12837 C C . SER D 1 201 ? -9.697 13.770 -32.093 1.00 14.04 199 SER D C 1
ATOM 12838 O O . SER D 1 201 ? -9.823 14.700 -31.294 1.00 13.42 199 SER D O 1
ATOM 12841 N N . GLY D 1 202 ? -10.582 12.785 -32.177 1.00 13.47 200 GLY D N 1
ATOM 12842 C CA . GLY D 1 202 ? -11.869 12.881 -31.468 1.00 13.26 200 GLY D CA 1
ATOM 12843 C C . GLY D 1 202 ? -11.773 12.949 -29.956 1.00 13.08 200 GLY D C 1
ATOM 12844 O O . GLY D 1 202 ? -12.325 13.846 -29.324 1.00 11.83 200 GLY D O 1
ATOM 12845 N N . THR D 1 203 ? -11.065 11.997 -29.368 1.00 13.28 201 THR D N 1
ATOM 12846 C CA . THR D 1 203 ? -10.953 11.993 -27.904 1.00 13.99 201 THR D CA 1
ATOM 12847 C C . THR D 1 203 ? -10.106 13.146 -27.367 1.00 13.70 201 THR D C 1
ATOM 12848 O O . THR D 1 203 ? -10.317 13.564 -26.246 1.00 14.09 201 THR D O 1
ATOM 12852 N N . SER D 1 204 ? -9.138 13.642 -28.148 1.00 13.90 202 SER D N 1
ATOM 12853 C CA . SER D 1 204 ? -8.320 14.778 -27.712 1.00 14.16 202 SER D CA 1
ATOM 12854 C C . SER D 1 204 ? -9.133 16.077 -27.675 1.00 13.92 202 SER D C 1
ATOM 12855 O O . SER D 1 204 ? -8.981 16.890 -26.765 1.00 13.09 202 SER D O 1
ATOM 12858 N N . ILE D 1 205 ? -9.971 16.293 -28.687 1.00 13.59 203 ILE D N 1
ATOM 12859 C CA . ILE D 1 205 ? -10.917 17.407 -28.639 1.00 13.27 203 ILE D CA 1
ATOM 12860 C C . ILE D 1 205 ? -11.848 17.231 -27.413 1.00 13.34 203 ILE D C 1
ATOM 12861 O O . ILE D 1 205 ? -12.022 18.156 -26.640 1.00 12.97 203 ILE D O 1
ATOM 12866 N N . ARG D 1 206 ? -12.397 16.033 -27.215 1.00 13.79 204 ARG D N 1
ATOM 12867 C CA . ARG D 1 206 ? -13.277 15.809 -26.059 1.00 14.49 204 ARG D CA 1
ATOM 12868 C C . ARG D 1 206 ? -12.520 16.095 -24.772 1.00 13.99 204 ARG D C 1
ATOM 12869 O O . ARG D 1 206 ? -13.067 16.714 -23.861 1.00 13.35 204 ARG D O 1
ATOM 12877 N N . LEU D 1 207 ? -11.249 15.677 -24.705 1.00 13.48 205 LEU D N 1
ATOM 12878 C CA . LEU D 1 207 ? -10.443 15.932 -23.493 1.00 13.09 205 LEU D CA 1
ATOM 12879 C C . LEU D 1 207 ? -10.292 17.428 -23.184 1.00 13.05 205 LEU D C 1
ATOM 12880 O O . LEU D 1 207 ? -10.451 17.847 -22.025 1.00 13.27 205 LEU D O 1
ATOM 12885 N N . ALA D 1 208 ? -9.991 18.239 -24.203 1.00 12.81 206 ALA D N 1
ATOM 12886 C CA . ALA D 1 208 ? -9.944 19.702 -24.006 1.00 13.19 206 ALA D CA 1
ATOM 12887 C C . ALA D 1 208 ? -11.309 20.243 -23.617 1.00 13.04 206 ALA D C 1
ATOM 12888 O O . ALA D 1 208 ? -11.404 21.172 -22.811 1.00 14.01 206 ALA D O 1
ATOM 12890 N N . GLU D 1 209 ? -12.369 19.686 -24.193 1.00 13.81 207 GLU D N 1
ATOM 12891 C CA . GLU D 1 209 ? -13.724 20.143 -23.818 1.00 14.76 207 GLU D CA 1
ATOM 12892 C C . GLU D 1 209 ? -14.054 19.788 -22.360 1.00 14.78 207 GLU D C 1
ATOM 12893 O O . GLU D 1 209 ? -14.767 20.540 -21.678 1.00 14.94 207 GLU D O 1
ATOM 12899 N N . LEU D 1 210 ? -13.532 18.658 -21.878 1.00 14.22 208 LEU D N 1
ATOM 12900 C CA . LEU D 1 210 ? -13.730 18.300 -20.469 1.00 14.64 208 LEU D CA 1
ATOM 12901 C C . LEU D 1 210 ? -12.979 19.218 -19.521 1.00 13.91 208 LEU D C 1
ATOM 12902 O O . LEU D 1 210 ? -13.494 19.578 -18.460 1.00 13.98 208 LEU D O 1
ATOM 12907 N N . ALA D 1 211 ? -11.772 19.613 -19.914 1.00 14.65 209 ALA D N 1
ATOM 12908 C CA . ALA D 1 211 ? -10.973 20.558 -19.144 1.00 14.37 209 ALA D CA 1
ATOM 12909 C C . ALA D 1 211 ? -11.710 21.903 -19.060 1.00 15.12 209 ALA D C 1
ATOM 12910 O O . ALA D 1 211 ? -11.742 22.541 -17.998 1.00 14.22 209 ALA D O 1
ATOM 12912 N N . ARG D 1 212 ? -12.317 22.300 -20.175 1.00 16.30 210 ARG D N 1
ATOM 12913 C CA . ARG D 1 212 ? -13.145 23.516 -20.215 1.00 18.36 210 ARG D CA 1
ATOM 12914 C C . ARG D 1 212 ? -14.339 23.359 -19.289 1.00 18.74 210 ARG D C 1
ATOM 12915 O O . ARG D 1 212 ? -14.605 24.224 -18.460 1.00 19.77 210 ARG D O 1
ATOM 12923 N N . GLU D 1 213 ? -15.046 22.243 -19.418 1.00 19.98 211 GLU D N 1
ATOM 12924 C CA . GLU D 1 213 ? -16.183 21.970 -18.541 1.00 20.74 211 GLU D CA 1
ATOM 12925 C C . GLU D 1 213 ? -15.746 21.939 -17.055 1.00 20.81 211 GLU D C 1
ATOM 12926 O O . GLU D 1 213 ? -16.516 22.294 -16.168 1.00 21.24 211 GLU D O 1
ATOM 12932 N N . ALA D 1 214 ? -14.487 21.581 -16.790 1.00 21.13 212 ALA D N 1
ATOM 12933 C CA . ALA D 1 214 ? -13.967 21.482 -15.402 1.00 21.36 212 ALA D CA 1
ATOM 12934 C C . ALA D 1 214 ? -13.826 22.670 -14.405 1.00 21.43 212 ALA D C 1
ATOM 12935 O O . ALA D 1 214 ? -13.727 22.401 -13.234 1.00 22.83 212 ALA D O 1
ATOM 12937 N N . GLY D 1 215 ? -13.729 23.956 -14.735 1.00 22.26 213 GLY D N 1
ATOM 12938 C CA . GLY D 1 215 ? -13.267 24.568 -15.936 1.00 21.16 213 GLY D CA 1
ATOM 12939 C C . GLY D 1 215 ? -11.896 25.184 -15.637 1.00 20.79 213 GLY D C 1
ATOM 12940 O O . GLY D 1 215 ? -11.717 26.153 -14.868 1.00 20.47 213 GLY D O 1
ATOM 12941 N N . ILE D 1 216 ? -10.913 24.585 -16.273 1.00 20.07 214 ILE D N 1
ATOM 12942 C CA . ILE D 1 216 ? -9.560 25.092 -16.309 1.00 20.00 214 ILE D CA 1
ATOM 12943 C C . ILE D 1 216 ? -9.622 26.361 -17.162 1.00 19.73 214 ILE D C 1
ATOM 12944 O O . ILE D 1 216 ? -10.337 26.375 -18.158 1.00 19.48 214 ILE D O 1
ATOM 12949 N N . PRO D 1 217 ? -8.910 27.438 -16.757 1.00 19.79 215 PRO D N 1
ATOM 12950 C CA . PRO D 1 217 ? -9.003 28.735 -17.472 1.00 19.65 215 PRO D CA 1
ATOM 12951 C C . PRO D 1 217 ? -8.772 28.672 -18.992 1.00 19.77 215 PRO D C 1
ATOM 12952 O O . PRO D 1 217 ? -8.058 27.794 -19.495 1.00 19.47 215 PRO D O 1
ATOM 12956 N N . ASP D 1 218 ? -9.385 29.603 -19.721 1.00 19.53 216 ASP D N 1
ATOM 12957 C CA . ASP D 1 218 ? -9.230 29.685 -21.165 1.00 20.06 216 ASP D CA 1
ATOM 12958 C C . ASP D 1 218 ? -7.756 29.768 -21.582 1.00 19.74 216 ASP D C 1
ATOM 12959 O O . ASP D 1 218 ? -6.960 30.472 -20.950 1.00 20.35 216 ASP D O 1
ATOM 12964 N N . GLY D 1 219 ? -7.412 29.034 -22.637 1.00 19.21 217 GLY D N 1
ATOM 12965 C CA . GLY D 1 219 ? -6.072 29.066 -23.209 1.00 18.02 217 GLY D CA 1
ATOM 12966 C C . GLY D 1 219 ? -5.014 28.222 -22.490 1.00 17.71 217 GLY D C 1
ATOM 12967 O O . GLY D 1 219 ? -3.880 28.141 -22.956 1.00 16.86 217 GLY D O 1
ATOM 12968 N N . VAL D 1 220 ? -5.372 27.614 -21.360 1.00 16.92 218 VAL D N 1
ATOM 12969 C CA . VAL D 1 220 ? -4.451 26.709 -20.654 1.00 16.33 218 VAL D CA 1
ATOM 12970 C C . VAL D 1 220 ? -4.281 25.421 -21.470 1.00 15.77 218 VAL D C 1
ATOM 12971 O O . VAL D 1 220 ? -3.174 24.886 -21.610 1.00 14.80 218 VAL D O 1
ATOM 12975 N N . PHE D 1 221 ? -5.388 24.968 -22.056 1.00 15.27 219 PHE D N 1
ATOM 12976 C CA . PHE D 1 221 ? -5.427 23.703 -22.767 1.00 15.35 219 PHE D CA 1
ATOM 12977 C C . PHE D 1 221 ? -6.175 23.932 -24.070 1.00 15.31 219 PHE D C 1
ATOM 12978 O O . PHE D 1 221 ? -7.403 23.991 -24.072 1.00 15.81 219 PHE D O 1
ATOM 12986 N N . ASN D 1 222 ? -5.417 24.050 -25.165 1.00 15.70 220 ASN D N 1
ATOM 12987 C CA . ASN D 1 222 ? -5.945 24.248 -26.517 1.00 15.58 220 ASN D CA 1
ATOM 12988 C C . ASN D 1 222 ? -5.700 23.019 -27.362 1.00 15.47 220 ASN D C 1
ATOM 12989 O O . ASN D 1 222 ? -4.728 22.309 -27.137 1.00 15.74 220 ASN D O 1
ATOM 12994 N N . VAL D 1 223 ? -6.567 22.762 -28.338 1.00 15.85 221 VAL D N 1
ATOM 12995 C CA . VAL D 1 223 ? -6.369 21.667 -29.278 1.00 15.74 221 VAL D CA 1
ATOM 12996 C C . VAL D 1 223 ? -6.612 22.131 -30.720 1.00 16.09 221 VAL D C 1
ATOM 12997 O O . VAL D 1 223 ? -7.651 22.748 -31.034 1.00 15.91 221 VAL D O 1
ATOM 13001 N N . VAL D 1 224 ? -5.676 21.783 -31.597 1.00 15.48 222 VAL D N 1
ATOM 13002 C CA . VAL D 1 224 ? -5.779 22.083 -33.021 1.00 15.98 222 VAL D CA 1
ATOM 13003 C C . VAL D 1 224 ? -5.698 20.795 -33.795 1.00 16.57 222 VAL D C 1
ATOM 13004 O O . VAL D 1 224 ? -5.109 19.826 -33.329 1.00 16.60 222 VAL D O 1
ATOM 13008 N N . THR D 1 225 ? -6.284 20.771 -34.984 1.00 16.56 223 THR D N 1
ATOM 13009 C CA . THR D 1 225 ? -6.334 19.551 -35.730 1.00 17.28 223 THR D CA 1
ATOM 13010 C C . THR D 1 225 ? -5.905 19.832 -37.161 1.00 18.78 223 THR D C 1
ATOM 13011 O O . THR D 1 225 ? -5.930 20.977 -37.607 1.00 18.01 223 THR D O 1
ATOM 13015 N N . GLY D 1 226 ? -5.492 18.794 -37.874 1.00 20.56 224 GLY D N 1
ATOM 13016 C CA . GLY D 1 226 ? -4.978 18.997 -39.221 1.00 23.09 224 GLY D CA 1
ATOM 13017 C C . GLY D 1 226 ? -3.975 17.934 -39.572 1.00 25.06 224 GLY D C 1
ATOM 13018 O O . GLY D 1 226 ? -3.831 16.931 -38.852 1.00 23.91 224 GLY D O 1
ATOM 13019 N N . TYR D 1 227 ? -3.291 18.128 -40.694 1.00 26.72 225 TYR D N 1
ATOM 13020 C CA . TYR D 1 227 ? -2.261 17.182 -41.095 1.00 29.33 225 TYR D CA 1
ATOM 13021 C C . TYR D 1 227 ? -0.960 17.484 -40.344 1.00 30.29 225 TYR D C 1
ATOM 13022 O O . TYR D 1 227 ? -0.882 18.464 -39.602 1.00 29.91 225 TYR D O 1
ATOM 13031 N N . GLY D 1 228 ? 0.039 16.624 -40.522 1.00 32.21 226 GLY D N 1
ATOM 13032 C CA . GLY D 1 228 ? 1.338 16.798 -39.865 1.00 34.69 226 GLY D CA 1
ATOM 13033 C C . GLY D 1 228 ? 1.969 18.145 -40.164 1.00 36.70 226 GLY D C 1
ATOM 13034 O O . GLY D 1 228 ? 2.314 18.881 -39.231 1.00 36.78 226 GLY D O 1
ATOM 13035 N N . ASP D 1 229 ? 2.037 18.483 -41.460 1.00 38.65 227 ASP D N 1
ATOM 13036 C CA . ASP D 1 229 ? 2.924 19.536 -42.019 1.00 41.29 227 ASP D CA 1
ATOM 13037 C C . ASP D 1 229 ? 2.798 20.965 -41.499 1.00 41.76 227 ASP D C 1
ATOM 13038 O O . ASP D 1 229 ? 3.815 21.527 -41.065 1.00 42.75 227 ASP D O 1
ATOM 13043 N N . PRO D 1 230 ? 1.589 21.579 -41.584 1.00 41.76 228 PRO D N 1
ATOM 13044 C CA . PRO D 1 230 ? 1.450 22.923 -41.007 1.00 41.29 228 PRO D CA 1
ATOM 13045 C C . PRO D 1 230 ? 1.735 22.927 -39.498 1.00 40.95 228 PRO D C 1
ATOM 13046 O O . PRO D 1 230 ? 2.695 23.568 -39.060 1.00 40.84 228 PRO D O 1
ATOM 13050 N N . ALA D 1 231 ? 0.928 22.200 -38.721 1.00 40.05 229 ALA D N 1
ATOM 13051 C CA . ALA D 1 231 ? 1.028 22.224 -37.255 1.00 39.19 229 ALA D CA 1
ATOM 13052 C C . ALA D 1 231 ? 2.432 21.875 -36.713 1.00 38.63 229 ALA D C 1
ATOM 13053 O O . ALA D 1 231 ? 2.975 22.593 -35.869 1.00 38.56 229 ALA D O 1
ATOM 13055 N N . GLY D 1 232 ? 3.022 20.798 -37.220 1.00 37.75 230 GLY D N 1
ATOM 13056 C CA . GLY D 1 232 ? 4.353 20.363 -36.780 1.00 37.09 230 GLY D CA 1
ATOM 13057 C C . GLY D 1 232 ? 5.432 21.425 -36.943 1.00 36.43 230 GLY D C 1
ATOM 13058 O O . GLY D 1 232 ? 6.103 21.808 -35.977 1.00 36.81 230 GLY D O 1
ATOM 13059 N N . GLN D 1 233 ? 5.598 21.906 -38.167 1.00 35.63 231 GLN D N 1
ATOM 13060 C CA . GLN D 1 233 ? 6.513 23.004 -38.416 1.00 35.15 231 GLN D CA 1
ATOM 13061 C C . GLN D 1 233 ? 6.197 24.221 -37.556 1.00 33.33 231 GLN D C 1
ATOM 13062 O O . GLN D 1 233 ? 7.116 24.842 -37.025 1.00 33.63 231 GLN D O 1
ATOM 13068 N N . VAL D 1 234 ? 4.917 24.561 -37.399 1.00 30.89 232 VAL D N 1
ATOM 13069 C CA . VAL D 1 234 ? 4.569 25.785 -36.680 1.00 28.32 232 VAL D CA 1
ATOM 13070 C C . VAL D 1 234 ? 4.970 25.731 -35.209 1.00 27.39 232 VAL D C 1
ATOM 13071 O O . VAL D 1 234 ? 5.586 26.675 -34.695 1.00 26.43 232 VAL D O 1
ATOM 13075 N N . LEU D 1 235 ? 4.624 24.633 -34.532 1.00 25.85 233 LEU D N 1
ATOM 13076 C CA . LEU D 1 235 ? 4.936 24.507 -33.119 1.00 25.33 233 LEU D CA 1
ATOM 13077 C C . LEU D 1 235 ? 6.462 24.464 -32.890 1.00 24.92 233 LEU D C 1
ATOM 13078 O O . LEU D 1 235 ? 6.946 24.972 -31.889 1.00 24.54 233 LEU D O 1
ATOM 13083 N N . ALA D 1 236 ? 7.204 23.901 -33.842 1.00 24.77 234 ALA D N 1
ATOM 13084 C CA . ALA D 1 236 ? 8.651 23.755 -33.698 1.00 25.28 234 ALA D CA 1
ATOM 13085 C C . ALA D 1 236 ? 9.402 25.051 -34.001 1.00 25.95 234 ALA D C 1
ATOM 13086 O O . ALA D 1 236 ? 10.535 25.248 -33.551 1.00 25.70 234 ALA D O 1
ATOM 13088 N N . GLU D 1 237 ? 8.789 25.943 -34.768 1.00 26.34 235 GLU D N 1
ATOM 13089 C CA . GLU D 1 237 ? 9.485 27.190 -35.044 1.00 27.12 235 GLU D CA 1
ATOM 13090 C C . GLU D 1 237 ? 8.879 28.449 -34.458 1.00 26.53 235 GLU D C 1
ATOM 13091 O O . GLU D 1 237 ? 9.576 29.455 -34.341 1.00 26.90 235 GLU D O 1
ATOM 13097 N N . ASP D 1 238 ? 7.619 28.398 -34.026 1.00 25.71 236 ASP D N 1
ATOM 13098 C CA . ASP D 1 238 ? 7.002 29.581 -33.417 1.00 25.37 236 ASP D CA 1
ATOM 13099 C C . ASP D 1 238 ? 7.818 30.096 -32.222 1.00 25.01 236 ASP D C 1
ATOM 13100 O O . ASP D 1 238 ? 8.144 29.322 -31.323 1.00 24.61 236 ASP D O 1
ATOM 13105 N N . PRO D 1 239 ? 8.157 31.403 -32.214 1.00 25.02 237 PRO D N 1
ATOM 13106 C CA . PRO D 1 239 ? 8.928 32.008 -31.107 1.00 24.09 237 PRO D CA 1
ATOM 13107 C C . PRO D 1 239 ? 8.216 31.932 -29.747 1.00 23.55 237 PRO D C 1
ATOM 13108 O O . PRO D 1 239 ? 8.867 31.926 -28.700 1.00 23.02 237 PRO D O 1
ATOM 13112 N N . ASN D 1 240 ? 6.889 31.864 -29.759 1.00 22.33 238 ASN D N 1
ATOM 13113 C CA . ASN D 1 240 ? 6.136 31.917 -28.513 1.00 21.68 238 ASN D CA 1
ATOM 13114 C C . ASN D 1 240 ? 5.952 30.553 -27.835 1.00 20.41 238 ASN D C 1
ATOM 13115 O O . ASN D 1 240 ? 5.338 30.477 -26.766 1.00 18.82 238 ASN D O 1
ATOM 13120 N N . VAL D 1 241 ? 6.491 29.500 -28.465 1.00 19.18 239 VAL D N 1
ATOM 13121 C CA . VAL D 1 241 ? 6.445 28.155 -27.908 1.00 18.87 239 VAL D CA 1
ATOM 13122 C C . VAL D 1 241 ? 7.802 27.883 -27.208 1.00 18.72 239 VAL D C 1
ATOM 13123 O O . VAL D 1 241 ? 8.862 28.083 -27.803 1.00 18.82 239 VAL D O 1
ATOM 13127 N N . ASP D 1 242 ? 7.744 27.441 -25.960 1.00 17.68 240 ASP D N 1
ATOM 13128 C CA . ASP D 1 242 ? 8.950 27.201 -25.155 1.00 18.02 240 ASP D CA 1
ATOM 13129 C C . ASP D 1 242 ? 9.448 25.753 -25.259 1.00 17.15 240 ASP D C 1
ATOM 13130 O O . ASP D 1 242 ? 10.626 25.488 -25.061 1.00 16.66 240 ASP D O 1
ATOM 13143 N N . VAL D 1 244 ? 8.576 21.670 -27.353 1.00 14.18 242 VAL D N 1
ATOM 13144 C CA . VAL D 1 244 ? 7.793 20.733 -28.157 1.00 14.84 242 VAL D CA 1
ATOM 13145 C C . VAL D 1 244 ? 7.954 19.337 -27.541 1.00 14.39 242 VAL D C 1
ATOM 13146 O O . VAL D 1 244 ? 9.074 18.871 -27.355 1.00 14.35 242 VAL D O 1
ATOM 13150 N N . ALA D 1 245 ? 6.837 18.697 -27.215 1.00 14.27 243 ALA D N 1
ATOM 13151 C CA . ALA D 1 245 ? 6.824 17.327 -26.712 1.00 14.20 243 ALA D CA 1
ATOM 13152 C C . ALA D 1 245 ? 6.210 16.500 -27.818 1.00 13.73 243 ALA D C 1
ATOM 13153 O O . ALA D 1 245 ? 4.985 16.578 -28.050 1.00 14.16 243 ALA D O 1
ATOM 13155 N N . PHE D 1 246 ? 7.040 15.732 -28.511 1.00 13.68 244 PHE D N 1
ATOM 13156 C CA . PHE D 1 246 ? 6.579 14.943 -29.639 1.00 13.39 244 PHE D CA 1
ATOM 13157 C C . PHE D 1 246 ? 6.601 13.455 -29.321 1.00 13.73 244 PHE D C 1
ATOM 13158 O O . PHE D 1 246 ? 7.564 12.951 -28.713 1.00 13.87 244 PHE D O 1
ATOM 13166 N N . THR D 1 247 ? 5.547 12.766 -29.738 1.00 12.97 245 THR D N 1
ATOM 13167 C CA . THR D 1 247 ? 5.497 11.311 -29.707 1.00 13.07 245 THR D CA 1
ATOM 13168 C C . THR D 1 247 ? 5.123 10.797 -31.098 1.00 13.15 245 THR D C 1
ATOM 13169 O O . THR D 1 247 ? 4.107 11.217 -31.661 1.00 11.91 245 THR D O 1
ATOM 13173 N N . GLY D 1 248 ? 5.955 9.908 -31.647 1.00 14.10 246 GLY D N 1
ATOM 13174 C CA . GLY D 1 248 ? 5.707 9.261 -32.946 1.00 14.89 246 GLY D CA 1
ATOM 13175 C C . GLY D 1 248 ? 6.973 8.626 -33.504 1.00 15.94 246 GLY D C 1
ATOM 13176 O O . GLY D 1 248 ? 7.794 8.083 -32.751 1.00 15.53 246 GLY D O 1
ATOM 13177 N N . SER D 1 249 ? 7.162 8.692 -34.821 1.00 16.40 247 SER D N 1
ATOM 13178 C CA . SER D 1 249 ? 8.305 8.000 -35.429 1.00 17.28 247 SER D CA 1
ATOM 13179 C C . SER D 1 249 ? 9.637 8.728 -35.249 1.00 18.07 247 SER D C 1
ATOM 13180 O O . SER D 1 249 ? 9.691 9.963 -35.106 1.00 18.20 247 SER D O 1
ATOM 13183 N N . VAL D 1 250 ? 10.715 7.959 -35.303 1.00 19.09 248 VAL D N 1
ATOM 13184 C CA . VAL D 1 250 ? 12.055 8.551 -35.332 1.00 20.71 248 VAL D CA 1
ATOM 13185 C C . VAL D 1 250 ? 12.179 9.569 -36.474 1.00 21.21 248 VAL D C 1
ATOM 13186 O O . VAL D 1 250 ? 12.635 10.702 -36.251 1.00 20.88 248 VAL D O 1
ATOM 13190 N N . ARG D 1 251 ? 11.737 9.199 -37.682 1.00 22.16 249 ARG D N 1
ATOM 13191 C CA . ARG D 1 251 ? 11.848 10.124 -38.840 1.00 23.20 249 ARG D CA 1
ATOM 13192 C C . ARG D 1 251 ? 11.245 11.481 -38.552 1.00 22.05 249 ARG D C 1
ATOM 13193 O O . ARG D 1 251 ? 11.877 12.505 -38.823 1.00 20.91 249 ARG D O 1
ATOM 13201 N N . VAL D 1 252 ? 10.018 11.507 -38.022 1.00 21.10 250 VAL D N 1
ATOM 13202 C CA . VAL D 1 252 ? 9.374 12.803 -37.768 1.00 21.02 250 VAL D CA 1
ATOM 13203 C C . VAL D 1 252 ? 9.974 13.502 -36.550 1.00 20.72 250 VAL D C 1
ATOM 13204 O O . VAL D 1 252 ? 10.178 14.737 -36.566 1.00 20.47 250 VAL D O 1
ATOM 13208 N N . GLY D 1 253 ? 10.263 12.717 -35.505 1.00 20.72 251 GLY D N 1
ATOM 13209 C CA . GLY D 1 253 ? 10.896 13.247 -34.297 1.00 20.81 251 GLY D CA 1
ATOM 13210 C C . GLY D 1 253 ? 12.192 14.008 -34.550 1.00 20.47 251 GLY D C 1
ATOM 13211 O O . GLY D 1 253 ? 12.353 15.121 -34.085 1.00 20.29 251 GLY D O 1
ATOM 13212 N N . THR D 1 254 ? 13.112 13.400 -35.289 1.00 20.61 252 THR D N 1
ATOM 13213 C CA . THR D 1 254 ? 14.400 14.030 -35.593 1.00 20.87 252 THR D CA 1
ATOM 13214 C C . THR D 1 254 ? 14.248 15.322 -36.414 1.00 21.12 252 THR D C 1
ATOM 13215 O O . THR D 1 254 ? 14.954 16.295 -36.165 1.00 21.68 252 THR D O 1
ATOM 13219 N N . LYS D 1 255 ? 13.313 15.343 -37.362 1.00 21.36 253 LYS D N 1
ATOM 13220 C CA . LYS D 1 255 ? 13.032 16.542 -38.152 1.00 21.27 253 LYS D CA 1
ATOM 13221 C C . LYS D 1 255 ? 12.545 17.708 -37.290 1.00 20.39 253 LYS D C 1
ATOM 13222 O O . LYS D 1 255 ? 13.082 18.806 -37.378 1.00 19.86 253 LYS D O 1
ATOM 13228 N N . LEU D 1 256 ? 11.530 17.473 -36.461 1.00 19.80 254 LEU D N 1
ATOM 13229 C CA . LEU D 1 256 ? 11.052 18.500 -35.522 1.00 19.73 254 LEU D CA 1
ATOM 13230 C C . LEU D 1 256 ? 12.145 18.904 -34.537 1.00 18.69 254 LEU D C 1
ATOM 13231 O O . LEU D 1 256 ? 12.244 20.076 -34.189 1.00 17.41 254 LEU D O 1
ATOM 13236 N N . GLY D 1 257 ? 12.938 17.923 -34.094 1.00 18.11 255 GLY D N 1
ATOM 13237 C CA . GLY D 1 257 ? 14.092 18.174 -33.208 1.00 17.97 255 GLY D CA 1
ATOM 13238 C C . GLY D 1 257 ? 15.102 19.125 -33.846 1.00 18.47 255 GLY D C 1
ATOM 13239 O O . GLY D 1 257 ? 15.571 20.069 -33.189 1.00 18.00 255 GLY D O 1
ATOM 13240 N N . GLU D 1 258 ? 15.439 18.877 -35.117 1.00 18.48 256 GLU D N 1
ATOM 13241 C CA . GLU D 1 258 ? 16.392 19.746 -35.831 1.00 19.86 256 GLU D CA 1
ATOM 13242 C C . GLU D 1 258 ? 15.818 21.136 -35.957 1.00 19.33 256 GLU D C 1
ATOM 13243 O O . GLU D 1 258 ? 16.535 22.129 -35.740 1.00 18.84 256 GLU D O 1
ATOM 13249 N N . ILE D 1 259 ? 14.522 21.219 -36.288 1.00 18.94 257 ILE D N 1
ATOM 13250 C CA . ILE D 1 259 ? 13.851 22.522 -36.408 1.00 19.09 257 ILE D CA 1
ATOM 13251 C C . ILE D 1 259 ? 13.819 23.282 -35.089 1.00 18.86 257 ILE D C 1
ATOM 13252 O O . ILE D 1 259 ? 14.110 24.489 -35.051 1.00 18.23 257 ILE D O 1
ATOM 13257 N N . ALA D 1 260 ? 13.489 22.576 -34.003 1.00 18.07 258 ALA D N 1
ATOM 13258 C CA . ALA D 1 260 ? 13.395 23.209 -32.697 1.00 18.04 258 ALA D CA 1
ATOM 13259 C C . ALA D 1 260 ? 14.751 23.700 -32.173 1.00 17.80 258 ALA D C 1
ATOM 13260 O O . ALA D 1 260 ? 14.820 24.695 -31.467 1.00 17.43 258 ALA D O 1
ATOM 13262 N N . ALA D 1 261 ? 15.823 22.997 -32.531 1.00 19.05 259 ALA D N 1
ATOM 13263 C CA . ALA D 1 261 ? 17.184 23.373 -32.128 1.00 19.47 259 ALA D CA 1
ATOM 13264 C C . ALA D 1 261 ? 17.633 24.728 -32.703 1.00 20.41 259 ALA D C 1
ATOM 13265 O O . ALA D 1 261 ? 18.426 25.443 -32.072 1.00 20.38 259 ALA D O 1
ATOM 13267 N N . ARG D 1 262 ? 17.091 25.090 -33.870 1.00 21.12 260 ARG D N 1
ATOM 13268 C CA . ARG D 1 262 ? 17.376 26.384 -34.517 1.00 22.04 260 ARG D CA 1
ATOM 13269 C C . ARG D 1 262 ? 17.152 27.558 -33.586 1.00 21.28 260 ARG D C 1
ATOM 13270 O O . ARG D 1 262 ? 17.835 28.560 -33.708 1.00 21.37 260 ARG D O 1
ATOM 13278 N N . THR D 1 263 ? 16.177 27.437 -32.676 1.00 20.68 261 THR D N 1
ATOM 13279 C CA . THR D 1 263 ? 15.859 28.485 -31.694 1.00 19.88 261 THR D CA 1
ATOM 13280 C C . THR D 1 263 ? 16.026 28.082 -30.208 1.00 19.23 261 THR D C 1
ATOM 13281 O O . THR D 1 263 ? 15.488 28.744 -29.312 1.00 19.04 261 THR D O 1
ATOM 13285 N N . VAL D 1 264 ? 16.792 27.022 -29.943 1.00 19.33 262 VAL D N 1
ATOM 13286 C CA . VAL D 1 264 ? 17.077 26.553 -28.560 1.00 18.69 262 VAL D CA 1
ATOM 13287 C C . VAL D 1 264 ? 15.791 26.219 -27.794 1.00 18.96 262 VAL D C 1
ATOM 13288 O O . VAL D 1 264 ? 15.677 26.484 -26.610 1.00 18.65 262 VAL D O 1
ATOM 13292 N N . LYS D 1 265 ? 14.832 25.614 -28.492 1.00 19.44 263 LYS D N 1
ATOM 13293 C CA . LYS D 1 265 ? 13.555 25.232 -27.901 1.00 20.00 263 LYS D CA 1
ATOM 13294 C C . LYS D 1 265 ? 13.782 23.899 -27.193 1.00 20.05 263 LYS D C 1
ATOM 13295 O O . LYS D 1 265 ? 14.417 23.007 -27.757 1.00 20.07 263 LYS D O 1
ATOM 13301 N N . ARG D 1 266 ? 13.298 23.776 -25.958 1.00 20.20 264 ARG D N 1
ATOM 13302 C CA . ARG D 1 266 ? 13.340 22.494 -25.263 1.00 20.52 264 ARG D CA 1
ATOM 13303 C C . ARG D 1 266 ? 12.553 21.439 -26.094 1.00 20.05 264 ARG D C 1
ATOM 13304 O O . ARG D 1 266 ? 11.559 21.763 -26.747 1.00 19.31 264 ARG D O 1
ATOM 13312 N N . VAL D 1 267 ? 13.019 20.197 -26.101 1.00 19.28 265 VAL D N 1
ATOM 13313 C CA . VAL D 1 267 ? 12.396 19.153 -26.911 1.00 18.75 265 VAL D CA 1
ATOM 13314 C C . VAL D 1 267 ? 12.241 17.895 -26.061 1.00 19.01 265 VAL D C 1
ATOM 13315 O O . VAL D 1 267 ? 13.196 17.479 -25.389 1.00 19.06 265 VAL D O 1
ATOM 13319 N N . GLY D 1 268 ? 11.037 17.324 -26.027 1.00 17.58 266 GLY D N 1
ATOM 13320 C CA . GLY D 1 268 ? 10.832 16.001 -25.414 1.00 16.95 266 GLY D CA 1
ATOM 13321 C C . GLY D 1 268 ? 10.398 15.035 -26.521 1.00 16.56 266 GLY D C 1
ATOM 13322 O O . GLY D 1 268 ? 9.458 15.333 -27.240 1.00 16.33 266 GLY D O 1
ATOM 13323 N N . LEU D 1 269 ? 11.062 13.889 -26.665 1.00 15.44 267 LEU D N 1
ATOM 13324 C CA . LEU D 1 269 ? 10.724 12.956 -27.742 1.00 15.58 267 LEU D CA 1
ATOM 13325 C C . LEU D 1 269 ? 10.507 11.542 -27.207 1.00 15.89 267 LEU D C 1
ATOM 13326 O O . LEU D 1 269 ? 11.338 11.011 -26.470 1.00 15.10 267 LEU D O 1
ATOM 13331 N N . GLU D 1 270 ? 9.368 10.953 -27.570 1.00 15.70 268 GLU D N 1
ATOM 13332 C CA . GLU D 1 270 ? 9.100 9.546 -27.320 1.00 15.81 268 GLU D CA 1
ATOM 13333 C C . GLU D 1 270 ? 8.857 8.933 -28.676 1.00 15.45 268 GLU D C 1
ATOM 13334 O O . GLU D 1 270 ? 7.874 9.240 -29.344 1.00 16.03 268 GLU D O 1
ATOM 13340 N N . LEU D 1 271 ? 9.781 8.080 -29.088 1.00 14.49 269 LEU D N 1
ATOM 13341 C CA . LEU D 1 271 ? 9.856 7.640 -30.455 1.00 14.51 269 LEU D CA 1
ATOM 13342 C C . LEU D 1 271 ? 9.668 6.125 -30.569 1.00 15.07 269 LEU D C 1
ATOM 13343 O O . LEU D 1 271 ? 9.170 5.482 -29.638 1.00 15.00 269 LEU D O 1
ATOM 13348 N N . GLY D 1 272 ? 10.072 5.562 -31.700 1.00 14.77 270 GLY D N 1
ATOM 13349 C CA . GLY D 1 272 ? 9.848 4.149 -31.953 1.00 15.97 270 GLY D CA 1
ATOM 13350 C C . GLY D 1 272 ? 10.896 3.242 -31.322 1.00 15.98 270 GLY D C 1
ATOM 13351 O O . GLY D 1 272 ? 11.887 3.700 -30.768 1.00 15.94 270 GLY D O 1
ATOM 13352 N N . GLY D 1 273 ? 10.677 1.943 -31.423 1.00 16.15 271 GLY D N 1
ATOM 13353 C CA . GLY D 1 273 ? 11.642 1.000 -30.915 1.00 16.26 271 GLY D CA 1
ATOM 13354 C C . GLY D 1 273 ? 11.606 -0.301 -31.654 1.00 15.88 271 GLY D C 1
ATOM 13355 O O . GLY D 1 273 ? 10.809 -0.478 -32.576 1.00 16.55 271 GLY D O 1
ATOM 13356 N N . LYS D 1 274 ? 12.493 -1.205 -31.259 1.00 15.35 272 LYS D N 1
ATOM 13357 C CA . LYS D 1 274 ? 12.485 -2.590 -31.725 1.00 14.86 272 LYS D CA 1
ATOM 13358 C C . LYS D 1 274 ? 12.713 -3.464 -30.477 1.00 15.30 272 LYS D C 1
ATOM 13359 O O . LYS D 1 274 ? 13.777 -4.112 -30.315 1.00 15.00 272 LYS D O 1
ATOM 13365 N N . GLY D 1 275 ? 11.715 -3.452 -29.584 1.00 14.94 273 GLY D N 1
ATOM 13366 C CA . GLY D 1 275 ? 11.822 -4.095 -28.265 1.00 13.96 273 GLY D CA 1
ATOM 13367 C C . GLY D 1 275 ? 12.001 -5.613 -28.314 1.00 14.96 273 GLY D C 1
ATOM 13368 O O . GLY D 1 275 ? 11.248 -6.307 -29.021 1.00 14.60 273 GLY D O 1
ATOM 13369 N N . PRO D 1 276 ? 13.020 -6.142 -27.602 1.00 14.13 274 PRO D N 1
ATOM 13370 C CA . PRO D 1 276 ? 13.133 -7.585 -27.453 1.00 14.55 274 PRO D CA 1
ATOM 13371 C C . PRO D 1 276 ? 12.426 -8.103 -26.208 1.00 14.89 274 PRO D C 1
ATOM 13372 O O . PRO D 1 276 ? 12.326 -7.395 -25.215 1.00 15.21 274 PRO D O 1
ATOM 13376 N N . GLN D 1 277 ? 11.898 -9.319 -26.280 1.00 14.90 275 GLN D N 1
ATOM 13377 C CA . GLN D 1 277 ? 11.620 -10.084 -25.077 1.00 14.49 275 GLN D CA 1
ATOM 13378 C C . GLN D 1 277 ? 12.611 -11.237 -25.053 1.00 14.51 275 GLN D C 1
ATOM 13379 O O . GLN D 1 277 ? 12.720 -11.998 -26.030 1.00 14.79 275 GLN D O 1
ATOM 13385 N N . ILE D 1 278 ? 13.344 -11.371 -23.948 1.00 14.22 276 ILE D N 1
ATOM 13386 C CA . ILE D 1 278 ? 14.344 -12.409 -23.820 1.00 13.59 276 ILE D CA 1
ATOM 13387 C C . ILE D 1 278 ? 13.742 -13.510 -22.968 1.00 13.84 276 ILE D C 1
ATOM 13388 O O . ILE D 1 278 ? 13.355 -13.288 -21.826 1.00 12.93 276 ILE D O 1
ATOM 13393 N N . VAL D 1 279 ? 13.648 -14.707 -23.526 1.00 13.04 277 VAL D N 1
ATOM 13394 C CA . VAL D 1 279 ? 13.079 -15.802 -22.759 1.00 12.84 277 VAL D CA 1
ATOM 13395 C C . VAL D 1 279 ? 14.179 -16.816 -22.498 1.00 13.73 277 VAL D C 1
ATOM 13396 O O . VAL D 1 279 ? 14.680 -17.478 -23.438 1.00 13.66 277 VAL D O 1
ATOM 13400 N N . PHE D 1 280 ? 14.555 -16.918 -21.220 1.00 13.15 278 PHE D N 1
ATOM 13401 C CA . PHE D 1 280 ? 15.501 -17.934 -20.756 1.00 13.88 278 PHE D CA 1
ATOM 13402 C C . PHE D 1 280 ? 14.839 -19.290 -20.527 1.00 13.79 278 PHE D C 1
ATOM 13403 O O . PHE D 1 280 ? 13.634 -19.372 -20.294 1.00 13.52 278 PHE D O 1
ATOM 13411 N N . ALA D 1 281 ? 15.657 -20.333 -20.556 1.00 14.47 279 ALA D N 1
ATOM 13412 C CA . ALA D 1 281 ? 15.207 -21.716 -20.432 1.00 15.18 279 ALA D CA 1
ATOM 13413 C C . ALA D 1 281 ? 14.533 -22.048 -19.109 1.00 15.91 279 ALA D C 1
ATOM 13414 O O . ALA D 1 281 ? 13.744 -22.984 -19.043 1.00 15.42 279 ALA D O 1
ATOM 13416 N N . ASP D 1 282 ? 14.831 -21.272 -18.061 1.00 15.99 280 ASP D N 1
ATOM 13417 C CA . ASP D 1 282 ? 14.226 -21.501 -16.748 1.00 16.07 280 ASP D CA 1
ATOM 13418 C C . ASP D 1 282 ? 12.971 -20.608 -16.509 1.00 16.79 280 ASP D C 1
ATOM 13419 O O . ASP D 1 282 ? 12.470 -20.514 -15.373 1.00 15.23 280 ASP D O 1
ATOM 13424 N N . ALA D 1 283 ? 12.458 -19.952 -17.565 1.00 15.56 281 ALA D N 1
ATOM 13425 C CA . ALA D 1 283 ? 11.255 -19.125 -17.406 1.00 15.60 281 ALA D CA 1
ATOM 13426 C C . ALA D 1 283 ? 10.009 -19.978 -17.148 1.00 16.03 281 ALA D C 1
ATOM 13427 O O . ALA D 1 283 ? 10.020 -21.185 -17.387 1.00 15.47 281 ALA D O 1
ATOM 13429 N N . ASP D 1 284 ? 8.951 -19.359 -16.624 1.00 16.47 282 ASP D N 1
ATOM 13430 C CA . ASP D 1 284 ? 7.622 -19.967 -16.601 1.00 17.79 282 ASP D CA 1
ATOM 13431 C C . ASP D 1 284 ? 7.106 -19.987 -18.033 1.00 18.04 282 ASP D C 1
ATOM 13432 O O . ASP D 1 284 ? 6.755 -18.951 -18.627 1.00 17.14 282 ASP D O 1
ATOM 13437 N N . LEU D 1 285 ? 7.071 -21.174 -18.605 1.00 18.80 283 LEU D N 1
ATOM 13438 C CA . LEU D 1 285 ? 6.929 -21.261 -20.037 1.00 19.42 283 LEU D CA 1
ATOM 13439 C C . LEU D 1 285 ? 5.556 -20.783 -20.503 1.00 19.19 283 LEU D C 1
ATOM 13440 O O . LEU D 1 285 ? 5.455 -20.093 -21.516 1.00 18.32 283 LEU D O 1
ATOM 13445 N N . ASP D 1 286 ? 4.507 -21.160 -19.769 1.00 19.42 284 ASP D N 1
ATOM 13446 C CA . ASP D 1 286 ? 3.136 -20.758 -20.114 1.00 19.89 284 ASP D CA 1
ATOM 13447 C C . ASP D 1 286 ? 2.940 -19.247 -19.965 1.00 19.46 284 ASP D C 1
ATOM 13448 O O . ASP D 1 286 ? 2.330 -18.599 -20.819 1.00 19.07 284 ASP D O 1
ATOM 13453 N N . ALA D 1 287 ? 3.445 -18.688 -18.872 1.00 18.26 285 ALA D N 1
ATOM 13454 C CA . ALA D 1 287 ? 3.393 -17.231 -18.681 1.00 17.16 285 ALA D CA 1
ATOM 13455 C C . ALA D 1 287 ? 4.170 -16.501 -19.776 1.00 16.47 285 ALA D C 1
ATOM 13456 O O . ALA D 1 287 ? 3.693 -15.498 -20.307 1.00 16.46 285 ALA D O 1
ATOM 13458 N N . ALA D 1 288 ? 5.359 -17.002 -20.128 1.00 16.10 286 ALA D N 1
ATOM 13459 C CA . ALA D 1 288 ? 6.176 -16.359 -21.158 1.00 16.46 286 ALA D CA 1
ATOM 13460 C C . ALA D 1 288 ? 5.536 -16.413 -22.555 1.00 15.94 286 ALA D C 1
ATOM 13461 O O . ALA D 1 288 ? 5.503 -15.425 -23.268 1.00 16.05 286 ALA D O 1
ATOM 13463 N N . ALA D 1 289 ? 5.023 -17.580 -22.922 1.00 15.80 287 ALA D N 1
ATOM 13464 C CA . ALA D 1 289 ? 4.329 -17.733 -24.209 1.00 15.39 287 ALA D CA 1
ATOM 13465 C C . ALA D 1 289 ? 3.203 -16.729 -24.361 1.00 14.72 287 ALA D C 1
ATOM 13466 O O . ALA D 1 289 ? 3.075 -16.088 -25.403 1.00 15.37 287 ALA D O 1
ATOM 13468 N N . ASP D 1 290 ? 2.373 -16.619 -23.326 1.00 14.54 288 ASP D N 1
ATOM 13469 C CA . ASP D 1 290 ? 1.274 -15.666 -23.310 1.00 14.62 288 ASP D CA 1
ATOM 13470 C C . ASP D 1 290 ? 1.782 -14.220 -23.377 1.00 14.57 288 ASP D C 1
ATOM 13471 O O . ASP D 1 290 ? 1.161 -13.357 -24.033 1.00 14.00 288 ASP D O 1
ATOM 13476 N N . GLY D 1 291 ? 2.892 -13.953 -22.682 1.00 13.38 289 GLY D N 1
ATOM 13477 C CA . GLY D 1 291 ? 3.498 -12.630 -22.714 1.00 13.90 289 GLY D CA 1
ATOM 13478 C C . GLY D 1 291 ? 4.085 -12.320 -24.083 1.00 13.41 289 GLY D C 1
ATOM 13479 O O . GLY D 1 291 ? 4.069 -11.178 -24.521 1.00 13.60 289 GLY D O 1
ATOM 13480 N N . ILE D 1 292 ? 4.632 -13.329 -24.762 1.00 13.28 290 ILE D N 1
ATOM 13481 C CA . ILE D 1 292 ? 5.166 -13.075 -26.100 1.00 13.31 290 ILE D CA 1
ATOM 13482 C C . ILE D 1 292 ? 4.029 -12.646 -27.033 1.00 12.92 290 ILE D C 1
ATOM 13483 O O . ILE D 1 292 ? 4.156 -11.656 -27.748 1.00 13.48 290 ILE D O 1
ATOM 13488 N N . ALA D 1 293 ? 2.924 -13.388 -27.005 1.00 13.23 291 ALA D N 1
ATOM 13489 C CA . ALA D 1 293 ? 1.767 -13.066 -27.823 1.00 13.69 291 ALA D CA 1
ATOM 13490 C C . ALA D 1 293 ? 1.245 -11.671 -27.465 1.00 13.98 291 ALA D C 1
ATOM 13491 O O . ALA D 1 293 ? 0.999 -10.847 -28.354 1.00 12.84 291 ALA D O 1
ATOM 13493 N N . TYR D 1 294 ? 1.095 -11.403 -26.164 1.00 14.09 292 TYR D N 1
ATOM 13494 C CA . TYR D 1 294 ? 0.638 -10.086 -25.728 1.00 14.46 292 TYR D CA 1
ATOM 13495 C C . TYR D 1 294 ? 1.575 -8.990 -26.254 1.00 13.77 292 TYR D C 1
ATOM 13496 O O . TYR D 1 294 ? 1.118 -7.997 -26.813 1.00 13.02 292 TYR D O 1
ATOM 13505 N N . GLY D 1 295 ? 2.876 -9.201 -26.103 1.00 13.45 293 GLY D N 1
ATOM 13506 C CA . GLY D 1 295 ? 3.879 -8.174 -26.461 1.00 13.59 293 GLY D CA 1
ATOM 13507 C C . GLY D 1 295 ? 3.833 -7.765 -27.928 1.00 13.38 293 GLY D C 1
ATOM 13508 O O . GLY D 1 295 ? 4.078 -6.618 -28.260 1.00 12.87 293 GLY D O 1
ATOM 13509 N N . VAL D 1 296 ? 3.515 -8.710 -28.815 1.00 14.26 294 VAL D N 1
ATOM 13510 C CA . VAL D 1 296 ? 3.587 -8.436 -30.255 1.00 14.32 294 VAL D CA 1
ATOM 13511 C C . VAL D 1 296 ? 2.219 -8.063 -30.835 1.00 13.96 294 VAL D C 1
ATOM 13512 O O . VAL D 1 296 ? 2.150 -7.252 -31.767 1.00 13.58 294 VAL D O 1
ATOM 13516 N N . TYR D 1 297 ? 1.139 -8.608 -30.247 1.00 13.72 295 TYR D N 1
ATOM 13517 C CA . TYR D 1 297 ? -0.212 -8.425 -30.794 1.00 12.83 295 TYR D CA 1
ATOM 13518 C C . TYR D 1 297 ? -1.002 -7.258 -30.186 1.00 13.97 295 TYR D C 1
ATOM 13519 O O . TYR D 1 297 ? -1.977 -6.749 -30.802 1.00 13.69 295 TYR D O 1
ATOM 13528 N N . HIS D 1 298 ? -0.575 -6.811 -29.000 1.00 13.55 296 HIS D N 1
ATOM 13529 C CA . HIS D 1 298 ? -1.219 -5.686 -28.356 1.00 13.10 296 HIS D CA 1
ATOM 13530 C C . HIS D 1 298 ? -1.294 -4.526 -29.332 1.00 12.83 296 HIS D C 1
ATOM 13531 O O . HIS D 1 298 ? -0.291 -4.149 -29.935 1.00 12.57 296 HIS D O 1
ATOM 13538 N N . ASN D 1 299 ? -2.485 -3.944 -29.434 1.00 13.29 297 ASN D N 1
ATOM 13539 C CA . ASN D 1 299 ? -2.765 -2.865 -30.361 1.00 13.61 297 ASN D CA 1
ATOM 13540 C C . ASN D 1 299 ? -2.413 -3.237 -31.815 1.00 13.55 297 ASN D C 1
ATOM 13541 O O . ASN D 1 299 ? -1.988 -2.378 -32.592 1.00 14.36 297 ASN D O 1
ATOM 13546 N N . ALA D 1 300 ? -2.567 -4.515 -32.160 1.00 14.35 298 ALA D N 1
ATOM 13547 C CA . ALA D 1 300 ? -2.154 -5.055 -33.478 1.00 13.96 298 ALA D CA 1
ATOM 13548 C C . ALA D 1 300 ? -0.665 -4.800 -33.795 1.00 14.80 298 ALA D C 1
ATOM 13549 O O . ALA D 1 300 ? -0.267 -4.635 -34.967 1.00 15.26 298 ALA D O 1
ATOM 13551 N N . GLY D 1 301 ? 0.158 -4.739 -32.742 1.00 14.70 299 GLY D N 1
ATOM 13552 C CA . GLY D 1 301 ? 1.591 -4.472 -32.902 1.00 14.91 299 GLY D CA 1
ATOM 13553 C C . GLY D 1 301 ? 1.927 -3.036 -33.227 1.00 15.03 299 GLY D C 1
ATOM 13554 O O . GLY D 1 301 ? 3.078 -2.739 -33.533 1.00 15.27 299 GLY D O 1
ATOM 13555 N N . GLN D 1 302 ? 0.933 -2.141 -33.159 1.00 15.02 300 GLN D N 1
ATOM 13556 C CA . GLN D 1 302 ? 1.135 -0.734 -33.523 1.00 14.93 300 GLN D CA 1
ATOM 13557 C C . GLN D 1 302 ? 1.458 -0.025 -32.228 1.00 15.01 300 GLN D C 1
ATOM 13558 O O . GLN D 1 302 ? 0.671 0.746 -31.685 1.00 15.24 300 GLN D O 1
ATOM 13564 N N . CYS D 1 303 ? 2.649 -0.315 -31.722 1.00 15.39 301 CYS D N 1
ATOM 13565 C CA . CYS D 1 303 ? 2.980 0.056 -30.361 1.00 15.16 301 CYS D CA 1
ATOM 13566 C C . CYS D 1 303 ? 4.491 0.192 -30.295 1.00 14.91 301 CYS D C 1
ATOM 13567 O O . CYS D 1 303 ? 5.217 -0.689 -30.752 1.00 15.25 301 CYS D O 1
ATOM 13570 N N . CYS D 1 304 ? 4.956 1.287 -29.713 1.00 14.81 302 CYS D N 1
ATOM 13571 C CA . CYS D 1 304 ? 6.376 1.577 -29.645 1.00 15.34 302 CYS D CA 1
ATOM 13572 C C . CYS D 1 304 ? 7.102 0.629 -28.692 1.00 14.63 302 CYS D C 1
ATOM 13573 O O . CYS D 1 304 ? 8.268 0.303 -28.915 1.00 15.01 302 CYS D O 1
ATOM 13576 N N . ILE D 1 305 ? 6.405 0.202 -27.639 1.00 14.00 303 ILE D N 1
ATOM 13577 C CA . ILE D 1 305 ? 6.945 -0.761 -26.667 1.00 13.53 303 ILE D CA 1
ATOM 13578 C C . ILE D 1 305 ? 6.553 -2.204 -26.979 1.00 14.09 303 ILE D C 1
ATOM 13579 O O . ILE D 1 305 ? 6.635 -3.078 -26.109 1.00 13.83 303 ILE D O 1
ATOM 13584 N N . SER D 1 306 ? 6.119 -2.443 -28.222 1.00 14.31 304 SER D N 1
ATOM 13585 C CA . SER D 1 306 ? 5.863 -3.788 -28.698 1.00 14.50 304 SER D CA 1
ATOM 13586 C C . SER D 1 306 ? 7.066 -4.669 -28.443 1.00 14.75 304 SER D C 1
ATOM 13587 O O . SER D 1 306 ? 8.219 -4.235 -28.587 1.00 14.66 304 SER D O 1
ATOM 13590 N N . GLY D 1 307 ? 6.787 -5.915 -28.076 1.00 14.74 305 GLY D N 1
ATOM 13591 C CA . GLY D 1 307 ? 7.815 -6.934 -28.084 1.00 15.17 305 GLY D CA 1
ATOM 13592 C C . GLY D 1 307 ? 7.964 -7.479 -29.495 1.00 16.15 305 GLY D C 1
ATOM 13593 O O . GLY D 1 307 ? 7.418 -8.535 -29.806 1.00 16.10 305 GLY D O 1
ATOM 13594 N N . SER D 1 308 ? 8.700 -6.770 -30.353 1.00 15.94 306 SER D N 1
ATOM 13595 C CA . SER D 1 308 ? 8.785 -7.160 -31.762 1.00 17.32 306 SER D CA 1
ATOM 13596 C C . SER D 1 308 ? 9.857 -8.224 -32.085 1.00 17.70 306 SER D C 1
ATOM 13597 O O . SER D 1 308 ? 9.790 -8.879 -33.134 1.00 16.85 306 SER D O 1
ATOM 13600 N N . ARG D 1 309 ? 10.837 -8.393 -31.195 1.00 17.10 307 ARG D N 1
ATOM 13601 C CA . ARG D 1 309 ? 11.833 -9.452 -31.353 1.00 17.31 307 ARG D CA 1
ATOM 13602 C C . ARG D 1 309 ? 11.649 -10.410 -30.193 1.00 17.72 307 ARG D C 1
ATOM 13603 O O . ARG D 1 309 ? 11.516 -9.969 -29.046 1.00 18.12 307 ARG D O 1
ATOM 13611 N N . LEU D 1 310 ? 11.580 -11.708 -30.486 1.00 16.17 308 LEU D N 1
ATOM 13612 C CA . LEU D 1 310 ? 11.637 -12.708 -29.457 1.00 15.39 308 LEU D CA 1
ATOM 13613 C C . LEU D 1 310 ? 13.037 -13.350 -29.485 1.00 15.78 308 LEU D C 1
ATOM 13614 O O . LEU D 1 310 ? 13.437 -13.947 -30.495 1.00 15.63 308 LEU D O 1
ATOM 13619 N N . LEU D 1 311 ? 13.799 -13.181 -28.399 1.00 14.40 309 LEU D N 1
ATOM 13620 C CA . LEU D 1 311 ? 15.106 -13.804 -28.251 1.00 15.13 309 LEU D CA 1
ATOM 13621 C C . LEU D 1 311 ? 14.937 -14.975 -27.286 1.00 15.70 309 LEU D C 1
ATOM 13622 O O . LEU D 1 311 ? 14.561 -14.787 -26.113 1.00 15.57 309 LEU D O 1
ATOM 13627 N N . VAL D 1 312 ? 15.133 -16.201 -27.782 1.00 16.00 310 VAL D N 1
ATOM 13628 C CA . VAL D 1 312 ? 14.755 -17.396 -27.004 1.00 16.94 310 VAL D CA 1
ATOM 13629 C C . VAL D 1 312 ? 15.959 -18.267 -26.803 1.00 17.63 310 VAL D C 1
ATOM 13630 O O . VAL D 1 312 ? 16.685 -18.518 -27.768 1.00 17.59 310 VAL D O 1
ATOM 13634 N N . GLN D 1 313 ? 16.160 -18.753 -25.582 1.00 17.47 311 GLN D N 1
ATOM 13635 C CA . GLN D 1 313 ? 17.292 -19.625 -25.299 1.00 18.95 311 GLN D CA 1
ATOM 13636 C C . GLN D 1 313 ? 17.065 -20.972 -26.013 1.00 19.89 311 GLN D C 1
ATOM 13637 O O . GLN D 1 313 ? 15.958 -21.498 -26.011 1.00 19.66 311 GLN D O 1
ATOM 13643 N N . GLU D 1 314 ? 18.129 -21.505 -26.615 1.00 21.65 312 GLU D N 1
ATOM 13644 C CA . GLU D 1 314 ? 18.053 -22.697 -27.478 1.00 23.17 312 GLU D CA 1
ATOM 13645 C C . GLU D 1 314 ? 17.194 -23.822 -26.957 1.00 23.32 312 GLU D C 1
ATOM 13646 O O . GLU D 1 314 ? 16.364 -24.357 -27.708 1.00 24.32 312 GLU D O 1
ATOM 13652 N N . GLY D 1 315 ? 17.366 -24.148 -25.678 1.00 23.38 313 GLY D N 1
ATOM 13653 C CA . GLY D 1 315 ? 16.693 -25.278 -25.037 1.00 23.89 313 GLY D CA 1
ATOM 13654 C C . GLY D 1 315 ? 15.182 -25.251 -24.906 1.00 24.40 313 GLY D C 1
ATOM 13655 O O . GLY D 1 315 ? 14.562 -26.298 -24.709 1.00 24.31 313 GLY D O 1
ATOM 13656 N N . ILE D 1 316 ? 14.576 -24.071 -25.007 1.00 24.46 314 ILE D N 1
ATOM 13657 C CA . ILE D 1 316 ? 13.124 -23.962 -24.859 1.00 24.88 314 ILE D CA 1
ATOM 13658 C C . ILE D 1 316 ? 12.425 -23.418 -26.109 1.00 24.30 314 ILE D C 1
ATOM 13659 O O . ILE D 1 316 ? 11.220 -23.209 -26.101 1.00 23.32 314 ILE D O 1
ATOM 13664 N N . ARG D 1 317 ? 13.191 -23.186 -27.169 1.00 24.36 315 ARG D N 1
ATOM 13665 C CA . ARG D 1 317 ? 12.658 -22.591 -28.395 1.00 25.07 315 ARG D CA 1
ATOM 13666 C C . ARG D 1 317 ? 11.463 -23.385 -28.924 1.00 25.19 315 ARG D C 1
ATOM 13667 O O . ARG D 1 317 ? 10.418 -22.800 -29.209 1.00 24.94 315 ARG D O 1
ATOM 13675 N N . ASP D 1 318 ? 11.613 -24.710 -29.036 1.00 25.09 316 ASP D N 1
ATOM 13676 C CA . ASP D 1 318 ? 10.523 -25.560 -29.538 1.00 25.33 316 ASP D CA 1
ATOM 13677 C C . ASP D 1 318 ? 9.294 -25.530 -28.634 1.00 24.34 316 ASP D C 1
ATOM 13678 O O . ASP D 1 318 ? 8.177 -25.343 -29.123 1.00 24.40 316 ASP D O 1
ATOM 13683 N N . ALA D 1 319 ? 9.485 -25.739 -27.331 1.00 23.23 317 ALA D N 1
ATOM 13684 C CA . ALA D 1 319 ? 8.345 -25.749 -26.406 1.00 23.03 317 ALA D CA 1
ATOM 13685 C C . ALA D 1 319 ? 7.658 -24.376 -26.360 1.00 22.51 317 ALA D C 1
ATOM 13686 O O . ALA D 1 319 ? 6.446 -24.288 -26.189 1.00 22.35 317 ALA D O 1
ATOM 13688 N N . LEU D 1 320 ? 8.442 -23.308 -26.507 1.00 22.24 318 LEU D N 1
ATOM 13689 C CA . LEU D 1 320 ? 7.870 -21.971 -26.473 1.00 22.10 318 LEU D CA 1
ATOM 13690 C C . LEU D 1 320 ? 7.131 -21.679 -27.779 1.00 23.02 318 LEU D C 1
ATOM 13691 O O . LEU D 1 320 ? 6.026 -21.152 -27.753 1.00 22.18 318 LEU D O 1
ATOM 13704 N N . GLU D 1 322 ? 5.714 -23.749 -29.828 1.00 25.76 320 GLU D N 1
ATOM 13705 C CA . GLU D 1 322 ? 4.485 -24.532 -29.858 1.00 26.43 320 GLU D CA 1
ATOM 13706 C C . GLU D 1 322 ? 3.335 -23.853 -29.108 1.00 25.99 320 GLU D C 1
ATOM 13707 O O . GLU D 1 322 ? 2.199 -23.811 -29.600 1.00 25.63 320 GLU D O 1
ATOM 13713 N N . ARG D 1 323 ? 3.624 -23.325 -27.919 1.00 25.62 321 ARG D N 1
ATOM 13714 C CA . ARG D 1 323 ? 2.589 -22.654 -27.131 1.00 25.44 321 ARG D CA 1
ATOM 13715 C C . ARG D 1 323 ? 2.194 -21.335 -27.777 1.00 24.09 321 ARG D C 1
ATOM 13716 O O . ARG D 1 323 ? 1.011 -20.985 -27.821 1.00 23.77 321 ARG D O 1
ATOM 13724 N N . LEU D 1 324 ? 3.187 -20.634 -28.312 1.00 22.78 322 LEU D N 1
ATOM 13725 C CA . LEU D 1 324 ? 2.969 -19.345 -28.947 1.00 22.75 322 LEU D CA 1
ATOM 13726 C C . LEU D 1 324 ? 2.087 -19.453 -30.211 1.00 22.86 322 LEU D C 1
ATOM 13727 O O . LEU D 1 324 ? 1.160 -18.667 -30.399 1.00 22.48 322 LEU D O 1
ATOM 13732 N N . LEU D 1 325 ? 2.373 -20.430 -31.064 1.00 22.88 323 LEU D N 1
ATOM 13733 C CA . LEU D 1 325 ? 1.578 -20.629 -32.275 1.00 23.17 323 LEU D CA 1
ATOM 13734 C C . LEU D 1 325 ? 0.133 -20.966 -31.941 1.00 23.13 323 LEU D C 1
ATOM 13735 O O . LEU D 1 325 ? -0.799 -20.462 -32.579 1.00 23.75 323 LEU D O 1
ATOM 13740 N N . ASP D 1 326 ? -0.041 -21.784 -30.912 1.00 23.04 324 ASP D N 1
ATOM 13741 C CA . ASP D 1 326 ? -1.349 -22.191 -30.453 1.00 23.41 324 ASP D CA 1
ATOM 13742 C C . ASP D 1 326 ? -2.192 -20.987 -30.002 1.00 22.36 324 ASP D C 1
ATOM 13743 O O . ASP D 1 326 ? -3.316 -20.792 -30.480 1.00 21.76 324 ASP D O 1
ATOM 13748 N N . ILE D 1 327 ? -1.645 -20.158 -29.115 1.00 21.24 325 ILE D N 1
ATOM 13749 C CA . ILE D 1 327 ? -2.313 -18.903 -28.776 1.00 20.14 325 ILE D CA 1
ATOM 13750 C C . ILE D 1 327 ? -2.610 -18.095 -30.037 1.00 20.17 325 ILE D C 1
ATOM 13751 O O . ILE D 1 327 ? -3.734 -17.620 -30.221 1.00 20.18 325 ILE D O 1
ATOM 13756 N N . SER D 1 328 ? -1.610 -17.957 -30.909 1.00 20.64 326 SER D N 1
ATOM 13757 C CA . SER D 1 328 ? -1.713 -17.096 -32.080 1.00 22.23 326 SER D CA 1
ATOM 13758 C C . SER D 1 328 ? -2.821 -17.558 -33.034 1.00 22.26 326 SER D C 1
ATOM 13759 O O . SER D 1 328 ? -3.426 -16.750 -33.742 1.00 21.86 326 SER D O 1
ATOM 13762 N N . ARG D 1 329 ? -3.076 -18.864 -33.050 1.00 23.16 327 ARG D N 1
ATOM 13763 C CA . ARG D 1 329 ? -4.113 -19.435 -33.937 1.00 24.20 327 ARG D CA 1
ATOM 13764 C C . ARG D 1 329 ? -5.526 -19.248 -33.393 1.00 23.95 327 ARG D C 1
ATOM 13765 O O . ARG D 1 329 ? -6.484 -19.254 -34.163 1.00 24.52 327 ARG D O 1
ATOM 13773 N N . LYS D 1 330 ? -5.636 -19.061 -32.077 1.00 23.50 328 LYS D N 1
ATOM 13774 C CA . LYS D 1 330 ? -6.918 -19.026 -31.372 1.00 23.18 328 LYS D CA 1
ATOM 13775 C C . LYS D 1 330 ? -7.379 -17.628 -30.934 1.00 22.46 328 LYS D C 1
ATOM 13776 O O . LYS D 1 330 ? -8.576 -17.393 -30.723 1.00 22.18 328 LYS D O 1
ATOM 13782 N N . VAL D 1 331 ? -6.435 -16.702 -30.811 1.00 21.18 329 VAL D N 1
ATOM 13783 C CA . VAL D 1 331 ? -6.728 -15.351 -30.306 1.00 20.66 329 VAL D CA 1
ATOM 13784 C C . VAL D 1 331 ? -7.672 -14.552 -31.226 1.00 20.25 329 VAL D C 1
ATOM 13785 O O . VAL D 1 331 ? -7.435 -14.437 -32.429 1.00 21.06 329 VAL D O 1
ATOM 13789 N N . ALA D 1 332 ? -8.748 -14.016 -30.656 1.00 20.02 330 ALA D N 1
ATOM 13790 C CA . ALA D 1 332 ? -9.762 -13.299 -31.428 1.00 19.37 330 ALA D CA 1
ATOM 13791 C C . ALA D 1 332 ? -9.264 -11.980 -32.011 1.00 19.67 330 ALA D C 1
ATOM 13792 O O . ALA D 1 332 ? -8.782 -11.090 -31.285 1.00 19.21 330 ALA D O 1
ATOM 13794 N N . PHE D 1 333 ? -9.407 -11.845 -33.323 1.00 18.06 331 PHE D N 1
ATOM 13795 C CA . PHE D 1 333 ? -9.041 -10.614 -33.985 1.00 17.79 331 PHE D CA 1
ATOM 13796 C C . PHE D 1 333 ? -10.077 -10.198 -35.040 1.00 17.32 331 PHE D C 1
ATOM 13797 O O . PHE D 1 333 ? -10.802 -11.036 -35.557 1.00 17.20 331 PHE D O 1
ATOM 13805 N N . GLY D 1 334 ? -10.140 -8.910 -35.349 1.00 17.35 332 GLY D N 1
ATOM 13806 C CA . GLY D 1 334 ? -11.163 -8.411 -36.246 1.00 17.20 332 GLY D CA 1
ATOM 13807 C C . GLY D 1 334 ? -11.990 -7.306 -35.632 1.00 17.03 332 GLY D C 1
ATOM 13808 O O . GLY D 1 334 ? -11.454 -6.372 -35.052 1.00 17.79 332 GLY D O 1
ATOM 13809 N N . ASP D 1 335 ? -13.306 -7.422 -35.776 1.00 16.89 333 ASP D N 1
ATOM 13810 C CA . ASP D 1 335 ? -14.257 -6.382 -35.419 1.00 16.83 333 ASP D CA 1
ATOM 13811 C C . ASP D 1 335 ? -13.910 -5.639 -34.116 1.00 16.95 333 ASP D C 1
ATOM 13812 O O . ASP D 1 335 ? -14.024 -6.223 -33.031 1.00 16.67 333 ASP D O 1
ATOM 13817 N N . PRO D 1 336 ? -13.518 -4.351 -34.214 1.00 16.82 334 PRO D N 1
ATOM 13818 C CA . PRO D 1 336 ? -13.200 -3.582 -32.997 1.00 17.20 334 PRO D CA 1
ATOM 13819 C C . PRO D 1 336 ? -14.400 -3.413 -32.060 1.00 17.47 334 PRO D C 1
ATOM 13820 O O . PRO D 1 336 ? -14.214 -3.257 -30.860 1.00 17.06 334 PRO D O 1
ATOM 13824 N N . LEU D 1 337 ? -15.615 -3.478 -32.600 1.00 17.47 335 LEU D N 1
ATOM 13825 C CA . LEU D 1 337 ? -16.828 -3.311 -31.795 1.00 17.96 335 LEU D CA 1
ATOM 13826 C C . LEU D 1 337 ? -17.286 -4.568 -31.079 1.00 17.69 335 LEU D C 1
ATOM 13827 O O . LEU D 1 337 ? -18.176 -4.524 -30.234 1.00 17.51 335 LEU D O 1
ATOM 13832 N N . ASN D 1 338 ? -16.700 -5.707 -31.412 1.00 18.02 336 ASN D N 1
ATOM 13833 C CA . ASN D 1 338 ? -17.065 -6.920 -30.702 1.00 18.84 336 ASN D CA 1
ATOM 13834 C C . ASN D 1 338 ? -16.310 -7.054 -29.368 1.00 18.95 336 ASN D C 1
ATOM 13835 O O . ASN D 1 338 ? -15.075 -7.000 -29.331 1.00 18.27 336 ASN D O 1
ATOM 13840 N N . GLU D 1 339 ? -17.055 -7.245 -28.277 1.00 19.23 337 GLU D N 1
ATOM 13841 C CA . GLU D 1 339 ? -16.462 -7.296 -26.932 1.00 20.13 337 GLU D CA 1
ATOM 13842 C C . GLU D 1 339 ? -15.461 -8.431 -26.791 1.00 20.44 337 GLU D C 1
ATOM 13843 O O . GLU D 1 339 ? -14.638 -8.407 -25.873 1.00 20.75 337 GLU D O 1
ATOM 13849 N N . ARG D 1 340 ? -15.535 -9.423 -27.684 1.00 20.29 338 ARG D N 1
ATOM 13850 C CA . ARG D 1 340 ? -14.611 -10.558 -27.640 1.00 20.37 338 ARG D CA 1
ATOM 13851 C C . ARG D 1 340 ? -13.263 -10.294 -28.316 1.00 19.14 338 ARG D C 1
ATOM 13852 O O . ARG D 1 340 ? -12.298 -11.041 -28.105 1.00 19.20 338 ARG D O 1
ATOM 13860 N N . THR D 1 341 ? -13.192 -9.263 -29.142 1.00 17.69 339 THR D N 1
ATOM 13861 C CA . THR D 1 341 ? -11.988 -9.010 -29.933 1.00 16.93 339 THR D CA 1
ATOM 13862 C C . THR D 1 341 ? -10.792 -8.616 -29.054 1.00 16.61 339 THR D C 1
ATOM 13863 O O . THR D 1 341 ? -10.935 -7.783 -28.172 1.00 15.73 339 THR D O 1
ATOM 13867 N N . LYS D 1 342 ? -9.628 -9.197 -29.348 1.00 15.83 340 LYS D N 1
ATOM 13868 C CA . LYS D 1 342 ? -8.405 -8.938 -28.599 1.00 15.54 340 LYS D CA 1
ATOM 13869 C C . LYS D 1 342 ? -7.460 -8.090 -29.432 1.00 15.25 340 LYS D C 1
ATOM 13870 O O . LYS D 1 342 ? -6.660 -7.330 -28.890 1.00 14.39 340 LYS D O 1
ATOM 13876 N N . ILE D 1 343 ? -7.572 -8.222 -30.760 1.00 14.86 341 ILE D N 1
ATOM 13877 C CA . ILE D 1 343 ? -6.696 -7.549 -31.722 1.00 14.05 341 ILE D CA 1
ATOM 13878 C C . ILE D 1 343 ? -7.581 -6.973 -32.825 1.00 14.54 341 ILE D C 1
ATOM 13879 O O . ILE D 1 343 ? -8.347 -7.720 -33.454 1.00 13.84 341 ILE D O 1
ATOM 13884 N N . GLY D 1 344 ? -7.451 -5.668 -33.068 1.00 13.87 342 GLY D N 1
ATOM 13885 C CA . GLY D 1 344 ? -8.317 -4.939 -33.979 1.00 14.60 342 GLY D CA 1
ATOM 13886 C C . GLY D 1 344 ? -7.697 -4.641 -35.338 1.00 16.05 342 GLY D C 1
ATOM 13887 O O . GLY D 1 344 ? -6.987 -5.475 -35.926 1.00 15.13 342 GLY D O 1
ATOM 13888 N N . ALA D 1 345 ? -7.953 -3.428 -35.815 1.00 17.01 343 ALA D N 1
ATOM 13889 C CA . ALA D 1 345 ? -7.648 -3.061 -37.187 1.00 17.66 343 ALA D CA 1
ATOM 13890 C C . ALA D 1 345 ? -6.316 -2.317 -37.350 1.00 18.57 343 ALA D C 1
ATOM 13891 O O . ALA D 1 345 ? -5.807 -1.705 -36.394 1.00 18.28 343 ALA D O 1
ATOM 13901 N N . ILE D 1 347 ? -4.360 0.872 -38.880 1.00 15.49 345 ILE D N 1
ATOM 13902 C CA . ILE D 1 347 ? -4.825 2.247 -38.879 1.00 15.83 345 ILE D CA 1
ATOM 13903 C C . ILE D 1 347 ? -5.196 2.831 -40.253 1.00 15.43 345 ILE D C 1
ATOM 13904 O O . ILE D 1 347 ? -6.069 3.669 -40.323 1.00 15.24 345 ILE D O 1
ATOM 13909 N N . SER D 1 348 ? -4.503 2.408 -41.310 1.00 15.62 346 SER D N 1
ATOM 13910 C CA . SER D 1 348 ? -4.723 2.921 -42.668 1.00 15.75 346 SER D CA 1
ATOM 13911 C C . SER D 1 348 ? -4.208 1.927 -43.679 1.00 15.90 346 SER D C 1
ATOM 13912 O O . SER D 1 348 ? -3.434 1.002 -43.345 1.00 16.25 346 SER D O 1
ATOM 13915 N N . GLU D 1 349 ? -4.630 2.118 -44.924 1.00 15.80 347 GLU D N 1
ATOM 13916 C CA . GLU D 1 349 ? -4.147 1.300 -46.010 1.00 16.90 347 GLU D CA 1
ATOM 13917 C C . GLU D 1 349 ? -2.631 1.442 -46.164 1.00 16.77 347 GLU D C 1
ATOM 13918 O O . GLU D 1 349 ? -1.953 0.447 -46.328 1.00 16.92 347 GLU D O 1
ATOM 13924 N N . ALA D 1 350 ? -2.119 2.666 -46.118 1.00 16.89 348 ALA D N 1
ATOM 13925 C CA . ALA D 1 350 ? -0.673 2.894 -46.317 1.00 17.81 348 ALA D CA 1
ATOM 13926 C C . ALA D 1 350 ? 0.128 2.205 -45.223 1.00 18.34 348 ALA D C 1
ATOM 13927 O O . ALA D 1 350 ? 1.208 1.637 -45.485 1.00 18.23 348 ALA D O 1
ATOM 13929 N N . HIS D 1 351 ? -0.395 2.250 -43.993 1.00 18.01 349 HIS D N 1
ATOM 13930 C CA . HIS D 1 351 ? 0.279 1.563 -42.917 1.00 17.89 349 HIS D CA 1
ATOM 13931 C C . HIS D 1 351 ? 0.207 0.060 -43.056 1.00 18.05 349 HIS D C 1
ATOM 13932 O O . HIS D 1 351 ? 1.222 -0.600 -42.887 1.00 18.03 349 HIS D O 1
ATOM 13939 N N . ALA D 1 352 ? -0.964 -0.503 -43.377 1.00 17.33 350 ALA D N 1
ATOM 13940 C CA . ALA D 1 352 ? -1.030 -1.937 -43.606 1.00 17.87 350 ALA D CA 1
ATOM 13941 C C . ALA D 1 352 ? -0.045 -2.345 -44.714 1.00 18.24 350 ALA D C 1
ATOM 13942 O O . ALA D 1 352 ? 0.522 -3.450 -44.680 1.00 18.13 350 ALA D O 1
ATOM 13944 N N . GLU D 1 353 ? 0.129 -1.464 -45.699 1.00 19.31 351 GLU D N 1
ATOM 13945 C CA . GLU D 1 353 ? 0.997 -1.771 -46.849 1.00 20.54 351 GLU D CA 1
ATOM 13946 C C . GLU D 1 353 ? 2.440 -1.872 -46.357 1.00 20.48 351 GLU D C 1
ATOM 13947 O O . GLU D 1 353 ? 3.164 -2.807 -46.718 1.00 19.72 351 GLU D O 1
ATOM 13953 N N . LYS D 1 354 ? 2.830 -0.900 -45.530 1.00 20.83 352 LYS D N 1
ATOM 13954 C CA . LYS D 1 354 ? 4.154 -0.859 -44.905 1.00 21.37 352 LYS D CA 1
ATOM 13955 C C . LYS D 1 354 ? 4.434 -2.166 -44.166 1.00 20.95 352 LYS D C 1
ATOM 13956 O O . LYS D 1 354 ? 5.488 -2.777 -44.348 1.00 20.26 352 LYS D O 1
ATOM 13962 N N . VAL D 1 355 ? 3.466 -2.624 -43.371 1.00 20.91 353 VAL D N 1
ATOM 13963 C CA . VAL D 1 355 ? 3.612 -3.875 -42.608 1.00 20.78 353 VAL D CA 1
ATOM 13964 C C . VAL D 1 355 ? 3.814 -5.077 -43.528 1.00 21.56 353 VAL D C 1
ATOM 13965 O O . VAL D 1 355 ? 4.723 -5.891 -43.313 1.00 21.23 353 VAL D O 1
ATOM 13969 N N . HIS D 1 356 ? 2.978 -5.175 -44.563 1.00 21.32 354 HIS D N 1
ATOM 13970 C CA . HIS D 1 356 ? 3.116 -6.272 -45.500 1.00 21.48 354 HIS D CA 1
ATOM 13971 C C . HIS D 1 356 ? 4.460 -6.240 -46.206 1.00 20.95 354 HIS D C 1
ATOM 13972 O O . HIS D 1 356 ? 5.065 -7.280 -46.414 1.00 20.63 354 HIS D O 1
ATOM 13979 N N . SER D 1 357 ? 4.937 -5.053 -46.543 1.00 21.05 355 SER D N 1
ATOM 13980 C CA . SER D 1 357 ? 6.213 -4.957 -47.246 1.00 22.24 355 SER D CA 1
ATOM 13981 C C . SER D 1 357 ? 7.378 -5.495 -46.411 1.00 21.84 355 SER D C 1
ATOM 13982 O O . SER D 1 357 ? 8.344 -5.998 -46.967 1.00 21.32 355 SER D O 1
ATOM 13985 N N . TYR D 1 358 ? 7.299 -5.361 -45.079 1.00 21.59 356 TYR D N 1
ATOM 13986 C CA . TYR D 1 358 ? 8.283 -5.989 -44.194 1.00 21.40 356 TYR D CA 1
ATOM 13987 C C . TYR D 1 358 ? 8.104 -7.496 -44.140 1.00 21.10 356 TYR D C 1
ATOM 13988 O O . TYR D 1 358 ? 9.092 -8.226 -44.110 1.00 21.31 356 TYR D O 1
ATOM 13997 N N . VAL D 1 359 ? 6.866 -7.973 -44.141 1.00 20.90 357 VAL D N 1
ATOM 13998 C CA . VAL D 1 359 ? 6.629 -9.404 -44.221 1.00 21.56 357 VAL D CA 1
ATOM 13999 C C . VAL D 1 359 ? 7.218 -9.967 -45.541 1.00 22.80 357 VAL D C 1
ATOM 14000 O O . VAL D 1 359 ? 7.812 -11.037 -45.546 1.00 22.80 357 VAL D O 1
ATOM 14004 N N . THR D 1 360 ? 7.089 -9.220 -46.639 1.00 24.10 358 THR D N 1
ATOM 14005 C CA . THR D 1 360 ? 7.680 -9.655 -47.916 1.00 24.96 358 THR D CA 1
ATOM 14006 C C . THR D 1 360 ? 9.211 -9.706 -47.839 1.00 25.00 358 THR D C 1
ATOM 14007 O O . THR D 1 360 ? 9.816 -10.718 -48.218 1.00 24.23 358 THR D O 1
ATOM 14011 N N . ALA D 1 361 ? 9.823 -8.632 -47.332 1.00 24.96 359 ALA D N 1
ATOM 14012 C CA . ALA D 1 361 ? 11.282 -8.613 -47.108 1.00 26.03 359 ALA D CA 1
ATOM 14013 C C . ALA D 1 361 ? 11.768 -9.768 -46.214 1.00 26.56 359 ALA D C 1
ATOM 14014 O O . ALA D 1 361 ? 12.825 -10.353 -46.470 1.00 26.09 359 ALA D O 1
ATOM 14016 N N . GLY D 1 362 ? 10.991 -10.097 -45.181 1.00 26.62 360 GLY D N 1
ATOM 14017 C CA . GLY D 1 362 ? 11.291 -11.242 -44.321 1.00 27.61 360 GLY D CA 1
ATOM 14018 C C . GLY D 1 362 ? 11.424 -12.523 -45.128 1.00 28.18 360 GLY D C 1
ATOM 14019 O O . GLY D 1 362 ? 12.428 -13.233 -45.023 1.00 28.18 360 GLY D O 1
ATOM 14020 N N . ILE D 1 363 ? 10.419 -12.806 -45.951 1.00 28.15 361 ILE D N 1
ATOM 14021 C CA . ILE D 1 363 ? 10.406 -14.014 -46.781 1.00 28.54 361 ILE D CA 1
ATOM 14022 C C . ILE D 1 363 ? 11.593 -14.044 -47.745 1.00 28.65 361 ILE D C 1
ATOM 14023 O O . ILE D 1 363 ? 12.260 -15.075 -47.884 1.00 28.50 361 ILE D O 1
ATOM 14028 N N . THR D 1 364 ? 11.861 -12.913 -48.393 1.00 29.12 362 THR D N 1
ATOM 14029 C CA . THR D 1 364 ? 12.979 -12.846 -49.336 1.00 29.83 362 THR D CA 1
ATOM 14030 C C . THR D 1 364 ? 14.347 -12.962 -48.638 1.00 29.81 362 THR D C 1
ATOM 14031 O O . THR D 1 364 ? 15.327 -13.386 -49.264 1.00 29.02 362 THR D O 1
ATOM 14035 N N . SER D 1 365 ? 14.403 -12.604 -47.346 1.00 29.38 363 SER D N 1
ATOM 14036 C CA . SER D 1 365 ? 15.631 -12.736 -46.555 1.00 28.82 363 SER D CA 1
ATOM 14037 C C . SER D 1 365 ? 15.936 -14.188 -46.189 1.00 28.70 363 SER D C 1
ATOM 14038 O O . SER D 1 365 ? 17.073 -14.516 -45.858 1.00 29.11 363 SER D O 1
ATOM 14041 N N . GLY D 1 366 ? 14.926 -15.045 -46.210 1.00 28.06 364 GLY D N 1
ATOM 14042 C CA . GLY D 1 366 ? 15.132 -16.465 -45.950 1.00 28.15 364 GLY D CA 1
ATOM 14043 C C . GLY D 1 366 ? 14.568 -16.903 -44.609 1.00 28.22 364 GLY D C 1
ATOM 14044 O O . GLY D 1 366 ? 14.674 -18.072 -44.229 1.00 28.04 364 GLY D O 1
ATOM 14045 N N . ALA D 1 367 ? 13.971 -15.947 -43.895 1.00 28.02 365 ALA D N 1
ATOM 14046 C CA . ALA D 1 367 ? 13.263 -16.211 -42.646 1.00 27.40 365 ALA D CA 1
ATOM 14047 C C . ALA D 1 367 ? 12.028 -17.081 -42.917 1.00 27.22 365 ALA D C 1
ATOM 14048 O O . ALA D 1 367 ? 11.370 -16.932 -43.945 1.00 26.67 365 ALA D O 1
ATOM 14050 N N . GLU D 1 368 ? 11.722 -17.974 -41.984 1.00 27.26 366 GLU D N 1
ATOM 14051 C CA . GLU D 1 368 ? 10.674 -18.976 -42.129 1.00 27.63 366 GLU D CA 1
ATOM 14052 C C . GLU D 1 368 ? 9.322 -18.507 -41.573 1.00 27.67 366 GLU D C 1
ATOM 14053 O O . GLU D 1 368 ? 9.147 -18.395 -40.347 1.00 27.14 366 GLU D O 1
ATOM 14059 N N . LEU D 1 369 ? 8.374 -18.242 -42.475 1.00 27.23 367 LEU D N 1
ATOM 14060 C CA . LEU D 1 369 ? 7.018 -17.831 -42.109 1.00 27.72 367 LEU D CA 1
ATOM 14061 C C . LEU D 1 369 ? 6.310 -18.991 -41.443 1.00 27.33 367 LEU D C 1
ATOM 14062 O O . LEU D 1 369 ? 6.111 -20.033 -42.066 1.00 27.75 367 LEU D O 1
ATOM 14067 N N . LEU D 1 370 ? 5.937 -18.834 -40.180 1.00 25.90 368 LEU D N 1
ATOM 14068 C CA . LEU D 1 370 ? 5.221 -19.903 -39.503 1.00 25.98 368 LEU D CA 1
ATOM 14069 C C . LEU D 1 370 ? 3.717 -19.682 -39.489 1.00 25.41 368 LEU D C 1
ATOM 14070 O O . LEU D 1 370 ? 2.954 -20.634 -39.387 1.00 25.71 368 LEU D O 1
ATOM 14075 N N . LEU D 1 371 ? 3.288 -18.431 -39.618 1.00 24.53 369 LEU D N 1
ATOM 14076 C CA . LEU D 1 371 ? 1.879 -18.110 -39.448 1.00 24.00 369 LEU D CA 1
ATOM 14077 C C . LEU D 1 371 ? 1.619 -16.738 -40.028 1.00 23.81 369 LEU D C 1
ATOM 14078 O O . LEU D 1 371 ? 2.485 -15.859 -39.939 1.00 22.77 369 LEU D O 1
ATOM 14083 N N . GLY D 1 372 ? 0.441 -16.561 -40.637 1.00 23.59 370 GLY D N 1
ATOM 14084 C CA . GLY D 1 372 ? -0.010 -15.248 -41.083 1.00 22.95 370 GLY D CA 1
ATOM 14085 C C . GLY D 1 372 ? 0.691 -14.723 -42.313 1.00 23.38 370 GLY D C 1
ATOM 14086 O O . GLY D 1 372 ? 0.906 -15.449 -43.277 1.00 23.44 370 GLY D O 1
ATOM 14087 N N . GLY D 1 373 ? 1.032 -13.440 -42.294 1.00 23.45 371 GLY D N 1
ATOM 14088 C CA . GLY D 1 373 ? 1.674 -12.801 -43.427 1.00 23.67 371 GLY D CA 1
ATOM 14089 C C . GLY D 1 373 ? 0.731 -12.418 -44.567 1.00 23.93 371 GLY D C 1
ATOM 14090 O O . GLY D 1 373 ? 1.162 -12.314 -45.723 1.00 24.06 371 GLY D O 1
ATOM 14091 N N . GLU D 1 374 ? -0.546 -12.194 -44.254 1.00 23.48 372 GLU D N 1
ATOM 14092 C CA . GLU D 1 374 ? -1.515 -11.705 -45.255 1.00 23.90 372 GLU D CA 1
ATOM 14093 C C . GLU D 1 374 ? -2.611 -10.843 -44.622 1.00 22.87 372 GLU D C 1
ATOM 14094 O O . GLU D 1 374 ? -2.891 -10.967 -43.429 1.00 23.14 372 GLU D O 1
ATOM 14100 N N . ARG D 1 375 ? -3.210 -9.967 -45.429 1.00 22.22 373 ARG D N 1
ATOM 14101 C CA . ARG D 1 375 ? -4.434 -9.249 -45.076 1.00 21.24 373 ARG D CA 1
ATOM 14102 C C . ARG D 1 375 ? -5.613 -10.189 -44.942 1.00 21.40 373 ARG D C 1
ATOM 14103 O O . ARG D 1 375 ? -5.670 -11.213 -45.621 1.00 21.48 373 ARG D O 1
ATOM 14111 N N . ILE D 1 376 ? -6.543 -9.851 -44.050 1.00 21.03 374 ILE D N 1
ATOM 14112 C CA . ILE D 1 376 ? -7.724 -10.668 -43.781 1.00 20.37 374 ILE D CA 1
ATOM 14113 C C . ILE D 1 376 ? -8.991 -9.797 -43.877 1.00 20.34 374 ILE D C 1
ATOM 14114 O O . ILE D 1 376 ? -8.965 -8.611 -43.532 1.00 19.87 374 ILE D O 1
ATOM 14119 N N . GLY D 1 377 ? -10.093 -10.396 -44.339 1.00 20.31 375 GLY D N 1
ATOM 14120 C CA . GLY D 1 377 ? -11.371 -9.704 -44.449 1.00 20.37 375 GLY D CA 1
ATOM 14121 C C . GLY D 1 377 ? -11.190 -8.389 -45.180 1.00 20.78 375 GLY D C 1
ATOM 14122 O O . GLY D 1 377 ? -11.667 -7.344 -44.726 1.00 19.27 375 GLY D O 1
ATOM 14123 N N . ARG D 1 378 ? -10.489 -8.460 -46.319 1.00 21.35 376 ARG D N 1
ATOM 14124 C CA . ARG D 1 378 ? -10.097 -7.283 -47.102 1.00 22.43 376 ARG D CA 1
ATOM 14125 C C . ARG D 1 378 ? -11.303 -6.407 -47.479 1.00 21.70 376 ARG D C 1
ATOM 14126 O O . ARG D 1 378 ? -11.213 -5.194 -47.476 1.00 22.01 376 ARG D O 1
ATOM 14134 N N . GLU D 1 379 ? -12.424 -7.032 -47.820 1.00 20.78 377 GLU D N 1
ATOM 14135 C CA . GLU D 1 379 ? -13.618 -6.291 -48.189 1.00 20.34 377 GLU D CA 1
ATOM 14136 C C . GLU D 1 379 ? -14.236 -5.495 -47.011 1.00 20.25 377 GLU D C 1
ATOM 14137 O O . GLU D 1 379 ? -14.749 -4.393 -47.215 1.00 19.81 377 GLU D O 1
ATOM 14143 N N . ALA D 1 380 ? -14.159 -6.050 -45.793 1.00 19.07 378 ALA D N 1
ATOM 14144 C CA . ALA D 1 380 ? -14.836 -5.487 -44.615 1.00 18.44 378 ALA D CA 1
ATOM 14145 C C . ALA D 1 380 ? -14.070 -4.327 -43.925 1.00 17.77 378 ALA D C 1
ATOM 14146 O O . ALA D 1 380 ? -14.686 -3.416 -43.370 1.00 17.03 378 ALA D O 1
ATOM 14148 N N . GLY D 1 381 ? -12.738 -4.358 -43.978 1.00 17.21 379 GLY D N 1
ATOM 14149 C CA . GLY D 1 381 ? -11.916 -3.312 -43.335 1.00 17.17 379 GLY D CA 1
ATOM 14150 C C . GLY D 1 381 ? -10.433 -3.644 -43.370 1.00 17.32 379 GLY D C 1
ATOM 14151 O O . GLY D 1 381 ? -9.994 -4.536 -44.129 1.00 16.80 379 GLY D O 1
ATOM 14152 N N . LEU D 1 382 ? -9.652 -2.957 -42.531 1.00 17.11 380 LEU D N 1
ATOM 14153 C CA . LEU D 1 382 ? -8.200 -3.140 -42.540 1.00 16.83 380 LEU D CA 1
ATOM 14154 C C . LEU D 1 382 ? -7.717 -4.109 -41.470 1.00 17.59 380 LEU D C 1
ATOM 14155 O O . LEU D 1 382 ? -7.630 -3.734 -40.289 1.00 16.93 380 LEU D O 1
ATOM 14160 N N . TYR D 1 383 ? -7.406 -5.343 -41.867 1.00 16.52 381 TYR D N 1
ATOM 14161 C CA . TYR D 1 383 ? -6.992 -6.366 -40.899 1.00 17.43 381 TYR D CA 1
ATOM 14162 C C . TYR D 1 383 ? -5.788 -7.145 -41.370 1.00 17.73 381 TYR D C 1
ATOM 14163 O O . TYR D 1 383 ? -5.746 -7.624 -42.505 1.00 16.73 381 TYR D O 1
ATOM 14172 N N . TYR D 1 384 ? -4.795 -7.274 -40.494 1.00 18.30 382 TYR D N 1
ATOM 14173 C CA . TYR D 1 384 ? -3.626 -8.062 -40.831 1.00 18.52 382 TYR D CA 1
ATOM 14174 C C . TYR D 1 384 ? -3.513 -9.232 -39.870 1.00 18.61 382 TYR D C 1
ATOM 14175 O O . TYR D 1 384 ? -3.644 -9.052 -38.648 1.00 17.41 382 TYR D O 1
ATOM 14184 N N . ALA D 1 385 ? -3.266 -10.419 -40.426 1.00 18.07 383 ALA D N 1
ATOM 14185 C CA . ALA D 1 385 ? -3.173 -11.659 -39.655 1.00 18.37 383 ALA D CA 1
ATOM 14186 C C . ALA D 1 385 ? -2.016 -11.631 -38.623 1.00 18.42 383 ALA D C 1
ATOM 14187 O O . ALA D 1 385 ? -0.968 -11.033 -38.890 1.00 18.26 383 ALA D O 1
ATOM 14189 N N . PRO D 1 386 ? -2.216 -12.259 -37.445 1.00 18.25 384 PRO D N 1
ATOM 14190 C CA . PRO D 1 386 ? -1.085 -12.501 -36.527 1.00 18.45 384 PRO D CA 1
ATOM 14191 C C . PRO D 1 386 ? 0.032 -13.239 -37.270 1.00 18.78 384 PRO D C 1
ATOM 14192 O O . PRO D 1 386 ? -0.224 -14.276 -37.882 1.00 18.38 384 PRO D O 1
ATOM 14196 N N . THR D 1 387 ? 1.241 -12.683 -37.267 1.00 19.42 385 THR D N 1
ATOM 14197 C CA . THR D 1 387 ? 2.341 -13.217 -38.086 1.00 19.58 385 THR D CA 1
ATOM 14198 C C . THR D 1 387 ? 3.598 -13.517 -37.258 1.00 20.74 385 THR D C 1
ATOM 14199 O O . THR D 1 387 ? 4.075 -12.659 -36.488 1.00 20.57 385 THR D O 1
ATOM 14203 N N . VAL D 1 388 ? 4.138 -14.723 -37.452 1.00 20.58 386 VAL D N 1
ATOM 14204 C CA . VAL D 1 388 ? 5.325 -15.177 -36.743 1.00 20.86 386 VAL D CA 1
ATOM 14205 C C . VAL D 1 388 ? 6.381 -15.675 -37.726 1.00 21.64 386 VAL D C 1
ATOM 14206 O O . VAL D 1 388 ? 6.099 -16.579 -38.538 1.00 21.29 386 VAL D O 1
ATOM 14210 N N . PHE D 1 389 ? 7.579 -15.085 -37.656 1.00 21.58 387 PHE D N 1
ATOM 14211 C CA . PHE D 1 389 ? 8.767 -15.608 -38.348 1.00 21.85 387 PHE D CA 1
ATOM 14212 C C . PHE D 1 389 ? 9.682 -16.349 -37.372 1.00 23.28 387 PHE D C 1
ATOM 14213 O O . PHE D 1 389 ? 9.877 -15.911 -36.222 1.00 23.14 387 PHE D O 1
ATOM 14221 N N . ALA D 1 390 ? 10.236 -17.474 -37.824 1.00 23.89 388 ALA D N 1
ATOM 14222 C CA . ALA D 1 390 ? 11.353 -18.144 -37.150 1.00 24.54 388 ALA D CA 1
ATOM 14223 C C . ALA D 1 390 ? 12.600 -18.031 -38.028 1.00 25.10 388 ALA D C 1
ATOM 14224 O O . ALA D 1 390 ? 12.506 -17.595 -39.179 1.00 24.77 388 ALA D O 1
ATOM 14226 N N . GLY D 1 391 ? 13.766 -18.406 -37.490 1.00 25.46 389 GLY D N 1
ATOM 14227 C CA . GLY D 1 391 ? 15.001 -18.460 -38.278 1.00 25.67 389 GLY D CA 1
ATOM 14228 C C . GLY D 1 391 ? 15.522 -17.089 -38.654 1.00 26.21 389 GLY D C 1
ATOM 14229 O O . GLY D 1 391 ? 16.207 -16.918 -39.670 1.00 25.98 389 GLY D O 1
ATOM 14230 N N . VAL D 1 392 ? 15.200 -16.100 -37.829 1.00 25.95 390 VAL D N 1
ATOM 14231 C CA . VAL D 1 392 ? 15.577 -14.724 -38.117 1.00 25.75 390 VAL D CA 1
ATOM 14232 C C . VAL D 1 392 ? 17.028 -14.521 -37.680 1.00 26.50 390 VAL D C 1
ATOM 14233 O O . VAL D 1 392 ? 17.448 -15.088 -36.684 1.00 27.00 390 VAL D O 1
ATOM 14237 N N . THR D 1 393 ? 17.794 -13.770 -38.465 1.00 26.94 391 THR D N 1
ATOM 14238 C CA . THR D 1 393 ? 19.163 -13.407 -38.095 1.00 27.52 391 THR D CA 1
ATOM 14239 C C . THR D 1 393 ? 19.272 -11.890 -37.959 1.00 27.76 391 THR D C 1
ATOM 14240 O O . THR D 1 393 ? 18.480 -11.161 -38.577 1.00 27.78 391 THR D O 1
ATOM 14244 N N . PRO D 1 394 ? 20.248 -11.409 -37.146 1.00 28.10 392 PRO D N 1
ATOM 14245 C CA . PRO D 1 394 ? 20.360 -10.001 -36.739 1.00 28.52 392 PRO D CA 1
ATOM 14246 C C . PRO D 1 394 ? 20.524 -9.008 -37.884 1.00 29.21 392 PRO D C 1
ATOM 14247 O O . PRO D 1 394 ? 20.140 -7.860 -37.741 1.00 29.04 392 PRO D O 1
ATOM 14251 N N . ASP D 1 395 ? 21.089 -9.448 -39.006 1.00 29.93 393 ASP D N 1
ATOM 14252 C CA . ASP D 1 395 ? 21.331 -8.569 -40.153 1.00 30.82 393 ASP D CA 1
ATOM 14253 C C . ASP D 1 395 ? 20.058 -8.231 -40.963 1.00 30.62 393 ASP D C 1
ATOM 14254 O O . ASP D 1 395 ? 20.014 -7.191 -41.634 1.00 30.41 393 ASP D O 1
ATOM 14267 N N . SER D 1 397 ? 16.402 -7.099 -42.303 1.00 27.93 395 SER D N 1
ATOM 14268 C CA . SER D 1 397 ? 15.693 -5.840 -42.100 1.00 27.02 395 SER D CA 1
ATOM 14269 C C . SER D 1 397 ? 14.524 -6.022 -41.121 1.00 26.12 395 SER D C 1
ATOM 14270 O O . SER D 1 397 ? 14.172 -5.085 -40.414 1.00 26.33 395 SER D O 1
ATOM 14273 N N . ILE D 1 398 ? 13.943 -7.223 -41.069 1.00 25.12 396 ILE D N 1
ATOM 14274 C CA . ILE D 1 398 ? 12.886 -7.505 -40.090 1.00 24.86 396 ILE D CA 1
ATOM 14275 C C . ILE D 1 398 ? 13.374 -7.675 -38.639 1.00 24.67 396 ILE D C 1
ATOM 14276 O O . ILE D 1 398 ? 12.564 -7.622 -37.709 1.00 24.69 396 ILE D O 1
ATOM 14281 N N . ALA D 1 399 ? 14.673 -7.890 -38.450 1.00 24.07 397 ALA D N 1
ATOM 14282 C CA . ALA D 1 399 ? 15.238 -7.942 -37.094 1.00 24.62 397 ALA D CA 1
ATOM 14283 C C . ALA D 1 399 ? 15.643 -6.568 -36.575 1.00 24.33 397 ALA D C 1
ATOM 14284 O O . ALA D 1 399 ? 15.869 -6.420 -35.385 1.00 24.61 397 ALA D O 1
ATOM 14286 N N . ARG D 1 400 ? 15.731 -5.584 -37.469 1.00 24.16 398 ARG D N 1
ATOM 14287 C CA . ARG D 1 400 ? 16.308 -4.279 -37.160 1.00 24.56 398 ARG D CA 1
ATOM 14288 C C . ARG D 1 400 ? 15.356 -3.106 -37.228 1.00 23.97 398 ARG D C 1
ATOM 14289 O O . ARG D 1 400 ? 15.488 -2.177 -36.434 1.00 24.43 398 ARG D O 1
ATOM 14297 N N . GLU D 1 401 ? 14.434 -3.123 -38.191 1.00 22.34 399 GLU D N 1
ATOM 14298 C CA . GLU D 1 401 ? 13.555 -1.975 -38.429 1.00 21.54 399 GLU D CA 1
ATOM 14299 C C . GLU D 1 401 ? 12.173 -2.183 -37.798 1.00 19.78 399 GLU D C 1
ATOM 14300 O O . GLU D 1 401 ? 11.699 -3.316 -37.688 1.00 18.30 399 GLU D O 1
ATOM 14306 N N . GLU D 1 402 ? 11.557 -1.082 -37.370 1.00 18.46 400 GLU D N 1
ATOM 14307 C CA . GLU D 1 402 ? 10.303 -1.132 -36.646 1.00 18.74 400 GLU D CA 1
ATOM 14308 C C . GLU D 1 402 ? 9.178 -1.385 -37.636 1.00 18.71 400 GLU D C 1
ATOM 14309 O O . GLU D 1 402 ? 8.917 -0.554 -38.499 1.00 19.13 400 GLU D O 1
ATOM 14315 N N . ILE D 1 403 ? 8.534 -2.538 -37.515 1.00 18.55 401 ILE D N 1
ATOM 14316 C CA . ILE D 1 403 ? 7.457 -2.924 -38.442 1.00 18.39 401 ILE D CA 1
ATOM 14317 C C . ILE D 1 403 ? 6.112 -2.283 -38.049 1.00 17.60 401 ILE D C 1
ATOM 14318 O O . ILE D 1 403 ? 5.334 -1.857 -38.912 1.00 16.93 401 ILE D O 1
ATOM 14323 N N . PHE D 1 404 ? 5.831 -2.229 -36.743 1.00 16.11 402 PHE D N 1
ATOM 14324 C CA . PHE D 1 404 ? 4.610 -1.577 -36.247 1.00 15.61 402 PHE D CA 1
ATOM 14325 C C . PHE D 1 404 ? 3.333 -2.319 -36.702 1.00 15.83 402 PHE D C 1
ATOM 14326 O O . PHE D 1 404 ? 2.288 -1.718 -36.872 1.00 15.11 402 PHE D O 1
ATOM 14334 N N . GLY D 1 405 ? 3.458 -3.634 -36.898 1.00 16.47 403 GLY D N 1
ATOM 14335 C CA . GLY D 1 405 ? 2.327 -4.516 -37.158 1.00 17.74 403 GLY D CA 1
ATOM 14336 C C . GLY D 1 405 ? 2.436 -5.780 -36.327 1.00 18.12 403 GLY D C 1
ATOM 14337 O O . GLY D 1 405 ? 3.428 -5.982 -35.603 1.00 17.87 403 GLY D O 1
ATOM 14338 N N . PRO D 1 406 ? 1.433 -6.665 -36.424 1.00 18.50 404 PRO D N 1
ATOM 14339 C CA . PRO D 1 406 ? 1.472 -7.800 -35.541 1.00 17.80 404 PRO D CA 1
ATOM 14340 C C . PRO D 1 406 ? 2.425 -8.869 -36.093 1.00 17.51 404 PRO D C 1
ATOM 14341 O O . PRO D 1 406 ? 1.986 -9.959 -36.436 1.00 17.60 404 PRO D O 1
ATOM 14345 N N . VAL D 1 407 ? 3.719 -8.550 -36.161 1.00 16.99 405 VAL D N 1
ATOM 14346 C CA . VAL D 1 407 ? 4.704 -9.402 -36.838 1.00 17.03 405 VAL D CA 1
ATOM 14347 C C . VAL D 1 407 ? 5.881 -9.673 -35.895 1.00 16.95 405 VAL D C 1
ATOM 14348 O O . VAL D 1 407 ? 6.612 -8.755 -35.558 1.00 16.99 405 VAL D O 1
ATOM 14352 N N . LEU D 1 408 ? 6.055 -10.927 -35.484 1.00 17.01 406 LEU D N 1
ATOM 14353 C CA . LEU D 1 408 ? 7.099 -11.273 -34.531 1.00 17.80 406 LEU D CA 1
ATOM 14354 C C . LEU D 1 408 ? 8.302 -11.885 -35.225 1.00 18.66 406 LEU D C 1
ATOM 14355 O O . LEU D 1 408 ? 8.151 -12.814 -36.025 1.00 18.92 406 LEU D O 1
ATOM 14360 N N . SER D 1 409 ? 9.489 -11.371 -34.922 1.00 19.14 407 SER D N 1
ATOM 14361 C CA . SER D 1 409 ? 10.726 -11.960 -35.423 1.00 19.00 407 SER D CA 1
ATOM 14362 C C . SER D 1 409 ? 11.437 -12.762 -34.319 1.00 19.61 407 SER D C 1
ATOM 14363 O O . SER D 1 409 ? 11.748 -12.211 -33.250 1.00 18.89 407 SER D O 1
ATOM 14366 N N . THR D 1 410 ? 11.682 -14.049 -34.573 1.00 19.23 408 THR D N 1
ATOM 14367 C CA . THR D 1 410 ? 12.313 -14.944 -33.591 1.00 19.90 408 THR D CA 1
ATOM 14368 C C . THR D 1 410 ? 13.786 -15.272 -33.878 1.00 20.43 408 THR D C 1
ATOM 14369 O O . THR D 1 410 ? 14.139 -15.737 -34.973 1.00 20.00 408 THR D O 1
ATOM 14373 N N . LEU D 1 411 ? 14.632 -15.030 -32.875 1.00 20.55 409 LEU D N 1
ATOM 14374 C CA . LEU D 1 411 ? 16.070 -15.304 -32.925 1.00 20.81 409 LEU D CA 1
ATOM 14375 C C . LEU D 1 411 ? 16.425 -16.144 -31.690 1.00 21.33 409 LEU D C 1
ATOM 14376 O O . LEU D 1 411 ? 15.786 -16.008 -30.620 1.00 20.30 409 LEU D O 1
ATOM 14381 N N . THR D 1 412 ? 17.414 -17.031 -31.820 1.00 20.76 410 THR D N 1
ATOM 14382 C CA . THR D 1 412 ? 17.794 -17.874 -30.680 1.00 20.63 410 THR D CA 1
ATOM 14383 C C . THR D 1 412 ? 19.147 -17.442 -30.116 1.00 19.66 410 THR D C 1
ATOM 14384 O O . THR D 1 412 ? 19.928 -16.757 -30.781 1.00 19.73 410 THR D O 1
ATOM 14388 N N . PHE D 1 413 ? 19.427 -17.872 -28.892 1.00 18.74 411 PHE D N 1
ATOM 14389 C CA . PHE D 1 413 ? 20.725 -17.650 -28.281 1.00 18.47 411 PHE D CA 1
ATOM 14390 C C . PHE D 1 413 ? 21.048 -18.825 -27.356 1.00 18.29 411 PHE D C 1
ATOM 14391 O O . PHE D 1 413 ? 20.167 -19.590 -26.990 1.00 18.65 411 PHE D O 1
ATOM 14399 N N . LYS D 1 414 ? 22.309 -18.950 -26.968 1.00 18.95 412 LYS D N 1
ATOM 14400 C CA . LYS D 1 414 ? 22.719 -19.972 -26.012 1.00 19.05 412 LYS D CA 1
ATOM 14401 C C . LYS D 1 414 ? 22.961 -19.417 -24.611 1.00 18.46 412 LYS D C 1
ATOM 14402 O O . LYS D 1 414 ? 22.573 -20.044 -23.644 1.00 18.17 412 LYS D O 1
ATOM 14408 N N . THR D 1 415 ? 23.628 -18.262 -24.501 1.00 17.95 413 THR D N 1
ATOM 14409 C CA . THR D 1 415 ? 24.056 -17.726 -23.197 1.00 18.31 413 THR D CA 1
ATOM 14410 C C . THR D 1 415 ? 23.451 -16.343 -22.910 1.00 17.89 413 THR D C 1
ATOM 14411 O O . THR D 1 415 ? 23.090 -15.605 -23.835 1.00 17.00 413 THR D O 1
ATOM 14415 N N . ALA D 1 416 ? 23.377 -15.991 -21.627 1.00 17.82 414 ALA D N 1
ATOM 14416 C CA . ALA D 1 416 ? 22.905 -14.665 -21.209 1.00 17.47 414 ALA D CA 1
ATOM 14417 C C . ALA D 1 416 ? 23.716 -13.555 -21.874 1.00 17.73 414 ALA D C 1
ATOM 14418 O O . ALA D 1 416 ? 23.136 -12.588 -22.332 1.00 16.87 414 ALA D O 1
ATOM 14420 N N . ASP D 1 417 ? 25.042 -13.733 -21.990 1.00 17.69 415 ASP D N 1
ATOM 14421 C CA . ASP D 1 417 ? 25.904 -12.736 -22.640 1.00 18.41 415 ASP D CA 1
ATOM 14422 C C . ASP D 1 417 ? 25.537 -12.518 -24.103 1.00 18.19 415 ASP D C 1
ATOM 14423 O O . ASP D 1 417 ? 25.491 -11.374 -24.573 1.00 16.95 415 ASP D O 1
ATOM 14428 N N . GLU D 1 418 ? 25.241 -13.607 -24.816 1.00 18.04 416 GLU D N 1
ATOM 14429 C CA . GLU D 1 418 ? 24.730 -13.474 -26.197 1.00 18.70 416 GLU D CA 1
ATOM 14430 C C . GLU D 1 418 ? 23.399 -12.745 -26.269 1.00 17.31 416 GLU D C 1
ATOM 14431 O O . GLU D 1 418 ? 23.190 -11.910 -27.146 1.00 16.96 416 GLU D O 1
ATOM 14437 N N . ALA D 1 419 ? 22.491 -13.066 -25.363 1.00 16.71 417 ALA D N 1
ATOM 14438 C CA . ALA D 1 419 ? 21.177 -12.420 -25.372 1.00 15.84 417 ALA D CA 1
ATOM 14439 C C . ALA D 1 419 ? 21.246 -10.892 -25.149 1.00 15.53 417 ALA D C 1
ATOM 14440 O O . ALA D 1 419 ? 20.543 -10.131 -25.828 1.00 14.72 417 ALA D O 1
ATOM 14442 N N . VAL D 1 420 ? 22.076 -10.455 -24.201 1.00 15.01 418 VAL D N 1
ATOM 14443 C CA . VAL D 1 420 ? 22.331 -9.022 -24.000 1.00 14.73 418 VAL D CA 1
ATOM 14444 C C . VAL D 1 420 ? 22.885 -8.387 -25.274 1.00 15.33 418 VAL D C 1
ATOM 14445 O O . VAL D 1 420 ? 22.419 -7.324 -25.689 1.00 14.45 418 VAL D O 1
ATOM 14449 N N . ALA D 1 421 ? 23.891 -9.033 -25.883 1.00 15.82 419 ALA D N 1
ATOM 14450 C CA . ALA D 1 421 ? 24.506 -8.528 -27.130 1.00 16.17 419 ALA D CA 1
ATOM 14451 C C . ALA D 1 421 ? 23.456 -8.384 -28.236 1.00 16.02 419 ALA D C 1
ATOM 14452 O O . ALA D 1 421 ? 23.385 -7.338 -28.869 1.00 16.61 419 ALA D O 1
ATOM 14454 N N . LEU D 1 422 ? 22.608 -9.399 -28.435 1.00 16.17 420 LEU D N 1
ATOM 14455 C CA . LEU D 1 422 ? 21.524 -9.296 -29.441 1.00 16.25 420 LEU D CA 1
ATOM 14456 C C . LEU D 1 422 ? 20.498 -8.213 -29.102 1.00 15.09 420 LEU D C 1
ATOM 14457 O O . LEU D 1 422 ? 20.073 -7.450 -29.973 1.00 15.30 420 LEU D O 1
ATOM 14462 N N . ALA D 1 423 ? 20.067 -8.174 -27.845 1.00 13.99 421 ALA D N 1
ATOM 14463 C CA . ALA D 1 423 ? 19.063 -7.195 -27.417 1.00 13.89 421 ALA D CA 1
ATOM 14464 C C . ALA D 1 423 ? 19.572 -5.788 -27.699 1.00 13.36 421 ALA D C 1
ATOM 14465 O O . ALA D 1 423 ? 18.823 -4.929 -28.163 1.00 13.20 421 ALA D O 1
ATOM 14467 N N . ASN D 1 424 ? 20.856 -5.564 -27.438 1.00 13.74 422 ASN D N 1
ATOM 14468 C CA . ASN D 1 424 ? 21.455 -4.245 -27.644 1.00 14.37 422 ASN D CA 1
ATOM 14469 C C . ASN D 1 424 ? 21.898 -3.914 -29.087 1.00 15.30 422 ASN D C 1
ATOM 14470 O O . ASN D 1 424 ? 22.277 -2.786 -29.353 1.00 15.05 422 ASN D O 1
ATOM 14475 N N . ALA D 1 425 ? 21.853 -4.880 -30.000 1.00 16.97 423 ALA D N 1
ATOM 14476 C CA . ALA D 1 425 ? 22.364 -4.662 -31.380 1.00 19.17 423 ALA D CA 1
ATOM 14477 C C . ALA D 1 425 ? 21.286 -4.006 -32.244 1.00 19.92 423 ALA D C 1
ATOM 14478 O O . ALA D 1 425 ? 20.795 -4.578 -33.212 1.00 20.83 423 ALA D O 1
ATOM 14480 N N . THR D 1 426 ? 20.922 -2.793 -31.842 1.00 20.38 424 THR D N 1
ATOM 14481 C CA . THR D 1 426 ? 19.813 -2.045 -32.388 1.00 19.91 424 THR D CA 1
ATOM 14482 C C . THR D 1 426 ? 20.181 -0.584 -32.187 1.00 19.76 424 THR D C 1
ATOM 14483 O O . THR D 1 426 ? 20.923 -0.270 -31.255 1.00 19.26 424 THR D O 1
ATOM 14487 N N . GLU D 1 427 ? 19.694 0.302 -33.059 1.00 18.94 425 GLU D N 1
ATOM 14488 C CA . GLU D 1 427 ? 19.828 1.747 -32.809 1.00 18.41 425 GLU D CA 1
ATOM 14489 C C . GLU D 1 427 ? 18.739 2.224 -31.845 1.00 17.33 425 GLU D C 1
ATOM 14490 O O . GLU D 1 427 ? 18.753 3.383 -31.414 1.00 16.80 425 GLU D O 1
ATOM 14496 N N . PHE D 1 428 ? 17.789 1.349 -31.518 1.00 16.22 426 PHE D N 1
ATOM 14497 C CA . PHE D 1 428 ? 16.684 1.744 -30.617 1.00 15.53 426 PHE D CA 1
ATOM 14498 C C . PHE D 1 428 ? 17.011 1.389 -29.165 1.00 14.50 426 PHE D C 1
ATOM 14499 O O . PHE D 1 428 ? 18.005 0.712 -28.896 1.00 14.31 426 PHE D O 1
ATOM 14507 N N . GLY D 1 429 ? 16.176 1.852 -28.234 1.00 12.65 427 GLY D N 1
ATOM 14508 C CA . GLY D 1 429 ? 16.385 1.545 -26.833 1.00 11.81 427 GLY D CA 1
ATOM 14509 C C . GLY D 1 429 ? 15.191 1.951 -25.998 1.00 11.95 427 GLY D C 1
ATOM 14510 O O . GLY D 1 429 ? 15.351 2.563 -24.949 1.00 11.57 427 GLY D O 1
ATOM 14511 N N . LEU D 1 430 ? 13.986 1.620 -26.467 1.00 11.52 428 LEU D N 1
ATOM 14512 C CA . LEU D 1 430 ? 12.789 2.047 -25.751 1.00 11.87 428 LEU D CA 1
ATOM 14513 C C . LEU D 1 430 ? 12.401 1.050 -24.657 1.00 11.76 428 LEU D C 1
ATOM 14514 O O . LEU D 1 430 ? 12.266 1.435 -23.504 1.00 11.10 428 LEU D O 1
ATOM 14519 N N . SER D 1 431 ? 12.204 -0.216 -25.025 1.00 11.52 429 SER D N 1
ATOM 14520 C CA . SER D 1 431 ? 11.694 -1.223 -24.090 1.00 12.23 429 SER D CA 1
ATOM 14521 C C . SER D 1 431 ? 12.424 -2.558 -24.227 1.00 12.23 429 SER D C 1
ATOM 14522 O O . SER D 1 431 ? 13.107 -2.802 -25.246 1.00 12.83 429 SER D O 1
ATOM 14525 N N . ALA D 1 432 ? 12.272 -3.411 -23.209 1.00 11.07 430 ALA D N 1
ATOM 14526 C CA . ALA D 1 432 ? 12.770 -4.801 -23.224 1.00 10.91 430 ALA D CA 1
ATOM 14527 C C . ALA D 1 432 ? 12.132 -5.554 -22.086 1.00 10.61 430 ALA D C 1
ATOM 14528 O O . ALA D 1 432 ? 11.894 -4.954 -21.035 1.00 10.13 430 ALA D O 1
ATOM 14530 N N . SER D 1 433 ? 11.866 -6.850 -22.287 1.00 9.84 431 SER D N 1
ATOM 14531 C CA . SER D 1 433 ? 11.418 -7.737 -21.203 1.00 10.52 431 SER D CA 1
ATOM 14532 C C . SER D 1 433 ? 12.401 -8.874 -21.081 1.00 10.95 431 SER D C 1
ATOM 14533 O O . SER D 1 433 ? 12.970 -9.321 -22.093 1.00 12.40 431 SER D O 1
ATOM 14536 N N . VAL D 1 434 ? 12.573 -9.357 -19.855 1.00 10.85 432 VAL D N 1
ATOM 14537 C CA . VAL D 1 434 ? 13.336 -10.570 -19.562 1.00 10.70 432 VAL D CA 1
ATOM 14538 C C . VAL D 1 434 ? 12.430 -11.512 -18.798 1.00 10.88 432 VAL D C 1
ATOM 14539 O O . VAL D 1 434 ? 11.828 -11.093 -17.802 1.00 10.64 432 VAL D O 1
ATOM 14543 N N . TRP D 1 435 ? 12.334 -12.761 -19.269 1.00 9.64 433 TRP D N 1
ATOM 14544 C CA . TRP D 1 435 ? 11.602 -13.811 -18.595 1.00 10.58 433 TRP D CA 1
ATOM 14545 C C . TRP D 1 435 ? 12.597 -14.845 -18.056 1.00 10.95 433 TRP D C 1
ATOM 14546 O O . TRP D 1 435 ? 13.353 -15.436 -18.833 1.00 11.62 433 TRP D O 1
ATOM 14557 N N . SER D 1 436 ? 12.603 -15.047 -16.732 1.00 11.01 434 SER D N 1
ATOM 14558 C CA . SER D 1 436 ? 13.514 -15.999 -16.066 1.00 11.16 434 SER D CA 1
ATOM 14559 C C . SER D 1 436 ? 13.085 -16.142 -14.625 1.00 11.21 434 SER D C 1
ATOM 14560 O O . SER D 1 436 ? 12.595 -15.187 -14.052 1.00 11.64 434 SER D O 1
ATOM 14563 N N . THR D 1 437 ? 13.234 -17.323 -14.037 1.00 11.47 435 THR D N 1
ATOM 14564 C CA . THR D 1 437 ? 12.975 -17.474 -12.586 1.00 12.54 435 THR D CA 1
ATOM 14565 C C . THR D 1 437 ? 14.257 -17.299 -11.751 1.00 12.71 435 THR D C 1
ATOM 14566 O O . THR D 1 437 ? 14.235 -17.467 -10.543 1.00 13.40 435 THR D O 1
ATOM 14570 N N . ASN D 1 438 ? 15.368 -16.992 -12.405 1.00 12.28 436 ASN D N 1
ATOM 14571 C CA . ASN D 1 438 ? 16.683 -16.928 -11.780 1.00 12.51 436 ASN D CA 1
ATOM 14572 C C . ASN D 1 438 ? 16.993 -15.462 -11.412 1.00 12.44 436 ASN D C 1
ATOM 14573 O O . ASN D 1 438 ? 16.957 -14.565 -12.283 1.00 11.44 436 ASN D O 1
ATOM 14578 N N . LEU D 1 439 ? 17.278 -15.232 -10.131 1.00 12.45 437 LEU D N 1
ATOM 14579 C CA . LEU D 1 439 ? 17.563 -13.878 -9.602 1.00 12.21 437 LEU D CA 1
ATOM 14580 C C . LEU D 1 439 ? 18.666 -13.160 -10.393 1.00 12.91 437 LEU D C 1
ATOM 14581 O O . LEU D 1 439 ? 18.485 -12.025 -10.875 1.00 13.14 437 LEU D O 1
ATOM 14586 N N . GLU D 1 440 ? 19.805 -13.824 -10.536 1.00 13.09 438 GLU D N 1
ATOM 14587 C CA . GLU D 1 440 ? 20.957 -13.225 -11.207 1.00 14.21 438 GLU D CA 1
ATOM 14588 C C . GLU D 1 440 ? 20.708 -13.003 -12.706 1.00 13.88 438 GLU D C 1
ATOM 14589 O O . GLU D 1 440 ? 20.959 -11.916 -13.231 1.00 14.65 438 GLU D O 1
ATOM 14595 N N . THR D 1 441 ? 20.215 -14.031 -13.390 1.00 13.47 439 THR D N 1
ATOM 14596 C CA . THR D 1 441 ? 19.907 -13.897 -14.810 1.00 12.58 439 THR D CA 1
ATOM 14597 C C . THR D 1 441 ? 18.932 -12.758 -15.090 1.00 11.50 439 THR D C 1
ATOM 14598 O O . THR D 1 441 ? 19.160 -11.971 -15.979 1.00 11.54 439 THR D O 1
ATOM 14602 N N . ALA D 1 442 ? 17.835 -12.687 -14.353 1.00 11.19 440 ALA D N 1
ATOM 14603 C CA . ALA D 1 442 ? 16.817 -11.665 -14.619 1.00 11.15 440 ALA D CA 1
ATOM 14604 C C . ALA D 1 442 ? 17.356 -10.247 -14.382 1.00 11.29 440 ALA D C 1
ATOM 14605 O O . ALA D 1 442 ? 17.228 -9.357 -15.237 1.00 11.42 440 ALA D O 1
ATOM 14607 N N . LEU D 1 443 ? 17.948 -10.041 -13.204 1.00 11.60 441 LEU D N 1
ATOM 14608 C CA . LEU D 1 443 ? 18.439 -8.711 -12.822 1.00 11.35 441 LEU D CA 1
ATOM 14609 C C . LEU D 1 443 ? 19.662 -8.246 -13.600 1.00 11.25 441 LEU D C 1
ATOM 14610 O O . LEU D 1 443 ? 19.687 -7.118 -14.110 1.00 11.80 441 LEU D O 1
ATOM 14615 N N . GLN D 1 444 ? 20.685 -9.087 -13.692 1.00 11.79 442 GLN D N 1
ATOM 14616 C CA . GLN D 1 444 ? 21.847 -8.720 -14.482 1.00 12.23 442 GLN D CA 1
ATOM 14617 C C . GLN D 1 444 ? 21.488 -8.498 -15.949 1.00 11.89 442 GLN D C 1
ATOM 14618 O O . GLN D 1 444 ? 21.985 -7.560 -16.564 1.00 11.39 442 GLN D O 1
ATOM 14624 N N . THR D 1 445 ? 20.617 -9.333 -16.520 1.00 11.48 443 THR D N 1
ATOM 14625 C CA . THR D 1 445 ? 20.251 -9.113 -17.931 1.00 10.96 443 THR D CA 1
ATOM 14626 C C . THR D 1 445 ? 19.543 -7.756 -18.077 1.00 10.62 443 THR D C 1
ATOM 14627 O O . THR D 1 445 ? 19.891 -6.956 -18.944 1.00 10.76 443 THR D O 1
ATOM 14631 N N . ILE D 1 446 ? 18.573 -7.474 -17.213 1.00 10.83 444 ILE D N 1
ATOM 14632 C CA . ILE D 1 446 ? 17.846 -6.215 -17.331 1.00 11.73 444 ILE D CA 1
ATOM 14633 C C . ILE D 1 446 ? 18.767 -4.994 -17.073 1.00 11.69 444 ILE D C 1
ATOM 14634 O O . ILE D 1 446 ? 18.599 -3.917 -17.700 1.00 12.34 444 ILE D O 1
ATOM 14639 N N . ARG D 1 447 ? 19.760 -5.159 -16.189 1.00 10.91 445 ARG D N 1
ATOM 14640 C CA . ARG D 1 447 ? 20.702 -4.070 -15.866 1.00 11.41 445 ARG D CA 1
ATOM 14641 C C . ARG D 1 447 ? 21.605 -3.753 -17.049 1.00 12.07 445 ARG D C 1
ATOM 14642 O O . ARG D 1 447 ? 22.048 -2.604 -17.197 1.00 11.96 445 ARG D O 1
ATOM 14650 N N . ARG D 1 448 ? 21.829 -4.760 -17.898 1.00 10.66 446 ARG D N 1
ATOM 14651 C CA . ARG D 1 448 ? 22.802 -4.648 -19.022 1.00 11.88 446 ARG D CA 1
ATOM 14652 C C . ARG D 1 448 ? 22.183 -4.296 -20.391 1.00 11.29 446 ARG D C 1
ATOM 14653 O O . ARG D 1 448 ? 22.905 -3.963 -21.355 1.00 11.73 446 ARG D O 1
ATOM 14661 N N . ILE D 1 449 ? 20.856 -4.341 -20.469 1.00 11.06 447 ILE D N 1
ATOM 14662 C CA . ILE D 1 449 ? 20.151 -3.904 -21.672 1.00 11.54 447 ILE D CA 1
ATOM 14663 C C . ILE D 1 449 ? 19.928 -2.381 -21.652 1.00 12.57 447 ILE D C 1
ATOM 14664 O O . ILE D 1 449 ? 19.403 -1.822 -20.681 1.00 13.21 447 ILE D O 1
ATOM 14669 N N . ARG D 1 450 ? 20.326 -1.728 -22.735 1.00 11.87 448 ARG D N 1
ATOM 14670 C CA . ARG D 1 450 ? 20.234 -0.289 -22.849 1.00 12.47 448 ARG D CA 1
ATOM 14671 C C . ARG D 1 450 ? 18.843 0.123 -23.345 1.00 11.91 448 ARG D C 1
ATOM 14672 O O . ARG D 1 450 ? 18.636 0.404 -24.524 1.00 12.69 448 ARG D O 1
ATOM 14680 N N . ALA D 1 451 ? 17.875 0.107 -22.438 1.00 10.66 449 ALA D N 1
ATOM 14681 C CA . ALA D 1 451 ? 16.499 0.397 -22.787 1.00 10.88 449 ALA D CA 1
ATOM 14682 C C . ALA D 1 451 ? 15.876 1.086 -21.582 1.00 10.98 449 ALA D C 1
ATOM 14683 O O . ALA D 1 451 ? 16.194 0.715 -20.450 1.00 10.62 449 ALA D O 1
ATOM 14685 N N . GLY D 1 452 ? 15.030 2.092 -21.821 1.00 9.96 450 GLY D N 1
ATOM 14686 C CA . GLY D 1 452 ? 14.491 2.903 -20.725 1.00 9.68 450 GLY D CA 1
ATOM 14687 C C . GLY D 1 452 ? 13.277 2.336 -20.008 1.00 9.85 450 GLY D C 1
ATOM 14688 O O . GLY D 1 452 ? 12.987 2.725 -18.856 1.00 10.05 450 GLY D O 1
ATOM 14689 N N . ARG D 1 453 ? 12.533 1.455 -20.690 1.00 8.82 451 ARG D N 1
ATOM 14690 C CA . ARG D 1 453 ? 11.280 0.927 -20.168 1.00 8.83 451 ARG D CA 1
ATOM 14691 C C . ARG D 1 453 ? 11.413 -0.581 -20.130 1.00 9.68 451 ARG D C 1
ATOM 14692 O O . ARG D 1 453 ? 11.300 -1.260 -21.158 1.00 9.40 451 ARG D O 1
ATOM 14700 N N . CYS D 1 454 ? 11.659 -1.128 -18.950 1.00 9.31 452 CYS D N 1
ATOM 14701 C CA . CYS D 1 454 ? 11.984 -2.560 -18.873 1.00 9.57 452 CYS D CA 1
ATOM 14702 C C . CYS D 1 454 ? 10.983 -3.300 -18.032 1.00 9.76 452 CYS D C 1
ATOM 14703 O O . CYS D 1 454 ? 10.288 -2.694 -17.202 1.00 8.51 452 CYS D O 1
ATOM 14706 N N . TRP D 1 455 ? 10.913 -4.612 -18.252 1.00 9.10 453 TRP D N 1
ATOM 14707 C CA . TRP D 1 455 ? 9.994 -5.468 -17.535 1.00 9.84 453 TRP D CA 1
ATOM 14708 C C . TRP D 1 455 ? 10.705 -6.775 -17.202 1.00 9.60 453 TRP D C 1
ATOM 14709 O O . TRP D 1 455 ? 11.523 -7.271 -17.988 1.00 10.17 453 TRP D O 1
ATOM 14720 N N . ILE D 1 456 ? 10.364 -7.368 -16.061 1.00 9.07 454 ILE D N 1
ATOM 14721 C CA . ILE D 1 456 ? 10.795 -8.752 -15.784 1.00 8.44 454 ILE D CA 1
ATOM 14722 C C . ILE D 1 456 ? 9.530 -9.568 -15.607 1.00 8.91 454 ILE D C 1
ATOM 14723 O O . ILE D 1 456 ? 8.619 -9.148 -14.873 1.00 7.89 454 ILE D O 1
ATOM 14728 N N . ASN D 1 457 ? 9.489 -10.724 -16.274 1.00 9.87 455 ASN D N 1
ATOM 14729 C CA . ASN D 1 457 ? 8.335 -11.636 -16.223 1.00 11.79 455 ASN D CA 1
ATOM 14730 C C . ASN D 1 457 ? 7.034 -10.913 -16.495 1.00 11.14 455 ASN D C 1
ATOM 14731 O O . ASN D 1 457 ? 6.034 -11.179 -15.856 1.00 11.11 455 ASN D O 1
ATOM 14736 N N . SER D 1 458 ? 7.065 -9.997 -17.462 1.00 11.94 456 SER D N 1
ATOM 14737 C CA . SER D 1 458 ? 5.889 -9.218 -17.821 1.00 12.02 456 SER D CA 1
ATOM 14738 C C . SER D 1 458 ? 6.188 -8.410 -19.071 1.00 11.09 456 SER D C 1
ATOM 14739 O O . SER D 1 458 ? 7.323 -8.394 -19.535 1.00 12.32 456 SER D O 1
ATOM 14742 N N . VAL D 1 459 ? 5.180 -7.718 -19.596 1.00 10.89 457 VAL D N 1
ATOM 14743 C CA . VAL D 1 459 ? 5.329 -6.884 -20.814 1.00 10.35 457 VAL D CA 1
ATOM 14744 C C . VAL D 1 459 ? 4.167 -5.879 -20.893 1.00 10.05 457 VAL D C 1
ATOM 14745 O O . VAL D 1 459 ? 3.117 -6.096 -20.275 1.00 10.25 457 VAL D O 1
ATOM 14749 N N . ILE D 1 460 ? 4.389 -4.752 -21.566 1.00 10.39 458 ILE D N 1
ATOM 14750 C CA . ILE D 1 460 ? 3.337 -3.756 -21.862 1.00 11.96 458 ILE D CA 1
ATOM 14751 C C . ILE D 1 460 ? 2.792 -2.973 -20.649 1.00 12.22 458 ILE D C 1
ATOM 14752 O O . ILE D 1 460 ? 2.766 -1.744 -20.672 1.00 11.64 458 ILE D O 1
ATOM 14757 N N . ASP D 1 461 ? 2.329 -3.690 -19.618 1.00 12.70 459 ASP D N 1
ATOM 14758 C CA . ASP D 1 461 ? 1.548 -3.057 -18.546 1.00 13.72 459 ASP D CA 1
ATOM 14759 C C . ASP D 1 461 ? 2.435 -2.309 -17.526 1.00 13.65 459 ASP D C 1
ATOM 14760 O O . ASP D 1 461 ? 3.328 -2.890 -16.904 1.00 11.57 459 ASP D O 1
ATOM 14765 N N . GLY D 1 462 ? 2.141 -1.027 -17.345 1.00 13.89 460 GLY D N 1
ATOM 14766 C CA . GLY D 1 462 ? 2.942 -0.151 -16.484 1.00 14.74 460 GLY D CA 1
ATOM 14767 C C . GLY D 1 462 ? 2.060 0.629 -15.527 1.00 15.57 460 GLY D C 1
ATOM 14768 O O . GLY D 1 462 ? 0.867 0.340 -15.403 1.00 15.51 460 GLY D O 1
ATOM 14769 N N . THR D 1 463 ? 2.641 1.636 -14.868 1.00 15.93 461 THR D N 1
ATOM 14770 C CA . THR D 1 463 ? 1.975 2.389 -13.800 1.00 16.04 461 THR D CA 1
ATOM 14771 C C . THR D 1 463 ? 2.286 3.863 -13.982 1.00 15.79 461 THR D C 1
ATOM 14772 O O . THR D 1 463 ? 3.355 4.201 -14.538 1.00 17.62 461 THR D O 1
ATOM 14776 N N . PRO D 1 464 ? 1.368 4.758 -13.550 1.00 14.46 462 PRO D N 1
ATOM 14777 C CA . PRO D 1 464 ? 1.676 6.179 -13.633 1.00 13.32 462 PRO D CA 1
ATOM 14778 C C . PRO D 1 464 ? 2.846 6.545 -12.720 1.00 13.08 462 PRO D C 1
ATOM 14779 O O . PRO D 1 464 ? 3.472 7.581 -12.932 1.00 12.29 462 PRO D O 1
ATOM 14783 N N . GLU D 1 465 ? 3.169 5.673 -11.758 1.00 11.79 463 GLU D N 1
ATOM 14784 C CA . GLU D 1 465 ? 4.149 6.001 -10.715 1.00 11.92 463 GLU D CA 1
ATOM 14785 C C . GLU D 1 465 ? 5.598 5.984 -11.182 1.00 11.24 463 GLU D C 1
ATOM 14786 O O . GLU D 1 465 ? 6.472 6.650 -10.590 1.00 11.82 463 GLU D O 1
ATOM 14792 N N . LEU D 1 466 ? 5.858 5.200 -12.221 1.00 10.00 464 LEU D N 1
ATOM 14793 C CA . LEU D 1 466 ? 7.217 5.014 -12.721 1.00 9.76 464 LEU D CA 1
ATOM 14794 C C . LEU D 1 466 ? 7.441 5.813 -14.003 1.00 9.93 464 LEU D C 1
ATOM 14795 O O . LEU D 1 466 ? 6.527 5.919 -14.807 1.00 9.13 464 LEU D O 1
ATOM 14800 N N . PRO D 1 467 ? 8.662 6.359 -14.192 1.00 10.47 465 PRO D N 1
ATOM 14801 C CA . PRO D 1 467 ? 9.005 7.138 -15.396 1.00 10.43 465 PRO D CA 1
ATOM 14802 C C . PRO D 1 467 ? 9.111 6.279 -16.663 1.00 10.95 465 PRO D C 1
ATOM 14803 O O . PRO D 1 467 ? 9.479 5.106 -16.589 1.00 10.78 465 PRO D O 1
ATOM 14807 N N . ILE D 1 468 ? 8.796 6.874 -17.810 1.00 10.05 466 ILE D N 1
ATOM 14808 C CA . ILE D 1 468 ? 8.947 6.203 -19.092 1.00 10.05 466 ILE D CA 1
ATOM 14809 C C . ILE D 1 468 ? 9.795 7.083 -20.018 1.00 10.82 466 ILE D C 1
ATOM 14810 O O . ILE D 1 468 ? 9.748 8.335 -19.935 1.00 10.82 466 ILE D O 1
ATOM 14815 N N . GLY D 1 469 ? 10.590 6.438 -20.869 1.00 10.90 467 GLY D N 1
ATOM 14816 C CA . GLY D 1 469 ? 11.335 7.132 -21.939 1.00 11.50 467 GLY D CA 1
ATOM 14817 C C . GLY D 1 469 ? 12.375 6.187 -22.532 1.00 12.23 467 GLY D C 1
ATOM 14818 O O . GLY D 1 469 ? 12.546 5.073 -22.045 1.00 12.17 467 GLY D O 1
ATOM 14819 N N . GLY D 1 470 ? 13.078 6.629 -23.578 1.00 11.89 468 GLY D N 1
ATOM 14820 C CA . GLY D 1 470 ? 14.015 5.748 -24.275 1.00 11.98 468 GLY D CA 1
ATOM 14821 C C . GLY D 1 470 ? 15.489 6.045 -24.057 1.00 11.84 468 GLY D C 1
ATOM 14822 O O . GLY D 1 470 ? 15.850 7.142 -23.620 1.00 11.74 468 GLY D O 1
ATOM 14823 N N . TYR D 1 471 ? 16.333 5.059 -24.347 1.00 12.06 469 TYR D N 1
ATOM 14824 C CA . TYR D 1 471 ? 17.774 5.303 -24.619 1.00 13.03 469 TYR D CA 1
ATOM 14825 C C . TYR D 1 471 ? 17.970 5.445 -26.125 1.00 13.69 469 TYR D C 1
ATOM 14826 O O . TYR D 1 471 ? 17.064 5.146 -26.903 1.00 14.20 469 TYR D O 1
ATOM 14835 N N . LYS D 1 472 ? 19.168 5.876 -26.520 1.00 14.44 470 LYS D N 1
ATOM 14836 C CA . LYS D 1 472 ? 19.622 5.824 -27.908 1.00 14.49 470 LYS D CA 1
ATOM 14837 C C . LYS D 1 472 ? 18.639 6.605 -28.801 1.00 14.03 470 LYS D C 1
ATOM 14838 O O . LYS D 1 472 ? 18.252 7.718 -28.457 1.00 13.30 470 LYS D O 1
ATOM 14844 N N . LYS D 1 473 ? 18.214 6.039 -29.927 1.00 14.59 471 LYS D N 1
ATOM 14845 C CA . LYS D 1 473 ? 17.336 6.801 -30.858 1.00 14.77 471 LYS D CA 1
ATOM 14846 C C . LYS D 1 473 ? 15.823 6.719 -30.527 1.00 14.65 471 LYS D C 1
ATOM 14847 O O . LYS D 1 473 ? 14.985 7.237 -31.271 1.00 14.71 471 LYS D O 1
ATOM 14853 N N . SER D 1 474 ? 15.473 6.088 -29.407 1.00 13.39 472 SER D N 1
ATOM 14854 C CA . SER D 1 474 ? 14.064 5.962 -29.043 1.00 12.50 472 SER D CA 1
ATOM 14855 C C . SER D 1 474 ? 13.479 7.145 -28.257 1.00 12.43 472 SER D C 1
ATOM 14856 O O . SER D 1 474 ? 12.286 7.145 -27.935 1.00 12.24 472 SER D O 1
ATOM 14859 N N . GLY D 1 475 ? 14.294 8.142 -27.942 1.00 13.00 473 GLY D N 1
ATOM 14860 C CA . GLY D 1 475 ? 13.750 9.328 -27.292 1.00 13.04 473 GLY D CA 1
ATOM 14861 C C . GLY D 1 475 ? 14.704 10.228 -26.552 1.00 13.48 473 GLY D C 1
ATOM 14862 O O . GLY D 1 475 ? 15.892 9.914 -26.407 1.00 12.55 473 GLY D O 1
ATOM 14863 N N . LEU D 1 476 ? 14.163 11.356 -26.090 1.00 12.69 474 LEU D N 1
ATOM 14864 C CA . LEU D 1 476 ? 14.880 12.277 -25.229 1.00 13.14 474 LEU D CA 1
ATOM 14865 C C . LEU D 1 476 ? 13.956 12.715 -24.109 1.00 13.21 474 LEU D C 1
ATOM 14866 O O . LEU D 1 476 ? 12.816 13.142 -24.365 1.00 12.80 474 LEU D O 1
ATOM 14871 N N . GLY D 1 477 ? 14.451 12.633 -22.872 1.00 12.13 475 GLY D N 1
ATOM 14872 C CA . GLY D 1 477 ? 13.661 13.019 -21.714 1.00 11.51 475 GLY D CA 1
ATOM 14873 C C . GLY D 1 477 ? 12.936 11.837 -21.087 1.00 11.15 475 GLY D C 1
ATOM 14874 O O . GLY D 1 477 ? 13.049 10.708 -21.556 1.00 11.40 475 GLY D O 1
ATOM 14875 N N . ARG D 1 478 ? 12.173 12.122 -20.033 1.00 10.88 476 ARG D N 1
ATOM 14876 C CA . ARG D 1 478 ? 11.439 11.118 -19.265 1.00 11.26 476 ARG D CA 1
ATOM 14877 C C . ARG D 1 478 ? 10.096 11.699 -18.862 1.00 11.72 476 ARG D C 1
ATOM 14878 O O . ARG D 1 478 ? 10.021 12.828 -18.370 1.00 12.58 476 ARG D O 1
ATOM 14886 N N . GLU D 1 479 ? 9.058 10.906 -19.065 1.00 11.28 477 GLU D N 1
ATOM 14887 C CA . GLU D 1 479 ? 7.694 11.283 -18.776 1.00 11.93 477 GLU D CA 1
ATOM 14888 C C . GLU D 1 479 ? 7.190 10.452 -17.594 1.00 11.30 477 GLU D C 1
ATOM 14889 O O . GLU D 1 479 ? 7.800 9.434 -17.257 1.00 11.42 477 GLU D O 1
ATOM 14895 N N . LEU D 1 480 ? 6.072 10.884 -17.010 1.00 10.72 478 LEU D N 1
ATOM 14896 C CA . LEU D 1 480 ? 5.336 10.163 -15.948 1.00 11.45 478 LEU D CA 1
ATOM 14897 C C . LEU D 1 480 ? 6.065 10.199 -14.633 1.00 10.44 478 LEU D C 1
ATOM 14898 O O . LEU D 1 480 ? 7.168 10.743 -14.549 1.00 10.98 478 LEU D O 1
ATOM 14903 N N . GLY D 1 481 ? 5.457 9.586 -13.626 1.00 11.01 479 GLY D N 1
ATOM 14904 C CA . GLY D 1 481 ? 6.016 9.536 -12.278 1.00 10.52 479 GLY D CA 1
ATOM 14905 C C . GLY D 1 481 ? 6.258 10.939 -11.790 1.00 11.40 479 GLY D C 1
ATOM 14906 O O . GLY D 1 481 ? 5.510 11.862 -12.126 1.00 11.96 479 GLY D O 1
ATOM 14907 N N . ARG D 1 482 ? 7.316 11.117 -11.014 1.00 12.24 480 ARG D N 1
ATOM 14908 C CA . ARG D 1 482 ? 7.790 12.452 -10.660 1.00 13.26 480 ARG D CA 1
ATOM 14909 C C . ARG D 1 482 ? 8.660 13.098 -11.767 1.00 13.42 480 ARG D C 1
ATOM 14910 O O . ARG D 1 482 ? 8.806 14.323 -11.815 1.00 13.90 480 ARG D O 1
ATOM 14918 N N . TYR D 1 483 ? 9.221 12.276 -12.653 1.00 12.47 481 TYR D N 1
ATOM 14919 C CA . TYR D 1 483 ? 10.135 12.743 -13.697 1.00 11.85 481 TYR D CA 1
ATOM 14920 C C . TYR D 1 483 ? 9.484 13.689 -14.707 1.00 11.52 481 TYR D C 1
ATOM 14921 O O . TYR D 1 483 ? 10.132 14.634 -15.172 1.00 10.23 481 TYR D O 1
ATOM 14930 N N . GLY D 1 484 ? 8.229 13.405 -15.073 1.00 10.50 482 GLY D N 1
ATOM 14931 C CA . GLY D 1 484 ? 7.527 14.198 -16.084 1.00 10.66 482 GLY D CA 1
ATOM 14932 C C . GLY D 1 484 ? 7.407 15.651 -15.677 1.00 10.85 482 GLY D C 1
ATOM 14933 O O . GLY D 1 484 ? 7.432 16.564 -16.541 1.00 11.21 482 GLY D O 1
ATOM 14934 N N . PHE D 1 485 ? 7.264 15.893 -14.377 1.00 9.66 483 PHE D N 1
ATOM 14935 C CA . PHE D 1 485 ? 7.160 17.288 -13.916 1.00 10.72 483 PHE D CA 1
ATOM 14936 C C . PHE D 1 485 ? 8.463 18.046 -14.114 1.00 11.55 483 PHE D C 1
ATOM 14937 O O . PHE D 1 485 ? 8.465 19.249 -14.388 1.00 11.82 483 PHE D O 1
ATOM 14945 N N . ASP D 1 486 ? 9.579 17.330 -14.014 1.00 12.54 484 ASP D N 1
ATOM 14946 C CA . ASP D 1 486 ? 10.881 17.924 -14.294 1.00 14.00 484 ASP D CA 1
ATOM 14947 C C . ASP D 1 486 ? 11.044 18.292 -15.798 1.00 14.52 484 ASP D C 1
ATOM 14948 O O . ASP D 1 486 ? 11.630 19.322 -16.135 1.00 13.98 484 ASP D O 1
ATOM 14953 N N . GLU D 1 487 ? 10.512 17.449 -16.678 1.00 15.05 485 GLU D N 1
ATOM 14954 C CA . GLU D 1 487 ? 10.424 17.755 -18.114 1.00 15.33 485 GLU D CA 1
ATOM 14955 C C . GLU D 1 487 ? 9.732 19.072 -18.425 1.00 14.61 485 GLU D C 1
ATOM 14956 O O . GLU D 1 487 ? 10.119 19.750 -19.402 1.00 14.55 485 GLU D O 1
ATOM 14962 N N . TYR D 1 488 ? 8.697 19.423 -17.654 1.00 12.74 486 TYR D N 1
ATOM 14963 C CA . TYR D 1 488 ? 7.923 20.656 -17.942 1.00 12.96 486 TYR D CA 1
ATOM 14964 C C . TYR D 1 488 ? 8.218 21.816 -16.992 1.00 12.71 486 TYR D C 1
ATOM 14965 O O . TYR D 1 488 ? 7.455 22.784 -16.927 1.00 12.64 486 TYR D O 1
ATOM 14974 N N . SER D 1 489 ? 9.316 21.694 -16.246 1.00 13.26 487 SER D N 1
ATOM 14975 C CA . SER D 1 489 ? 9.730 22.695 -15.254 1.00 12.75 487 SER D CA 1
ATOM 14976 C C . SER D 1 489 ? 11.092 23.308 -15.608 1.00 12.83 487 SER D C 1
ATOM 14977 O O . SER D 1 489 ? 11.936 22.652 -16.226 1.00 12.74 487 SER D O 1
ATOM 14980 N N . GLN D 1 490 ? 11.298 24.563 -15.218 1.00 12.51 488 GLN D N 1
ATOM 14981 C CA . GLN D 1 490 ? 12.621 25.192 -15.232 1.00 13.00 488 GLN D CA 1
ATOM 14982 C C . GLN D 1 490 ? 13.021 25.288 -13.774 1.00 12.68 488 GLN D C 1
ATOM 14983 O O . GLN D 1 490 ? 12.171 25.452 -12.907 1.00 13.38 488 GLN D O 1
ATOM 14989 N N . PHE D 1 491 ? 14.310 25.184 -13.501 1.00 11.57 489 PHE D N 1
ATOM 14990 C CA . PHE D 1 491 ? 14.812 25.305 -12.144 1.00 11.63 489 PHE D CA 1
ATOM 14991 C C . PHE D 1 491 ? 15.684 26.561 -12.017 1.00 11.69 489 PHE D C 1
ATOM 14992 O O . PHE D 1 491 ? 16.574 26.797 -12.840 1.00 12.59 489 PHE D O 1
ATOM 15000 N N . LYS D 1 492 ? 15.406 27.361 -11.004 1.00 10.72 490 LYS D N 1
ATOM 15001 C CA . LYS D 1 492 ? 16.110 28.621 -10.827 1.00 11.51 490 LYS D CA 1
ATOM 15002 C C . LYS D 1 492 ? 16.960 28.518 -9.564 1.00 11.09 490 LYS D C 1
ATOM 15003 O O . LYS D 1 492 ? 16.421 28.348 -8.465 1.00 10.82 490 LYS D O 1
ATOM 15009 N N . GLY D 1 493 ? 18.283 28.570 -9.725 1.00 11.37 491 GLY D N 1
ATOM 15010 C CA . GLY D 1 493 ? 19.207 28.609 -8.584 1.00 11.84 491 GLY D CA 1
ATOM 15011 C C . GLY D 1 493 ? 19.405 30.042 -8.081 1.00 12.98 491 GLY D C 1
ATOM 15012 O O . GLY D 1 493 ? 19.758 30.935 -8.852 1.00 14.39 491 GLY D O 1
ATOM 15013 N N . VAL D 1 494 ? 19.162 30.276 -6.795 1.00 12.34 492 VAL D N 1
ATOM 15014 C CA . VAL D 1 494 ? 19.250 31.612 -6.257 1.00 11.61 492 VAL D CA 1
ATOM 15015 C C . VAL D 1 494 ? 20.262 31.626 -5.123 1.00 11.82 492 VAL D C 1
ATOM 15016 O O . VAL D 1 494 ? 20.091 30.923 -4.114 1.00 10.78 492 VAL D O 1
ATOM 15020 N N . HIS D 1 495 ? 21.315 32.435 -5.280 1.00 11.49 493 HIS D N 1
ATOM 15021 C CA . HIS D 1 495 ? 22.242 32.669 -4.169 1.00 11.17 493 HIS D CA 1
ATOM 15022 C C . HIS D 1 495 ? 21.822 33.968 -3.475 1.00 11.40 493 HIS D C 1
ATOM 15023 O O . HIS D 1 495 ? 21.966 35.061 -4.048 1.00 11.16 493 HIS D O 1
ATOM 15030 N N . VAL D 1 496 ? 21.266 33.832 -2.271 1.00 11.73 494 VAL D N 1
ATOM 15031 C CA . VAL D 1 496 ? 20.714 34.979 -1.522 1.00 12.53 494 VAL D CA 1
ATOM 15032 C C . VAL D 1 496 ? 21.698 35.413 -0.457 1.00 12.99 494 VAL D C 1
ATOM 15033 O O . VAL D 1 496 ? 22.007 34.642 0.463 1.00 12.70 494 VAL D O 1
ATOM 15037 N N . THR D 1 497 ? 22.202 36.638 -0.588 1.00 12.77 495 THR D N 1
ATOM 15038 C CA . THR D 1 497 ? 23.057 37.194 0.441 1.00 13.42 495 THR D CA 1
ATOM 15039 C C . THR D 1 497 ? 22.182 38.055 1.344 1.00 14.18 495 THR D C 1
ATOM 15040 O O . THR D 1 497 ? 21.450 38.931 0.875 1.00 13.69 495 THR D O 1
ATOM 15044 N N . LEU D 1 498 ? 22.247 37.765 2.634 1.00 16.10 496 LEU D N 1
ATOM 15045 C CA . LEU D 1 498 ? 21.494 38.506 3.643 1.00 18.44 496 LEU D CA 1
ATOM 15046 C C . LEU D 1 498 ? 22.464 39.544 4.207 1.00 19.05 496 LEU D C 1
ATOM 15047 O O . LEU D 1 498 ? 23.480 39.199 4.833 1.00 20.53 496 LEU D O 1
ATOM 15052 N N . GLY D 1 499 ? 22.173 40.804 3.929 1.00 19.73 497 GLY D N 1
ATOM 15053 C CA . GLY D 1 499 ? 23.093 41.892 4.235 1.00 20.28 497 GLY D CA 1
ATOM 15054 C C . GLY D 1 499 ? 23.917 42.188 3.002 1.00 20.79 497 GLY D C 1
ATOM 15055 O O . GLY D 1 499 ? 23.377 42.317 1.900 1.00 20.83 497 GLY D O 1
ATOM 15056 N N . ARG D 1 500 ? 25.228 42.276 3.177 1.00 21.21 498 ARG D N 1
ATOM 15057 C CA . ARG D 1 500 ? 26.098 42.565 2.041 1.00 22.09 498 ARG D CA 1
ATOM 15058 C C . ARG D 1 500 ? 27.218 41.540 1.839 1.00 20.51 498 ARG D C 1
ATOM 15059 O O . ARG D 1 500 ? 27.767 41.010 2.799 1.00 19.41 498 ARG D O 1
ATOM 15067 N N . PRO D 1 501 ? 27.592 41.301 0.581 1.00 20.11 499 PRO D N 1
ATOM 15068 C CA . PRO D 1 501 ? 28.764 40.464 0.360 1.00 20.05 499 PRO D CA 1
ATOM 15069 C C . PRO D 1 501 ? 30.062 41.200 0.718 1.00 20.07 499 PRO D C 1
ATOM 15070 O O . PRO D 1 501 ? 30.044 42.430 0.921 1.00 18.66 499 PRO D O 1
ATOM 15074 N N . ALA D 1 502 ? 31.162 40.447 0.831 1.00 20.12 500 ALA D N 1
ATOM 15075 C CA . ALA D 1 502 ? 32.513 41.028 0.899 1.00 20.90 500 ALA D CA 1
ATOM 15076 C C . ALA D 1 502 ? 32.773 41.772 -0.411 1.00 20.79 500 ALA D C 1
ATOM 15077 O O . ALA D 1 502 ? 32.419 41.263 -1.481 1.00 21.21 500 ALA D O 1
ATOM 15079 N N . PRO D 1 503 ? 33.357 42.984 -0.343 1.00 21.14 501 PRO D N 1
ATOM 15080 C CA . PRO D 1 503 ? 33.511 43.745 -1.586 1.00 20.76 501 PRO D CA 1
ATOM 15081 C C . PRO D 1 503 ? 34.592 43.159 -2.491 1.00 20.37 501 PRO D C 1
ATOM 15082 O O . PRO D 1 503 ? 35.570 42.614 -2.001 1.00 18.99 501 PRO D O 1
ATOM 15086 N N . TRP D 1 504 ? 34.396 43.271 -3.803 1.00 20.23 502 TRP D N 1
ATOM 15087 C CA . TRP D 1 504 ? 35.410 42.892 -4.789 1.00 20.51 502 TRP D CA 1
ATOM 15088 C C . TRP D 1 504 ? 36.528 43.935 -4.859 1.00 21.29 502 TRP D C 1
ATOM 15089 O O . TRP D 1 504 ? 37.727 43.607 -4.854 1.00 20.47 502 TRP D O 1
ATOM 15100 N N . PHE D 1 505 ? 36.138 45.200 -4.942 1.00 22.11 503 PHE D N 1
ATOM 15101 C CA . PHE D 1 505 ? 37.138 46.242 -4.985 1.00 24.21 503 PHE D CA 1
ATOM 15102 C C . PHE D 1 505 ? 37.576 46.631 -3.579 1.00 25.68 503 PHE D C 1
ATOM 15103 O O . PHE D 1 505 ? 36.778 47.155 -2.788 1.00 25.23 503 PHE D O 1
ATOM 15111 N N . THR D 1 506 ? 38.843 46.350 -3.289 1.00 26.96 504 THR D N 1
ATOM 15112 C CA . THR D 1 506 ? 39.510 46.801 -2.073 1.00 29.33 504 THR D CA 1
ATOM 15113 C C . THR D 1 506 ? 40.708 47.692 -2.456 1.00 29.95 504 THR D C 1
ATOM 15114 O O . THR D 1 506 ? 41.307 48.351 -1.599 1.00 31.52 504 THR D O 1
#

Organism: Rhizobium meliloti (strain 1021) (NCBI:txid266834)